Protein AF-0000000070958189 (afdb_homodimer)

Structure (mmCIF, N/CA/C/O backbone):
data_AF-0000000070958189-model_v1
#
loop_
_entity.id
_entity.type
_entity.pdbx_description
1 polymer 'Uncharacterized protein'
#
loop_
_atom_site.group_PDB
_atom_site.id
_atom_site.type_symbol
_atom_site.label_atom_id
_atom_site.label_alt_id
_atom_site.label_comp_id
_atom_site.label_asym_id
_atom_site.label_entity_id
_atom_site.label_seq_id
_atom_site.pdbx_PDB_ins_code
_atom_site.Cartn_x
_atom_site.Cartn_y
_atom_site.Cartn_z
_atom_site.occupancy
_atom_site.B_iso_or_equiv
_atom_site.auth_seq_id
_atom_site.auth_comp_id
_atom_site.auth_asym_id
_atom_site.auth_atom_id
_atom_site.pdbx_PDB_model_num
ATOM 1 N N . MET A 1 1 ? 18.172 -54.812 26.016 1 20.58 1 MET A N 1
ATOM 2 C CA . MET A 1 1 ? 17.391 -53.594 26.125 1 20.58 1 MET A CA 1
ATOM 3 C C . MET A 1 1 ? 16.109 -53.688 25.297 1 20.58 1 MET A C 1
ATOM 5 O O . MET A 1 1 ? 16.156 -54 24.109 1 20.58 1 MET A O 1
ATOM 9 N N . ASN A 1 2 ? 15.008 -53.812 25.953 1 19.02 2 ASN A N 1
ATOM 10 C CA . ASN A 1 2 ? 13.719 -54.469 26.031 1 19.02 2 ASN A CA 1
ATOM 11 C C . ASN A 1 2 ? 12.68 -53.812 25.141 1 19.02 2 ASN A C 1
ATOM 13 O O . ASN A 1 2 ? 12.641 -52.594 25.047 1 19.02 2 ASN A O 1
ATOM 17 N N . GLY A 1 3 ? 12.258 -54.469 24.109 1 19.25 3 GLY A N 1
ATOM 18 C CA . GLY A 1 3 ? 11.477 -54.625 22.891 1 19.25 3 GLY A CA 1
ATOM 19 C C . GLY A 1 3 ? 10.016 -54.25 23.062 1 19.25 3 GLY A C 1
ATOM 20 O O . GLY A 1 3 ? 9.125 -55.031 22.688 1 19.25 3 GLY A O 1
ATOM 21 N N . HIS A 1 4 ? 9.922 -53.125 23.984 1 19 4 HIS A N 1
ATOM 22 C CA . HIS A 1 4 ? 8.602 -53.031 24.609 1 19 4 HIS A CA 1
ATOM 23 C C . HIS A 1 4 ? 7.512 -52.875 23.562 1 19 4 HIS A C 1
ATOM 25 O O . HIS A 1 4 ? 7.742 -52.281 22.5 1 19 4 HIS A O 1
ATOM 31 N N . ALA A 1 5 ? 6.461 -53.531 23.625 1 18.45 5 ALA A N 1
ATOM 32 C CA . ALA A 1 5 ? 5.395 -54.219 22.891 1 18.45 5 ALA A CA 1
ATOM 33 C C . ALA A 1 5 ? 4.32 -53.219 22.453 1 18.45 5 ALA A C 1
ATOM 35 O O . ALA A 1 5 ? 3.232 -53.625 22.031 1 18.45 5 ALA A O 1
ATOM 36 N N . VAL A 1 6 ? 4.68 -51.875 22.266 1 20.36 6 VAL A N 1
ATOM 37 C CA . VAL A 1 6 ? 3.609 -50.906 22.469 1 20.36 6 VAL A CA 1
ATOM 38 C C . VAL A 1 6 ? 2.506 -51.125 21.422 1 20.36 6 VAL A C 1
ATOM 40 O O . VAL A 1 6 ? 2.766 -51.125 20.219 1 20.36 6 VAL A O 1
ATOM 43 N N . GLU A 1 7 ? 1.461 -51.781 21.812 1 19.31 7 GLU A N 1
ATOM 44 C CA . GLU A 1 7 ? 0.3 -52.375 21.156 1 19.31 7 GLU A CA 1
ATOM 45 C C . GLU A 1 7 ? -0.509 -51.312 20.406 1 19.31 7 GLU A C 1
ATOM 47 O O . GLU A 1 7 ? -0.583 -50.156 20.828 1 19.31 7 GLU A O 1
ATOM 52 N N . ASP A 1 8 ? -0.723 -51.5 19.125 1 17.95 8 ASP A N 1
ATOM 53 C CA . ASP A 1 8 ? -1.266 -51 17.875 1 17.95 8 ASP A CA 1
ATOM 54 C C . ASP A 1 8 ? -2.74 -50.625 18.016 1 17.95 8 ASP A C 1
ATOM 56 O O . ASP A 1 8 ? -3.605 -51.5 18.062 1 17.95 8 ASP A O 1
ATOM 60 N N . LYS A 1 9 ? -2.965 -49.656 19.047 1 19.81 9 LYS A N 1
ATOM 61 C CA . LYS A 1 9 ? -4.348 -49.438 19.453 1 19.81 9 LYS A CA 1
ATOM 62 C C . LYS A 1 9 ? -5.211 -49 18.266 1 19.81 9 LYS A C 1
ATOM 64 O O . LYS A 1 9 ? -4.914 -48.031 17.609 1 19.81 9 LYS A O 1
ATOM 69 N N . GLN A 1 10 ? -5.816 -50 17.609 1 18.62 10 GLN A N 1
ATOM 70 C CA . GLN A 1 10 ? -6.617 -49.969 16.391 1 18.62 10 GLN A CA 1
ATOM 71 C C . GLN A 1 10 ? -7.824 -49.062 16.531 1 18.62 10 GLN A C 1
ATOM 73 O O . GLN A 1 10 ? -8.688 -49.281 17.391 1 18.62 10 GLN A O 1
ATOM 78 N N . PRO A 1 11 ? -7.574 -47.75 16.484 1 19.56 11 PRO A N 1
ATOM 79 C CA . PRO A 1 11 ? -8.672 -46.875 16.906 1 19.56 11 PRO A CA 1
ATOM 80 C C . PRO A 1 11 ? -9.961 -47.125 16.125 1 19.56 11 PRO A C 1
ATOM 82 O O . PRO A 1 11 ? -9.922 -47.281 14.906 1 19.56 11 PRO A O 1
ATOM 85 N N . THR A 1 12 ? -10.828 -47.875 16.688 1 19.78 12 THR A N 1
ATOM 86 C CA . THR A 1 12 ? -12.109 -48.375 16.219 1 19.78 12 THR A CA 1
ATOM 87 C C . THR A 1 12 ? -12.969 -47.25 15.68 1 19.78 12 THR A C 1
ATOM 89 O O . THR A 1 12 ? -12.82 -46.094 16.109 1 19.78 12 THR A O 1
ATOM 92 N N . ALA A 1 13 ? -13.414 -47.406 14.453 1 20.55 13 ALA A N 1
ATOM 93 C CA . ALA A 1 13 ? -14.203 -46.688 13.445 1 20.55 13 ALA A CA 1
ATOM 94 C C . ALA A 1 13 ? -15.477 -46.094 14.047 1 20.55 13 ALA A C 1
ATOM 96 O O . ALA A 1 13 ? -16.172 -46.781 14.828 1 20.55 13 ALA A O 1
ATOM 97 N N . PRO A 1 14 ? -15.391 -44.812 14.227 1 18.91 14 PRO A N 1
ATOM 98 C CA . PRO A 1 14 ? -16.453 -44.125 14.961 1 18.91 14 PRO A CA 1
ATOM 99 C C . PRO A 1 14 ? -17.859 -44.562 14.516 1 18.91 14 PRO A C 1
ATOM 101 O O . PRO A 1 14 ? -18.016 -45.062 13.398 1 18.91 14 PRO A O 1
ATOM 104 N N . ALA A 1 15 ? -18.734 -44.688 15.445 1 17.7 15 ALA A N 1
ATOM 105 C CA . ALA A 1 15 ? -20.094 -45.156 15.656 1 17.7 15 ALA A CA 1
ATOM 106 C C . ALA A 1 15 ? -21.078 -44.469 14.719 1 17.7 15 ALA A C 1
ATOM 108 O O . ALA A 1 15 ? -21.047 -43.25 14.586 1 17.7 15 ALA A O 1
ATOM 109 N N . GLU A 1 16 ? -21.547 -45.188 13.68 1 19.58 16 GLU A N 1
ATOM 110 C CA . GLU A 1 16 ? -22.531 -44.938 12.633 1 19.58 16 GLU A CA 1
ATOM 111 C C . GLU A 1 16 ? -23.828 -44.406 13.227 1 19.58 16 GLU A C 1
ATOM 113 O O . GLU A 1 16 ? -24.562 -45.125 13.883 1 19.58 16 GLU A O 1
ATOM 118 N N . GLU A 1 17 ? -23.672 -43.344 14.062 1 18.34 17 GLU A N 1
ATOM 119 C CA . GLU A 1 17 ? -24.875 -43.031 14.812 1 18.34 17 GLU A CA 1
ATOM 120 C C . GLU A 1 17 ? -26.109 -43.031 13.906 1 18.34 17 GLU A C 1
ATOM 122 O O . GLU A 1 17 ? -26 -42.688 12.719 1 18.34 17 GLU A O 1
ATOM 127 N N . LYS A 1 18 ? -27.172 -43.5 14.477 1 18.2 18 LYS A N 1
ATOM 128 C CA . LYS A 1 18 ? -28.516 -43.969 14.211 1 18.2 18 LYS A CA 1
ATOM 129 C C . LYS A 1 18 ? -29.375 -42.844 13.586 1 18.2 18 LYS A C 1
ATOM 131 O O . LYS A 1 18 ? -29.562 -41.781 14.188 1 18.2 18 LYS A O 1
ATOM 136 N N . LEU A 1 19 ? -29.141 -42.531 12.352 1 18.72 19 LEU A N 1
ATOM 137 C CA . LEU A 1 19 ? -29.938 -41.5 11.727 1 18.72 19 LEU A CA 1
ATOM 138 C C . LEU A 1 19 ? -31.422 -41.688 12.031 1 18.72 19 LEU A C 1
ATOM 140 O O . LEU A 1 19 ? -32 -42.719 11.711 1 18.72 19 LEU A O 1
ATOM 144 N N . PRO A 1 20 ? -31.781 -41.344 13.258 1 18.11 20 PRO A N 1
ATOM 145 C CA . PRO A 1 20 ? -33.125 -41.812 13.633 1 18.11 20 PRO A CA 1
ATOM 146 C C . PRO A 1 20 ? -34.156 -41.531 12.539 1 18.11 20 PRO A C 1
ATOM 148 O O . PRO A 1 20 ? -33.938 -40.688 11.672 1 18.11 20 PRO A O 1
ATOM 151 N N . LYS A 1 21 ? -35.125 -42.469 12.477 1 19.47 21 LYS A N 1
ATOM 152 C CA . LYS A 1 21 ? -36.281 -42.938 11.703 1 19.47 21 LYS A CA 1
ATOM 153 C C . LYS A 1 21 ? -37.312 -41.844 11.508 1 19.47 21 LYS A C 1
ATOM 155 O O . LYS A 1 21 ? -38.344 -42.062 10.883 1 19.47 21 LYS A O 1
ATOM 160 N N . TYR A 1 22 ? -37.094 -40.688 12.219 1 19.48 22 TYR A N 1
ATOM 161 C CA . TYR A 1 22 ? -38.406 -40.25 12.727 1 19.48 22 TYR A CA 1
ATOM 162 C C . TYR A 1 22 ? -39.281 -39.781 11.602 1 19.48 22 TYR A C 1
ATOM 164 O O . TYR A 1 22 ? -39.688 -38.594 11.562 1 19.48 22 TYR A O 1
ATOM 172 N N . VAL A 1 23 ? -38.719 -39.906 10.328 1 18.73 23 VAL A N 1
ATOM 173 C CA . VAL A 1 23 ? -39.312 -38.812 9.562 1 18.73 23 VAL A CA 1
ATOM 174 C C . VAL A 1 23 ? -40.812 -38.844 9.719 1 18.73 23 VAL A C 1
ATOM 176 O O . VAL A 1 23 ? -41.438 -37.812 10.023 1 18.73 23 VAL A O 1
ATOM 179 N N . GLU A 1 24 ? -41.375 -39.781 9.086 1 18.39 24 GLU A N 1
ATOM 180 C CA . GLU A 1 24 ? -42.25 -39.656 7.938 1 18.39 24 GLU A CA 1
ATOM 181 C C . GLU A 1 24 ? -43.719 -39.688 8.359 1 18.39 24 GLU A C 1
ATOM 183 O O . GLU A 1 24 ? -44.625 -39.469 7.539 1 18.39 24 GLU A O 1
ATOM 188 N N . GLU A 1 25 ? -43.875 -40.281 9.586 1 18.64 25 GLU A N 1
ATOM 189 C CA . GLU A 1 25 ? -45.125 -41.031 9.422 1 18.64 25 GLU A CA 1
ATOM 190 C C . GLU A 1 25 ? -46.25 -40.094 8.992 1 18.64 25 GLU A C 1
ATOM 192 O O . GLU A 1 25 ? -47.062 -40.469 8.141 1 18.64 25 GLU A O 1
ATOM 197 N N . ARG A 1 26 ? -46.375 -39.062 9.742 1 18.94 26 ARG A N 1
ATOM 198 C CA . ARG A 1 26 ? -47.719 -39 10.289 1 18.94 26 ARG A CA 1
ATOM 199 C C . ARG A 1 26 ? -48.688 -38.406 9.273 1 18.94 26 ARG A C 1
ATOM 201 O O . ARG A 1 26 ? -49.438 -37.469 9.586 1 18.94 26 ARG A O 1
ATOM 208 N N . ALA A 1 27 ? -48.25 -38.156 8.094 1 19.08 27 ALA A N 1
ATOM 209 C CA . ALA A 1 27 ? -49.062 -37.125 7.422 1 19.08 27 ALA A CA 1
ATOM 210 C C . ALA A 1 27 ? -50.5 -37.562 7.215 1 19.08 27 ALA A C 1
ATOM 212 O O . ALA A 1 27 ? -51.25 -36.969 6.465 1 19.08 27 ALA A O 1
ATOM 213 N N . SER A 1 28 ? -50.75 -38.812 7.691 1 18.88 28 SER A N 1
ATOM 214 C CA . SER A 1 28 ? -51.906 -39.312 6.965 1 18.88 28 SER A CA 1
ATOM 215 C C . SER A 1 28 ? -53.125 -38.375 7.105 1 18.88 28 SER A C 1
ATOM 217 O O . SER A 1 28 ? -54.25 -38.781 7.016 1 18.88 28 SER A O 1
ATOM 219 N N . ARG A 1 29 ? -52.75 -37.125 7.602 1 20.12 29 ARG A N 1
ATOM 220 C CA . ARG A 1 29 ? -53.969 -36.562 8.125 1 20.12 29 ARG A CA 1
ATOM 221 C C . ARG A 1 29 ? -55.094 -36.656 7.102 1 20.12 29 ARG A C 1
ATOM 223 O O . ARG A 1 29 ? -54.875 -36.5 5.902 1 20.12 29 ARG A O 1
ATOM 230 N N . GLY A 1 30 ? -56.125 -37.469 7.434 1 19.25 30 GLY A N 1
ATOM 231 C CA . GLY A 1 30 ? -57.375 -37.844 6.824 1 19.25 30 GLY A CA 1
ATOM 232 C C . GLY A 1 30 ? -58.094 -36.656 6.172 1 19.25 30 GLY A C 1
ATOM 233 O O . GLY A 1 30 ? -58.031 -35.531 6.676 1 19.25 30 GLY A O 1
ATOM 234 N N . SER A 1 31 ? -57.875 -36.531 4.895 1 21.53 31 SER A N 1
ATOM 235 C CA . SER A 1 31 ? -58.531 -35.625 3.984 1 21.53 31 SER A CA 1
ATOM 236 C C . SER A 1 31 ? -60.031 -35.531 4.305 1 21.53 31 SER A C 1
ATOM 238 O O . SER A 1 31 ? -60.781 -36.5 4.168 1 21.53 31 SER A O 1
ATOM 240 N N . PHE A 1 32 ? -60.344 -35.125 5.578 1 21.75 32 PHE A N 1
ATOM 241 C CA . PHE A 1 32 ? -61.781 -35.062 5.832 1 21.75 32 PHE A CA 1
ATOM 242 C C . PHE A 1 32 ? -62.5 -34.281 4.734 1 21.75 32 PHE A C 1
ATOM 244 O O . PHE A 1 32 ? -62.312 -33.094 4.59 1 21.75 32 PHE A O 1
ATOM 251 N N . VAL A 1 33 ? -62.438 -34.906 3.572 1 22.31 33 VAL A N 1
ATOM 252 C CA . VAL A 1 33 ? -63.281 -34.406 2.48 1 22.31 33 VAL A CA 1
ATOM 253 C C . VAL A 1 33 ? -64.688 -34.188 2.965 1 22.31 33 VAL A C 1
ATOM 255 O O . VAL A 1 33 ? -65.375 -35.156 3.326 1 22.31 33 VAL A O 1
ATOM 258 N N . MET A 1 34 ? -64.875 -33.312 3.949 1 22.8 34 MET A N 1
ATOM 259 C CA . MET A 1 34 ? -66.312 -33.125 4.344 1 22.8 34 MET A CA 1
ATOM 260 C C . MET A 1 34 ? -67.188 -33 3.119 1 22.8 34 MET A C 1
ATOM 262 O O . MET A 1 34 ? -66.938 -32.188 2.23 1 22.8 34 MET A O 1
ATOM 266 N N . ASP A 1 35 ? -67.625 -34.156 2.645 1 23.59 35 ASP A N 1
ATOM 267 C CA . ASP A 1 35 ? -68.625 -34.344 1.603 1 23.59 35 ASP A CA 1
ATOM 268 C C . ASP A 1 35 ? -69.812 -33.375 1.818 1 23.59 35 ASP A C 1
ATOM 270 O O . ASP A 1 35 ? -70.625 -33.625 2.695 1 23.59 35 ASP A O 1
ATOM 274 N N . MET A 1 36 ? -69.5 -32.188 2.064 1 23.81 36 MET A N 1
ATOM 275 C CA . MET A 1 36 ? -70.625 -31.281 2.33 1 23.81 36 MET A CA 1
ATOM 276 C C . MET A 1 36 ? -71.625 -31.359 1.227 1 23.81 36 MET A C 1
ATOM 278 O O . MET A 1 36 ? -71.812 -30.438 0.416 1 23.81 36 MET A O 1
ATOM 282 N N . LYS A 1 37 ? -71.625 -32.656 0.555 1 26.92 37 LYS A N 1
ATOM 283 C CA . LYS A 1 37 ? -72.562 -32.719 -0.589 1 26.92 37 LYS A CA 1
ATOM 284 C C . LYS A 1 37 ? -74 -32.375 -0.173 1 26.92 37 LYS A C 1
ATOM 286 O O . LYS A 1 37 ? -74.938 -32.656 -0.915 1 26.92 37 LYS A O 1
ATOM 291 N N . GLY A 1 38 ? -74.125 -32.219 1.171 1 27.98 38 GLY A N 1
ATOM 292 C CA . GLY A 1 38 ? -75.562 -32.188 1.258 1 27.98 38 GLY A CA 1
ATOM 293 C C . GLY A 1 38 ? -76.188 -31.078 0.431 1 27.98 38 GLY A C 1
ATOM 294 O O . GLY A 1 38 ? -75.5 -30.062 0.163 1 27.98 38 GLY A O 1
ATOM 295 N N . PRO A 1 39 ? -76.938 -31.516 -0.537 1 28.02 39 PRO A N 1
ATOM 296 C CA . PRO A 1 39 ? -77.438 -30.516 -1.471 1 28.02 39 PRO A CA 1
ATOM 297 C C . PRO A 1 39 ? -77.938 -29.25 -0.774 1 28.02 39 PRO A C 1
ATOM 299 O O . PRO A 1 39 ? -78.5 -29.297 0.292 1 28.02 39 PRO A O 1
ATOM 302 N N . ILE A 1 40 ? -77 -28.359 -0.482 1 28.42 40 ILE A N 1
ATOM 303 C CA . ILE A 1 40 ? -77.5 -27.109 0.03 1 28.42 40 ILE A CA 1
ATOM 304 C C . ILE A 1 40 ? -78.812 -26.781 -0.687 1 28.42 40 ILE A C 1
ATOM 306 O O . ILE A 1 40 ? -78.875 -26.641 -1.912 1 28.42 40 ILE A O 1
ATOM 310 N N . ARG A 1 41 ? -79.875 -27.453 -0.182 1 29.17 41 ARG A N 1
ATOM 311 C CA . ARG A 1 41 ? -81.188 -27.141 -0.699 1 29.17 41 ARG A CA 1
ATOM 312 C C . ARG A 1 41 ? -81.375 -25.641 -0.88 1 29.17 41 ARG A C 1
ATOM 314 O O . ARG A 1 41 ? -81.062 -24.859 0.02 1 29.17 41 ARG A O 1
ATOM 321 N N . PRO A 1 42 ? -81.188 -25.219 -2.135 1 29.56 42 PRO A N 1
ATOM 322 C CA . PRO A 1 42 ? -81.438 -23.781 -2.301 1 29.56 42 PRO A CA 1
ATOM 323 C C . PRO A 1 42 ? -82.5 -23.25 -1.388 1 29.56 42 PRO A C 1
ATOM 325 O O . PRO A 1 42 ? -83.438 -23.984 -1.02 1 29.56 42 PRO A O 1
ATOM 328 N N . LEU A 1 43 ? -82.125 -22.453 -0.335 1 29.75 43 LEU A N 1
ATOM 329 C CA . LEU A 1 43 ? -83.188 -21.719 0.334 1 29.75 43 LEU A CA 1
ATOM 330 C C . LEU A 1 43 ? -84.312 -21.422 -0.636 1 29.75 43 LEU A C 1
ATOM 332 O O . LEU A 1 43 ? -84.125 -20.75 -1.646 1 29.75 43 LEU A O 1
ATOM 336 N N . ASP A 1 44 ? -85 -22.547 -0.888 1 30.62 44 ASP A N 1
ATOM 337 C CA . ASP A 1 44 ? -86.25 -22.406 -1.627 1 30.62 44 ASP A CA 1
ATOM 338 C C . ASP A 1 44 ? -87 -21.125 -1.224 1 30.62 44 ASP A C 1
ATOM 340 O O . ASP A 1 44 ? -87.562 -21.047 -0.129 1 30.62 44 ASP A O 1
ATOM 344 N N . LEU A 1 45 ? -86.375 -20.047 -1.509 1 32.5 45 LEU A N 1
ATOM 345 C CA . LEU A 1 45 ? -87.25 -18.875 -1.439 1 32.5 45 LEU A CA 1
ATOM 346 C C . LEU A 1 45 ? -88.562 -19.141 -2.113 1 32.5 45 LEU A C 1
ATOM 348 O O . LEU A 1 45 ? -88.625 -19.344 -3.328 1 32.5 45 LEU A O 1
ATOM 352 N N . GLY A 1 46 ? -89.312 -20.125 -1.527 1 33.59 46 GLY A N 1
ATOM 353 C CA . GLY A 1 46 ? -90.688 -20.391 -1.93 1 33.59 46 GLY A CA 1
ATOM 354 C C . GLY A 1 46 ? -91.375 -19.203 -2.541 1 33.59 46 GLY A C 1
ATOM 355 O O . GLY A 1 46 ? -91.25 -18.078 -2.051 1 33.59 46 GLY A O 1
ATOM 356 N N . GLU A 1 47 ? -91.562 -19.312 -3.924 1 34.38 47 GLU A N 1
ATOM 357 C CA . GLU A 1 47 ? -92.375 -18.391 -4.707 1 34.38 47 GLU A CA 1
ATOM 358 C C . GLU A 1 47 ? -93.75 -18.156 -4.035 1 34.38 47 GLU A C 1
ATOM 360 O O . GLU A 1 47 ? -94.688 -18.906 -4.258 1 34.38 47 GLU A O 1
ATOM 365 N N . ASP A 1 48 ? -93.938 -18.219 -2.691 1 36.06 48 ASP A N 1
ATOM 366 C CA . ASP A 1 48 ? -95.312 -17.734 -2.516 1 36.06 48 ASP A CA 1
ATOM 367 C C . ASP A 1 48 ? -95.5 -16.391 -3.215 1 36.06 48 ASP A C 1
ATOM 369 O O . ASP A 1 48 ? -94.625 -15.539 -3.199 1 36.06 48 ASP A O 1
ATOM 373 N N . GLY A 1 49 ? -96.25 -16.312 -4.324 1 38.97 49 GLY A N 1
ATOM 374 C CA . GLY A 1 49 ? -96.688 -15.18 -5.133 1 38.97 49 GLY A CA 1
ATOM 375 C C . GLY A 1 49 ? -96.812 -13.898 -4.336 1 38.97 49 GLY A C 1
ATOM 376 O O . GLY A 1 49 ? -97.438 -12.953 -4.777 1 38.97 49 GLY A O 1
ATOM 377 N N . ASP A 1 50 ? -96.75 -14 -2.98 1 40.44 50 ASP A N 1
ATOM 378 C CA . ASP A 1 50 ? -96.938 -12.688 -2.391 1 40.44 50 ASP A CA 1
ATOM 379 C C . ASP A 1 50 ? -95.938 -11.68 -2.848 1 40.44 50 ASP A C 1
ATOM 381 O O . ASP A 1 50 ? -94.75 -11.992 -2.873 1 40.44 50 ASP A O 1
ATOM 385 N N . SER A 1 51 ? -96.312 -10.734 -3.678 1 48.28 51 SER A N 1
ATOM 386 C CA . SER A 1 51 ? -95.688 -9.508 -4.18 1 48.28 51 SER A CA 1
ATOM 387 C C . SER A 1 51 ? -94.812 -8.867 -3.135 1 48.28 51 SER A C 1
ATOM 389 O O . SER A 1 51 ? -95.25 -8.555 -2.029 1 48.28 51 SER A O 1
ATOM 391 N N . LYS A 1 52 ? -93.625 -9.234 -3.072 1 56.5 52 LYS A N 1
ATOM 392 C CA . LYS A 1 52 ? -92.688 -8.539 -2.225 1 56.5 52 LYS A CA 1
ATOM 393 C C . LYS A 1 52 ? -92.875 -7.027 -2.279 1 56.5 52 LYS A C 1
ATOM 395 O O . LYS A 1 52 ? -93.125 -6.469 -3.35 1 56.5 52 LYS A O 1
ATOM 400 N N . THR A 1 53 ? -93.312 -6.551 -1.217 1 62.59 53 THR A N 1
ATOM 401 C CA . THR A 1 53 ? -93.562 -5.109 -1.163 1 62.59 53 THR A CA 1
ATOM 402 C C . THR A 1 53 ? -92.312 -4.363 -1.651 1 62.59 53 THR A C 1
ATOM 404 O O . THR A 1 53 ? -91.188 -4.906 -1.622 1 62.59 53 THR A O 1
ATOM 407 N N . PRO A 1 54 ? -92.5 -3.27 -2.393 1 65.81 54 PRO A N 1
ATOM 408 C CA . PRO A 1 54 ? -91.438 -2.459 -2.932 1 65.81 54 PRO A CA 1
ATOM 409 C C . PRO A 1 54 ? -90.312 -2.236 -1.919 1 65.81 54 PRO A C 1
ATOM 411 O O . PRO A 1 54 ? -89.125 -2.184 -2.295 1 65.81 54 PRO A O 1
ATOM 414 N N . ARG A 1 55 ? -90.688 -2.438 -0.683 1 69.5 55 ARG A N 1
ATOM 415 C CA . ARG A 1 55 ? -89.688 -2.188 0.366 1 69.5 55 ARG A CA 1
ATOM 416 C C . ARG A 1 55 ? -88.75 -3.393 0.556 1 69.5 55 ARG A C 1
ATOM 418 O O . ARG A 1 55 ? -87.562 -3.238 0.746 1 69.5 55 ARG A O 1
ATOM 425 N N . GLN A 1 56 ? -89.25 -4.523 0.487 1 68.5 56 GLN A N 1
ATOM 426 C CA . GLN A 1 56 ? -88.5 -5.746 0.629 1 68.5 56 GLN A CA 1
ATOM 427 C C . GLN A 1 56 ? -87.562 -5.938 -0.556 1 68.5 56 GLN A C 1
ATOM 429 O O . GLN A 1 56 ? -86.375 -6.363 -0.383 1 68.5 56 GLN A O 1
ATOM 434 N N . ARG A 1 57 ? -88.062 -5.512 -1.745 1 73.25 57 ARG A N 1
ATOM 435 C CA . ARG A 1 57 ? -87.25 -5.582 -2.941 1 73.25 57 ARG A CA 1
ATOM 436 C C . ARG A 1 57 ? -86.062 -4.621 -2.846 1 73.25 57 ARG A C 1
ATOM 438 O O . ARG A 1 57 ? -84.938 -4.965 -3.236 1 73.25 57 ARG A O 1
ATOM 445 N N . ARG A 1 58 ? -86.375 -3.467 -2.232 1 75.31 58 ARG A N 1
ATOM 446 C CA . ARG A 1 58 ? -85.312 -2.479 -2.086 1 75.31 58 ARG A CA 1
ATOM 447 C C . ARG A 1 58 ? -84.25 -2.93 -1.057 1 75.31 58 ARG A C 1
ATOM 449 O O . ARG A 1 58 ? -83.062 -2.736 -1.247 1 75.31 58 ARG A O 1
ATOM 456 N N . LEU A 1 59 ? -84.688 -3.629 -0.029 1 75.06 59 LEU A N 1
ATOM 457 C CA . LEU A 1 59 ? -83.812 -4.113 1.01 1 75.06 59 LEU A CA 1
ATOM 458 C C . LEU A 1 59 ? -82.938 -5.27 0.496 1 75.06 59 LEU A C 1
ATOM 460 O O . LEU A 1 59 ? -81.75 -5.352 0.799 1 75.06 59 LEU A O 1
ATOM 464 N N . LEU A 1 60 ? -83.562 -6.109 -0.321 1 76.56 60 LEU A N 1
ATOM 465 C CA . LEU A 1 60 ? -82.812 -7.211 -0.932 1 76.56 60 LEU A CA 1
ATOM 466 C C . LEU A 1 60 ? -81.812 -6.688 -1.934 1 76.56 60 LEU A C 1
ATOM 468 O O . LEU A 1 60 ? -80.688 -7.215 -2.02 1 76.56 60 LEU A O 1
ATOM 472 N N . LEU A 1 61 ? -82.188 -5.574 -2.627 1 77.06 61 LEU A N 1
ATOM 473 C CA . LEU A 1 61 ? -81.25 -4.945 -3.539 1 77.06 61 LEU A CA 1
ATOM 474 C C . LEU A 1 61 ? -80.125 -4.293 -2.77 1 77.06 61 LEU A C 1
ATOM 476 O O . LEU A 1 61 ? -78.938 -4.395 -3.174 1 77.06 61 LEU A O 1
ATOM 480 N N . ALA A 1 62 ? -80.5 -3.662 -1.643 1 77.06 62 ALA A N 1
ATOM 481 C CA . ALA A 1 62 ? -79.5 -3.041 -0.813 1 77.06 62 ALA A CA 1
ATOM 482 C C . ALA A 1 62 ? -78.562 -4.094 -0.212 1 77.06 62 ALA A C 1
ATOM 484 O O . ALA A 1 62 ? -77.312 -3.904 -0.17 1 77.06 62 ALA A O 1
ATOM 485 N N . LEU A 1 63 ? -79.062 -5.234 0.199 1 77 63 LEU A N 1
ATOM 486 C CA . LEU A 1 63 ? -78.312 -6.336 0.732 1 77 63 LEU A CA 1
ATOM 487 C C . LEU A 1 63 ? -77.375 -6.918 -0.344 1 77 63 LEU A C 1
ATOM 489 O O . LEU A 1 63 ? -76.188 -7.203 -0.086 1 77 63 LEU A O 1
ATOM 493 N N . GLY A 1 64 ? -77.938 -7.07 -1.544 1 78.56 64 GLY A N 1
ATOM 494 C CA . GLY A 1 64 ? -77.125 -7.539 -2.664 1 78.56 64 GLY A CA 1
ATOM 495 C C . GLY A 1 64 ? -76 -6.609 -3.004 1 78.56 64 GLY A C 1
ATOM 496 O O . GLY A 1 64 ? -74.875 -7.059 -3.242 1 78.56 64 GLY A O 1
ATOM 497 N N . LEU A 1 65 ? -76.312 -5.32 -2.982 1 77.5 65 LEU A N 1
ATOM 498 C CA . LEU A 1 65 ? -75.25 -4.332 -3.285 1 77.5 65 LEU A CA 1
ATOM 499 C C . LEU A 1 65 ? -74.188 -4.293 -2.186 1 77.5 65 LEU A C 1
ATOM 501 O O . LEU A 1 65 ? -73 -4.141 -2.471 1 77.5 65 LEU A O 1
ATOM 505 N N . LEU A 1 66 ? -74.625 -4.504 -0.938 1 78 66 LEU A N 1
ATOM 506 C CA . LEU A 1 66 ? -73.688 -4.512 0.172 1 78 66 LEU A CA 1
ATOM 507 C C . LEU A 1 66 ? -72.812 -5.766 0.133 1 78 66 LEU A C 1
ATOM 509 O O . LEU A 1 66 ? -71.625 -5.707 0.417 1 78 66 LEU A O 1
ATOM 513 N N . VAL A 1 67 ? -73.375 -6.895 -0.239 1 79.19 67 VAL A N 1
ATOM 514 C CA . VAL A 1 67 ? -72.562 -8.117 -0.404 1 79.19 67 VAL A CA 1
ATOM 515 C C . VAL A 1 67 ? -71.562 -7.941 -1.541 1 79.19 67 VAL A C 1
ATOM 517 O O . VAL A 1 67 ? -70.438 -8.328 -1.414 1 79.19 67 VAL A O 1
ATOM 520 N N . LEU A 1 68 ? -72 -7.293 -2.619 1 78.75 68 LEU A N 1
ATOM 521 C CA . LEU A 1 68 ? -71.062 -7.004 -3.719 1 78.75 68 LEU A CA 1
ATOM 522 C C . LEU A 1 68 ? -70 -6.051 -3.271 1 78.75 68 LEU A C 1
ATOM 524 O O . LEU A 1 68 ? -68.812 -6.211 -3.662 1 78.75 68 LEU A O 1
ATOM 528 N N . LEU A 1 69 ? -70.312 -5.113 -2.479 1 79.5 69 LEU A N 1
ATOM 529 C CA . LEU A 1 69 ? -69.312 -4.188 -1.947 1 79.5 69 LEU A CA 1
ATOM 530 C C . LEU A 1 69 ? -68.312 -4.91 -1.026 1 79.5 69 LEU A C 1
ATOM 532 O O . LEU A 1 69 ? -67.125 -4.66 -1.074 1 79.5 69 LEU A O 1
ATOM 536 N N . VAL A 1 70 ? -68.812 -5.828 -0.177 1 78.88 70 VAL A N 1
ATOM 537 C CA . VAL A 1 70 ? -67.938 -6.621 0.688 1 78.88 70 VAL A CA 1
ATOM 538 C C . VAL A 1 70 ? -67 -7.477 -0.162 1 78.88 70 VAL A C 1
ATOM 540 O O . VAL A 1 70 ? -65.812 -7.535 0.1 1 78.88 70 VAL A O 1
ATOM 543 N N . VAL A 1 71 ? -67.5 -8.086 -1.207 1 79.25 71 VAL A N 1
ATOM 544 C CA . VAL A 1 71 ? -66.688 -8.906 -2.094 1 79.25 71 VAL A CA 1
ATOM 545 C C . VAL A 1 71 ? -65.625 -8.023 -2.799 1 79.25 71 VAL A C 1
ATOM 547 O O . VAL A 1 71 ? -64.438 -8.383 -2.883 1 79.25 71 VAL A O 1
ATOM 550 N N . ALA A 1 72 ? -66 -6.867 -3.254 1 78.44 72 ALA A N 1
ATOM 551 C CA . ALA A 1 72 ? -65.062 -5.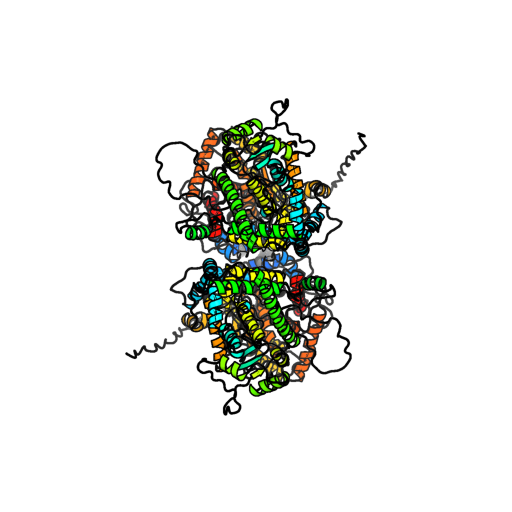941 -3.912 1 78.44 72 ALA A CA 1
ATOM 552 C C . ALA A 1 72 ? -64 -5.453 -2.945 1 78.44 72 ALA A C 1
ATOM 554 O O . ALA A 1 72 ? -62.844 -5.367 -3.307 1 78.44 72 ALA A O 1
ATOM 555 N N . LEU A 1 73 ? -64.375 -5.191 -1.749 1 79.12 73 LEU A N 1
ATOM 556 C CA . LEU A 1 73 ? -63.375 -4.727 -0.754 1 79.12 73 LEU A CA 1
ATOM 557 C C . LEU A 1 73 ? -62.438 -5.848 -0.352 1 79.12 73 LEU A C 1
ATOM 559 O O . LEU A 1 73 ? -61.25 -5.609 -0.145 1 79.12 73 LEU A O 1
ATOM 563 N N . VAL A 1 74 ? -62.875 -7.047 -0.298 1 78 74 VAL A N 1
ATOM 564 C CA . VAL A 1 74 ? -62.031 -8.188 -0.01 1 78 74 VAL A CA 1
ATOM 565 C C . VAL A 1 74 ? -61.062 -8.414 -1.172 1 78 74 VAL A C 1
ATOM 567 O O . VAL A 1 74 ? -59.844 -8.641 -0.959 1 78 74 VAL A O 1
ATOM 570 N N . ILE A 1 75 ? -61.5 -8.273 -2.354 1 75.75 75 ILE A N 1
ATOM 571 C CA . ILE A 1 75 ? -60.625 -8.398 -3.518 1 75.75 75 ILE A CA 1
ATOM 572 C C . ILE A 1 75 ? -59.594 -7.266 -3.514 1 75.75 75 ILE A C 1
ATOM 574 O O . ILE A 1 75 ? -58.406 -7.5 -3.742 1 75.75 75 ILE A O 1
ATOM 578 N N . CYS A 1 76 ? -60.031 -6.121 -3.301 1 74.81 76 CYS A N 1
ATOM 579 C CA . CYS A 1 76 ? -59.125 -4.984 -3.209 1 74.81 76 CYS A CA 1
ATOM 580 C C . CYS A 1 76 ? -58.094 -5.191 -2.098 1 74.81 76 CYS A C 1
ATOM 582 O O . CYS A 1 76 ? -56.906 -4.91 -2.279 1 74.81 76 CYS A O 1
ATOM 584 N N . LEU A 1 77 ? -58.531 -5.625 -1.034 1 73.56 77 LEU A N 1
ATOM 585 C CA . LEU A 1 77 ? -57.625 -5.934 0.065 1 73.56 77 LEU A CA 1
ATOM 586 C C . LEU A 1 77 ? -56.625 -7.004 -0.345 1 73.56 77 LEU A C 1
ATOM 588 O O . LEU A 1 77 ? -55.438 -6.875 -0.077 1 73.56 77 LEU A O 1
ATOM 592 N N . VAL A 1 78 ? -57 -7.996 -0.966 1 71.38 78 VAL A N 1
ATOM 593 C CA . VAL A 1 78 ? -56.125 -9.07 -1.419 1 71.38 78 VAL A CA 1
ATOM 594 C C . VAL A 1 78 ? -55.156 -8.531 -2.449 1 71.38 78 VAL A C 1
ATOM 596 O O . VAL A 1 78 ? -53.938 -8.812 -2.379 1 71.38 78 VAL A O 1
ATOM 599 N N . VAL A 1 79 ? -55.594 -7.75 -3.336 1 67.81 79 VAL A N 1
ATOM 600 C CA . VAL A 1 79 ? -54.719 -7.18 -4.355 1 67.81 79 VAL A CA 1
ATOM 601 C C . VAL A 1 79 ? -53.719 -6.223 -3.703 1 67.81 79 VAL A C 1
ATOM 603 O O . VAL A 1 79 ? -52.531 -6.242 -4.027 1 67.81 79 VAL A O 1
ATOM 606 N N . VAL A 1 80 ? -54.219 -5.426 -2.889 1 67.88 80 VAL A N 1
ATOM 607 C CA . VAL A 1 80 ? -53.344 -4.496 -2.182 1 67.88 80 VAL A CA 1
ATOM 608 C C . VAL A 1 80 ? -52.312 -5.277 -1.354 1 67.88 80 VAL A C 1
ATOM 610 O O . VAL A 1 80 ? -51.125 -4.949 -1.355 1 67.88 80 VAL A O 1
ATOM 613 N N . VAL A 1 81 ? -52.75 -6.242 -0.701 1 63.41 81 VAL A N 1
ATOM 614 C CA . VAL A 1 81 ? -51.844 -7.074 0.068 1 63.41 81 VAL A CA 1
ATOM 615 C C . VAL A 1 81 ? -50.844 -7.75 -0.873 1 63.41 81 VAL A C 1
ATOM 617 O O . VAL A 1 81 ? -49.656 -7.781 -0.597 1 63.41 81 VAL A O 1
ATOM 620 N N . ILE A 1 82 ? -51.312 -8.227 -1.944 1 60.66 82 ILE A N 1
ATOM 621 C CA . ILE A 1 82 ? -50.406 -8.875 -2.904 1 60.66 82 ILE A CA 1
ATOM 622 C C . ILE A 1 82 ? -49.438 -7.859 -3.471 1 60.66 82 ILE A C 1
ATOM 624 O O . ILE A 1 82 ? -48.219 -8.133 -3.562 1 60.66 82 ILE A O 1
ATOM 628 N N . ARG A 1 83 ? -49.906 -6.82 -3.914 1 56.59 83 ARG A N 1
ATOM 629 C CA . ARG A 1 83 ? -49.031 -5.793 -4.461 1 56.59 83 ARG A CA 1
ATOM 630 C C . ARG A 1 83 ? -48.062 -5.246 -3.395 1 56.59 83 ARG A C 1
ATOM 632 O O . ARG A 1 83 ? -46.906 -4.98 -3.67 1 56.59 83 ARG A O 1
ATOM 639 N N . LEU A 1 84 ? -48.656 -4.953 -2.387 1 55.75 84 LEU A N 1
ATOM 640 C CA . LEU A 1 84 ? -47.812 -4.492 -1.28 1 55.75 84 LEU A CA 1
ATOM 641 C C . LEU A 1 84 ? -46.844 -5.574 -0.855 1 55.75 84 LEU A C 1
ATOM 643 O O . LEU A 1 84 ? -45.688 -5.273 -0.518 1 55.75 84 LEU A O 1
ATOM 647 N N . GLU A 1 85 ? -47.281 -6.711 -0.826 1 51.09 85 GLU A N 1
ATOM 648 C CA . GLU A 1 85 ? -46.344 -7.809 -0.643 1 51.09 85 GLU A CA 1
ATOM 649 C C . GLU A 1 85 ? -45.281 -7.828 -1.752 1 51.09 85 GLU A C 1
ATOM 651 O O . GLU A 1 85 ? -44.094 -8.086 -1.496 1 51.09 85 GLU A O 1
ATOM 656 N N . ASP A 1 86 ? -45.719 -7.656 -2.902 1 50.66 86 ASP A N 1
ATOM 657 C CA . ASP A 1 86 ? -44.781 -7.566 -4.02 1 50.66 86 ASP A CA 1
ATOM 658 C C . ASP A 1 86 ? -43.812 -6.398 -3.838 1 50.66 86 ASP A C 1
ATOM 660 O O . ASP A 1 86 ? -42.625 -6.52 -4.129 1 50.66 86 ASP A O 1
ATOM 664 N N . LYS A 1 87 ? -44.344 -5.312 -3.639 1 51 87 LYS A N 1
ATOM 665 C CA . LYS A 1 87 ? -43.531 -4.129 -3.363 1 51 87 LYS A CA 1
ATOM 666 C C . LYS A 1 87 ? -42.75 -4.289 -2.07 1 51 87 LYS A C 1
ATOM 668 O O . LYS A 1 87 ? -41.594 -3.84 -1.978 1 51 87 LYS A O 1
ATOM 673 N N . ILE A 1 88 ? -43.469 -4.539 -1.034 1 50.34 88 ILE A N 1
ATOM 674 C CA . ILE A 1 88 ? -42.781 -4.914 0.201 1 50.34 88 ILE A CA 1
ATOM 675 C C . ILE A 1 88 ? -41.719 -5.957 -0.096 1 50.34 88 ILE A C 1
ATOM 677 O O . ILE A 1 88 ? -40.625 -5.938 0.5 1 50.34 88 ILE A O 1
ATOM 681 N N . THR A 1 89 ? -42 -6.918 -0.965 1 48.59 89 THR A N 1
ATOM 682 C CA . THR A 1 89 ? -41.156 -8.07 -1.185 1 48.59 89 THR A CA 1
ATOM 683 C C . THR A 1 89 ? -40 -7.719 -2.135 1 48.59 89 THR A C 1
ATOM 685 O O . THR A 1 89 ? -39.312 -8.609 -2.646 1 48.59 89 THR A O 1
ATOM 688 N N . GLU A 1 90 ? -40.031 -6.609 -2.73 1 56.12 90 GLU A N 1
ATOM 689 C CA . GLU A 1 90 ? -38.75 -6.547 -3.441 1 56.12 90 GLU A CA 1
ATOM 690 C C . GLU A 1 90 ? -37.594 -6.969 -2.539 1 56.12 90 GLU A C 1
ATOM 692 O O . GLU A 1 90 ? -37.312 -6.316 -1.532 1 56.12 90 GLU A O 1
ATOM 697 N N . ASN A 1 91 ? -37.469 -8.281 -2.455 1 78.19 91 ASN A N 1
ATOM 698 C CA . ASN A 1 91 ? -36.5 -9.055 -1.677 1 78.19 91 ASN A CA 1
ATOM 699 C C . ASN A 1 91 ? -35.062 -8.602 -1.951 1 78.19 91 ASN A C 1
ATOM 701 O O . ASN A 1 91 ? -34.469 -8.992 -2.957 1 78.19 91 ASN A O 1
ATOM 705 N N . ILE A 1 92 ? -34.812 -7.402 -1.338 1 88.19 92 ILE A N 1
ATOM 706 C CA . ILE A 1 92 ? -33.438 -6.914 -1.431 1 88.19 92 ILE A CA 1
ATOM 707 C C . ILE A 1 92 ? -32.562 -7.652 -0.423 1 88.19 92 ILE A C 1
ATOM 709 O O . ILE A 1 92 ? -32.938 -7.797 0.744 1 88.19 92 ILE A O 1
ATOM 713 N N . CYS A 1 93 ? -31.469 -8.18 -0.948 1 92.25 93 CYS A N 1
ATOM 714 C CA . CYS A 1 93 ? -30.516 -8.906 -0.115 1 92.25 93 CYS A CA 1
ATOM 715 C C . CYS A 1 93 ? -29.797 -7.961 0.844 1 92.25 93 CYS A C 1
ATOM 717 O O . CYS A 1 93 ? -29.109 -7.031 0.412 1 92.25 93 CYS A O 1
ATOM 719 N N . GLU A 1 94 ? -29.875 -8.164 2.176 1 87.88 94 GLU A N 1
ATOM 720 C CA . GLU A 1 94 ? -29.312 -7.242 3.152 1 87.88 94 GLU A CA 1
ATOM 721 C C . GLU A 1 94 ? -28.203 -7.906 3.965 1 87.88 94 GLU A C 1
ATOM 723 O O . GLU A 1 94 ? -27.797 -7.383 5 1 87.88 94 GLU A O 1
ATOM 728 N N . THR A 1 95 ? -27.781 -9.07 3.445 1 93.38 95 THR A N 1
ATOM 729 C CA . THR A 1 95 ? -26.688 -9.711 4.156 1 93.38 95 THR A CA 1
ATOM 730 C C . THR A 1 95 ? -25.406 -8.891 4.023 1 93.38 95 THR A C 1
ATOM 732 O O . THR A 1 95 ? -25.297 -8.039 3.137 1 93.38 95 THR A O 1
ATOM 735 N N . GLU A 1 96 ? -24.484 -9.117 4.965 1 94.5 96 GLU A N 1
ATOM 736 C CA . GLU A 1 96 ? -23.203 -8.438 4.926 1 94.5 96 GLU A CA 1
ATOM 737 C C . GLU A 1 96 ? -22.516 -8.641 3.576 1 94.5 96 GLU A C 1
ATOM 739 O O . GLU A 1 96 ? -21.922 -7.707 3.023 1 94.5 96 GLU A O 1
ATOM 744 N N . GLU A 1 97 ? -22.594 -9.836 3.051 1 96.44 97 GLU A N 1
ATOM 745 C CA . GLU A 1 97 ? -21.938 -10.164 1.782 1 96.44 97 GLU A CA 1
ATOM 746 C C . GLU A 1 97 ? -22.578 -9.398 0.626 1 96.44 97 GLU A C 1
ATOM 748 O O . GLU A 1 97 ? -21.891 -8.898 -0.258 1 96.44 97 GLU A O 1
ATOM 753 N N . CYS A 1 98 ? -23.953 -9.273 0.67 1 97.19 98 CYS A N 1
ATOM 754 C CA . CYS A 1 98 ? -24.672 -8.594 -0.405 1 97.19 98 CYS A CA 1
ATOM 755 C C . CYS A 1 98 ? -24.359 -7.102 -0.403 1 97.19 98 CYS A C 1
ATOM 757 O O . CYS A 1 98 ? -24.156 -6.504 -1.462 1 97.19 98 CYS A O 1
ATOM 759 N N . ILE A 1 99 ? -24.281 -6.5 0.771 1 97.06 99 ILE A N 1
ATOM 760 C CA . ILE A 1 99 ? -24 -5.074 0.889 1 97.06 99 ILE A CA 1
ATOM 761 C C . ILE A 1 99 ? -22.578 -4.793 0.421 1 97.06 99 ILE A C 1
ATOM 763 O O . ILE A 1 99 ? -22.328 -3.818 -0.295 1 97.06 99 ILE A O 1
ATOM 767 N N . ARG A 1 100 ? -21.641 -5.645 0.808 1 97.69 100 ARG A N 1
ATOM 768 C CA . ARG A 1 100 ? -20.25 -5.5 0.389 1 97.69 100 ARG A CA 1
ATOM 769 C C . ARG A 1 100 ? -20.109 -5.609 -1.126 1 97.69 100 ARG A C 1
ATOM 771 O O . ARG A 1 100 ? -19.406 -4.816 -1.754 1 97.69 100 ARG A O 1
ATOM 778 N N . SER A 1 101 ? -20.781 -6.609 -1.694 1 98.44 101 SER A N 1
ATOM 779 C CA . SER A 1 101 ? -20.734 -6.812 -3.139 1 98.44 101 SER A CA 1
ATOM 780 C C . SER A 1 101 ? -21.391 -5.648 -3.879 1 98.44 101 SER A C 1
ATOM 782 O O . SER A 1 101 ? -20.906 -5.234 -4.938 1 98.44 101 SER A O 1
ATOM 784 N N . ALA A 1 102 ? -22.5 -5.18 -3.322 1 98.19 102 ALA A N 1
ATOM 785 C CA . ALA A 1 102 ? -23.172 -4.031 -3.924 1 98.19 102 ALA A CA 1
ATOM 786 C C . ALA A 1 102 ? -22.266 -2.811 -3.951 1 98.19 102 ALA A C 1
ATOM 788 O O . ALA A 1 102 ? -22.125 -2.148 -4.984 1 98.19 102 ALA A O 1
ATOM 789 N N . ASP A 1 103 ? -21.641 -2.514 -2.822 1 97.69 103 ASP A N 1
ATOM 790 C CA . ASP A 1 103 ? -20.719 -1.391 -2.752 1 97.69 103 ASP A CA 1
ATOM 791 C C . ASP A 1 103 ? -19.578 -1.546 -3.771 1 97.69 103 ASP A C 1
ATOM 793 O O . ASP A 1 103 ? -19.266 -0.603 -4.496 1 97.69 103 ASP A O 1
ATOM 797 N N . ASN A 1 104 ? -18.984 -2.729 -3.85 1 98.06 104 ASN A N 1
ATOM 798 C CA . ASN A 1 104 ? -17.875 -3.008 -4.766 1 98.06 104 ASN A CA 1
ATOM 799 C C . ASN A 1 104 ? -18.281 -2.76 -6.219 1 98.06 104 ASN A C 1
ATOM 801 O O . ASN A 1 104 ? -17.562 -2.084 -6.957 1 98.06 104 ASN A O 1
ATOM 805 N N . LEU A 1 105 ? -19.422 -3.27 -6.625 1 98.62 105 LEU A N 1
ATOM 806 C CA . LEU A 1 105 ? -19.875 -3.115 -8 1 98.62 105 LEU A CA 1
ATOM 807 C C . LEU A 1 105 ? -20.203 -1.657 -8.305 1 98.62 105 LEU A C 1
ATOM 809 O O . LEU A 1 105 ? -19.797 -1.126 -9.336 1 98.62 105 LEU A O 1
ATOM 813 N N . ILE A 1 106 ? -20.906 -1.033 -7.355 1 98.19 106 ILE A N 1
ATOM 814 C CA . ILE A 1 106 ? -21.344 0.343 -7.566 1 98.19 106 ILE A CA 1
ATOM 815 C C . ILE A 1 106 ? -20.125 1.256 -7.695 1 98.19 106 ILE A C 1
ATOM 817 O O . ILE A 1 106 ? -20.078 2.115 -8.578 1 98.19 106 ILE A O 1
ATOM 821 N N . GLN A 1 107 ? -19.109 1.051 -6.852 1 97.12 107 GLN A N 1
ATOM 822 C CA . GLN A 1 107 ? -17.938 1.908 -6.852 1 97.12 107 GLN A CA 1
ATOM 823 C C . GLN A 1 107 ? -17.062 1.633 -8.07 1 97.12 107 GLN A C 1
ATOM 825 O O . GLN A 1 107 ? -16.25 2.477 -8.461 1 97.12 107 GLN A O 1
ATOM 830 N N . SER A 1 108 ? -17.219 0.474 -8.719 1 98.31 108 SER A N 1
ATOM 831 C CA . SER A 1 108 ? -16.391 0.088 -9.859 1 98.31 108 SER A CA 1
ATOM 832 C C . SER A 1 108 ? -17.016 0.54 -11.172 1 98.31 108 SER A C 1
ATOM 834 O O . SER A 1 108 ? -16.297 0.826 -12.141 1 98.31 108 SER A O 1
ATOM 836 N N . MET A 1 109 ? -18.312 0.653 -11.281 1 98.31 109 MET A N 1
ATOM 837 C CA . MET A 1 109 ? -19.047 0.848 -12.523 1 98.31 109 MET A CA 1
ATOM 838 C C . MET A 1 109 ? -18.984 2.305 -12.977 1 98.31 109 MET A C 1
ATOM 840 O O . MET A 1 109 ? -19.031 3.215 -12.148 1 98.31 109 MET A O 1
ATOM 844 N N . ASP A 1 110 ? -18.812 2.494 -14.281 1 97.81 110 ASP A N 1
ATOM 845 C CA . ASP A 1 110 ? -19.031 3.773 -14.953 1 97.81 110 ASP A CA 1
ATOM 846 C C . ASP A 1 110 ? -20.344 3.764 -15.734 1 97.81 110 ASP A C 1
ATOM 848 O O . ASP A 1 110 ? -20.375 3.408 -16.906 1 97.81 110 ASP A O 1
ATOM 852 N N . THR A 1 111 ? -21.391 4.266 -15.172 1 96.12 111 THR A N 1
ATOM 853 C CA . THR A 1 111 ? -22.734 4.133 -15.719 1 96.12 111 THR A CA 1
ATOM 854 C C . THR A 1 111 ? -22.953 5.121 -16.859 1 96.12 111 THR A C 1
ATOM 856 O O . THR A 1 111 ? -23.984 5.094 -17.516 1 96.12 111 THR A O 1
ATOM 859 N N . SER A 1 112 ? -21.969 5.953 -17.094 1 95.75 112 SER A N 1
ATOM 860 C CA . SER A 1 112 ? -22.062 6.867 -18.219 1 95.75 112 SER A CA 1
ATOM 861 C C . SER A 1 112 ? -21.734 6.16 -19.531 1 95.75 112 SER A C 1
ATOM 863 O O . SER A 1 112 ? -22.016 6.684 -20.609 1 95.75 112 SER A O 1
ATOM 865 N N . VAL A 1 113 ? -21.203 4.98 -19.422 1 97.31 113 VAL A N 1
ATOM 866 C CA . VAL A 1 113 ? -20.812 4.207 -20.594 1 97.31 113 VAL A CA 1
ATOM 867 C C . VAL A 1 113 ? -21.906 3.195 -20.922 1 97.31 113 VAL A C 1
ATOM 869 O O . VAL A 1 113 ? -22.438 2.535 -20.031 1 97.31 113 VAL A O 1
ATOM 872 N N . GLU A 1 114 ? -22.234 3.102 -22.172 1 96.62 114 GLU A N 1
ATOM 873 C CA . GLU A 1 114 ? -23.203 2.107 -22.625 1 96.62 114 GLU A CA 1
ATOM 874 C C . GLU A 1 114 ? -22.594 0.71 -22.656 1 96.62 114 GLU A C 1
ATOM 876 O O . GLU A 1 114 ? -21.594 0.473 -23.328 1 96.62 114 GLU A O 1
ATOM 881 N N . PRO A 1 115 ? -23.203 -0.286 -21.938 1 97.94 115 PRO A N 1
ATOM 882 C CA . PRO A 1 115 ? -22.609 -1.619 -21.797 1 97.94 115 PRO A CA 1
ATOM 883 C C . PRO A 1 115 ? -22.406 -2.312 -23.141 1 97.94 115 PRO A C 1
ATOM 885 O O . PRO A 1 115 ? -21.469 -3.104 -23.297 1 97.94 115 PRO A O 1
ATOM 888 N N . CYS A 1 116 ? -23.188 -2.053 -24.188 1 98.19 116 CYS A N 1
ATOM 889 C CA . CYS A 1 116 ? -23.062 -2.711 -25.484 1 98.19 116 CYS A CA 1
ATOM 890 C C . CYS A 1 116 ? -21.984 -2.053 -26.312 1 98.19 116 CYS A C 1
ATOM 892 O O . CYS A 1 116 ? -21.578 -2.592 -27.359 1 98.19 116 CYS A O 1
ATOM 894 N N . ASN A 1 117 ? -21.469 -0.926 -25.859 1 96.88 117 ASN A N 1
ATOM 895 C CA . ASN A 1 117 ? -20.344 -0.272 -26.531 1 96.88 117 ASN A CA 1
ATOM 896 C C . ASN A 1 117 ? -19.016 -0.669 -25.922 1 96.88 117 ASN A C 1
ATOM 898 O O . ASN A 1 117 ? -18.031 -0.881 -26.625 1 96.88 117 ASN A O 1
ATOM 902 N N . ASP A 1 118 ? -18.953 -0.626 -24.609 1 97.38 118 ASP A N 1
ATOM 903 C CA . ASP A 1 118 ? -17.75 -0.98 -23.859 1 97.38 118 ASP A CA 1
ATOM 904 C C . ASP A 1 118 ? -18.109 -1.526 -22.484 1 97.38 118 ASP A C 1
ATOM 906 O O . ASP A 1 118 ? -18.156 -0.776 -21.5 1 97.38 118 ASP A O 1
ATOM 910 N N . PHE A 1 119 ? -18.172 -2.83 -22.406 1 98.44 119 PHE A N 1
ATOM 911 C CA . PHE A 1 119 ? -18.656 -3.428 -21.156 1 98.44 119 PHE A CA 1
ATOM 912 C C . PHE A 1 119 ? -17.578 -3.354 -20.078 1 98.44 119 PHE A C 1
ATOM 914 O O . PHE A 1 119 ? -17.906 -3.254 -18.891 1 98.44 119 PHE A O 1
ATOM 921 N N . TYR A 1 120 ? -16.297 -3.457 -20.438 1 98.12 120 TYR A N 1
ATOM 922 C CA . TYR A 1 120 ? -15.242 -3.348 -19.422 1 98.12 120 TYR A CA 1
ATOM 923 C C . TYR A 1 120 ? -15.297 -1.995 -18.734 1 98.12 120 TYR A C 1
ATOM 925 O O . TYR A 1 120 ? -15.227 -1.923 -17.5 1 98.12 120 TYR A O 1
ATOM 933 N N . LYS A 1 121 ? -15.375 -0.955 -19.516 1 97.56 121 LYS A N 1
ATOM 934 C CA . LYS A 1 121 ? -15.453 0.381 -18.938 1 97.56 121 LYS A CA 1
ATOM 935 C C . LYS A 1 121 ? -16.734 0.554 -18.125 1 97.56 121 LYS A C 1
ATOM 937 O O . LYS A 1 121 ? -16.734 1.227 -17.094 1 97.56 121 LYS A O 1
ATOM 942 N N . PHE A 1 122 ? -17.828 0.007 -18.609 1 98.44 122 PHE A N 1
ATOM 943 C CA . PHE A 1 122 ? -19.078 0.054 -17.859 1 98.44 122 PHE A CA 1
ATOM 944 C C . PHE A 1 122 ? -18.922 -0.61 -16.5 1 98.44 122 PHE A C 1
ATOM 946 O O . PHE A 1 122 ? -19.312 -0.046 -15.484 1 98.44 122 PHE A O 1
ATOM 953 N N . ALA A 1 123 ? -18.281 -1.74 -16.406 1 98.69 123 ALA A N 1
ATOM 954 C CA . ALA A 1 123 ? -18.203 -2.564 -15.203 1 98.69 123 ALA A CA 1
ATOM 955 C C . ALA A 1 123 ? -17.031 -2.145 -14.328 1 98.69 123 ALA A C 1
ATOM 957 O O . ALA A 1 123 ? -17.062 -2.309 -13.109 1 98.69 123 ALA A O 1
ATOM 958 N N . CYS A 1 124 ? -15.922 -1.621 -14.914 1 98.31 124 CYS A N 1
ATOM 959 C CA . CYS A 1 124 ? -14.672 -1.437 -14.188 1 98.31 124 CYS A CA 1
ATOM 960 C C . CYS A 1 124 ? -14.18 0.003 -14.297 1 98.31 124 CYS A C 1
ATOM 962 O O . CYS A 1 124 ? -13.141 0.355 -13.742 1 98.31 124 CYS A O 1
ATOM 964 N N . GLY A 1 125 ? -14.906 0.871 -14.922 1 97.44 125 GLY A N 1
ATOM 965 C CA . GLY A 1 125 ? -14.375 2.162 -15.328 1 97.44 125 GLY A CA 1
ATOM 966 C C . GLY A 1 125 ? -13.977 3.043 -14.164 1 97.44 125 GLY A C 1
ATOM 967 O O . GLY A 1 125 ? -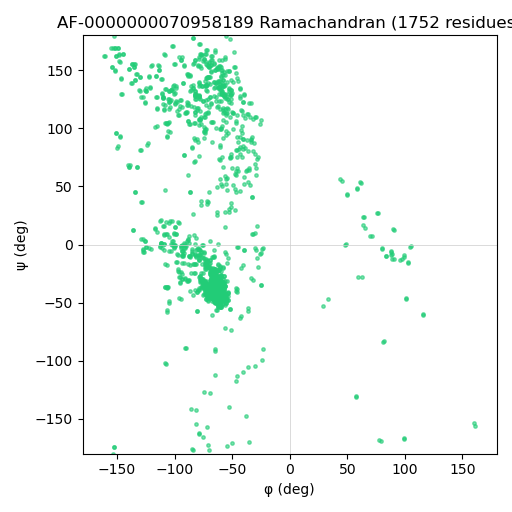13.133 3.928 -14.305 1 97.44 125 GLY A O 1
ATOM 968 N N . ARG A 1 126 ? -14.531 2.84 -12.961 1 96.38 126 ARG A N 1
ATOM 969 C CA . ARG A 1 126 ? -14.234 3.689 -11.812 1 96.38 126 ARG A CA 1
ATOM 970 C C . ARG A 1 126 ? -13.438 2.926 -10.758 1 96.38 126 ARG A C 1
ATOM 972 O O . ARG A 1 126 ? -13.109 3.477 -9.703 1 96.38 126 ARG A O 1
ATOM 979 N N . TRP A 1 127 ? -13.125 1.704 -11.031 1 97.44 127 TRP A N 1
ATOM 980 C CA . TRP A 1 127 ? -12.469 0.857 -10.047 1 97.44 127 TRP A CA 1
ATOM 981 C C . TRP A 1 127 ? -11.133 1.461 -9.609 1 97.44 127 TRP A C 1
ATOM 983 O O . TRP A 1 127 ? -10.828 1.511 -8.422 1 97.44 127 TRP A O 1
ATOM 993 N N . ALA A 1 128 ? -10.359 1.961 -10.539 1 94.38 128 ALA A N 1
ATOM 994 C CA . ALA A 1 128 ? -9.016 2.465 -10.289 1 94.38 128 ALA A CA 1
ATOM 995 C C . ALA A 1 128 ? -9.039 3.68 -9.367 1 94.38 128 ALA A C 1
ATOM 997 O O . ALA A 1 128 ? -8.062 3.971 -8.68 1 94.38 128 ALA A O 1
ATOM 998 N N . GLU A 1 129 ? -10.172 4.375 -9.289 1 90.81 129 GLU A N 1
ATOM 999 C CA . GLU A 1 129 ? -10.297 5.598 -8.5 1 90.81 129 GLU A CA 1
ATOM 1000 C C . GLU A 1 129 ? -10.195 5.305 -7.008 1 90.81 129 GLU A C 1
ATOM 1002 O O . GLU A 1 129 ? -9.734 6.145 -6.23 1 90.81 129 GLU A O 1
ATOM 1007 N N . ASP A 1 130 ? -10.531 4.117 -6.668 1 93.12 130 ASP A N 1
ATOM 1008 C CA . ASP A 1 130 ? -10.555 3.766 -5.254 1 93.12 130 ASP A CA 1
ATOM 1009 C C . ASP A 1 130 ? -9.453 2.77 -4.914 1 93.12 130 ASP A C 1
ATOM 1011 O O . ASP A 1 130 ? -9.359 2.295 -3.779 1 93.12 130 ASP A O 1
ATOM 1015 N N . HIS A 1 131 ? -8.68 2.432 -5.883 1 94.62 131 HIS A N 1
ATOM 1016 C CA . HIS A 1 131 ? -7.66 1.404 -5.711 1 94.62 131 HIS A CA 1
ATOM 1017 C C . HIS A 1 131 ? -6.305 1.885 -6.215 1 94.62 131 HIS A C 1
ATOM 1019 O O . HIS A 1 131 ? -5.887 1.527 -7.32 1 94.62 131 HIS A O 1
ATOM 1025 N N . PRO A 1 132 ? -5.633 2.652 -5.355 1 90.5 132 PRO A N 1
ATOM 1026 C CA . PRO A 1 132 ? -4.355 3.232 -5.785 1 90.5 132 PRO A CA 1
ATOM 1027 C C . PRO A 1 132 ? -3.264 2.184 -5.977 1 90.5 132 PRO A C 1
ATOM 1029 O O . PRO A 1 132 ? -3.391 1.059 -5.484 1 90.5 132 PRO A O 1
ATOM 1032 N N . LEU A 1 133 ? -2.23 2.576 -6.691 1 86 133 LEU A N 1
ATOM 1033 C CA . LEU A 1 133 ? -1.07 1.708 -6.855 1 86 133 LEU A CA 1
ATOM 1034 C C . LEU A 1 133 ? -0.305 1.569 -5.543 1 86 133 LEU A C 1
ATOM 1036 O O . LEU A 1 133 ? -0.007 2.568 -4.887 1 86 133 LEU A O 1
ATOM 1040 N N . PRO A 1 134 ? -0.076 0.316 -5.152 1 81.25 134 PRO A N 1
ATOM 1041 C CA . PRO A 1 134 ? 0.858 0.166 -4.035 1 81.25 134 PRO A CA 1
ATOM 1042 C C . PRO A 1 134 ? 2.258 0.685 -4.359 1 81.25 134 PRO A C 1
ATOM 1044 O O . PRO A 1 134 ? 2.66 0.693 -5.523 1 81.25 134 PRO A O 1
ATOM 1047 N N . ASP A 1 135 ? 3 1.111 -3.375 1 70.94 135 ASP A N 1
ATOM 1048 C CA . ASP A 1 135 ? 4.32 1.7 -3.561 1 70.94 135 ASP A CA 1
ATOM 1049 C C . ASP A 1 135 ? 5.254 0.735 -4.289 1 70.94 135 ASP A C 1
ATOM 1051 O O . ASP A 1 135 ? 6.074 1.154 -5.109 1 70.94 135 ASP A O 1
ATOM 1055 N N . ALA A 1 136 ? 5.062 -0.511 -4.043 1 65.56 136 ALA A N 1
ATOM 1056 C CA . ALA A 1 136 ? 6.004 -1.496 -4.57 1 65.56 136 ALA A CA 1
ATOM 1057 C C . ALA A 1 136 ? 5.461 -2.158 -5.832 1 65.56 136 ALA A C 1
ATOM 1059 O O . ALA A 1 136 ? 5.965 -3.199 -6.262 1 65.56 136 ALA A O 1
ATOM 1060 N N . ALA A 1 137 ? 4.359 -1.507 -6.457 1 72.62 137 ALA A N 1
ATOM 1061 C CA . ALA A 1 137 ? 3.756 -2.199 -7.594 1 72.62 137 ALA A CA 1
ATOM 1062 C C . ALA A 1 137 ? 3.486 -1.232 -8.742 1 72.62 137 ALA A C 1
ATOM 1064 O O . ALA A 1 137 ? 3.35 -0.026 -8.531 1 72.62 137 ALA A O 1
ATOM 1065 N N . TYR A 1 138 ? 3.482 -1.738 -9.992 1 76 138 TYR A N 1
ATOM 1066 C CA . TYR A 1 138 ? 3.201 -0.941 -11.18 1 76 138 TYR A CA 1
ATOM 1067 C C . TYR A 1 138 ? 1.766 -1.147 -11.648 1 76 138 TYR A C 1
ATOM 1069 O O . TYR A 1 138 ? 1.338 -0.556 -12.641 1 76 138 TYR A O 1
ATOM 1077 N N . SER A 1 139 ? 1.114 -1.951 -11.016 1 88.06 139 SER A N 1
ATOM 1078 C CA . SER A 1 139 ? -0.308 -2.166 -11.258 1 88.06 139 SER A CA 1
ATOM 1079 C C . SER A 1 139 ? -1.026 -2.609 -9.992 1 88.06 139 SER A C 1
ATOM 1081 O O . SER A 1 139 ? -0.386 -2.902 -8.977 1 88.06 139 SER A O 1
ATOM 1083 N N . ASN A 1 140 ? -2.234 -2.492 -9.992 1 91.62 140 ASN A N 1
ATOM 1084 C CA . ASN A 1 140 ? -3.074 -2.994 -8.914 1 91.62 140 ASN A CA 1
ATOM 1085 C C . ASN A 1 140 ? -4.324 -3.684 -9.453 1 91.62 140 ASN A C 1
ATOM 1087 O O . ASN A 1 140 ? -4.848 -3.303 -10.5 1 91.62 140 ASN A O 1
ATOM 1091 N N . ASP A 1 141 ? -4.711 -4.758 -8.891 1 95.56 141 ASP A N 1
ATOM 1092 C CA . ASP A 1 141 ? -5.938 -5.484 -9.203 1 95.56 141 ASP A CA 1
ATOM 1093 C C . ASP A 1 141 ? -6.426 -6.285 -8 1 95.56 141 ASP A C 1
ATOM 1095 O O . ASP A 1 141 ? -5.855 -6.191 -6.91 1 95.56 141 ASP A O 1
ATOM 1099 N N . TRP A 1 142 ? -7.512 -6.992 -8.117 1 96.31 142 TRP A N 1
ATOM 1100 C CA . TRP A 1 142 ? -8.109 -7.711 -7 1 96.31 142 TRP A CA 1
ATOM 1101 C C . TRP A 1 142 ? -7.18 -8.82 -6.512 1 96.31 142 TRP A C 1
ATOM 1103 O O . TRP A 1 142 ? -7.141 -9.133 -5.32 1 96.31 142 TRP A O 1
ATOM 1113 N N . PHE A 1 143 ? -6.434 -9.461 -7.387 1 94.56 143 PHE A N 1
ATOM 1114 C CA . PHE A 1 143 ? -5.523 -10.531 -6.984 1 94.56 143 PHE A CA 1
ATOM 1115 C C . PHE A 1 143 ? -4.406 -9.984 -6.105 1 94.56 143 PHE A C 1
ATOM 1117 O O . PHE A 1 143 ? -4.055 -10.594 -5.09 1 94.56 143 PHE A O 1
ATOM 1124 N N . ILE A 1 144 ? -3.891 -8.82 -6.504 1 91.25 144 ILE A N 1
ATOM 1125 C CA . ILE A 1 144 ? -2.84 -8.18 -5.723 1 91.25 144 ILE A CA 1
ATOM 1126 C C . ILE A 1 144 ? -3.391 -7.766 -4.359 1 91.25 144 ILE A C 1
ATOM 1128 O O . ILE A 1 144 ? -2.768 -8.031 -3.326 1 91.25 144 ILE A O 1
ATOM 1132 N N . GLU A 1 145 ? -4.531 -7.156 -4.34 1 93.56 145 GLU A N 1
ATOM 1133 C CA . GLU A 1 145 ? -5.105 -6.68 -3.088 1 93.56 145 GLU A CA 1
ATOM 1134 C C . GLU A 1 145 ? -5.445 -7.844 -2.16 1 93.56 145 GLU A C 1
ATOM 1136 O O . GLU A 1 145 ? -5.203 -7.773 -0.953 1 93.56 145 GLU A O 1
ATOM 1141 N N . THR A 1 146 ? -6.016 -8.914 -2.711 1 94.5 146 THR A N 1
ATOM 1142 C CA . THR A 1 146 ? -6.367 -10.07 -1.896 1 94.5 146 THR A CA 1
ATOM 1143 C C . THR A 1 146 ? -5.113 -10.773 -1.381 1 94.5 146 THR A C 1
ATOM 1145 O O . THR A 1 146 ? -5.062 -11.195 -0.224 1 94.5 146 THR A O 1
ATOM 1148 N N . SER A 1 147 ? -4.121 -10.891 -2.205 1 92.38 147 SER A N 1
ATOM 1149 C CA . SER A 1 147 ? -2.861 -11.492 -1.771 1 92.38 147 SER A CA 1
ATOM 1150 C C . SER A 1 147 ? -2.219 -10.68 -0.65 1 92.38 147 SER A C 1
ATOM 1152 O O . SER A 1 147 ? -1.63 -11.25 0.273 1 92.38 147 SER A O 1
ATOM 1154 N N . THR A 1 148 ? -2.279 -9.359 -0.766 1 90.06 148 THR A N 1
ATOM 1155 C CA . THR A 1 148 ? -1.745 -8.484 0.272 1 90.06 148 THR A CA 1
ATOM 1156 C C . THR A 1 148 ? -2.482 -8.695 1.591 1 90.06 148 THR A C 1
ATOM 1158 O O . THR A 1 148 ? -1.861 -8.758 2.654 1 90.06 148 THR A O 1
ATOM 1161 N N . LEU A 1 149 ? -3.746 -8.828 1.505 1 92.19 149 LEU A N 1
ATOM 1162 C CA . LEU A 1 149 ? -4.562 -9.055 2.691 1 92.19 149 LEU A CA 1
ATOM 1163 C C . LEU A 1 149 ? -4.242 -10.406 3.324 1 92.19 149 LEU A C 1
ATOM 1165 O O . LEU A 1 149 ? -4.094 -10.5 4.547 1 92.19 149 LEU A O 1
ATOM 1169 N N . VAL A 1 150 ? -4.125 -11.43 2.488 1 92.69 150 VAL A N 1
ATOM 1170 C CA . VAL A 1 150 ? -3.836 -12.773 2.979 1 92.69 150 VAL A CA 1
ATOM 1171 C C . VAL A 1 150 ? -2.451 -12.805 3.623 1 92.69 150 VAL A C 1
ATOM 1173 O O . VAL A 1 150 ? -2.271 -13.375 4.699 1 92.69 150 VAL A O 1
ATOM 1176 N N . ASN A 1 151 ? -1.517 -12.195 3.006 1 92.31 151 ASN A N 1
ATOM 1177 C CA . ASN A 1 151 ? -0.166 -12.148 3.557 1 92.31 151 ASN A CA 1
ATOM 1178 C C . ASN A 1 151 ? -0.136 -11.445 4.91 1 92.31 151 ASN A C 1
ATOM 1180 O O . ASN A 1 151 ? 0.634 -11.82 5.793 1 92.31 151 ASN A O 1
ATOM 1184 N N . GLN A 1 152 ? -0.895 -10.352 5.02 1 90.75 152 GLN A N 1
ATOM 1185 C CA . GLN A 1 152 ? -0.993 -9.672 6.305 1 90.75 152 GLN A CA 1
ATOM 1186 C C . GLN A 1 152 ? -1.556 -10.594 7.379 1 90.75 152 GLN A C 1
ATOM 1188 O O . GLN A 1 152 ? -1.091 -10.586 8.523 1 90.75 152 GLN A O 1
ATOM 1193 N N . GLN A 1 153 ? -2.531 -11.352 7.02 1 90.12 153 GLN A N 1
ATOM 1194 C CA . GLN A 1 153 ? -3.105 -12.305 7.961 1 90.12 153 GLN A CA 1
ATOM 1195 C C . GLN A 1 153 ? -2.07 -13.344 8.391 1 90.12 153 GLN A C 1
ATOM 1197 O O . GLN A 1 153 ? -2.004 -13.711 9.57 1 90.12 153 GLN A O 1
ATOM 1202 N N . ILE A 1 154 ? -1.331 -13.805 7.41 1 93.38 154 ILE A N 1
ATOM 1203 C CA . ILE A 1 154 ? -0.267 -14.758 7.699 1 93.38 154 ILE A CA 1
ATOM 1204 C C . ILE A 1 154 ? 0.746 -14.125 8.656 1 93.38 154 ILE A C 1
ATOM 1206 O O . ILE A 1 154 ? 1.155 -14.75 9.633 1 93.38 154 ILE A O 1
ATOM 1210 N N . GLN A 1 155 ? 1.168 -12.859 8.383 1 91.25 155 GLN A N 1
ATOM 1211 C CA . GLN A 1 155 ? 2.098 -12.117 9.234 1 91.25 155 GLN A CA 1
ATOM 1212 C C . GLN A 1 155 ? 1.576 -12.031 10.664 1 91.25 155 GLN A C 1
ATOM 1214 O O . GLN A 1 155 ? 2.309 -12.312 11.617 1 91.25 155 GLN A O 1
ATOM 1219 N N . ASP A 1 156 ? 0.291 -11.641 10.82 1 87 156 ASP A N 1
ATOM 1220 C CA . ASP A 1 156 ? -0.323 -11.484 12.133 1 87 156 ASP A CA 1
ATOM 1221 C C . ASP A 1 156 ? -0.303 -12.805 12.906 1 87 156 ASP A C 1
ATOM 1223 O O . ASP A 1 156 ? -0.06 -12.82 14.109 1 87 156 ASP A O 1
ATOM 1227 N N . TYR A 1 157 ? -0.573 -13.805 12.172 1 86.88 157 TYR A N 1
ATOM 1228 C CA . TYR A 1 157 ? -0.576 -15.125 12.781 1 86.88 157 TYR A CA 1
ATOM 1229 C C . TYR A 1 157 ? 0.828 -15.531 13.219 1 86.88 157 TYR A C 1
ATOM 1231 O O . TYR A 1 157 ? 1.017 -16.047 14.328 1 86.88 157 TYR A O 1
ATOM 1239 N N . LEU A 1 158 ? 1.793 -15.344 12.383 1 92.56 158 LEU A N 1
ATOM 1240 C CA . LEU A 1 158 ? 3.164 -15.758 12.664 1 92.56 158 LEU A CA 1
ATOM 1241 C C . LEU A 1 158 ? 3.75 -14.953 13.82 1 92.56 158 LEU A C 1
ATOM 1243 O O . LEU A 1 158 ? 4.68 -15.414 14.484 1 92.56 158 LEU A O 1
ATOM 1247 N N . GLU A 1 159 ? 3.215 -13.766 14.062 1 88.56 159 GLU A N 1
ATOM 1248 C CA . GLU A 1 159 ? 3.738 -12.891 15.109 1 88.56 159 GLU A CA 1
ATOM 1249 C C . GLU A 1 159 ? 3.141 -13.242 16.469 1 88.56 159 GLU A C 1
ATOM 1251 O O . GLU A 1 159 ? 3.59 -12.734 17.5 1 88.56 159 GLU A O 1
ATOM 1256 N N . THR A 1 160 ? 2.178 -14.117 16.484 1 82.38 160 THR A N 1
ATOM 1257 C CA . THR A 1 160 ? 1.644 -14.57 17.766 1 82.38 160 THR A CA 1
ATOM 1258 C C . THR A 1 160 ? 2.619 -15.523 18.453 1 82.38 160 THR A C 1
ATOM 1260 O O . THR A 1 160 ? 3.506 -16.078 17.812 1 82.38 160 THR A O 1
ATOM 1263 N N . ASN A 1 161 ? 2.426 -15.664 19.828 1 72.88 161 ASN A N 1
ATOM 1264 C CA . ASN A 1 161 ? 3.32 -16.516 20.609 1 72.88 161 ASN A CA 1
ATOM 1265 C C . ASN A 1 161 ? 3.105 -17.984 20.297 1 72.88 161 ASN A C 1
ATOM 1267 O O . ASN A 1 161 ? 2.021 -18.391 19.875 1 72.88 161 ASN A O 1
ATOM 1271 N N . ASP A 1 162 ? 4.191 -18.656 20.5 1 75.62 162 ASP A N 1
ATOM 1272 C CA . ASP A 1 162 ? 4.121 -20.109 20.391 1 75.62 162 ASP A CA 1
ATOM 1273 C C . ASP A 1 162 ? 3.125 -20.703 21.375 1 75.62 162 ASP A C 1
ATOM 1275 O O . ASP A 1 162 ? 2.84 -20.078 22.422 1 75.62 162 ASP A O 1
ATOM 1279 N N . SER A 1 163 ? 2.504 -21.719 20.875 1 76.38 163 SER A N 1
ATOM 1280 C CA . SER A 1 163 ? 1.611 -22.453 21.766 1 76.38 163 SER A CA 1
ATOM 1281 C C . SER A 1 163 ? 1.979 -23.938 21.812 1 76.38 163 SER A C 1
ATOM 1283 O O . SER A 1 163 ? 2.297 -24.547 20.781 1 76.38 163 SER A O 1
ATOM 1285 N N . GLU A 1 164 ? 2.07 -24.469 23 1 78.12 164 GLU A N 1
ATOM 1286 C CA . GLU A 1 164 ? 2.359 -25.875 23.188 1 78.12 164 GLU A CA 1
ATOM 1287 C C . GLU A 1 164 ? 1.278 -26.75 22.547 1 78.12 164 GLU A C 1
ATOM 1289 O O . GLU A 1 164 ? 1.533 -27.906 22.172 1 78.12 164 GLU A O 1
ATOM 1294 N N . SER A 1 165 ? 0.186 -26.219 22.297 1 83.44 165 SER A N 1
ATOM 1295 C CA . SER A 1 165 ? -0.929 -26.969 21.734 1 83.44 165 SER A CA 1
ATOM 1296 C C . SER A 1 165 ? -0.862 -27 20.219 1 83.44 165 SER A C 1
ATOM 1298 O O . SER A 1 165 ? -1.517 -27.828 19.578 1 83.44 165 SER A O 1
ATOM 1300 N N . ASP A 1 166 ? 0 -26.234 19.672 1 88.44 166 ASP A N 1
ATOM 1301 C CA . ASP A 1 166 ? 0.119 -26.219 18.219 1 88.44 166 ASP A CA 1
ATOM 1302 C C . ASP A 1 166 ? 1.062 -27.312 17.719 1 88.44 166 ASP A C 1
ATOM 1304 O O . ASP A 1 166 ? 2.002 -27.688 18.422 1 88.44 166 ASP A O 1
ATOM 1308 N N . PRO A 1 167 ? 0.772 -27.891 16.531 1 92.56 167 PRO A N 1
ATOM 1309 C CA . PRO A 1 167 ? 1.732 -28.828 15.938 1 92.56 167 PRO A CA 1
ATOM 1310 C C . PRO A 1 167 ? 3.139 -28.25 15.836 1 92.56 167 PRO A C 1
ATOM 1312 O O . PRO A 1 167 ? 3.297 -27.047 15.633 1 92.56 167 PRO A O 1
ATOM 1315 N N . GLU A 1 168 ? 4.117 -29.125 15.938 1 93.25 168 GLU A N 1
ATOM 1316 C CA . GLU A 1 168 ? 5.504 -28.688 15.883 1 93.25 168 GLU A CA 1
ATOM 1317 C C . GLU A 1 168 ? 5.812 -27.969 14.57 1 93.25 168 GLU A C 1
ATOM 1319 O O . GLU A 1 168 ? 6.605 -27.031 14.539 1 93.25 168 GLU A O 1
ATOM 1324 N N . SER A 1 169 ? 5.199 -28.422 13.531 1 94.31 169 SER A N 1
ATOM 1325 C CA . SER A 1 169 ? 5.414 -27.797 12.227 1 94.31 169 SER A CA 1
ATOM 1326 C C . SER A 1 169 ? 4.973 -26.328 12.234 1 94.31 169 SER A C 1
ATOM 1328 O O . SER A 1 169 ? 5.59 -25.484 11.578 1 94.31 169 SER A O 1
ATOM 1330 N N . VAL A 1 170 ? 3.91 -26 12.953 1 94 170 VAL A N 1
ATOM 1331 C CA . VAL A 1 170 ? 3.42 -24.641 13.062 1 94 170 VAL A CA 1
ATOM 1332 C C . VAL A 1 170 ? 4.41 -23.797 13.875 1 94 170 VAL A C 1
ATOM 1334 O O . VAL A 1 170 ? 4.719 -22.656 13.5 1 94 170 VAL A O 1
ATOM 1337 N N . ASN A 1 171 ? 4.934 -24.406 14.898 1 94.25 171 ASN A N 1
ATOM 1338 C CA . ASN A 1 171 ? 5.941 -23.703 15.695 1 94.25 171 ASN A CA 1
ATOM 1339 C C . ASN A 1 171 ? 7.215 -23.469 14.891 1 94.25 171 ASN A C 1
ATOM 1341 O O . ASN A 1 171 ? 7.863 -22.422 15.047 1 94.25 171 ASN A O 1
ATOM 1345 N N . GLN A 1 172 ? 7.586 -24.438 14.07 1 95.31 172 GLN A N 1
ATOM 1346 C CA . GLN A 1 172 ? 8.758 -24.281 13.211 1 95.31 172 GLN A CA 1
ATOM 1347 C C . GLN A 1 172 ? 8.555 -23.141 12.203 1 95.31 172 GLN A C 1
ATOM 1349 O O . GLN A 1 172 ? 9.492 -22.391 11.914 1 95.31 172 GLN A O 1
ATOM 1354 N N . ALA A 1 173 ? 7.336 -23.016 11.68 1 95.56 173 ALA A N 1
ATOM 1355 C CA . ALA A 1 173 ? 7.023 -21.906 10.781 1 95.56 173 ALA A CA 1
ATOM 1356 C C . ALA A 1 173 ? 7.195 -20.562 11.484 1 95.56 173 ALA A C 1
ATOM 1358 O O . ALA A 1 173 ? 7.734 -19.609 10.914 1 95.56 173 ALA A O 1
ATOM 1359 N N . ARG A 1 174 ? 6.742 -20.453 12.758 1 95.38 174 ARG A N 1
ATOM 1360 C CA . ARG A 1 174 ? 6.895 -19.234 13.547 1 95.38 174 ARG A CA 1
ATOM 1361 C C . ARG A 1 174 ? 8.367 -18.922 13.805 1 95.38 174 ARG A C 1
ATOM 1363 O O . ARG A 1 174 ? 8.781 -17.766 13.719 1 95.38 174 ARG A O 1
ATOM 1370 N N . ARG A 1 175 ? 9.125 -19.984 14.086 1 96 175 ARG A N 1
ATOM 1371 C CA . ARG A 1 175 ? 10.555 -19.812 14.312 1 96 175 ARG A CA 1
ATOM 1372 C C . ARG A 1 175 ? 11.258 -19.328 13.047 1 96 175 ARG A C 1
ATOM 1374 O O . ARG A 1 175 ? 12.172 -18.5 13.117 1 96 175 ARG A O 1
ATOM 1381 N N . LEU A 1 176 ? 10.859 -19.875 11.898 1 97.06 176 LEU A N 1
ATOM 1382 C CA . LEU A 1 176 ? 11.438 -19.438 10.641 1 97.06 176 LEU A CA 1
ATOM 1383 C C . LEU A 1 176 ? 11.164 -17.953 10.406 1 97.06 176 LEU A C 1
ATOM 1385 O O . LEU A 1 176 ? 12.039 -17.219 9.945 1 97.06 176 LEU A O 1
ATOM 1389 N N . TYR A 1 177 ? 9.93 -17.5 10.734 1 96.38 177 TYR A N 1
ATOM 1390 C CA . TYR A 1 177 ? 9.57 -16.094 10.617 1 96.38 177 TYR A CA 1
ATOM 1391 C C . TYR A 1 177 ? 10.445 -15.227 11.516 1 96.38 177 TYR A C 1
ATOM 1393 O O . TYR A 1 177 ? 10.977 -14.203 11.078 1 96.38 177 TYR A O 1
ATOM 1401 N N . ARG A 1 178 ? 10.617 -15.633 12.742 1 95.75 178 ARG A N 1
ATOM 1402 C CA . ARG A 1 178 ? 11.43 -14.867 13.695 1 95.75 178 ARG A CA 1
ATOM 1403 C C . ARG A 1 178 ? 12.883 -14.805 13.242 1 95.75 178 ARG A C 1
ATOM 1405 O O . ARG A 1 178 ? 13.547 -13.781 13.406 1 95.75 178 ARG A O 1
ATOM 1412 N N . SER A 1 179 ? 13.352 -15.945 12.672 1 96.75 179 SER A N 1
ATOM 1413 C CA . SER A 1 179 ? 14.727 -15.969 12.18 1 96.75 179 SER A CA 1
ATOM 1414 C C . SER A 1 179 ? 14.914 -14.984 11.031 1 96.75 179 SER A C 1
ATOM 1416 O O . SER A 1 179 ? 15.969 -14.352 10.906 1 96.75 179 SER A O 1
ATOM 1418 N N . CYS A 1 180 ? 13.922 -14.891 10.219 1 95.62 180 CYS A N 1
ATOM 1419 C CA . CYS A 1 180 ? 13.938 -13.953 9.094 1 95.62 180 CYS A CA 1
ATOM 1420 C C . CYS A 1 180 ? 13.852 -12.516 9.586 1 95.62 180 CYS A C 1
ATOM 1422 O O . CYS A 1 180 ? 14.5 -11.625 9.031 1 95.62 180 CYS A O 1
ATOM 1424 N N . MET A 1 181 ? 13.125 -12.195 10.664 1 91.94 181 MET A N 1
ATOM 1425 C CA . MET A 1 181 ? 12.828 -10.859 11.164 1 91.94 181 MET A CA 1
ATOM 1426 C C . MET A 1 181 ? 13.992 -10.312 11.992 1 91.94 181 MET A C 1
ATOM 1428 O O . MET A 1 181 ? 14.086 -9.109 12.219 1 91.94 181 MET A O 1
ATOM 1432 N N . ASP A 1 182 ? 14.898 -11.258 12.414 1 92.06 182 ASP A N 1
ATOM 1433 C CA . ASP A 1 182 ? 15.977 -10.844 13.305 1 92.06 182 ASP A CA 1
ATOM 1434 C C . ASP A 1 182 ? 17.141 -10.242 12.516 1 92.06 182 ASP A C 1
ATOM 1436 O O . ASP A 1 182 ? 18.234 -10.805 12.484 1 92.06 182 ASP A O 1
ATOM 1440 N N . THR A 1 183 ? 16.922 -9.062 11.992 1 86.31 183 THR A N 1
ATOM 1441 C CA . THR A 1 183 ? 17.922 -8.438 11.125 1 86.31 183 THR A CA 1
ATOM 1442 C C . THR A 1 183 ? 19.156 -8.039 11.922 1 86.31 183 THR A C 1
ATOM 1444 O O . THR A 1 183 ? 20.266 -7.961 11.367 1 86.31 183 THR A O 1
ATOM 1447 N N . GLU A 1 184 ? 19.031 -7.84 13.188 1 80.44 184 GLU A N 1
ATOM 1448 C CA . GLU A 1 184 ? 20.188 -7.535 14.031 1 80.44 184 GLU A CA 1
ATOM 1449 C C . GLU A 1 184 ? 21.156 -8.711 14.086 1 80.44 184 GLU A C 1
ATOM 1451 O O . GLU A 1 184 ? 22.359 -8.539 13.914 1 80.44 184 GLU A O 1
ATOM 1456 N N . LEU A 1 185 ? 20.578 -9.82 14.352 1 90.31 185 LEU A N 1
ATOM 1457 C CA . LEU A 1 185 ? 21.422 -11.008 14.391 1 90.31 185 LEU A CA 1
ATOM 1458 C C . LEU A 1 185 ? 22.016 -11.289 13.016 1 90.31 185 LEU A C 1
ATOM 1460 O O . LEU A 1 185 ? 23.188 -11.695 12.914 1 90.31 185 LEU A O 1
ATOM 1464 N N . LEU A 1 186 ? 21.266 -11.094 11.961 1 92.81 186 LEU A N 1
ATOM 1465 C CA . LEU A 1 186 ? 21.75 -11.32 10.602 1 92.81 186 LEU A CA 1
ATOM 1466 C C . LEU A 1 186 ? 22.938 -10.406 10.289 1 92.81 186 LEU A C 1
ATOM 1468 O O . LEU A 1 186 ? 23.906 -10.836 9.672 1 92.81 186 LEU A O 1
ATOM 1472 N N . ASP A 1 187 ? 22.828 -9.18 10.703 1 84.31 187 ASP A N 1
ATOM 1473 C CA . ASP A 1 187 ? 23.906 -8.234 10.469 1 84.31 187 ASP A CA 1
ATOM 1474 C C . ASP A 1 187 ? 25.141 -8.594 11.297 1 84.31 187 ASP A C 1
ATOM 1476 O O . ASP A 1 187 ? 26.281 -8.414 10.844 1 84.31 187 ASP A O 1
ATOM 1480 N N . GLU A 1 188 ? 24.906 -9.125 12.531 1 84.94 188 GLU A N 1
ATOM 1481 C CA . GLU A 1 188 ? 26 -9.578 13.383 1 84.94 188 GLU A CA 1
ATOM 1482 C C . GLU A 1 188 ? 26.75 -10.742 12.742 1 84.94 188 GLU A C 1
ATOM 1484 O O . GLU A 1 188 ? 27.969 -10.789 12.766 1 84.94 188 GLU A O 1
ATOM 1489 N N . LEU A 1 189 ? 26 -11.594 12.141 1 91.69 189 LEU A N 1
ATOM 1490 C CA . LEU A 1 189 ? 26.594 -12.781 11.523 1 91.69 189 LEU A CA 1
ATOM 1491 C C . LEU A 1 189 ? 27.234 -12.43 10.188 1 91.69 189 LEU A C 1
ATOM 1493 O O . LEU A 1 189 ? 28.141 -13.133 9.727 1 91.69 189 LEU A O 1
ATOM 1497 N N . GLY A 1 190 ? 26.719 -11.383 9.562 1 90.19 190 GLY A N 1
ATOM 1498 C CA . GLY A 1 190 ? 27.266 -10.961 8.281 1 90.19 190 GLY A CA 1
ATOM 1499 C C . GLY A 1 190 ? 27.234 -12.047 7.227 1 90.19 190 GLY A C 1
ATOM 1500 O O . GLY A 1 190 ? 26.203 -12.695 7.031 1 90.19 190 GLY A O 1
ATOM 1501 N N . LEU A 1 191 ? 28.406 -12.281 6.535 1 93.19 191 LEU A N 1
ATOM 1502 C CA . LEU A 1 191 ? 28.469 -13.273 5.461 1 93.19 191 LEU A CA 1
ATOM 1503 C C . LEU A 1 191 ? 29.062 -14.586 5.965 1 93.19 191 LEU A C 1
ATOM 1505 O O . LEU A 1 191 ? 29.297 -15.508 5.18 1 93.19 191 LEU A O 1
ATOM 1509 N N . GLY A 1 192 ? 29.219 -14.648 7.285 1 91.75 192 GLY A N 1
ATOM 1510 C CA . GLY A 1 192 ? 29.734 -15.867 7.875 1 91.75 192 GLY A CA 1
ATOM 1511 C C . GLY A 1 192 ? 28.984 -17.109 7.449 1 91.75 192 GLY A C 1
ATOM 1512 O O . GLY A 1 192 ? 29.562 -18.047 6.91 1 91.75 192 GLY A O 1
ATOM 1513 N N . PRO A 1 193 ? 27.672 -17.125 7.648 1 95.06 193 PRO A N 1
ATOM 1514 C CA . PRO A 1 193 ? 26.859 -18.281 7.25 1 95.06 193 PRO A CA 1
ATOM 1515 C C . PRO A 1 193 ? 27 -18.594 5.762 1 95.06 193 PRO A C 1
ATOM 1517 O O . PRO A 1 193 ? 26.984 -19.766 5.375 1 95.06 193 PRO A O 1
ATOM 1520 N N . LEU A 1 194 ? 27.062 -17.578 4.898 1 95.62 194 LEU A N 1
ATOM 1521 C CA . LEU A 1 194 ? 27.203 -17.781 3.459 1 95.62 194 LEU A CA 1
ATOM 1522 C C . LEU A 1 194 ? 28.531 -18.484 3.139 1 95.62 194 LEU A C 1
ATOM 1524 O O . LEU A 1 194 ? 28.547 -19.469 2.398 1 95.62 194 LEU A O 1
ATOM 1528 N N . LEU A 1 195 ? 29.609 -17.969 3.686 1 92 195 LEU A N 1
ATOM 1529 C CA . LEU A 1 195 ? 30.922 -18.547 3.4 1 92 195 LEU A CA 1
ATOM 1530 C C . LEU A 1 195 ? 31.047 -19.953 3.971 1 92 195 LEU A C 1
ATOM 1532 O O . LEU A 1 195 ? 31.672 -20.812 3.359 1 92 195 LEU A O 1
ATOM 1536 N N . ALA A 1 196 ? 30.453 -20.172 5.141 1 92.81 196 ALA A N 1
ATOM 1537 C CA . ALA A 1 196 ? 30.406 -21.516 5.707 1 92.81 196 ALA A CA 1
ATOM 1538 C C . ALA A 1 196 ? 29.656 -22.469 4.793 1 92.81 196 ALA A C 1
ATOM 1540 O O . ALA A 1 196 ? 30.062 -23.625 4.609 1 92.81 196 ALA A O 1
ATOM 1541 N N . ALA A 1 197 ? 28.562 -22.047 4.215 1 94.25 197 ALA A N 1
ATOM 1542 C CA . ALA A 1 197 ? 27.766 -22.859 3.303 1 94.25 197 ALA A CA 1
ATOM 1543 C C . ALA A 1 197 ? 28.547 -23.172 2.027 1 94.25 197 ALA A C 1
ATOM 1545 O O . ALA A 1 197 ? 28.531 -24.312 1.55 1 94.25 197 ALA A O 1
ATOM 1546 N N . VAL A 1 198 ? 29.188 -22.188 1.499 1 93.88 198 VAL A N 1
ATOM 1547 C CA . VAL A 1 198 ? 29.969 -22.344 0.276 1 93.88 198 VAL A CA 1
ATOM 1548 C C . VAL A 1 198 ? 31.094 -23.359 0.508 1 93.88 198 VAL A C 1
ATOM 1550 O O . VAL A 1 198 ? 31.375 -24.188 -0.356 1 93.88 198 VAL A O 1
ATOM 1553 N N . GLU A 1 199 ? 31.641 -23.266 1.633 1 89.81 199 GLU A N 1
ATOM 1554 C CA . GLU A 1 199 ? 32.688 -24.219 2.004 1 89.81 199 GLU A CA 1
ATOM 1555 C C . GLU A 1 199 ? 32.125 -25.625 2.15 1 89.81 199 GLU A C 1
ATOM 1557 O O . GLU A 1 199 ? 32.75 -26.594 1.673 1 89.81 199 GLU A O 1
ATOM 1562 N N . ARG A 1 200 ? 31.062 -25.734 2.768 1 90.88 200 ARG A N 1
ATOM 1563 C CA . ARG A 1 200 ? 30.422 -27.031 2.955 1 90.88 200 ARG A CA 1
ATOM 1564 C C . ARG A 1 200 ? 30.062 -27.656 1.614 1 90.88 200 ARG A C 1
ATOM 1566 O O . ARG A 1 200 ? 30.094 -28.891 1.473 1 90.88 200 ARG A O 1
ATOM 1573 N N . LEU A 1 201 ? 29.797 -26.828 0.687 1 91.06 201 LEU A N 1
ATOM 1574 C CA . LEU A 1 201 ? 29.406 -27.312 -0.636 1 91.06 201 LEU A CA 1
ATOM 1575 C C . LEU A 1 201 ? 30.641 -27.625 -1.482 1 91.06 201 LEU A C 1
ATOM 1577 O O . LEU A 1 201 ? 30.516 -28.109 -2.607 1 91.06 201 LEU A O 1
ATOM 1581 N N . GLY A 1 202 ? 31.781 -27.312 -0.94 1 88.31 202 GLY A N 1
ATOM 1582 C CA . GLY A 1 202 ? 33.031 -27.625 -1.628 1 88.31 202 GLY A CA 1
ATOM 1583 C C . GLY A 1 202 ? 33.344 -26.672 -2.766 1 88.31 202 GLY A C 1
ATOM 1584 O O . GLY A 1 202 ? 34 -27.047 -3.734 1 88.31 202 GLY A O 1
ATOM 1585 N N . LEU A 1 203 ? 32.875 -25.438 -2.732 1 89.88 203 LEU A N 1
ATOM 1586 C CA . LEU A 1 203 ? 33.031 -24.516 -3.848 1 89.88 203 LEU A CA 1
ATOM 1587 C C . LEU A 1 203 ? 34.219 -23.594 -3.629 1 89.88 203 LEU A C 1
ATOM 1589 O O . LEU A 1 203 ? 34.656 -22.906 -4.555 1 89.88 203 LEU A O 1
ATOM 1593 N N . GLY A 1 204 ? 34.75 -23.656 -2.459 1 80.75 204 GLY A N 1
ATOM 1594 C CA . GLY A 1 204 ? 36 -22.922 -2.207 1 80.75 204 GLY A CA 1
ATOM 1595 C C . GLY A 1 204 ? 35.781 -21.438 -1.962 1 80.75 204 GLY A C 1
ATOM 1596 O O . GLY A 1 204 ? 34.656 -21.016 -1.734 1 80.75 204 GLY A O 1
ATOM 1597 N N . PRO A 1 205 ? 36.812 -20.641 -1.94 1 81.81 205 PRO A N 1
ATOM 1598 C CA . PRO A 1 205 ? 36.75 -19.203 -1.672 1 81.81 205 PRO A CA 1
ATOM 1599 C C . PRO A 1 205 ? 36.281 -18.391 -2.885 1 81.81 205 PRO A C 1
ATOM 1601 O O . PRO A 1 205 ? 36.125 -18.953 -3.979 1 81.81 205 PRO A O 1
ATOM 1604 N N . PRO A 1 206 ? 36.062 -17.141 -2.693 1 81.69 206 PRO A N 1
ATOM 1605 C CA . PRO A 1 206 ? 35.656 -16.312 -3.822 1 81.69 206 PRO A CA 1
ATOM 1606 C C . PRO A 1 206 ? 36.625 -16.344 -4.984 1 81.69 206 PRO A C 1
ATOM 1608 O O . PRO A 1 206 ? 37.844 -16.5 -4.773 1 81.69 206 PRO A O 1
ATOM 1611 N N . PRO A 1 207 ? 36.094 -16.25 -6.148 1 76.5 207 PRO A N 1
ATOM 1612 C CA . PRO A 1 207 ? 36.906 -16.328 -7.375 1 76.5 207 PRO A CA 1
ATOM 1613 C C . PRO A 1 207 ? 38.156 -15.461 -7.316 1 76.5 207 PRO A C 1
ATOM 1615 O O . PRO A 1 207 ? 39.188 -15.82 -7.883 1 76.5 207 PRO A O 1
ATOM 1618 N N . THR A 1 208 ? 38 -14.297 -6.707 1 67.94 208 THR A N 1
ATOM 1619 C CA . THR A 1 208 ? 39.125 -13.359 -6.707 1 67.94 208 THR A CA 1
ATOM 1620 C C . THR A 1 208 ? 40.25 -13.844 -5.781 1 67.94 208 THR A C 1
ATOM 1622 O O . THR A 1 208 ? 41.375 -13.352 -5.844 1 67.94 208 THR A O 1
ATOM 1625 N N . SER A 1 209 ? 39.844 -14.789 -5.008 1 63.66 209 SER A N 1
ATOM 1626 C CA . SER A 1 209 ? 40.812 -15.312 -4.051 1 63.66 209 SER A CA 1
ATOM 1627 C C . SER A 1 209 ? 41.562 -16.531 -4.609 1 63.66 209 SER A C 1
ATOM 1629 O O . SER A 1 209 ? 42.5 -17.031 -3.998 1 63.66 209 SER A O 1
ATOM 1631 N N . TRP A 1 210 ? 41.031 -16.969 -5.734 1 55.12 210 TRP A N 1
ATOM 1632 C CA . TRP A 1 210 ? 41.625 -18.172 -6.293 1 55.12 210 TRP A CA 1
ATOM 1633 C C . TRP A 1 210 ? 42.969 -17.891 -6.914 1 55.12 210 TRP A C 1
ATOM 1635 O O . TRP A 1 210 ? 43.156 -16.922 -7.641 1 55.12 210 TRP A O 1
ATOM 1645 N N . ALA A 1 211 ? 44.094 -18.359 -6.305 1 52 211 ALA A N 1
ATOM 1646 C CA . ALA A 1 211 ? 45.375 -18.344 -6.984 1 52 211 ALA A CA 1
ATOM 1647 C C . ALA A 1 211 ? 45.438 -19.375 -8.102 1 52 211 ALA A C 1
ATOM 1649 O O . ALA A 1 211 ? 44.938 -20.484 -7.945 1 52 211 ALA A O 1
ATOM 1650 N N . SER A 1 212 ? 45.531 -18.844 -9.453 1 50.59 212 SER A N 1
ATOM 1651 C CA . SER A 1 212 ? 45.75 -19.859 -10.477 1 50.59 212 SER A CA 1
ATOM 1652 C C . SER A 1 212 ? 46.906 -20.75 -10.125 1 50.59 212 SER A C 1
ATOM 1654 O O . SER A 1 212 ? 47.969 -20.266 -9.664 1 50.59 212 SER A O 1
ATOM 1656 N N . PRO A 1 213 ? 46.594 -22.156 -10.039 1 43.09 213 PRO A N 1
ATOM 1657 C CA . PRO A 1 213 ? 47.781 -22.984 -9.852 1 43.09 213 PRO A CA 1
ATOM 1658 C C . PRO A 1 213 ? 48.938 -22.547 -10.75 1 43.09 213 PRO A C 1
ATOM 1660 O O . PRO A 1 213 ? 48.719 -22.016 -11.844 1 43.09 213 PRO A O 1
ATOM 1663 N N . GLU A 1 214 ? 50.188 -22.422 -10.219 1 44.38 214 GLU A N 1
ATOM 1664 C CA . GLU A 1 214 ? 51.375 -22.047 -10.961 1 44.38 214 GLU A CA 1
ATOM 1665 C C . GLU A 1 214 ? 51.406 -22.688 -12.344 1 44.38 214 GLU A C 1
ATOM 1667 O O . GLU A 1 214 ? 51.281 -23.906 -12.469 1 44.38 214 GLU A O 1
ATOM 1672 N N . GLY A 1 215 ? 51.625 -22 -13.5 1 44.41 215 GLY A N 1
ATOM 1673 C CA . GLY A 1 215 ? 51.875 -22.438 -14.867 1 44.41 215 GLY A CA 1
ATOM 1674 C C . GLY A 1 215 ? 50.594 -22.844 -15.594 1 44.41 215 GLY A C 1
ATOM 1675 O O . GLY A 1 215 ? 50.656 -23.281 -16.75 1 44.41 215 GLY A O 1
ATOM 1676 N N . ARG A 1 216 ? 49.344 -22.859 -14.953 1 51.66 216 ARG A N 1
ATOM 1677 C CA . ARG A 1 216 ? 48.188 -23.328 -15.688 1 51.66 216 ARG A CA 1
ATOM 1678 C C . ARG A 1 216 ? 47.094 -22.266 -15.711 1 51.66 216 ARG A C 1
ATOM 1680 O O . ARG A 1 216 ? 46.125 -22.328 -14.922 1 51.66 216 ARG A O 1
ATOM 1687 N N . GLU A 1 217 ? 47.094 -21.312 -16.641 1 58.03 217 GLU A N 1
ATOM 1688 C CA . GLU A 1 217 ? 46.094 -20.266 -16.859 1 58.03 217 GLU A CA 1
ATOM 1689 C C . GLU A 1 217 ? 44.75 -20.859 -17.203 1 58.03 217 GLU A C 1
ATOM 1691 O O . GLU A 1 217 ? 44.656 -21.797 -18.016 1 58.03 217 GLU A O 1
ATOM 1696 N N . GLY A 1 218 ? 43.719 -20.594 -16.375 1 66.25 218 GLY A N 1
ATOM 1697 C CA . GLY A 1 218 ? 42.406 -21.094 -16.672 1 66.25 218 GLY A CA 1
ATOM 1698 C C . GLY A 1 218 ? 42.031 -22.344 -15.914 1 66.25 218 GLY A C 1
ATOM 1699 O O . GLY A 1 218 ? 40.875 -22.812 -15.977 1 66.25 218 GLY A O 1
ATOM 1700 N N . ALA A 1 219 ? 43.125 -22.953 -15.219 1 65.38 219 ALA A N 1
ATOM 1701 C CA . ALA A 1 219 ? 42.844 -24.172 -14.469 1 65.38 219 ALA A CA 1
ATOM 1702 C C . ALA A 1 219 ? 42.031 -23.859 -13.195 1 65.38 219 ALA A C 1
ATOM 1704 O O . ALA A 1 219 ? 42.25 -22.828 -12.57 1 65.38 219 ALA A O 1
ATOM 1705 N N . ALA A 1 220 ? 41.125 -24.766 -12.891 1 74.81 220 ALA A N 1
ATOM 1706 C CA . ALA A 1 220 ? 40.375 -24.672 -11.641 1 74.81 220 ALA A CA 1
ATOM 1707 C C . ALA A 1 220 ? 41.25 -25.031 -10.445 1 74.81 220 ALA A C 1
ATOM 1709 O O . ALA A 1 220 ? 42.406 -25.453 -10.609 1 74.81 220 ALA A O 1
ATOM 1710 N N . SER A 1 221 ? 40.812 -24.766 -9.25 1 74.94 221 SER A N 1
ATOM 1711 C CA . SER A 1 221 ? 41.531 -25.141 -8.023 1 74.94 221 SER A CA 1
ATOM 1712 C C . SER A 1 221 ? 41.719 -26.641 -7.934 1 74.94 221 SER A C 1
ATOM 1714 O O . SER A 1 221 ? 40.969 -27.422 -8.516 1 74.94 221 SER A O 1
ATOM 1716 N N . ASP A 1 222 ? 42.75 -27.078 -7.246 1 71 222 ASP A N 1
ATOM 1717 C CA . ASP A 1 222 ? 43.062 -28.5 -7.105 1 71 222 ASP A CA 1
ATOM 1718 C C . ASP A 1 222 ? 41.875 -29.266 -6.512 1 71 222 ASP A C 1
ATOM 1720 O O . ASP A 1 222 ? 41.281 -28.844 -5.52 1 71 222 ASP A O 1
ATOM 1724 N N . GLY A 1 223 ? 41.562 -30.312 -7.18 1 77.81 223 GLY A N 1
ATOM 1725 C CA . GLY A 1 223 ? 40.5 -31.188 -6.656 1 77.81 223 GLY A CA 1
ATOM 1726 C C . GLY A 1 223 ? 39.125 -30.781 -7.094 1 77.81 223 GLY A C 1
ATOM 1727 O O . GLY A 1 223 ? 38.156 -31.5 -6.852 1 77.81 223 GLY A O 1
ATOM 1728 N N . TRP A 1 224 ? 39.062 -29.641 -7.777 1 85.75 224 TRP A N 1
ATOM 1729 C CA . TRP A 1 224 ? 37.719 -29.203 -8.219 1 85.75 224 TRP A CA 1
ATOM 1730 C C . TRP A 1 224 ? 37.219 -30.062 -9.367 1 85.75 224 TRP A C 1
ATOM 1732 O O . TRP A 1 224 ? 37.969 -30.406 -10.281 1 85.75 224 TRP A O 1
ATOM 1742 N N . ARG A 1 225 ? 36 -30.5 -9.273 1 90.56 225 ARG A N 1
ATOM 1743 C CA . ARG A 1 225 ? 35.312 -31.25 -10.32 1 90.56 225 ARG A CA 1
ATOM 1744 C C . ARG A 1 225 ? 34 -30.594 -10.688 1 90.56 225 ARG A C 1
ATOM 1746 O O . ARG A 1 225 ? 33.219 -30.219 -9.805 1 90.56 225 ARG A O 1
ATOM 1753 N N . LEU A 1 226 ? 33.781 -30.453 -11.953 1 94.12 226 LEU A N 1
ATOM 1754 C CA . LEU A 1 226 ? 32.594 -29.781 -12.453 1 94.12 226 LEU A CA 1
ATOM 1755 C C . LEU A 1 226 ? 31.328 -30.484 -11.969 1 94.12 226 LEU A C 1
ATOM 1757 O O . LEU A 1 226 ? 30.406 -29.844 -11.453 1 94.12 226 LEU A O 1
ATOM 1761 N N . GLU A 1 227 ? 31.281 -31.844 -12.094 1 95.44 227 GLU A N 1
ATOM 1762 C CA . GLU A 1 227 ? 30.094 -32.594 -11.719 1 95.44 227 GLU A CA 1
ATOM 1763 C C . GLU A 1 227 ? 29.781 -32.438 -10.234 1 95.44 227 GLU A C 1
ATOM 1765 O O . GLU A 1 227 ? 28.625 -32.25 -9.859 1 95.44 227 GLU A O 1
ATOM 1770 N N . ALA A 1 228 ? 30.766 -32.5 -9.414 1 94.75 228 ALA A N 1
ATOM 1771 C CA . ALA A 1 228 ? 30.578 -32.375 -7.973 1 94.75 228 ALA A CA 1
ATOM 1772 C C . ALA A 1 228 ? 30.047 -31 -7.602 1 94.75 228 ALA A C 1
ATOM 1774 O O . ALA A 1 228 ? 29.188 -30.875 -6.723 1 94.75 228 ALA A O 1
ATOM 1775 N N . ALA A 1 229 ? 30.578 -29.984 -8.258 1 94.94 229 ALA A N 1
ATOM 1776 C CA . ALA A 1 229 ? 30.141 -28.609 -7.98 1 94.94 229 ALA A CA 1
ATOM 1777 C C . ALA A 1 229 ? 28.688 -28.406 -8.383 1 94.94 229 ALA A C 1
ATOM 1779 O O . ALA A 1 229 ? 27.906 -27.797 -7.648 1 94.94 229 ALA A O 1
ATOM 1780 N N . LEU A 1 230 ? 28.328 -28.891 -9.562 1 96.06 230 LEU A N 1
ATOM 1781 C CA . LEU A 1 230 ? 26.969 -28.766 -10.047 1 96.06 230 LEU A CA 1
ATOM 1782 C C . LEU A 1 230 ? 26 -29.531 -9.148 1 96.06 230 LEU A C 1
ATOM 1784 O O . LEU A 1 230 ? 24.906 -29.047 -8.859 1 96.06 230 LEU A O 1
ATOM 1788 N N . VAL A 1 231 ? 26.391 -30.672 -8.703 1 95.81 231 VAL A N 1
ATOM 1789 C CA . VAL A 1 231 ? 25.547 -31.516 -7.863 1 95.81 231 VAL A CA 1
ATOM 1790 C C . VAL A 1 231 ? 25.359 -30.859 -6.496 1 95.81 231 VAL A C 1
ATOM 1792 O O . VAL A 1 231 ? 24.281 -30.906 -5.914 1 95.81 231 VAL A O 1
ATOM 1795 N N . ALA A 1 232 ? 26.406 -30.281 -6.027 1 94.5 232 ALA A N 1
ATOM 1796 C CA . ALA A 1 232 ? 26.312 -29.594 -4.75 1 94.5 232 ALA A CA 1
ATOM 1797 C C . ALA A 1 232 ? 25.266 -28.469 -4.816 1 94.5 232 ALA A C 1
ATOM 1799 O O . ALA A 1 232 ? 24.453 -28.312 -3.902 1 94.5 232 ALA A O 1
ATOM 1800 N N . ALA A 1 233 ? 25.281 -27.719 -5.883 1 94.31 233 ALA A N 1
ATOM 1801 C CA . ALA A 1 233 ? 24.312 -26.641 -6.078 1 94.31 233 ALA A CA 1
ATOM 1802 C C . ALA A 1 233 ? 22.891 -27.203 -6.195 1 94.31 233 ALA A C 1
ATOM 1804 O O . ALA A 1 233 ? 21.953 -26.656 -5.605 1 94.31 233 ALA A O 1
ATOM 1805 N N . GLN A 1 234 ? 22.75 -28.234 -6.898 1 94 234 GLN A N 1
ATOM 1806 C CA . GLN A 1 234 ? 21.453 -28.828 -7.141 1 94 234 GLN A CA 1
ATOM 1807 C C . GLN A 1 234 ? 20.906 -29.5 -5.883 1 94 234 GLN A C 1
ATOM 1809 O O . GLN A 1 234 ? 19.75 -29.281 -5.5 1 94 234 GLN A O 1
ATOM 1814 N N . ARG A 1 235 ? 21.656 -30.266 -5.242 1 92.88 235 ARG A N 1
ATOM 1815 C CA . ARG A 1 235 ? 21.203 -31.047 -4.09 1 92.88 235 ARG A CA 1
ATOM 1816 C C . ARG A 1 235 ? 20.859 -30.125 -2.912 1 92.88 235 ARG A C 1
ATOM 1818 O O . ARG A 1 235 ? 19.922 -30.391 -2.172 1 92.88 235 ARG A O 1
ATOM 1825 N N . SER A 1 236 ? 21.625 -29.094 -2.793 1 91.94 236 SER A N 1
ATOM 1826 C CA . SER A 1 236 ? 21.453 -28.25 -1.619 1 91.94 236 SER A CA 1
ATOM 1827 C C . SER A 1 236 ? 20.406 -27.156 -1.871 1 91.94 236 SER A C 1
ATOM 1829 O O . SER A 1 236 ? 19.734 -26.719 -0.945 1 91.94 236 SER A O 1
ATOM 1831 N N . LEU A 1 237 ? 20.297 -26.688 -3.152 1 92.25 237 LEU A N 1
ATOM 1832 C CA . LEU A 1 237 ? 19.469 -25.5 -3.396 1 92.25 237 LEU A CA 1
ATOM 1833 C C . LEU A 1 237 ? 18.453 -25.781 -4.496 1 92.25 237 LEU A C 1
ATOM 1835 O O . LEU A 1 237 ? 17.578 -24.938 -4.766 1 92.25 237 LEU A O 1
ATOM 1839 N N . GLY A 1 238 ? 18.5 -26.938 -5.105 1 90.5 238 GLY A N 1
ATOM 1840 C CA . GLY A 1 238 ? 17.688 -27.141 -6.289 1 90.5 238 GLY A CA 1
ATOM 1841 C C . GLY A 1 238 ? 18.062 -26.234 -7.445 1 90.5 238 GLY A C 1
ATOM 1842 O O . GLY A 1 238 ? 17.25 -25.969 -8.328 1 90.5 238 GLY A O 1
ATOM 1843 N N . LEU A 1 239 ? 19.281 -25.766 -7.445 1 92.19 239 LEU A N 1
ATOM 1844 C CA . LEU A 1 239 ? 19.75 -24.781 -8.414 1 92.19 239 LEU A CA 1
ATOM 1845 C C . LEU A 1 239 ? 20.328 -25.453 -9.648 1 92.19 239 LEU A C 1
ATOM 1847 O O . LEU A 1 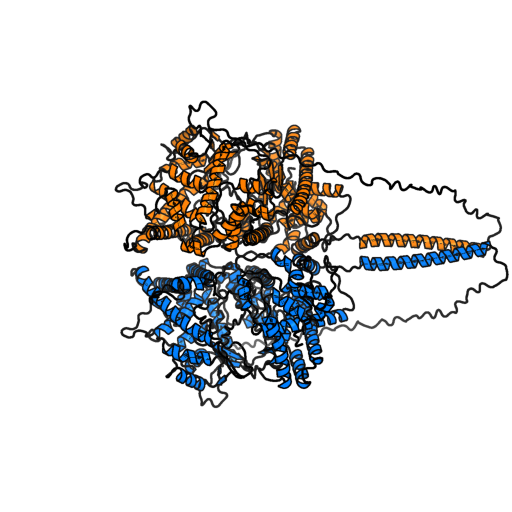239 ? 21.328 -26.172 -9.555 1 92.19 239 LEU A O 1
ATOM 1851 N N . ASP A 1 240 ? 19.641 -25.266 -10.781 1 90.62 240 ASP A N 1
ATOM 1852 C CA . ASP A 1 240 ? 20.188 -25.656 -12.078 1 90.62 240 ASP A CA 1
ATOM 1853 C C . ASP A 1 240 ? 21.141 -24.594 -12.617 1 90.62 240 ASP A C 1
ATOM 1855 O O . ASP A 1 240 ? 20.781 -23.406 -12.688 1 90.62 240 ASP A O 1
ATOM 1859 N N . VAL A 1 241 ? 22.297 -25.016 -12.922 1 93.06 241 VAL A N 1
ATOM 1860 C CA . VAL A 1 241 ? 23.266 -24.016 -13.359 1 93.06 241 VAL A CA 1
ATOM 1861 C C . VAL A 1 241 ? 23.484 -24.125 -14.867 1 93.06 241 VAL A C 1
ATOM 1863 O O . VAL A 1 241 ? 23.219 -23.172 -15.609 1 93.06 241 VAL A O 1
ATOM 1866 N N . LEU A 1 242 ? 23.906 -25.312 -15.359 1 94.94 242 LEU A N 1
ATOM 1867 C CA . LEU A 1 242 ? 24.234 -25.5 -16.766 1 94.94 242 LEU A CA 1
ATOM 1868 C C . LEU A 1 242 ? 23.172 -26.344 -17.453 1 94.94 242 LEU A C 1
ATOM 1870 O O . LEU A 1 242 ? 22.844 -26.109 -18.625 1 94.94 242 LEU A O 1
ATOM 1874 N N . VAL A 1 243 ? 22.641 -27.312 -16.75 1 93.06 243 VAL A N 1
ATOM 1875 C CA . VAL A 1 243 ? 21.609 -28.219 -17.234 1 93.06 243 VAL A CA 1
ATOM 1876 C C . VAL A 1 243 ? 20.516 -28.375 -16.188 1 93.06 243 VAL A C 1
ATOM 1878 O O . VAL A 1 243 ? 20.797 -28.344 -14.984 1 93.06 243 VAL A O 1
ATOM 1881 N N . GLY A 1 244 ? 19.312 -28.438 -16.688 1 91.38 244 GLY A N 1
ATOM 1882 C CA . GLY A 1 244 ? 18.203 -28.766 -15.797 1 91.38 244 GLY A CA 1
ATOM 1883 C C . GLY A 1 244 ? 17.953 -30.25 -15.68 1 91.38 244 GLY A C 1
ATOM 1884 O O . GLY A 1 244 ? 17.844 -30.953 -16.688 1 91.38 244 GLY A O 1
ATOM 1885 N N . VAL A 1 245 ? 18.062 -30.781 -14.461 1 90.88 245 VAL A N 1
ATOM 1886 C CA . VAL A 1 245 ? 17.766 -32.188 -14.203 1 90.88 245 VAL A CA 1
ATOM 1887 C C . VAL A 1 245 ? 16.656 -32.281 -13.156 1 90.88 245 VAL A C 1
ATOM 1889 O O . VAL A 1 245 ? 16.625 -31.516 -12.188 1 90.88 245 VAL A O 1
ATOM 1892 N N . GLY A 1 246 ? 15.703 -33.188 -13.469 1 90.38 246 GLY A N 1
ATOM 1893 C CA . GLY A 1 246 ? 14.602 -33.344 -12.539 1 90.38 246 GLY A CA 1
ATOM 1894 C C . GLY A 1 246 ? 13.938 -34.688 -12.609 1 90.38 246 GLY A C 1
ATOM 1895 O O . GLY A 1 246 ? 14.414 -35.562 -13.336 1 90.38 246 GLY A O 1
ATOM 1896 N N . VAL A 1 247 ? 13.141 -34.969 -11.711 1 90.25 247 VAL A N 1
ATOM 1897 C CA . VAL A 1 247 ? 12.258 -36.125 -11.688 1 90.25 247 VAL A CA 1
ATOM 1898 C C . VAL A 1 247 ? 10.812 -35.688 -11.914 1 90.25 247 VAL A C 1
ATOM 1900 O O . VAL A 1 247 ? 10.297 -34.844 -11.18 1 90.25 247 VAL A O 1
ATOM 1903 N N . TRP A 1 248 ? 10.25 -36.188 -12.938 1 86.94 248 TRP A N 1
ATOM 1904 C CA . TRP A 1 248 ? 8.883 -35.812 -13.289 1 86.94 248 TRP A CA 1
ATOM 1905 C C . TRP A 1 248 ? 8.07 -37.031 -13.695 1 86.94 248 TRP A C 1
ATOM 1907 O O . TRP A 1 248 ? 8.617 -38.031 -14.156 1 86.94 248 TRP A O 1
ATOM 1917 N N . PRO A 1 249 ? 6.746 -36.938 -13.539 1 83.88 249 PRO A N 1
ATOM 1918 C CA . PRO A 1 249 ? 5.93 -38.031 -14.062 1 83.88 249 PRO A CA 1
ATOM 1919 C C . PRO A 1 249 ? 6.16 -38.281 -15.547 1 83.88 249 PRO A C 1
ATOM 1921 O O . PRO A 1 249 ? 6.27 -37.344 -16.328 1 83.88 249 PRO A O 1
ATOM 1924 N N . ALA A 1 250 ? 6.25 -39.562 -15.891 1 86 250 ALA A N 1
ATOM 1925 C CA . ALA A 1 250 ? 6.434 -39.906 -17.297 1 86 250 ALA A CA 1
ATOM 1926 C C . ALA A 1 250 ? 5.238 -39.469 -18.141 1 86 250 ALA A C 1
ATOM 1928 O O . ALA A 1 250 ? 4.09 -39.594 -17.703 1 86 250 ALA A O 1
ATOM 1929 N N . PRO A 1 251 ? 5.477 -38.969 -19.281 1 84.19 251 PRO A N 1
ATOM 1930 C CA . PRO A 1 251 ? 4.387 -38.406 -20.078 1 84.19 251 PRO A CA 1
ATOM 1931 C C . PRO A 1 251 ? 3.33 -39.438 -20.469 1 84.19 251 PRO A C 1
ATOM 1933 O O . PRO A 1 251 ? 2.137 -39.125 -20.484 1 84.19 251 PRO A O 1
ATOM 1936 N N . THR A 1 252 ? 3.717 -40.656 -20.719 1 84.81 252 THR A N 1
ATOM 1937 C CA . THR A 1 252 ? 2.77 -41.625 -21.25 1 84.81 252 THR A CA 1
ATOM 1938 C C . THR A 1 252 ? 2.334 -42.625 -20.172 1 84.81 252 THR A C 1
ATOM 1940 O O . THR A 1 252 ? 1.509 -43.5 -20.422 1 84.81 252 THR A O 1
ATOM 1943 N N . ASP A 1 253 ? 2.9 -42.562 -19.047 1 85.56 253 ASP A N 1
ATOM 1944 C CA . ASP A 1 253 ? 2.5 -43.312 -17.859 1 85.56 253 ASP A CA 1
ATOM 1945 C C . ASP A 1 253 ? 2.768 -42.5 -16.578 1 85.56 253 ASP A C 1
ATOM 1947 O O . ASP A 1 253 ? 3.787 -42.719 -15.922 1 85.56 253 ASP A O 1
ATOM 1951 N N . ARG A 1 254 ? 1.831 -41.875 -16.234 1 85 254 ARG A N 1
ATOM 1952 C CA . ARG A 1 254 ? 2.031 -40.875 -15.18 1 85 254 ARG A CA 1
ATOM 1953 C C . ARG A 1 254 ? 2.166 -41.531 -13.812 1 85 254 ARG A C 1
ATOM 1955 O O . ARG A 1 254 ? 2.594 -40.875 -12.852 1 85 254 ARG A O 1
ATOM 1962 N N . ARG A 1 255 ? 1.899 -42.719 -13.633 1 85 255 ARG A N 1
ATOM 1963 C CA . ARG A 1 255 ? 2.061 -43.438 -12.367 1 85 255 ARG A CA 1
ATOM 1964 C C . ARG A 1 255 ? 3.535 -43.625 -12.039 1 85 255 ARG A C 1
ATOM 1966 O O . ARG A 1 255 ? 3.891 -43.875 -10.883 1 85 255 ARG A O 1
ATOM 1973 N N . ARG A 1 256 ? 4.285 -43.5 -13.102 1 86.38 256 ARG A N 1
ATOM 1974 C CA . ARG A 1 256 ? 5.723 -43.625 -12.906 1 86.38 256 ARG A CA 1
ATOM 1975 C C . ARG A 1 256 ? 6.449 -42.312 -13.164 1 86.38 256 ARG A C 1
ATOM 1977 O O . ARG A 1 256 ? 5.973 -41.5 -13.945 1 86.38 256 ARG A O 1
ATOM 1984 N N . SER A 1 257 ? 7.574 -42.188 -12.43 1 89.56 257 SER A N 1
ATOM 1985 C CA . SER A 1 257 ? 8.406 -41.031 -12.641 1 89.56 257 SER A CA 1
ATOM 1986 C C . SER A 1 257 ? 9.609 -41.344 -13.531 1 89.56 257 SER A C 1
ATOM 1988 O O . SER A 1 257 ? 9.969 -42.5 -13.688 1 89.56 257 SER A O 1
ATOM 1990 N N . ARG A 1 258 ? 10.07 -40.312 -14.141 1 89.5 258 ARG A N 1
ATOM 1991 C CA . ARG A 1 258 ? 11.25 -40.438 -14.992 1 89.5 258 ARG A CA 1
ATOM 1992 C C . ARG A 1 258 ? 12.234 -39.281 -14.734 1 89.5 258 ARG A C 1
ATOM 1994 O O . ARG A 1 258 ? 11.836 -38.219 -14.242 1 89.5 258 ARG A O 1
ATOM 2001 N N . LEU A 1 259 ? 13.484 -39.625 -15.062 1 92.75 259 LEU A N 1
ATOM 2002 C CA . LEU A 1 259 ? 14.5 -38.594 -15.062 1 92.75 259 LEU A CA 1
ATOM 2003 C C . LEU A 1 259 ? 14.312 -37.656 -16.266 1 92.75 259 LEU A C 1
ATOM 2005 O O . LEU A 1 259 ? 14.008 -38.125 -17.359 1 92.75 259 LEU A O 1
ATOM 2009 N N . THR A 1 260 ? 14.453 -36.438 -15.969 1 91.31 260 THR A N 1
ATOM 2010 C CA . THR A 1 260 ? 14.312 -35.438 -17.047 1 91.31 260 THR A CA 1
ATOM 2011 C C . THR A 1 260 ? 15.578 -34.594 -17.172 1 91.31 260 THR A C 1
ATOM 2013 O O . THR A 1 260 ? 16.266 -34.344 -16.172 1 91.31 260 THR A O 1
ATOM 2016 N N . VAL A 1 261 ? 15.953 -34.219 -18.391 1 90.62 261 VAL A N 1
ATOM 2017 C CA . VAL A 1 261 ? 17.047 -33.312 -18.688 1 90.62 261 VAL A CA 1
ATOM 2018 C C . VAL A 1 261 ? 16.562 -32.219 -19.625 1 90.62 261 VAL A C 1
ATOM 2020 O O . VAL A 1 261 ? 15.891 -32.469 -20.625 1 90.62 261 VAL A O 1
ATOM 2023 N N . ALA A 1 262 ? 16.797 -30.984 -19.219 1 88.31 262 ALA A N 1
ATOM 2024 C CA . ALA A 1 262 ? 16.312 -29.828 -19.969 1 88.31 262 ALA A CA 1
ATOM 2025 C C . ALA A 1 262 ? 17.203 -28.609 -19.734 1 88.31 262 ALA A C 1
ATOM 2027 O O . ALA A 1 262 ? 18.312 -28.75 -19.219 1 88.31 262 ALA A O 1
ATOM 2028 N N . THR A 1 263 ? 16.797 -27.453 -20.266 1 86.75 263 THR A N 1
ATOM 2029 C CA . THR A 1 263 ? 17.406 -26.188 -19.906 1 86.75 263 THR A CA 1
ATOM 2030 C C . THR A 1 263 ? 17.281 -25.938 -18.406 1 86.75 263 THR A C 1
ATOM 2032 O O . THR A 1 263 ? 16.312 -26.375 -17.781 1 86.75 263 THR A O 1
ATOM 2035 N N . PRO A 1 264 ? 18.266 -25.266 -17.844 1 86.88 264 PRO A N 1
ATOM 2036 C CA . PRO A 1 264 ? 18.125 -24.938 -16.438 1 86.88 264 PRO A CA 1
ATOM 2037 C C . PRO A 1 264 ? 16.859 -24.109 -16.141 1 86.88 264 PRO A C 1
ATOM 2039 O O . PRO A 1 264 ? 16.484 -23.25 -16.938 1 86.88 264 PRO A O 1
ATOM 2042 N N . SER A 1 265 ? 16.281 -24.453 -15 1 75.31 265 SER A N 1
ATOM 2043 C CA . SER A 1 265 ? 15.117 -23.688 -14.57 1 75.31 265 SER A CA 1
ATOM 2044 C C . SER A 1 265 ? 15.484 -22.25 -14.242 1 75.31 265 SER A C 1
ATOM 2046 O O . SER A 1 265 ? 16.547 -21.984 -13.664 1 75.31 265 SER A O 1
ATOM 2048 N N . SER A 1 266 ? 14.664 -21.312 -14.609 1 63.88 266 SER A N 1
ATOM 2049 C CA . SER A 1 266 ? 14.867 -19.906 -14.289 1 63.88 266 SER A CA 1
ATOM 2050 C C . SER A 1 266 ? 14.125 -19.516 -13.016 1 63.88 266 SER A C 1
ATOM 2052 O O . SER A 1 266 ? 14.273 -18.406 -12.516 1 63.88 266 SER A O 1
ATOM 2054 N N . ALA A 1 267 ? 13.43 -20.453 -12.453 1 65.25 267 ALA A N 1
ATOM 2055 C CA . ALA A 1 267 ? 12.672 -20.156 -11.242 1 65.25 267 ALA A CA 1
ATOM 2056 C C . ALA A 1 267 ? 13.602 -19.969 -10.047 1 65.25 267 ALA A C 1
ATOM 2058 O O . ALA A 1 267 ? 14.57 -20.719 -9.883 1 65.25 267 ALA A O 1
ATOM 2059 N N . PRO A 1 268 ? 13.25 -18.922 -9.281 1 69.62 268 PRO A N 1
ATOM 2060 C CA . PRO A 1 268 ? 14.062 -18.797 -8.07 1 69.62 268 PRO A CA 1
ATOM 2061 C C . PRO A 1 268 ? 13.938 -20.016 -7.148 1 69.62 268 PRO A C 1
ATOM 2063 O O . PRO A 1 268 ? 12.852 -20.562 -6.988 1 69.62 268 PRO A O 1
ATOM 2066 N N . VAL A 1 269 ? 15.016 -20.438 -6.68 1 76.5 269 VAL A N 1
ATOM 2067 C CA . VAL A 1 269 ? 15.023 -21.641 -5.84 1 76.5 269 VAL A CA 1
ATOM 2068 C C . VAL A 1 269 ? 14.664 -21.25 -4.406 1 76.5 269 VAL A C 1
ATOM 2070 O O . VAL A 1 269 ? 14.234 -22.109 -3.621 1 76.5 269 VAL A O 1
ATOM 2073 N N . LEU A 1 270 ? 14.922 -20 -4.109 1 85.25 270 LEU A N 1
ATOM 2074 C CA . LEU A 1 270 ? 14.492 -19.453 -2.83 1 85.25 270 LEU A CA 1
ATOM 2075 C C . LEU A 1 270 ? 13.461 -18.344 -3.031 1 85.25 270 LEU A C 1
ATOM 2077 O O . LEU A 1 270 ? 13.531 -17.609 -4.016 1 85.25 270 LEU A O 1
ATOM 2081 N N . PRO A 1 271 ? 12.523 -18.281 -2.117 1 82.94 271 PRO A N 1
ATOM 2082 C CA . PRO A 1 271 ? 11.484 -17.25 -2.289 1 82.94 271 PRO A CA 1
ATOM 2083 C C . PRO A 1 271 ? 12.016 -15.836 -2.062 1 82.94 271 PRO A C 1
ATOM 2085 O O . PRO A 1 271 ? 13.016 -15.656 -1.366 1 82.94 271 PRO A O 1
ATOM 2088 N N . GLY A 1 272 ? 11.281 -14.883 -2.678 1 77.75 272 GLY A N 1
ATOM 2089 C CA . GLY A 1 272 ? 11.523 -13.492 -2.332 1 77.75 272 GLY A CA 1
ATOM 2090 C C . GLY A 1 272 ? 12.062 -12.68 -3.49 1 77.75 272 GLY A C 1
ATOM 2091 O O . GLY A 1 272 ? 11.453 -11.688 -3.898 1 77.75 272 GLY A O 1
ATOM 2092 N N . TYR A 1 273 ? 13.219 -13.07 -4.027 1 75.75 273 TYR A N 1
ATOM 2093 C CA . TYR A 1 273 ? 13.867 -12.234 -5.031 1 75.75 273 TYR A CA 1
ATOM 2094 C C . TYR A 1 273 ? 13.812 -12.898 -6.406 1 75.75 273 TYR A C 1
ATOM 2096 O O . TYR A 1 273 ? 14.219 -14.047 -6.562 1 75.75 273 TYR A O 1
ATOM 2104 N N . PRO A 1 274 ? 13.273 -12.078 -7.332 1 66.69 274 PRO A N 1
ATOM 2105 C CA . PRO A 1 274 ? 13.219 -12.633 -8.688 1 66.69 274 PRO A CA 1
ATOM 2106 C C . PRO A 1 274 ? 14.594 -12.711 -9.344 1 66.69 274 PRO A C 1
ATOM 2108 O O . PRO A 1 274 ? 15.523 -12.023 -8.922 1 66.69 274 PRO A O 1
ATOM 2111 N N . GLU A 1 275 ? 14.672 -13.68 -10.32 1 61.38 275 GLU A N 1
ATOM 2112 C CA . GLU A 1 275 ? 15.883 -13.75 -11.125 1 61.38 275 GLU A CA 1
ATOM 2113 C C . GLU A 1 275 ? 15.859 -12.734 -12.266 1 61.38 275 GLU A C 1
ATOM 2115 O O . GLU A 1 275 ? 14.805 -12.5 -12.859 1 61.38 275 GLU A O 1
ATOM 2120 N N . VAL A 1 276 ? 16.938 -11.883 -12.445 1 55.38 276 VAL A N 1
ATOM 2121 C CA . VAL A 1 276 ? 17.062 -10.93 -13.539 1 55.38 276 VAL A CA 1
ATOM 2122 C C . VAL A 1 276 ? 17.766 -11.586 -14.727 1 55.38 276 VAL A C 1
ATOM 2124 O O . VAL A 1 276 ? 18.781 -12.258 -14.562 1 55.38 276 VAL A O 1
ATOM 2127 N N . VAL A 1 277 ? 17.094 -11.797 -15.891 1 48.66 277 VAL A N 1
ATOM 2128 C CA . VAL A 1 277 ? 17.734 -12.289 -17.109 1 48.66 277 VAL A CA 1
ATOM 2129 C C . VAL A 1 277 ? 18.406 -11.133 -17.844 1 48.66 277 VAL A C 1
ATOM 2131 O O . VAL A 1 277 ? 17.844 -10.039 -17.938 1 48.66 277 VAL A O 1
ATOM 2134 N N . SER A 1 278 ? 19.859 -11.336 -18.219 1 44.81 278 SER A N 1
ATOM 2135 C CA . SER A 1 278 ? 20.625 -10.289 -18.891 1 44.81 278 SER A CA 1
ATOM 2136 C C . SER A 1 278 ? 20.016 -9.93 -20.25 1 44.81 278 SER A C 1
ATOM 2138 O O . SER A 1 278 ? 19.547 -10.805 -20.984 1 44.81 278 SER A O 1
ATOM 2140 N N . ARG A 1 279 ? 19.797 -8.812 -20.688 1 37.84 279 ARG A N 1
ATOM 2141 C CA . ARG A 1 279 ? 19.094 -8.195 -21.812 1 37.84 279 ARG A CA 1
ATOM 2142 C C . ARG A 1 279 ? 19.891 -8.352 -23.109 1 37.84 279 ARG A C 1
ATOM 2144 O O . ARG A 1 279 ? 19.438 -7.93 -24.172 1 37.84 279 ARG A O 1
ATOM 2151 N N . SER A 1 280 ? 21.094 -8.648 -23.312 1 33.09 280 SER A N 1
ATOM 2152 C CA . SER A 1 280 ? 21.781 -8.562 -24.594 1 33.09 280 SER A CA 1
ATOM 2153 C C . SER A 1 280 ? 21.141 -9.469 -25.641 1 33.09 280 SER A C 1
ATOM 2155 O O . SER A 1 280 ? 21.5 -9.43 -26.812 1 33.09 280 SER A O 1
ATOM 2157 N N . SER A 1 281 ? 20.438 -10.461 -25.422 1 29.56 281 SER A N 1
ATOM 2158 C CA . SER A 1 281 ? 20.109 -11.391 -26.5 1 29.56 281 SER A CA 1
ATOM 2159 C C . SER A 1 281 ? 18.938 -10.875 -27.328 1 29.56 281 SER A C 1
ATOM 2161 O O . SER A 1 281 ? 18.406 -11.602 -28.172 1 29.56 281 SER A O 1
ATOM 2163 N N . SER A 1 282 ? 18.344 -9.906 -27.203 1 26.39 282 SER A N 1
ATOM 2164 C CA . SER A 1 282 ? 17.297 -9.609 -28.172 1 26.39 282 SER A CA 1
ATOM 2165 C C . SER A 1 282 ? 17.875 -9.055 -29.469 1 26.39 282 SER A C 1
ATOM 2167 O O . SER A 1 282 ? 18.344 -7.91 -29.5 1 26.39 282 SER A O 1
ATOM 2169 N N . ALA A 1 283 ? 18.516 -9.906 -30.422 1 23.45 283 ALA A N 1
ATOM 2170 C CA . ALA A 1 283 ? 18.938 -9.594 -31.781 1 23.45 283 ALA A CA 1
ATOM 2171 C C . ALA A 1 283 ? 17.938 -8.68 -32.469 1 23.45 283 ALA A C 1
ATOM 2173 O O . ALA A 1 283 ? 16.812 -8.5 -31.984 1 23.45 283 ALA A O 1
ATOM 2174 N N . ASP A 1 284 ? 17.828 -8.945 -34.125 1 22.38 284 ASP A N 1
ATOM 2175 C CA . ASP A 1 284 ? 17.562 -8.414 -35.469 1 22.38 284 ASP A CA 1
ATOM 2176 C C . ASP A 1 284 ? 16.078 -8.141 -35.656 1 22.38 284 ASP A C 1
ATOM 2178 O O . ASP A 1 284 ? 15.234 -9.008 -35.375 1 22.38 284 ASP A O 1
ATOM 2182 N N . GLU A 1 285 ? 15.664 -6.996 -36 1 24.23 285 GLU A N 1
ATOM 2183 C CA . GLU A 1 285 ? 14.508 -6.414 -36.656 1 24.23 285 GLU A CA 1
ATOM 2184 C C . GLU A 1 285 ? 14.078 -7.258 -37.875 1 24.23 285 GLU A C 1
ATOM 2186 O O . GLU A 1 285 ? 12.883 -7.406 -38.125 1 24.23 285 GLU A O 1
ATOM 2191 N N . SER A 1 286 ? 15.062 -7.406 -39 1 22.58 286 SER A N 1
ATOM 2192 C CA . SER A 1 286 ? 14.711 -7.477 -40.438 1 22.58 286 SER A CA 1
ATOM 2193 C C . SER A 1 286 ? 14.219 -8.867 -40.812 1 22.58 286 SER A C 1
ATOM 2195 O O . SER A 1 286 ? 13.945 -9.141 -41.969 1 22.58 286 SER A O 1
ATOM 2197 N N . SER A 1 287 ? 14.609 -10.031 -40.406 1 22.95 287 SER A N 1
ATOM 2198 C CA . SER A 1 287 ? 14.539 -11.133 -41.344 1 22.95 287 SER A CA 1
ATOM 2199 C C . SER A 1 287 ? 13.094 -11.531 -41.625 1 22.95 287 SER A C 1
ATOM 2201 O O . SER A 1 287 ? 12.594 -12.508 -41.062 1 22.95 287 SER A O 1
ATOM 2203 N N . ALA A 1 288 ? 12.07 -10.859 -41.875 1 23.19 288 ALA A N 1
ATOM 2204 C CA . ALA A 1 288 ? 11.086 -11.648 -42.625 1 23.19 288 ALA A CA 1
ATOM 2205 C C . ALA A 1 288 ? 11.469 -11.766 -44.094 1 23.19 288 ALA A C 1
ATOM 2207 O O . ALA A 1 288 ? 10.633 -12.102 -44.938 1 23.19 288 ALA A O 1
ATOM 2208 N N . PRO A 1 289 ? 12.477 -11.859 -44.906 1 22.19 289 PRO A N 1
ATOM 2209 C CA . PRO A 1 289 ? 11.898 -12.016 -46.219 1 22.19 289 PRO A CA 1
ATOM 2210 C C . PRO A 1 289 ? 11.055 -13.289 -46.344 1 22.19 289 PRO A C 1
ATOM 2212 O O . PRO A 1 289 ? 10.367 -13.477 -47.375 1 22.19 289 PRO A O 1
ATOM 2215 N N . ALA A 1 290 ? 11.375 -14.477 -45.656 1 21.02 290 ALA A N 1
ATOM 2216 C CA . ALA A 1 290 ? 11.203 -15.648 -46.531 1 21.02 290 ALA A CA 1
ATOM 2217 C C . ALA A 1 290 ? 9.758 -15.758 -47 1 21.02 290 ALA A C 1
ATOM 2219 O O . ALA A 1 290 ? 8.82 -15.461 -46.25 1 21.02 290 ALA A O 1
ATOM 2220 N N . HIS A 1 291 ? 9.383 -16.094 -48.312 1 20.77 291 HIS A N 1
ATOM 2221 C CA . HIS A 1 291 ? 8.383 -16.547 -49.281 1 20.77 291 HIS A CA 1
ATOM 2222 C C . HIS A 1 291 ? 7.531 -17.672 -48.688 1 20.77 291 HIS A C 1
ATOM 2224 O O . HIS A 1 291 ? 6.301 -17.594 -48.688 1 20.77 291 HIS A O 1
ATOM 2230 N N . GLY A 1 292 ? 7.754 -19.031 -49.281 1 20.36 292 GLY A N 1
ATOM 2231 C CA . GLY A 1 292 ? 6.863 -20.062 -49.781 1 20.36 292 GLY A CA 1
ATOM 2232 C C . GLY A 1 292 ? 6.145 -20.828 -48.719 1 20.36 292 GLY A C 1
ATOM 2233 O O . GLY A 1 292 ? 5.156 -20.359 -48.156 1 20.36 292 GLY A O 1
ATOM 2234 N N . HIS A 1 293 ? 6.234 -22.422 -48.719 1 19.56 293 HIS A N 1
ATOM 2235 C CA . HIS A 1 293 ? 5.449 -23.641 -48.562 1 19.56 293 HIS A CA 1
ATOM 2236 C C . HIS A 1 293 ? 5.117 -23.875 -47.094 1 19.56 293 HIS A C 1
ATOM 2238 O O . HIS A 1 293 ? 5.742 -23.281 -46.188 1 19.56 293 HIS A O 1
ATOM 2244 N N . HIS A 1 294 ? 4.547 -25.359 -46.531 1 20.41 294 HIS A N 1
ATOM 2245 C CA . HIS A 1 294 ? 3.869 -26.266 -45.594 1 20.41 294 HIS A CA 1
ATOM 2246 C C . HIS A 1 294 ? 4.633 -26.391 -44.281 1 20.41 294 HIS A C 1
ATOM 2248 O O . HIS A 1 294 ? 4.078 -26.828 -43.281 1 20.41 294 HIS A O 1
ATOM 2254 N N . GLY A 1 295 ? 5.977 -26.906 -44.312 1 19.78 295 GLY A N 1
ATOM 2255 C CA . GLY A 1 295 ? 6.469 -27.719 -43.219 1 19.78 295 GLY A CA 1
ATOM 2256 C C . GLY A 1 295 ? 6.57 -26.953 -41.906 1 19.78 295 GLY A C 1
ATOM 2257 O O . GLY A 1 295 ? 5.824 -27.234 -40.969 1 19.78 295 GLY A O 1
ATOM 2258 N N . THR A 1 296 ? 7.906 -26.75 -41.438 1 18.7 296 THR A N 1
ATOM 2259 C CA . THR A 1 296 ? 8.719 -26.953 -40.219 1 18.7 296 THR A CA 1
ATOM 2260 C C . THR A 1 296 ? 8.57 -25.766 -39.281 1 18.7 296 THR A C 1
ATOM 2262 O O . THR A 1 296 ? 8.016 -24.734 -39.656 1 18.7 296 THR A O 1
ATOM 2265 N N . GLY A 1 297 ? 9.805 -25.312 -38.531 1 21.11 297 GLY A N 1
ATOM 2266 C CA . GLY A 1 297 ? 10.445 -25.172 -37.25 1 21.11 297 GLY A CA 1
ATOM 2267 C C . GLY A 1 297 ? 10.477 -23.75 -36.719 1 21.11 297 GLY A C 1
ATOM 2268 O O . GLY A 1 297 ? 11.25 -23.422 -35.812 1 21.11 297 GLY A O 1
ATOM 2269 N N . GLY A 1 298 ? 9.883 -22.797 -37.281 1 20.98 298 GLY A N 1
ATOM 2270 C CA . GLY A 1 298 ? 10.289 -21.453 -36.875 1 20.98 298 GLY A CA 1
ATOM 2271 C C . GLY A 1 298 ? 10.227 -21.203 -35.406 1 20.98 298 GLY A C 1
ATOM 2272 O O . GLY A 1 298 ? 9.352 -21.719 -34.719 1 20.98 298 GLY A O 1
ATOM 2273 N N . SER A 1 299 ? 11.562 -20.891 -34.844 1 22.78 299 SER A N 1
ATOM 2274 C CA . SER A 1 299 ? 12.156 -20.688 -33.531 1 22.78 299 SER A CA 1
ATOM 2275 C C . SER A 1 299 ? 11.422 -19.609 -32.75 1 22.78 299 SER A C 1
ATOM 2277 O O . SER A 1 299 ? 11.516 -18.422 -33.094 1 22.78 299 SER A O 1
ATOM 2279 N N . HIS A 1 300 ? 10.18 -19.641 -32.719 1 22.5 300 HIS A N 1
ATOM 2280 C CA . HIS A 1 300 ? 9.57 -18.688 -31.797 1 22.5 300 HIS A CA 1
ATOM 2281 C C . HIS A 1 300 ? 10.195 -18.781 -30.406 1 22.5 300 HIS A C 1
ATOM 2283 O O . HIS A 1 300 ? 10.203 -19.844 -29.797 1 22.5 300 HIS A O 1
ATOM 2289 N N . GLN A 1 301 ? 11.406 -18.172 -30.312 1 23.41 301 GLN A N 1
ATOM 2290 C CA . GLN A 1 301 ? 12.094 -17.953 -29.047 1 23.41 301 GLN A CA 1
ATOM 2291 C C . GLN A 1 301 ? 11.109 -17.641 -27.922 1 23.41 301 GLN A C 1
ATOM 2293 O O . GLN A 1 301 ? 10.5 -16.578 -27.891 1 23.41 301 GLN A O 1
ATOM 2298 N N . ARG A 1 302 ? 10.281 -18.609 -27.625 1 24.5 302 ARG A N 1
ATOM 2299 C CA . ARG A 1 302 ? 9.352 -18.625 -26.5 1 24.5 302 ARG A CA 1
ATOM 2300 C C . ARG A 1 302 ? 10.086 -18.391 -25.188 1 24.5 302 ARG A C 1
ATOM 2302 O O . ARG A 1 302 ? 10.828 -19.266 -24.719 1 24.5 302 ARG A O 1
ATOM 2309 N N . ARG A 1 303 ? 10.844 -17.406 -25.062 1 24.98 303 ARG A N 1
ATOM 2310 C CA . ARG A 1 303 ? 11.117 -17.062 -23.672 1 24.98 303 ARG A CA 1
ATOM 2311 C C . ARG A 1 303 ? 9.945 -17.438 -22.781 1 24.98 303 ARG A C 1
ATOM 2313 O O . ARG A 1 303 ? 8.828 -16.938 -22.953 1 24.98 303 ARG A O 1
ATOM 2320 N N . VAL A 1 304 ? 9.664 -18.656 -22.797 1 22.75 304 VAL A N 1
ATOM 2321 C CA . VAL A 1 304 ? 8.852 -19.359 -21.797 1 22.75 304 VAL A CA 1
ATOM 2322 C C . VAL A 1 304 ? 8.953 -18.656 -20.453 1 22.75 304 VAL A C 1
ATOM 2324 O O . VAL A 1 304 ? 10.023 -18.641 -19.828 1 22.75 304 VAL A O 1
ATOM 2327 N N . TYR A 1 305 ? 8.352 -17.656 -20.328 1 23.94 305 TYR A N 1
ATOM 2328 C CA . TYR A 1 305 ? 7.613 -17.016 -19.25 1 23.94 305 TYR A CA 1
ATOM 2329 C C . TYR A 1 305 ? 6.969 -18.062 -18.344 1 23.94 305 TYR A C 1
ATOM 2331 O O . TYR A 1 305 ? 5.789 -18.391 -18.5 1 23.94 305 TYR A O 1
ATOM 2339 N N . GLY A 1 306 ? 7.281 -19.328 -18.516 1 21.22 306 GLY A N 1
ATOM 2340 C CA . GLY A 1 306 ? 6.555 -20.031 -17.469 1 21.22 306 GLY A CA 1
ATOM 2341 C C . GLY A 1 306 ? 6.574 -19.297 -16.141 1 21.22 306 GLY A C 1
ATOM 2342 O O . GLY A 1 306 ? 7.645 -19.031 -15.586 1 21.22 306 GLY A O 1
ATOM 2343 N N . ARG A 1 307 ? 5.707 -18.438 -16.031 1 25.36 307 ARG A N 1
ATOM 2344 C CA . ARG A 1 307 ? 5.078 -17.75 -14.898 1 25.36 307 ARG A CA 1
ATOM 2345 C C . ARG A 1 307 ? 4.984 -18.656 -13.68 1 25.36 307 ARG A C 1
ATOM 2347 O O . ARG A 1 307 ? 3.938 -19.266 -13.43 1 25.36 307 ARG A O 1
ATOM 2354 N N . GLU A 1 308 ? 5.629 -19.812 -13.758 1 22.34 308 GLU A N 1
ATOM 2355 C CA . GLU A 1 308 ? 5.383 -20.328 -12.422 1 22.34 308 GLU A CA 1
ATOM 2356 C C . GLU A 1 308 ? 5.547 -19.25 -11.359 1 22.34 308 GLU A C 1
ATOM 2358 O O . GLU A 1 308 ? 6.34 -18.312 -11.531 1 22.34 308 GLU A O 1
ATOM 2363 N N . ARG A 1 309 ? 4.469 -19.141 -10.57 1 25.72 309 ARG A N 1
ATOM 2364 C CA . ARG A 1 309 ? 4.215 -18.375 -9.352 1 25.72 309 ARG A CA 1
ATOM 2365 C C . ARG A 1 309 ? 5.469 -18.281 -8.492 1 25.72 309 ARG A C 1
ATOM 2367 O O . ARG A 1 309 ? 5.918 -19.281 -7.93 1 25.72 309 ARG A O 1
ATOM 2374 N N . LEU A 1 310 ? 6.406 -17.938 -9 1 22.92 310 LEU A N 1
ATOM 2375 C CA . LEU A 1 310 ? 7.367 -17.766 -7.914 1 22.92 310 LEU A CA 1
ATOM 2376 C C . LEU A 1 310 ? 6.672 -17.312 -6.633 1 22.92 310 LEU A C 1
ATOM 2378 O O . LEU A 1 310 ? 5.977 -16.297 -6.633 1 22.92 310 LEU A O 1
ATOM 2382 N N . LEU A 1 311 ? 6.316 -18.141 -5.859 1 24.42 311 LEU A N 1
ATOM 2383 C CA . LEU A 1 311 ? 5.816 -18.188 -4.488 1 24.42 311 LEU A CA 1
ATOM 2384 C C . LEU A 1 311 ? 6.441 -17.094 -3.643 1 24.42 311 LEU A C 1
ATOM 2386 O O . LEU A 1 311 ? 6.242 -17.047 -2.428 1 24.42 311 LEU A O 1
ATOM 2390 N N . GLY A 1 312 ? 7.598 -16.672 -3.922 1 23.58 312 GLY A N 1
ATOM 2391 C CA . GLY A 1 312 ? 8.164 -16.234 -2.656 1 23.58 312 GLY A CA 1
ATOM 2392 C C . GLY A 1 312 ? 7.43 -15.047 -2.055 1 23.58 312 GLY A C 1
ATOM 2393 O O . GLY A 1 312 ? 6.996 -15.102 -0.903 1 23.58 312 GLY A O 1
ATOM 2394 N N . GLY A 1 313 ? 7.852 -13.812 -2.338 1 24.31 313 GLY A N 1
ATOM 2395 C CA . GLY A 1 313 ? 7.582 -12.844 -1.289 1 24.31 313 GLY A CA 1
ATOM 2396 C C . GLY A 1 313 ? 6.109 -12.492 -1.165 1 24.31 313 GLY A C 1
ATOM 2397 O O . GLY A 1 313 ? 5.289 -12.945 -1.968 1 24.31 313 GLY A O 1
ATOM 2398 N N . ALA A 1 314 ? 5.594 -11.562 -0.41 1 26.05 314 ALA A N 1
ATOM 2399 C CA . ALA A 1 314 ? 4.223 -11.406 0.068 1 26.05 314 ALA A CA 1
ATOM 2400 C C . ALA A 1 314 ? 3.221 -11.602 -1.066 1 26.05 314 ALA A C 1
ATOM 2402 O O . ALA A 1 314 ? 2.363 -12.484 -1.005 1 26.05 314 ALA A O 1
ATOM 2403 N N . GLY A 1 315 ? 2.355 -10.641 -1.525 1 25.7 315 GLY A N 1
ATOM 2404 C CA . GLY A 1 315 ? 1.08 -10.844 -2.195 1 25.7 315 GLY A CA 1
ATOM 2405 C C . GLY A 1 315 ? 1.221 -11.469 -3.57 1 25.7 315 GLY A C 1
ATOM 2406 O O . GLY A 1 315 ? 2.162 -11.164 -4.305 1 25.7 315 GLY A O 1
ATOM 2407 N N . GLY A 1 316 ? 0.876 -12.852 -3.77 1 27.3 316 GLY A N 1
ATOM 2408 C CA . GLY A 1 316 ? 0.664 -13.688 -4.938 1 27.3 316 GLY A CA 1
ATOM 2409 C C . GLY A 1 316 ? 0.129 -12.922 -6.133 1 27.3 316 GLY A C 1
ATOM 2410 O O . GLY A 1 316 ? -0.611 -13.477 -6.949 1 27.3 316 GLY A O 1
ATOM 2411 N N . ALA A 1 317 ? -0.13 -11.672 -5.973 1 23.95 317 ALA A N 1
ATOM 2412 C CA . ALA A 1 317 ? -0.569 -11.141 -7.262 1 23.95 317 ALA A CA 1
ATOM 2413 C C . ALA A 1 317 ? 0.458 -11.43 -8.352 1 23.95 317 ALA A C 1
ATOM 2415 O O . ALA A 1 317 ? 1.656 -11.523 -8.078 1 23.95 317 ALA A O 1
ATOM 2416 N N . GLU A 1 318 ? 0.041 -12.047 -9.406 1 27.33 318 GLU A N 1
ATOM 2417 C CA . GLU A 1 318 ? 0.699 -12.109 -10.703 1 27.33 318 GLU A CA 1
ATOM 2418 C C . GLU A 1 318 ? 1.466 -10.82 -10.992 1 27.33 318 GLU A C 1
ATOM 2420 O O . GLU A 1 318 ? 0.883 -9.828 -11.438 1 27.33 318 GLU A O 1
ATOM 2425 N N . GLY A 1 319 ? 2.127 -10.25 -10.07 1 24.48 319 GLY A N 1
ATOM 2426 C CA . GLY A 1 319 ? 2.803 -9.039 -10.523 1 24.48 319 GLY A CA 1
ATOM 2427 C C . GLY A 1 319 ? 3.779 -9.289 -11.656 1 24.48 319 GLY A C 1
ATOM 2428 O O . GLY A 1 319 ? 4.539 -10.258 -11.625 1 24.48 319 GLY A O 1
ATOM 2429 N N . ALA A 1 320 ? 3.309 -8.945 -12.875 1 24.88 320 ALA A N 1
ATOM 2430 C CA . ALA A 1 320 ? 4.094 -8.812 -14.094 1 24.88 320 ALA A CA 1
ATOM 2431 C C . ALA A 1 320 ? 5.5 -8.305 -13.797 1 24.88 320 ALA A C 1
ATOM 2433 O O . ALA A 1 320 ? 5.668 -7.238 -13.203 1 24.88 320 ALA A O 1
ATOM 2434 N N . TRP A 1 321 ? 6.301 -9.164 -13.586 1 26.34 321 TRP A N 1
ATOM 2435 C CA . TRP A 1 321 ? 7.66 -8.633 -13.602 1 26.34 321 TRP A CA 1
ATOM 2436 C C . TRP A 1 321 ? 7.945 -7.914 -14.914 1 26.34 321 TRP A C 1
ATOM 2438 O O . TRP A 1 321 ? 7.543 -8.383 -15.984 1 26.34 321 TRP A O 1
ATOM 2448 N N . PRO A 1 322 ? 8.109 -6.621 -14.961 1 26.02 322 PRO A N 1
ATOM 2449 C CA . PRO A 1 322 ? 8.5 -5.992 -16.234 1 26.02 322 PRO A CA 1
ATOM 2450 C C . PRO A 1 322 ? 9.688 -6.691 -16.891 1 26.02 322 PRO A C 1
ATOM 2452 O O . PRO A 1 322 ? 10.531 -7.266 -16.203 1 26.02 322 PRO A O 1
ATOM 2455 N N . GLU A 1 323 ? 9.422 -7.281 -17.984 1 25.72 323 GLU A N 1
ATOM 2456 C CA . GLU A 1 323 ? 10.586 -7.539 -18.828 1 25.72 323 GLU A CA 1
ATOM 2457 C C . GLU A 1 323 ? 11.586 -6.383 -18.75 1 25.72 323 GLU A C 1
ATOM 2459 O O . GLU A 1 323 ? 11.188 -5.215 -18.75 1 25.72 323 GLU A O 1
ATOM 2464 N N . ALA A 1 324 ? 12.656 -6.602 -18.219 1 26.86 324 ALA A N 1
ATOM 2465 C CA . ALA A 1 324 ? 13.805 -5.73 -18 1 26.86 324 ALA A CA 1
ATOM 2466 C C . ALA A 1 324 ? 14.062 -4.84 -19.203 1 26.86 324 ALA A C 1
ATOM 2468 O O . ALA A 1 324 ? 1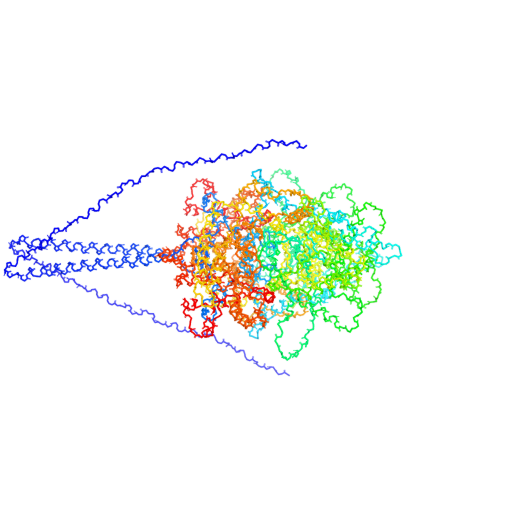5.117 -4.215 -19.312 1 26.86 324 ALA A O 1
ATOM 2469 N N . GLY A 1 325 ? 13.266 -5.051 -20.312 1 27.33 325 GLY A N 1
ATOM 2470 C CA . GLY A 1 325 ? 13.789 -4.203 -21.375 1 27.33 325 GLY A CA 1
ATOM 2471 C C . GLY A 1 325 ? 13.531 -2.727 -21.141 1 27.33 325 GLY A C 1
ATOM 2472 O O . GLY A 1 325 ? 12.555 -2.172 -21.656 1 27.33 325 GLY A O 1
ATOM 2473 N N . GLY A 1 326 ? 13.578 -2.279 -20.062 1 28.47 326 GLY A N 1
ATOM 2474 C CA . GLY A 1 326 ? 13.336 -0.856 -19.906 1 28.47 326 GLY A CA 1
ATOM 2475 C C . GLY A 1 326 ? 14.258 0.014 -20.734 1 28.47 326 GLY A C 1
ATOM 2476 O O . GLY A 1 326 ? 15.227 -0.478 -21.312 1 28.47 326 GLY A O 1
ATOM 2477 N N . PRO A 1 327 ? 13.945 1.179 -20.953 1 26.12 327 PRO A N 1
ATOM 2478 C CA . PRO A 1 327 ? 14.672 2.16 -21.766 1 26.12 327 PRO A CA 1
ATOM 2479 C C . PRO A 1 327 ? 16.172 2.174 -21.469 1 26.12 327 PRO A C 1
ATOM 2481 O O . PRO A 1 327 ? 16.922 2.943 -22.078 1 26.12 327 PRO A O 1
ATOM 2484 N N . TRP A 1 328 ? 16.562 1.44 -20.609 1 27.09 328 TRP A N 1
ATOM 2485 C CA . TRP A 1 328 ? 18.016 1.45 -20.5 1 27.09 328 TRP A CA 1
ATOM 2486 C C . TRP A 1 328 ? 18.656 0.735 -21.672 1 27.09 328 TRP A C 1
ATOM 2488 O O . TRP A 1 328 ? 19.875 0.65 -21.766 1 27.09 328 TRP A O 1
ATOM 2498 N N . ARG A 1 329 ? 17.922 0.004 -22.438 1 30.36 329 ARG A N 1
ATOM 2499 C CA . ARG A 1 329 ? 18.547 -0.367 -23.703 1 30.36 329 ARG A CA 1
ATOM 2500 C C . ARG A 1 329 ? 19.047 0.866 -24.453 1 30.36 329 ARG A C 1
ATOM 2502 O O . ARG A 1 329 ? 20.109 0.838 -25.078 1 30.36 329 ARG A O 1
ATOM 2509 N N . ARG A 1 330 ? 18.203 1.843 -24.453 1 27.88 330 ARG A N 1
ATOM 2510 C CA . ARG A 1 330 ? 18.656 2.994 -25.234 1 27.88 330 ARG A CA 1
ATOM 2511 C C . ARG A 1 330 ? 19.844 3.682 -24.562 1 27.88 330 ARG A C 1
ATOM 2513 O O . ARG A 1 330 ? 20.688 4.25 -25.25 1 27.88 330 ARG A O 1
ATOM 2520 N N . ARG A 1 331 ? 19.844 3.611 -23.266 1 28.64 331 ARG A N 1
ATOM 2521 C CA . ARG A 1 331 ? 20.953 4.328 -22.656 1 28.64 331 ARG A CA 1
ATOM 2522 C C . ARG A 1 331 ? 22.25 3.545 -22.828 1 28.64 331 ARG A C 1
ATOM 2524 O O . ARG A 1 331 ? 23.312 4.129 -23.094 1 28.64 331 ARG A O 1
ATOM 2531 N N . ALA A 1 332 ? 22.125 2.207 -22.75 1 29.75 332 ALA A N 1
ATOM 2532 C CA . ALA A 1 332 ? 23.344 1.469 -23.062 1 29.75 332 ALA A CA 1
ATOM 2533 C C . ALA A 1 332 ? 23.656 1.553 -24.562 1 29.75 332 ALA A C 1
ATOM 2535 O O . ALA A 1 332 ? 24.828 1.626 -24.938 1 29.75 332 ALA A O 1
ATOM 2536 N N . ARG A 1 333 ? 22.672 1.562 -25.484 1 29.05 333 ARG A N 1
ATOM 2537 C CA . ARG A 1 333 ? 23.031 1.747 -26.875 1 29.05 333 ARG A CA 1
ATOM 2538 C C . ARG A 1 333 ? 23.625 3.133 -27.109 1 29.05 333 ARG A C 1
ATOM 2540 O O . ARG A 1 333 ? 24.516 3.299 -27.953 1 29.05 333 ARG A O 1
ATOM 2547 N N . ARG A 1 334 ? 22.953 4.16 -26.625 1 28.22 334 ARG A N 1
ATOM 2548 C CA . ARG A 1 334 ? 23.516 5.445 -27.016 1 28.22 334 ARG A CA 1
ATOM 2549 C C . ARG A 1 334 ? 24.953 5.582 -26.516 1 28.22 334 ARG A C 1
ATOM 2551 O O . ARG A 1 334 ? 25.781 6.238 -27.156 1 28.22 334 ARG A O 1
ATOM 2558 N N . HIS A 1 335 ? 25.156 5.129 -25.297 1 28.42 335 HIS A N 1
ATOM 2559 C CA . HIS A 1 335 ? 26.578 5.191 -25.031 1 28.42 335 HIS A CA 1
ATOM 2560 C C . HIS A 1 335 ? 27.344 4.113 -25.797 1 28.42 335 HIS A C 1
ATOM 2562 O O . HIS A 1 335 ? 28.562 4.188 -25.938 1 28.42 335 HIS A O 1
ATOM 2568 N N . ALA A 1 336 ? 26.672 3.068 -26.219 1 28.78 336 ALA A N 1
ATOM 2569 C CA . ALA A 1 336 ? 27.406 2.117 -27.047 1 28.78 336 ALA A CA 1
ATOM 2570 C C . ALA A 1 336 ? 27.547 2.633 -28.484 1 28.78 336 ALA A C 1
ATOM 2572 O O . ALA A 1 336 ? 28.266 2.045 -29.297 1 28.78 336 ALA A O 1
ATOM 2573 N N . GLY A 1 337 ? 26.703 3.369 -29.047 1 27.88 337 GLY A N 1
ATOM 2574 C CA . GLY A 1 337 ? 27 3.75 -30.422 1 27.88 337 GLY A CA 1
ATOM 2575 C C . GLY A 1 337 ? 28.297 4.527 -30.547 1 27.88 337 GLY A C 1
ATOM 2576 O O . GLY A 1 337 ? 28.578 5.09 -31.609 1 27.88 337 GLY A O 1
ATOM 2577 N N . ALA A 1 338 ? 28.719 5.211 -29.562 1 25.61 338 ALA A N 1
ATOM 2578 C CA . ALA A 1 338 ? 30 5.723 -30.078 1 25.61 338 ALA A CA 1
ATOM 2579 C C . ALA A 1 338 ? 30.875 4.582 -30.578 1 25.61 338 ALA A C 1
ATOM 2581 O O . ALA A 1 338 ? 30.844 3.477 -30.031 1 25.61 338 ALA A O 1
ATOM 2582 N N . ALA A 1 339 ? 31.391 4.559 -31.875 1 27.72 339 ALA A N 1
ATOM 2583 C CA . ALA A 1 339 ? 32.156 3.652 -32.719 1 27.72 339 ALA A CA 1
ATOM 2584 C C . ALA A 1 339 ? 32.969 2.666 -31.891 1 27.72 339 ALA A C 1
ATOM 2586 O O . ALA A 1 339 ? 32.906 1.457 -32.125 1 27.72 339 ALA A O 1
ATOM 2587 N N . GLY A 1 340 ? 34.25 3.066 -31.547 1 26.7 340 GLY A N 1
ATOM 2588 C CA . GLY A 1 340 ? 35.375 2.24 -31.109 1 26.7 340 GLY A CA 1
ATOM 2589 C C . GLY A 1 340 ? 35.125 1.523 -29.797 1 26.7 340 GLY A C 1
ATOM 2590 O O . GLY A 1 340 ? 35.438 2.037 -28.734 1 26.7 340 GLY A O 1
ATOM 2591 N N . VAL A 1 341 ? 34.094 0.913 -29.703 1 29.59 341 VAL A N 1
ATOM 2592 C CA . VAL A 1 341 ? 33.75 0.11 -28.531 1 29.59 341 VAL A CA 1
ATOM 2593 C C . VAL A 1 341 ? 34.969 -0.703 -28.094 1 29.59 341 VAL A C 1
ATOM 2595 O O . VAL A 1 341 ? 35.375 -1.648 -28.781 1 29.59 341 VAL A O 1
ATOM 2598 N N . ASP A 1 342 ? 35.906 -0.155 -27.453 1 28.91 342 ASP A N 1
ATOM 2599 C CA . ASP A 1 342 ? 37.062 -0.796 -26.797 1 28.91 342 ASP A CA 1
ATOM 2600 C C . ASP A 1 342 ? 36.594 -1.954 -25.906 1 28.91 342 ASP A C 1
ATOM 2602 O O . ASP A 1 342 ? 35.438 -1.958 -25.422 1 28.91 342 ASP A O 1
ATOM 2606 N N . GLU A 1 343 ? 37.031 -3.156 -25.859 1 35.03 343 GLU A N 1
ATOM 2607 C CA . GLU A 1 343 ? 36.969 -4.34 -25 1 35.03 343 GLU A CA 1
ATOM 2608 C C . GLU A 1 343 ? 36.688 -3.963 -23.547 1 35.03 343 GLU A C 1
ATOM 2610 O O . GLU A 1 343 ? 36.469 -4.836 -22.703 1 35.03 343 GLU A O 1
ATOM 2615 N N . ARG A 1 344 ? 36.656 -2.645 -23.094 1 38.88 344 ARG A N 1
ATOM 2616 C CA . ARG A 1 344 ? 36.531 -2.1 -21.75 1 38.88 344 ARG A CA 1
ATOM 2617 C C . ARG A 1 344 ? 35.062 -1.791 -21.406 1 38.88 344 ARG A C 1
ATOM 2619 O O . ARG A 1 344 ? 34.75 -1.377 -20.297 1 38.88 344 ARG A O 1
ATOM 2626 N N . VAL A 1 345 ? 34.031 -1.797 -22.219 1 39.94 345 VAL A N 1
ATOM 2627 C CA . VAL A 1 345 ? 32.75 -1.324 -21.766 1 39.94 345 VAL A CA 1
ATOM 2628 C C . VAL A 1 345 ? 31.781 -2.508 -21.609 1 39.94 345 VAL A C 1
ATOM 2630 O O . VAL A 1 345 ? 31.594 -3.293 -22.531 1 39.94 345 VAL A O 1
ATOM 2633 N N . SER A 1 346 ? 31.328 -2.789 -20.375 1 51.75 346 SER A N 1
ATOM 2634 C CA . SER A 1 346 ? 30.406 -3.846 -19.969 1 51.75 346 SER A CA 1
ATOM 2635 C C . SER A 1 346 ? 29.078 -3.738 -20.719 1 51.75 346 SER A C 1
ATOM 2637 O O . SER A 1 346 ? 28.594 -2.635 -20.953 1 51.75 346 SER A O 1
ATOM 2639 N N . SER A 1 347 ? 28.562 -4.883 -21.391 1 54.81 347 SER A N 1
ATOM 2640 C CA . SER A 1 347 ? 27.25 -5.031 -22.047 1 54.81 347 SER A CA 1
ATOM 2641 C C . SER A 1 347 ? 26.125 -4.766 -21.062 1 54.81 347 SER A C 1
ATOM 2643 O O . SER A 1 347 ? 25 -4.426 -21.469 1 54.81 347 SER A O 1
ATOM 2645 N N . ASP A 1 348 ? 26.344 -4.828 -19.797 1 71 348 ASP A N 1
ATOM 2646 C CA . ASP A 1 348 ? 25.375 -4.629 -18.719 1 71 348 ASP A CA 1
ATOM 2647 C C . ASP A 1 348 ? 26.047 -4.062 -17.469 1 71 348 ASP A C 1
ATOM 2649 O O . ASP A 1 348 ? 26.375 -4.805 -16.547 1 71 348 ASP A O 1
ATOM 2653 N N . PRO A 1 349 ? 26.188 -2.803 -17.5 1 65.69 349 PRO A N 1
ATOM 2654 C CA . PRO A 1 349 ? 26.953 -2.191 -16.422 1 65.69 349 PRO A CA 1
ATOM 2655 C C . PRO A 1 349 ? 26.297 -2.381 -15.047 1 65.69 349 PRO A C 1
ATOM 2657 O O . PRO A 1 349 ? 26.984 -2.463 -14.031 1 65.69 349 PRO A O 1
ATOM 2660 N N . VAL A 1 350 ? 24.953 -2.477 -15 1 70.62 350 VAL A N 1
ATOM 2661 C CA . VAL A 1 350 ? 24.234 -2.635 -13.742 1 70.62 350 VAL A CA 1
ATOM 2662 C C . VAL A 1 350 ? 24.547 -4 -13.133 1 70.62 350 VAL A C 1
ATOM 2664 O O . VAL A 1 350 ? 24.891 -4.098 -11.945 1 70.62 350 VAL A O 1
ATOM 2667 N N . THR A 1 351 ? 24.484 -4.969 -13.969 1 82.69 351 THR A N 1
ATOM 2668 C CA . THR A 1 351 ? 24.766 -6.32 -13.5 1 82.69 351 THR A CA 1
ATOM 2669 C C . THR A 1 351 ? 26.25 -6.473 -13.141 1 82.69 351 THR A C 1
ATOM 2671 O O . THR A 1 351 ? 26.578 -7.141 -12.164 1 82.69 351 THR A O 1
ATOM 2674 N N . GLU A 1 352 ? 27.078 -5.855 -13.945 1 79.81 352 GLU A N 1
ATOM 2675 C CA . GLU A 1 352 ? 28.516 -5.91 -13.664 1 79.81 352 GLU A CA 1
ATOM 2676 C C . GLU A 1 352 ? 28.828 -5.289 -12.305 1 79.81 352 GLU A C 1
ATOM 2678 O O . GLU A 1 352 ? 29.625 -5.84 -11.539 1 79.81 352 GLU A O 1
ATOM 2683 N N . ALA A 1 353 ? 28.172 -4.164 -12.094 1 74.94 353 ALA A N 1
ATOM 2684 C CA . ALA A 1 353 ? 28.406 -3.469 -10.836 1 74.94 353 ALA A CA 1
ATOM 2685 C C . ALA A 1 353 ? 27.922 -4.297 -9.648 1 74.94 353 ALA A C 1
ATOM 2687 O O . ALA A 1 353 ? 28.578 -4.348 -8.609 1 74.94 353 ALA A O 1
ATOM 2688 N N . TYR A 1 354 ? 26.812 -4.871 -9.758 1 84.38 354 TYR A N 1
ATOM 2689 C CA . TYR A 1 354 ? 26.266 -5.73 -8.711 1 84.38 354 TYR A CA 1
ATOM 2690 C C . TYR A 1 354 ? 27.188 -6.914 -8.438 1 84.38 354 TYR A C 1
ATOM 2692 O O . TYR A 1 354 ? 27.531 -7.188 -7.289 1 84.38 354 TYR A O 1
ATOM 2700 N N . MET A 1 355 ? 27.625 -7.551 -9.562 1 87.19 355 MET A N 1
ATOM 2701 C CA . MET A 1 355 ? 28.531 -8.688 -9.445 1 87.19 355 MET A CA 1
ATOM 2702 C C . MET A 1 355 ? 29.828 -8.273 -8.758 1 87.19 355 MET A C 1
ATOM 2704 O O . MET A 1 355 ? 30.312 -8.984 -7.871 1 87.19 355 MET A O 1
ATOM 2708 N N . GLY A 1 356 ? 30.281 -7.121 -9.172 1 83.12 356 GLY A N 1
ATOM 2709 C CA . GLY A 1 356 ? 31.5 -6.625 -8.578 1 83.12 356 GLY A CA 1
ATOM 2710 C C . GLY A 1 356 ? 31.391 -6.371 -7.086 1 83.12 356 GLY A C 1
ATOM 2711 O O . GLY A 1 356 ? 32.312 -6.715 -6.324 1 83.12 356 GLY A O 1
ATOM 2712 N N . ARG A 1 357 ? 30.297 -5.887 -6.695 1 81.19 357 ARG A N 1
ATOM 2713 C CA . ARG A 1 357 ? 30.094 -5.559 -5.285 1 81.19 357 ARG A CA 1
ATOM 2714 C C . ARG A 1 357 ? 29.922 -6.82 -4.449 1 81.19 357 ARG A C 1
ATOM 2716 O O . ARG A 1 357 ? 30.391 -6.898 -3.316 1 81.19 357 ARG A O 1
ATOM 2723 N N . VAL A 1 358 ? 29.188 -7.746 -4.922 1 87.56 358 VAL A N 1
ATOM 2724 C CA . VAL A 1 358 ? 29 -9.008 -4.215 1 87.56 358 VAL A CA 1
ATOM 2725 C C . VAL A 1 358 ? 30.359 -9.703 -4.031 1 87.56 358 VAL A C 1
ATOM 2727 O O . VAL A 1 358 ? 30.656 -10.219 -2.951 1 87.56 358 VAL A O 1
ATOM 2730 N N . LEU A 1 359 ? 31.172 -9.695 -5.117 1 87.25 359 LEU A N 1
ATOM 2731 C CA . LEU A 1 359 ? 32.5 -10.281 -5.051 1 87.25 359 LEU A CA 1
ATOM 2732 C C . LEU A 1 359 ? 33.344 -9.57 -4.004 1 87.25 359 LEU A C 1
ATOM 2734 O O . LEU A 1 359 ? 34.031 -10.219 -3.209 1 87.25 359 LEU A O 1
ATOM 2738 N N . GLU A 1 360 ? 33.219 -8.305 -4.031 1 81.5 360 GLU A N 1
ATOM 2739 C CA . GLU A 1 360 ? 34 -7.492 -3.107 1 81.5 360 GLU A CA 1
ATOM 2740 C C . GLU A 1 360 ? 33.656 -7.797 -1.656 1 81.5 360 GLU A C 1
ATOM 2742 O O . GLU A 1 360 ? 34.531 -8.016 -0.823 1 81.5 360 GLU A O 1
ATOM 2747 N N . LEU A 1 361 ? 32.375 -7.777 -1.4 1 81.25 361 LEU A N 1
ATOM 2748 C CA . LEU A 1 361 ? 31.922 -8.008 -0.037 1 81.25 361 LEU A CA 1
ATOM 2749 C C . LEU A 1 361 ? 32.25 -9.422 0.418 1 81.25 361 LEU A C 1
ATOM 2751 O O . LEU A 1 361 ? 32.625 -9.641 1.573 1 81.25 361 LEU A O 1
ATOM 2755 N N . SER A 1 362 ? 32.094 -10.359 -0.445 1 85.62 362 SER A N 1
ATOM 2756 C CA . SER A 1 362 ? 32.438 -11.75 -0.124 1 85.62 362 SER A CA 1
ATOM 2757 C C . SER A 1 362 ? 33.906 -11.922 0.184 1 85.62 362 SER A C 1
ATOM 2759 O O . SER A 1 362 ? 34.281 -12.641 1.117 1 85.62 362 SER A O 1
ATOM 2761 N N . GLU A 1 363 ? 34.688 -11.25 -0.567 1 81.94 363 GLU A N 1
ATOM 2762 C CA . GLU A 1 363 ? 36.125 -11.32 -0.352 1 81.94 363 GLU A CA 1
ATOM 2763 C C . GLU A 1 363 ? 36.531 -10.664 0.969 1 81.94 363 GLU A C 1
ATOM 2765 O O . GLU A 1 363 ? 37.375 -11.172 1.69 1 81.94 363 GLU A O 1
ATOM 2770 N N . ARG A 1 364 ? 35.938 -9.562 1.14 1 75.5 364 ARG A N 1
ATOM 2771 C CA . ARG A 1 364 ? 36.219 -8.836 2.371 1 75.5 364 ARG A CA 1
ATOM 2772 C C . ARG A 1 364 ? 35.906 -9.688 3.598 1 75.5 364 ARG A C 1
ATOM 2774 O O . ARG A 1 364 ? 36.688 -9.734 4.551 1 75.5 364 ARG A O 1
ATOM 2781 N N . TRP A 1 365 ? 34.875 -10.297 3.561 1 78.5 365 TRP A N 1
ATOM 2782 C CA . TRP A 1 365 ? 34.438 -11.109 4.695 1 78.5 365 TRP A CA 1
ATOM 2783 C C . TRP A 1 365 ? 35.312 -12.367 4.816 1 78.5 365 TRP A C 1
ATOM 2785 O O . TRP A 1 365 ? 35.625 -12.805 5.926 1 78.5 365 TRP A O 1
ATOM 2795 N N . ALA A 1 366 ? 35.594 -13.023 3.729 1 77.56 366 ALA A N 1
ATOM 2796 C CA . ALA A 1 366 ? 36.438 -14.219 3.734 1 77.56 366 ALA A CA 1
ATOM 2797 C C . ALA A 1 366 ? 37.781 -13.93 4.348 1 77.56 366 ALA A C 1
ATOM 2799 O O . ALA A 1 366 ? 38.375 -14.781 5.035 1 77.56 366 ALA A O 1
ATOM 2800 N N . ARG A 1 367 ? 38.188 -12.836 4.105 1 71.12 367 ARG A N 1
ATOM 2801 C CA . ARG A 1 367 ? 39.5 -12.438 4.625 1 71.12 367 ARG A CA 1
ATOM 2802 C C . ARG A 1 367 ? 39.438 -12.156 6.121 1 71.12 367 ARG A C 1
ATOM 2804 O O . ARG A 1 367 ? 40.375 -12.469 6.859 1 71.12 367 ARG A O 1
ATOM 2811 N N . THR A 1 368 ? 38.375 -11.469 6.496 1 61.28 368 THR A N 1
ATOM 2812 C CA . THR A 1 368 ? 38.25 -11.125 7.906 1 61.28 368 THR A CA 1
ATOM 2813 C C . THR A 1 368 ? 37.906 -12.359 8.742 1 61.28 368 THR A C 1
ATOM 2815 O O . THR A 1 368 ? 38.344 -12.469 9.891 1 61.28 368 THR A O 1
ATOM 2818 N N . GLY A 1 369 ? 37.062 -13.297 8.352 1 52.81 369 GLY A N 1
ATOM 2819 C CA . GLY A 1 369 ? 36.688 -14.492 9.102 1 52.81 369 GLY A CA 1
ATOM 2820 C C . GLY A 1 369 ? 37.844 -15.477 9.266 1 52.81 369 GLY A C 1
ATOM 2821 O O . GLY A 1 369 ? 37.75 -16.375 10.094 1 52.81 369 GLY A O 1
ATOM 2822 N N . GLU A 1 370 ? 38.594 -15.844 8.188 1 41.69 370 GLU A N 1
ATOM 2823 C CA . GLU A 1 370 ? 39.688 -16.781 8.375 1 41.69 370 GLU A CA 1
ATOM 2824 C C . GLU A 1 370 ? 40.688 -16.281 9.438 1 41.69 370 GLU A C 1
ATOM 2826 O O . GLU A 1 370 ? 41.406 -15.328 9.211 1 41.69 370 GLU A O 1
ATOM 2831 N N . GLY A 1 371 ? 40.406 -16.016 10.648 1 35.16 371 GLY A N 1
ATOM 2832 C CA . GLY A 1 371 ? 41.312 -15.766 11.742 1 35.16 371 GLY A CA 1
ATOM 2833 C C . GLY A 1 371 ? 42.594 -15.07 11.297 1 35.16 371 GLY A C 1
ATOM 2834 O O . GLY A 1 371 ? 43.562 -14.961 12.062 1 35.16 371 GLY A O 1
ATOM 2835 N N . GLY A 1 372 ? 43.25 -15.586 10.172 1 33.47 372 GLY A N 1
ATOM 2836 C CA . GLY A 1 372 ? 44.656 -15.25 9.969 1 33.47 372 GLY A CA 1
ATOM 2837 C C . GLY A 1 372 ? 44.938 -13.758 9.953 1 33.47 372 GLY A C 1
ATOM 2838 O O . GLY A 1 372 ? 44 -12.961 9.898 1 33.47 372 GLY A O 1
ATOM 2839 N N . GLY A 1 373 ? 46.406 -13.461 9.75 1 30.98 373 GLY A N 1
ATOM 2840 C CA . GLY A 1 373 ? 47.312 -12.352 10 1 30.98 373 GLY A CA 1
ATOM 2841 C C . GLY A 1 373 ? 46.844 -11.047 9.383 1 30.98 373 GLY A C 1
ATOM 2842 O O . GLY A 1 373 ? 46.031 -11.047 8.453 1 30.98 373 GLY A O 1
ATOM 2843 N N . ALA A 1 374 ? 47.031 -10.047 10.102 1 33.72 374 ALA A N 1
ATOM 2844 C CA . ALA A 1 374 ? 47.156 -8.594 10.055 1 33.72 374 ALA A CA 1
ATOM 2845 C C . ALA A 1 374 ? 47.594 -8.125 8.672 1 33.72 374 ALA A C 1
ATOM 2847 O O . ALA A 1 374 ? 48.312 -7.125 8.539 1 33.72 374 ALA A O 1
ATOM 2848 N N . GLY A 1 375 ? 47.875 -9.047 7.742 1 34.44 375 GLY A N 1
ATOM 2849 C CA . GLY A 1 375 ? 48.469 -8.266 6.66 1 34.44 375 GLY A CA 1
ATOM 2850 C C . GLY A 1 375 ? 47.5 -7.238 6.082 1 34.44 375 GLY A C 1
ATOM 2851 O O . GLY A 1 375 ? 46.281 -7.355 6.234 1 34.44 375 GLY A O 1
ATOM 2852 N N . GLU A 1 376 ? 47.969 -6.082 5.875 1 34.31 376 GLU A N 1
ATOM 2853 C CA . GLU A 1 376 ? 47.344 -4.883 5.352 1 34.31 376 GLU A CA 1
ATOM 2854 C C . GLU A 1 376 ? 46.406 -5.219 4.176 1 34.31 376 GLU A C 1
ATOM 2856 O O . GLU A 1 376 ? 46.844 -5.82 3.193 1 34.31 376 GLU A O 1
ATOM 2861 N N . PRO A 1 377 ? 45.156 -5.473 4.402 1 40.94 377 PRO A N 1
ATOM 2862 C CA . PRO A 1 377 ? 44.312 -5.699 3.223 1 40.94 377 PRO A CA 1
ATOM 2863 C C . PRO A 1 377 ? 44.812 -4.926 1.998 1 40.94 377 PRO A C 1
ATOM 2865 O O . PRO A 1 377 ? 45.25 -3.783 2.121 1 40.94 377 PRO A O 1
ATOM 2868 N N . GLU A 1 378 ? 45.344 -5.617 0.989 1 44.09 378 GLU A N 1
ATOM 2869 C CA . GLU A 1 378 ? 45.594 -4.859 -0.231 1 44.09 378 GLU A CA 1
ATOM 2870 C C . GLU A 1 378 ? 44.562 -3.785 -0.461 1 44.09 378 GLU A C 1
ATOM 2872 O O . GLU A 1 378 ? 43.375 -4.02 -0.241 1 44.09 378 GLU A O 1
ATOM 2877 N N . PRO A 1 379 ? 44.969 -2.555 -0.551 1 40.28 379 PRO A N 1
ATOM 2878 C CA . PRO A 1 379 ? 44.062 -1.416 -0.727 1 40.28 379 PRO A CA 1
ATOM 2879 C C . PRO A 1 379 ? 42.938 -1.698 -1.728 1 40.28 379 PRO A C 1
ATOM 2881 O O . PRO A 1 379 ? 43.188 -2.342 -2.754 1 40.28 379 PRO A O 1
ATOM 2884 N N . ALA A 1 380 ? 41.719 -1.733 -1.322 1 44.47 380 ALA A N 1
ATOM 2885 C CA . ALA A 1 380 ? 40.531 -1.929 -2.117 1 44.47 380 ALA A CA 1
ATOM 2886 C C . ALA A 1 380 ? 40.75 -1.512 -3.566 1 44.47 380 ALA A C 1
ATOM 2888 O O . ALA A 1 380 ? 40.281 -2.188 -4.492 1 44.47 380 ALA A O 1
ATOM 2889 N N . ALA A 1 381 ? 41.594 -0.42 -3.764 1 42.78 381 ALA A N 1
ATOM 2890 C CA . ALA A 1 381 ? 41.844 0.145 -5.082 1 42.78 381 ALA A CA 1
ATOM 2891 C C . ALA A 1 381 ? 42.656 -0.833 -5.945 1 42.78 381 ALA A C 1
ATOM 2893 O O . ALA A 1 381 ? 42.469 -0.875 -7.168 1 42.78 381 ALA A O 1
ATOM 2894 N N . ALA A 1 382 ? 43.5 -1.5 -5.32 1 47.78 382 ALA A N 1
ATOM 2895 C CA . ALA A 1 382 ? 44.344 -2.424 -6.082 1 47.78 382 ALA A CA 1
ATOM 2896 C C . ALA A 1 382 ? 43.562 -3.646 -6.527 1 47.78 382 ALA A C 1
ATOM 2898 O O . ALA A 1 382 ? 43.875 -4.27 -7.543 1 47.78 382 ALA A O 1
ATOM 2899 N N . ARG A 1 383 ? 42.469 -3.787 -5.863 1 59.91 383 ARG A N 1
ATOM 2900 C CA . ARG A 1 383 ? 41.688 -4.996 -6.152 1 59.91 383 ARG A CA 1
ATOM 2901 C C . ARG A 1 383 ? 40.562 -4.703 -7.121 1 59.91 383 ARG A C 1
ATOM 2903 O O . ARG A 1 383 ? 40 -5.617 -7.746 1 59.91 383 ARG A O 1
ATOM 2910 N N . GLU A 1 384 ? 40.281 -3.406 -7.289 1 63.38 384 GLU A N 1
ATOM 2911 C CA . GLU A 1 384 ? 39.094 -3.01 -8.047 1 63.38 384 GLU A CA 1
ATOM 2912 C C . GLU A 1 384 ? 39.188 -3.475 -9.492 1 63.38 384 GLU A C 1
ATOM 2914 O O . GLU A 1 384 ? 38.219 -4.023 -10.039 1 63.38 384 GLU A O 1
ATOM 2919 N N . PRO A 1 385 ? 40.406 -3.318 -10.086 1 65.62 385 PRO A N 1
ATOM 2920 C CA . PRO A 1 385 ? 40.469 -3.795 -11.477 1 65.62 385 PRO A CA 1
ATOM 2921 C C . PRO A 1 385 ? 40.281 -5.305 -11.586 1 65.62 385 PRO A C 1
ATOM 2923 O O . PRO A 1 385 ? 39.625 -5.77 -12.539 1 65.62 385 PRO A O 1
ATOM 2926 N N . HIS A 1 386 ? 40.812 -5.953 -10.609 1 74.69 386 HIS A N 1
ATOM 2927 C CA . HIS A 1 386 ? 40.656 -7.406 -10.625 1 74.69 386 HIS A CA 1
ATOM 2928 C C . HIS A 1 386 ? 39.188 -7.812 -10.375 1 74.69 386 HIS A C 1
ATOM 2930 O O . HIS A 1 386 ? 38.719 -8.766 -10.992 1 74.69 386 HIS A O 1
ATOM 2936 N N . LEU A 1 387 ? 38.562 -7.156 -9.508 1 77.44 387 LEU A N 1
ATOM 2937 C CA . LEU A 1 387 ? 37.156 -7.418 -9.211 1 77.44 387 LEU A CA 1
ATOM 2938 C C . LEU A 1 387 ? 36.281 -7.137 -10.43 1 77.44 387 LEU A C 1
ATOM 2940 O O . LEU A 1 387 ? 35.406 -7.922 -10.742 1 77.44 387 LEU A O 1
ATOM 2944 N N . ARG A 1 388 ? 36.594 -6.102 -11.062 1 75.94 388 ARG A N 1
ATOM 2945 C CA . ARG A 1 388 ? 35.812 -5.738 -12.25 1 75.94 388 ARG A CA 1
ATOM 2946 C C . ARG A 1 388 ? 36.062 -6.73 -13.383 1 75.94 388 ARG A C 1
ATOM 2948 O O . ARG A 1 388 ? 35.125 -7.082 -14.109 1 75.94 388 ARG A O 1
ATOM 2955 N N . ALA A 1 389 ? 37.281 -7.102 -13.508 1 79.88 389 ALA A N 1
ATOM 2956 C CA . ALA A 1 389 ? 37.625 -8.07 -14.555 1 79.88 389 ALA A CA 1
ATOM 2957 C C . ALA A 1 389 ? 36.938 -9.406 -14.297 1 79.88 389 ALA A C 1
ATOM 2959 O O . ALA A 1 389 ? 36.438 -10.055 -15.227 1 79.88 389 ALA A O 1
ATOM 2960 N N . THR A 1 390 ? 36.938 -9.805 -13.07 1 86.38 390 THR A N 1
ATOM 2961 C CA . THR A 1 390 ? 36.281 -11.047 -12.703 1 86.38 390 THR A CA 1
ATOM 2962 C C . THR A 1 390 ? 34.781 -10.938 -12.938 1 86.38 390 THR A C 1
ATOM 2964 O O . THR A 1 390 ? 34.156 -11.867 -13.453 1 86.38 390 THR A O 1
ATOM 2967 N N . ALA A 1 391 ? 34.188 -9.836 -12.539 1 87.12 391 ALA A N 1
ATOM 2968 C CA . ALA A 1 391 ? 32.781 -9.602 -12.758 1 87.12 391 ALA A CA 1
ATOM 2969 C C . ALA A 1 391 ? 32.438 -9.633 -14.25 1 87.12 391 ALA A C 1
ATOM 2971 O O . ALA A 1 391 ? 31.422 -10.219 -14.648 1 87.12 391 ALA A O 1
ATOM 2972 N N . ARG A 1 392 ? 33.281 -9.07 -15.031 1 84.69 392 ARG A N 1
ATOM 2973 C CA . ARG A 1 392 ? 33.062 -9.039 -16.469 1 84.69 392 ARG A CA 1
ATOM 2974 C C . ARG A 1 392 ? 33.156 -10.445 -17.062 1 84.69 392 ARG A C 1
ATOM 2976 O O . ARG A 1 392 ? 32.406 -10.781 -17.984 1 84.69 392 ARG A O 1
ATOM 2983 N N . ALA A 1 393 ? 34.125 -11.141 -16.609 1 86.5 393 ALA A N 1
ATOM 2984 C CA . ALA A 1 393 ? 34.281 -12.516 -17.078 1 86.5 393 ALA A CA 1
ATOM 2985 C C . ALA A 1 393 ? 33.031 -13.344 -16.734 1 86.5 393 ALA A C 1
ATOM 2987 O O . ALA A 1 393 ? 32.562 -14.141 -17.547 1 86.5 393 ALA A O 1
ATOM 2988 N N . LEU A 1 394 ? 32.594 -13.219 -15.531 1 90.81 394 LEU A N 1
ATOM 2989 C CA . LEU A 1 394 ? 31.375 -13.906 -15.109 1 90.81 394 LEU A CA 1
ATOM 2990 C C . LEU A 1 394 ? 30.188 -13.5 -15.969 1 90.81 394 LEU A C 1
ATOM 2992 O O . LEU A 1 394 ? 29.391 -14.352 -16.375 1 90.81 394 LEU A O 1
ATOM 2996 N N . LEU A 1 395 ? 30.047 -12.211 -16.203 1 88.44 395 LEU A N 1
ATOM 2997 C CA . LEU A 1 395 ? 28.953 -11.688 -17 1 88.44 395 LEU A CA 1
ATOM 2998 C C . LEU A 1 395 ? 29 -12.242 -18.422 1 88.44 395 LEU A C 1
ATOM 3000 O O . LEU A 1 395 ? 27.969 -12.555 -19.016 1 88.44 395 LEU A O 1
ATOM 3004 N N . ARG A 1 396 ? 30.188 -12.359 -18.938 1 87.62 396 ARG A N 1
ATOM 3005 C CA . ARG A 1 396 ? 30.359 -12.914 -20.266 1 87.62 396 ARG A CA 1
ATOM 3006 C C . ARG A 1 396 ? 29.844 -14.352 -20.344 1 87.62 396 ARG A C 1
ATOM 3008 O O . ARG A 1 396 ? 29.203 -14.742 -21.312 1 87.62 396 ARG A O 1
ATOM 3015 N N . VAL A 1 397 ? 30.203 -15.148 -19.359 1 91 397 VAL A N 1
ATOM 3016 C CA . VAL A 1 397 ? 29.734 -16.531 -19.312 1 91 397 VAL A CA 1
ATOM 3017 C C . VAL A 1 397 ? 28.203 -16.547 -19.203 1 91 397 VAL A C 1
ATOM 3019 O O . VAL A 1 397 ? 27.547 -17.312 -19.922 1 91 397 VAL A O 1
ATOM 3022 N N . GLU A 1 398 ? 27.688 -15.766 -18.312 1 89.69 398 GLU A N 1
ATOM 3023 C CA . GLU A 1 398 ? 26.234 -15.695 -18.125 1 89.69 398 GLU A CA 1
ATOM 3024 C C . GLU A 1 398 ? 25.516 -15.32 -19.422 1 89.69 398 GLU A C 1
ATOM 3026 O O . GLU A 1 398 ? 24.516 -15.93 -19.766 1 89.69 398 GLU A O 1
ATOM 3031 N N . GLU A 1 399 ? 26.047 -14.344 -20.094 1 85.56 399 GLU A N 1
ATOM 3032 C CA . GLU A 1 399 ? 25.438 -13.883 -21.344 1 85.56 399 GLU A CA 1
ATOM 3033 C C . GLU A 1 399 ? 25.5 -14.961 -22.422 1 85.56 399 GLU A C 1
ATOM 3035 O O . GLU A 1 399 ? 24.562 -15.117 -23.203 1 85.56 399 GLU A O 1
ATOM 3040 N N . ALA A 1 400 ? 26.625 -15.625 -22.453 1 87.88 400 ALA A N 1
ATOM 3041 C CA . ALA A 1 400 ? 26.766 -16.703 -23.438 1 87.88 400 ALA A CA 1
ATOM 3042 C C . ALA A 1 400 ? 25.734 -17.812 -23.172 1 87.88 400 ALA A C 1
ATOM 3044 O O . ALA A 1 400 ? 25.125 -18.328 -24.109 1 87.88 400 ALA A O 1
ATOM 3045 N N . LEU A 1 401 ? 25.578 -18.203 -21.953 1 89.69 401 LEU A N 1
ATOM 3046 C CA . LEU A 1 401 ? 24.609 -19.219 -21.594 1 89.69 401 LEU A CA 1
ATOM 3047 C C . LEU A 1 401 ? 23.188 -18.75 -21.859 1 89.69 401 LEU A C 1
ATOM 3049 O O . LEU A 1 401 ? 22.344 -19.531 -22.344 1 89.69 401 LEU A O 1
ATOM 3053 N N . GLU A 1 402 ? 22.859 -17.5 -21.531 1 83.38 402 GLU A N 1
ATOM 3054 C CA . GLU A 1 402 ? 21.531 -16.953 -21.766 1 83.38 402 GLU A CA 1
ATOM 3055 C C . GLU A 1 402 ? 21.203 -16.922 -23.266 1 83.38 402 GLU A C 1
ATOM 3057 O O . GLU A 1 402 ? 20.047 -17.156 -23.641 1 83.38 402 GLU A O 1
ATOM 3062 N N . ARG A 1 403 ? 22.156 -16.641 -24.078 1 82.62 403 ARG A N 1
ATOM 3063 C CA . ARG A 1 403 ? 21.953 -16.578 -25.516 1 82.62 403 ARG A CA 1
ATOM 3064 C C . ARG A 1 403 ? 21.516 -17.922 -26.078 1 82.62 403 ARG A C 1
ATOM 3066 O O . ARG A 1 403 ? 20.609 -18 -26.906 1 82.62 403 ARG A O 1
ATOM 3073 N N . ILE A 1 404 ? 22.156 -18.938 -25.594 1 86.31 404 ILE A N 1
ATOM 3074 C CA . ILE A 1 404 ? 21.797 -20.25 -26.141 1 86.31 404 ILE A CA 1
ATOM 3075 C C . ILE A 1 404 ? 20.469 -20.719 -25.516 1 86.31 404 ILE A C 1
ATOM 3077 O O . ILE A 1 404 ? 19.734 -21.484 -26.125 1 86.31 404 ILE A O 1
ATOM 3081 N N . GLN A 1 405 ? 20.188 -20.328 -24.328 1 81.75 405 GLN A N 1
ATOM 3082 C CA . GLN A 1 405 ? 18.891 -20.656 -23.719 1 81.75 405 GLN A CA 1
ATOM 3083 C C . GLN A 1 405 ? 17.75 -19.984 -24.453 1 81.75 405 GLN A C 1
ATOM 3085 O O . GLN A 1 405 ? 16.734 -20.625 -24.75 1 81.75 405 GLN A O 1
ATOM 3090 N N . ASP A 1 406 ? 17.875 -18.734 -24.75 1 68.56 406 ASP A N 1
ATOM 3091 C CA . ASP A 1 406 ? 16.844 -17.953 -25.438 1 68.56 406 ASP A CA 1
ATOM 3092 C C . ASP A 1 406 ? 16.594 -18.484 -26.844 1 68.56 406 ASP A C 1
ATOM 3094 O O . ASP A 1 406 ? 15.461 -18.516 -27.312 1 68.56 406 ASP A O 1
ATOM 3098 N N . GLY A 1 407 ? 17.609 -18.859 -27.469 1 61.28 407 GLY A N 1
ATOM 3099 C CA . GLY A 1 407 ? 17.516 -19.312 -28.844 1 61.28 407 GLY A CA 1
ATOM 3100 C C . GLY A 1 407 ? 16.906 -20.688 -28.984 1 61.28 407 GLY A C 1
ATOM 3101 O O . GLY A 1 407 ? 16.516 -21.094 -30.078 1 61.28 407 GLY A O 1
ATOM 3102 N N . ASN A 1 408 ? 16.766 -21.375 -27.891 1 59.53 408 ASN A N 1
ATOM 3103 C CA . ASN A 1 408 ? 16.391 -22.766 -28.047 1 59.53 408 ASN A CA 1
ATOM 3104 C C . ASN A 1 408 ? 15.188 -23.125 -27.172 1 59.53 408 ASN A C 1
ATOM 3106 O O . ASN A 1 408 ? 14.906 -24.297 -26.938 1 59.53 408 ASN A O 1
ATOM 3110 N N . GLN A 1 409 ? 14.609 -22.234 -26.516 1 54.28 409 GLN A N 1
ATOM 3111 C CA . GLN A 1 409 ? 13.492 -22.578 -25.656 1 54.28 409 GLN A CA 1
ATOM 3112 C C . GLN A 1 409 ? 12.234 -22.891 -26.469 1 54.28 409 GLN A C 1
ATOM 3114 O O . GLN A 1 409 ? 11.859 -22.125 -27.359 1 54.28 409 GLN A O 1
ATOM 3119 N N . SER A 1 410 ? 12.008 -24.156 -26.688 1 51.16 410 SER A N 1
ATOM 3120 C CA . SER A 1 410 ? 10.75 -24.547 -27.312 1 51.16 410 SER A CA 1
ATOM 3121 C C . SER A 1 410 ? 9.602 -24.547 -26.312 1 51.16 410 SER A C 1
ATOM 3123 O O . SER A 1 410 ? 9.695 -25.156 -25.25 1 51.16 410 SER A O 1
ATOM 3125 N N . SER A 1 411 ? 8.695 -23.562 -26.266 1 50.62 411 SER A N 1
ATOM 3126 C CA . SER A 1 411 ? 7.688 -23.375 -25.234 1 50.62 411 SER A CA 1
ATOM 3127 C C . SER A 1 411 ? 6.566 -24.406 -25.375 1 50.62 411 SER A C 1
ATOM 3129 O O . SER A 1 411 ? 5.805 -24.625 -24.422 1 50.62 411 SER A O 1
ATOM 3131 N N . LYS A 1 412 ? 6.156 -24.922 -26.625 1 51.94 412 LYS A N 1
ATOM 3132 C CA . LYS A 1 412 ? 4.906 -25.672 -26.734 1 51.94 412 LYS A CA 1
ATOM 3133 C C . LYS A 1 412 ? 5.172 -27.156 -26.953 1 51.94 412 LYS A C 1
ATOM 3135 O O . LYS A 1 412 ? 6.125 -27.516 -27.641 1 51.94 412 LYS A O 1
ATOM 3140 N N . LEU A 1 413 ? 4.453 -27.969 -26.188 1 49.38 413 LEU A N 1
ATOM 3141 C CA . LEU A 1 413 ? 4.492 -29.422 -26.266 1 49.38 413 LEU A CA 1
ATOM 3142 C C . LEU A 1 413 ? 4.055 -29.906 -27.656 1 49.38 413 LEU A C 1
ATOM 3144 O O . LEU A 1 413 ? 3.027 -29.453 -28.172 1 49.38 413 LEU A O 1
ATOM 3148 N N . THR A 1 414 ? 4.855 -30.266 -28.641 1 47.56 414 THR A N 1
ATOM 3149 C CA . THR A 1 414 ? 4.492 -30.734 -29.984 1 47.56 414 THR A CA 1
ATOM 3150 C C . THR A 1 414 ? 3.719 -32.031 -29.906 1 47.56 414 THR A C 1
ATOM 3152 O O . THR A 1 414 ? 3.299 -32.562 -30.938 1 47.56 414 THR A O 1
ATOM 3155 N N . GLY A 1 415 ? 3.029 -32.312 -28.766 1 47.59 415 GLY A N 1
ATOM 3156 C CA . GLY A 1 415 ? 2.281 -33.531 -28.656 1 47.59 415 GLY A CA 1
ATOM 3157 C C . GLY A 1 415 ? 3.16 -34.781 -28.734 1 47.59 415 GLY A C 1
ATOM 3158 O O . GLY A 1 415 ? 2.688 -35.906 -28.516 1 47.59 415 GLY A O 1
ATOM 3159 N N . VAL A 1 416 ? 4.32 -34.719 -29.438 1 51.88 416 VAL A N 1
ATOM 3160 C CA . VAL A 1 416 ? 5.156 -35.906 -29.578 1 51.88 416 VAL A CA 1
ATOM 3161 C C . VAL A 1 416 ? 6.035 -36.094 -28.344 1 51.88 416 VAL A C 1
ATOM 3163 O O . VAL A 1 416 ? 6.438 -35.094 -27.719 1 51.88 416 VAL A O 1
ATOM 3166 N N . GLU A 1 417 ? 6 -37.344 -27.875 1 58.5 417 GLU A N 1
ATOM 3167 C CA . GLU A 1 417 ? 6.82 -37.719 -26.734 1 58.5 417 GLU A CA 1
ATOM 3168 C C . GLU A 1 417 ? 8.211 -37.094 -26.812 1 58.5 417 GLU A C 1
ATOM 3170 O O . GLU A 1 417 ? 8.859 -37.156 -27.859 1 58.5 417 GLU A O 1
ATOM 3175 N N . PRO A 1 418 ? 8.516 -36.344 -25.766 1 64.88 418 PRO A N 1
ATOM 3176 C CA . PRO A 1 418 ? 9.922 -35.938 -25.703 1 64.88 418 PRO A CA 1
ATOM 3177 C C . PRO A 1 418 ? 10.891 -37.094 -25.938 1 64.88 418 PRO A C 1
ATOM 3179 O O . PRO A 1 418 ? 10.516 -38.25 -25.781 1 64.88 418 PRO A O 1
ATOM 3182 N N . ASP A 1 419 ? 11.984 -36.781 -26.406 1 78.94 419 ASP A N 1
ATOM 3183 C CA . ASP A 1 419 ? 12.992 -37.781 -26.734 1 78.94 419 ASP A CA 1
ATOM 3184 C C . ASP A 1 419 ? 13.336 -38.625 -25.516 1 78.94 419 ASP A C 1
ATOM 3186 O O . ASP A 1 419 ? 13.633 -38.094 -24.438 1 78.94 419 ASP A O 1
ATOM 3190 N N . LEU A 1 420 ? 12.984 -39.875 -25.625 1 87.69 420 LEU A N 1
ATOM 3191 C CA . LEU A 1 420 ? 13.406 -40.844 -24.625 1 87.69 420 LEU A CA 1
ATOM 3192 C C . LEU A 1 420 ? 14.68 -41.562 -25.062 1 87.69 420 LEU A C 1
ATOM 3194 O O . LEU A 1 420 ? 14.742 -42.125 -26.172 1 87.69 420 LEU A O 1
ATOM 3198 N N . MET A 1 421 ? 15.711 -41.375 -24.234 1 91.06 421 MET A N 1
ATOM 3199 C CA . MET A 1 421 ? 16.969 -42 -24.625 1 91.06 421 MET A CA 1
ATOM 3200 C C . MET A 1 421 ? 17.781 -42.406 -23.391 1 91.06 421 MET A C 1
ATOM 3202 O O . MET A 1 421 ? 17.453 -42 -22.266 1 91.06 421 MET A O 1
ATOM 3206 N N . SER A 1 422 ? 18.75 -43.25 -23.625 1 92 422 SER A N 1
ATOM 3207 C CA . SER A 1 422 ? 19.656 -43.625 -22.531 1 92 422 SER A CA 1
ATOM 3208 C C . SER A 1 422 ? 20.672 -42.531 -22.266 1 92 422 SER A C 1
ATOM 3210 O O . SER A 1 422 ? 20.875 -41.656 -23.094 1 92 422 SER A O 1
ATOM 3212 N N . VAL A 1 423 ? 21.297 -42.625 -21.078 1 94.62 423 VAL A N 1
ATOM 3213 C CA . VAL A 1 423 ? 22.312 -41.656 -20.703 1 94.62 423 VAL A CA 1
ATOM 3214 C C . VAL A 1 423 ? 23.484 -41.719 -21.688 1 94.62 423 VAL A C 1
ATOM 3216 O O . VAL A 1 423 ? 24.047 -40.688 -22.078 1 94.62 423 VAL A O 1
ATOM 3219 N N . ASP A 1 424 ? 23.781 -42.938 -22.203 1 93.25 424 ASP A N 1
ATOM 3220 C CA . ASP A 1 424 ? 24.875 -43.125 -23.141 1 93.25 424 ASP A CA 1
ATOM 3221 C C . ASP A 1 424 ? 24.547 -42.5 -24.5 1 93.25 424 ASP A C 1
ATOM 3223 O O . ASP A 1 424 ? 25.422 -41.938 -25.156 1 93.25 424 ASP A O 1
ATOM 3227 N N . GLU A 1 425 ? 23.391 -42.719 -24.859 1 93.69 425 GLU A N 1
ATOM 3228 C CA . GLU A 1 425 ? 22.953 -42.125 -26.141 1 93.69 425 GLU A CA 1
ATOM 3229 C C . GLU A 1 425 ? 23.047 -40.625 -26.109 1 93.69 425 GLU A C 1
ATOM 3231 O O . GLU A 1 425 ? 23.547 -40 -27.047 1 93.69 425 GLU A O 1
ATOM 3236 N N . LEU A 1 426 ? 22.516 -40.031 -25 1 94.94 426 LEU A N 1
ATOM 3237 C CA . LEU A 1 426 ? 22.594 -38.594 -24.891 1 94.94 426 LEU A CA 1
ATOM 3238 C C . LEU A 1 426 ? 24.031 -38.094 -24.844 1 94.94 426 LEU A C 1
ATOM 3240 O O . LEU A 1 426 ? 24.391 -37.125 -25.469 1 94.94 426 LEU A O 1
ATOM 3244 N N . GLN A 1 427 ? 24.891 -38.812 -24.109 1 95.62 427 GLN A N 1
ATOM 3245 C CA . GLN A 1 427 ? 26.297 -38.469 -24.031 1 95.62 427 GLN A CA 1
ATOM 3246 C C . GLN A 1 427 ? 26.953 -38.469 -25.406 1 95.62 427 GLN A C 1
ATOM 3248 O O . GLN A 1 427 ? 27.734 -37.594 -25.734 1 95.62 427 GLN A O 1
ATOM 3253 N N . ALA A 1 428 ? 26.594 -39.469 -26.219 1 95.56 428 ALA A N 1
ATOM 3254 C CA . ALA A 1 428 ? 27.172 -39.594 -27.547 1 95.56 428 ALA A CA 1
ATOM 3255 C C . ALA A 1 428 ? 26.734 -38.438 -28.453 1 95.56 428 ALA A C 1
ATOM 3257 O O . ALA A 1 428 ? 27.547 -37.906 -29.234 1 95.56 428 ALA A O 1
ATOM 3258 N N . ILE A 1 429 ? 25.531 -38.125 -28.312 1 96.25 429 ILE A N 1
ATOM 3259 C CA . ILE A 1 429 ? 25 -37 -29.094 1 96.25 429 ILE A CA 1
ATOM 3260 C C . ILE A 1 429 ? 25.734 -35.719 -28.719 1 96.25 429 ILE A C 1
ATOM 3262 O O . ILE A 1 429 ? 26.109 -34.938 -29.594 1 96.25 429 ILE A O 1
ATOM 3266 N N . LEU A 1 430 ? 25.969 -35.562 -27.453 1 96.94 430 LEU A N 1
ATOM 3267 C CA . LEU A 1 430 ? 26.594 -34.344 -26.984 1 96.94 430 LEU A CA 1
ATOM 3268 C C . LEU A 1 430 ? 28.094 -34.312 -27.281 1 96.94 430 LEU A C 1
ATOM 3270 O O . LEU A 1 430 ? 28.672 -33.281 -27.531 1 96.94 430 LEU A O 1
ATOM 3274 N N . ASP A 1 431 ? 28.719 -35.438 -27.281 1 96.88 431 ASP A N 1
ATOM 3275 C CA . ASP A 1 431 ? 30.109 -35.531 -27.703 1 96.88 431 ASP A CA 1
ATOM 3276 C C . ASP A 1 431 ? 30.266 -35.125 -29.172 1 96.88 431 ASP A C 1
ATOM 3278 O O . ASP A 1 431 ? 31.203 -34.375 -29.5 1 96.88 431 ASP A O 1
ATOM 3282 N N . LYS A 1 432 ? 29.375 -35.594 -29.906 1 96.75 432 LYS A N 1
ATOM 3283 C CA . LYS A 1 432 ? 29.406 -35.219 -31.328 1 96.75 432 LYS A CA 1
ATOM 3284 C C . LYS A 1 432 ? 29.219 -33.719 -31.5 1 96.75 432 LYS A C 1
ATOM 3286 O O . LYS A 1 432 ? 29.922 -33.094 -32.281 1 96.75 432 LYS A O 1
ATOM 3291 N N . ALA A 1 433 ? 28.266 -33.25 -30.781 1 95.94 433 ALA A N 1
ATOM 3292 C CA . ALA A 1 433 ? 28 -31.812 -30.859 1 95.94 433 ALA A CA 1
ATOM 3293 C C . ALA A 1 433 ? 29.188 -30.984 -30.391 1 95.94 433 ALA A C 1
ATOM 3295 O O . ALA A 1 433 ? 29.453 -29.906 -30.906 1 95.94 433 ALA A O 1
ATOM 3296 N N . ALA A 1 434 ? 29.875 -31.484 -29.422 1 95.25 434 ALA A N 1
ATOM 3297 C CA . ALA A 1 434 ? 31.031 -30.797 -28.828 1 95.25 434 ALA A CA 1
ATOM 3298 C C . ALA A 1 434 ? 32.281 -30.953 -29.719 1 95.25 434 ALA A C 1
ATOM 3300 O O . ALA A 1 434 ? 33.281 -30.297 -29.5 1 95.25 434 ALA A O 1
ATOM 3301 N N . ASN A 1 435 ? 32.25 -31.719 -30.828 1 93.56 435 ASN A N 1
ATOM 3302 C CA . ASN A 1 435 ? 33.375 -32.094 -31.641 1 93.56 435 ASN A CA 1
ATOM 3303 C C . ASN A 1 435 ? 34.531 -32.656 -30.766 1 93.56 435 ASN A C 1
ATOM 3305 O O . ASN A 1 435 ? 35.656 -32.188 -30.859 1 93.56 435 ASN A O 1
ATOM 3309 N N . GLY A 1 436 ? 34.156 -33.438 -29.859 1 93.31 436 GLY A N 1
ATOM 3310 C CA . GLY A 1 436 ? 35 -34.062 -28.844 1 93.31 436 GLY A CA 1
ATOM 3311 C C . GLY A 1 436 ? 34.188 -34.562 -27.656 1 93.31 436 GLY A C 1
ATOM 3312 O O . GLY A 1 436 ? 33.031 -34.938 -27.797 1 93.31 436 GLY A O 1
ATOM 3313 N N . THR A 1 437 ? 34.875 -34.656 -26.562 1 93.94 437 THR A N 1
ATOM 3314 C CA . THR A 1 437 ? 34.188 -35.125 -25.359 1 93.94 437 THR A CA 1
ATOM 3315 C C . THR A 1 437 ? 33.438 -33.969 -24.672 1 93.94 437 THR A C 1
ATOM 3317 O O . THR A 1 437 ? 34.031 -32.938 -24.359 1 93.94 437 THR A O 1
ATOM 3320 N N . PHE A 1 438 ? 32.188 -34.156 -24.625 1 95.25 438 PHE A N 1
ATOM 3321 C CA . PHE A 1 438 ? 31.391 -33.219 -23.844 1 95.25 438 PHE A CA 1
ATOM 3322 C C . PHE A 1 438 ? 31.938 -33.094 -22.422 1 95.25 438 PHE A C 1
ATOM 3324 O O . PHE A 1 438 ? 32.219 -34.094 -21.766 1 95.25 438 PHE A O 1
ATOM 3331 N N . ARG A 1 439 ? 32.062 -31.875 -21.953 1 93.31 439 ARG A N 1
ATOM 3332 C CA . ARG A 1 439 ? 32.75 -31.578 -20.703 1 93.31 439 ARG A CA 1
ATOM 3333 C C . ARG A 1 439 ? 32.031 -32.188 -19.516 1 93.31 439 ARG A C 1
ATOM 3335 O O . ARG A 1 439 ? 32.625 -32.5 -18.484 1 93.31 439 ARG A O 1
ATOM 3342 N N . LEU A 1 440 ? 30.812 -32.344 -19.594 1 95.44 440 LEU A N 1
ATOM 3343 C CA . LEU A 1 440 ? 30 -32.875 -18.5 1 95.44 440 LEU A CA 1
ATOM 3344 C C . LEU A 1 440 ? 29.734 -34.344 -18.688 1 95.44 440 LEU A C 1
ATOM 3346 O O . LEU A 1 440 ? 29.125 -34.75 -19.672 1 95.44 440 LEU A O 1
ATOM 3350 N N . ASN A 1 441 ? 30.25 -35.094 -17.812 1 95.5 441 ASN A N 1
ATOM 3351 C CA . ASN A 1 441 ? 29.922 -36.531 -17.781 1 95.5 441 ASN A CA 1
ATOM 3352 C C . ASN A 1 441 ? 28.547 -36.781 -17.156 1 95.5 441 ASN A C 1
ATOM 3354 O O . ASN A 1 441 ? 28.422 -36.75 -15.93 1 95.5 441 ASN A O 1
ATOM 3358 N N . LEU A 1 442 ? 27.578 -37.125 -17.969 1 95.94 442 LEU A N 1
ATOM 3359 C CA . LEU A 1 442 ? 26.203 -37.219 -17.516 1 95.94 442 LEU A CA 1
ATOM 3360 C C . LEU A 1 442 ? 26.016 -38.406 -16.578 1 95.94 442 LEU A C 1
ATOM 3362 O O . LEU A 1 442 ? 25.234 -38.312 -15.617 1 95.94 442 LEU A O 1
ATOM 3366 N N . THR A 1 443 ? 26.656 -39.469 -16.828 1 94.31 443 THR A N 1
ATOM 3367 C CA . THR A 1 443 ? 26.578 -40.625 -15.953 1 94.31 443 THR A CA 1
ATOM 3368 C C . THR A 1 443 ? 27.094 -40.312 -14.555 1 94.31 443 THR A C 1
ATOM 3370 O O . THR A 1 443 ? 26.438 -40.594 -13.555 1 94.31 443 THR A O 1
ATOM 3373 N N . GLN A 1 444 ? 28.234 -39.719 -14.523 1 94.56 444 GLN A N 1
ATOM 3374 C CA . GLN A 1 444 ? 28.812 -39.344 -13.242 1 94.56 444 GLN A CA 1
ATOM 3375 C C . GLN A 1 444 ? 27.953 -38.312 -12.516 1 94.56 444 GLN A C 1
ATOM 3377 O O . GLN A 1 444 ? 27.766 -38.406 -11.305 1 94.56 444 GLN A O 1
ATOM 3382 N N . TYR A 1 445 ? 27.5 -37.344 -13.305 1 95.88 445 TYR A N 1
ATOM 3383 C CA . TYR A 1 445 ? 26.625 -36.344 -12.727 1 95.88 445 TYR A CA 1
ATOM 3384 C C . TYR A 1 445 ? 25.422 -36.969 -12.055 1 95.88 445 TYR A C 1
ATOM 3386 O O . TYR A 1 445 ? 25.109 -36.656 -10.898 1 95.88 445 TYR A O 1
ATOM 3394 N N . LEU A 1 446 ? 24.719 -37.844 -12.711 1 96 446 LEU A N 1
ATOM 3395 C CA . LEU A 1 446 ? 23.5 -38.469 -12.211 1 96 446 LEU A CA 1
ATOM 3396 C C . LEU A 1 446 ? 23.797 -39.406 -11.031 1 96 446 LEU A C 1
ATOM 3398 O O . LEU A 1 446 ? 23.031 -39.438 -10.07 1 96 446 LEU A O 1
ATOM 3402 N N . GLN A 1 447 ? 24.875 -40.094 -11.102 1 94.06 447 GLN A N 1
ATOM 3403 C CA . GLN A 1 447 ? 25.266 -40.969 -10 1 94.06 447 GLN A CA 1
ATOM 3404 C C . GLN A 1 447 ? 25.562 -40.188 -8.734 1 94.06 447 GLN A C 1
ATOM 3406 O O . GLN A 1 447 ? 25.125 -40.562 -7.645 1 94.06 447 GLN A O 1
ATOM 3411 N N . LEU A 1 448 ? 26.234 -39.094 -8.945 1 94.75 448 LEU A N 1
ATOM 3412 C CA . LEU A 1 448 ? 26.547 -38.219 -7.805 1 94.75 448 LEU A CA 1
ATOM 3413 C C . LEU A 1 448 ? 25.281 -37.594 -7.238 1 94.75 448 LEU A C 1
ATOM 3415 O O . LEU A 1 448 ? 25.141 -37.438 -6.023 1 94.75 448 LEU A O 1
ATOM 3419 N N . LEU A 1 449 ? 24.422 -37.188 -8.125 1 95.5 449 LEU A N 1
ATOM 3420 C CA . LEU A 1 449 ? 23.188 -36.531 -7.719 1 95.5 449 LEU A CA 1
ATOM 3421 C C . LEU A 1 449 ? 22.344 -37.469 -6.84 1 95.5 449 LEU A C 1
ATOM 3423 O O . LEU A 1 449 ? 21.703 -37 -5.891 1 95.5 449 LEU A O 1
ATOM 3427 N N . PHE A 1 450 ? 22.359 -38.75 -7.098 1 95.19 450 PHE A N 1
ATOM 3428 C CA . PHE A 1 450 ? 21.484 -39.688 -6.391 1 95.19 450 PHE A CA 1
ATOM 3429 C C . PHE A 1 450 ? 22.266 -40.438 -5.312 1 95.19 450 PHE A C 1
ATOM 3431 O O . PHE A 1 450 ? 21.719 -41.312 -4.617 1 95.19 450 PHE A O 1
ATOM 3438 N N . ASP A 1 451 ? 23.484 -40.062 -5.195 1 92.12 451 ASP A N 1
ATOM 3439 C CA . ASP A 1 451 ? 24.312 -40.688 -4.176 1 92.12 451 ASP A CA 1
ATOM 3440 C C . ASP A 1 451 ? 23.734 -40.469 -2.781 1 92.12 451 ASP A C 1
ATOM 3442 O O . ASP A 1 451 ? 23.391 -39.344 -2.428 1 92.12 451 ASP A O 1
ATOM 3446 N N . GLY A 1 452 ? 23.594 -41.5 -2.039 1 87.44 452 GLY A N 1
ATOM 3447 C CA . GLY A 1 452 ? 23.141 -41.406 -0.664 1 87.44 452 GLY A CA 1
ATOM 3448 C C . GLY A 1 452 ? 21.625 -41.469 -0.532 1 87.44 452 GLY A C 1
ATOM 3449 O O . GLY A 1 452 ? 21.094 -41.531 0.581 1 87.44 452 GLY A O 1
ATOM 3450 N N . GLU A 1 453 ? 20.891 -41.344 -1.653 1 88.81 453 GLU A N 1
ATOM 3451 C CA . GLU A 1 453 ? 19.453 -41.5 -1.57 1 88.81 453 GLU A CA 1
ATOM 3452 C C . GLU A 1 453 ? 19.031 -42.938 -1.301 1 88.81 453 GLU A C 1
ATOM 3454 O O . GLU A 1 453 ? 19.359 -43.844 -2.084 1 88.81 453 GLU A O 1
ATOM 3459 N N . PRO A 1 454 ? 18.391 -43.031 -0.182 1 83.31 454 PRO A N 1
ATOM 3460 C CA . PRO A 1 454 ? 18.016 -44.438 0.138 1 83.31 454 PRO A CA 1
ATOM 3461 C C . PRO A 1 454 ? 17.047 -45.031 -0.876 1 83.31 454 PRO A C 1
ATOM 3463 O O . PRO A 1 454 ? 16.172 -44.312 -1.393 1 83.31 454 PRO A O 1
ATOM 3466 N N . ASP A 1 455 ? 17.188 -46.219 -1.264 1 80.75 455 ASP A N 1
ATOM 3467 C CA . ASP A 1 455 ? 16.266 -47.062 -2.025 1 80.75 455 ASP A CA 1
ATOM 3468 C C . ASP A 1 455 ? 16.172 -46.594 -3.477 1 80.75 455 ASP A C 1
ATOM 3470 O O . ASP A 1 455 ? 15.203 -46.906 -4.172 1 80.75 455 ASP A O 1
ATOM 3474 N N . VAL A 1 456 ? 17.047 -45.594 -3.869 1 89.12 456 VAL A N 1
ATOM 3475 C CA . VAL A 1 456 ? 17.062 -45.188 -5.273 1 89.12 456 VAL A CA 1
ATOM 3476 C C . VAL A 1 456 ? 18.438 -45.531 -5.883 1 89.12 456 VAL A C 1
ATOM 3478 O O . VAL A 1 456 ? 19.438 -44.875 -5.539 1 89.12 456 VAL A O 1
ATOM 3481 N N . THR A 1 457 ? 18.531 -46.531 -6.586 1 85.19 457 THR A N 1
ATOM 3482 C CA . THR A 1 457 ? 19.734 -46.875 -7.344 1 85.19 457 THR A CA 1
ATOM 3483 C C . THR A 1 457 ? 19.484 -46.719 -8.844 1 85.19 457 THR A C 1
ATOM 3485 O O . THR A 1 457 ? 18.578 -47.375 -9.391 1 85.19 457 THR A O 1
ATOM 3488 N N . LEU A 1 458 ? 20.359 -45.938 -9.43 1 91.19 458 LEU A N 1
ATOM 3489 C CA . LEU A 1 458 ? 20.188 -45.688 -10.859 1 91.19 458 LEU A CA 1
ATOM 3490 C C . LEU A 1 458 ? 20.812 -46.812 -11.688 1 91.19 458 LEU A C 1
ATOM 3492 O O . LEU A 1 458 ? 21.891 -47.312 -11.352 1 91.19 458 LEU A O 1
ATOM 3496 N N . GLN A 1 459 ? 20.062 -47.188 -12.609 1 88.31 459 GLN A N 1
ATOM 3497 C CA . GLN A 1 459 ? 20.547 -48.156 -13.602 1 88.31 459 GLN A CA 1
ATOM 3498 C C . GLN A 1 459 ? 20.812 -47.469 -14.938 1 88.31 459 GLN A C 1
ATOM 3500 O O . GLN A 1 459 ? 19.938 -47.438 -15.805 1 88.31 459 GLN A O 1
ATOM 3505 N N . LEU A 1 460 ? 22.062 -47.031 -15.125 1 86.69 460 LEU A N 1
ATOM 3506 C CA . LEU A 1 460 ? 22.359 -46.188 -16.281 1 86.69 460 LEU A CA 1
ATOM 3507 C C . LEU A 1 460 ? 23.141 -46.969 -17.328 1 86.69 460 LEU A C 1
ATOM 3509 O O . LEU A 1 460 ? 23.25 -46.531 -18.484 1 86.69 460 LEU A O 1
ATOM 3513 N N . GLY A 1 461 ? 23.797 -48.156 -17 1 75.81 461 GLY A N 1
ATOM 3514 C CA . GLY A 1 461 ? 24.672 -48.906 -17.891 1 75.81 461 GLY A CA 1
ATOM 3515 C C . GLY A 1 461 ? 23.922 -49.75 -18.875 1 75.81 461 GLY A C 1
ATOM 3516 O O . GLY A 1 461 ? 22.734 -50.031 -18.703 1 75.81 461 GLY A O 1
ATOM 3517 N N . PRO A 1 462 ? 24.625 -50.031 -20.062 1 68.38 462 PRO A N 1
ATOM 3518 C CA . PRO A 1 462 ? 24 -50.875 -21.078 1 68.38 462 PRO A CA 1
ATOM 3519 C C . PRO A 1 462 ? 23.609 -52.25 -20.547 1 68.38 462 PRO A C 1
ATOM 3521 O O . PRO A 1 462 ? 22.719 -52.906 -21.094 1 68.38 462 PRO A O 1
ATOM 3524 N N . ASP A 1 463 ? 24.453 -52.812 -19.625 1 59.5 463 ASP A N 1
ATOM 3525 C CA . ASP A 1 463 ? 24.266 -54.188 -19.141 1 59.5 463 ASP A CA 1
ATOM 3526 C C . ASP A 1 463 ? 23.109 -54.25 -18.141 1 59.5 463 ASP A C 1
ATOM 3528 O O . ASP A 1 463 ? 22.844 -55.312 -17.562 1 59.5 463 ASP A O 1
ATOM 3532 N N . ALA A 1 464 ? 22.578 -53.031 -17.953 1 54.06 464 ALA A N 1
ATOM 3533 C CA . ALA A 1 464 ? 21.5 -53.062 -16.969 1 54.06 464 ALA A CA 1
ATOM 3534 C C . ALA A 1 464 ? 20.375 -53.969 -17.422 1 54.06 464 ALA A C 1
ATOM 3536 O O . ALA A 1 464 ? 19.828 -53.812 -18.516 1 54.06 464 ALA A O 1
ATOM 3537 N N . SER A 1 465 ? 20.531 -55.344 -17.141 1 50.09 465 SER A N 1
ATOM 3538 C CA . SER A 1 465 ? 19.609 -56.406 -17.469 1 50.09 465 SER A CA 1
ATOM 3539 C C . SER A 1 465 ? 18.156 -55.938 -17.328 1 50.09 465 SER A C 1
ATOM 3541 O O . SER A 1 465 ? 17.281 -56.438 -18.031 1 50.09 465 SER A O 1
ATOM 3543 N N . HIS A 1 466 ? 17.781 -55.406 -16.125 1 56.19 466 HIS A N 1
ATOM 3544 C CA . HIS A 1 466 ? 16.391 -55.031 -15.859 1 56.19 466 HIS A CA 1
ATOM 3545 C C . HIS A 1 466 ? 16.062 -53.656 -16.453 1 56.19 466 HIS A C 1
ATOM 3547 O O . HIS A 1 466 ? 16.844 -53.125 -17.234 1 56.19 466 HIS A O 1
ATOM 3553 N N . GLU A 1 467 ? 15.07 -52.875 -15.945 1 69.94 467 GLU A N 1
ATOM 3554 C CA . GLU A 1 467 ? 14.461 -51.688 -16.516 1 69.94 467 GLU A CA 1
ATOM 3555 C C . GLU A 1 467 ? 15.398 -50.5 -16.406 1 69.94 467 GLU A C 1
ATOM 3557 O O . GLU A 1 467 ? 15.562 -49.906 -15.336 1 69.94 467 GLU A O 1
ATOM 3562 N N . ARG A 1 468 ? 16.266 -50.25 -17.469 1 84.25 468 ARG A N 1
ATOM 3563 C CA . ARG A 1 468 ? 17.188 -49.125 -17.594 1 84.25 468 ARG A CA 1
ATOM 3564 C C . ARG A 1 468 ? 16.469 -47.812 -17.359 1 84.25 468 ARG A C 1
ATOM 3566 O O . ARG A 1 468 ? 15.336 -47.625 -17.797 1 84.25 468 ARG A O 1
ATOM 3573 N N . ASP A 1 469 ? 17.219 -47.062 -16.5 1 90.56 469 ASP A N 1
ATOM 3574 C CA . ASP A 1 469 ? 16.719 -45.688 -16.328 1 90.56 469 ASP A CA 1
ATOM 3575 C C . ASP A 1 469 ? 16.984 -44.844 -17.562 1 90.56 469 ASP A C 1
ATOM 3577 O O . ASP A 1 469 ? 18.141 -44.594 -17.922 1 90.56 469 ASP A O 1
ATOM 3581 N N . LEU A 1 470 ? 15.898 -44.469 -18.234 1 90.81 470 LEU A N 1
ATOM 3582 C CA . LEU A 1 470 ? 16 -43.594 -19.406 1 90.81 470 LEU A CA 1
ATOM 3583 C C . LEU A 1 470 ? 15.797 -42.125 -19.047 1 90.81 470 LEU A C 1
ATOM 3585 O O . LEU A 1 470 ? 15.242 -41.844 -17.984 1 90.81 470 LEU A O 1
ATOM 3589 N N . LEU A 1 471 ? 16.281 -41.281 -19.906 1 91.94 471 LEU A N 1
ATOM 3590 C CA . LEU A 1 471 ? 16.156 -39.844 -19.766 1 91.94 471 LEU A CA 1
ATOM 3591 C C . LEU A 1 471 ? 15.094 -39.312 -20.719 1 91.94 471 LEU A C 1
ATOM 3593 O O . LEU A 1 471 ? 15.117 -39.594 -21.906 1 91.94 471 LEU A O 1
ATOM 3597 N N . GLN A 1 472 ? 14.164 -38.656 -20.125 1 89.69 472 GLN A N 1
ATOM 3598 C CA . GLN A 1 472 ? 13.289 -37.812 -20.938 1 89.69 472 GLN A CA 1
ATOM 3599 C C . GLN A 1 472 ? 13.938 -36.469 -21.219 1 89.69 472 GLN A C 1
ATOM 3601 O O . GLN A 1 472 ? 14.055 -35.625 -20.328 1 89.69 472 GLN A O 1
ATOM 3606 N N . VAL A 1 473 ? 14.273 -36.156 -22.5 1 89.12 473 VAL A N 1
ATOM 3607 C CA . VAL A 1 473 ? 15.023 -34.938 -22.844 1 89.12 473 VAL A CA 1
ATOM 3608 C C . VAL A 1 473 ? 14.086 -33.906 -23.453 1 89.12 473 VAL A C 1
ATOM 3610 O O . VAL A 1 473 ? 13.469 -34.156 -24.5 1 89.12 473 VAL A O 1
ATOM 3613 N N . TYR A 1 474 ? 13.797 -32.75 -22.984 1 79.5 474 TYR A N 1
ATOM 3614 C CA . TYR A 1 474 ? 12.875 -31.719 -23.453 1 79.5 474 TYR A CA 1
ATOM 3615 C C . TYR A 1 474 ? 13.594 -30.672 -24.281 1 79.5 474 TYR A C 1
ATOM 3617 O O . TYR A 1 474 ? 13 -30.031 -25.156 1 79.5 474 TYR A O 1
ATOM 3625 N N . ASP A 1 475 ? 14.836 -30.391 -24.234 1 83.44 475 ASP A N 1
ATOM 3626 C CA . ASP A 1 475 ? 15.555 -29.328 -24.922 1 83.44 475 ASP A CA 1
ATOM 3627 C C . ASP A 1 475 ? 16.891 -29.828 -25.453 1 83.44 475 ASP A C 1
ATOM 3629 O O . ASP A 1 475 ? 17.938 -29.266 -25.125 1 83.44 475 ASP A O 1
ATOM 3633 N N . LEU A 1 476 ? 16.719 -30.688 -26.438 1 87.62 476 LEU A N 1
ATOM 3634 C CA . LEU A 1 476 ? 17.938 -31.266 -27 1 87.62 476 LEU A CA 1
ATOM 3635 C C . LEU A 1 476 ? 18.75 -30.219 -27.75 1 87.62 476 LEU A C 1
ATOM 3637 O O . LEU A 1 476 ? 19.984 -30.266 -27.75 1 87.62 476 LEU A O 1
ATOM 3641 N N . LYS A 1 477 ? 18.062 -29.25 -28.312 1 87 477 LYS A N 1
ATOM 3642 C CA . LYS A 1 477 ? 18.75 -28.188 -29.047 1 87 477 LYS A CA 1
ATOM 3643 C C . LYS A 1 477 ? 19.625 -27.359 -28.109 1 87 477 LYS A C 1
ATOM 3645 O O . LYS A 1 477 ? 20.734 -26.953 -28.484 1 87 477 LYS A O 1
ATOM 3650 N N . TYR A 1 478 ? 19.094 -27.078 -27 1 89.38 478 TYR A N 1
ATOM 3651 C CA . TYR A 1 478 ? 19.891 -26.344 -26.016 1 89.38 478 TYR A CA 1
ATOM 3652 C C . TYR A 1 478 ? 21.125 -27.125 -25.625 1 89.38 478 TYR A C 1
ATOM 3654 O O . TYR A 1 478 ? 22.234 -26.578 -25.562 1 89.38 478 TYR A O 1
ATOM 3662 N N . LEU A 1 479 ? 20.984 -28.406 -25.359 1 91.88 479 LEU A N 1
ATOM 3663 C CA . LEU A 1 479 ? 22.094 -29.234 -24.922 1 91.88 479 LEU A CA 1
ATOM 3664 C C . LEU A 1 479 ? 23.156 -29.344 -26.016 1 91.88 479 LEU A C 1
ATOM 3666 O O . LEU A 1 479 ? 24.359 -29.344 -25.719 1 91.88 479 LEU A O 1
ATOM 3670 N N . LYS A 1 480 ? 22.719 -29.406 -27.203 1 93.38 480 LYS A N 1
ATOM 3671 C CA . LYS A 1 480 ? 23.641 -29.469 -28.328 1 93.38 480 LYS A CA 1
ATOM 3672 C C . LYS A 1 480 ? 24.438 -28.156 -28.469 1 93.38 480 LYS A C 1
ATOM 3674 O O . LYS A 1 480 ? 25.594 -28.172 -28.859 1 93.38 480 LYS A O 1
ATOM 3679 N N . SER A 1 481 ? 23.719 -27.094 -28.141 1 93.56 481 SER A N 1
ATOM 3680 C CA . SER A 1 481 ? 24.406 -25.812 -28.188 1 93.56 481 SER A CA 1
ATOM 3681 C C . SER A 1 481 ? 25.328 -25.641 -26.984 1 93.56 481 SER A C 1
ATOM 3683 O O . SER A 1 481 ? 26.359 -24.969 -27.078 1 93.56 481 SER A O 1
ATOM 3685 N N . LEU A 1 482 ? 24.953 -26.203 -25.906 1 95.25 482 LEU A N 1
ATOM 3686 C CA . LEU A 1 482 ? 25.719 -26.109 -24.672 1 95.25 482 LEU A CA 1
ATOM 3687 C C . LEU A 1 482 ? 27.062 -26.844 -24.812 1 95.25 482 LEU A C 1
ATOM 3689 O O . LEU A 1 482 ? 28.078 -26.391 -24.266 1 95.25 482 LEU A O 1
ATOM 3693 N N . ALA A 1 483 ? 27.078 -27.875 -25.547 1 95.94 483 ALA A N 1
ATOM 3694 C CA . ALA A 1 483 ? 28.234 -28.766 -25.641 1 95.94 483 ALA A CA 1
ATOM 3695 C C . ALA A 1 483 ? 29.453 -28.016 -26.172 1 95.94 483 ALA A C 1
ATOM 3697 O O . ALA A 1 483 ? 30.5 -27.969 -25.516 1 95.94 483 ALA A O 1
ATOM 3698 N N . PRO A 1 484 ? 29.359 -27.375 -27.281 1 95.19 484 PRO A N 1
ATOM 3699 C CA . PRO A 1 484 ? 30.531 -26.641 -27.75 1 95.19 484 PRO A CA 1
ATOM 3700 C C . PRO A 1 484 ? 30.859 -25.438 -26.859 1 95.19 484 PRO A C 1
ATOM 3702 O O . PRO A 1 484 ? 32.031 -25.078 -26.719 1 95.19 484 PRO A O 1
ATOM 3705 N N . LEU A 1 485 ? 29.891 -24.797 -26.312 1 94.94 485 LEU A N 1
ATOM 3706 C CA . LEU A 1 485 ? 30.141 -23.656 -25.453 1 94.94 485 LEU A CA 1
ATOM 3707 C C . LEU A 1 485 ? 30.953 -24.047 -24.219 1 94.94 485 LEU A C 1
ATOM 3709 O O . LEU A 1 485 ? 31.891 -23.359 -23.844 1 94.94 485 LEU A O 1
ATOM 3713 N N . LEU A 1 486 ? 30.578 -25.156 -23.609 1 95 486 LEU A N 1
ATOM 3714 C CA . LEU A 1 486 ? 31.266 -25.609 -22.422 1 95 486 LEU A CA 1
ATOM 3715 C C . LEU A 1 486 ? 32.719 -25.969 -22.734 1 95 486 LEU A C 1
ATOM 3717 O O . LEU A 1 486 ? 33.594 -25.781 -21.891 1 95 486 LEU A O 1
ATOM 3721 N N . ASN A 1 487 ? 32.875 -26.469 -23.875 1 91 487 ASN A N 1
ATOM 3722 C CA . ASN A 1 487 ? 34.219 -26.859 -24.266 1 91 487 ASN A CA 1
ATOM 3723 C C . ASN A 1 487 ? 35.125 -25.641 -24.516 1 91 487 ASN A C 1
ATOM 3725 O O . ASN A 1 487 ? 36.344 -25.734 -24.5 1 91 487 ASN A O 1
ATOM 3729 N N . GLN A 1 488 ? 34.469 -24.516 -24.734 1 92.12 488 GLN A N 1
ATOM 3730 C CA . GLN A 1 488 ? 35.219 -23.281 -24.969 1 92.12 488 GLN A CA 1
ATOM 3731 C C . GLN A 1 488 ? 35.562 -22.594 -23.656 1 92.12 488 GLN A C 1
ATOM 3733 O O . GLN A 1 488 ? 36.469 -21.75 -23.609 1 92.12 488 GLN A O 1
ATOM 3738 N N . LEU A 1 489 ? 34.906 -22.938 -22.625 1 92.56 489 LEU A N 1
ATOM 3739 C CA . LEU A 1 489 ? 35.156 -22.312 -21.328 1 92.56 489 LEU A CA 1
ATOM 3740 C C . LEU A 1 489 ? 36.25 -23.047 -20.562 1 92.56 489 LEU A C 1
ATOM 3742 O O . LEU A 1 489 ? 36.344 -24.281 -20.641 1 92.56 489 LEU A O 1
ATOM 3746 N N . SER A 1 490 ? 37.031 -22.297 -19.812 1 90.06 490 SER A N 1
ATOM 3747 C CA . SER A 1 490 ? 38.062 -22.906 -18.969 1 90.06 490 SER A CA 1
ATOM 3748 C C . SER A 1 490 ? 37.438 -23.469 -17.703 1 90.06 490 SER A C 1
ATOM 3750 O O . SER A 1 490 ? 36.344 -23.109 -17.312 1 90.06 490 SER A O 1
ATOM 3752 N N . ASP A 1 491 ? 38.188 -24.391 -17.047 1 88.25 491 ASP A N 1
ATOM 3753 C CA . ASP A 1 491 ? 37.719 -24.922 -15.773 1 88.25 491 ASP A CA 1
ATOM 3754 C C . ASP A 1 491 ? 37.562 -23.797 -14.734 1 88.25 491 ASP A C 1
ATOM 3756 O O . ASP A 1 491 ? 36.656 -23.844 -13.898 1 88.25 491 ASP A O 1
ATOM 3760 N N . ARG A 1 492 ? 38.375 -22.844 -14.875 1 88.88 492 ARG A N 1
ATOM 3761 C CA . ARG A 1 492 ? 38.344 -21.719 -13.945 1 88.88 492 ARG A CA 1
ATOM 3762 C C . ARG A 1 492 ? 37.062 -20.891 -14.156 1 88.88 492 ARG A C 1
ATOM 3764 O O . ARG A 1 492 ? 36.406 -20.484 -13.188 1 88.88 492 ARG A O 1
ATOM 3771 N N . GLU A 1 493 ? 36.781 -20.641 -15.383 1 90.5 493 GLU A N 1
ATOM 3772 C CA . GLU A 1 493 ? 35.562 -19.906 -15.688 1 90.5 493 GLU A CA 1
ATOM 3773 C C . GLU A 1 493 ? 34.344 -20.656 -15.188 1 90.5 493 GLU A C 1
ATOM 3775 O O . GLU A 1 493 ? 33.406 -20.047 -14.625 1 90.5 493 GLU A O 1
ATOM 3780 N N . LEU A 1 494 ? 34.344 -21.953 -15.32 1 93.06 494 LEU A N 1
ATOM 3781 C CA . LEU A 1 494 ? 33.219 -22.75 -14.875 1 93.06 494 LEU A CA 1
ATOM 3782 C C . LEU A 1 494 ? 33.156 -22.781 -13.352 1 93.06 494 LEU A C 1
ATOM 3784 O O . LEU A 1 494 ? 32.062 -22.688 -12.773 1 93.06 494 LEU A O 1
ATOM 3788 N N . GLN A 1 495 ? 34.344 -22.953 -12.75 1 91.75 495 GLN A N 1
ATOM 3789 C CA . GLN A 1 495 ? 34.406 -22.938 -11.289 1 91.75 495 GLN A CA 1
ATOM 3790 C C . GLN A 1 495 ? 33.875 -21.625 -10.727 1 91.75 495 GLN A C 1
ATOM 3792 O O . GLN A 1 495 ? 33.062 -21.641 -9.805 1 91.75 495 GLN A O 1
ATOM 3797 N N . ASN A 1 496 ? 34.25 -20.531 -11.32 1 92.62 496 ASN A N 1
ATOM 3798 C CA . ASN A 1 496 ? 33.812 -19.203 -10.883 1 92.62 496 ASN A CA 1
ATOM 3799 C C . ASN A 1 496 ? 32.312 -19.016 -11.109 1 92.62 496 ASN A C 1
ATOM 3801 O O . ASN A 1 496 ? 31.641 -18.391 -10.297 1 92.62 496 ASN A O 1
ATOM 3805 N N . TYR A 1 497 ? 31.844 -19.547 -12.156 1 93.69 497 TYR A N 1
ATOM 3806 C CA . TYR A 1 497 ? 30.438 -19.344 -12.492 1 93.69 497 TYR A CA 1
ATOM 3807 C C . TYR A 1 497 ? 29.531 -20.109 -11.547 1 93.69 497 TYR A C 1
ATOM 3809 O O . TYR A 1 497 ? 28.5 -19.609 -11.109 1 93.69 497 TYR A O 1
ATOM 3817 N N . VAL A 1 498 ? 29.875 -21.344 -11.234 1 94.44 498 VAL A N 1
ATOM 3818 C CA . VAL A 1 498 ? 29.094 -22.125 -10.289 1 94.44 498 VAL A CA 1
ATOM 3819 C C . VAL A 1 498 ? 29.094 -21.438 -8.922 1 94.44 498 VAL A C 1
ATOM 3821 O O . VAL A 1 498 ? 28.062 -21.344 -8.266 1 94.44 498 VAL A O 1
ATOM 3824 N N . TRP A 1 499 ? 30.266 -20.984 -8.562 1 93.62 499 TRP A N 1
ATOM 3825 C CA . TRP A 1 499 ? 30.391 -20.25 -7.312 1 93.62 499 TRP A CA 1
ATOM 3826 C C . TRP A 1 499 ? 29.453 -19.031 -7.305 1 93.62 499 TRP A C 1
ATOM 3828 O O . TRP A 1 499 ? 28.719 -18.812 -6.336 1 93.62 499 TRP A O 1
ATOM 3838 N N . TRP A 1 500 ? 29.469 -18.328 -8.391 1 93.5 500 TRP A N 1
ATOM 3839 C CA . TRP A 1 500 ? 28.656 -17.125 -8.508 1 93.5 500 TRP A CA 1
ATOM 3840 C C . TRP A 1 500 ? 27.172 -17.453 -8.391 1 93.5 500 TRP A C 1
ATOM 3842 O O . TRP A 1 500 ? 26.422 -16.75 -7.691 1 93.5 500 TRP A O 1
ATOM 3852 N N . LYS A 1 501 ? 26.703 -18.469 -9.047 1 93.12 501 LYS A N 1
ATOM 3853 C CA . LYS A 1 501 ? 25.297 -18.812 -9.047 1 93.12 501 LYS A CA 1
ATOM 3854 C C . LYS A 1 501 ? 24.812 -19.156 -7.645 1 93.12 501 LYS A C 1
ATOM 3856 O O . LYS A 1 501 ? 23.719 -18.766 -7.242 1 93.12 501 LYS A O 1
ATOM 3861 N N . VAL A 1 502 ? 25.641 -19.844 -6.918 1 94.56 502 VAL A N 1
ATOM 3862 C CA . VAL A 1 502 ? 25.281 -20.234 -5.555 1 94.56 502 VAL A CA 1
ATOM 3863 C C . VAL A 1 502 ? 25.281 -19 -4.656 1 94.56 502 VAL A C 1
ATOM 3865 O O . VAL A 1 502 ? 24.328 -18.766 -3.908 1 94.56 502 VAL A O 1
ATOM 3868 N N . VAL A 1 503 ? 26.312 -18.188 -4.762 1 94.44 503 VAL A N 1
ATOM 3869 C CA . VAL A 1 503 ? 26.469 -17.031 -3.893 1 94.44 503 VAL A CA 1
ATOM 3870 C C . VAL A 1 503 ? 25.391 -15.992 -4.223 1 94.44 503 VAL A C 1
ATOM 3872 O O . VAL A 1 503 ? 24.812 -15.383 -3.32 1 94.44 503 VAL A O 1
ATOM 3875 N N . SER A 1 504 ? 25.172 -15.781 -5.477 1 91.62 504 SER A N 1
ATOM 3876 C CA . SER A 1 504 ? 24.156 -14.805 -5.879 1 91.62 504 SER A CA 1
ATOM 3877 C C . SER A 1 504 ? 22.766 -15.203 -5.371 1 91.62 504 SER A C 1
ATOM 3879 O O . SER A 1 504 ? 21.938 -14.344 -5.105 1 91.62 504 SER A O 1
ATOM 3881 N N . THR A 1 505 ? 22.531 -16.5 -5.223 1 92.31 505 THR A N 1
ATOM 3882 C CA . THR A 1 505 ? 21.25 -17.016 -4.738 1 92.31 505 THR A CA 1
ATOM 3883 C C . THR A 1 505 ? 21.141 -16.844 -3.229 1 92.31 505 THR A C 1
ATOM 3885 O O . THR A 1 505 ? 20.078 -16.453 -2.723 1 92.31 505 THR A O 1
ATOM 3888 N N . LEU A 1 506 ? 22.219 -17 -2.5 1 95.06 506 LEU A N 1
ATOM 3889 C CA . LEU A 1 506 ? 22.172 -17.078 -1.045 1 95.06 506 LEU A CA 1
ATOM 3890 C C . LEU A 1 506 ? 22.453 -15.719 -0.413 1 95.06 506 LEU A C 1
ATOM 3892 O O . LEU A 1 506 ? 21.953 -15.422 0.673 1 95.06 506 LEU A O 1
ATOM 3896 N N . ALA A 1 507 ? 23.188 -14.875 -1.038 1 94.69 507 ALA A N 1
ATOM 3897 C CA . ALA A 1 507 ? 23.75 -13.664 -0.439 1 94.69 507 ALA A CA 1
ATOM 3898 C C . ALA A 1 507 ? 22.641 -12.734 0.053 1 94.69 507 ALA A C 1
ATOM 3900 O O . ALA A 1 507 ? 22.734 -12.172 1.146 1 94.69 507 ALA A O 1
ATOM 3901 N N . PRO A 1 508 ? 21.578 -12.617 -0.714 1 92.69 508 PRO A N 1
ATOM 3902 C CA . PRO A 1 508 ? 20.531 -11.68 -0.278 1 92.69 508 PRO A CA 1
ATOM 3903 C C . PRO A 1 508 ? 19.844 -12.125 1.013 1 92.69 508 PRO A C 1
ATOM 3905 O O . PRO A 1 508 ? 19.109 -11.344 1.616 1 92.69 508 PRO A O 1
ATOM 3908 N N . TYR A 1 509 ? 20.078 -13.336 1.497 1 95.38 509 TYR A N 1
ATOM 3909 C CA . TYR A 1 509 ? 19.406 -13.859 2.688 1 95.38 509 TYR A CA 1
ATOM 3910 C C . TYR A 1 509 ? 20.344 -13.828 3.891 1 95.38 509 TYR A C 1
ATOM 3912 O O . TYR A 1 509 ? 20.094 -14.508 4.891 1 95.38 509 TYR A O 1
ATOM 3920 N N . THR A 1 510 ? 21.359 -13.031 3.838 1 95.19 510 THR A N 1
ATOM 3921 C CA . THR A 1 510 ? 22.312 -12.898 4.93 1 95.19 510 THR A CA 1
ATOM 3922 C C . THR A 1 510 ? 22.141 -11.562 5.645 1 95.19 510 THR A C 1
ATOM 3924 O O . THR A 1 510 ? 21.172 -11.367 6.383 1 95.19 510 THR A O 1
ATOM 3927 N N . ASP A 1 511 ? 23.016 -10.578 5.395 1 88 511 ASP A N 1
ATOM 3928 C CA . ASP A 1 511 ? 22.953 -9.336 6.148 1 88 511 ASP A CA 1
ATOM 3929 C C . ASP A 1 511 ? 22.266 -8.234 5.332 1 88 511 ASP A C 1
ATOM 3931 O O . ASP A 1 511 ? 21.922 -8.438 4.164 1 88 511 ASP A O 1
ATOM 3935 N N . SER A 1 512 ? 21.984 -7.117 6.008 1 81.31 512 SER A N 1
ATOM 3936 C CA . SER A 1 512 ? 21.25 -6.016 5.398 1 81.31 512 SER A CA 1
ATOM 3937 C C . SER A 1 512 ? 22 -5.43 4.207 1 81.31 512 SER A C 1
ATOM 3939 O O . SER A 1 512 ? 21.375 -4.973 3.242 1 81.31 512 SER A O 1
ATOM 3941 N N . GLU A 1 513 ? 23.297 -5.465 4.215 1 77.19 513 GLU A N 1
ATOM 3942 C CA . GLU A 1 513 ? 24.078 -4.91 3.115 1 77.19 513 GLU A CA 1
ATOM 3943 C C . GLU A 1 513 ? 23.828 -5.664 1.815 1 77.19 513 GLU A C 1
ATOM 3945 O O . GLU A 1 513 ? 23.594 -5.051 0.771 1 77.19 513 GLU A O 1
ATOM 3950 N N . MET A 1 514 ? 23.875 -6.992 1.904 1 87.19 514 MET A N 1
ATOM 3951 C CA . MET A 1 514 ? 23.641 -7.816 0.723 1 87.19 514 MET A CA 1
ATOM 3952 C C . MET A 1 514 ? 22.188 -7.699 0.262 1 87.19 514 MET A C 1
ATOM 3954 O O . MET A 1 514 ? 21.906 -7.695 -0.939 1 87.19 514 MET A O 1
ATOM 3958 N N . ARG A 1 515 ? 21.281 -7.676 1.193 1 86.62 515 ARG A N 1
ATOM 3959 C CA . ARG A 1 515 ? 19.859 -7.539 0.865 1 86.62 515 ARG A CA 1
ATOM 3960 C C . ARG A 1 515 ? 19.594 -6.23 0.125 1 86.62 515 ARG A C 1
ATOM 3962 O O . ARG A 1 515 ? 18.938 -6.227 -0.918 1 86.62 515 ARG A O 1
ATOM 3969 N N . ILE A 1 516 ? 20.078 -5.168 0.634 1 74.31 516 ILE A N 1
ATOM 3970 C CA . ILE A 1 516 ? 19.875 -3.85 0.047 1 74.31 516 ILE A CA 1
ATOM 3971 C C . ILE A 1 516 ? 20.516 -3.793 -1.334 1 74.31 516 ILE A C 1
ATOM 3973 O O . ILE A 1 516 ? 19.969 -3.215 -2.268 1 74.31 516 ILE A O 1
ATOM 3977 N N . LEU A 1 517 ? 21.719 -4.359 -1.404 1 78.56 517 LEU A N 1
ATOM 3978 C CA . LEU A 1 517 ? 22.406 -4.418 -2.686 1 78.56 517 LEU A CA 1
ATOM 3979 C C . LEU A 1 517 ? 21.562 -5.137 -3.73 1 78.56 517 LEU A C 1
ATOM 3981 O O . LEU A 1 517 ? 21.469 -4.68 -4.871 1 78.56 517 LEU A O 1
ATOM 3985 N N . LYS A 1 518 ? 20.984 -6.258 -3.352 1 85.94 518 LYS A N 1
ATOM 3986 C CA . LYS A 1 518 ? 20.141 -7.02 -4.262 1 85.94 518 LYS A CA 1
ATOM 3987 C C . LYS A 1 518 ? 18.891 -6.227 -4.641 1 85.94 518 LYS A C 1
ATOM 3989 O O . LYS A 1 518 ? 18.5 -6.203 -5.809 1 85.94 518 LYS A O 1
ATOM 3994 N N . GLU A 1 519 ? 18.234 -5.652 -3.67 1 77.06 519 GLU A N 1
ATOM 3995 C CA . GLU A 1 519 ? 17.031 -4.867 -3.924 1 77.06 519 GLU A CA 1
ATOM 3996 C C . GLU A 1 519 ? 17.312 -3.707 -4.871 1 77.06 519 GLU A C 1
ATOM 3998 O O . GLU A 1 519 ? 16.531 -3.428 -5.773 1 77.06 519 GLU A O 1
ATOM 4003 N N . ARG A 1 520 ? 18.406 -3.113 -4.727 1 70 520 ARG A N 1
ATOM 4004 C CA . ARG A 1 520 ? 18.812 -2.02 -5.605 1 70 520 ARG A CA 1
ATOM 4005 C C . ARG A 1 520 ? 19.078 -2.525 -7.02 1 70 520 ARG A C 1
ATOM 4007 O O . ARG A 1 520 ? 18.75 -1.857 -8 1 70 520 ARG A O 1
ATOM 4014 N N . TYR A 1 521 ? 19.734 -3.594 -7.043 1 76.44 521 TYR A N 1
ATOM 4015 C CA . TYR A 1 521 ? 20 -4.211 -8.336 1 76.44 521 TYR A CA 1
ATOM 4016 C C . TYR A 1 521 ? 18.703 -4.488 -9.086 1 76.44 521 TYR A C 1
ATOM 4018 O O . TYR A 1 521 ? 18.594 -4.184 -10.273 1 76.44 521 TYR A O 1
ATOM 4026 N N . LEU A 1 522 ? 17.797 -5.023 -8.352 1 76.44 522 LEU A N 1
ATOM 4027 C CA . LEU A 1 522 ? 16.516 -5.359 -8.969 1 76.44 522 LEU A CA 1
ATOM 4028 C C . LEU A 1 522 ? 15.773 -4.098 -9.391 1 76.44 522 LEU A C 1
ATOM 4030 O O . LEU A 1 522 ? 15.156 -4.07 -10.461 1 76.44 522 LEU A O 1
ATOM 4034 N N . GLU A 1 523 ? 15.773 -3.074 -8.523 1 68 523 GLU A N 1
ATOM 4035 C CA . GLU A 1 523 ? 15.148 -1.804 -8.867 1 68 523 GLU A CA 1
ATOM 4036 C C . GLU A 1 523 ? 15.742 -1.226 -10.148 1 68 523 GLU A C 1
ATOM 4038 O O . GLU A 1 523 ? 15.008 -0.755 -11.023 1 68 523 GLU A O 1
ATOM 4043 N N . ASP A 1 524 ? 17.062 -1.324 -10.219 1 64.38 524 ASP A N 1
ATOM 4044 C CA . ASP A 1 524 ? 17.766 -0.743 -11.352 1 64.38 524 ASP A CA 1
ATOM 4045 C C . ASP A 1 524 ? 17.562 -1.578 -12.617 1 64.38 524 ASP A C 1
ATOM 4047 O O . ASP A 1 524 ? 17.453 -1.034 -13.719 1 64.38 524 ASP A O 1
ATOM 4051 N N . ALA A 1 525 ? 17.594 -2.912 -12.352 1 68.06 525 ALA A N 1
ATOM 4052 C CA . ALA A 1 525 ? 17.531 -3.83 -13.484 1 68.06 525 ALA A CA 1
ATOM 4053 C C . ALA A 1 525 ? 16.109 -3.926 -14.039 1 68.06 525 ALA A C 1
ATOM 4055 O O . ALA A 1 525 ? 15.922 -4.219 -15.227 1 68.06 525 ALA A O 1
ATOM 4056 N N . THR A 1 526 ? 15.039 -3.727 -13.164 1 63.47 526 THR A N 1
ATOM 4057 C CA . THR A 1 526 ? 13.672 -3.924 -13.617 1 63.47 526 THR A CA 1
ATOM 4058 C C . THR A 1 526 ? 12.914 -2.598 -13.641 1 63.47 526 THR A C 1
ATOM 4060 O O . THR A 1 526 ? 11.828 -2.508 -14.227 1 63.47 526 THR A O 1
ATOM 4063 N N . GLU A 1 527 ? 13.438 -1.415 -13.266 1 52.53 527 GLU A N 1
ATOM 4064 C CA . GLU A 1 527 ? 12.852 -0.085 -13.133 1 52.53 527 GLU A CA 1
ATOM 4065 C C . GLU A 1 527 ? 11.539 -0.136 -12.344 1 52.53 527 GLU A C 1
ATOM 4067 O O . GLU A 1 527 ? 10.844 0.874 -12.219 1 52.53 527 GLU A O 1
ATOM 4072 N N . SER A 1 528 ? 11.172 -1.355 -11.938 1 53.31 528 SER A N 1
ATOM 4073 C CA . SER A 1 528 ? 9.844 -1.454 -11.336 1 53.31 528 SER A CA 1
ATOM 4074 C C . SER A 1 528 ? 9.906 -2.115 -9.961 1 53.31 528 SER A C 1
ATOM 4076 O O . SER A 1 528 ? 8.914 -2.121 -9.227 1 53.31 528 SER A O 1
ATOM 4078 N N . PHE A 1 529 ? 11.078 -2.555 -9.688 1 58.5 529 PHE A N 1
ATOM 4079 C CA . PHE A 1 529 ? 11.133 -3.279 -8.422 1 58.5 529 PHE A CA 1
ATOM 4080 C C . PHE A 1 529 ? 11.203 -2.312 -7.246 1 58.5 529 PHE A C 1
ATOM 4082 O O . PHE A 1 529 ? 11.969 -1.349 -7.273 1 58.5 529 PHE A O 1
ATOM 4089 N N . SER A 1 530 ? 10.141 -2.348 -6.328 1 63.53 530 SER A N 1
ATOM 4090 C CA . SER A 1 530 ? 10.234 -1.681 -5.035 1 63.53 530 SER A CA 1
ATOM 4091 C C . SER A 1 530 ? 10.289 -2.693 -3.895 1 63.53 530 SER A C 1
ATOM 4093 O O . SER A 1 530 ? 9.562 -3.689 -3.906 1 63.53 530 SER A O 1
ATOM 4095 N N . PRO A 1 531 ? 11.273 -2.467 -3.047 1 71.25 531 PRO A N 1
ATOM 4096 C CA . PRO A 1 531 ? 11.414 -3.434 -1.955 1 71.25 531 PRO A CA 1
ATOM 4097 C C . PRO A 1 531 ? 10.164 -3.504 -1.071 1 71.25 531 PRO A C 1
ATOM 4099 O O . PRO A 1 531 ? 9.516 -2.482 -0.829 1 71.25 531 PRO A O 1
ATOM 4102 N N . GLU A 1 532 ? 9.789 -4.812 -0.728 1 74.81 532 GLU A N 1
ATOM 4103 C CA . GLU A 1 532 ? 8.742 -5.051 0.256 1 74.81 532 GLU A CA 1
ATOM 4104 C C . GLU A 1 532 ? 9.242 -4.785 1.674 1 74.81 532 GLU A C 1
ATOM 4106 O O . GLU A 1 532 ? 10.445 -4.824 1.931 1 74.81 532 GLU A O 1
ATOM 4111 N N . SER A 1 533 ? 8.305 -4.508 2.619 1 76.44 533 SER A N 1
ATOM 4112 C CA . SER A 1 533 ? 8.688 -4.422 4.023 1 76.44 533 SER A CA 1
ATOM 4113 C C . SER A 1 533 ? 9.219 -5.762 4.535 1 76.44 533 SER A C 1
ATOM 4115 O O . SER A 1 533 ? 8.836 -6.816 4.023 1 76.44 533 SER A O 1
ATOM 4117 N N . ARG A 1 534 ? 10.055 -5.719 5.492 1 84.19 534 ARG A N 1
ATOM 4118 C CA . ARG A 1 534 ? 10.695 -6.922 6.012 1 84.19 534 ARG A CA 1
ATOM 4119 C C . ARG A 1 534 ? 9.656 -7.918 6.52 1 84.19 534 ARG A C 1
ATOM 4121 O O . ARG A 1 534 ? 9.727 -9.109 6.207 1 84.19 534 ARG A O 1
ATOM 4128 N N . PRO A 1 535 ? 8.641 -7.445 7.297 1 86.19 535 PRO A N 1
ATOM 4129 C CA . PRO A 1 535 ? 7.641 -8.406 7.754 1 86.19 535 PRO A CA 1
ATOM 4130 C C . PRO A 1 535 ? 6.871 -9.047 6.602 1 86.19 535 PRO A C 1
ATOM 4132 O O . PRO A 1 535 ? 6.57 -10.242 6.645 1 86.19 535 PRO A O 1
ATOM 4135 N N . HIS A 1 536 ? 6.523 -8.25 5.605 1 86.25 536 HIS A N 1
ATOM 4136 C CA . HIS A 1 536 ? 5.82 -8.773 4.438 1 86.25 536 HIS A CA 1
ATOM 4137 C C . HIS A 1 536 ? 6.668 -9.805 3.707 1 86.25 536 HIS A C 1
ATOM 4139 O O . HIS A 1 536 ? 6.168 -10.867 3.322 1 86.25 536 HIS A O 1
ATOM 4145 N N . PHE A 1 537 ? 7.926 -9.5 3.535 1 89.56 537 PHE A N 1
ATOM 4146 C CA . PHE A 1 537 ? 8.867 -10.406 2.889 1 89.56 537 PHE A CA 1
ATOM 4147 C C . PHE A 1 537 ? 8.953 -11.727 3.648 1 89.56 537 PHE A C 1
ATOM 4149 O O . PHE A 1 537 ? 8.875 -12.805 3.049 1 89.56 537 PHE A O 1
ATOM 4156 N N . CYS A 1 538 ? 9.133 -11.664 4.961 1 93.94 538 CYS A N 1
ATOM 4157 C CA . CYS A 1 538 ? 9.336 -12.852 5.781 1 93.94 538 CYS A CA 1
ATOM 4158 C C . CYS A 1 538 ? 8.078 -13.711 5.828 1 93.94 538 CYS A C 1
ATOM 4160 O O . CYS A 1 538 ? 8.156 -14.938 5.809 1 93.94 538 CYS A O 1
ATOM 4162 N N . ALA A 1 539 ? 6.926 -13.07 5.898 1 93.5 539 ALA A N 1
ATOM 4163 C CA . ALA A 1 539 ? 5.672 -13.82 5.902 1 93.5 539 ALA A CA 1
ATOM 4164 C C . ALA A 1 539 ? 5.492 -14.602 4.602 1 93.5 539 ALA A C 1
ATOM 4166 O O . ALA A 1 539 ? 5.105 -15.773 4.617 1 93.5 539 ALA A O 1
ATOM 4167 N N . ASN A 1 540 ? 5.738 -13.953 3.504 1 92.19 540 ASN A N 1
ATOM 4168 C CA . ASN A 1 540 ? 5.637 -14.617 2.207 1 92.19 540 ASN A CA 1
ATOM 4169 C C . ASN A 1 540 ? 6.641 -15.766 2.084 1 92.19 540 ASN A C 1
ATOM 4171 O O . ASN A 1 540 ? 6.32 -16.812 1.53 1 92.19 540 ASN A O 1
ATOM 4175 N N . LEU A 1 541 ? 7.848 -15.547 2.57 1 94.25 541 LEU A N 1
ATOM 4176 C CA . LEU A 1 541 ? 8.883 -16.578 2.547 1 94.25 541 LEU A CA 1
ATOM 4177 C C . LEU A 1 541 ? 8.43 -17.828 3.303 1 94.25 541 LEU A C 1
ATOM 4179 O O . LEU A 1 541 ? 8.562 -18.938 2.803 1 94.25 541 LEU A O 1
ATOM 4183 N N . VAL A 1 542 ? 7.879 -17.609 4.445 1 95.62 542 VAL A N 1
ATOM 4184 C CA . VAL A 1 542 ? 7.426 -18.719 5.262 1 95.62 542 VAL A CA 1
ATOM 4185 C C . VAL A 1 542 ? 6.273 -19.438 4.562 1 95.62 542 VAL A C 1
ATOM 4187 O O . VAL A 1 542 ? 6.219 -20.672 4.551 1 95.62 542 VAL A O 1
ATOM 4190 N N . ASN A 1 543 ? 5.363 -18.672 4 1 94.38 543 ASN A N 1
ATOM 4191 C CA . ASN A 1 543 ? 4.242 -19.281 3.285 1 94.38 543 ASN A CA 1
ATOM 4192 C C . ASN A 1 543 ? 4.723 -20.156 2.129 1 94.38 543 ASN A C 1
ATOM 4194 O O . ASN A 1 543 ? 4.168 -21.219 1.885 1 94.38 543 ASN A O 1
ATOM 4198 N N . GLN A 1 544 ? 5.746 -19.766 1.44 1 92.31 544 GLN A N 1
ATOM 4199 C CA . GLN A 1 544 ? 6.262 -20.5 0.289 1 92.31 544 GLN A CA 1
ATOM 4200 C C . GLN A 1 544 ? 6.988 -21.766 0.726 1 92.31 544 GLN A C 1
ATOM 4202 O O . GLN A 1 544 ? 6.914 -22.797 0.051 1 92.31 544 GLN A O 1
ATOM 4207 N N . LEU A 1 545 ? 7.617 -21.703 1.873 1 93.5 545 LEU A N 1
ATOM 4208 C CA . LEU A 1 545 ? 8.469 -22.812 2.283 1 93.5 545 LEU A CA 1
ATOM 4209 C C . LEU A 1 545 ? 7.703 -23.781 3.188 1 93.5 545 LEU A C 1
ATOM 4211 O O . LEU A 1 545 ? 7.965 -24.984 3.18 1 93.5 545 LEU A O 1
ATOM 4215 N N . MET A 1 546 ? 6.801 -23.25 3.957 1 94.06 546 MET A N 1
ATOM 4216 C CA . MET A 1 546 ? 6.055 -24.047 4.926 1 94.06 546 MET A CA 1
ATOM 4217 C C . MET A 1 546 ? 4.566 -23.719 4.875 1 94.06 546 MET A C 1
ATOM 4219 O O . MET A 1 546 ? 3.93 -23.547 5.914 1 94.06 546 MET A O 1
ATOM 4223 N N . GLY A 1 547 ? 4.09 -23.656 3.662 1 93.25 547 GLY A N 1
ATOM 4224 C CA . GLY A 1 547 ? 2.734 -23.188 3.418 1 93.25 547 GLY A CA 1
ATOM 4225 C C . GLY A 1 547 ? 1.676 -24.062 4.051 1 93.25 547 GLY A C 1
ATOM 4226 O O . GLY A 1 547 ? 0.623 -23.578 4.469 1 93.25 547 GLY A O 1
ATOM 4227 N N . MET A 1 548 ? 1.886 -25.422 4.176 1 92.44 548 MET A N 1
ATOM 4228 C CA . MET A 1 548 ? 0.917 -26.312 4.793 1 92.44 548 MET A CA 1
ATOM 4229 C C . MET A 1 548 ? 0.787 -26.031 6.285 1 92.44 548 MET A C 1
ATOM 4231 O O . MET A 1 548 ? -0.307 -26.109 6.848 1 92.44 548 MET A O 1
ATOM 4235 N N . ALA A 1 549 ? 1.89 -25.719 6.91 1 93.19 549 ALA A N 1
ATOM 4236 C CA . ALA A 1 549 ? 1.864 -25.359 8.328 1 93.19 549 ALA A CA 1
ATOM 4237 C C . ALA A 1 549 ? 1.125 -24.031 8.547 1 93.19 549 ALA A C 1
ATOM 4239 O O . ALA A 1 549 ? 0.368 -23.906 9.516 1 93.19 549 ALA A O 1
ATOM 4240 N N . VAL A 1 550 ? 1.349 -23.078 7.613 1 92.88 550 VAL A N 1
ATOM 4241 C CA . VAL A 1 550 ? 0.681 -21.781 7.668 1 92.88 550 VAL A CA 1
ATOM 4242 C C . VAL A 1 550 ? -0.825 -21.969 7.496 1 92.88 550 VAL A C 1
ATOM 4244 O O . VAL A 1 550 ? -1.619 -21.375 8.234 1 92.88 550 VAL A O 1
ATOM 4247 N N . ALA A 1 551 ? -1.184 -22.812 6.559 1 91.31 551 ALA A N 1
ATOM 4248 C CA . ALA A 1 551 ? -2.592 -23.031 6.234 1 91.31 551 ALA A CA 1
ATOM 4249 C C . ALA A 1 551 ? -3.328 -23.688 7.398 1 91.31 551 ALA A C 1
ATOM 4251 O O . ALA A 1 551 ? -4.527 -23.469 7.586 1 91.31 551 ALA A O 1
ATOM 4252 N N . TYR A 1 552 ? -2.695 -24.406 8.242 1 88.94 552 TYR A N 1
ATOM 4253 C CA . TYR A 1 552 ? -3.293 -25.094 9.375 1 88.94 552 TYR A CA 1
ATOM 4254 C C . TYR A 1 552 ? -3.963 -24.125 10.328 1 88.94 552 TYR A C 1
ATOM 4256 O O . TYR A 1 552 ? -5.02 -24.406 10.891 1 88.94 552 TYR A O 1
ATOM 4264 N N . PHE A 1 553 ? -3.463 -22.984 10.422 1 77.88 553 PHE A N 1
ATOM 4265 C CA . PHE A 1 553 ? -3.982 -22 11.383 1 77.88 553 PHE A CA 1
ATOM 4266 C C . PHE A 1 553 ? -5.27 -21.375 10.867 1 77.88 553 PHE A C 1
ATOM 4268 O O . PHE A 1 553 ? -6.109 -20.938 11.648 1 77.88 553 PHE A O 1
ATOM 4275 N N . PHE A 1 554 ? -5.344 -21.266 9.625 1 76.88 554 PHE A N 1
ATOM 4276 C CA . PHE A 1 554 ? -6.492 -20.594 9.031 1 76.88 554 PHE A CA 1
ATOM 4277 C C . PHE A 1 554 ? -7.637 -21.578 8.805 1 76.88 554 PHE A C 1
ATOM 4279 O O . PHE A 1 554 ? -8.688 -21.188 8.281 1 76.88 554 PHE A O 1
ATOM 4286 N N . TYR A 1 555 ? -7.227 -22.719 9.242 1 68.31 555 TYR A N 1
ATOM 4287 C CA . TYR A 1 555 ? -8.195 -23.797 9.023 1 68.31 555 TYR A CA 1
ATOM 4288 C C . TYR A 1 555 ? -9.273 -23.781 10.094 1 68.31 555 TYR A C 1
ATOM 4290 O O . TYR A 1 555 ? -8.992 -23.984 11.273 1 68.31 555 TYR A O 1
ATOM 4298 N N . ASP A 1 556 ? -10.336 -23.031 9.773 1 71 556 ASP A N 1
ATOM 4299 C CA . ASP A 1 556 ? -11.57 -23.281 10.516 1 71 556 ASP A CA 1
ATOM 4300 C C . ASP A 1 556 ? -12.398 -24.375 9.852 1 71 556 ASP A C 1
ATOM 4302 O O . ASP A 1 556 ? -13.055 -24.141 8.836 1 71 556 ASP A O 1
ATOM 4306 N N . ALA A 1 557 ? -12.344 -25.469 10.523 1 65.38 557 ALA A N 1
ATOM 4307 C CA . ALA A 1 557 ? -12.867 -26.688 9.891 1 65.38 557 ALA A CA 1
ATOM 4308 C C . ALA A 1 557 ? -14.328 -26.516 9.492 1 65.38 557 ALA A C 1
ATOM 4310 O O . ALA A 1 557 ? -14.734 -26.891 8.398 1 65.38 557 ALA A O 1
ATOM 4311 N N . ALA A 1 558 ? -15.039 -25.922 10.352 1 66.69 558 ALA A N 1
ATOM 4312 C CA . ALA A 1 558 ? -16.469 -25.828 10.086 1 66.69 558 ALA A CA 1
ATOM 4313 C C . ALA A 1 558 ? -16.75 -24.844 8.953 1 66.69 558 ALA A C 1
ATOM 4315 O O . ALA A 1 558 ? -17.516 -25.156 8.031 1 66.69 558 ALA A O 1
ATOM 4316 N N . GLN A 1 559 ? -16.141 -23.75 9 1 74 559 GLN A N 1
ATOM 4317 C CA . GLN A 1 559 ? -16.375 -22.734 7.98 1 74 559 GLN A CA 1
ATOM 4318 C C . GLN A 1 559 ? -15.805 -23.172 6.633 1 74 559 GLN A C 1
ATOM 4320 O O . GLN A 1 559 ? -16.453 -22.984 5.594 1 74 559 GLN A O 1
ATOM 4325 N N . LEU A 1 560 ? -14.773 -23.734 6.73 1 75.88 560 LEU A N 1
ATOM 4326 C CA . LEU A 1 560 ? -14.141 -24.188 5.496 1 75.88 560 LEU A CA 1
ATOM 4327 C C . LEU A 1 560 ? -14.922 -25.328 4.867 1 75.88 560 LEU A C 1
ATOM 4329 O O . LEU A 1 560 ? -15.094 -25.375 3.645 1 75.88 560 LEU A O 1
ATOM 4333 N N . ASN A 1 561 ? -15.422 -26.188 5.734 1 76.44 561 ASN A N 1
ATOM 4334 C CA . ASN A 1 561 ? -16.188 -27.312 5.195 1 76.44 561 ASN A CA 1
ATOM 4335 C C . ASN A 1 561 ? -17.469 -26.828 4.516 1 76.44 561 ASN A C 1
ATOM 4337 O O . ASN A 1 561 ? -17.859 -27.359 3.473 1 76.44 561 ASN A O 1
ATOM 4341 N N . ALA A 1 562 ? -17.969 -25.891 5.129 1 81.19 562 ALA A N 1
ATOM 4342 C CA . ALA A 1 562 ? -19.188 -25.344 4.512 1 81.19 562 ALA A CA 1
ATOM 4343 C C . ALA A 1 562 ? -18.859 -24.672 3.182 1 81.19 562 ALA A C 1
ATOM 4345 O O . ALA A 1 562 ? -19.594 -24.828 2.203 1 81.19 562 ALA A O 1
ATOM 4346 N N . THR A 1 563 ? -17.828 -23.938 3.191 1 87.81 563 THR A N 1
ATOM 4347 C CA . THR A 1 563 ? -17.422 -23.234 1.98 1 87.81 563 THR A CA 1
ATOM 4348 C C . THR A 1 563 ? -16.984 -24.234 0.905 1 87.81 563 THR A C 1
ATOM 4350 O O . THR A 1 563 ? -17.297 -24.047 -0.273 1 87.81 563 THR A O 1
ATOM 4353 N N . ARG A 1 564 ? -16.328 -25.266 1.325 1 88.44 564 ARG A N 1
ATOM 4354 C CA . ARG A 1 564 ? -15.883 -26.297 0.407 1 88.44 564 ARG A CA 1
ATOM 4355 C C . ARG A 1 564 ? -17.062 -27.016 -0.238 1 88.44 564 ARG A C 1
ATOM 4357 O O . ARG A 1 564 ? -17.047 -27.312 -1.434 1 88.44 564 ARG A O 1
ATOM 4364 N N . ALA A 1 565 ? -18.062 -27.266 0.534 1 89.56 565 ALA A N 1
ATOM 4365 C CA . ALA A 1 565 ? -19.25 -27.953 0.015 1 89.56 565 ALA A CA 1
ATOM 4366 C C . ALA A 1 565 ? -19.938 -27.125 -1.062 1 89.56 565 ALA A C 1
ATOM 4368 O O . ALA A 1 565 ? -20.375 -27.656 -2.08 1 89.56 565 ALA A O 1
ATOM 4369 N N . LYS A 1 566 ? -19.969 -25.859 -0.795 1 92.69 566 LYS A N 1
ATOM 4370 C CA . LYS A 1 566 ? -20.578 -24.969 -1.775 1 92.69 566 LYS A CA 1
ATOM 4371 C C . LYS A 1 566 ? -19.781 -24.938 -3.072 1 92.69 566 LYS A C 1
ATOM 4373 O O . LYS A 1 566 ? -20.344 -24.922 -4.164 1 92.69 566 LYS A O 1
ATOM 4378 N N . MET A 1 567 ? -18.531 -24.969 -2.979 1 94.94 567 MET A N 1
ATOM 4379 C CA . MET A 1 567 ? -17.656 -24.953 -4.152 1 94.94 567 MET A CA 1
ATOM 4380 C C . MET A 1 567 ? -17.75 -26.266 -4.918 1 94.94 567 MET A C 1
ATOM 4382 O O . MET A 1 567 ? -17.688 -26.266 -6.148 1 94.94 567 MET A O 1
ATOM 4386 N N . GLN A 1 568 ? -17.891 -27.328 -4.18 1 94.31 568 GLN A N 1
ATOM 4387 C CA . GLN A 1 568 ? -18.047 -28.641 -4.812 1 94.31 568 GLN A CA 1
ATOM 4388 C C . GLN A 1 568 ? -19.344 -28.719 -5.617 1 94.31 568 GLN A C 1
ATOM 4390 O O . GLN A 1 568 ? -19.359 -29.281 -6.715 1 94.31 568 GLN A O 1
ATOM 4395 N N . GLU A 1 569 ? -20.328 -28.156 -5.035 1 95.81 569 GLU A N 1
ATOM 4396 C CA . GLU A 1 569 ? -21.594 -28.109 -5.758 1 95.81 569 GLU A CA 1
ATOM 4397 C C . GLU A 1 569 ? -21.469 -27.25 -7.023 1 95.81 569 GLU A C 1
ATOM 4399 O O . GLU A 1 569 ? -21.984 -27.625 -8.078 1 95.81 569 GLU A O 1
ATOM 4404 N N . MET A 1 570 ? -20.859 -26.156 -6.883 1 97.94 570 MET A N 1
ATOM 4405 C CA . MET A 1 570 ? -20.641 -25.281 -8.031 1 97.94 570 MET A CA 1
ATOM 4406 C C . MET A 1 570 ? -19.828 -26 -9.109 1 97.94 570 MET A C 1
ATOM 4408 O O . MET A 1 570 ? -20.172 -25.922 -10.297 1 97.94 570 MET A O 1
ATOM 4412 N N . PHE A 1 571 ? -18.797 -26.703 -8.688 1 98.06 571 PHE A N 1
ATOM 4413 C CA . PHE A 1 571 ? -17.984 -27.438 -9.641 1 98.06 571 PHE A CA 1
ATOM 4414 C C . PHE A 1 571 ? -18.797 -28.516 -10.344 1 98.06 571 PHE A C 1
ATOM 4416 O O . PHE A 1 571 ? -18.641 -28.734 -11.547 1 98.06 571 PHE A O 1
ATOM 4423 N N . ALA A 1 572 ? -19.578 -29.203 -9.617 1 97.81 572 ALA A N 1
ATOM 4424 C CA . ALA A 1 572 ? -20.438 -30.234 -10.211 1 97.81 572 ALA A CA 1
ATOM 4425 C C . ALA A 1 572 ? -21.344 -29.625 -11.289 1 97.81 572 ALA A C 1
ATOM 4427 O O . ALA A 1 572 ? -21.547 -30.219 -12.344 1 97.81 572 ALA A O 1
ATOM 4428 N N . ASP A 1 573 ? -21.891 -28.469 -10.984 1 98.38 573 ASP A N 1
ATOM 4429 C CA . ASP A 1 573 ? -22.734 -27.766 -11.961 1 98.38 573 ASP A CA 1
ATOM 4430 C C . ASP A 1 573 ? -21.938 -27.375 -13.195 1 98.38 573 ASP A C 1
ATOM 4432 O O . ASP A 1 573 ? -22.422 -27.5 -14.32 1 98.38 573 ASP A O 1
ATOM 4436 N N . ILE A 1 574 ? -20.781 -26.891 -13.016 1 98.75 574 ILE A N 1
ATOM 4437 C CA . ILE A 1 574 ? -19.938 -26.422 -14.109 1 98.75 574 ILE A CA 1
ATOM 4438 C C . ILE A 1 574 ? -19.5 -27.609 -14.961 1 98.75 574 ILE A C 1
ATOM 4440 O O . ILE A 1 574 ? -19.516 -27.547 -16.203 1 98.75 574 ILE A O 1
ATOM 4444 N N . ARG A 1 575 ? -19.094 -28.703 -14.32 1 98.44 575 ARG A N 1
ATOM 4445 C CA . ARG A 1 575 ? -18.734 -29.922 -15.039 1 98.44 575 ARG A CA 1
ATOM 4446 C C . ARG A 1 575 ? -19.922 -30.438 -15.859 1 98.44 575 ARG A C 1
ATOM 4448 O O . ARG A 1 575 ? -19.75 -30.844 -17.016 1 98.44 575 ARG A O 1
ATOM 4455 N N . TRP A 1 576 ? -21.094 -30.453 -15.242 1 97.94 576 TRP A N 1
ATOM 4456 C CA . TRP A 1 576 ? -22.312 -30.828 -15.953 1 97.94 576 TRP A CA 1
ATOM 4457 C C . TRP A 1 576 ? -22.516 -29.969 -17.188 1 97.94 576 TRP A C 1
ATOM 4459 O O . TRP A 1 576 ? -22.828 -30.484 -18.266 1 97.94 576 TRP A O 1
ATOM 4469 N N . ALA A 1 577 ? -22.375 -28.672 -16.984 1 98.31 577 ALA A N 1
ATOM 4470 C CA . ALA A 1 577 ? -22.531 -27.75 -18.094 1 98.31 577 ALA A CA 1
ATOM 4471 C C . ALA A 1 577 ? -21.578 -28.078 -19.234 1 98.31 577 ALA A C 1
ATOM 4473 O O . ALA A 1 577 ? -21.969 -28.062 -20.406 1 98.31 577 ALA A O 1
ATOM 4474 N N . PHE A 1 578 ? -20.344 -28.344 -18.922 1 98.25 578 PHE A N 1
ATOM 4475 C CA . PHE A 1 578 ? -19.344 -28.719 -19.922 1 98.25 578 PHE A CA 1
ATOM 4476 C C . PHE A 1 578 ? -19.766 -29.984 -20.656 1 98.25 578 PHE A C 1
ATOM 4478 O O . PHE A 1 578 ? -19.719 -30.047 -21.891 1 98.25 578 PHE A O 1
ATOM 4485 N N . GLU A 1 579 ? -20.156 -30.984 -19.938 1 97.38 579 GLU A N 1
ATOM 4486 C CA . GLU A 1 579 ? -20.562 -32.25 -20.516 1 97.38 579 GLU A CA 1
ATOM 4487 C C . GLU A 1 579 ? -21.75 -32.094 -21.453 1 97.38 579 GLU A C 1
ATOM 4489 O O . GLU A 1 579 ? -21.812 -32.719 -22.516 1 97.38 579 GLU A O 1
ATOM 4494 N N . GLU A 1 580 ? -22.672 -31.312 -21.016 1 96.44 580 GLU A N 1
ATOM 4495 C CA . GLU A 1 580 ? -23.828 -31.047 -21.844 1 96.44 580 GLU A CA 1
ATOM 4496 C C . GLU A 1 580 ? -23.438 -30.375 -23.156 1 96.44 580 GLU A C 1
ATOM 4498 O O . GLU A 1 580 ? -23.984 -30.688 -24.219 1 96.44 580 GLU A O 1
ATOM 4503 N N . ARG A 1 581 ? -22.594 -29.5 -23.094 1 95.88 581 ARG A N 1
ATOM 4504 C CA . ARG A 1 581 ? -22.156 -28.797 -24.297 1 95.88 581 ARG A CA 1
ATOM 4505 C C . ARG A 1 581 ? -21.375 -29.719 -25.234 1 95.88 581 ARG A C 1
ATOM 4507 O O . ARG A 1 581 ? -21.562 -29.656 -26.453 1 95.88 581 ARG A O 1
ATOM 4514 N N . VAL A 1 582 ? -20.531 -30.547 -24.688 1 97.38 582 VAL A N 1
ATOM 4515 C CA . VAL A 1 582 ? -19.797 -31.531 -25.5 1 97.38 582 VAL A CA 1
ATOM 4516 C C . VAL A 1 582 ? -20.797 -32.406 -26.25 1 97.38 582 VAL A C 1
ATOM 4518 O O . VAL A 1 582 ? -20.594 -32.719 -27.422 1 97.38 582 VAL A O 1
ATOM 4521 N N . GLY A 1 583 ? -21.812 -32.781 -25.562 1 95.31 583 GLY A N 1
ATOM 4522 C CA . GLY A 1 583 ? -22.828 -33.625 -26.172 1 95.31 583 GLY A CA 1
ATOM 4523 C C . GLY A 1 583 ? -23.531 -32.969 -27.344 1 95.31 583 GLY A C 1
ATOM 4524 O O . GLY A 1 583 ? -23.969 -33.688 -28.266 1 95.31 583 GLY A O 1
ATOM 4525 N N . GLN A 1 584 ? -23.516 -31.703 -27.406 1 93.75 584 GLN A N 1
ATOM 4526 C CA . GLN A 1 584 ? -24.281 -30.984 -28.422 1 93.75 584 GLN A CA 1
ATOM 4527 C C . GLN A 1 584 ? -23.406 -30.562 -29.594 1 93.75 584 GLN A C 1
ATOM 4529 O O . GLN A 1 584 ? -23.891 -30.031 -30.594 1 93.75 584 GLN A O 1
ATOM 4534 N N . LEU A 1 585 ? -22.156 -30.891 -29.5 1 95.75 585 LEU A N 1
ATOM 4535 C CA . LEU A 1 585 ? -21.234 -30.438 -30.531 1 95.75 585 LEU A CA 1
ATOM 4536 C C . LEU A 1 585 ? -21.453 -31.234 -31.828 1 95.75 585 LEU A C 1
ATOM 4538 O O . LEU A 1 585 ? -21.531 -32.469 -31.797 1 95.75 585 LEU A O 1
ATOM 4542 N N . GLU A 1 586 ? -21.469 -30.562 -32.938 1 94.06 586 GLU A N 1
ATOM 4543 C CA . GLU A 1 586 ? -21.672 -31.219 -34.219 1 94.06 586 GLU A CA 1
ATOM 4544 C C . GLU A 1 586 ? -20.344 -31.562 -34.875 1 94.06 586 GLU A C 1
ATOM 4546 O O . GLU A 1 586 ? -20.25 -32.5 -35.688 1 94.06 586 GLU A O 1
ATOM 4551 N N . TRP A 1 587 ? -19.312 -30.859 -34.562 1 95.31 587 TRP A N 1
ATOM 4552 C CA . TRP A 1 587 ? -18.047 -31 -35.281 1 95.31 587 TRP A CA 1
ATOM 4553 C C . TRP A 1 587 ? -17.203 -32.125 -34.688 1 95.31 587 TRP A C 1
ATOM 4555 O O . TRP A 1 587 ? -16.203 -32.531 -35.25 1 95.31 587 TRP A O 1
ATOM 4565 N N . MET A 1 588 ? -17.547 -32.688 -33.531 1 97 588 MET A N 1
ATOM 4566 C CA . MET A 1 588 ? -16.828 -33.75 -32.812 1 97 588 MET A CA 1
ATOM 4567 C C . MET A 1 588 ? -17.5 -35.094 -33.031 1 97 588 MET A C 1
ATOM 4569 O O . MET A 1 588 ? -18.719 -35.219 -32.906 1 97 588 MET A O 1
ATOM 4573 N N . ASP A 1 589 ? -16.734 -36.125 -33.375 1 96.69 589 ASP A N 1
ATOM 4574 C CA . ASP A 1 589 ? -17.297 -37.469 -33.625 1 96.69 589 ASP A CA 1
ATOM 4575 C C . ASP A 1 589 ? -17.734 -38.125 -32.312 1 96.69 589 ASP A C 1
ATOM 4577 O O . ASP A 1 589 ? -17.344 -37.688 -31.234 1 96.69 589 ASP A O 1
ATOM 4581 N N . ALA A 1 590 ? -18.531 -39.156 -32.344 1 96.31 590 ALA A N 1
ATOM 4582 C CA . ALA A 1 590 ? -19.203 -39.75 -31.219 1 96.31 590 ALA A CA 1
ATOM 4583 C C . ALA A 1 590 ? -18.188 -40.375 -30.234 1 96.31 590 ALA A C 1
ATOM 4585 O O . ALA A 1 590 ? -18.359 -40.25 -29.031 1 96.31 590 ALA A O 1
ATOM 4586 N N . ASP A 1 591 ? -17.188 -40.969 -30.75 1 95.94 591 ASP A N 1
ATOM 4587 C CA . ASP A 1 591 ? -16.188 -41.625 -29.891 1 95.94 591 ASP A CA 1
ATOM 4588 C C . ASP A 1 591 ? -15.406 -40.594 -29.109 1 95.94 591 ASP A C 1
ATOM 4590 O O . ASP A 1 591 ? -15.164 -40.75 -27.906 1 95.94 591 ASP A O 1
ATOM 4594 N N . THR A 1 592 ? -15.008 -39.562 -29.797 1 97.19 592 THR A N 1
ATOM 4595 C CA . THR A 1 592 ? -14.266 -38.5 -29.141 1 97.19 592 THR A CA 1
ATOM 4596 C C . THR A 1 592 ? -15.133 -37.781 -28.109 1 97.19 592 THR A C 1
ATOM 4598 O O . THR A 1 592 ? -14.656 -37.406 -27.031 1 97.19 592 THR A O 1
ATOM 4601 N N . LYS A 1 593 ? -16.391 -37.625 -28.359 1 97.5 593 LYS A N 1
ATOM 4602 C CA . LYS A 1 593 ? -17.312 -37.031 -27.391 1 97.5 593 LYS A CA 1
ATOM 4603 C C . LYS A 1 593 ? -17.359 -37.875 -26.109 1 97.5 593 LYS A C 1
ATOM 4605 O O . LYS A 1 593 ? -17.266 -37.312 -25.016 1 97.5 593 LYS A O 1
ATOM 4610 N N . ALA A 1 594 ? -17.516 -39.125 -26.328 1 97 594 ALA A N 1
ATOM 4611 C CA . ALA A 1 594 ? -17.594 -40.031 -25.172 1 97 594 ALA A CA 1
ATOM 4612 C C . ALA A 1 594 ? -16.312 -39.969 -24.344 1 97 594 ALA A C 1
ATOM 4614 O O . ALA A 1 594 ? -16.375 -39.875 -23.109 1 97 594 ALA A O 1
ATOM 4615 N N . ALA A 1 595 ? -15.195 -39.969 -25 1 96.88 595 ALA A N 1
ATOM 4616 C CA . ALA A 1 595 ? -13.906 -39.906 -24.328 1 96.88 595 ALA A CA 1
ATOM 4617 C C . ALA A 1 595 ? -13.727 -38.594 -23.594 1 96.88 595 ALA A C 1
ATOM 4619 O O . ALA A 1 595 ? -13.164 -38.531 -22.5 1 96.88 595 ALA A O 1
ATOM 4620 N N . THR A 1 596 ? -14.172 -37.531 -24.25 1 97.75 596 THR A N 1
ATOM 4621 C CA . THR A 1 596 ? -14.078 -36.219 -23.672 1 97.75 596 THR A CA 1
ATOM 4622 C C . THR A 1 596 ? -14.938 -36.094 -22.422 1 97.75 596 THR A C 1
ATOM 4624 O O . THR A 1 596 ? -14.508 -35.531 -21.406 1 97.75 596 THR A O 1
ATOM 4627 N N . ARG A 1 597 ? -16.094 -36.594 -22.453 1 97.5 597 ARG A N 1
ATOM 4628 C CA . ARG A 1 597 ? -16.984 -36.625 -21.281 1 97.5 597 ARG A CA 1
ATOM 4629 C C . ARG A 1 597 ? -16.391 -37.469 -20.156 1 97.5 597 ARG A C 1
ATOM 4631 O O . ARG A 1 597 ? -16.5 -37.125 -18.984 1 97.5 597 ARG A O 1
ATOM 4638 N N . ASP A 1 598 ? -15.805 -38.562 -20.547 1 97 598 ASP A N 1
ATOM 4639 C CA . ASP A 1 598 ? -15.164 -39.438 -19.562 1 97 598 ASP A CA 1
ATOM 4640 C C . ASP A 1 598 ? -14.039 -38.688 -18.828 1 97 598 ASP A C 1
ATOM 4642 O O . ASP A 1 598 ? -13.898 -38.812 -17.609 1 97 598 ASP A O 1
ATOM 4646 N N . LYS A 1 599 ? -13.227 -37.969 -19.547 1 97.06 599 LYS A N 1
ATOM 4647 C CA . LYS A 1 599 ? -12.148 -37.188 -18.922 1 97.06 599 LYS A CA 1
ATOM 4648 C C . LYS A 1 599 ? -12.703 -36.125 -18 1 97.06 599 LYS A C 1
ATOM 4650 O O . LYS A 1 599 ? -12.188 -35.906 -16.906 1 97.06 599 LYS A O 1
ATOM 4655 N N . ALA A 1 600 ? -13.688 -35.438 -18.469 1 97.75 600 ALA A N 1
ATOM 4656 C CA . ALA A 1 600 ? -14.305 -34.406 -17.625 1 97.75 600 ALA A CA 1
ATOM 4657 C C . ALA A 1 600 ? -14.844 -35 -16.328 1 97.75 600 ALA A C 1
ATOM 4659 O O . ALA A 1 600 ? -14.672 -34.438 -15.25 1 97.75 600 ALA A O 1
ATOM 4660 N N . ALA A 1 601 ? -15.461 -36.156 -16.422 1 96.31 601 ALA A N 1
ATOM 4661 C CA . ALA A 1 601 ? -16.047 -36.844 -15.266 1 96.31 601 ALA A CA 1
ATOM 4662 C C . ALA A 1 601 ? -14.977 -37.312 -14.289 1 96.31 601 ALA A C 1
ATOM 4664 O O . ALA A 1 601 ? -15.219 -37.375 -13.086 1 96.31 601 ALA A O 1
ATOM 4665 N N . ALA A 1 602 ? -13.836 -37.531 -14.812 1 94.69 602 ALA A N 1
ATOM 4666 C CA . ALA A 1 602 ? -12.742 -38.062 -14.008 1 94.69 602 ALA A CA 1
ATOM 4667 C C . ALA A 1 602 ? -11.914 -36.938 -13.391 1 94.69 602 ALA A C 1
ATOM 4669 O O . ALA A 1 602 ? -10.992 -37.219 -12.609 1 94.69 602 ALA A O 1
ATOM 4670 N N . THR A 1 603 ? -12.234 -35.688 -13.648 1 95.38 603 THR A N 1
ATOM 4671 C CA . THR A 1 603 ? -11.453 -34.562 -13.148 1 95.38 603 THR A CA 1
ATOM 4672 C C . THR A 1 603 ? -11.531 -34.5 -11.625 1 95.38 603 THR A C 1
ATOM 4674 O O . THR A 1 603 ? -12.617 -34.5 -11.047 1 95.38 603 THR A O 1
ATOM 4677 N N . HIS A 1 604 ? -10.336 -34.438 -10.992 1 92.56 604 HIS A N 1
ATOM 4678 C CA . HIS A 1 604 ? -10.273 -34.25 -9.547 1 92.56 604 HIS A CA 1
ATOM 4679 C C . HIS A 1 604 ? -10.406 -32.781 -9.18 1 92.56 604 HIS A C 1
ATOM 4681 O O . HIS A 1 604 ? -9.758 -31.922 -9.781 1 92.56 604 HIS A O 1
ATOM 4687 N N . PHE A 1 605 ? -11.312 -32.469 -8.258 1 94.31 605 PHE A N 1
ATOM 4688 C CA . PHE A 1 605 ? -11.492 -31.109 -7.785 1 94.31 605 PHE A CA 1
ATOM 4689 C C . PHE A 1 605 ? -10.945 -30.953 -6.371 1 94.31 605 PHE A C 1
ATOM 4691 O O . PHE A 1 605 ? -11.531 -31.453 -5.41 1 94.31 605 PHE A O 1
ATOM 4698 N N . LEU A 1 606 ? -9.797 -30.328 -6.258 1 91.75 606 LEU A N 1
ATOM 4699 C CA . LEU A 1 606 ? -9.141 -30.062 -4.98 1 91.75 606 LEU A CA 1
ATOM 4700 C C . LEU A 1 606 ? -9.391 -28.625 -4.527 1 91.75 606 LEU A C 1
ATOM 4702 O O . LEU A 1 606 ? -9.008 -27.672 -5.211 1 91.75 606 LEU A O 1
ATOM 4706 N N . VAL A 1 607 ? -9.984 -28.453 -3.363 1 91.69 607 VAL A N 1
ATOM 4707 C CA . VAL A 1 607 ? -10.43 -27.125 -2.959 1 91.69 607 VAL A CA 1
ATOM 4708 C C . VAL A 1 607 ? -9.938 -26.812 -1.547 1 91.69 607 VAL A C 1
ATOM 4710 O O . VAL A 1 607 ? -10.141 -27.609 -0.627 1 91.69 607 VAL A O 1
ATOM 4713 N N . GLY A 1 608 ? -9.375 -25.656 -1.39 1 89.31 608 GLY A N 1
ATOM 4714 C CA . GLY A 1 608 ? -8.969 -25.156 -0.086 1 89.31 608 GLY A CA 1
ATOM 4715 C C . GLY A 1 608 ? -7.629 -25.703 0.372 1 89.31 608 GLY A C 1
ATOM 4716 O O . GLY A 1 608 ? -6.594 -25.062 0.173 1 89.31 608 GLY A O 1
ATOM 4717 N N . PHE A 1 609 ? -7.762 -27.031 0.993 1 86.31 609 PHE A N 1
ATOM 4718 C CA . PHE A 1 609 ? -6.621 -27.734 1.574 1 86.31 609 PHE A CA 1
ATOM 4719 C C . PHE A 1 609 ? -6.77 -29.234 1.409 1 86.31 609 PHE A C 1
ATOM 4721 O O . PHE A 1 609 ? -7.875 -29.734 1.191 1 86.31 609 PHE A O 1
ATOM 4728 N N . PRO A 1 610 ? -5.555 -29.844 1.474 1 85.81 610 PRO A N 1
ATOM 4729 C CA . PRO A 1 610 ? -5.711 -31.297 1.522 1 85.81 610 PRO A CA 1
ATOM 4730 C C . PRO A 1 610 ? -6.449 -31.766 2.773 1 85.81 610 PRO A C 1
ATOM 4732 O O . PRO A 1 610 ? -6.316 -31.156 3.838 1 85.81 610 PRO A O 1
ATOM 4735 N N . ASP A 1 611 ? -7.141 -32.844 2.713 1 81.06 611 ASP A N 1
ATOM 4736 C CA . ASP A 1 611 ? -7.988 -33.344 3.791 1 81.06 611 ASP A CA 1
ATOM 4737 C C . ASP A 1 611 ? -7.16 -33.688 5.031 1 81.06 611 ASP A C 1
ATOM 4739 O O . ASP A 1 611 ? -7.641 -33.562 6.156 1 81.06 611 ASP A O 1
ATOM 4743 N N . TRP A 1 612 ? -5.949 -34.062 4.855 1 85.25 612 TRP A N 1
ATOM 4744 C CA . TRP A 1 612 ? -5.117 -34.5 5.965 1 85.25 612 TRP A CA 1
ATOM 4745 C C . TRP A 1 612 ? -4.586 -33.312 6.77 1 85.25 612 TRP A C 1
ATOM 4747 O O . TRP A 1 612 ? -4.051 -33.5 7.863 1 85.25 612 TRP A O 1
ATOM 4757 N N . LEU A 1 613 ? -4.762 -32.125 6.316 1 87.44 613 LEU A N 1
ATOM 4758 C CA . LEU A 1 613 ? -4.137 -30.938 6.918 1 87.44 613 LEU A CA 1
ATOM 4759 C C . LEU A 1 613 ? -4.652 -30.719 8.336 1 87.44 613 LEU A C 1
ATOM 4761 O O . LEU A 1 613 ? -3.941 -30.156 9.18 1 87.44 613 LEU A O 1
ATOM 4765 N N . ASP A 1 614 ? -5.867 -31.141 8.625 1 82.38 614 ASP A N 1
ATOM 4766 C CA . ASP A 1 614 ? -6.469 -30.875 9.93 1 82.38 614 ASP A CA 1
ATOM 4767 C C . ASP A 1 614 ? -5.961 -31.859 10.977 1 82.38 614 ASP A C 1
ATOM 4769 O O . ASP A 1 614 ? -6.254 -31.703 12.164 1 82.38 614 ASP A O 1
ATOM 4773 N N . ASP A 1 615 ? -5.176 -32.781 10.539 1 88.62 615 ASP A N 1
ATOM 4774 C CA . ASP A 1 615 ? -4.559 -33.75 11.461 1 88.62 615 ASP A CA 1
ATOM 4775 C C . ASP A 1 615 ? -3.141 -33.312 11.828 1 88.62 615 ASP A C 1
ATOM 4777 O O . ASP A 1 615 ? -2.232 -33.375 10.992 1 88.62 615 ASP A O 1
ATOM 4781 N N . PRO A 1 616 ? -2.998 -32.938 13.094 1 90.25 616 PRO A N 1
ATOM 4782 C CA . PRO A 1 616 ? -1.686 -32.438 13.492 1 90.25 616 PRO A CA 1
ATOM 4783 C C . PRO A 1 616 ? -0.564 -33.438 13.266 1 90.25 616 PRO A C 1
ATOM 4785 O O . PRO A 1 616 ? 0.561 -33.062 12.938 1 90.25 616 PRO A O 1
ATOM 4788 N N . ALA A 1 617 ? -0.913 -34.719 13.453 1 93.38 617 ALA A N 1
ATOM 4789 C CA . ALA A 1 617 ? 0.109 -35.75 13.266 1 93.38 617 ALA A CA 1
ATOM 4790 C C . ALA A 1 617 ? 0.499 -35.875 11.797 1 93.38 617 ALA A C 1
ATOM 4792 O O . ALA A 1 617 ? 1.676 -36.031 11.477 1 93.38 617 ALA A O 1
ATOM 4793 N N . GLU A 1 618 ? -0.45 -35.781 10.93 1 91.88 618 GLU A N 1
ATOM 4794 C CA . GLU A 1 618 ? -0.18 -35.844 9.5 1 91.88 618 GLU A CA 1
ATOM 4795 C C . GLU A 1 618 ? 0.61 -34.625 9.039 1 91.88 618 GLU A C 1
ATOM 4797 O O . GLU A 1 618 ? 1.502 -34.75 8.195 1 91.88 618 GLU A O 1
ATOM 4802 N N . LEU A 1 619 ? 0.284 -33.469 9.602 1 92.44 619 LEU A N 1
ATOM 4803 C CA . LEU A 1 619 ? 1.01 -32.25 9.266 1 92.44 619 LEU A CA 1
ATOM 4804 C C . LEU A 1 619 ? 2.475 -32.375 9.672 1 92.44 619 LEU A C 1
ATOM 4806 O O . LEU A 1 619 ? 3.369 -32.062 8.883 1 92.44 619 LEU A O 1
ATOM 4810 N N . ASP A 1 620 ? 2.725 -32.875 10.867 1 94.5 620 ASP A N 1
ATOM 4811 C CA . ASP A 1 620 ? 4.094 -33 11.352 1 94.5 620 ASP A CA 1
ATOM 4812 C C . ASP A 1 620 ? 4.859 -34.031 10.539 1 94.5 620 ASP A C 1
ATOM 4814 O O . ASP A 1 620 ? 6.059 -33.906 10.297 1 94.5 620 ASP A O 1
ATOM 4818 N N . ASN A 1 621 ? 4.133 -35.062 10.133 1 93.06 621 ASN A N 1
ATOM 4819 C CA . ASN A 1 621 ? 4.762 -36.062 9.289 1 93.06 621 ASN A CA 1
ATOM 4820 C C . ASN A 1 621 ? 5.141 -35.5 7.922 1 93.06 621 ASN A C 1
ATOM 4822 O O . ASN A 1 621 ? 6.176 -35.844 7.359 1 93.06 621 ASN A O 1
ATOM 4826 N N . TYR A 1 622 ? 4.289 -34.625 7.43 1 89.75 622 TYR A N 1
ATOM 4827 C CA . TYR A 1 622 ? 4.543 -34 6.148 1 89.75 622 TYR A CA 1
ATOM 4828 C C . TYR A 1 622 ? 5.852 -33.188 6.188 1 89.75 622 TYR A C 1
ATOM 4830 O O . TYR A 1 622 ? 6.574 -33.156 5.191 1 89.75 622 TYR A O 1
ATOM 4838 N N . PHE A 1 623 ? 6.184 -32.688 7.34 1 92.12 623 PHE A N 1
ATOM 4839 C CA . PHE A 1 623 ? 7.383 -31.859 7.473 1 92.12 623 PHE A CA 1
ATOM 4840 C C . PHE A 1 623 ? 8.484 -32.625 8.203 1 92.12 623 PHE A C 1
ATOM 4842 O O . PHE A 1 623 ? 9.43 -32.031 8.711 1 92.12 623 PHE A O 1
ATOM 4849 N N . GLN A 1 624 ? 8.32 -33.875 8.203 1 92.69 624 GLN A N 1
ATOM 4850 C CA . GLN A 1 624 ? 9.359 -34.656 8.852 1 92.69 624 GLN A CA 1
ATOM 4851 C C . GLN A 1 624 ? 10.719 -34.406 8.219 1 92.69 624 GLN A C 1
ATOM 4853 O O . GLN A 1 624 ? 10.836 -34.312 6.992 1 92.69 624 GLN A O 1
ATOM 4858 N N . GLY A 1 625 ? 11.82 -34.25 9.031 1 89.88 625 GLY A N 1
ATOM 4859 C CA . GLY A 1 625 ? 13.172 -34 8.547 1 89.88 625 GLY A CA 1
ATOM 4860 C C . GLY A 1 625 ? 13.547 -32.531 8.539 1 89.88 625 GLY A C 1
ATOM 4861 O O . GLY A 1 625 ? 14.727 -32.188 8.391 1 89.88 625 GLY A O 1
ATOM 4862 N N . ILE A 1 626 ? 12.562 -31.672 8.695 1 91.94 626 ILE A N 1
ATOM 4863 C CA . ILE A 1 626 ? 12.836 -30.234 8.75 1 91.94 626 ILE A CA 1
ATOM 4864 C C . ILE A 1 626 ? 12.977 -29.797 10.211 1 91.94 626 ILE A C 1
ATOM 4866 O O . ILE A 1 626 ? 12.125 -30.109 11.039 1 91.94 626 ILE A O 1
ATOM 4870 N N . THR A 1 627 ? 14.055 -29.203 10.516 1 94.44 627 THR A N 1
ATOM 4871 C CA . THR A 1 627 ? 14.281 -28.562 11.812 1 94.44 627 THR A CA 1
ATOM 4872 C C . THR A 1 627 ? 14.695 -27.094 11.625 1 94.44 627 THR A C 1
ATOM 4874 O O . THR A 1 627 ? 15.688 -26.812 10.945 1 94.44 627 THR A O 1
ATOM 4877 N N . VAL A 1 628 ? 13.898 -26.234 12.211 1 96.5 628 VAL A N 1
ATOM 4878 C CA . VAL A 1 628 ? 14.172 -24.812 12.07 1 96.5 628 VAL A CA 1
ATOM 4879 C C . VAL A 1 628 ? 14.766 -24.266 13.367 1 96.5 628 VAL A C 1
ATOM 4881 O O . VAL A 1 628 ? 14.219 -24.484 14.445 1 96.5 628 VAL A O 1
ATOM 4884 N N . GLU A 1 629 ? 15.883 -23.656 13.242 1 95.81 629 GLU A N 1
ATOM 4885 C CA . GLU A 1 629 ? 16.531 -22.969 14.359 1 95.81 629 GLU A CA 1
ATOM 4886 C C . GLU A 1 629 ? 16.391 -21.453 14.234 1 95.81 629 GLU A C 1
ATOM 4888 O O . GLU A 1 629 ? 16.688 -20.891 13.188 1 95.81 629 GLU A O 1
ATOM 4893 N N . GLU A 1 630 ? 15.992 -20.766 15.289 1 93.31 630 GLU A N 1
ATOM 4894 C CA . GLU A 1 630 ? 15.641 -19.359 15.258 1 93.31 630 GLU A CA 1
ATOM 4895 C C . GLU A 1 630 ? 16.859 -18.484 14.945 1 93.31 630 GLU A C 1
ATOM 4897 O O . GLU A 1 630 ? 16.734 -17.422 14.352 1 93.31 630 GLU A O 1
ATOM 4902 N N . ASP A 1 631 ? 18.078 -18.984 15.172 1 95.19 631 ASP A N 1
ATOM 4903 C CA . ASP A 1 631 ? 19.266 -18.156 15.055 1 95.19 631 ASP A CA 1
ATOM 4904 C C . ASP A 1 631 ? 20.062 -18.5 13.797 1 95.19 631 ASP A C 1
ATOM 4906 O O . ASP A 1 631 ? 21.203 -18.047 13.633 1 95.19 631 ASP A O 1
ATOM 4910 N N . SER A 1 632 ? 19.516 -19.297 12.945 1 95.75 632 SER A N 1
ATOM 4911 C CA . SER A 1 632 ? 20.25 -19.766 11.773 1 95.75 632 SER A CA 1
ATOM 4912 C C . SER A 1 632 ? 19.406 -19.641 10.508 1 95.75 632 SER A C 1
ATOM 4914 O O . SER A 1 632 ? 19.172 -20.625 9.812 1 95.75 632 SER A O 1
ATOM 4916 N N . PHE A 1 633 ? 19.125 -18.438 10.133 1 97 633 PHE A N 1
ATOM 4917 C CA . PHE A 1 633 ? 18.156 -18.172 9.062 1 97 633 PHE A CA 1
ATOM 4918 C C . PHE A 1 633 ? 18.625 -18.781 7.75 1 97 633 PHE A C 1
ATOM 4920 O O . PHE A 1 633 ? 17.891 -19.562 7.129 1 97 633 PHE A O 1
ATOM 4927 N N . LEU A 1 634 ? 19.859 -18.5 7.281 1 97.19 634 LEU A N 1
ATOM 4928 C CA . LEU A 1 634 ? 20.344 -19.016 6 1 97.19 634 LEU A CA 1
ATOM 4929 C C . LEU A 1 634 ? 20.406 -20.531 6.004 1 97.19 634 LEU A C 1
ATOM 4931 O O . LEU A 1 634 ? 20.016 -21.172 5.02 1 97.19 634 LEU A O 1
ATOM 4935 N N . ASP A 1 635 ? 20.859 -21.125 7.102 1 96 635 ASP A N 1
ATOM 4936 C CA . ASP A 1 635 ? 20.953 -22.578 7.203 1 96 635 ASP A CA 1
ATOM 4937 C C . ASP A 1 635 ? 19.578 -23.219 7.168 1 96 635 ASP A C 1
ATOM 4939 O O . ASP A 1 635 ? 19.422 -24.328 6.641 1 96 635 ASP A O 1
ATOM 4943 N N . ASN A 1 636 ? 18.609 -22.594 7.809 1 97.56 636 ASN A N 1
ATOM 4944 C CA . ASN A 1 636 ? 17.25 -23.078 7.719 1 97.56 636 ASN A CA 1
ATOM 4945 C C . ASN A 1 636 ? 16.781 -23.188 6.27 1 97.56 636 ASN A C 1
ATOM 4947 O O . ASN A 1 636 ? 16.188 -24.188 5.875 1 97.56 636 ASN A O 1
ATOM 4951 N N . LEU A 1 637 ? 17.062 -22.109 5.477 1 96.75 637 LEU A N 1
ATOM 4952 C CA . LEU A 1 637 ? 16.641 -22.062 4.082 1 96.75 637 LEU A CA 1
ATOM 4953 C C . LEU A 1 637 ? 17.297 -23.188 3.283 1 96.75 637 LEU A C 1
ATOM 4955 O O . LEU A 1 637 ? 16.641 -23.891 2.512 1 96.75 637 LEU A O 1
ATOM 4959 N N . ILE A 1 638 ? 18.578 -23.375 3.484 1 95.19 638 ILE A N 1
ATOM 4960 C CA . ILE A 1 638 ? 19.328 -24.406 2.77 1 95.19 638 ILE A CA 1
ATOM 4961 C C . ILE A 1 638 ? 18.812 -25.781 3.166 1 95.19 638 ILE A C 1
ATOM 4963 O O . ILE A 1 638 ? 18.594 -26.641 2.309 1 95.19 638 ILE A O 1
ATOM 4967 N N . SER A 1 639 ? 18.562 -25.953 4.457 1 94.38 639 SER A N 1
ATOM 4968 C CA . SER A 1 639 ? 18.109 -27.234 4.961 1 94.38 639 SER A CA 1
ATOM 4969 C C . SER A 1 639 ? 16.734 -27.594 4.406 1 94.38 639 SER A C 1
ATOM 4971 O O . SER A 1 639 ? 16.469 -28.734 4.047 1 94.38 639 SER A O 1
ATOM 4973 N N . ILE A 1 640 ? 15.852 -26.656 4.379 1 94.75 640 ILE A N 1
ATOM 4974 C CA . ILE A 1 640 ? 14.516 -26.875 3.852 1 94.75 640 ILE A CA 1
ATOM 4975 C C . ILE A 1 640 ? 14.586 -27.188 2.359 1 94.75 640 ILE A C 1
ATOM 4977 O O . ILE A 1 640 ? 13.898 -28.094 1.875 1 94.75 640 ILE A O 1
ATOM 4981 N N . SER A 1 641 ? 15.422 -26.469 1.622 1 92.69 641 SER A N 1
ATOM 4982 C CA . SER A 1 641 ? 15.617 -26.719 0.198 1 92.69 641 SER A CA 1
ATOM 4983 C C . SER A 1 641 ? 16.172 -28.125 -0.043 1 92.69 641 SER A C 1
ATOM 4985 O O . SER A 1 641 ? 15.727 -28.828 -0.946 1 92.69 641 SER A O 1
ATOM 4987 N N . GLU A 1 642 ? 17.156 -28.469 0.77 1 92.06 642 GLU A N 1
ATOM 4988 C CA . GLU A 1 642 ? 17.766 -29.797 0.656 1 92.06 642 GLU A CA 1
ATOM 4989 C C . GLU A 1 642 ? 16.75 -30.906 0.894 1 92.06 642 GLU A C 1
ATOM 4991 O O . GLU A 1 642 ? 16.75 -31.906 0.179 1 92.06 642 GLU A O 1
ATOM 4996 N N . ARG A 1 643 ? 15.969 -30.719 1.834 1 91.12 643 ARG A N 1
ATOM 4997 C CA . ARG A 1 643 ? 14.938 -31.703 2.111 1 91.12 643 ARG A CA 1
ATOM 4998 C C . ARG A 1 643 ? 13.977 -31.844 0.937 1 91.12 643 ARG A C 1
ATOM 5000 O O . ARG A 1 643 ? 13.555 -32.938 0.591 1 91.12 643 ARG A O 1
ATOM 5007 N N . GLY A 1 644 ? 13.586 -30.703 0.379 1 88.88 644 GLY A N 1
ATOM 5008 C CA . GLY A 1 644 ? 12.734 -30.734 -0.799 1 88.88 644 GLY A CA 1
ATOM 5009 C C . GLY A 1 644 ? 13.359 -31.469 -1.972 1 88.88 644 GLY A C 1
ATOM 5010 O O . GLY A 1 644 ? 12.695 -32.25 -2.641 1 88.88 644 GLY A O 1
ATOM 5011 N N . MET A 1 645 ? 14.602 -31.25 -2.184 1 89.62 645 MET A N 1
ATOM 5012 C CA . MET A 1 645 ? 15.312 -31.891 -3.275 1 89.62 645 MET A CA 1
ATOM 5013 C C . MET A 1 645 ? 15.422 -33.406 -3.035 1 89.62 645 MET A C 1
ATOM 5015 O O . MET A 1 645 ? 15.234 -34.188 -3.957 1 89.62 645 MET A O 1
ATOM 5019 N N . ASN A 1 646 ? 15.742 -33.781 -1.803 1 90.5 646 ASN A N 1
ATOM 5020 C CA . ASN A 1 646 ? 15.82 -35.188 -1.474 1 90.5 646 ASN A CA 1
ATOM 5021 C C . ASN A 1 646 ? 14.492 -35.906 -1.728 1 90.5 646 ASN A C 1
ATOM 5023 O O . ASN A 1 646 ? 14.469 -37.031 -2.246 1 90.5 646 ASN A O 1
ATOM 5027 N N . SER A 1 647 ? 13.477 -35.219 -1.371 1 87.38 647 SER A N 1
ATOM 5028 C CA . SER A 1 647 ? 12.156 -35.781 -1.623 1 87.38 647 SER A CA 1
ATOM 5029 C C . SER A 1 647 ? 11.906 -35.969 -3.117 1 87.38 647 SER A C 1
ATOM 5031 O O . SER A 1 647 ? 11.328 -36.969 -3.541 1 87.38 647 SER A O 1
ATOM 5033 N N . THR A 1 648 ? 12.273 -35.031 -3.914 1 88.69 648 THR A N 1
ATOM 5034 C CA . THR A 1 648 ? 12.117 -35.094 -5.363 1 88.69 648 THR A CA 1
ATOM 5035 C C . THR A 1 648 ? 12.914 -36.281 -5.938 1 88.69 648 THR A C 1
ATOM 5037 O O . THR A 1 648 ? 12.406 -37.031 -6.77 1 88.69 648 THR A O 1
ATOM 5040 N N . LEU A 1 649 ? 14.125 -36.5 -5.461 1 92.56 649 LEU A N 1
ATOM 5041 C CA . LEU A 1 649 ? 14.961 -37.562 -5.957 1 92.56 649 LEU A CA 1
ATOM 5042 C C . LEU A 1 649 ? 14.375 -38.938 -5.566 1 92.56 649 LEU A C 1
ATOM 5044 O O . LEU A 1 649 ? 14.352 -39.844 -6.379 1 92.56 649 LEU A O 1
ATOM 5048 N N . ARG A 1 650 ? 13.82 -39.031 -4.387 1 90.06 650 ARG A N 1
ATOM 5049 C CA . ARG A 1 650 ? 13.234 -40.281 -3.914 1 90.06 650 ARG A CA 1
ATOM 5050 C C . ARG A 1 650 ? 11.977 -40.625 -4.699 1 90.06 650 ARG A C 1
ATOM 5052 O O . ARG A 1 650 ? 11.664 -41.781 -4.898 1 90.06 650 ARG A O 1
ATOM 5059 N N . SER A 1 651 ? 11.352 -39.625 -5.23 1 88 651 SER A N 1
ATOM 5060 C CA . SER A 1 651 ? 10.094 -39.844 -5.938 1 88 651 SER A CA 1
ATOM 5061 C C . SER A 1 651 ? 10.305 -40.594 -7.246 1 88 651 SER A C 1
ATOM 5063 O O . SER A 1 651 ? 9.344 -41.094 -7.844 1 88 651 SER A O 1
ATOM 5065 N N . LEU A 1 652 ? 11.547 -40.688 -7.684 1 91.69 652 LEU A N 1
ATOM 5066 C CA . LEU A 1 652 ? 11.852 -41.438 -8.906 1 91.69 652 LEU A CA 1
ATOM 5067 C C . LEU A 1 652 ? 11.32 -42.875 -8.828 1 91.69 652 LEU A C 1
ATOM 5069 O O . LEU A 1 652 ? 10.898 -43.438 -9.844 1 91.69 652 LEU A O 1
ATOM 5073 N N . ARG A 1 653 ? 11.305 -43.406 -7.621 1 91.5 653 ARG A N 1
ATOM 5074 C CA . ARG A 1 653 ? 10.914 -44.812 -7.473 1 91.5 653 ARG A CA 1
ATOM 5075 C C . ARG A 1 653 ? 9.547 -44.938 -6.801 1 91.5 653 ARG A C 1
ATOM 5077 O O . ARG A 1 653 ? 9.055 -46.031 -6.59 1 91.5 653 ARG A O 1
ATOM 5084 N N . GLU A 1 654 ? 8.992 -43.875 -6.496 1 85.44 654 GLU A N 1
ATOM 5085 C CA . GLU A 1 654 ? 7.684 -43.875 -5.859 1 85.44 654 GLU A CA 1
ATOM 5086 C C . GLU A 1 654 ? 6.566 -43.875 -6.898 1 85.44 654 GLU A C 1
ATOM 5088 O O . GLU A 1 654 ? 6.738 -43.312 -7.996 1 85.44 654 GLU A O 1
ATOM 5093 N N . ILE A 1 655 ? 5.465 -44.531 -6.535 1 84.94 655 ILE A N 1
ATOM 5094 C CA . ILE A 1 655 ? 4.285 -44.5 -7.395 1 84.94 655 ILE A CA 1
ATOM 5095 C C . ILE A 1 655 ? 3.547 -43.156 -7.191 1 84.94 655 ILE A C 1
ATOM 5097 O O . ILE A 1 655 ? 3.311 -42.75 -6.055 1 84.94 655 ILE A O 1
ATOM 5101 N N . ASN A 1 656 ? 3.402 -42.625 -8.32 1 78.5 656 ASN A N 1
ATOM 5102 C CA . ASN A 1 656 ? 2.691 -41.344 -8.242 1 78.5 656 ASN A CA 1
ATOM 5103 C C . ASN A 1 656 ? 1.202 -41.562 -7.977 1 78.5 656 ASN A C 1
ATOM 5105 O O . ASN A 1 656 ? 0.511 -42.188 -8.766 1 78.5 656 ASN A O 1
ATOM 5109 N N . ASP A 1 657 ? 0.787 -41.406 -6.688 1 69.25 657 ASP A N 1
ATOM 5110 C CA . ASP A 1 657 ? -0.646 -41.375 -6.41 1 69.25 657 ASP A CA 1
ATOM 5111 C C . ASP A 1 657 ? -1.234 -40 -6.746 1 69.25 657 ASP A C 1
ATOM 5113 O O . ASP A 1 657 ? -0.87 -39 -6.133 1 69.25 657 ASP A O 1
ATOM 5117 N N . GLN A 1 658 ? -1.915 -40.062 -7.734 1 61.16 658 GLN A N 1
ATOM 5118 C CA . GLN A 1 658 ? -2.307 -38.812 -8.391 1 61.16 658 GLN A CA 1
ATOM 5119 C C . GLN A 1 658 ? -3.545 -38.219 -7.734 1 61.16 658 GLN A C 1
ATOM 5121 O O . GLN A 1 658 ? -3.738 -37 -7.762 1 61.16 658 GLN A O 1
ATOM 5126 N N . SER A 1 659 ? -4.148 -39.156 -6.996 1 62.88 659 SER A N 1
ATOM 5127 C CA . SER A 1 659 ? -5.441 -38.656 -6.547 1 62.88 659 SER A CA 1
ATOM 5128 C C . SER A 1 659 ? -5.289 -37.781 -5.309 1 62.88 659 SER A C 1
ATOM 5130 O O . SER A 1 659 ? -4.621 -38.156 -4.348 1 62.88 659 SER A O 1
ATOM 5132 N N . GLY A 1 660 ? -5.387 -36.5 -5.453 1 64.19 660 GLY A N 1
ATOM 5133 C CA . GLY A 1 660 ? -5.406 -35.625 -4.289 1 64.19 660 GLY A CA 1
ATOM 5134 C C . GLY A 1 660 ? -4.098 -34.875 -4.086 1 64.19 660 GLY A C 1
ATOM 5135 O O . GLY A 1 660 ? -3.924 -34.188 -3.078 1 64.19 660 GLY A O 1
ATOM 5136 N N . SER A 1 661 ? -3.201 -35.094 -4.883 1 65.75 661 SER A N 1
ATOM 5137 C CA . SER A 1 661 ? -1.92 -34.406 -4.738 1 65.75 661 SER A CA 1
ATOM 5138 C C . SER A 1 661 ? -2.07 -32.906 -4.91 1 65.75 661 SER A C 1
ATOM 5140 O O . SER A 1 661 ? -2.77 -32.438 -5.816 1 65.75 661 SER A O 1
ATOM 5142 N N . TRP A 1 662 ? -1.59 -32.219 -3.785 1 67.75 662 TRP A N 1
ATOM 5143 C CA . TRP A 1 662 ? -1.609 -30.75 -3.793 1 67.75 662 TRP A CA 1
ATOM 5144 C C . TRP A 1 662 ? -0.295 -30.188 -4.328 1 67.75 662 TRP A C 1
ATOM 5146 O O . TRP A 1 662 ? 0.557 -29.75 -3.557 1 67.75 662 TRP A O 1
ATOM 5156 N N . GLU A 1 663 ? -0.077 -30.203 -5.59 1 63.38 663 GLU A N 1
ATOM 5157 C CA . GLU A 1 663 ? 1.191 -29.844 -6.223 1 63.38 663 GLU A CA 1
ATOM 5158 C C . GLU A 1 663 ? 1.182 -28.391 -6.695 1 63.38 663 GLU A C 1
ATOM 5160 O O . GLU A 1 663 ? 1.861 -28.047 -7.664 1 63.38 663 GLU A O 1
ATOM 5165 N N . ILE A 1 664 ? 0.342 -27.516 -6.254 1 64.19 664 ILE A N 1
ATOM 5166 C CA . ILE A 1 664 ? 0.233 -26.172 -6.832 1 64.19 664 ILE A CA 1
ATOM 5167 C C . ILE A 1 664 ? 0.717 -25.141 -5.82 1 64.19 664 ILE A C 1
ATOM 5169 O O . ILE A 1 664 ? 0.37 -23.953 -5.922 1 64.19 664 ILE A O 1
ATOM 5173 N N . GLY A 1 665 ? 1.43 -25.438 -4.926 1 77.94 665 GLY A N 1
ATOM 5174 C CA . GLY A 1 665 ? 1.912 -24.438 -4 1 77.94 665 GLY A CA 1
ATOM 5175 C C . GLY A 1 665 ? 1.126 -24.391 -2.703 1 77.94 665 GLY A C 1
ATOM 5176 O O . GLY A 1 665 ? 0.275 -25.25 -2.459 1 77.94 665 GLY A O 1
ATOM 5177 N N . PRO A 1 666 ? 1.395 -23.25 -1.94 1 89.31 666 PRO A N 1
ATOM 5178 C CA . PRO A 1 666 ? 0.742 -23.172 -0.631 1 89.31 666 PRO A CA 1
ATOM 5179 C C . PRO A 1 666 ? -0.758 -22.906 -0.733 1 89.31 666 PRO A C 1
ATOM 5181 O O . PRO A 1 666 ? -1.196 -22.141 -1.601 1 89.31 666 PRO A O 1
ATOM 5184 N N . PRO A 1 667 ? -1.528 -23.484 0.142 1 90.94 667 PRO A N 1
ATOM 5185 C CA . PRO A 1 667 ? -2.986 -23.328 0.112 1 90.94 667 PRO A CA 1
ATOM 5186 C C . PRO A 1 667 ? -3.438 -21.875 0.249 1 90.94 667 PRO A C 1
ATOM 5188 O O . PRO A 1 667 ? -4.48 -21.5 -0.29 1 90.94 667 PRO A O 1
ATOM 5191 N N . MET A 1 668 ? -2.678 -21.047 0.854 1 92.56 668 MET A N 1
ATOM 5192 C CA . MET A 1 668 ? -3.148 -19.703 1.156 1 92.56 668 MET A CA 1
ATOM 5193 C C . MET A 1 668 ? -2.869 -18.75 -0.005 1 92.56 668 MET A C 1
ATOM 5195 O O . MET A 1 668 ? -3.199 -17.562 0.061 1 92.56 668 MET A O 1
ATOM 5199 N N . GLU A 1 669 ? -2.357 -19.234 -1.092 1 92.44 669 GLU A N 1
ATOM 5200 C CA . GLU A 1 669 ? -2.18 -18.391 -2.275 1 92.44 669 GLU A CA 1
ATOM 5201 C C . GLU A 1 669 ? -3.521 -18.031 -2.902 1 92.44 669 GLU A C 1
ATOM 5203 O O . GLU A 1 669 ? -4.469 -18.812 -2.852 1 92.44 669 GLU A O 1
ATOM 5208 N N . THR A 1 670 ? -3.631 -16.844 -3.418 1 92.31 670 THR A N 1
ATOM 5209 C CA . THR A 1 670 ? -4.809 -16.406 -4.16 1 92.31 670 THR A CA 1
ATOM 5210 C C . THR A 1 670 ? -4.715 -16.828 -5.621 1 92.31 670 THR A C 1
ATOM 5212 O O . THR A 1 670 ? -4.316 -16.031 -6.477 1 92.31 670 THR A O 1
ATOM 5215 N N . ASN A 1 671 ? -5.113 -18.094 -5.785 1 91.31 671 ASN A N 1
ATOM 5216 C CA . ASN A 1 671 ? -4.922 -18.656 -7.117 1 91.31 671 ASN A CA 1
ATOM 5217 C C . ASN A 1 671 ? -5.809 -19.875 -7.344 1 91.31 671 ASN A C 1
ATOM 5219 O O . ASN A 1 671 ? -6.414 -20.391 -6.406 1 91.31 671 ASN A O 1
ATOM 5223 N N . ALA A 1 672 ? -5.977 -20.219 -8.547 1 94.19 672 ALA A N 1
ATOM 5224 C CA . ALA A 1 672 ? -6.543 -21.469 -9.031 1 94.19 672 ALA A CA 1
ATOM 5225 C C . ALA A 1 672 ? -5.781 -21.984 -10.25 1 94.19 672 ALA A C 1
ATOM 5227 O O . ALA A 1 672 ? -5.148 -21.203 -10.969 1 94.19 672 ALA A O 1
ATOM 5228 N N . ALA A 1 673 ? -5.785 -23.344 -10.406 1 92.75 673 ALA A N 1
ATOM 5229 C CA . ALA A 1 673 ? -5 -23.891 -11.516 1 92.75 673 ALA A CA 1
ATOM 5230 C C . ALA A 1 673 ? -5.543 -25.234 -11.969 1 92.75 673 ALA A C 1
ATOM 5232 O O . ALA A 1 673 ? -6.25 -25.922 -11.211 1 92.75 673 ALA A O 1
ATOM 5233 N N . HIS A 1 674 ? -5.32 -25.516 -13.203 1 93.38 674 HIS A N 1
ATOM 5234 C CA . HIS A 1 674 ? -5.461 -26.875 -13.727 1 93.38 674 HIS A CA 1
ATOM 5235 C C . HIS A 1 674 ? -4.105 -27.562 -13.844 1 93.38 674 HIS A C 1
ATOM 5237 O O . HIS A 1 674 ? -3.148 -26.984 -14.359 1 93.38 674 HIS A O 1
ATOM 5243 N N . VAL A 1 675 ? -4.035 -28.75 -13.328 1 89.75 675 VAL A N 1
ATOM 5244 C CA . VAL A 1 675 ? -2.824 -29.547 -13.461 1 89.75 675 VAL A CA 1
ATOM 5245 C C . VAL A 1 675 ? -3.062 -30.672 -14.461 1 89.75 675 VAL A C 1
ATOM 5247 O O . VAL A 1 675 ? -3.584 -31.734 -14.102 1 89.75 675 VAL A O 1
ATOM 5250 N N . PRO A 1 676 ? -2.574 -30.547 -15.602 1 88.31 676 PRO A N 1
ATOM 5251 C CA . PRO A 1 676 ? -2.938 -31.469 -16.688 1 88.31 676 PRO A CA 1
ATOM 5252 C C . PRO A 1 676 ? -2.559 -32.906 -16.406 1 88.31 676 PRO A C 1
ATOM 5254 O O . PRO A 1 676 ? -3.354 -33.812 -16.641 1 88.31 676 PRO A O 1
ATOM 5257 N N . TYR A 1 677 ? -1.364 -33.188 -15.875 1 83.5 677 TYR A N 1
ATOM 5258 C CA . TYR A 1 677 ? -0.897 -34.562 -15.719 1 83.5 677 TYR A CA 1
ATOM 5259 C C . TYR A 1 677 ? -1.571 -35.219 -14.531 1 83.5 677 TYR A C 1
ATOM 5261 O O . TYR A 1 677 ? -1.441 -36.438 -14.336 1 83.5 677 TYR A O 1
ATOM 5269 N N . LEU A 1 678 ? -2.346 -34.469 -13.758 1 87.81 678 LEU A N 1
ATOM 5270 C CA . LEU A 1 678 ? -3.152 -35.031 -12.688 1 87.81 678 LEU A CA 1
ATOM 5271 C C . LEU A 1 678 ? -4.637 -34.938 -13.023 1 87.81 678 LEU A C 1
ATOM 5273 O O . LEU A 1 678 ? -5.477 -35.438 -12.258 1 87.81 678 LEU A O 1
ATOM 5277 N N . ASN A 1 679 ? -4.961 -34.344 -14.141 1 91.44 679 ASN A N 1
ATOM 5278 C CA . ASN A 1 679 ? -6.344 -34.094 -14.508 1 91.44 679 ASN A CA 1
ATOM 5279 C C . ASN A 1 679 ? -7.145 -33.531 -13.336 1 91.44 679 ASN A C 1
ATOM 5281 O O . ASN A 1 679 ? -8.18 -34.094 -12.969 1 91.44 679 ASN A O 1
ATOM 5285 N N . SER A 1 680 ? -6.598 -32.438 -12.797 1 92.44 680 SER A N 1
ATOM 5286 C CA . SER A 1 680 ? -7.211 -31.875 -11.594 1 92.44 680 SER A CA 1
ATOM 5287 C C . SER A 1 680 ? -7.391 -30.359 -11.711 1 92.44 680 SER A C 1
ATOM 5289 O O . SER A 1 680 ? -6.617 -29.688 -12.398 1 92.44 680 SER A O 1
ATOM 5291 N N . VAL A 1 681 ? -8.461 -29.891 -11.102 1 95 681 VAL A N 1
ATOM 5292 C CA . VAL A 1 681 ? -8.695 -28.469 -10.852 1 95 681 VAL A CA 1
ATOM 5293 C C . VAL A 1 681 ? -8.453 -28.156 -9.375 1 95 681 VAL A C 1
ATOM 5295 O O . VAL A 1 681 ? -9.055 -28.781 -8.492 1 95 681 VAL A O 1
ATOM 5298 N N . VAL A 1 682 ? -7.551 -27.234 -9.156 1 93.12 682 VAL A N 1
ATOM 5299 C CA . VAL A 1 682 ? -7.207 -26.891 -7.781 1 93.12 682 VAL A CA 1
ATOM 5300 C C . VAL A 1 682 ? -7.598 -25.453 -7.496 1 93.12 682 VAL A C 1
ATOM 5302 O O . VAL A 1 682 ? -7.273 -24.547 -8.273 1 93.12 682 VAL A O 1
ATOM 5305 N N . VAL A 1 683 ? -8.352 -25.203 -6.449 1 94.5 683 VAL A N 1
ATOM 5306 C CA . VAL A 1 683 ? -8.68 -23.875 -5.945 1 94.5 683 VAL A CA 1
ATOM 5307 C C . VAL A 1 683 ? -8.078 -23.688 -4.555 1 94.5 683 VAL A C 1
ATOM 5309 O O . VAL A 1 683 ? -8.469 -24.375 -3.604 1 94.5 683 VAL A O 1
ATOM 5312 N N . GLN A 1 684 ? -7.211 -22.781 -4.406 1 92.06 684 GLN A N 1
ATOM 5313 C CA . GLN A 1 684 ? -6.516 -22.578 -3.141 1 92.06 684 GLN A CA 1
ATOM 5314 C C . GLN A 1 684 ? -7.363 -21.75 -2.178 1 92.06 684 GLN A C 1
ATOM 5316 O O . GLN A 1 684 ? -8.25 -21 -2.605 1 92.06 684 GLN A O 1
ATOM 5321 N N . ALA A 1 685 ? -7.078 -21.844 -0.965 1 91.25 685 ALA A N 1
ATOM 5322 C CA . ALA A 1 685 ? -7.898 -21.234 0.083 1 91.25 685 ALA A CA 1
ATOM 5323 C C . ALA A 1 685 ? -7.871 -19.719 -0.006 1 91.25 685 ALA A C 1
ATOM 5325 O O . ALA A 1 685 ? -8.859 -19.047 0.299 1 91.25 685 ALA A O 1
ATOM 5326 N N . GLY A 1 686 ? -6.77 -19.156 -0.453 1 91.81 686 GLY A N 1
ATOM 5327 C CA . GLY A 1 686 ? -6.613 -17.719 -0.484 1 91.81 686 GLY A CA 1
ATOM 5328 C C . GLY A 1 686 ? -7.613 -17.031 -1.392 1 91.81 686 GLY A C 1
ATOM 5329 O O . GLY A 1 686 ? -7.98 -15.875 -1.158 1 91.81 686 GLY A O 1
ATOM 5330 N N . ILE A 1 687 ? -8.117 -17.703 -2.434 1 94.31 687 ILE A N 1
ATOM 5331 C CA . ILE A 1 687 ? -9 -17.062 -3.41 1 94.31 687 ILE A CA 1
ATOM 5332 C C . ILE A 1 687 ? -10.453 -17.281 -3.004 1 94.31 687 ILE A C 1
ATOM 5334 O O . ILE A 1 687 ? -11.359 -16.672 -3.578 1 94.31 687 ILE A O 1
ATOM 5338 N N . MET A 1 688 ? -10.758 -18.078 -1.946 1 93.56 688 MET A N 1
ATOM 5339 C CA . MET A 1 688 ? -12.117 -18.453 -1.548 1 93.56 688 MET A CA 1
ATOM 5340 C C . MET A 1 688 ? -12.719 -17.406 -0.623 1 93.56 688 MET A C 1
ATOM 5342 O O . MET A 1 688 ? -13.234 -17.734 0.444 1 93.56 688 MET A O 1
ATOM 5346 N N . GLN A 1 689 ? -12.586 -16.234 -0.933 1 92.88 689 GLN A N 1
ATOM 5347 C CA . GLN A 1 689 ? -13.07 -15.102 -0.162 1 92.88 689 GLN A CA 1
ATOM 5348 C C . GLN A 1 689 ? -13.367 -13.906 -1.068 1 92.88 689 GLN A C 1
ATOM 5350 O O . GLN A 1 689 ? -13.125 -13.969 -2.275 1 92.88 689 GLN A O 1
ATOM 5355 N N . PHE A 1 690 ? -14.062 -12.844 -0.474 1 94.81 690 PHE A N 1
ATOM 5356 C CA . PHE A 1 690 ? -14.273 -11.594 -1.201 1 94.81 690 PHE A CA 1
ATOM 5357 C C . PHE A 1 690 ? -12.961 -11.07 -1.769 1 94.81 690 PHE A C 1
ATOM 5359 O O . PHE A 1 690 ? -11.922 -11.148 -1.112 1 94.81 690 PHE A O 1
ATOM 5366 N N . PRO A 1 691 ? -12.969 -10.781 -3.033 1 96.94 691 PRO A N 1
ATOM 5367 C CA . PRO A 1 691 ? -14.133 -10.516 -3.881 1 96.94 691 PRO A CA 1
ATOM 5368 C C . PRO A 1 691 ? -14.398 -11.625 -4.891 1 96.94 691 PRO A C 1
ATOM 5370 O O . PRO A 1 691 ? -15.109 -11.414 -5.875 1 96.94 691 PRO A O 1
ATOM 5373 N N . PHE A 1 692 ? -13.797 -12.773 -4.668 1 97.88 692 PHE A N 1
ATOM 5374 C CA . PHE A 1 692 ? -13.914 -13.852 -5.645 1 97.88 692 PHE A CA 1
ATOM 5375 C C . PHE A 1 692 ? -15.07 -14.773 -5.293 1 97.88 692 PHE A C 1
ATOM 5377 O O . PHE A 1 692 ? -15.656 -15.406 -6.172 1 97.88 692 PHE A O 1
ATOM 5384 N N . PHE A 1 693 ? -15.328 -14.867 -4.051 1 96.56 693 PHE A N 1
ATOM 5385 C CA . PHE A 1 693 ? -16.344 -15.773 -3.531 1 96.56 693 PHE A CA 1
ATOM 5386 C C . PHE A 1 693 ? -16.984 -15.203 -2.264 1 96.56 693 PHE A C 1
ATOM 5388 O O . PHE A 1 693 ? -16.531 -14.18 -1.752 1 96.56 693 PHE A O 1
ATOM 5395 N N . LEU A 1 694 ? -18.109 -15.859 -1.837 1 95.06 694 LEU A N 1
ATOM 5396 C CA . LEU A 1 694 ? -18.875 -15.391 -0.685 1 95.06 694 LEU A CA 1
ATOM 5397 C C . LEU A 1 694 ? -19.422 -13.992 -0.931 1 95.06 694 LEU A C 1
ATOM 5399 O O . LEU A 1 694 ? -19.219 -13.086 -0.12 1 95.06 694 LEU A O 1
ATOM 5403 N N . LEU A 1 695 ? -20.125 -13.859 -2.039 1 97.75 695 LEU A N 1
ATOM 5404 C CA . LEU A 1 695 ? -20.531 -12.547 -2.521 1 97.75 695 LEU A CA 1
ATOM 5405 C C . LEU A 1 695 ? -22.016 -12.297 -2.211 1 97.75 695 LEU A C 1
ATOM 5407 O O . LEU A 1 695 ? -22.562 -11.25 -2.57 1 97.75 695 LEU A O 1
ATOM 5411 N N . GLY A 1 696 ? -22.688 -13.234 -1.587 1 96.31 696 GLY A N 1
ATOM 5412 C CA . GLY A 1 696 ? -24.062 -13.055 -1.137 1 96.31 696 GLY A CA 1
ATOM 5413 C C . GLY A 1 696 ? -25.078 -13.695 -2.055 1 96.31 696 GLY A C 1
ATOM 5414 O O . GLY A 1 696 ? -25.953 -14.438 -1.598 1 96.31 696 GLY A O 1
ATOM 5415 N N . LEU A 1 697 ? -24.922 -13.453 -3.375 1 97.5 697 LEU A N 1
ATOM 5416 C CA . LEU A 1 697 ? -25.781 -14.055 -4.383 1 97.5 697 LEU A CA 1
ATOM 5417 C C . LEU A 1 697 ? -25.016 -15.07 -5.219 1 97.5 697 LEU A C 1
ATOM 5419 O O . LEU A 1 697 ? -23.844 -14.859 -5.551 1 97.5 697 LEU A O 1
ATOM 5423 N N . GLU A 1 698 ? -25.688 -16.156 -5.566 1 97.81 698 GLU A N 1
ATOM 5424 C CA . GLU A 1 698 ? -25.031 -17.172 -6.391 1 97.81 698 GLU A CA 1
ATOM 5425 C C . GLU A 1 698 ? -24.75 -16.656 -7.797 1 97.81 698 GLU A C 1
ATOM 5427 O O . GLU A 1 698 ? -23.766 -17.031 -8.422 1 97.81 698 GLU A O 1
ATOM 5432 N N . ALA A 1 699 ? -25.594 -15.672 -8.258 1 98.5 699 ALA A N 1
ATOM 5433 C CA . ALA A 1 699 ? -25.297 -15.023 -9.531 1 98.5 699 ALA A CA 1
ATOM 5434 C C . ALA A 1 699 ? -23.891 -14.438 -9.539 1 98.5 699 ALA A C 1
ATOM 5436 O O . ALA A 1 699 ? -23.156 -14.594 -10.516 1 98.5 699 ALA A O 1
ATOM 5437 N N . LEU A 1 700 ? -23.562 -13.797 -8.438 1 98.75 700 LEU A N 1
ATOM 5438 C CA . LEU A 1 700 ? -22.25 -13.172 -8.312 1 98.75 700 LEU A CA 1
ATOM 5439 C C . LEU A 1 700 ? -21.156 -14.219 -8.148 1 98.75 700 LEU A C 1
ATOM 5441 O O . LEU A 1 700 ? -20.094 -14.109 -8.758 1 98.75 700 LEU A O 1
ATOM 5445 N N . ASN A 1 701 ? -21.391 -15.258 -7.359 1 98.56 701 ASN A N 1
ATOM 5446 C CA . ASN A 1 701 ? -20.406 -16.312 -7.129 1 98.56 701 ASN A CA 1
ATOM 5447 C C . ASN A 1 701 ? -20.078 -17.062 -8.422 1 98.56 701 ASN A C 1
ATOM 5449 O O . ASN A 1 701 ? -18.906 -17.297 -8.711 1 98.56 701 ASN A O 1
ATOM 5453 N N . TYR A 1 702 ? -21.094 -17.422 -9.172 1 98.81 702 TYR A N 1
ATOM 5454 C CA . TYR A 1 702 ? -20.859 -18.141 -10.43 1 98.81 702 TYR A CA 1
ATOM 5455 C C . TYR A 1 702 ? -20.141 -17.234 -11.43 1 98.81 702 TYR A C 1
ATOM 5457 O O . TYR A 1 702 ? -19.328 -17.719 -12.219 1 98.81 702 TYR A O 1
ATOM 5465 N N . GLY A 1 703 ? -20.484 -15.945 -11.43 1 98.81 703 GLY A N 1
ATOM 5466 C CA . GLY A 1 703 ? -19.828 -15.008 -12.328 1 98.81 703 GLY A CA 1
ATOM 5467 C C . GLY A 1 703 ? -18.359 -14.797 -11.984 1 98.81 703 GLY A C 1
ATOM 5468 O O . GLY A 1 703 ? -17.531 -14.609 -12.875 1 98.81 703 GLY A O 1
ATOM 5469 N N . ALA A 1 704 ? -18.078 -14.852 -10.703 1 98.62 704 ALA A N 1
ATOM 5470 C CA . ALA A 1 704 ? -16.703 -14.617 -10.234 1 98.62 704 ALA A CA 1
ATOM 5471 C C . ALA A 1 704 ? -15.922 -15.922 -10.164 1 98.62 704 ALA A C 1
ATOM 5473 O O . ALA A 1 704 ? -15.438 -16.422 -11.188 1 98.62 704 ALA A O 1
ATOM 5474 N N . ILE A 1 705 ? -15.961 -16.625 -9.039 1 98.56 705 ILE A N 1
ATOM 5475 C CA . ILE A 1 705 ? -15.148 -17.812 -8.844 1 98.56 705 ILE A CA 1
ATOM 5476 C C . ILE A 1 705 ? -15.641 -18.922 -9.781 1 98.56 705 ILE A C 1
ATOM 5478 O O . ILE A 1 705 ? -14.852 -19.766 -10.227 1 98.56 705 ILE A O 1
ATOM 5482 N N . GLY A 1 706 ? -16.938 -18.906 -10.117 1 98.75 706 GLY A N 1
ATOM 5483 C CA . GLY A 1 706 ? -17.453 -19.906 -11.039 1 98.75 706 GLY A CA 1
ATOM 5484 C C . GLY A 1 706 ? -16.812 -19.844 -12.406 1 98.75 706 GLY A C 1
ATOM 5485 O O . GLY A 1 706 ? -16.484 -20.891 -12.992 1 98.75 706 GLY A O 1
ATOM 5486 N N . SER A 1 707 ? -16.672 -18.641 -12.938 1 98.69 707 SER A N 1
ATOM 5487 C CA . SER A 1 707 ? -16.016 -18.5 -14.234 1 98.69 707 SER A CA 1
ATOM 5488 C C . SER A 1 707 ? -14.555 -18.922 -14.164 1 98.69 707 SER A C 1
ATOM 5490 O O . SER A 1 707 ? -14.008 -19.453 -15.133 1 98.69 707 SER A O 1
ATOM 5492 N N . ILE A 1 708 ? -13.891 -18.688 -13.016 1 98.44 708 ILE A N 1
ATOM 5493 C CA . ILE A 1 708 ? -12.5 -19.094 -12.82 1 98.44 708 ILE A CA 1
ATOM 5494 C C . ILE A 1 708 ? -12.414 -20.625 -12.758 1 98.44 708 ILE A C 1
ATOM 5496 O O . ILE A 1 708 ? -11.508 -21.219 -13.352 1 98.44 708 ILE A O 1
ATOM 5500 N N . ILE A 1 709 ? -13.344 -21.234 -12.055 1 98.44 709 ILE A N 1
ATOM 5501 C CA . ILE A 1 709 ? -13.383 -22.688 -11.984 1 98.44 709 ILE A CA 1
ATOM 5502 C C . ILE A 1 709 ? -13.648 -23.266 -13.375 1 98.44 709 ILE A C 1
ATOM 5504 O O . ILE A 1 709 ? -13.008 -24.234 -13.773 1 98.44 709 ILE A O 1
ATOM 5508 N N . GLY A 1 710 ? -14.617 -22.688 -14.07 1 98.62 710 GLY A N 1
ATOM 5509 C CA . GLY A 1 710 ? -14.844 -23.094 -15.445 1 98.62 710 GLY A CA 1
ATOM 5510 C C . GLY A 1 710 ? -13.609 -22.938 -16.328 1 98.62 710 GLY A C 1
ATOM 5511 O O . GLY A 1 710 ? -13.328 -23.812 -17.156 1 98.62 710 GLY A O 1
ATOM 5512 N N . HIS A 1 711 ? -12.906 -21.828 -16.172 1 98.31 711 HIS A N 1
ATOM 5513 C CA . HIS A 1 711 ? -11.641 -21.562 -16.844 1 98.31 711 HIS A CA 1
ATOM 5514 C C . HIS A 1 711 ? -10.641 -22.688 -16.609 1 98.31 711 HIS A C 1
ATOM 5516 O O . HIS A 1 711 ? -10.055 -23.219 -17.562 1 98.31 711 HIS A O 1
ATOM 5522 N N . GLU A 1 712 ? -10.516 -23.094 -15.336 1 97.62 712 GLU A N 1
ATOM 5523 C CA . GLU A 1 712 ? -9.562 -24.141 -14.984 1 97.62 712 GLU A CA 1
ATOM 5524 C C . GLU A 1 712 ? -9.992 -25.484 -15.539 1 97.62 712 GLU A C 1
ATOM 5526 O O . GLU A 1 712 ? -9.156 -26.297 -15.953 1 97.62 712 GLU A O 1
ATOM 5531 N N . LEU A 1 713 ? -11.273 -25.75 -15.508 1 98.44 713 LEU A N 1
ATOM 5532 C CA . LEU A 1 713 ? -11.758 -27 -16.094 1 98.44 713 LEU A CA 1
ATOM 5533 C C . LEU A 1 713 ? -11.461 -27.031 -17.594 1 98.44 713 LEU A C 1
ATOM 5535 O O . LEU A 1 713 ? -11.008 -28.062 -18.109 1 98.44 713 LEU A O 1
ATOM 5539 N N . THR A 1 714 ? -11.711 -25.938 -18.25 1 98.25 714 THR A N 1
ATOM 5540 C CA . THR A 1 714 ? -11.539 -25.859 -19.703 1 98.25 714 THR A CA 1
ATOM 5541 C C . THR A 1 714 ? -10.078 -26.047 -20.078 1 98.25 714 THR A C 1
ATOM 5543 O O . THR A 1 714 ? -9.766 -26.562 -21.156 1 98.25 714 THR A O 1
ATOM 5546 N N . HIS A 1 715 ? -9.18 -25.688 -19.234 1 97.06 715 HIS A N 1
ATOM 5547 C CA . HIS A 1 715 ? -7.758 -25.922 -19.484 1 97.06 715 HIS A CA 1
ATOM 5548 C C . HIS A 1 715 ? -7.484 -27.406 -19.719 1 97.06 715 HIS A C 1
ATOM 5550 O O . HIS A 1 715 ? -6.516 -27.75 -20.391 1 97.06 715 HIS A O 1
ATOM 5556 N N . GLY A 1 716 ? -8.281 -28.281 -19.188 1 96.69 716 GLY A N 1
ATOM 5557 C CA . GLY A 1 716 ? -8.141 -29.703 -19.453 1 96.69 716 GLY A CA 1
ATOM 5558 C C . GLY A 1 716 ? -8.461 -30.062 -20.891 1 96.69 716 GLY A C 1
ATOM 5559 O O . GLY A 1 716 ? -8.125 -31.156 -21.344 1 96.69 716 GLY A O 1
ATOM 5560 N N . PHE A 1 717 ? -9.023 -29.125 -21.672 1 97.38 717 PHE A N 1
ATOM 5561 C CA . PHE A 1 717 ? -9.508 -29.422 -23.016 1 97.38 717 PHE A CA 1
ATOM 5562 C C . PHE A 1 717 ? -9.102 -28.328 -23.984 1 97.38 717 PHE A C 1
ATOM 5564 O O . PHE A 1 717 ? -9.68 -28.203 -25.062 1 97.38 717 PHE A O 1
ATOM 5571 N N . ASP A 1 718 ? -8.211 -27.453 -23.578 1 95.19 718 ASP A N 1
ATOM 5572 C CA . ASP A 1 718 ? -7.715 -26.406 -24.469 1 95.19 718 ASP A CA 1
ATOM 5573 C C . ASP A 1 718 ? -6.664 -26.969 -25.438 1 95.19 718 ASP A C 1
ATOM 5575 O O . ASP A 1 718 ? -6.633 -28.172 -25.703 1 95.19 718 ASP A O 1
ATOM 5579 N N . ASP A 1 719 ? -5.879 -26.047 -26.062 1 92.12 719 ASP A N 1
ATOM 5580 C CA . ASP A 1 719 ? -4.969 -26.469 -27.125 1 92.12 719 ASP A CA 1
ATOM 5581 C C . ASP A 1 719 ? -3.891 -27.406 -26.594 1 92.12 719 ASP A C 1
ATOM 5583 O O . ASP A 1 719 ? -3.369 -28.234 -27.328 1 92.12 719 ASP A O 1
ATOM 5587 N N . GLN A 1 720 ? -3.613 -27.297 -25.25 1 90 720 GLN A N 1
ATOM 5588 C CA . GLN A 1 720 ? -2.596 -28.156 -24.656 1 90 720 GLN A CA 1
ATOM 5589 C C . GLN A 1 720 ? -3.229 -29.25 -23.781 1 90 720 GLN A C 1
ATOM 5591 O O . GLN A 1 720 ? -2.844 -30.406 -23.859 1 90 720 GLN A O 1
ATOM 5596 N N . GLY A 1 721 ? -4.285 -28.953 -23.078 1 93.19 721 GLY A N 1
ATOM 5597 C CA . GLY A 1 721 ? -4.898 -29.875 -22.125 1 93.19 721 GLY A CA 1
ATOM 5598 C C . GLY A 1 721 ? -5.555 -31.062 -22.797 1 93.19 721 GLY A C 1
ATOM 5599 O O . GLY A 1 721 ? -5.609 -32.156 -22.219 1 93.19 721 GLY A O 1
ATOM 5600 N N . ARG A 1 722 ? -5.973 -30.891 -23.969 1 93.94 722 ARG A N 1
ATOM 5601 C CA . ARG A 1 722 ? -6.66 -31.953 -24.672 1 93.94 722 ARG A CA 1
ATOM 5602 C C . ARG A 1 722 ? -5.699 -33.094 -25.031 1 93.94 722 ARG A C 1
ATOM 5604 O O . ARG A 1 722 ? -6.129 -34.188 -25.391 1 93.94 722 ARG A O 1
ATOM 5611 N N . LYS A 1 723 ? -4.438 -32.781 -24.969 1 91.06 723 LYS A N 1
ATOM 5612 C CA . LYS A 1 723 ? -3.43 -33.781 -25.344 1 91.06 723 LYS A CA 1
ATOM 5613 C C . LYS A 1 723 ? -3.205 -34.781 -24.219 1 91.06 723 LYS A C 1
ATOM 5615 O O . LYS A 1 723 ? -2.543 -35.812 -24.406 1 91.06 723 LYS A O 1
ATOM 5620 N N . TYR A 1 724 ? -3.752 -34.531 -23.078 1 91.94 724 TYR A N 1
ATOM 5621 C CA . TYR A 1 724 ? -3.693 -35.438 -21.938 1 91.94 724 TYR A CA 1
ATOM 5622 C C . TYR A 1 724 ? -4.996 -36.219 -21.797 1 91.94 724 TYR A C 1
ATOM 5624 O O . TYR A 1 724 ? -6.082 -35.625 -21.922 1 91.94 724 TYR A O 1
ATOM 5632 N N . ASP A 1 725 ? -4.93 -37.5 -21.531 1 93.06 725 ASP A N 1
ATOM 5633 C CA . ASP A 1 725 ? -6.133 -38.312 -21.375 1 93.06 725 ASP A CA 1
ATOM 5634 C C . ASP A 1 725 ? -6.66 -38.219 -19.938 1 93.06 725 ASP A C 1
ATOM 5636 O O . ASP A 1 725 ? -6.188 -37.406 -19.156 1 93.06 725 ASP A O 1
ATOM 5640 N N . LYS A 1 726 ? -7.707 -38.969 -19.625 1 93.5 726 LYS A N 1
ATOM 5641 C CA . LYS A 1 726 ? -8.406 -38.844 -18.344 1 93.5 726 LYS A CA 1
ATOM 5642 C C . LYS A 1 726 ? -7.5 -39.25 -17.188 1 93.5 726 LYS A C 1
ATOM 5644 O O . LYS A 1 726 ? -7.738 -38.844 -16.031 1 93.5 726 LYS A O 1
ATOM 5649 N N . GLU A 1 727 ? -6.441 -40.031 -17.484 1 90.56 727 GLU A N 1
ATOM 5650 C CA . GLU A 1 727 ? -5.508 -40.438 -16.438 1 90.56 727 GLU A CA 1
ATOM 5651 C C . GLU A 1 727 ? -4.324 -39.5 -16.344 1 90.56 727 GLU A C 1
ATOM 5653 O O . GLU A 1 727 ? -3.447 -39.656 -15.492 1 90.56 727 GLU A O 1
ATOM 5658 N N . GLY A 1 728 ? -4.254 -38.469 -17.188 1 88.94 728 GLY A N 1
ATOM 5659 C CA . GLY A 1 728 ? -3.182 -37.5 -17.188 1 88.94 728 GLY A CA 1
ATOM 5660 C C . GLY A 1 728 ? -2.016 -37.875 -18.078 1 88.94 728 GLY A C 1
ATOM 5661 O O . GLY A 1 728 ? -0.938 -37.281 -17.984 1 88.94 728 GLY A O 1
ATOM 5662 N N . ASN A 1 729 ? -2.219 -38.875 -18.953 1 88.38 729 ASN A N 1
ATOM 5663 C CA . ASN A 1 729 ? -1.164 -39.281 -19.875 1 88.38 729 ASN A CA 1
ATOM 5664 C C . ASN A 1 729 ? -1.165 -38.438 -21.141 1 88.38 729 ASN A C 1
ATOM 5666 O O . ASN A 1 729 ? -2.229 -38.094 -21.656 1 88.38 729 ASN A O 1
ATOM 5670 N N . LEU A 1 730 ? -0.018 -38.062 -21.547 1 88.75 730 LEU A N 1
ATOM 5671 C CA . LEU A 1 730 ? 0.125 -37.406 -22.828 1 88.75 730 LEU A CA 1
ATOM 5672 C C . LEU A 1 730 ? -0.026 -38.375 -23.984 1 88.75 730 LEU A C 1
ATOM 5674 O O . LEU A 1 730 ? 0.93 -39.094 -24.344 1 88.75 730 LEU A O 1
ATOM 5678 N N . LEU A 1 731 ? -1.214 -38.438 -24.516 1 87.12 731 LEU A N 1
ATOM 5679 C CA . LEU A 1 731 ? -1.601 -39.406 -25.547 1 87.12 731 LEU A CA 1
ATOM 5680 C C . LEU A 1 731 ? -2.613 -38.781 -26.5 1 87.12 731 LEU A C 1
ATOM 5682 O O . LEU A 1 731 ? -3.439 -37.969 -26.094 1 87.12 731 LEU A O 1
ATOM 5686 N N . GLN A 1 732 ? -2.432 -39.156 -27.797 1 88.56 732 GLN A N 1
ATOM 5687 C CA . GLN A 1 732 ? -3.494 -38.75 -28.719 1 88.56 732 GLN A CA 1
ATOM 5688 C C . GLN A 1 732 ? -4.719 -39.656 -28.562 1 88.56 732 GLN A C 1
ATOM 5690 O O . GLN A 1 732 ? -4.691 -40.812 -28.953 1 88.56 732 GLN A O 1
ATOM 5695 N N . TRP A 1 733 ? -5.734 -39.188 -28.047 1 92.44 733 TRP A N 1
ATOM 5696 C CA . TRP A 1 733 ? -6.918 -40 -27.75 1 92.44 733 TRP A CA 1
ATOM 5697 C C . TRP A 1 733 ? -8.148 -39.438 -28.453 1 92.44 733 TRP A C 1
ATOM 5699 O O . TRP A 1 733 ? -9.242 -40 -28.344 1 92.44 733 TRP A O 1
ATOM 5709 N N . TRP A 1 734 ? -7.984 -38.344 -29.125 1 95.38 734 TRP A N 1
ATOM 5710 C CA . TRP A 1 734 ? -9 -37.812 -30.047 1 95.38 734 TRP A CA 1
ATOM 5711 C C . TRP A 1 734 ? -8.773 -38.312 -31.453 1 95.38 734 TRP A C 1
ATOM 5713 O O . TRP A 1 734 ? -7.633 -38.594 -31.859 1 95.38 734 TRP A O 1
ATOM 5723 N N . SER A 1 735 ? -9.867 -38.375 -32.25 1 95.88 735 SER A N 1
ATOM 5724 C CA . SER A 1 735 ? -9.711 -38.75 -33.656 1 95.88 735 SER A CA 1
ATOM 5725 C C . SER A 1 735 ? -9.023 -37.625 -34.438 1 95.88 735 SER A C 1
ATOM 5727 O O . SER A 1 735 ? -9.117 -36.469 -34.062 1 95.88 735 SER A O 1
ATOM 5729 N N . ASN A 1 736 ? -8.336 -38 -35.531 1 94.88 736 ASN A N 1
ATOM 5730 C CA . ASN A 1 736 ? -7.656 -37.031 -36.375 1 94.88 736 ASN A CA 1
ATOM 5731 C C . ASN A 1 736 ? -8.633 -36.031 -36.969 1 94.88 736 ASN A C 1
ATOM 5733 O O . ASN A 1 736 ? -8.305 -34.844 -37.125 1 94.88 736 ASN A O 1
ATOM 5737 N N . LYS A 1 737 ? -9.766 -36.5 -37.312 1 95.62 737 LYS A N 1
ATOM 5738 C CA . LYS A 1 737 ? -10.781 -35.625 -37.875 1 95.62 737 LYS A CA 1
ATOM 5739 C C . LYS A 1 737 ? -11.227 -34.562 -36.844 1 95.62 737 LYS A C 1
ATOM 5741 O O . LYS A 1 737 ? -11.359 -33.406 -37.188 1 95.62 737 LYS A O 1
ATOM 5746 N N . THR A 1 738 ? -11.484 -35.062 -35.688 1 96.81 738 THR A N 1
ATOM 5747 C CA . THR A 1 738 ? -11.883 -34.156 -34.625 1 96.81 738 THR A CA 1
ATOM 5748 C C . THR A 1 738 ? -10.773 -33.156 -34.312 1 96.81 738 THR A C 1
ATOM 5750 O O . THR A 1 738 ? -11.039 -31.984 -34.094 1 96.81 738 THR A O 1
ATOM 5753 N N . VAL A 1 739 ? -9.516 -33.531 -34.281 1 95.75 739 VAL A N 1
ATOM 5754 C CA . VAL A 1 739 ? -8.375 -32.656 -34.031 1 95.75 739 VAL A CA 1
ATOM 5755 C C . VAL A 1 739 ? -8.305 -31.578 -35.094 1 95.75 739 VAL A C 1
ATOM 5757 O O . VAL A 1 739 ? -8.055 -30.406 -34.75 1 95.75 739 VAL A O 1
ATOM 5760 N N . ALA A 1 740 ? -8.508 -31.938 -36.312 1 96 740 ALA A N 1
ATOM 5761 C CA . ALA A 1 740 ? -8.461 -30.969 -37.406 1 96 740 ALA A CA 1
ATOM 5762 C C . ALA A 1 740 ? -9.555 -29.906 -37.219 1 96 740 ALA A C 1
ATOM 5764 O O . ALA A 1 740 ? -9.32 -28.719 -37.469 1 96 740 ALA A O 1
ATOM 5765 N N . GLU A 1 741 ? -10.766 -30.359 -36.875 1 96.62 741 GLU A N 1
ATOM 5766 C CA . GLU A 1 741 ? -11.867 -29.438 -36.656 1 96.62 741 GLU A CA 1
ATOM 5767 C C . GLU A 1 741 ? -11.578 -28.516 -35.469 1 96.62 741 GLU A C 1
ATOM 5769 O O . GLU A 1 741 ? -11.914 -27.328 -35.531 1 96.62 741 GLU A O 1
ATOM 5774 N N . TYR A 1 742 ? -11.023 -29.109 -34.438 1 96.94 742 TYR A N 1
ATOM 5775 C CA . TYR A 1 742 ? -10.641 -28.328 -33.281 1 96.94 742 TYR A CA 1
ATOM 5776 C C . TYR A 1 742 ? -9.641 -27.234 -33.656 1 96.94 742 TYR A C 1
ATOM 5778 O O . TYR A 1 742 ? -9.781 -26.078 -33.25 1 96.94 742 TYR A O 1
ATOM 5786 N N . GLU A 1 743 ? -8.602 -27.562 -34.375 1 96.12 743 GLU A N 1
ATOM 5787 C CA . GLU A 1 743 ? -7.543 -26.625 -34.75 1 96.12 743 GLU A CA 1
ATOM 5788 C C . GLU A 1 743 ? -8.086 -25.5 -35.625 1 96.12 743 GLU A C 1
ATOM 5790 O O . GLU A 1 743 ? -7.637 -24.344 -35.5 1 96.12 743 GLU A O 1
ATOM 5795 N N . LYS A 1 744 ? -9.023 -25.844 -36.438 1 96.06 744 LYS A N 1
ATOM 5796 C CA . LYS A 1 744 ? -9.68 -24.812 -37.219 1 96.06 744 LYS A CA 1
ATOM 5797 C C . LYS A 1 744 ? -10.398 -23.797 -36.344 1 96.06 744 LYS A C 1
ATOM 5799 O O . LYS A 1 744 ? -10.289 -22.594 -36.594 1 96.06 744 LYS A O 1
ATOM 5804 N N . ARG A 1 745 ? -11.078 -24.281 -35.406 1 96.62 745 ARG A N 1
ATOM 5805 C CA . ARG A 1 745 ? -11.812 -23.406 -34.5 1 96.62 745 ARG A CA 1
ATOM 5806 C C . ARG A 1 745 ? -10.852 -22.625 -33.594 1 96.62 745 ARG A C 1
ATOM 5808 O O . ARG A 1 745 ? -11.117 -21.469 -33.25 1 96.62 745 ARG A O 1
ATOM 5815 N N . ALA A 1 746 ? -9.75 -23.297 -33.156 1 97.06 746 ALA A N 1
ATOM 5816 C CA . ALA A 1 746 ? -8.719 -22.609 -32.375 1 97.06 746 ALA A CA 1
ATOM 5817 C C . ALA A 1 746 ? -8.109 -21.453 -33.156 1 97.06 746 ALA A C 1
ATOM 5819 O O . ALA A 1 746 ? -7.758 -20.422 -32.562 1 97.06 746 ALA A O 1
ATOM 5820 N N . GLN A 1 747 ? -7.992 -21.609 -34.469 1 96.44 747 GLN A N 1
ATOM 5821 C CA . GLN A 1 747 ? -7.418 -20.578 -35.312 1 96.44 747 GLN A CA 1
ATOM 5822 C C . GLN A 1 747 ? -8.273 -19.312 -35.312 1 96.44 747 GLN A C 1
ATOM 5824 O O . GLN A 1 747 ? -7.758 -18.203 -35.438 1 96.44 747 GLN A O 1
ATOM 5829 N N . CYS A 1 748 ? -9.531 -19.516 -35.156 1 96.62 748 CYS A N 1
ATOM 5830 C CA . CYS A 1 748 ? -10.43 -18.375 -35.031 1 96.62 748 CYS A CA 1
ATOM 5831 C C . CYS A 1 748 ? -10.023 -17.469 -33.875 1 96.62 748 CYS A C 1
ATOM 5833 O O . CYS A 1 748 ? -10.008 -16.25 -34.031 1 96.62 748 CYS A O 1
ATOM 5835 N N . PHE A 1 749 ? -9.68 -18.031 -32.719 1 97.25 749 PHE A N 1
ATOM 5836 C CA . PHE A 1 749 ? -9.242 -17.281 -31.547 1 97.25 749 PHE A CA 1
ATOM 5837 C C . PHE A 1 749 ? -7.934 -16.562 -31.828 1 97.25 749 PHE A C 1
ATOM 5839 O O . PHE A 1 749 ? -7.758 -15.398 -31.453 1 97.25 749 PHE A O 1
ATOM 5846 N N . VAL A 1 750 ? -6.973 -17.25 -32.469 1 96.69 750 VAL A N 1
ATOM 5847 C CA . VAL A 1 750 ? -5.68 -16.656 -32.781 1 96.69 750 VAL A CA 1
ATOM 5848 C C . VAL A 1 750 ? -5.891 -15.398 -33.625 1 96.69 750 VAL A C 1
ATOM 5850 O O . VAL A 1 750 ? -5.324 -14.344 -33.344 1 96.69 750 VAL A O 1
ATOM 5853 N N . GLU A 1 751 ? -6.75 -15.477 -34.625 1 95.5 751 GLU A N 1
ATOM 5854 C CA . GLU A 1 751 ? -7 -14.352 -35.531 1 95.5 751 GLU A CA 1
ATOM 5855 C C . GLU A 1 751 ? -7.723 -13.219 -34.812 1 95.5 751 GLU A C 1
ATOM 5857 O O . GLU A 1 751 ? -7.375 -12.047 -34.969 1 95.5 751 GLU A O 1
ATOM 5862 N N . GLN A 1 752 ? -8.688 -13.57 -34.062 1 96 752 GLN A N 1
ATOM 5863 C CA . GLN A 1 752 ? -9.453 -12.555 -33.344 1 96 752 GLN A CA 1
ATOM 5864 C C . GLN A 1 752 ? -8.57 -11.766 -32.375 1 96 752 GLN A C 1
ATOM 5866 O O . GLN A 1 752 ? -8.609 -10.531 -32.375 1 96 752 GLN A O 1
ATOM 5871 N N . TYR A 1 753 ? -7.801 -12.438 -31.609 1 96.25 753 TYR A N 1
ATOM 5872 C CA . TYR A 1 753 ? -7.039 -11.773 -30.562 1 96.25 753 TYR A CA 1
ATOM 5873 C C . TYR A 1 753 ? -5.832 -11.047 -31.141 1 96.25 753 TYR A C 1
ATOM 5875 O O . TYR A 1 753 ? -5.332 -10.086 -30.547 1 96.25 753 TYR A O 1
ATOM 5883 N N . ASN A 1 754 ? -5.34 -11.477 -32.312 1 94.38 754 ASN A N 1
ATOM 5884 C CA . ASN A 1 754 ? -4.312 -10.727 -33.031 1 94.38 754 ASN A CA 1
ATOM 5885 C C . ASN A 1 754 ? -4.809 -9.344 -33.438 1 94.38 754 ASN A C 1
ATOM 5887 O O . ASN A 1 754 ? -4.008 -8.453 -33.719 1 94.38 754 ASN A O 1
ATOM 5891 N N . HIS A 1 755 ? -6.082 -9.18 -33.406 1 92.44 755 HIS A N 1
ATOM 5892 C CA . HIS A 1 755 ? -6.652 -7.918 -33.875 1 92.44 755 HIS A CA 1
ATOM 5893 C C . HIS A 1 755 ? -6.844 -6.949 -32.688 1 92.44 755 HIS A C 1
ATOM 5895 O O . HIS A 1 755 ? -7.098 -5.758 -32.906 1 92.44 755 HIS A O 1
ATOM 5901 N N . TYR A 1 756 ? -6.793 -7.449 -31.531 1 94.25 756 TYR A N 1
ATOM 5902 C CA . TYR A 1 756 ? -6.969 -6.57 -30.375 1 94.25 756 TYR A CA 1
ATOM 5903 C C . TYR A 1 756 ? -5.707 -5.758 -30.125 1 94.25 756 TYR A C 1
ATOM 5905 O O . TYR A 1 756 ? -4.598 -6.289 -30.156 1 94.25 756 TYR A O 1
ATOM 5913 N N . ARG A 1 757 ? -5.922 -4.461 -29.844 1 92 757 ARG A N 1
ATOM 5914 C CA . ARG A 1 757 ? -4.848 -3.521 -29.547 1 92 757 ARG A CA 1
ATOM 5915 C C . ARG A 1 757 ? -5.141 -2.75 -28.266 1 92 757 ARG A C 1
ATOM 5917 O O . ARG A 1 757 ? -6.305 -2.496 -27.938 1 92 757 ARG A O 1
ATOM 5924 N N . LEU A 1 758 ? -4.086 -2.514 -27.578 1 91.38 758 LEU A N 1
ATOM 5925 C CA . LEU A 1 758 ? -4.195 -1.613 -26.438 1 91.38 758 LEU A CA 1
ATOM 5926 C C . LEU A 1 758 ? -3.973 -0.167 -26.859 1 91.38 758 LEU A C 1
ATOM 5928 O O . LEU A 1 758 ? -2.887 0.186 -27.328 1 91.38 758 LEU A O 1
ATOM 5932 N N . LYS A 1 759 ? -4.906 0.644 -26.625 1 85.75 759 LYS A N 1
ATOM 5933 C CA . LYS A 1 759 ? -4.883 2.018 -27.109 1 85.75 759 LYS A CA 1
ATOM 5934 C C . LYS A 1 759 ? -3.787 2.83 -26.422 1 85.75 759 LYS A C 1
ATOM 5936 O O . LYS A 1 759 ? -3.213 3.74 -27.031 1 85.75 759 LYS A O 1
ATOM 5941 N N . GLU A 1 760 ? -3.484 2.484 -25.234 1 84.75 760 GLU A N 1
ATOM 5942 C CA . GLU A 1 760 ? -2.555 3.26 -24.406 1 84.75 760 GLU A CA 1
ATOM 5943 C C . GLU A 1 760 ? -1.117 3.078 -24.891 1 84.75 760 GLU A C 1
ATOM 5945 O O . GLU A 1 760 ? -0.282 3.969 -24.719 1 84.75 760 GLU A O 1
ATOM 5950 N N . ILE A 1 761 ? -0.714 1.918 -25.453 1 86.38 761 ILE A N 1
ATOM 5951 C CA . ILE A 1 761 ? 0.661 1.645 -25.859 1 86.38 761 ILE A CA 1
ATOM 5952 C C . ILE A 1 761 ? 0.698 1.25 -27.328 1 86.38 761 ILE A C 1
ATOM 5954 O O . ILE A 1 761 ? 1.771 1.008 -27.891 1 86.38 761 ILE A O 1
ATOM 5958 N N . THR A 1 762 ? -0.328 1.149 -28.016 1 82.94 762 THR A N 1
ATOM 5959 C CA . THR A 1 762 ? -0.509 0.912 -29.438 1 82.94 762 THR A CA 1
ATOM 5960 C C . THR A 1 762 ? 0.001 -0.474 -29.828 1 82.94 762 THR A C 1
ATOM 5962 O O . THR A 1 762 ? 0.177 -0.768 -31.016 1 82.94 762 THR A O 1
ATOM 5965 N N . ASP A 1 763 ? 0.261 -1.365 -28.906 1 86.31 763 ASP A N 1
ATOM 5966 C CA . ASP A 1 763 ? 0.703 -2.73 -29.172 1 86.31 763 ASP A CA 1
ATOM 5967 C C . ASP A 1 763 ? -0.483 -3.691 -29.219 1 86.31 763 ASP A C 1
ATOM 5969 O O . ASP A 1 763 ? -1.586 -3.348 -28.781 1 86.31 763 ASP A O 1
ATOM 5973 N N . GLN A 1 764 ? -0.163 -4.848 -29.859 1 89.94 764 GLN A N 1
ATOM 5974 C CA . GLN A 1 764 ? -1.247 -5.801 -30.078 1 89.94 764 GLN A CA 1
ATOM 5975 C C . GLN A 1 764 ? -1.026 -7.078 -29.281 1 89.94 764 GLN A C 1
ATOM 5977 O O . GLN A 1 764 ? 0.11 -7.414 -28.938 1 89.94 764 GLN A O 1
ATOM 5982 N N . VAL A 1 765 ? -2.137 -7.754 -28.969 1 94 765 VAL A N 1
ATOM 5983 C CA . VAL A 1 765 ? -2.107 -9.062 -28.328 1 94 765 VAL A CA 1
ATOM 5984 C C . VAL A 1 765 ? -1.581 -10.109 -29.297 1 94 765 VAL A C 1
ATOM 5986 O O . VAL A 1 765 ? -1.83 -10.023 -30.516 1 94 765 VAL A O 1
ATOM 5989 N N . ASP A 1 766 ? -0.738 -11.008 -28.844 1 92.62 766 ASP A N 1
ATOM 5990 C CA . ASP A 1 766 ? -0.328 -12.18 -29.609 1 92.62 766 ASP A CA 1
ATOM 5991 C C . ASP A 1 766 ? -1.305 -13.336 -29.406 1 92.62 766 ASP A C 1
ATOM 5993 O O . ASP A 1 766 ? -1.236 -14.047 -28.406 1 92.62 766 ASP A O 1
ATOM 5997 N N . GLY A 1 767 ? -2.127 -13.531 -30.438 1 94.06 767 GLY A N 1
ATOM 5998 C CA . GLY A 1 767 ? -3.197 -14.508 -30.328 1 94.06 767 GLY A CA 1
ATOM 5999 C C . GLY A 1 767 ? -2.691 -15.922 -30.141 1 94.06 767 GLY A C 1
ATOM 6000 O O . GLY A 1 767 ? -3.393 -16.766 -29.578 1 94.06 767 GLY A O 1
ATOM 6001 N N . GLU A 1 768 ? -1.503 -16.219 -30.625 1 91.62 768 GLU A N 1
ATOM 6002 C CA . GLU A 1 768 ? -0.921 -17.547 -30.438 1 91.62 768 GLU A CA 1
ATOM 6003 C C . GLU A 1 768 ? -0.425 -17.734 -29 1 91.62 768 GLU A C 1
ATOM 6005 O O . GLU A 1 768 ? -0.586 -18.797 -28.422 1 91.62 768 GLU A O 1
ATOM 6010 N N . GLN A 1 769 ? 0.116 -16.688 -28.469 1 88.88 769 GLN A N 1
ATOM 6011 C CA . GLN A 1 769 ? 0.627 -16.719 -27.094 1 88.88 769 GLN A CA 1
ATOM 6012 C C . GLN A 1 769 ? -0.507 -16.875 -26.078 1 88.88 769 GLN A C 1
ATOM 6014 O O . GLN A 1 769 ? -0.366 -17.578 -25.078 1 88.88 769 GLN A O 1
ATOM 6019 N N . THR A 1 770 ? -1.601 -16.25 -26.422 1 94.69 770 THR A N 1
ATOM 6020 C CA . THR A 1 770 ? -2.684 -16.203 -25.438 1 94.69 770 THR A CA 1
ATOM 6021 C C . THR A 1 770 ? -3.75 -17.25 -25.766 1 94.69 770 THR A C 1
ATOM 6023 O O . THR A 1 770 ? -4.816 -17.266 -25.141 1 94.69 770 THR A O 1
ATOM 6026 N N . LEU A 1 771 ? -3.521 -18.172 -26.703 1 95.69 771 LEU A N 1
ATOM 6027 C CA . LEU A 1 771 ? -4.543 -19.047 -27.266 1 95.69 771 LEU A CA 1
ATOM 6028 C C . LEU A 1 771 ? -5.176 -19.906 -26.172 1 95.69 771 LEU A C 1
ATOM 6030 O O . LEU A 1 771 ? -6.398 -19.906 -26.016 1 95.69 771 LEU A O 1
ATOM 6034 N N . GLY A 1 772 ? -4.293 -20.656 -25.359 1 95.31 772 GLY A N 1
ATOM 6035 C CA . GLY A 1 772 ? -4.82 -21.516 -24.328 1 95.31 772 GLY A CA 1
ATOM 6036 C C . GLY A 1 772 ? -5.699 -20.781 -23.328 1 95.31 772 GLY A C 1
ATOM 6037 O O . GLY A 1 772 ? -6.781 -21.266 -22.969 1 95.31 772 GLY A O 1
ATOM 6038 N N . GLU A 1 773 ? -5.289 -19.578 -22.922 1 96.19 773 GLU A N 1
ATOM 6039 C CA . GLU A 1 773 ? -6.012 -18.781 -21.953 1 96.19 773 GLU A CA 1
ATOM 6040 C C . GLU A 1 773 ? -7.32 -18.25 -22.531 1 96.19 773 GLU A C 1
ATOM 6042 O O . GLU A 1 773 ? -8.336 -18.203 -21.828 1 96.19 773 GLU A O 1
ATOM 6047 N N . ASN A 1 774 ? -7.266 -17.891 -23.812 1 97.62 774 ASN A N 1
ATOM 6048 C CA . ASN A 1 774 ? -8.469 -17.391 -24.453 1 97.62 774 ASN A CA 1
ATOM 6049 C C . ASN A 1 774 ? -9.531 -18.469 -24.609 1 97.62 774 ASN A C 1
ATOM 6051 O O . ASN A 1 774 ? -10.719 -18.203 -24.422 1 97.62 774 ASN A O 1
ATOM 6055 N N . ILE A 1 775 ? -9.062 -19.656 -24.969 1 98 775 ILE A N 1
ATOM 6056 C CA . ILE A 1 775 ? -9.977 -20.781 -25.062 1 98 775 ILE A CA 1
ATOM 6057 C C . ILE A 1 775 ? -10.594 -21.078 -23.703 1 98 775 ILE A C 1
ATOM 6059 O O . ILE A 1 775 ? -11.805 -21.25 -23.578 1 98 775 ILE A O 1
ATOM 6063 N N . ALA A 1 776 ? -9.75 -21.047 -22.672 1 98.19 776 ALA A N 1
ATOM 6064 C CA . ALA A 1 776 ? -10.188 -21.344 -21.312 1 98.19 776 ALA A CA 1
ATOM 6065 C C . ALA A 1 776 ? -11.148 -20.281 -20.797 1 98.19 776 ALA A C 1
ATOM 6067 O O . ALA A 1 776 ? -12.148 -20.609 -20.156 1 98.19 776 ALA A O 1
ATOM 6068 N N . ASP A 1 777 ? -10.875 -19.047 -21.078 1 98 777 ASP A N 1
ATOM 6069 C CA . ASP A 1 777 ? -11.742 -17.953 -20.625 1 98 777 ASP A CA 1
ATOM 6070 C C . ASP A 1 777 ? -13.133 -18.062 -21.266 1 98 777 ASP A C 1
ATOM 6072 O O . ASP A 1 777 ? -14.148 -17.922 -20.578 1 98 777 ASP A O 1
ATOM 6076 N N . ASN A 1 778 ? -13.148 -18.266 -22.578 1 98.19 778 ASN A N 1
ATOM 6077 C CA . ASN A 1 778 ? -14.406 -18.328 -23.312 1 98.19 778 ASN A CA 1
ATOM 6078 C C . ASN A 1 778 ? -15.234 -19.547 -22.906 1 98.19 778 ASN A C 1
ATOM 6080 O O . ASN A 1 778 ? -16.438 -19.438 -22.656 1 98.19 778 ASN A O 1
ATOM 6084 N N . GLY A 1 779 ? -14.578 -20.703 -22.859 1 97.88 779 GLY A N 1
ATOM 6085 C CA . GLY A 1 779 ? -15.266 -21.891 -22.375 1 97.88 779 GLY A CA 1
ATOM 6086 C C . GLY A 1 779 ? -15.727 -21.781 -20.938 1 97.88 779 GLY A C 1
ATOM 6087 O O . GLY A 1 779 ? -16.859 -22.141 -20.609 1 97.88 779 GLY A O 1
ATOM 6088 N N . GLY A 1 780 ? -14.844 -21.266 -20.047 1 98.31 780 GLY A N 1
ATOM 6089 C CA . GLY A 1 780 ? -15.133 -21.141 -18.625 1 98.31 780 GLY A CA 1
ATOM 6090 C C . GLY A 1 780 ? -16.344 -20.266 -18.344 1 98.31 780 GLY A C 1
ATOM 6091 O O . GLY A 1 780 ? -17.188 -20.625 -17.5 1 98.31 780 GLY A O 1
ATOM 6092 N N . LEU A 1 781 ? -16.453 -19.109 -19.047 1 98.44 781 LEU A N 1
ATOM 6093 C CA . LEU A 1 781 ? -17.578 -18.219 -18.859 1 98.44 781 LEU A CA 1
ATOM 6094 C C . LEU A 1 781 ? -18.891 -18.906 -19.281 1 98.44 781 LEU A C 1
ATOM 6096 O O . LEU A 1 781 ? -19.906 -18.797 -18.594 1 98.44 781 LEU A O 1
ATOM 6100 N N . ARG A 1 782 ? -18.875 -19.531 -20.391 1 97.44 782 ARG A N 1
ATOM 6101 C CA . ARG A 1 782 ? -20.078 -20.188 -20.922 1 97.44 782 ARG A CA 1
ATOM 6102 C C . ARG A 1 782 ? -20.547 -21.297 -20 1 97.44 782 ARG A C 1
ATOM 6104 O O . ARG A 1 782 ? -21.734 -21.422 -19.719 1 97.44 782 ARG A O 1
ATOM 6111 N N . GLU A 1 783 ? -19.594 -22.109 -19.547 1 98.19 783 GLU A N 1
ATOM 6112 C CA . GLU A 1 783 ? -19.922 -23.203 -18.625 1 98.19 783 GLU A CA 1
ATOM 6113 C C . GLU A 1 783 ? -20.469 -22.656 -17.297 1 98.19 783 GLU A C 1
ATOM 6115 O O . GLU A 1 783 ? -21.453 -23.188 -16.766 1 98.19 783 GLU A O 1
ATOM 6120 N N . ALA A 1 784 ? -19.828 -21.625 -16.797 1 98.75 784 ALA A N 1
ATOM 6121 C CA . ALA A 1 784 ? -20.266 -21.031 -15.531 1 98.75 784 ALA A CA 1
ATOM 6122 C C . ALA A 1 784 ? -21.672 -20.453 -15.656 1 98.75 784 ALA A C 1
ATOM 6124 O O . ALA A 1 784 ? -22.469 -20.562 -14.727 1 98.75 784 ALA A O 1
ATOM 6125 N N . PHE A 1 785 ? -21.953 -19.812 -16.797 1 98.81 785 PHE A N 1
ATOM 6126 C CA . PHE A 1 785 ? -23.266 -19.219 -17 1 98.81 785 PHE A CA 1
ATOM 6127 C C . PHE A 1 785 ? -24.344 -20.312 -17.078 1 98.81 785 PHE A C 1
ATOM 6129 O O . PHE A 1 785 ? -25.406 -20.172 -16.469 1 98.81 785 PHE A O 1
ATOM 6136 N N . GLN A 1 786 ? -24.094 -21.344 -17.844 1 98.31 786 GLN A N 1
ATOM 6137 C CA . GLN A 1 786 ? -25.031 -22.453 -17.938 1 98.31 786 GLN A CA 1
ATOM 6138 C C . GLN A 1 786 ? -25.219 -23.125 -16.578 1 98.31 786 GLN A C 1
ATOM 6140 O O . GLN A 1 786 ? -26.328 -23.547 -16.234 1 98.31 786 GLN A O 1
ATOM 6145 N N . ALA A 1 787 ? -24.109 -23.281 -15.859 1 98.75 787 ALA A N 1
ATOM 6146 C CA . ALA A 1 787 ? -24.172 -23.812 -14.508 1 98.75 787 ALA A CA 1
ATOM 6147 C C . ALA A 1 787 ? -25.062 -22.953 -13.617 1 98.75 787 ALA A C 1
ATOM 6149 O O . ALA A 1 787 ? -25.844 -23.469 -12.82 1 98.75 787 ALA A O 1
ATOM 6150 N N . TYR A 1 788 ? -24.969 -21.656 -13.719 1 98.62 788 TYR A N 1
ATOM 6151 C CA . TYR A 1 788 ? -25.797 -20.75 -12.945 1 98.62 788 TYR A CA 1
ATOM 6152 C C . TYR A 1 788 ? -27.266 -20.906 -13.305 1 98.62 788 TYR A C 1
ATOM 6154 O O . TYR A 1 788 ? -28.141 -20.891 -12.422 1 98.62 788 TYR A O 1
ATOM 6162 N N . LYS A 1 789 ? -27.547 -21.031 -14.562 1 97.81 789 LYS A N 1
ATOM 6163 C CA . LYS A 1 789 ? -28.922 -21.266 -14.992 1 97.81 789 LYS A CA 1
ATOM 6164 C C . LYS A 1 789 ? -29.484 -22.547 -14.375 1 97.81 789 LYS A C 1
ATOM 6166 O O . LYS A 1 789 ? -30.641 -22.609 -13.992 1 97.81 789 LYS A O 1
ATOM 6171 N N . ARG A 1 790 ? -28.641 -23.562 -14.344 1 97.44 790 ARG A N 1
ATOM 6172 C CA . ARG A 1 790 ? -29.047 -24.812 -13.703 1 97.44 790 ARG A CA 1
ATOM 6173 C C . ARG A 1 790 ? -29.344 -24.578 -12.227 1 97.44 790 ARG A C 1
ATOM 6175 O O . ARG A 1 790 ? -30.344 -25.094 -11.711 1 97.44 790 ARG A O 1
ATOM 6182 N N . TYR A 1 791 ? -28.484 -23.891 -11.562 1 97.31 791 TYR A N 1
ATOM 6183 C CA . TYR A 1 791 ? -28.703 -23.547 -10.164 1 97.31 791 TYR A CA 1
ATOM 6184 C C . TYR A 1 791 ? -30.031 -22.812 -9.992 1 97.31 791 TYR A C 1
ATOM 6186 O O . TYR A 1 791 ? -30.797 -23.109 -9.078 1 97.31 791 TYR A O 1
ATOM 6194 N N . LYS A 1 792 ? -30.234 -21.844 -10.859 1 95.88 792 LYS A N 1
ATOM 6195 C CA . LYS A 1 792 ? -31.469 -21.047 -10.805 1 95.88 792 LYS A CA 1
ATOM 6196 C C . LYS A 1 792 ? -32.688 -21.938 -10.938 1 95.88 792 LYS A C 1
ATOM 6198 O O . LYS A 1 792 ? -33.688 -21.75 -10.234 1 95.88 792 LYS A O 1
ATOM 6203 N N . THR A 1 793 ? -32.656 -22.875 -11.836 1 95.38 793 THR A N 1
ATOM 6204 C CA . THR A 1 793 ? -33.75 -23.828 -12.039 1 95.38 793 THR A CA 1
ATOM 6205 C C . THR A 1 793 ? -33.969 -24.672 -10.789 1 95.38 793 THR A C 1
ATOM 6207 O O . THR A 1 793 ? -35.094 -24.906 -10.375 1 95.38 793 THR A O 1
ATOM 6210 N N . ARG A 1 794 ? -32.875 -25.094 -10.172 1 95.38 794 ARG A N 1
ATOM 6211 C CA . ARG A 1 794 ? -32.969 -25.875 -8.945 1 95.38 794 ARG A CA 1
ATOM 6212 C C . ARG A 1 794 ? -33.531 -25.047 -7.801 1 95.38 794 ARG A C 1
ATOM 6214 O O . ARG A 1 794 ? -34.281 -25.562 -6.977 1 95.38 794 ARG A O 1
ATOM 6221 N N . LEU A 1 795 ? -33.094 -23.828 -7.793 1 91.62 795 LEU A N 1
ATOM 6222 C CA . LEU A 1 795 ? -33.594 -22.922 -6.766 1 91.62 795 LEU A CA 1
ATOM 6223 C C . LEU A 1 795 ? -35.094 -22.734 -6.895 1 91.62 795 LEU A C 1
ATOM 6225 O O . LEU A 1 795 ? -35.812 -22.703 -5.891 1 91.62 795 LEU A O 1
ATOM 6229 N N . GLY A 1 796 ? -35.656 -22.578 -8.008 1 91.94 796 GLY A N 1
ATOM 6230 C CA . GLY A 1 796 ? -37.094 -22.516 -8.266 1 91.94 796 GLY A CA 1
ATOM 6231 C C . GLY A 1 796 ? -37.656 -21.125 -8.148 1 91.94 796 GLY A C 1
ATOM 6232 O O . GLY A 1 796 ? -38.844 -20.922 -8.406 1 91.94 796 GLY A O 1
ATOM 6233 N N . HIS A 1 797 ? -36.875 -20.188 -7.664 1 89 797 HIS A N 1
ATOM 6234 C CA . HIS A 1 797 ? -37.281 -18.781 -7.594 1 89 797 HIS A CA 1
ATOM 6235 C C . HIS A 1 797 ? -36.125 -17.859 -7.844 1 89 797 HIS A C 1
ATOM 6237 O O . HIS A 1 797 ? -34.969 -18.297 -7.895 1 89 797 HIS A O 1
ATOM 6243 N N . ASN A 1 798 ? -36.406 -16.625 -8.133 1 90.25 798 ASN A N 1
ATOM 6244 C CA . ASN A 1 798 ? -35.344 -15.656 -8.352 1 90.25 798 ASN A CA 1
ATOM 6245 C C . ASN A 1 798 ? -34.625 -15.305 -7.051 1 90.25 798 ASN A C 1
ATOM 6247 O O . ASN A 1 798 ? -35.281 -15.227 -5.992 1 90.25 798 ASN A O 1
ATOM 6251 N N . GLU A 1 799 ? -33.312 -15.086 -7.148 1 93.94 799 GLU A N 1
ATOM 6252 C CA . GLU A 1 799 ? -32.562 -14.539 -6.027 1 93.94 799 GLU A CA 1
ATOM 6253 C C . GLU A 1 799 ? -33 -13.109 -5.719 1 93.94 799 GLU A C 1
ATOM 6255 O O . GLU A 1 799 ? -33.594 -12.43 -6.566 1 93.94 799 GLU A O 1
ATOM 6260 N N . PRO A 1 800 ? -32.75 -12.711 -4.453 1 93.19 800 PRO A N 1
ATOM 6261 C CA . PRO A 1 800 ? -33.062 -11.32 -4.117 1 93.19 800 PRO A CA 1
ATOM 6262 C C . PRO A 1 800 ? -32.25 -10.328 -4.961 1 93.19 800 PRO A C 1
ATOM 6264 O O . PRO A 1 800 ? -31.266 -10.695 -5.574 1 93.19 800 PRO A O 1
ATOM 6267 N N . LYS A 1 801 ? -32.781 -9.148 -5.012 1 93.19 801 LYS A N 1
ATOM 6268 C CA . LYS A 1 801 ? -32.094 -8.078 -5.699 1 93.19 801 LYS A CA 1
ATOM 6269 C C . LYS A 1 801 ? -30.938 -7.539 -4.84 1 93.19 801 LYS A C 1
ATOM 6271 O O . LYS A 1 801 ? -30.953 -7.684 -3.615 1 93.19 801 LYS A O 1
ATOM 6276 N N . LEU A 1 802 ? -29.938 -7.035 -5.504 1 94.19 802 LEU A N 1
ATOM 6277 C CA . LEU A 1 802 ? -28.812 -6.418 -4.805 1 94.19 802 LEU A CA 1
ATOM 6278 C C . LEU A 1 802 ? -29.109 -4.953 -4.492 1 94.19 802 LEU A C 1
ATOM 6280 O O . LEU A 1 802 ? -29.578 -4.215 -5.355 1 94.19 802 LEU A O 1
ATOM 6284 N N . PRO A 1 803 ? -28.859 -4.48 -3.248 1 92.88 803 PRO A N 1
ATOM 6285 C CA . PRO A 1 803 ? -29.156 -3.092 -2.906 1 92.88 803 PRO A CA 1
ATOM 6286 C C . PRO A 1 803 ? -28.422 -2.09 -3.793 1 92.88 803 PRO A C 1
ATOM 6288 O O . PRO A 1 803 ? -27.203 -2.184 -3.955 1 92.88 803 PRO A O 1
ATOM 6291 N N . GLY A 1 804 ? -29.109 -1.108 -4.34 1 93.19 804 GLY A N 1
ATOM 6292 C CA . GLY A 1 804 ? -28.516 -0.084 -5.195 1 93.19 804 GLY A CA 1
ATOM 6293 C C . GLY A 1 804 ? -28.375 -0.52 -6.641 1 93.19 804 GLY A C 1
ATOM 6294 O O . GLY A 1 804 ? -28.062 0.294 -7.512 1 93.19 804 GLY A O 1
ATOM 6295 N N . LEU A 1 805 ? -28.609 -1.8 -6.871 1 96.31 805 LEU A N 1
ATOM 6296 C CA . LEU A 1 805 ? -28.484 -2.359 -8.211 1 96.31 805 LEU A CA 1
ATOM 6297 C C . LEU A 1 805 ? -29.734 -3.148 -8.586 1 96.31 805 LEU A C 1
ATOM 6299 O O . LEU A 1 805 ? -29.656 -4.168 -9.273 1 96.31 805 LEU A O 1
ATOM 6303 N N . GLU A 1 806 ? -30.859 -2.678 -8.164 1 92.31 806 GLU A N 1
ATOM 6304 C CA . GLU A 1 806 ? -32.125 -3.381 -8.32 1 92.31 806 GLU A CA 1
ATOM 6305 C C . GLU A 1 806 ? -32.531 -3.482 -9.789 1 92.31 806 GLU A C 1
ATOM 6307 O O . GLU A 1 806 ? -33.281 -4.371 -10.164 1 92.31 806 GLU A O 1
ATOM 6312 N N . ARG A 1 807 ? -31.984 -2.592 -10.555 1 94 807 ARG A N 1
ATOM 6313 C CA . ARG A 1 807 ? -32.375 -2.559 -11.961 1 94 807 ARG A CA 1
ATOM 6314 C C . ARG A 1 807 ? -31.766 -3.742 -12.719 1 94 807 ARG A C 1
ATOM 6316 O O . ARG A 1 807 ? -32.188 -4.062 -13.828 1 94 807 ARG A O 1
ATOM 6323 N N . TYR A 1 808 ? -30.812 -4.449 -12.188 1 97 808 TYR A N 1
ATOM 6324 C CA . TYR A 1 808 ? -30.141 -5.566 -12.852 1 97 808 TYR A CA 1
ATOM 6325 C C . TYR A 1 808 ? -30.656 -6.898 -12.312 1 97 808 TYR A C 1
ATOM 6327 O O . TYR A 1 808 ? -30.781 -7.074 -11.102 1 97 808 TYR A O 1
ATOM 6335 N N . ASN A 1 809 ? -30.969 -7.793 -13.188 1 95.88 809 ASN A N 1
ATOM 6336 C CA . ASN A 1 809 ? -31.375 -9.125 -12.773 1 95.88 809 ASN A CA 1
ATOM 6337 C C . ASN A 1 809 ? -30.172 -10.031 -12.523 1 95.88 809 ASN A C 1
ATOM 6339 O O . ASN A 1 809 ? -29.031 -9.625 -12.711 1 95.88 809 ASN A O 1
ATOM 6343 N N . GLY A 1 810 ? -30.438 -11.258 -12.094 1 97.31 810 GLY A N 1
ATOM 6344 C CA . GLY A 1 810 ? -29.375 -12.188 -11.727 1 97.31 810 GLY A CA 1
ATOM 6345 C C . GLY A 1 810 ? -28.422 -12.477 -12.867 1 97.31 810 GLY A C 1
ATOM 6346 O O . GLY A 1 810 ? -27.203 -12.555 -12.648 1 97.31 810 GLY A O 1
ATOM 6347 N N . GLU A 1 811 ? -28.891 -12.656 -14.055 1 98.44 811 GLU A N 1
ATOM 6348 C CA . GLU A 1 811 ? -28.047 -12.953 -15.203 1 98.44 811 GLU A CA 1
ATOM 6349 C C . GLU A 1 811 ? -27.141 -11.766 -15.547 1 98.44 811 GLU A C 1
ATOM 6351 O O . GLU A 1 811 ? -25.984 -11.945 -15.922 1 98.44 811 GLU A O 1
ATOM 6356 N N . GLN A 1 812 ? -27.719 -10.539 -15.461 1 98.56 812 GLN A N 1
ATOM 6357 C CA . GLN A 1 812 ? -26.906 -9.344 -15.664 1 98.56 812 GLN A CA 1
ATOM 6358 C C . GLN A 1 812 ? -25.828 -9.219 -14.586 1 98.56 812 GLN A C 1
ATOM 6360 O O . GLN A 1 812 ? -24.688 -8.867 -14.875 1 98.56 812 GLN A O 1
ATOM 6365 N N . LEU A 1 813 ? -26.219 -9.523 -13.312 1 98.75 813 LEU A N 1
ATOM 6366 C CA . LEU A 1 813 ? -25.281 -9.469 -12.203 1 98.75 813 LEU A CA 1
ATOM 6367 C C . LEU A 1 813 ? -24.156 -10.484 -12.391 1 98.75 813 LEU A C 1
ATOM 6369 O O . LEU A 1 813 ? -23.016 -10.234 -12 1 98.75 813 LEU A O 1
ATOM 6373 N N . PHE A 1 814 ? -24.469 -11.641 -13.016 1 98.81 814 PHE A N 1
ATOM 6374 C CA . PHE A 1 814 ? -23.469 -12.648 -13.344 1 98.81 814 PHE A CA 1
ATOM 6375 C C . PHE A 1 814 ? -22.359 -12.047 -14.195 1 98.81 814 PHE A C 1
ATOM 6377 O O . PHE A 1 814 ? -21.172 -12.188 -13.883 1 98.81 814 PHE A O 1
ATOM 6384 N N . PHE A 1 815 ? -22.719 -11.32 -15.219 1 98.94 815 PHE A N 1
ATOM 6385 C CA . PHE A 1 815 ? -21.75 -10.766 -16.156 1 98.94 815 PHE A CA 1
ATOM 6386 C C . PHE A 1 815 ? -20.984 -9.602 -15.531 1 98.94 815 PHE A C 1
ATOM 6388 O O . PHE A 1 815 ? -19.812 -9.398 -15.812 1 98.94 815 PHE A O 1
ATOM 6395 N N . LEU A 1 816 ? -21.672 -8.812 -14.656 1 98.81 816 LEU A N 1
ATOM 6396 C CA . LEU A 1 816 ? -21 -7.754 -13.922 1 98.81 816 LEU A CA 1
ATOM 6397 C C . LEU A 1 816 ? -19.938 -8.328 -12.992 1 98.81 816 LEU A C 1
ATOM 6399 O O . LEU A 1 816 ? -18.844 -7.773 -12.875 1 98.81 816 LEU A O 1
ATOM 6403 N N . SER A 1 817 ? -20.297 -9.414 -12.344 1 98.75 817 SER A N 1
ATOM 6404 C CA . SER A 1 817 ? -19.375 -10.062 -11.422 1 98.75 817 SER A CA 1
ATOM 6405 C C . SER A 1 817 ? -18.172 -10.641 -12.164 1 98.75 817 SER A C 1
ATOM 6407 O O . SER A 1 817 ? -17.031 -10.539 -11.695 1 98.75 817 SER A O 1
ATOM 6409 N N . PHE A 1 818 ? -18.438 -11.211 -13.375 1 98.62 818 PHE A N 1
ATOM 6410 C CA . PHE A 1 818 ? -17.359 -11.727 -14.211 1 98.62 818 PHE A CA 1
ATOM 6411 C C . PHE A 1 818 ? -16.375 -10.625 -14.555 1 98.62 818 PHE A C 1
ATOM 6413 O O . PHE A 1 818 ? -15.156 -10.805 -14.422 1 98.62 818 PHE A O 1
ATOM 6420 N N . ALA A 1 819 ? -16.859 -9.523 -14.969 1 98.81 819 ALA A N 1
ATOM 6421 C CA . ALA A 1 819 ? -16 -8.414 -15.375 1 98.81 819 ALA A CA 1
ATOM 6422 C C . ALA A 1 819 ? -15.25 -7.836 -14.188 1 98.81 819 ALA A C 1
ATOM 6424 O O . ALA A 1 819 ? -14.062 -7.527 -14.281 1 98.81 819 ALA A O 1
ATOM 6425 N N . ASN A 1 820 ? -15.938 -7.707 -13.047 1 98.56 820 ASN A N 1
ATOM 6426 C CA . ASN A 1 820 ? -15.383 -7.031 -11.883 1 98.56 820 ASN A CA 1
ATOM 6427 C C . ASN A 1 820 ? -14.125 -7.73 -11.367 1 98.56 820 ASN A C 1
ATOM 6429 O O . ASN A 1 820 ? -13.195 -7.078 -10.891 1 98.56 820 ASN A O 1
ATOM 6433 N N . VAL A 1 821 ? -14.055 -9.055 -11.492 1 97.31 821 VAL A N 1
ATOM 6434 C CA . VAL A 1 821 ? -12.922 -9.836 -10.992 1 97.31 821 VAL A CA 1
ATOM 6435 C C . VAL A 1 821 ? -11.648 -9.406 -11.703 1 97.31 821 VAL A C 1
ATOM 6437 O O . VAL A 1 821 ? -10.547 -9.539 -11.164 1 97.31 821 VAL A O 1
ATOM 6440 N N . TRP A 1 822 ? -11.797 -8.812 -12.859 1 97.88 822 TRP A N 1
ATOM 6441 C CA . TRP A 1 822 ? -10.633 -8.508 -13.68 1 97.88 822 TRP A CA 1
ATOM 6442 C C . TRP A 1 822 ? -10.367 -7.004 -13.703 1 97.88 822 TRP A C 1
ATOM 6444 O O . TRP A 1 822 ? -9.586 -6.52 -14.523 1 97.88 822 TRP A O 1
ATOM 6454 N N . CYS A 1 823 ? -11.102 -6.215 -12.836 1 98.06 823 CYS A N 1
ATOM 6455 C CA . CYS A 1 823 ? -10.828 -4.785 -12.75 1 98.06 823 CYS A CA 1
ATOM 6456 C C . CYS A 1 823 ? -9.398 -4.531 -12.289 1 98.06 823 CYS A C 1
ATOM 6458 O O . CYS A 1 823 ? -8.883 -5.246 -11.43 1 98.06 823 CYS A O 1
ATOM 6460 N N . GLU A 1 824 ? -8.773 -3.51 -12.898 1 95.94 824 GLU A N 1
ATOM 6461 C CA . GLU A 1 824 ? -7.367 -3.27 -12.602 1 95.94 824 GLU A CA 1
ATOM 6462 C C . GLU A 1 824 ? -7.012 -1.797 -12.781 1 95.94 824 GLU A C 1
ATOM 6464 O O . GLU A 1 824 ? -7.707 -1.063 -13.484 1 95.94 824 GLU A O 1
ATOM 6469 N N . LYS A 1 825 ? -6.082 -1.373 -12.023 1 94 825 LYS A N 1
ATOM 6470 C CA . LYS A 1 825 ? -5.328 -0.154 -12.312 1 94 825 LYS A CA 1
ATOM 6471 C C . LYS A 1 825 ? -3.998 -0.474 -12.984 1 94 825 LYS A C 1
ATOM 6473 O O . LYS A 1 825 ? -3.217 -1.281 -12.477 1 94 825 LYS A O 1
ATOM 6478 N N . TRP A 1 826 ? -3.762 0.088 -14.195 1 90.75 826 TRP A N 1
ATOM 6479 C CA . TRP A 1 826 ? -2.574 -0.247 -14.977 1 90.75 826 TRP A CA 1
ATOM 6480 C C . TRP A 1 826 ? -1.72 0.992 -15.219 1 90.75 826 TRP A C 1
ATOM 6482 O O . TRP A 1 826 ? -2.197 2.121 -15.086 1 90.75 826 TRP A O 1
ATOM 6492 N N . THR A 1 827 ? -0.432 0.813 -15.43 1 82.62 827 THR A N 1
ATOM 6493 C CA . THR A 1 827 ? 0.506 1.771 -16 1 82.62 827 THR A CA 1
ATOM 6494 C C . THR A 1 827 ? 0.923 1.341 -17.406 1 82.62 827 THR A C 1
ATOM 6496 O O . THR A 1 827 ? 0.654 0.212 -17.828 1 82.62 827 THR A O 1
ATOM 6499 N N . LYS A 1 828 ? 1.479 2.229 -18.156 1 82.5 828 LYS A N 1
ATOM 6500 C CA . LYS A 1 828 ? 1.967 1.85 -19.469 1 82.5 828 LYS A CA 1
ATOM 6501 C C . LYS A 1 828 ? 2.959 0.694 -19.391 1 82.5 828 LYS A C 1
ATOM 6503 O O . LYS A 1 828 ? 2.943 -0.212 -20.219 1 82.5 828 LYS A O 1
ATOM 6508 N N . GLN A 1 829 ? 3.715 0.715 -18.359 1 77.06 829 GLN A N 1
ATOM 6509 C CA . GLN A 1 829 ? 4.691 -0.348 -18.141 1 77.06 829 GLN A CA 1
ATOM 6510 C C . GLN A 1 829 ? 4.004 -1.678 -17.844 1 77.06 829 GLN A C 1
ATOM 6512 O O . GLN A 1 829 ? 4.398 -2.719 -18.375 1 77.06 829 GLN A O 1
ATOM 6517 N N . SER A 1 830 ? 3.029 -1.592 -17 1 84.31 830 SER A N 1
ATOM 6518 C CA . SER A 1 830 ? 2.338 -2.832 -16.656 1 84.31 830 SER A CA 1
ATOM 6519 C C . SER A 1 830 ? 1.616 -3.41 -17.875 1 84.31 830 SER A C 1
ATOM 6521 O O . SER A 1 830 ? 1.527 -4.629 -18.031 1 84.31 830 SER A O 1
ATOM 6523 N N . LEU A 1 831 ? 1.096 -2.594 -18.766 1 88.25 831 LEU A N 1
ATOM 6524 C CA . LEU A 1 831 ? 0.418 -3.059 -19.984 1 88.25 831 LEU A CA 1
ATOM 6525 C C . LEU A 1 831 ? 1.397 -3.748 -20.922 1 88.25 831 LEU A C 1
ATOM 6527 O O . LEU A 1 831 ? 1.062 -4.758 -21.547 1 88.25 831 LEU A O 1
ATOM 6531 N N . ARG A 1 832 ? 2.551 -3.211 -21.031 1 84.25 832 ARG A N 1
ATOM 6532 C CA . ARG A 1 832 ? 3.578 -3.846 -21.844 1 84.25 832 ARG A CA 1
ATOM 6533 C C . ARG A 1 832 ? 3.943 -5.223 -21.297 1 84.25 832 ARG A C 1
ATOM 6535 O O . ARG A 1 832 ? 4.113 -6.176 -22.062 1 84.25 832 ARG A O 1
ATOM 6542 N N . ASN A 1 833 ? 3.977 -5.223 -20 1 80 833 ASN A N 1
ATOM 6543 C CA . ASN A 1 833 ? 4.25 -6.508 -19.359 1 80 833 ASN A CA 1
ATOM 6544 C C . ASN A 1 833 ? 3.113 -7.496 -19.578 1 80 833 ASN A C 1
ATOM 6546 O O . ASN A 1 833 ? 3.352 -8.695 -19.766 1 80 833 ASN A O 1
ATOM 6550 N N . ASP A 1 834 ? 1.95 -7.008 -19.547 1 86.31 834 ASP A N 1
ATOM 6551 C CA . ASP A 1 834 ? 0.772 -7.852 -19.734 1 86.31 834 ASP A CA 1
ATOM 6552 C C . ASP A 1 834 ? 0.76 -8.492 -21.109 1 86.31 834 ASP A C 1
ATOM 6554 O O . ASP A 1 834 ? 0.276 -9.617 -21.281 1 86.31 834 ASP A O 1
ATOM 6558 N N . LEU A 1 835 ? 1.326 -7.809 -22.078 1 87.44 835 LEU A N 1
ATOM 6559 C CA . LEU A 1 835 ? 1.319 -8.312 -23.438 1 87.44 835 LEU A CA 1
ATOM 6560 C C . LEU A 1 835 ? 2.285 -9.484 -23.594 1 87.44 835 LEU A C 1
ATOM 6562 O O . LEU A 1 835 ? 2.188 -10.25 -24.562 1 87.44 835 LEU A O 1
ATOM 6566 N N . LEU A 1 836 ? 3.197 -9.633 -22.594 1 78.25 836 LEU A N 1
ATOM 6567 C CA . LEU A 1 836 ? 4.148 -10.734 -22.609 1 78.25 836 LEU A CA 1
ATOM 6568 C C . LEU A 1 836 ? 3.605 -11.938 -21.859 1 78.25 836 LEU A C 1
ATOM 6570 O O . LEU A 1 836 ? 4.152 -13.039 -21.953 1 78.25 836 LEU A O 1
ATOM 6574 N N . ASP A 1 837 ? 2.492 -11.727 -21.234 1 83.5 837 ASP A N 1
ATOM 6575 C CA . ASP A 1 837 ? 1.842 -12.773 -20.453 1 83.5 837 ASP A CA 1
ATOM 6576 C C . ASP A 1 837 ? 0.996 -13.68 -21.344 1 83.5 837 ASP A C 1
ATOM 6578 O O . ASP A 1 837 ? 0.595 -13.281 -22.438 1 83.5 837 ASP A O 1
ATOM 6582 N N . GLU A 1 838 ? 0.77 -14.93 -20.859 1 89.12 838 GLU A N 1
ATOM 6583 C CA . GLU A 1 838 ? -0.111 -15.844 -21.578 1 89.12 838 GLU A CA 1
ATOM 6584 C C . GLU A 1 838 ? -1.566 -15.391 -21.484 1 89.12 838 GLU A C 1
ATOM 6586 O O . GLU A 1 838 ? -2.398 -15.797 -22.312 1 89.12 838 GLU A O 1
ATOM 6591 N N . HIS A 1 839 ? -1.839 -14.586 -20.547 1 92.06 839 HIS A N 1
ATOM 6592 C CA . HIS A 1 839 ? -3.189 -14.047 -20.422 1 92.06 839 HIS A CA 1
ATOM 6593 C C . HIS A 1 839 ? -3.318 -12.719 -21.156 1 92.06 839 HIS A C 1
ATOM 6595 O O . HIS A 1 839 ? -2.396 -11.898 -21.125 1 92.06 839 HIS A O 1
ATOM 6601 N N . SER A 1 840 ? -4.359 -12.562 -21.781 1 94.88 840 SER A N 1
ATOM 6602 C CA . SER A 1 840 ? -4.648 -11.25 -22.375 1 94.88 840 SER A CA 1
ATOM 6603 C C . SER A 1 840 ? -4.84 -10.195 -21.297 1 94.88 840 SER A C 1
ATOM 6605 O O . SER A 1 840 ? -5.34 -10.492 -20.203 1 94.88 840 SER A O 1
ATOM 6607 N N . PRO A 1 841 ? -4.484 -8.906 -21.641 1 94.56 841 PRO A N 1
ATOM 6608 C CA . PRO A 1 841 ? -4.75 -7.836 -20.672 1 94.56 841 PRO A CA 1
ATOM 6609 C C . PRO A 1 841 ? -6.23 -7.719 -20.312 1 94.56 841 PRO A C 1
ATOM 6611 O O . PRO A 1 841 ? -7.094 -7.934 -21.172 1 94.56 841 PRO A O 1
ATOM 6614 N N . SER A 1 842 ? -6.555 -7.273 -19.109 1 94.62 842 SER A N 1
ATOM 6615 C CA . SER A 1 842 ? -7.91 -7.277 -18.562 1 94.62 842 SER A CA 1
ATOM 6616 C C . SER A 1 842 ? -8.859 -6.488 -19.469 1 94.62 842 SER A C 1
ATOM 6618 O O . SER A 1 842 ? -10.016 -6.875 -19.641 1 94.62 842 SER A O 1
ATOM 6620 N N . GLN A 1 843 ? -8.391 -5.445 -20.062 1 94.19 843 GLN A N 1
ATOM 6621 C CA . GLN A 1 843 ? -9.203 -4.594 -20.922 1 94.19 843 GLN A CA 1
ATOM 6622 C C . GLN A 1 843 ? -9.641 -5.34 -22.188 1 94.19 843 GLN A C 1
ATOM 6624 O O . GLN A 1 843 ? -10.594 -4.934 -22.859 1 94.19 843 GLN A O 1
ATOM 6629 N N . ILE A 1 844 ? -8.898 -6.379 -22.469 1 96 844 ILE A N 1
ATOM 6630 C CA . ILE A 1 844 ? -9.211 -7.207 -23.625 1 96 844 ILE A CA 1
ATOM 6631 C C . ILE A 1 844 ? -9.82 -8.531 -23.172 1 96 844 ILE A C 1
ATOM 6633 O O . ILE A 1 844 ? -10.734 -9.055 -23.797 1 96 844 ILE A O 1
ATOM 6637 N N . ARG A 1 845 ? -9.305 -9.031 -22.031 1 96.94 845 ARG A N 1
ATOM 6638 C CA . ARG A 1 845 ? -9.688 -10.328 -21.5 1 96.94 845 ARG A CA 1
ATOM 6639 C C . ARG A 1 845 ? -11.195 -10.398 -21.266 1 96.94 845 ARG A C 1
ATOM 6641 O O . ARG A 1 845 ? -11.82 -11.422 -21.547 1 96.94 845 ARG A O 1
ATOM 6648 N N . VAL A 1 846 ? -11.844 -9.289 -20.828 1 97.94 846 VAL A N 1
ATOM 6649 C CA . VAL A 1 846 ? -13.273 -9.273 -20.516 1 97.94 846 VAL A CA 1
ATOM 6650 C C . VAL A 1 846 ? -14.086 -9.125 -21.797 1 97.94 846 VAL A C 1
ATOM 6652 O O . VAL A 1 846 ? -14.867 -10.016 -22.141 1 97.94 846 VAL A O 1
ATOM 6655 N N . PRO A 1 847 ? -13.867 -8.078 -22.594 1 97.12 847 PRO A N 1
ATOM 6656 C CA . PRO A 1 847 ? -14.68 -7.953 -23.797 1 97.12 847 PRO A CA 1
ATOM 6657 C C . PRO A 1 847 ? -14.398 -9.055 -24.828 1 97.12 847 PRO A C 1
ATOM 6659 O O . PRO A 1 847 ? -15.297 -9.469 -25.562 1 97.12 847 PRO A O 1
ATOM 6662 N N . GLY A 1 848 ? -13.148 -9.508 -24.906 1 96.75 848 GLY A N 1
ATOM 6663 C CA . GLY A 1 848 ? -12.82 -10.578 -25.844 1 96.75 848 GLY A CA 1
ATOM 6664 C C . GLY A 1 848 ? -13.641 -11.836 -25.609 1 96.75 848 GLY A C 1
ATOM 6665 O O . GLY A 1 848 ? -13.953 -12.555 -26.562 1 96.75 848 GLY A O 1
ATOM 6666 N N . VAL A 1 849 ? -14.008 -12.125 -24.406 1 98 849 VAL A N 1
ATOM 6667 C CA . VAL A 1 849 ? -14.82 -13.281 -24.047 1 98 849 VAL A CA 1
ATOM 6668 C C . VAL A 1 849 ? -16.297 -12.977 -24.312 1 98 849 VAL A C 1
ATOM 6670 O O . VAL A 1 849 ? -17.016 -13.797 -24.875 1 98 849 VAL A O 1
ATOM 6673 N N . LEU A 1 850 ? -16.719 -11.766 -23.984 1 98.25 850 LEU A N 1
ATOM 6674 C CA . LEU A 1 850 ? -18.141 -11.422 -24 1 98.25 850 LEU A CA 1
ATOM 6675 C C . LEU A 1 850 ? -18.641 -11.266 -25.422 1 98.25 850 LEU A C 1
ATOM 6677 O O . LEU A 1 850 ? -19.797 -11.578 -25.719 1 98.25 850 LEU A O 1
ATOM 6681 N N . VAL A 1 851 ? -17.812 -10.82 -26.344 1 97.25 851 VAL A N 1
ATOM 6682 C CA . VAL A 1 851 ? -18.219 -10.641 -27.734 1 97.25 851 VAL A CA 1
ATOM 6683 C C . VAL A 1 851 ? -18.5 -12 -28.375 1 97.25 851 VAL A C 1
ATOM 6685 O O . VAL A 1 851 ? -19.266 -12.094 -29.344 1 97.25 851 VAL A O 1
ATOM 6688 N N . ASN A 1 852 ? -17.891 -13.039 -27.797 1 97.31 852 ASN A N 1
ATOM 6689 C CA . ASN A 1 852 ? -18.062 -14.391 -28.312 1 97.31 852 ASN A CA 1
ATOM 6690 C C . ASN A 1 852 ? -19.234 -15.102 -27.641 1 97.31 852 ASN A C 1
ATOM 6692 O O . ASN A 1 852 ? -19.531 -16.266 -27.953 1 97.31 852 ASN A O 1
ATOM 6696 N N . SER A 1 853 ? -19.953 -14.477 -26.719 1 96.56 853 SER A N 1
ATOM 6697 C CA . SER A 1 853 ? -21.031 -15.094 -25.953 1 96.56 853 SER A CA 1
ATOM 6698 C C . SER A 1 853 ? -22.406 -14.617 -26.453 1 96.56 853 SER A C 1
ATOM 6700 O O . SER A 1 853 ? -22.812 -13.492 -26.156 1 96.56 853 SER A O 1
ATOM 6702 N N . PRO A 1 854 ? -23.125 -15.438 -27.172 1 95.69 854 PRO A N 1
ATOM 6703 C CA . PRO A 1 854 ? -24.484 -15.062 -27.547 1 95.69 854 PRO A CA 1
ATOM 6704 C C . PRO A 1 854 ? -25.391 -14.812 -26.328 1 95.69 854 PRO A C 1
ATOM 6706 O O . PRO A 1 854 ? -26.281 -13.969 -26.391 1 95.69 854 PRO A O 1
ATOM 6709 N N . GLU A 1 855 ? -25.094 -15.531 -25.281 1 96.81 855 GLU A N 1
ATOM 6710 C CA . GLU A 1 855 ? -25.859 -15.359 -24.047 1 96.81 855 GLU A CA 1
ATOM 6711 C C . GLU A 1 855 ? -25.703 -13.945 -23.5 1 96.81 855 GLU A C 1
ATOM 6713 O O . GLU A 1 855 ? -26.672 -13.336 -23.047 1 96.81 855 GLU A O 1
ATOM 6718 N N . PHE A 1 856 ? -24.5 -13.406 -23.562 1 98.31 856 PHE A N 1
ATOM 6719 C CA . PHE A 1 856 ? -24.25 -12.047 -23.109 1 98.31 856 PHE A CA 1
ATOM 6720 C C . PHE A 1 856 ? -25.078 -11.047 -23.922 1 98.31 856 PHE A C 1
ATOM 6722 O O . PHE A 1 856 ? -25.734 -10.18 -23.344 1 98.31 856 PHE A O 1
ATOM 6729 N N . SER A 1 857 ? -24.984 -11.18 -25.234 1 97.44 857 SER A N 1
ATOM 6730 C CA . SER A 1 857 ? -25.703 -10.25 -26.109 1 97.44 857 SER A CA 1
ATOM 6731 C C . SER A 1 857 ? -27.203 -10.297 -25.844 1 97.44 857 SER A C 1
ATOM 6733 O O . SER A 1 857 ? -27.891 -9.266 -25.906 1 97.44 857 SER A O 1
ATOM 6735 N N . GLN A 1 858 ? -27.703 -11.438 -25.5 1 97.44 858 GLN A N 1
ATOM 6736 C CA . GLN A 1 858 ? -29.125 -11.602 -25.203 1 97.44 858 GLN A CA 1
ATOM 6737 C C . GLN A 1 858 ? -29.484 -10.969 -23.859 1 97.44 858 GLN A C 1
ATOM 6739 O O . GLN A 1 858 ? -30.453 -10.227 -23.766 1 97.44 858 GLN A O 1
ATOM 6744 N N . VAL A 1 859 ? -28.656 -11.266 -22.859 1 98.25 859 VAL A N 1
ATOM 6745 C CA . VAL A 1 859 ? -28.938 -10.82 -21.5 1 98.25 859 VAL A CA 1
ATOM 6746 C C . VAL A 1 859 ? -28.875 -9.289 -21.422 1 98.25 859 VAL A C 1
ATOM 6748 O O . VAL A 1 859 ? -29.703 -8.656 -20.766 1 98.25 859 VAL A O 1
ATOM 6751 N N . TRP A 1 860 ? -27.969 -8.648 -22.141 1 98.38 860 TRP A N 1
ATOM 6752 C CA . TRP A 1 860 ? -27.766 -7.207 -22.078 1 98.38 860 TRP A CA 1
ATOM 6753 C C . TRP A 1 860 ? -28.438 -6.516 -23.266 1 98.38 860 TRP A C 1
ATOM 6755 O O . TRP A 1 860 ? -28.344 -5.297 -23.406 1 98.38 860 TRP A O 1
ATOM 6765 N N . LYS A 1 861 ? -29.047 -7.293 -24.109 1 97.56 861 LYS A N 1
ATOM 6766 C CA . LYS A 1 861 ? -29.828 -6.797 -25.234 1 97.56 861 LYS A CA 1
ATOM 6767 C C . LYS A 1 861 ? -28.984 -5.926 -26.156 1 97.56 861 LYS A C 1
ATOM 6769 O O . LYS A 1 861 ? -29.391 -4.816 -26.516 1 97.56 861 LYS A O 1
ATOM 6774 N N . CYS A 1 862 ? -27.875 -6.422 -26.469 1 98 862 CYS A N 1
ATOM 6775 C CA . CYS A 1 862 ? -26.984 -5.691 -27.359 1 98 862 CYS A CA 1
ATOM 6776 C C . CYS A 1 862 ? -27.422 -5.836 -28.812 1 98 862 CYS A C 1
ATOM 6778 O O . CYS A 1 862 ? -27.531 -6.953 -29.312 1 98 862 CYS A O 1
ATOM 6780 N N . PRO A 1 863 ? -27.578 -4.715 -29.516 1 96.38 863 PRO A N 1
ATOM 6781 C CA . PRO A 1 863 ? -27.984 -4.816 -30.922 1 96.38 863 PRO A CA 1
ATOM 6782 C C . PRO A 1 863 ? -26.906 -5.43 -31.797 1 96.38 863 PRO A C 1
ATOM 6784 O O . PRO A 1 863 ? -25.703 -5.23 -31.547 1 96.38 863 PRO A O 1
ATOM 6787 N N . ALA A 1 864 ? -27.375 -6.125 -32.844 1 94.81 864 ALA A N 1
ATOM 6788 C CA . ALA A 1 864 ? -26.422 -6.668 -33.812 1 94.81 864 ALA A CA 1
ATOM 6789 C C . ALA A 1 864 ? -25.594 -5.562 -34.438 1 94.81 864 ALA A C 1
ATOM 6791 O O . ALA A 1 864 ? -26.141 -4.52 -34.844 1 94.81 864 ALA A O 1
ATOM 6792 N N . GLY A 1 865 ? -24.359 -5.699 -34.438 1 94 865 GLY A N 1
ATOM 6793 C CA . GLY A 1 865 ? -23.469 -4.707 -35.031 1 94 865 GLY A CA 1
ATOM 6794 C C . GLY A 1 865 ? -22.797 -3.814 -34 1 94 865 GLY A C 1
ATOM 6795 O O . GLY A 1 865 ? -21.844 -3.107 -34.344 1 94 865 GLY A O 1
ATOM 6796 N N . SER A 1 866 ? -23.359 -3.861 -32.781 1 95.25 866 SER A N 1
ATOM 6797 C CA . SER A 1 866 ? -22.672 -3.117 -31.734 1 95.25 866 SER A CA 1
ATOM 6798 C C . SER A 1 866 ? -21.297 -3.701 -31.453 1 95.25 866 SER A C 1
ATOM 6800 O O . SER A 1 866 ? -20.984 -4.816 -31.891 1 95.25 866 SER A O 1
ATOM 6802 N N . HIS A 1 867 ? -20.531 -2.932 -30.75 1 94.62 867 HIS A N 1
ATOM 6803 C CA . HIS A 1 867 ? -19.156 -3.357 -30.469 1 94.62 867 HIS A CA 1
ATOM 6804 C C . HIS A 1 867 ? -19.141 -4.668 -29.688 1 94.62 867 HIS A C 1
ATOM 6806 O O . HIS A 1 867 ? -18.281 -5.52 -29.922 1 94.62 867 HIS A O 1
ATOM 6812 N N . MET A 1 868 ? -20.109 -4.875 -28.781 1 97.12 868 MET A N 1
ATOM 6813 C CA . MET A 1 868 ? -20.141 -6.062 -27.938 1 97.12 868 MET A CA 1
ATOM 6814 C C . MET A 1 868 ? -20.953 -7.176 -28.578 1 97.12 868 MET A C 1
ATOM 6816 O O . MET A 1 868 ? -21.094 -8.258 -28.016 1 97.12 868 MET A O 1
ATOM 6820 N N . ASN A 1 869 ? -21.531 -6.938 -29.703 1 96.88 869 ASN A N 1
ATOM 6821 C CA . ASN A 1 869 ? -22.266 -7.922 -30.484 1 96.88 869 ASN A CA 1
ATOM 6822 C C . ASN A 1 869 ? -21.984 -7.77 -31.984 1 96.88 869 ASN A C 1
ATOM 6824 O O . ASN A 1 869 ? -22.891 -7.504 -32.75 1 96.88 869 ASN A O 1
ATOM 6828 N N . PRO A 1 870 ? -20.797 -8.047 -32.344 1 92.25 870 PRO A N 1
ATOM 6829 C CA . PRO A 1 870 ? -20.438 -7.859 -33.75 1 92.25 870 PRO A CA 1
ATOM 6830 C C . PRO A 1 870 ? -21.141 -8.859 -34.688 1 92.25 870 PRO A C 1
ATOM 6832 O O . PRO A 1 870 ? -21.484 -9.961 -34.25 1 92.25 870 PRO A O 1
ATOM 6835 N N . LYS A 1 871 ? -21.312 -8.469 -35.969 1 86.19 871 LYS A N 1
ATOM 6836 C CA . LYS A 1 871 ? -21.984 -9.312 -36.969 1 86.19 871 LYS A CA 1
ATOM 6837 C C . LYS A 1 871 ? -21.078 -10.453 -37.406 1 86.19 871 LYS A C 1
ATOM 6839 O O . LYS A 1 871 ? -21.547 -11.461 -37.938 1 86.19 871 LYS A O 1
ATOM 6844 N N . ARG A 1 872 ? -19.922 -10.477 -37.031 1 78.94 872 ARG A N 1
ATOM 6845 C CA . ARG A 1 872 ? -19 -11.523 -37.438 1 78.94 872 ARG A CA 1
ATOM 6846 C C . ARG A 1 872 ? -19.25 -12.812 -36.656 1 78.94 872 ARG A C 1
ATOM 6848 O O . ARG A 1 872 ? -19.938 -12.805 -35.656 1 78.94 872 ARG A O 1
ATOM 6855 N N . ASP A 1 873 ? -18.672 -13.812 -37.25 1 81.62 873 ASP A N 1
ATOM 6856 C CA . ASP A 1 873 ? -18.781 -15.117 -36.594 1 81.62 873 ASP A CA 1
ATOM 6857 C C . ASP A 1 873 ? -18.047 -15.117 -35.25 1 81.62 873 ASP A C 1
ATOM 6859 O O . ASP A 1 873 ? -16.953 -14.547 -35.125 1 81.62 873 ASP A O 1
ATOM 6863 N N . ARG A 1 874 ? -18.672 -15.641 -34.312 1 93.5 874 ARG A N 1
ATOM 6864 C CA . ARG A 1 874 ? -18.109 -15.797 -32.969 1 93.5 874 ARG A CA 1
ATOM 6865 C C . ARG A 1 874 ? -17.141 -16.969 -32.906 1 93.5 874 ARG A C 1
ATOM 6867 O O . ARG A 1 874 ? -17.375 -18 -33.562 1 93.5 874 ARG A O 1
ATOM 6874 N N . CYS A 1 875 ? -16.062 -16.734 -32.25 1 95.69 875 CYS A N 1
ATOM 6875 C CA . CYS A 1 875 ? -15.141 -17.828 -32.031 1 95.69 875 CYS A CA 1
ATOM 6876 C C . CYS A 1 875 ? -15.609 -18.703 -30.859 1 95.69 875 CYS A C 1
ATOM 6878 O O . CYS A 1 875 ? -15.727 -18.234 -29.734 1 95.69 875 CYS A O 1
ATOM 6880 N N . MET A 1 876 ? -15.93 -19.922 -31.172 1 93.69 876 MET A N 1
ATOM 6881 C CA . MET A 1 876 ? -16.484 -20.828 -30.156 1 93.69 876 MET A CA 1
ATOM 6882 C C . MET A 1 876 ? -16.016 -22.25 -30.406 1 93.69 876 MET A C 1
ATOM 6884 O O . MET A 1 876 ? -16.141 -22.766 -31.531 1 93.69 876 MET A O 1
ATOM 6888 N N . ILE A 1 877 ? -15.516 -22.797 -29.359 1 94.31 877 ILE A N 1
ATOM 6889 C CA . ILE A 1 877 ? -15.156 -24.219 -29.438 1 94.31 877 ILE A CA 1
ATOM 6890 C C . ILE A 1 877 ? -16.203 -25.047 -28.688 1 94.31 877 ILE A C 1
ATOM 6892 O O . ILE A 1 877 ? -16.75 -26.016 -29.234 1 94.31 877 ILE A O 1
ATOM 6896 N N . TRP A 1 878 ? -16.469 -24.641 -27.516 1 88.5 878 TRP A N 1
ATOM 6897 C CA . TRP A 1 878 ? -17.391 -25.391 -26.672 1 88.5 878 TRP A CA 1
ATOM 6898 C C . TRP A 1 878 ? -18.766 -24.734 -26.641 1 88.5 878 TRP A C 1
ATOM 6900 O O . TRP A 1 878 ? -18.875 -23.547 -26.328 1 88.5 878 TRP A O 1
ATOM 6910 N N . MET B 1 1 ? 9.992 59.312 -14.703 1 18.89 1 MET B N 1
ATOM 6911 C CA . MET B 1 1 ? 9.031 59.219 -13.617 1 18.89 1 MET B CA 1
ATOM 6912 C C . MET B 1 1 ? 7.613 59.062 -14.156 1 18.89 1 MET B C 1
ATOM 6914 O O . MET B 1 1 ? 6.641 59.156 -13.414 1 18.89 1 MET B O 1
ATOM 6918 N N . ASN B 1 2 ? 7.551 59.062 -15.32 1 19.89 2 ASN B N 1
ATOM 6919 C CA . ASN B 1 2 ? 6.445 59.406 -16.203 1 19.89 2 ASN B CA 1
ATOM 6920 C C . ASN B 1 2 ? 5.289 58.406 -16.094 1 19.89 2 ASN B C 1
ATOM 6922 O O . ASN B 1 2 ? 5.496 57.219 -16.203 1 19.89 2 ASN B O 1
ATOM 6926 N N . GLY B 1 3 ? 4.273 58.781 -15.469 1 19.06 3 GLY B N 1
ATOM 6927 C CA . GLY B 1 3 ? 3.129 58.375 -14.672 1 19.06 3 GLY B CA 1
ATOM 6928 C C . GLY B 1 3 ? 2 57.781 -15.5 1 19.06 3 GLY B C 1
ATOM 6929 O O . GLY B 1 3 ? 0.952 58.406 -15.656 1 19.06 3 GLY B O 1
ATOM 6930 N N . HIS B 1 4 ? 2.518 57.062 -16.469 1 18.52 4 HIS B N 1
ATOM 6931 C CA . HIS B 1 4 ? 1.602 56.656 -17.531 1 18.52 4 HIS B CA 1
ATOM 6932 C C . HIS B 1 4 ? 0.341 56.031 -16.938 1 18.52 4 HIS B C 1
ATOM 6934 O O . HIS B 1 4 ? 0.332 55.594 -15.789 1 18.52 4 HIS B O 1
ATOM 6940 N N . ALA B 1 5 ? -0.515 55.438 -17.703 1 18.45 5 ALA B N 1
ATOM 6941 C CA . ALA B 1 5 ? -1.852 55.75 -18.203 1 18.45 5 ALA B CA 1
ATOM 6942 C C . ALA B 1 5 ? -2.879 54.75 -17.656 1 18.45 5 ALA B C 1
ATOM 6944 O O . ALA B 1 5 ? -4.066 54.844 -17.969 1 18.45 5 ALA B O 1
ATOM 6945 N N . VAL B 1 6 ? -2.535 53.875 -16.656 1 20.7 6 VAL B N 1
ATOM 6946 C CA . VAL B 1 6 ? -3.148 52.531 -16.672 1 20.7 6 VAL B CA 1
ATOM 6947 C C . VAL B 1 6 ? -4.645 52.656 -16.391 1 20.7 6 VAL B C 1
ATOM 6949 O O . VAL B 1 6 ? -5.043 53.125 -15.336 1 20.7 6 VAL B O 1
ATOM 6952 N N . GLU B 1 7 ? -5.398 52.844 -17.359 1 19.55 7 GLU B N 1
ATOM 6953 C CA . GLU B 1 7 ? -6.816 53.188 -17.359 1 19.55 7 GLU B CA 1
ATOM 6954 C C . GLU B 1 7 ? -7.652 52.125 -16.672 1 19.55 7 GLU B C 1
ATOM 6956 O O . GLU B 1 7 ? -7.371 50.938 -16.797 1 19.55 7 GLU B O 1
ATOM 6961 N N . ASP B 1 8 ? -8.258 52.406 -15.664 1 17.66 8 ASP B N 1
ATOM 6962 C CA . ASP B 1 8 ? -9.109 51.906 -14.586 1 17.66 8 ASP B CA 1
ATOM 6963 C C . ASP B 1 8 ? -10.359 51.219 -15.148 1 17.66 8 ASP B C 1
ATOM 6965 O O . ASP B 1 8 ? -11.312 51.906 -15.547 1 17.66 8 ASP B O 1
ATOM 6969 N N . LYS B 1 9 ? -10.07 50.25 -15.969 1 19.55 9 LYS B N 1
ATOM 6970 C CA . LYS B 1 9 ? -11.219 49.75 -16.703 1 19.55 9 LYS B CA 1
ATOM 6971 C C . LYS B 1 9 ? -12.273 49.188 -15.758 1 19.55 9 LYS B C 1
ATOM 6973 O O . LYS B 1 9 ? -12.016 48.219 -15.039 1 19.55 9 LYS B O 1
ATOM 6978 N N . GLN B 1 10 ? -12.953 49.969 -15.062 1 18.19 10 GLN B N 1
ATOM 6979 C CA . GLN B 1 10 ? -13.922 49.531 -14.062 1 18.19 10 GLN B CA 1
ATOM 6980 C C . GLN B 1 10 ? -14.961 48.594 -14.68 1 18.19 10 GLN B C 1
ATOM 6982 O O . GLN B 1 10 ? -15.602 48.938 -15.672 1 18.19 10 GLN B O 1
ATOM 6987 N N . PRO B 1 11 ? -14.688 47.344 -14.57 1 19.81 11 PRO B N 1
ATOM 6988 C CA . PRO B 1 11 ? -15.539 46.344 -15.227 1 19.81 11 PRO B CA 1
ATOM 6989 C C . PRO B 1 11 ? -17.016 46.5 -14.859 1 19.81 11 PRO B C 1
ATOM 6991 O O . PRO B 1 11 ? -17.328 46.969 -13.758 1 19.81 11 PRO B O 1
ATOM 6994 N N . THR B 1 12 ? -17.812 46.781 -15.805 1 19.02 12 THR B N 1
ATOM 6995 C CA . THR B 1 12 ? -19.234 47.062 -15.945 1 19.02 12 THR B CA 1
ATOM 6996 C C . THR B 1 12 ? -20.078 45.938 -15.359 1 19.02 12 THR B C 1
ATOM 6998 O O . THR B 1 12 ? -19.688 44.75 -15.461 1 19.02 12 THR B O 1
ATOM 7001 N N . ALA B 1 13 ? -20.766 46.188 -14.344 1 21 13 ALA B N 1
ATOM 7002 C CA . ALA B 1 13 ? -21.688 45.5 -13.445 1 21 13 ALA B CA 1
ATOM 7003 C C . ALA B 1 13 ? -22.703 44.688 -14.227 1 21 13 ALA B C 1
ATOM 7005 O O . ALA B 1 13 ? -23.391 45.188 -15.109 1 21 13 ALA B O 1
ATOM 7006 N N . PRO B 1 14 ? -22.281 43.469 -14.391 1 18.06 14 PRO B N 1
ATOM 7007 C CA . PRO B 1 14 ? -23.172 42.75 -15.305 1 18.06 14 PRO B CA 1
ATOM 7008 C C . PRO B 1 14 ? -24.641 42.906 -14.945 1 18.06 14 PRO B C 1
ATOM 7010 O O . PRO B 1 14 ? -24.969 43.25 -13.812 1 18.06 14 PRO B O 1
ATOM 7013 N N . ALA B 1 15 ? -25.5 42.531 -15.891 1 17.11 15 ALA B N 1
ATOM 7014 C CA . ALA B 1 15 ? -26.891 42.688 -16.297 1 17.11 15 ALA B CA 1
ATOM 7015 C C . ALA B 1 15 ? -27.812 41.875 -15.391 1 17.11 15 ALA B C 1
ATOM 7017 O O . ALA B 1 15 ? -27.578 40.688 -15.133 1 17.11 15 ALA B O 1
ATOM 7018 N N . GLU B 1 16 ? -28.469 42.469 -14.453 1 19.11 16 GLU B N 1
ATOM 7019 C CA . GLU B 1 16 ? -29.5 42.031 -13.523 1 19.11 16 GLU B CA 1
ATOM 7020 C C . GLU B 1 16 ? -30.609 41.25 -14.242 1 19.11 16 GLU B C 1
ATOM 7022 O O . GLU B 1 16 ? -31.453 41.875 -14.906 1 19.11 16 GLU B O 1
ATOM 7027 N N . GLU B 1 17 ? -30.203 40.344 -15.047 1 17.12 17 GLU B N 1
ATOM 7028 C CA . GLU B 1 17 ? -31.344 39.969 -15.883 1 17.12 17 GLU B CA 1
ATOM 7029 C C . GLU B 1 17 ? -32.562 39.625 -15.023 1 17.12 17 GLU B C 1
ATOM 7031 O O . GLU B 1 17 ? -32.406 39.25 -13.859 1 17.12 17 GLU B O 1
ATOM 7036 N N . LYS B 1 18 ? -33.656 39.344 -15.734 1 17.53 18 LYS B N 1
ATOM 7037 C CA . LYS B 1 18 ? -35.125 39.469 -15.852 1 17.53 18 LYS B CA 1
ATOM 7038 C C . LYS B 1 18 ? -35.812 38.312 -15.133 1 17.53 18 LYS B C 1
ATOM 7040 O O . LYS B 1 18 ? -35.75 37.156 -15.555 1 17.53 18 LYS B O 1
ATOM 7045 N N . LEU B 1 19 ? -35.625 38.125 -13.867 1 18.56 19 LEU B N 1
ATOM 7046 C CA . LEU B 1 19 ? -36.281 36.938 -13.344 1 18.56 19 LEU B CA 1
ATOM 7047 C C . LEU B 1 19 ? -37.75 36.906 -13.781 1 18.56 19 LEU B C 1
ATOM 7049 O O . LEU B 1 19 ? -38.469 37.875 -13.602 1 18.56 19 LEU B O 1
ATOM 7053 N N . PRO B 1 20 ? -38.062 36.156 -14.797 1 17.06 20 PRO B N 1
ATOM 7054 C CA . PRO B 1 20 ? -39.406 36.219 -15.352 1 17.06 20 PRO B CA 1
ATOM 7055 C C . PRO B 1 20 ? -40.5 35.969 -14.289 1 17.06 20 PRO B C 1
ATOM 7057 O O . PRO B 1 20 ? -40.219 35.406 -13.242 1 17.06 20 PRO B O 1
ATOM 7060 N N . LYS B 1 21 ? -41.688 36.562 -14.43 1 19.05 21 LYS B N 1
ATOM 7061 C CA . LYS B 1 21 ? -42.938 36.906 -13.805 1 19.05 21 LYS B CA 1
ATOM 7062 C C . LYS B 1 21 ? -43.75 35.656 -13.477 1 19.05 21 LYS B C 1
ATOM 7064 O O . LYS B 1 21 ? -44.875 35.75 -12.945 1 19.05 21 LYS B O 1
ATOM 7069 N N . TYR B 1 22 ? -43.25 34.438 -13.891 1 17.36 22 TYR B N 1
ATOM 7070 C CA . TYR B 1 22 ? -44.406 33.625 -14.305 1 17.36 22 TYR B CA 1
ATOM 7071 C C . TYR B 1 22 ? -45.438 33.594 -13.203 1 17.36 22 TYR B C 1
ATOM 7073 O O . TYR B 1 22 ? -45.156 33.906 -12.047 1 17.36 22 TYR B O 1
ATOM 7081 N N . VAL B 1 23 ? -46.062 32.406 -12.969 1 18.41 23 VAL B N 1
ATOM 7082 C CA . VAL B 1 23 ? -47.406 31.859 -13.156 1 18.41 23 VAL B CA 1
ATOM 7083 C C . VAL B 1 23 ? -48.094 31.703 -11.805 1 18.41 23 VAL B C 1
ATOM 7085 O O . VAL B 1 23 ? -47.75 30.812 -11.031 1 18.41 23 VAL B O 1
ATOM 7088 N N . GLU B 1 24 ? -48.062 32.688 -10.93 1 18.86 24 GLU B N 1
ATOM 7089 C CA . GLU B 1 24 ? -48.594 32.469 -9.586 1 18.86 24 GLU B CA 1
ATOM 7090 C C . GLU B 1 24 ? -50.031 31.953 -9.641 1 18.86 24 GLU B C 1
ATOM 7092 O O . GLU B 1 24 ? -50.625 31.641 -8.602 1 18.86 24 GLU B O 1
ATOM 7097 N N . GLU B 1 25 ? -50.594 32.156 -10.883 1 18.06 25 GLU B N 1
ATOM 7098 C CA . GLU B 1 25 ? -51.969 32.562 -10.617 1 18.06 25 GLU B CA 1
ATOM 7099 C C . GLU B 1 25 ? -52.688 31.516 -9.758 1 18.06 25 GLU B C 1
ATOM 7101 O O . GLU B 1 25 ? -53.375 31.875 -8.797 1 18.06 25 GLU B O 1
ATOM 7106 N N . ARG B 1 26 ? -52.969 30.391 -10.383 1 17.78 26 ARG B N 1
ATOM 7107 C CA . ARG B 1 26 ? -54.406 30.078 -10.539 1 17.78 26 ARG B CA 1
ATOM 7108 C C . ARG B 1 26 ? -54.938 29.359 -9.312 1 17.78 26 ARG B C 1
ATOM 7110 O O . ARG B 1 26 ? -56.125 29.141 -9.195 1 17.78 26 ARG B O 1
ATOM 7117 N N . ALA B 1 27 ? -54.094 28.688 -8.562 1 18.61 27 ALA B N 1
ATOM 7118 C CA . ALA B 1 27 ? -54.719 27.453 -8.141 1 18.61 27 ALA B CA 1
ATOM 7119 C C . ALA B 1 27 ? -55.812 27.734 -7.105 1 18.61 27 ALA B C 1
ATOM 7121 O O . ALA B 1 27 ? -55.531 27.828 -5.91 1 18.61 27 ALA B O 1
ATOM 7122 N N . SER B 1 28 ? -56.5 28.844 -7.246 1 18.64 28 SER B N 1
ATOM 7123 C CA . SER B 1 28 ? -57.406 29.125 -6.16 1 18.64 28 SER B CA 1
ATOM 7124 C C . SER B 1 28 ? -58.375 27.969 -5.949 1 18.64 28 SER B C 1
ATOM 7126 O O . SER B 1 28 ? -59.562 28.047 -6.328 1 18.64 28 SER B O 1
ATOM 7128 N N . ARG B 1 29 ? -57.844 26.719 -6.352 1 20.44 29 ARG B N 1
ATOM 7129 C CA . ARG B 1 29 ? -58.938 25.75 -6.418 1 20.44 29 ARG B CA 1
ATOM 7130 C C . ARG B 1 29 ? -59.812 25.828 -5.176 1 20.44 29 ARG B C 1
ATOM 7132 O O . ARG B 1 29 ? -59.312 25.984 -4.059 1 20.44 29 ARG B O 1
ATOM 7139 N N . GLY B 1 30 ? -61 26.406 -5.398 1 19.25 30 GLY B N 1
ATOM 7140 C CA . GLY B 1 30 ? -62.219 26.609 -4.621 1 19.25 30 GLY B CA 1
ATOM 7141 C C . GLY B 1 30 ? -62.562 25.438 -3.723 1 19.25 30 GLY B C 1
ATOM 7142 O O . GLY B 1 30 ? -62.406 24.281 -4.125 1 19.25 30 GLY B O 1
ATOM 7143 N N . SER B 1 31 ? -62.031 25.5 -2.496 1 21.22 31 SER B N 1
ATOM 7144 C CA . SER B 1 31 ? -62.344 24.578 -1.408 1 21.22 31 SER B CA 1
ATOM 7145 C C . SER B 1 31 ? -63.812 24.234 -1.387 1 21.22 31 SER B C 1
ATOM 7147 O O . SER B 1 31 ? -64.688 25.094 -1.108 1 21.22 31 SER B O 1
ATOM 7149 N N . PHE B 1 32 ? -64.312 23.797 -2.59 1 22.31 32 PHE B N 1
ATOM 7150 C CA . PHE B 1 32 ? -65.75 23.516 -2.518 1 22.31 32 PHE B CA 1
ATOM 7151 C C . PHE B 1 32 ? -66.125 22.688 -1.289 1 22.31 32 PHE B C 1
ATOM 7153 O O . PHE B 1 32 ? -65.688 21.516 -1.199 1 22.31 32 PHE B O 1
ATOM 7160 N N . VAL B 1 33 ? -65.812 23.281 -0.161 1 22.48 33 VAL B N 1
ATOM 7161 C CA . VAL B 1 33 ? -66.312 22.641 1.056 1 22.48 33 VAL B CA 1
ATOM 7162 C C . VAL B 1 33 ? -67.812 22.266 0.887 1 22.48 33 VAL B C 1
ATOM 7164 O O . VAL B 1 33 ? -68.625 23.141 0.712 1 22.48 33 VAL B O 1
ATOM 7167 N N . MET B 1 34 ? -68.062 21.375 -0.056 1 22.94 34 MET B N 1
ATOM 7168 C CA . MET B 1 34 ? -69.5 20.969 -0.195 1 22.94 34 MET B CA 1
ATOM 7169 C C . MET B 1 34 ? -70.125 20.812 1.171 1 22.94 34 MET B C 1
ATOM 7171 O O . MET B 1 34 ? -69.625 20.109 2.041 1 22.94 34 MET B O 1
ATOM 7175 N N . ASP B 1 35 ? -70.688 21.922 1.639 1 23.59 35 ASP B N 1
ATOM 7176 C CA . ASP B 1 35 ? -71.5 22.062 2.811 1 23.59 35 ASP B CA 1
ATOM 7177 C C . ASP B 1 35 ? -72.562 20.938 2.859 1 23.59 35 ASP B C 1
ATOM 7179 O O . ASP B 1 35 ? -73.562 20.969 2.137 1 23.59 35 ASP B O 1
ATOM 7183 N N . MET B 1 36 ? -72.125 19.781 2.598 1 24.19 36 MET B N 1
ATOM 7184 C CA . MET B 1 36 ? -73.125 18.719 2.541 1 24.19 36 MET B CA 1
ATOM 7185 C C . MET B 1 36 ? -74 18.719 3.797 1 24.19 36 MET B C 1
ATOM 7187 O O . MET B 1 36 ? -73.75 17.938 4.719 1 24.19 36 MET B O 1
ATOM 7191 N N . LYS B 1 37 ? -74.188 20.047 4.34 1 26.94 37 LYS B N 1
ATOM 7192 C CA . LYS B 1 37 ? -74.938 20.062 5.598 1 26.94 37 LYS B CA 1
ATOM 7193 C C . LYS B 1 37 ? -76.312 19.312 5.457 1 26.94 37 LYS B C 1
ATOM 7195 O O . LYS B 1 37 ? -77.125 19.422 6.328 1 26.94 37 LYS B O 1
ATOM 7200 N N . GLY B 1 38 ? -76.625 19.031 4.16 1 28.36 38 GLY B N 1
ATOM 7201 C CA . GLY B 1 38 ? -78.062 18.75 4.203 1 28.36 38 GLY B CA 1
ATOM 7202 C C . GLY B 1 38 ? -78.375 17.609 5.141 1 28.36 38 GLY B C 1
ATOM 7203 O O . GLY B 1 38 ? -77.625 16.688 5.332 1 28.36 38 GLY B O 1
ATOM 7204 N N . PRO B 1 39 ? -79.188 18.047 6.18 1 28.06 39 PRO B N 1
ATOM 7205 C CA . PRO B 1 39 ? -79.5 17.062 7.211 1 28.06 39 PRO B CA 1
ATOM 7206 C C . PRO B 1 39 ? -79.875 15.695 6.629 1 28.06 39 PRO B C 1
ATOM 7208 O O . PRO B 1 39 ? -80.625 15.633 5.656 1 28.06 39 PRO B O 1
ATOM 7211 N N . ILE B 1 40 ? -78.875 14.883 6.277 1 29.59 40 ILE B N 1
ATOM 7212 C CA . ILE B 1 40 ? -79.375 13.555 5.898 1 29.59 40 ILE B CA 1
ATOM 7213 C C . ILE B 1 40 ? -80.5 13.133 6.789 1 29.59 40 ILE B C 1
ATOM 7215 O O . ILE B 1 40 ? -80.375 13.086 8.016 1 29.59 40 ILE B O 1
ATOM 7219 N N . ARG B 1 41 ? -81.75 13.656 6.402 1 29.31 41 ARG B N 1
ATOM 7220 C CA . ARG B 1 41 ? -82.938 13.234 7.094 1 29.31 41 ARG B CA 1
ATOM 7221 C C . ARG B 1 41 ? -82.938 11.742 7.395 1 29.31 41 ARG B C 1
ATOM 7223 O O . ARG B 1 41 ? -82.625 10.938 6.512 1 29.31 41 ARG B O 1
ATOM 7230 N N . PRO B 1 42 ? -82.625 11.461 8.641 1 30.06 42 PRO B N 1
ATOM 7231 C CA . PRO B 1 42 ? -82.625 10.023 8.906 1 30.06 42 PRO B CA 1
ATOM 7232 C C . PRO B 1 42 ? -83.75 9.297 8.195 1 30.06 42 PRO B C 1
ATOM 7234 O O . PRO B 1 42 ? -84.812 9.891 7.941 1 30.06 42 PRO B O 1
ATOM 7237 N N . LEU B 1 43 ? -83.438 8.469 7.117 1 30.91 43 LEU B N 1
ATOM 7238 C CA . LEU B 1 43 ? -84.5 7.586 6.633 1 30.91 43 LEU B CA 1
ATOM 7239 C C . LEU B 1 43 ? -85.438 7.199 7.766 1 30.91 43 LEU B C 1
ATOM 7241 O O . LEU B 1 43 ? -85 6.617 8.766 1 30.91 43 LEU B O 1
ATOM 7245 N N . ASP B 1 44 ? -86.312 8.211 8.055 1 31.02 44 ASP B N 1
ATOM 7246 C CA . ASP B 1 44 ? -87.438 7.93 8.977 1 31.02 44 ASP B CA 1
ATOM 7247 C C . ASP B 1 44 ? -88 6.531 8.742 1 31.02 44 ASP B C 1
ATOM 7249 O O . ASP B 1 44 ? -88.688 6.293 7.746 1 31.02 44 ASP B O 1
ATOM 7253 N N . LEU B 1 45 ? -87.188 5.559 8.977 1 33.09 45 LEU B N 1
ATOM 7254 C CA .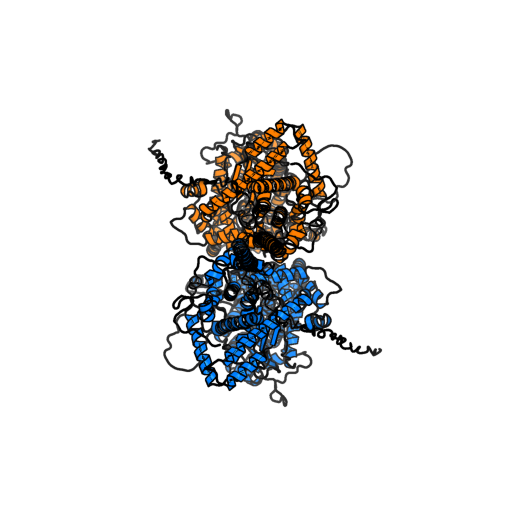 LEU B 1 45 ? -87.875 4.266 9.086 1 33.09 45 LEU B CA 1
ATOM 7255 C C . LEU B 1 45 ? -89.125 4.367 9.961 1 33.09 45 LEU B C 1
ATOM 7257 O O . LEU B 1 45 ? -89 4.656 11.156 1 33.09 45 LEU B O 1
ATOM 7261 N N . GLY B 1 46 ? -90.125 5.156 9.438 1 33.5 46 GLY B N 1
ATOM 7262 C CA . GLY B 1 46 ? -91.438 5.219 10.07 1 33.5 46 GLY B CA 1
ATOM 7263 C C . GLY B 1 46 ? -91.75 3.973 10.859 1 33.5 46 GLY B C 1
ATOM 7264 O O . GLY B 1 46 ? -91.562 2.854 10.383 1 33.5 46 GLY B O 1
ATOM 7265 N N . GLU B 1 47 ? -91.625 4.148 12.172 1 34.12 47 GLU B N 1
ATOM 7266 C CA . GLU B 1 47 ? -92.188 3.217 13.141 1 34.12 47 GLU B CA 1
ATOM 7267 C C . GLU B 1 47 ? -93.688 2.988 12.875 1 34.12 47 GLU B C 1
ATOM 7269 O O . GLU B 1 47 ? -94.5 3.742 13.367 1 34.12 47 GLU B O 1
ATOM 7274 N N . ASP B 1 48 ? -94.312 3.035 11.609 1 35.94 48 ASP B N 1
ATOM 7275 C CA . ASP B 1 48 ? -95.562 2.395 11.727 1 35.94 48 ASP B CA 1
ATOM 7276 C C . ASP B 1 48 ? -95.5 1.066 12.477 1 35.94 48 ASP B C 1
ATOM 7278 O O . ASP B 1 48 ? -94.5 0.337 12.32 1 35.94 48 ASP B O 1
ATOM 7282 N N . GLY B 1 49 ? -96.062 0.953 13.68 1 38.97 49 GLY B N 1
ATOM 7283 C CA . GLY B 1 49 ? -96.188 -0.155 14.617 1 38.97 49 GLY B CA 1
ATOM 7284 C C . GLY B 1 49 ? -96.188 -1.51 13.93 1 38.97 49 GLY B C 1
ATOM 7285 O O . GLY B 1 49 ? -96.625 -2.5 14.539 1 38.97 49 GLY B O 1
ATOM 7286 N N . ASP B 1 50 ? -96.5 -1.465 12.531 1 40.19 50 ASP B N 1
ATOM 7287 C CA . ASP B 1 50 ? -96.688 -2.846 12.094 1 40.19 50 ASP B CA 1
ATOM 7288 C C . ASP B 1 50 ? -95.438 -3.686 12.406 1 40.19 50 ASP B C 1
ATOM 7290 O O . ASP B 1 50 ? -94.312 -3.213 12.258 1 40.19 50 ASP B O 1
ATOM 7294 N N . SER B 1 51 ? -95.625 -4.66 13.258 1 47.59 51 SER B N 1
ATOM 7295 C CA . SER B 1 51 ? -94.75 -5.746 13.672 1 47.59 51 SER B CA 1
ATOM 7296 C C . SER B 1 51 ? -93.812 -6.211 12.523 1 47.59 51 SER B C 1
ATOM 7298 O O . SER B 1 51 ? -94.312 -6.668 11.492 1 47.59 51 SER B O 1
ATOM 7300 N N . LYS B 1 52 ? -92.812 -5.555 12.297 1 55.19 52 LYS B N 1
ATOM 7301 C CA . LYS B 1 52 ? -91.875 -6.066 11.312 1 55.19 52 LYS B CA 1
ATOM 7302 C C . LYS B 1 52 ? -91.812 -7.594 11.352 1 55.19 52 LYS B C 1
ATOM 7304 O O . LYS B 1 52 ? -91.812 -8.195 12.422 1 55.19 52 LYS B O 1
ATOM 7309 N N . THR B 1 53 ? -92.375 -8.172 10.273 1 62.12 53 THR B N 1
ATOM 7310 C CA . THR B 1 53 ? -92.375 -9.625 10.242 1 62.12 53 THR B CA 1
ATOM 7311 C C . THR B 1 53 ? -90.938 -10.156 10.555 1 62.12 53 THR B C 1
ATOM 7313 O O . THR B 1 53 ? -89.938 -9.445 10.391 1 62.12 53 THR B O 1
ATOM 7316 N N . PRO B 1 54 ? -90.938 -11.234 11.336 1 66.25 54 PRO B N 1
ATOM 7317 C CA . PRO B 1 54 ? -89.625 -11.844 11.719 1 66.25 54 PRO B CA 1
ATOM 7318 C C . PRO B 1 54 ? -88.625 -11.883 10.562 1 66.25 54 PRO B C 1
ATOM 7320 O O . PRO B 1 54 ? -87.438 -11.75 10.781 1 66.25 54 PRO B O 1
ATOM 7323 N N . ARG B 1 55 ? -89.188 -11.727 9.406 1 69.88 55 ARG B N 1
ATOM 7324 C CA . ARG B 1 55 ? -88.312 -11.805 8.234 1 69.88 55 ARG B CA 1
ATOM 7325 C C . ARG B 1 55 ? -87.625 -10.461 7.945 1 69.88 55 ARG B C 1
ATOM 7327 O O . ARG B 1 55 ? -86.5 -10.414 7.594 1 69.88 55 ARG B O 1
ATOM 7334 N N . GLN B 1 56 ? -88.375 -9.414 8.039 1 66.69 56 GLN B N 1
ATOM 7335 C CA . GLN B 1 56 ? -87.875 -8.078 7.809 1 66.69 56 GLN B CA 1
ATOM 7336 C C . GLN B 1 56 ? -86.812 -7.711 8.867 1 66.69 56 GLN B C 1
ATOM 7338 O O . GLN B 1 56 ? -85.812 -7.102 8.555 1 66.69 56 GLN B O 1
ATOM 7343 N N . ARG B 1 57 ? -87.125 -8.172 10.117 1 72.75 57 ARG B N 1
ATOM 7344 C CA . ARG B 1 57 ? -86.188 -7.949 11.203 1 72.75 57 ARG B CA 1
ATOM 7345 C C . ARG B 1 57 ? -84.875 -8.703 10.953 1 72.75 57 ARG B C 1
ATOM 7347 O O . ARG B 1 57 ? -83.75 -8.18 11.203 1 72.75 57 ARG B O 1
ATOM 7354 N N . ARG B 1 58 ? -85.062 -9.891 10.328 1 75.62 58 ARG B N 1
ATOM 7355 C CA . ARG B 1 58 ? -83.875 -10.695 10.039 1 75.62 58 ARG B CA 1
ATOM 7356 C C . ARG B 1 58 ? -83.062 -10.086 8.898 1 75.62 58 ARG B C 1
ATOM 7358 O O . ARG B 1 58 ? -81.812 -10.078 8.938 1 75.62 58 ARG B O 1
ATOM 7365 N N . LEU B 1 59 ? -83.75 -9.484 7.957 1 74.69 59 LEU B N 1
ATOM 7366 C CA . LEU B 1 59 ? -83.062 -8.867 6.82 1 74.69 59 LEU B CA 1
ATOM 7367 C C . LEU B 1 59 ? -82.375 -7.578 7.238 1 74.69 59 LEU B C 1
ATOM 7369 O O . LEU B 1 59 ? -81.25 -7.305 6.797 1 74.69 59 LEU B O 1
ATOM 7373 N N . LEU B 1 60 ? -83 -6.828 8.117 1 76.12 60 LEU B N 1
ATOM 7374 C CA . LEU B 1 60 ? -82.438 -5.609 8.641 1 76.12 60 LEU B CA 1
ATOM 7375 C C . LEU B 1 60 ? -81.188 -5.941 9.508 1 76.12 60 LEU B C 1
ATOM 7377 O O . LEU B 1 60 ? -80.188 -5.238 9.469 1 76.12 60 LEU B O 1
ATOM 7381 N N . LEU B 1 61 ? -81.312 -7.086 10.234 1 77.19 61 LEU B N 1
ATOM 7382 C CA . LEU B 1 61 ? -80.188 -7.543 11.023 1 77.19 61 LEU B CA 1
ATOM 7383 C C . LEU B 1 61 ? -79.062 -8 10.125 1 77.19 61 LEU B C 1
ATOM 7385 O O . LEU B 1 61 ? -77.875 -7.703 10.391 1 77.19 61 LEU B O 1
ATOM 7389 N N . ALA B 1 62 ? -79.438 -8.695 9.031 1 77.19 62 ALA B N 1
ATOM 7390 C CA . ALA B 1 62 ? -78.438 -9.148 8.086 1 77.19 62 ALA B CA 1
ATOM 7391 C C . ALA B 1 62 ? -77.812 -7.961 7.387 1 77.19 62 ALA B C 1
ATOM 7393 O O . ALA B 1 62 ? -76.562 -7.945 7.203 1 77.19 62 ALA B O 1
ATOM 7394 N N . LEU B 1 63 ? -78.562 -6.93 7.059 1 76.94 63 LEU B N 1
ATOM 7395 C CA . LEU B 1 63 ? -78 -5.719 6.445 1 76.94 63 LEU B CA 1
ATOM 7396 C C . LEU B 1 63 ? -77.125 -4.98 7.41 1 76.94 63 LEU B C 1
ATOM 7398 O O . LEU B 1 63 ? -76.062 -4.508 7.02 1 76.94 63 LEU B O 1
ATOM 7402 N N . GLY B 1 64 ? -77.562 -4.891 8.664 1 78.25 64 GLY B N 1
ATOM 7403 C CA . GLY B 1 64 ? -76.75 -4.281 9.68 1 78.25 64 GLY B CA 1
ATOM 7404 C C . GLY B 1 64 ? -75.438 -5.004 9.883 1 78.25 64 GLY B C 1
ATOM 7405 O O . GLY B 1 64 ? -74.375 -4.371 9.992 1 78.25 64 GLY B O 1
ATOM 7406 N N . LEU B 1 65 ? -75.5 -6.34 9.875 1 77.56 65 LEU B N 1
ATOM 7407 C CA . LEU B 1 65 ? -74.25 -7.148 10.047 1 77.56 65 LEU B CA 1
ATOM 7408 C C . LEU B 1 65 ? -73.375 -7.023 8.836 1 77.56 65 LEU B C 1
ATOM 7410 O O . LEU B 1 65 ? -72.125 -6.973 8.984 1 77.56 65 LEU B O 1
ATOM 7414 N N . LEU B 1 66 ? -73.938 -6.895 7.648 1 78.12 66 LEU B N 1
ATOM 7415 C CA . LEU B 1 66 ? -73.125 -6.746 6.438 1 78.12 66 LEU B CA 1
ATOM 7416 C C . LEU B 1 66 ? -72.5 -5.367 6.383 1 78.12 66 LEU B C 1
ATOM 7418 O O . LEU B 1 66 ? -71.375 -5.234 5.961 1 78.12 66 LEU B O 1
ATOM 7422 N N . VAL B 1 67 ? -73.188 -4.324 6.801 1 79 67 VAL B N 1
ATOM 7423 C CA . VAL B 1 67 ? -72.625 -2.99 6.883 1 79 67 VAL B CA 1
ATOM 7424 C C . VAL B 1 67 ? -71.438 -2.984 7.895 1 79 67 VAL B C 1
ATOM 7426 O O . VAL B 1 67 ? -70.375 -2.418 7.637 1 79 67 VAL B O 1
ATOM 7429 N N . LEU B 1 68 ? -71.625 -3.686 9.023 1 78.56 68 LEU B N 1
ATOM 7430 C CA . LEU B 1 68 ? -70.562 -3.809 10.008 1 78.56 68 LEU B CA 1
ATOM 7431 C C . LEU B 1 68 ? -69.375 -4.57 9.43 1 78.56 68 LEU B C 1
ATOM 7433 O O . LEU B 1 68 ? -68.188 -4.223 9.688 1 78.56 68 LEU B O 1
ATOM 7437 N N . LEU B 1 69 ? -69.625 -5.547 8.664 1 79.62 69 LEU B N 1
ATOM 7438 C CA . LEU B 1 69 ? -68.562 -6.305 8.016 1 79.62 69 LEU B CA 1
ATOM 7439 C C . LEU B 1 69 ? -67.812 -5.445 6.992 1 79.62 69 LEU B C 1
ATOM 7441 O O . LEU B 1 69 ? -66.625 -5.492 6.902 1 79.62 69 LEU B O 1
ATOM 7445 N N . VAL B 1 70 ? -68.5 -4.637 6.215 1 78.94 70 VAL B N 1
ATOM 7446 C CA . VAL B 1 70 ? -67.938 -3.725 5.262 1 78.94 70 VAL B CA 1
ATOM 7447 C C . VAL B 1 70 ? -67.062 -2.713 6.004 1 78.94 70 VAL B C 1
ATOM 7449 O O . VAL B 1 70 ? -65.875 -2.461 5.609 1 78.94 70 VAL B O 1
ATOM 7452 N N . VAL B 1 71 ? -67.5 -2.168 7.086 1 79 71 VAL B N 1
ATOM 7453 C CA . VAL B 1 71 ? -66.75 -1.216 7.879 1 79 71 VAL B CA 1
ATOM 7454 C C . VAL B 1 71 ? -65.5 -1.903 8.461 1 79 71 VAL B C 1
ATOM 7456 O O . VAL B 1 71 ? -64.375 -1.354 8.414 1 79 71 VAL B O 1
ATOM 7459 N N . ALA B 1 72 ? -65.625 -3.102 8.938 1 78.44 72 ALA B N 1
ATOM 7460 C CA . ALA B 1 72 ? -64.5 -3.857 9.484 1 78.44 72 ALA B CA 1
ATOM 7461 C C . ALA B 1 72 ? -63.469 -4.172 8.398 1 78.44 72 ALA B C 1
ATOM 7463 O O . ALA B 1 72 ? -62.25 -4.059 8.625 1 78.44 72 ALA B O 1
ATOM 7464 N N . LEU B 1 73 ? -63.906 -4.484 7.254 1 79.25 73 LEU B N 1
ATOM 7465 C CA . LEU B 1 73 ? -63 -4.801 6.152 1 79.25 73 LEU B CA 1
ATOM 7466 C C . LEU B 1 73 ? -62.281 -3.545 5.656 1 79.25 73 LEU B C 1
ATOM 7468 O O . LEU B 1 73 ? -61.094 -3.59 5.316 1 79.25 73 LEU B O 1
ATOM 7472 N N . VAL B 1 74 ? -62.906 -2.443 5.648 1 78.12 74 VAL B N 1
ATOM 7473 C CA . VAL B 1 74 ? -62.281 -1.179 5.273 1 78.12 74 VAL B CA 1
ATOM 7474 C C . VAL B 1 74 ? -61.25 -0.78 6.324 1 78.12 74 VAL B C 1
ATOM 7476 O O . VAL B 1 74 ? -60.156 -0.365 5.984 1 78.12 74 VAL B O 1
ATOM 7479 N N . ILE B 1 75 ? -61.562 -0.968 7.551 1 75.56 75 ILE B N 1
ATOM 7480 C CA . ILE B 1 75 ? -60.594 -0.689 8.609 1 75.56 75 ILE B CA 1
ATOM 7481 C C . ILE B 1 75 ? -59.406 -1.634 8.484 1 75.56 75 ILE B C 1
ATOM 7483 O O . ILE B 1 75 ? -58.25 -1.205 8.578 1 75.56 75 ILE B O 1
ATOM 7487 N N . CYS B 1 76 ? -59.656 -2.836 8.305 1 74.69 76 CYS B N 1
ATOM 7488 C CA . CYS B 1 76 ? -58.594 -3.809 8.102 1 74.69 76 CYS B CA 1
ATOM 7489 C C . CYS B 1 76 ? -57.719 -3.447 6.891 1 74.69 76 CYS B C 1
ATOM 7491 O O . CYS B 1 76 ? -56.5 -3.525 6.938 1 74.69 76 CYS B O 1
ATOM 7493 N N . LEU B 1 77 ? -58.344 -3.1 5.891 1 73.56 77 LEU B N 1
ATOM 7494 C CA . LEU B 1 77 ? -57.625 -2.662 4.699 1 73.56 77 LEU B CA 1
ATOM 7495 C C . LEU B 1 77 ? -56.781 -1.434 5 1 73.56 77 LEU B C 1
ATOM 7497 O O . LEU B 1 77 ? -55.625 -1.369 4.602 1 73.56 77 LEU B O 1
ATOM 7501 N N . VAL B 1 78 ? -57.25 -0.513 5.652 1 71.25 78 VAL B N 1
ATOM 7502 C CA . VAL B 1 78 ? -56.531 0.698 6.008 1 71.25 78 VAL B CA 1
ATOM 7503 C C . VAL B 1 78 ? -55.344 0.342 6.922 1 71.25 78 VAL B C 1
ATOM 7505 O O . VAL B 1 78 ? -54.219 0.819 6.723 1 71.25 78 VAL B O 1
ATOM 7508 N N . VAL B 1 79 ? -55.562 -0.478 7.852 1 67.81 79 VAL B N 1
ATOM 7509 C CA . VAL B 1 79 ? -54.5 -0.887 8.766 1 67.81 79 VAL B CA 1
ATOM 7510 C C . VAL B 1 79 ? -53.438 -1.67 8 1 67.81 79 VAL B C 1
ATOM 7512 O O . VAL B 1 79 ? -52.219 -1.449 8.188 1 67.81 79 VAL B O 1
ATOM 7515 N N . VAL B 1 80 ? -53.875 -2.539 7.227 1 67.62 80 VAL B N 1
ATOM 7516 C CA . VAL B 1 80 ? -52.938 -3.318 6.426 1 67.62 80 VAL B CA 1
ATOM 7517 C C . VAL B 1 80 ? -52.156 -2.391 5.496 1 67.62 80 VAL B C 1
ATOM 7519 O O . VAL B 1 80 ? -50.938 -2.518 5.363 1 67.62 80 VAL B O 1
ATOM 7522 N N . VAL B 1 81 ? -52.844 -1.533 4.91 1 63.25 81 VAL B N 1
ATOM 7523 C CA . VAL B 1 81 ? -52.156 -0.573 4.047 1 63.25 81 VAL B CA 1
ATOM 7524 C C . VAL B 1 81 ? -51.188 0.273 4.875 1 63.25 81 VAL B C 1
ATOM 7526 O O . VAL B 1 81 ? -50.062 0.498 4.469 1 63.25 81 VAL B O 1
ATOM 7529 N N . ILE B 1 82 ? -51.594 0.696 5.984 1 60.56 82 ILE B N 1
ATOM 7530 C CA . ILE B 1 82 ? -50.719 1.496 6.844 1 60.56 82 ILE B CA 1
ATOM 7531 C C . ILE B 1 82 ? -49.531 0.661 7.289 1 60.56 82 ILE B C 1
ATOM 7533 O O . ILE B 1 82 ? -48.375 1.126 7.242 1 60.56 82 ILE B O 1
ATOM 7537 N N . ARG B 1 83 ? -49.75 -0.43 7.77 1 56.5 83 ARG B N 1
ATOM 7538 C CA . ARG B 1 83 ? -48.656 -1.297 8.203 1 56.5 83 ARG B CA 1
ATOM 7539 C C . ARG B 1 83 ? -47.781 -1.682 7.031 1 56.5 83 ARG B C 1
ATOM 7541 O O . ARG B 1 83 ? -46.562 -1.747 7.176 1 56.5 83 ARG B O 1
ATOM 7548 N N . LEU B 1 84 ? -48.406 -2.068 6.094 1 55.84 84 LEU B N 1
ATOM 7549 C CA . LEU B 1 84 ? -47.656 -2.396 4.898 1 55.84 84 LEU B CA 1
ATOM 7550 C C . LEU B 1 84 ? -46.906 -1.171 4.379 1 55.84 84 LEU B C 1
ATOM 7552 O O . LEU B 1 84 ? -45.781 -1.28 3.914 1 55.84 84 LEU B O 1
ATOM 7556 N N . GLU B 1 85 ? -47.531 -0.123 4.395 1 51.19 85 GLU B N 1
ATOM 7557 C CA . GLU B 1 85 ? -46.812 1.113 4.117 1 51.19 85 GLU B CA 1
ATOM 7558 C C . GLU B 1 85 ? -45.656 1.315 5.105 1 51.19 85 GLU B C 1
ATOM 7560 O O . GLU B 1 85 ? -44.562 1.756 4.727 1 51.19 85 GLU B O 1
ATOM 7565 N N . ASP B 1 86 ? -45.938 1.087 6.301 1 50.94 86 ASP B N 1
ATOM 7566 C CA . ASP B 1 86 ? -44.875 1.161 7.312 1 50.94 86 ASP B CA 1
ATOM 7567 C C . ASP B 1 86 ? -43.75 0.165 7.016 1 50.94 86 ASP B C 1
ATOM 7569 O O . ASP B 1 86 ? -42.562 0.482 7.176 1 50.94 86 ASP B O 1
ATOM 7573 N N . LYS B 1 87 ? -44.125 -0.991 6.859 1 51.06 87 LYS B N 1
ATOM 7574 C CA . LYS B 1 87 ? -43.156 -2.031 6.484 1 51.06 87 LYS B CA 1
ATOM 7575 C C . LYS B 1 87 ? -42.562 -1.746 5.117 1 51.06 87 LYS B C 1
ATOM 7577 O O . LYS B 1 87 ? -41.375 -2 4.898 1 51.06 87 LYS B O 1
ATOM 7582 N N . ILE B 1 88 ? -43.406 -1.629 4.184 1 50.5 88 ILE B N 1
ATOM 7583 C CA . ILE B 1 88 ? -42.938 -1.163 2.885 1 50.5 88 ILE B CA 1
ATOM 7584 C C . ILE B 1 88 ? -42.031 0.044 3.07 1 50.5 88 ILE B C 1
ATOM 7586 O O . ILE B 1 88 ? -41.031 0.19 2.361 1 50.5 88 ILE B O 1
ATOM 7590 N N . THR B 1 89 ? -42.375 0.956 3.971 1 48.78 89 THR B N 1
ATOM 7591 C CA . THR B 1 89 ? -41.688 2.232 4.121 1 48.78 89 THR B CA 1
ATOM 7592 C C . THR B 1 89 ? -40.406 2.066 4.945 1 48.78 89 THR B C 1
ATOM 7594 O O . THR B 1 89 ? -39.812 3.053 5.375 1 48.78 89 THR B O 1
ATOM 7597 N N . GLU B 1 90 ? -40.219 0.963 5.543 1 56.31 90 GLU B N 1
ATOM 7598 C CA . GLU B 1 90 ? -38.906 1.078 6.141 1 56.31 90 GLU B CA 1
ATOM 7599 C C . GLU B 1 90 ? -37.875 1.641 5.141 1 56.31 90 GLU B C 1
ATOM 7601 O O . GLU B 1 90 ? -37.594 1.017 4.113 1 56.31 90 GLU B O 1
ATOM 7606 N N . ASN B 1 91 ? -37.938 2.965 5.055 1 78.25 91 ASN B N 1
ATOM 7607 C CA . ASN B 1 91 ? -37.125 3.846 4.203 1 78.25 91 ASN B CA 1
ATOM 7608 C C . ASN B 1 91 ? -35.656 3.588 4.363 1 78.25 91 ASN B C 1
ATOM 7610 O O . ASN B 1 91 ? -35.031 4.055 5.324 1 78.25 91 ASN B O 1
ATOM 7614 N N . ILE B 1 92 ? -35.25 2.422 3.721 1 88.25 92 ILE B N 1
ATOM 7615 C CA . ILE B 1 92 ? -33.844 2.121 3.705 1 88.25 92 ILE B CA 1
ATOM 7616 C C . ILE B 1 92 ? -33.156 2.965 2.639 1 88.25 92 ILE B C 1
ATOM 7618 O O . ILE B 1 92 ? -33.625 3.059 1.505 1 88.25 92 ILE B O 1
ATOM 7622 N N . CYS B 1 93 ? -32.094 3.646 3.086 1 92.31 93 CYS B N 1
ATOM 7623 C CA . CYS B 1 93 ? -31.312 4.484 2.188 1 92.31 93 CYS B CA 1
ATOM 7624 C C . CYS B 1 93 ? -30.562 3.637 1.172 1 92.31 93 CYS B C 1
ATOM 7626 O O . CYS B 1 93 ? -29.719 2.809 1.546 1 92.31 93 CYS B O 1
ATOM 7628 N N . GLU B 1 94 ? -30.766 3.816 -0.15 1 87.94 94 GLU B N 1
ATOM 7629 C CA . GLU B 1 94 ? -30.156 2.969 -1.173 1 87.94 94 GLU B CA 1
ATOM 7630 C C . GLU B 1 94 ? -29.219 3.77 -2.066 1 87.94 94 GLU B C 1
ATOM 7632 O O . GLU B 1 94 ? -28.828 3.303 -3.137 1 87.94 94 GLU B O 1
ATOM 7637 N N . THR B 1 95 ? -28.906 4.992 -1.567 1 93.38 95 THR B N 1
ATOM 7638 C CA . THR B 1 95 ? -27.969 5.77 -2.357 1 93.38 95 THR B CA 1
ATOM 7639 C C . THR B 1 95 ? -26.578 5.125 -2.33 1 93.38 95 THR B C 1
ATOM 7641 O O . THR B 1 95 ? -26.297 4.297 -1.463 1 93.38 95 THR B O 1
ATOM 7644 N N . GLU B 1 96 ? -25.781 5.465 -3.334 1 94.5 96 GLU B N 1
ATOM 7645 C CA . GLU B 1 96 ? -24.406 4.965 -3.396 1 94.5 96 GLU B CA 1
ATOM 7646 C C . GLU B 1 96 ? -23.656 5.262 -2.102 1 94.5 96 GLU B C 1
ATOM 7648 O O . GLU B 1 96 ? -22.906 4.414 -1.601 1 94.5 96 GLU B O 1
ATOM 7653 N N . GLU B 1 97 ? -23.844 6.434 -1.571 1 96.5 97 GLU B N 1
ATOM 7654 C CA . GLU B 1 97 ? -23.156 6.848 -0.352 1 96.5 97 GLU B CA 1
ATOM 7655 C C . GLU B 1 97 ? -23.609 6.012 0.844 1 96.5 97 GLU B C 1
ATOM 7657 O O . GLU B 1 97 ? -22.781 5.613 1.67 1 96.5 97 GLU B O 1
ATOM 7662 N N . CYS B 1 98 ? -24.953 5.703 0.9 1 97.19 98 CYS B N 1
ATOM 7663 C CA . CYS B 1 98 ? -25.484 4.934 2.02 1 97.19 98 CYS B CA 1
ATOM 7664 C C . CYS B 1 98 ? -24.969 3.5 1.986 1 97.19 98 CYS B C 1
ATOM 7666 O O . CYS B 1 98 ? -24.609 2.939 3.023 1 97.19 98 CYS B O 1
ATOM 7668 N N . ILE B 1 99 ? -24.906 2.916 0.804 1 97.06 99 ILE B N 1
ATOM 7669 C CA . ILE B 1 99 ? -24.438 1.541 0.657 1 97.06 99 ILE B CA 1
ATOM 7670 C C . ILE B 1 99 ? -22.969 1.453 1.01 1 97.06 99 ILE B C 1
ATOM 7672 O O . ILE B 1 99 ? -22.531 0.523 1.698 1 97.06 99 ILE B O 1
ATOM 7676 N N . ARG B 1 100 ? -22.172 2.406 0.564 1 97.69 100 ARG B N 1
ATOM 7677 C CA . ARG B 1 100 ? -20.75 2.453 0.875 1 97.69 100 ARG B CA 1
ATOM 7678 C C . ARG B 1 100 ? -20.516 2.586 2.377 1 97.69 100 ARG B C 1
ATOM 7680 O O . ARG B 1 100 ? -19.672 1.896 2.943 1 97.69 100 ARG B O 1
ATOM 7687 N N . SER B 1 101 ? -21.266 3.498 3.002 1 98.44 101 SER B N 1
ATOM 7688 C CA . SER B 1 101 ? -21.141 3.709 4.441 1 98.44 101 SER B CA 1
ATOM 7689 C C . SER B 1 101 ? -21.578 2.471 5.219 1 98.44 101 SER B C 1
ATOM 7691 O O . SER B 1 101 ? -20.969 2.127 6.234 1 98.44 101 SER B O 1
ATOM 7693 N N . ALA B 1 102 ? -22.656 1.854 4.746 1 98.19 102 ALA B N 1
ATOM 7694 C CA . ALA B 1 102 ? -23.125 0.629 5.391 1 98.19 102 ALA B CA 1
ATOM 7695 C C . ALA B 1 102 ? -22.047 -0.459 5.34 1 98.19 102 ALA B C 1
ATOM 7697 O O . ALA B 1 102 ? -21.766 -1.096 6.355 1 98.19 102 ALA B O 1
ATOM 7698 N N . ASP B 1 103 ? -21.5 -0.675 4.164 1 97.75 103 ASP B N 1
ATOM 7699 C CA . ASP B 1 103 ? -20.438 -1.667 4.02 1 97.75 103 ASP B CA 1
ATOM 7700 C C . ASP B 1 103 ? -19.266 -1.359 4.949 1 97.75 103 ASP B C 1
ATOM 7702 O O . ASP B 1 103 ? -18.766 -2.248 5.641 1 97.75 103 ASP B O 1
ATOM 7706 N N . ASN B 1 104 ? -18.812 -0.103 4.992 1 98.12 104 ASN B N 1
ATOM 7707 C CA . ASN B 1 104 ? -17.688 0.324 5.82 1 98.12 104 ASN B CA 1
ATOM 7708 C C . ASN B 1 104 ? -17.938 0.032 7.297 1 98.12 104 ASN B C 1
ATOM 7710 O O . ASN B 1 104 ? -17.094 -0.538 7.977 1 98.12 104 ASN B O 1
ATOM 7714 N N . LEU B 1 105 ? -19.109 0.385 7.793 1 98.62 105 LEU B N 1
ATOM 7715 C CA . LEU B 1 105 ? -19.438 0.179 9.203 1 98.62 105 LEU B CA 1
ATOM 7716 C C . LEU B 1 105 ? -19.547 -1.308 9.523 1 98.62 105 LEU B C 1
ATOM 7718 O O . LEU B 1 105 ? -18.984 -1.775 10.516 1 98.62 105 LEU B O 1
ATOM 7722 N N . ILE B 1 106 ? -20.234 -2.023 8.625 1 98.19 106 ILE B N 1
ATOM 7723 C CA . ILE B 1 106 ? -20.453 -3.445 8.859 1 98.19 106 ILE B CA 1
ATOM 7724 C C . ILE B 1 106 ? -19.125 -4.188 8.891 1 98.19 106 ILE B C 1
ATOM 7726 O O . ILE B 1 106 ? -18.891 -5.027 9.766 1 98.19 106 ILE B O 1
ATOM 7730 N N . GLN B 1 107 ? -18.219 -3.855 7.973 1 97.12 107 GLN B N 1
ATOM 7731 C CA . GLN B 1 107 ? -16.938 -4.551 7.879 1 97.12 107 GLN B CA 1
ATOM 7732 C C . GLN B 1 107 ? -16.016 -4.156 9.031 1 97.12 107 GLN B C 1
ATOM 7734 O O . GLN B 1 107 ? -15.07 -4.879 9.352 1 97.12 107 GLN B O 1
ATOM 7739 N N . SER B 1 108 ? -16.266 -3.033 9.695 1 98.31 108 SER B N 1
ATOM 7740 C CA . SER B 1 108 ? -15.422 -2.537 10.766 1 98.31 108 SER B CA 1
ATOM 7741 C C . SER B 1 108 ? -15.875 -3.061 12.125 1 98.31 108 SER B C 1
ATOM 7743 O O . SER B 1 108 ? -15.062 -3.242 13.031 1 98.31 108 SER B O 1
ATOM 7745 N N . MET B 1 109 ? -17.141 -3.344 12.336 1 98.31 109 MET B N 1
ATOM 7746 C CA . MET B 1 109 ? -17.75 -3.627 13.633 1 98.31 109 MET B CA 1
ATOM 7747 C C . MET B 1 109 ? -17.453 -5.059 14.07 1 98.31 109 MET B C 1
ATOM 7749 O O . MET B 1 109 ? -17.438 -5.973 13.242 1 98.31 109 MET B O 1
ATOM 7753 N N . ASP B 1 110 ? -17.172 -5.223 15.359 1 97.81 110 ASP B N 1
ATOM 7754 C CA . ASP B 1 110 ? -17.172 -6.516 16.031 1 97.81 110 ASP B CA 1
ATOM 7755 C C . ASP B 1 110 ? -18.406 -6.672 16.922 1 97.81 110 ASP B C 1
ATOM 7757 O O . ASP B 1 110 ? -18.391 -6.309 18.094 1 97.81 110 ASP B O 1
ATOM 7761 N N . THR B 1 111 ? -19.406 -7.316 16.438 1 96.12 111 THR B N 1
ATOM 7762 C CA . THR B 1 111 ? -20.719 -7.359 17.094 1 96.12 111 THR B CA 1
ATOM 7763 C C . THR B 1 111 ? -20.719 -8.367 18.234 1 96.12 111 THR B C 1
ATOM 7765 O O . THR B 1 111 ? -21.703 -8.477 18.969 1 96.12 111 THR B O 1
ATOM 7768 N N . SER B 1 112 ? -19.609 -9.039 18.391 1 95.69 112 SER B N 1
ATOM 7769 C CA . SER B 1 112 ? -19.484 -9.953 19.516 1 95.69 112 SER B CA 1
ATOM 7770 C C . SER B 1 112 ? -19.172 -9.203 20.797 1 95.69 112 SER B C 1
ATOM 7772 O O . SER B 1 112 ? -19.297 -9.75 21.906 1 95.69 112 SER B O 1
ATOM 7774 N N . VAL B 1 113 ? -18.812 -7.965 20.656 1 97.31 113 VAL B N 1
ATOM 7775 C CA . VAL B 1 113 ? -18.453 -7.145 21.812 1 97.31 113 VAL B CA 1
ATOM 7776 C C . VAL B 1 113 ? -19.641 -6.281 22.219 1 97.31 113 VAL B C 1
ATOM 7778 O O . VAL B 1 113 ? -20.312 -5.703 21.375 1 97.31 113 VAL B O 1
ATOM 7781 N N . GLU B 1 114 ? -19.875 -6.223 23.5 1 96.56 114 GLU B N 1
ATOM 7782 C CA . GLU B 1 114 ? -20.938 -5.363 24.016 1 96.56 114 GLU B CA 1
ATOM 7783 C C . GLU B 1 114 ? -20.516 -3.898 24 1 96.56 114 GLU B C 1
ATOM 7785 O O . GLU B 1 114 ? -19.5 -3.527 24.609 1 96.56 114 GLU B O 1
ATOM 7790 N N . PRO B 1 115 ? -21.281 -2.996 23.328 1 97.94 115 PRO B N 1
ATOM 7791 C CA . PRO B 1 115 ? -20.891 -1.598 23.156 1 97.94 115 PRO B CA 1
ATOM 7792 C C . PRO B 1 115 ? -20.672 -0.876 24.484 1 97.94 115 PRO B C 1
ATOM 7794 O O . PRO B 1 115 ? -19.844 0.031 24.578 1 97.94 115 PRO B O 1
ATOM 7797 N N . CYS B 1 116 ? -21.344 -1.229 25.594 1 98.19 116 CYS B N 1
ATOM 7798 C CA . CYS B 1 116 ? -21.203 -0.554 26.875 1 98.19 116 CYS B CA 1
ATOM 7799 C C . CYS B 1 116 ? -19.984 -1.059 27.625 1 98.19 116 CYS B C 1
ATOM 7801 O O . CYS B 1 116 ? -19.578 -0.467 28.625 1 98.19 116 CYS B O 1
ATOM 7803 N N . ASN B 1 117 ? -19.359 -2.113 27.109 1 96.88 117 ASN B N 1
ATOM 7804 C CA . ASN B 1 117 ? -18.125 -2.611 27.703 1 96.88 117 ASN B CA 1
ATOM 7805 C C . ASN B 1 117 ? -16.891 -2.043 26.984 1 96.88 117 ASN B C 1
ATOM 7807 O O . ASN B 1 117 ? -15.898 -1.704 27.625 1 96.88 117 ASN B O 1
ATOM 7811 N N . ASP B 1 118 ? -16.938 -2.08 25.688 1 97.38 118 ASP B N 1
ATOM 7812 C CA . ASP B 1 118 ? -15.859 -1.572 24.844 1 97.38 118 ASP B CA 1
ATOM 7813 C C . ASP B 1 118 ? -16.391 -1.085 23.5 1 97.38 118 ASP B C 1
ATOM 7815 O O . ASP B 1 118 ? -16.406 -1.843 22.531 1 97.38 118 ASP B O 1
ATOM 7819 N N . PHE B 1 119 ? -16.625 0.197 23.422 1 98.44 119 PHE B N 1
ATOM 7820 C CA . PHE B 1 119 ? -17.266 0.718 22.234 1 98.44 119 PHE B CA 1
ATOM 7821 C C . PHE B 1 119 ? -16.297 0.781 21.062 1 98.44 119 PHE B C 1
ATOM 7823 O O . PHE B 1 119 ? -16.688 0.636 19.906 1 98.44 119 PHE B O 1
ATOM 7830 N N . TYR B 1 120 ? -15 1.056 21.328 1 98.12 120 TYR B N 1
ATOM 7831 C CA . TYR B 1 120 ? -14.023 1.079 20.25 1 98.12 120 TYR B CA 1
ATOM 7832 C C . TYR B 1 120 ? -13.945 -0.273 19.547 1 98.12 120 TYR B C 1
ATOM 7834 O O . TYR B 1 120 ? -13.961 -0.345 18.328 1 98.12 120 TYR B O 1
ATOM 7842 N N . LYS B 1 121 ? -13.836 -1.31 20.344 1 97.62 121 LYS B N 1
ATOM 7843 C CA . LYS B 1 121 ? -13.773 -2.646 19.75 1 97.62 121 LYS B CA 1
ATOM 7844 C C . LYS B 1 121 ? -15.078 -2.992 19.047 1 97.62 121 LYS B C 1
ATOM 7846 O O . LYS B 1 121 ? -15.07 -3.664 18 1 97.62 121 LYS B O 1
ATOM 7851 N N . PHE B 1 122 ? -16.203 -2.596 19.625 1 98.44 122 PHE B N 1
ATOM 7852 C CA . PHE B 1 122 ? -17.484 -2.811 18.969 1 98.44 122 PHE B CA 1
ATOM 7853 C C . PHE B 1 122 ? -17.516 -2.141 17.594 1 98.44 122 PHE B C 1
ATOM 7855 O O . PHE B 1 122 ? -17.922 -2.76 16.609 1 98.44 122 PHE B O 1
ATOM 7862 N N . ALA B 1 123 ? -17.047 -0.932 17.469 1 98.69 123 ALA B N 1
ATOM 7863 C CA . ALA B 1 123 ? -17.172 -0.113 16.266 1 98.69 123 ALA B CA 1
ATOM 7864 C C . ALA B 1 123 ? -16.016 -0.379 15.297 1 98.69 123 ALA B C 1
ATOM 7866 O O . ALA B 1 123 ? -16.172 -0.23 14.086 1 98.69 123 ALA B O 1
ATOM 7867 N N . CYS B 1 124 ? -14.812 -0.745 15.781 1 98.31 124 CYS B N 1
ATOM 7868 C CA . CYS B 1 124 ? -13.602 -0.771 14.961 1 98.31 124 CYS B CA 1
ATOM 7869 C C . CYS B 1 124 ? -12.922 -2.133 15.031 1 98.31 124 CYS B C 1
ATOM 7871 O O . CYS B 1 124 ? -11.891 -2.35 14.398 1 98.31 124 CYS B O 1
ATOM 7873 N N . GLY B 1 125 ? -13.477 -3.086 15.711 1 97.44 125 GLY B N 1
ATOM 7874 C CA . GLY B 1 125 ? -12.758 -4.297 16.078 1 97.44 125 GLY B CA 1
ATOM 7875 C C . GLY B 1 125 ? -12.336 -5.125 14.875 1 97.44 125 GLY B C 1
ATOM 7876 O O . GLY B 1 125 ? -11.375 -5.891 14.945 1 97.44 125 GLY B O 1
ATOM 7877 N N . ARG B 1 126 ? -12.992 -5 13.711 1 96.38 126 ARG B N 1
ATOM 7878 C CA . ARG B 1 126 ? -12.672 -5.809 12.547 1 96.38 126 ARG B CA 1
ATOM 7879 C C . ARG B 1 126 ? -12.07 -4.953 11.438 1 96.38 126 ARG B C 1
ATOM 7881 O O . ARG B 1 126 ? -11.75 -5.457 10.359 1 96.38 126 ARG B O 1
ATOM 7888 N N . TRP B 1 127 ? -11.906 -3.697 11.688 1 97.44 127 TRP B N 1
ATOM 7889 C CA . TRP B 1 127 ? -11.438 -2.775 10.656 1 97.44 127 TRP B CA 1
ATOM 7890 C C . TRP B 1 127 ? -10.07 -3.203 10.125 1 97.44 127 TRP B C 1
ATOM 7892 O O . TRP B 1 127 ? -9.852 -3.219 8.914 1 97.44 127 TRP B O 1
ATOM 7902 N N . ALA B 1 128 ? -9.164 -3.598 10.984 1 94.38 128 ALA B N 1
ATOM 7903 C CA . ALA B 1 128 ? -7.785 -3.922 10.633 1 94.38 128 ALA B CA 1
ATOM 7904 C C . ALA B 1 128 ? -7.727 -5.137 9.711 1 94.38 128 ALA B C 1
ATOM 7906 O O . ALA B 1 128 ? -6.77 -5.301 8.953 1 94.38 128 ALA B O 1
ATOM 7907 N N . GLU B 1 129 ? -8.766 -5.961 9.711 1 90.81 129 GLU B N 1
ATOM 7908 C CA . GLU B 1 129 ? -8.789 -7.195 8.93 1 90.81 129 GLU B CA 1
ATOM 7909 C C . GLU B 1 129 ? -8.844 -6.898 7.434 1 90.81 129 GLU B C 1
ATOM 7911 O O . GLU B 1 129 ? -8.336 -7.676 6.625 1 90.81 129 GLU B O 1
ATOM 7916 N N . ASP B 1 130 ? -9.344 -5.773 7.129 1 93.25 130 ASP B N 1
ATOM 7917 C CA . ASP B 1 130 ? -9.523 -5.434 5.723 1 93.25 130 ASP B CA 1
ATOM 7918 C C . ASP B 1 130 ? -8.578 -4.309 5.301 1 93.25 130 ASP B C 1
ATOM 7920 O O . ASP B 1 130 ? -8.633 -3.834 4.164 1 93.25 130 ASP B O 1
ATOM 7924 N N . HIS B 1 131 ? -7.793 -3.859 6.219 1 94.81 131 HIS B N 1
ATOM 7925 C CA . HIS B 1 131 ? -6.934 -2.709 5.973 1 94.81 131 HIS B CA 1
ATOM 7926 C C . HIS B 1 131 ? -5.488 -3.004 6.367 1 94.81 131 HIS B C 1
ATOM 7928 O O . HIS B 1 131 ? -5.039 -2.59 7.441 1 94.81 131 HIS B O 1
ATOM 7934 N N . PRO B 1 132 ? -4.793 -3.686 5.457 1 90.56 132 PRO B N 1
ATOM 7935 C CA . PRO B 1 132 ? -3.424 -4.09 5.781 1 90.56 132 PRO B CA 1
ATOM 7936 C C . PRO B 1 132 ? -2.469 -2.902 5.895 1 90.56 132 PRO B C 1
ATOM 7938 O O . PRO B 1 132 ? -2.781 -1.808 5.422 1 90.56 132 PRO B O 1
ATOM 7941 N N . LEU B 1 133 ? -1.34 -3.148 6.527 1 86.12 133 LEU B N 1
ATOM 7942 C CA . LEU B 1 133 ? -0.297 -2.133 6.605 1 86.12 133 LEU B CA 1
ATOM 7943 C C . LEU B 1 133 ? 0.339 -1.899 5.242 1 86.12 133 LEU B C 1
ATOM 7945 O O . LEU B 1 133 ? 0.71 -2.854 4.555 1 86.12 133 LEU B O 1
ATOM 7949 N N . PRO B 1 134 ? 0.363 -0.637 4.832 1 81.31 134 PRO B N 1
ATOM 7950 C CA . PRO B 1 134 ? 1.18 -0.373 3.645 1 81.31 134 PRO B CA 1
ATOM 7951 C C . PRO B 1 134 ? 2.656 -0.703 3.859 1 81.31 134 PRO B C 1
ATOM 7953 O O . PRO B 1 134 ? 3.145 -0.654 4.988 1 81.31 134 PRO B O 1
ATOM 7956 N N . ASP B 1 135 ? 3.379 -1.019 2.824 1 71 135 ASP B N 1
ATOM 7957 C CA . ASP B 1 135 ? 4.777 -1.428 2.904 1 71 135 ASP B CA 1
ATOM 7958 C C . ASP B 1 135 ? 5.629 -0.347 3.566 1 71 135 ASP B C 1
ATOM 7960 O O . ASP B 1 135 ? 6.559 -0.654 4.316 1 71 135 ASP B O 1
ATOM 7964 N N . ALA B 1 136 ? 5.258 0.868 3.344 1 65.69 136 ALA B N 1
ATOM 7965 C CA . ALA B 1 136 ? 6.098 1.97 3.801 1 65.69 136 ALA B CA 1
ATOM 7966 C C . ALA B 1 136 ? 5.57 2.562 5.102 1 65.69 136 ALA B C 1
ATOM 7968 O O . ALA B 1 136 ? 5.965 3.662 5.496 1 65.69 136 ALA B O 1
ATOM 7969 N N . ALA B 1 137 ? 4.609 1.771 5.805 1 72.56 137 ALA B N 1
ATOM 7970 C CA . ALA B 1 137 ? 4.008 2.385 6.988 1 72.56 137 ALA B CA 1
ATOM 7971 C C . ALA B 1 137 ? 3.961 1.4 8.148 1 72.56 137 ALA B C 1
ATOM 7973 O O . ALA B 1 137 ? 3.971 0.184 7.945 1 72.56 137 ALA B O 1
ATOM 7974 N N . TYR B 1 138 ? 3.988 1.917 9.398 1 76.06 138 TYR B N 1
ATOM 7975 C CA . TYR B 1 138 ? 3.906 1.099 10.602 1 76.06 138 TYR B CA 1
ATOM 7976 C C . TYR B 1 138 ? 2.494 1.113 11.18 1 76.06 138 TYR B C 1
ATOM 7978 O O . TYR B 1 138 ? 2.229 0.477 12.203 1 76.06 138 TYR B O 1
ATOM 7986 N N . SER B 1 139 ? 1.695 1.807 10.609 1 88.06 139 SER B N 1
ATOM 7987 C CA . SER B 1 139 ? 0.28 1.831 10.961 1 88.06 139 SER B CA 1
ATOM 7988 C C . SER B 1 139 ? -0.586 2.17 9.75 1 88.06 139 SER B C 1
ATOM 7990 O O . SER B 1 139 ? -0.071 2.547 8.695 1 88.06 139 SER B O 1
ATOM 7992 N N . ASN B 1 140 ? -1.764 1.899 9.844 1 91.69 140 ASN B N 1
ATOM 7993 C CA . ASN B 1 140 ? -2.744 2.279 8.828 1 91.69 140 ASN B CA 1
ATOM 7994 C C . ASN B 1 140 ? -4.031 2.799 9.461 1 91.69 140 ASN B C 1
ATOM 7996 O O . ASN B 1 140 ? -4.414 2.359 10.547 1 91.69 140 ASN B O 1
ATOM 8000 N N . ASP B 1 141 ? -4.598 3.809 8.945 1 95.62 141 ASP B N 1
ATOM 8001 C CA . ASP B 1 141 ? -5.879 4.371 9.359 1 95.62 141 ASP B CA 1
ATOM 8002 C C . ASP B 1 141 ? -6.562 5.09 8.195 1 95.62 141 ASP B C 1
ATOM 8004 O O . ASP B 1 141 ? -6.074 5.062 7.066 1 95.62 141 ASP B O 1
ATOM 8008 N N . TRP B 1 142 ? -7.723 5.645 8.406 1 96.25 142 TRP B N 1
ATOM 8009 C CA . TRP B 1 142 ? -8.492 6.27 7.336 1 96.25 142 TRP B CA 1
ATOM 8010 C C . TRP B 1 142 ? -7.758 7.492 6.785 1 96.25 142 TRP B C 1
ATOM 8012 O O . TRP B 1 142 ? -7.852 7.793 5.594 1 96.25 142 TRP B O 1
ATOM 8022 N N . PHE B 1 143 ? -7.035 8.242 7.602 1 94.5 143 PHE B N 1
ATOM 8023 C CA . PHE B 1 143 ? -6.312 9.414 7.137 1 94.5 143 PHE B CA 1
ATOM 8024 C C . PHE B 1 143 ? -5.203 9.016 6.172 1 94.5 143 PHE B C 1
ATOM 8026 O O . PHE B 1 143 ? -5.012 9.664 5.137 1 94.5 143 PHE B O 1
ATOM 8033 N N . ILE B 1 144 ? -4.508 7.93 6.523 1 91.31 144 ILE B N 1
ATOM 8034 C CA . ILE B 1 144 ? -3.441 7.43 5.66 1 91.31 144 ILE B CA 1
ATOM 8035 C C . ILE B 1 144 ? -4.035 6.941 4.34 1 91.31 144 ILE B C 1
ATOM 8037 O O . ILE B 1 144 ? -3.533 7.273 3.264 1 91.31 144 ILE B O 1
ATOM 8041 N N . GLU B 1 145 ? -5.082 6.184 4.41 1 93.56 145 GLU B N 1
ATOM 8042 C CA . GLU B 1 145 ? -5.684 5.629 3.199 1 93.56 145 GLU B CA 1
ATOM 8043 C C . GLU B 1 145 ? -6.242 6.734 2.307 1 93.56 145 GLU B C 1
ATOM 8045 O O . GLU B 1 145 ? -6.086 6.691 1.084 1 93.56 145 GLU B O 1
ATOM 8050 N N . THR B 1 146 ? -6.91 7.73 2.902 1 94.56 146 THR B N 1
ATOM 8051 C CA . THR B 1 146 ? -7.473 8.828 2.123 1 94.56 146 THR B CA 1
ATOM 8052 C C . THR B 1 146 ? -6.363 9.688 1.519 1 94.56 146 THR B C 1
ATOM 8054 O O . THR B 1 146 ? -6.457 10.109 0.365 1 94.56 146 THR B O 1
ATOM 8057 N N . SER B 1 147 ? -5.336 9.938 2.266 1 92.38 147 SER B N 1
ATOM 8058 C CA . SER B 1 147 ? -4.203 10.695 1.741 1 92.38 147 SER B CA 1
ATOM 8059 C C . SER B 1 147 ? -3.551 9.969 0.569 1 92.38 147 SER B C 1
ATOM 8061 O O . SER B 1 147 ? -3.113 10.602 -0.394 1 92.38 147 SER B O 1
ATOM 8063 N N . THR B 1 148 ? -3.424 8.648 0.681 1 90.06 148 THR B N 1
ATOM 8064 C CA . THR B 1 148 ? -2.861 7.844 -0.4 1 90.06 148 THR B CA 1
ATOM 8065 C C . THR B 1 148 ? -3.721 7.949 -1.656 1 90.06 148 THR B C 1
ATOM 8067 O O . THR B 1 148 ? -3.195 8.086 -2.764 1 90.06 148 THR B O 1
ATOM 8070 N N . LEU B 1 149 ? -4.98 7.914 -1.472 1 92.19 149 LEU B N 1
ATOM 8071 C CA . LEU B 1 149 ? -5.91 8.023 -2.59 1 92.19 149 LEU B CA 1
ATOM 8072 C C . LEU B 1 149 ? -5.82 9.398 -3.24 1 92.19 149 LEU B C 1
ATOM 8074 O O . LEU B 1 149 ? -5.781 9.516 -4.469 1 92.19 149 LEU B O 1
ATOM 8078 N N . VAL B 1 150 ? -5.777 10.438 -2.408 1 92.75 150 VAL B N 1
ATOM 8079 C CA . VAL B 1 150 ? -5.707 11.805 -2.912 1 92.75 150 VAL B CA 1
ATOM 8080 C C . VAL B 1 150 ? -4.391 12.008 -3.662 1 92.75 150 VAL B C 1
ATOM 8082 O O . VAL B 1 150 ? -4.371 12.602 -4.746 1 92.75 150 VAL B O 1
ATOM 8085 N N . ASN B 1 151 ? -3.334 11.531 -3.127 1 92.38 151 ASN B N 1
ATOM 8086 C CA . ASN B 1 151 ? -2.037 11.664 -3.783 1 92.38 151 ASN B CA 1
ATOM 8087 C C . ASN B 1 151 ? -2.018 10.961 -5.137 1 92.38 151 ASN B C 1
ATOM 8089 O O . ASN B 1 151 ? -1.376 11.438 -6.078 1 92.38 151 ASN B O 1
ATOM 8093 N N . GLN B 1 152 ? -2.623 9.781 -5.184 1 90.75 152 GLN B N 1
ATOM 8094 C CA . GLN B 1 152 ? -2.729 9.086 -6.461 1 90.75 152 GLN B CA 1
ATOM 8095 C C . GLN B 1 152 ? -3.492 9.914 -7.484 1 90.75 152 GLN B C 1
ATOM 8097 O O . GLN B 1 152 ? -3.121 9.961 -8.656 1 90.75 152 GLN B O 1
ATOM 8102 N N . GLN B 1 153 ? -4.531 10.539 -7.051 1 90.19 153 GLN B N 1
ATOM 8103 C CA . GLN B 1 153 ? -5.301 11.406 -7.938 1 90.19 153 GLN B CA 1
ATOM 8104 C C . GLN B 1 153 ? -4.453 12.57 -8.438 1 90.19 153 GLN B C 1
ATOM 8106 O O . GLN B 1 153 ? -4.527 12.938 -9.617 1 90.19 153 GLN B O 1
ATOM 8111 N N . ILE B 1 154 ? -3.715 13.133 -7.516 1 93.38 154 ILE B N 1
ATOM 8112 C CA . ILE B 1 154 ? -2.812 14.219 -7.883 1 93.38 154 ILE B CA 1
ATOM 8113 C C . ILE B 1 154 ? -1.803 13.727 -8.914 1 93.38 154 ILE B C 1
ATOM 8115 O O . ILE B 1 154 ? -1.559 14.398 -9.922 1 93.38 154 ILE B O 1
ATOM 8119 N N . GLN B 1 155 ? -1.197 12.523 -8.695 1 91.25 155 GLN B N 1
ATOM 8120 C CA . GLN B 1 155 ? -0.25 11.914 -9.617 1 91.25 155 GLN B CA 1
ATOM 8121 C C . GLN B 1 155 ? -0.865 11.75 -11.008 1 91.25 155 GLN B C 1
ATOM 8123 O O . GLN B 1 155 ? -0.256 12.125 -12.008 1 91.25 155 GLN B O 1
ATOM 8128 N N . ASP B 1 156 ? -2.092 11.195 -11.055 1 87.06 156 ASP B N 1
ATOM 8129 C CA . ASP B 1 156 ? -2.783 10.953 -12.32 1 87.06 156 ASP B CA 1
ATOM 8130 C C . ASP B 1 156 ? -3.004 12.258 -13.078 1 87.06 156 ASP B C 1
ATOM 8132 O O . ASP B 1 156 ? -2.867 12.305 -14.305 1 87.06 156 ASP B O 1
ATOM 8136 N N . TYR B 1 157 ? -3.342 13.195 -12.32 1 87.06 157 TYR B N 1
ATOM 8137 C CA . TYR B 1 157 ? -3.576 14.508 -12.914 1 87.06 157 TYR B CA 1
ATOM 8138 C C . TYR B 1 157 ? -2.283 15.102 -13.461 1 87.06 157 TYR B C 1
ATOM 8140 O O . TYR B 1 157 ? -2.256 15.633 -14.57 1 87.06 157 TYR B O 1
ATOM 8148 N N . LEU B 1 158 ? -1.235 15.055 -12.711 1 92.62 158 LEU B N 1
ATOM 8149 C CA . LEU B 1 158 ? 0.041 15.648 -13.094 1 92.62 158 LEU B CA 1
ATOM 8150 C C . LEU B 1 158 ? 0.635 14.922 -14.297 1 92.62 158 LEU B C 1
ATOM 8152 O O . LEU B 1 158 ? 1.439 15.492 -15.039 1 92.62 158 LEU B O 1
ATOM 8156 N N . GLU B 1 159 ? 0.248 13.672 -14.508 1 88.69 159 GLU B N 1
ATOM 8157 C CA . GLU B 1 159 ? 0.8 12.867 -15.602 1 88.69 159 GLU B CA 1
ATOM 8158 C C . GLU B 1 159 ? 0.054 13.125 -16.906 1 88.69 159 GLU B C 1
ATOM 8160 O O . GLU B 1 159 ? 0.485 12.68 -17.969 1 88.69 159 GLU B O 1
ATOM 8165 N N . THR B 1 160 ? -1.009 13.875 -16.844 1 82.56 160 THR B N 1
ATOM 8166 C CA . THR B 1 160 ? -1.699 14.242 -18.062 1 82.56 160 THR B CA 1
ATOM 8167 C C . THR B 1 160 ? -0.916 15.312 -18.828 1 82.56 160 THR B C 1
ATOM 8169 O O . THR B 1 160 ? -0.059 15.984 -18.25 1 82.56 160 THR B O 1
ATOM 8172 N N . ASN B 1 161 ? -1.237 15.422 -20.188 1 72.88 161 ASN B N 1
ATOM 8173 C CA . ASN B 1 161 ? -0.531 16.375 -21.031 1 72.88 161 ASN B CA 1
ATOM 8174 C C . ASN B 1 161 ? -0.911 17.812 -20.688 1 72.88 161 ASN B C 1
ATOM 8176 O O . ASN B 1 161 ? -2 18.062 -20.172 1 72.88 161 ASN B O 1
ATOM 8180 N N . ASP B 1 162 ? 0.053 18.609 -20.984 1 75.69 162 ASP B N 1
ATOM 8181 C CA . ASP B 1 162 ? -0.198 20.047 -20.859 1 75.69 162 ASP B CA 1
ATOM 8182 C C . ASP B 1 162 ? -1.338 20.484 -21.766 1 75.69 162 ASP B C 1
ATOM 8184 O O . ASP B 1 162 ? -1.623 19.844 -22.781 1 75.69 162 ASP B O 1
ATOM 8188 N N . SER B 1 163 ? -2.045 21.438 -21.203 1 76.56 163 SER B N 1
ATOM 8189 C CA . SER B 1 163 ? -3.094 22.047 -22.016 1 76.56 163 SER B CA 1
ATOM 8190 C C . SER B 1 163 ? -2.928 23.562 -22.094 1 76.56 163 SER B C 1
ATOM 8192 O O . SER B 1 163 ? -2.607 24.203 -21.078 1 76.56 163 SER B O 1
ATOM 8194 N N . GLU B 1 164 ? -3.012 24.078 -23.266 1 78.44 164 GLU B N 1
ATOM 8195 C CA . GLU B 1 164 ? -2.93 25.531 -23.469 1 78.44 164 GLU B CA 1
ATOM 8196 C C . GLU B 1 164 ? -4.059 26.25 -22.734 1 78.44 164 GLU B C 1
ATOM 8198 O O . GLU B 1 164 ? -3.934 27.422 -22.391 1 78.44 164 GLU B O 1
ATOM 8203 N N . SER B 1 165 ? -5.039 25.578 -22.406 1 83.69 165 SER B N 1
ATOM 8204 C CA . SER B 1 165 ? -6.195 26.172 -21.75 1 83.69 165 SER B CA 1
ATOM 8205 C C . SER B 1 165 ? -6.012 26.219 -20.234 1 83.69 165 SER B C 1
ATOM 8207 O O . SER B 1 165 ? -6.719 26.953 -19.547 1 83.69 165 SER B O 1
ATOM 8209 N N . ASP B 1 166 ? -5.016 25.578 -19.781 1 88.5 166 ASP B N 1
ATOM 8210 C CA . ASP B 1 166 ? -4.777 25.578 -18.344 1 88.5 166 ASP B CA 1
ATOM 8211 C C . ASP B 1 166 ? -3.949 26.797 -17.922 1 88.5 166 ASP B C 1
ATOM 8213 O O . ASP B 1 166 ? -3.127 27.297 -18.688 1 88.5 166 ASP B O 1
ATOM 8217 N N . PRO B 1 167 ? -4.223 27.359 -16.703 1 92.69 167 PRO B N 1
ATOM 8218 C CA . PRO B 1 167 ? -3.354 28.422 -16.188 1 92.69 167 PRO B CA 1
ATOM 8219 C C . PRO B 1 167 ? -1.877 28.031 -16.188 1 92.69 167 PRO B C 1
ATOM 8221 O O . PRO B 1 167 ? -1.546 26.859 -16.016 1 92.69 167 PRO B O 1
ATOM 8224 N N . GLU B 1 168 ? -1.035 29.016 -16.359 1 93.31 168 GLU B N 1
ATOM 8225 C CA . GLU B 1 168 ? 0.401 28.766 -16.422 1 93.31 168 GLU B CA 1
ATOM 8226 C C . GLU B 1 168 ? 0.901 28.109 -15.148 1 93.31 168 GLU B C 1
ATOM 8228 O O . GLU B 1 168 ? 1.81 27.266 -15.188 1 93.31 168 GLU B O 1
ATOM 8233 N N . SER B 1 169 ? 0.322 28.469 -14.055 1 94.38 169 SER B N 1
ATOM 8234 C CA . SER B 1 169 ? 0.721 27.891 -12.773 1 94.38 169 SER B CA 1
ATOM 8235 C C . SER B 1 169 ? 0.479 26.391 -12.758 1 94.38 169 SER B C 1
ATOM 8237 O O . SER B 1 169 ? 1.251 25.625 -12.156 1 94.38 169 SER B O 1
ATOM 8239 N N . VAL B 1 170 ? -0.587 25.906 -13.391 1 94.06 170 VAL B N 1
ATOM 8240 C CA . VAL B 1 170 ? -0.902 24.484 -13.477 1 94.06 170 VAL B CA 1
ATOM 8241 C C . VAL B 1 170 ? 0.121 23.781 -14.359 1 94.06 170 VAL B C 1
ATOM 8243 O O . VAL B 1 170 ? 0.603 22.703 -14.023 1 94.06 170 VAL B O 1
ATOM 8246 N N . ASN B 1 171 ? 0.471 24.438 -15.422 1 94.31 171 ASN B N 1
ATOM 8247 C CA . ASN B 1 171 ? 1.497 23.891 -16.297 1 94.31 171 ASN B CA 1
ATOM 8248 C C . ASN B 1 171 ? 2.852 23.812 -15.602 1 94.31 171 ASN B C 1
ATOM 8250 O O . ASN B 1 171 ? 3.615 22.875 -15.82 1 94.31 171 ASN B O 1
ATOM 8254 N N . GLN B 1 172 ? 3.16 24.828 -14.805 1 95.25 172 GLN B N 1
ATOM 8255 C CA . GLN B 1 172 ? 4.406 24.828 -14.055 1 95.25 172 GLN B CA 1
ATOM 8256 C C . GLN B 1 172 ? 4.438 23.688 -13.039 1 95.25 172 GLN B C 1
ATOM 8258 O O . GLN B 1 172 ? 5.48 23.062 -12.828 1 95.25 172 GLN B O 1
ATOM 8263 N N . ALA B 1 173 ? 3.295 23.391 -12.414 1 95.62 173 ALA B N 1
ATOM 8264 C CA . ALA B 1 173 ? 3.207 22.266 -11.5 1 95.62 173 ALA B CA 1
ATOM 8265 C C . ALA B 1 173 ? 3.494 20.953 -12.219 1 95.62 173 ALA B C 1
ATOM 8267 O O . ALA B 1 173 ? 4.199 20.094 -11.695 1 95.62 173 ALA B O 1
ATOM 8268 N N . ARG B 1 174 ? 2.951 20.781 -13.445 1 95.44 174 ARG B N 1
ATOM 8269 C CA . ARG B 1 174 ? 3.197 19.594 -14.258 1 95.44 174 ARG B CA 1
ATOM 8270 C C . ARG B 1 174 ? 4.672 19.469 -14.625 1 95.44 174 ARG B C 1
ATOM 8272 O O . ARG B 1 174 ? 5.246 18.391 -14.586 1 95.44 174 ARG B O 1
ATOM 8279 N N . ARG B 1 175 ? 5.266 20.625 -14.969 1 96 175 ARG B N 1
ATOM 8280 C CA . ARG B 1 175 ? 6.684 20.641 -15.312 1 96 175 ARG B CA 1
ATOM 8281 C C . ARG B 1 175 ? 7.539 20.25 -14.109 1 96 175 ARG B C 1
ATOM 8283 O O . ARG B 1 175 ? 8.547 19.547 -14.258 1 96 175 ARG B O 1
ATOM 8290 N N . LEU B 1 176 ? 7.16 20.766 -12.93 1 97.12 176 LEU B N 1
ATOM 8291 C CA . LEU B 1 176 ? 7.895 20.406 -11.727 1 97.12 176 LEU B CA 1
ATOM 8292 C C . LEU B 1 176 ? 7.836 18.891 -11.477 1 97.12 176 LEU B C 1
ATOM 8294 O O . LEU B 1 176 ? 8.836 18.281 -11.094 1 97.12 176 LEU B O 1
ATOM 8298 N N . TYR B 1 177 ? 6.656 18.281 -11.703 1 96.38 177 TYR B N 1
ATOM 8299 C CA . TYR B 1 177 ? 6.492 16.844 -11.562 1 96.38 177 TYR B CA 1
ATOM 8300 C C . TYR B 1 177 ? 7.398 16.094 -12.531 1 96.38 177 TYR B C 1
ATOM 8302 O O . TYR B 1 177 ? 8.094 15.148 -12.148 1 96.38 177 TYR B O 1
ATOM 8310 N N . ARG B 1 178 ? 7.418 16.516 -13.773 1 95.75 178 ARG B N 1
ATOM 8311 C CA . ARG B 1 178 ? 8.242 15.859 -14.789 1 95.75 178 ARG B CA 1
ATOM 8312 C C . ARG B 1 178 ? 9.727 15.992 -14.453 1 95.75 178 ARG B C 1
ATOM 8314 O O . ARG B 1 178 ? 10.5 15.062 -14.672 1 95.75 178 ARG B O 1
ATOM 8321 N N . SER B 1 179 ? 10.086 17.172 -13.922 1 96.69 179 SER B N 1
ATOM 8322 C CA . SER B 1 179 ? 11.477 17.375 -13.539 1 96.69 179 SER B CA 1
ATOM 8323 C C . SER B 1 179 ? 11.883 16.438 -12.414 1 96.69 179 SER B C 1
ATOM 8325 O O . SER B 1 179 ? 13.016 15.953 -12.383 1 96.69 179 SER B O 1
ATOM 8327 N N . CYS B 1 180 ? 10.984 16.219 -11.523 1 95.62 180 CYS B N 1
ATOM 8328 C CA . CYS B 1 180 ? 11.211 15.297 -10.414 1 95.62 180 CYS B CA 1
ATOM 8329 C C . CYS B 1 180 ? 11.273 13.859 -10.898 1 95.62 180 CYS B C 1
ATOM 8331 O O . CYS B 1 180 ? 12.078 13.062 -10.406 1 95.62 180 CYS B O 1
ATOM 8333 N N . MET B 1 181 ? 10.516 13.445 -11.922 1 91.81 181 MET B N 1
ATOM 8334 C CA . MET B 1 181 ? 10.359 12.078 -12.406 1 91.81 181 MET B CA 1
ATOM 8335 C C . MET B 1 181 ? 11.516 11.688 -13.328 1 91.81 181 MET B C 1
ATOM 8337 O O . MET B 1 181 ? 11.742 10.5 -13.57 1 91.81 181 MET B O 1
ATOM 8341 N N . ASP B 1 182 ? 12.25 12.75 -13.82 1 92.12 182 ASP B N 1
ATOM 8342 C CA . ASP B 1 182 ? 13.305 12.469 -14.797 1 92.12 182 ASP B CA 1
ATOM 8343 C C . ASP B 1 182 ? 14.586 12.031 -14.102 1 92.12 182 ASP B C 1
ATOM 8345 O O . ASP B 1 182 ? 15.602 12.734 -14.156 1 92.12 182 ASP B O 1
ATOM 8349 N N . THR B 1 183 ? 14.586 10.836 -13.57 1 86.31 183 THR B N 1
ATOM 8350 C CA . THR B 1 183 ? 15.711 10.344 -12.789 1 86.31 183 THR B CA 1
ATOM 8351 C C . THR B 1 183 ? 16.922 10.109 -13.68 1 86.31 183 THR B C 1
ATOM 8353 O O . THR B 1 183 ? 18.062 10.18 -13.219 1 86.31 183 THR B O 1
ATOM 8356 N N . GLU B 1 184 ? 16.734 9.898 -14.938 1 80.5 184 GLU B N 1
ATOM 8357 C CA . GLU B 1 184 ? 17.844 9.742 -15.875 1 80.5 184 GLU B CA 1
ATOM 8358 C C . GLU B 1 184 ? 18.641 11.039 -16 1 80.5 184 GLU B C 1
ATOM 8360 O O . GLU B 1 184 ? 19.875 11.023 -15.93 1 80.5 184 GLU B O 1
ATOM 8365 N N . LEU B 1 185 ? 17.906 12.062 -16.203 1 90.38 185 LEU B N 1
ATOM 8366 C CA . LEU B 1 185 ? 18.562 13.352 -16.297 1 90.38 185 LEU B CA 1
ATOM 8367 C C . LEU B 1 185 ? 19.234 13.711 -14.977 1 90.38 185 LEU B C 1
ATOM 8369 O O . LEU B 1 185 ? 20.344 14.266 -14.961 1 90.38 185 LEU B O 1
ATOM 8373 N N . LEU B 1 186 ? 18.594 13.422 -13.867 1 92.81 186 LEU B N 1
ATOM 8374 C CA . LEU B 1 186 ? 19.156 13.719 -12.555 1 92.81 186 LEU B CA 1
ATOM 8375 C C . LEU B 1 186 ? 20.469 12.969 -12.344 1 92.81 186 LEU B C 1
ATOM 8377 O O . LEU B 1 186 ? 21.438 13.523 -11.805 1 92.81 186 LEU B O 1
ATOM 8381 N N . ASP B 1 187 ? 20.5 11.734 -12.742 1 84.31 187 ASP B N 1
ATOM 8382 C CA . ASP B 1 187 ? 21.719 10.945 -12.602 1 84.31 187 ASP B CA 1
ATOM 8383 C C . ASP B 1 187 ? 22.828 11.461 -13.523 1 84.31 187 ASP B C 1
ATOM 8385 O O . ASP B 1 187 ? 24 11.43 -13.164 1 84.31 187 ASP B O 1
ATOM 8389 N N . GLU B 1 188 ? 22.406 11.945 -14.734 1 85.12 188 GLU B N 1
ATOM 8390 C CA . GLU B 1 188 ? 23.359 12.539 -15.672 1 85.12 188 GLU B CA 1
ATOM 8391 C C . GLU B 1 188 ? 24 13.797 -15.086 1 85.12 188 GLU B C 1
ATOM 8393 O O . GLU B 1 188 ? 25.203 14.008 -15.203 1 85.12 188 GLU B O 1
ATOM 8398 N N . LEU B 1 189 ? 23.203 14.547 -14.422 1 91.69 189 LEU B N 1
ATOM 8399 C CA . LEU B 1 189 ? 23.672 15.805 -13.844 1 91.69 189 LEU B CA 1
ATOM 8400 C C . LEU B 1 189 ? 24.469 15.547 -12.57 1 91.69 189 LEU B C 1
ATOM 8402 O O . LEU B 1 189 ? 25.312 16.359 -12.188 1 91.69 189 LEU B O 1
ATOM 8406 N N . GLY B 1 190 ? 24.156 14.438 -11.914 1 90.12 190 GLY B N 1
ATOM 8407 C CA . GLY B 1 190 ? 24.859 14.102 -10.68 1 90.12 190 GLY B CA 1
ATOM 8408 C C . GLY B 1 190 ? 24.75 15.18 -9.625 1 90.12 190 GLY B C 1
ATOM 8409 O O . GLY B 1 190 ? 23.672 15.688 -9.344 1 90.12 190 GLY B O 1
ATOM 8410 N N . LEU B 1 191 ? 25.938 15.562 -9.016 1 93.19 191 LEU B N 1
ATOM 8411 C CA . LEU B 1 191 ? 25.953 16.547 -7.945 1 93.19 191 LEU B CA 1
ATOM 8412 C C . LEU B 1 191 ? 26.328 17.938 -8.484 1 93.19 191 LEU B C 1
ATOM 8414 O O . LEU B 1 191 ? 26.5 18.875 -7.711 1 93.19 191 LEU B O 1
ATOM 8418 N N . GLY B 1 192 ? 26.375 18.031 -9.805 1 91.69 192 GLY B N 1
ATOM 8419 C CA . GLY B 1 192 ? 26.672 19.297 -10.43 1 91.69 192 GLY B CA 1
ATOM 8420 C C . GLY B 1 192 ? 25.781 20.438 -9.93 1 91.69 192 GLY B C 1
ATOM 8421 O O . GLY B 1 192 ? 26.281 21.438 -9.438 1 91.69 192 GLY B O 1
ATOM 8422 N N . PRO B 1 193 ? 24.469 20.266 -10.031 1 95.06 193 PRO B N 1
ATOM 8423 C CA . PRO B 1 193 ? 23.562 21.297 -9.555 1 95.06 193 PRO B CA 1
ATOM 8424 C C . PRO B 1 193 ? 23.766 21.641 -8.086 1 95.06 193 PRO B C 1
ATOM 8426 O O . PRO B 1 193 ? 23.641 22.797 -7.688 1 95.06 193 PRO B O 1
ATOM 8429 N N . LEU B 1 194 ? 24.047 20.641 -7.23 1 95.56 194 LEU B N 1
ATOM 8430 C CA . LEU B 1 194 ? 24.281 20.859 -5.809 1 95.56 194 LEU B CA 1
ATOM 8431 C C . LEU B 1 194 ? 25.5 21.734 -5.59 1 95.56 194 LEU B C 1
ATOM 8433 O O . LEU B 1 194 ? 25.453 22.719 -4.844 1 95.56 194 LEU B O 1
ATOM 8437 N N . LEU B 1 195 ? 26.578 21.391 -6.227 1 91.81 195 LEU B N 1
ATOM 8438 C CA . LEU B 1 195 ? 27.828 22.125 -6.043 1 91.81 195 LEU B CA 1
ATOM 8439 C C . LEU B 1 195 ? 27.719 23.531 -6.609 1 91.81 195 LEU B C 1
ATOM 8441 O O . LEU B 1 195 ? 28.266 24.484 -6.043 1 91.81 195 LEU B O 1
ATOM 8445 N N . ALA B 1 196 ? 27.016 23.656 -7.727 1 92.75 196 ALA B N 1
ATOM 8446 C CA . ALA B 1 196 ? 26.75 24.984 -8.281 1 92.75 196 ALA B CA 1
ATOM 8447 C C . ALA B 1 196 ? 25.938 25.844 -7.305 1 92.75 196 ALA B C 1
ATOM 8449 O O . ALA B 1 196 ? 26.203 27.031 -7.145 1 92.75 196 ALA B O 1
ATOM 8450 N N . ALA B 1 197 ? 24.969 25.266 -6.637 1 94.12 197 ALA B N 1
ATOM 8451 C CA . ALA B 1 197 ? 24.141 25.984 -5.664 1 94.12 197 ALA B CA 1
ATOM 8452 C C . ALA B 1 197 ? 24.969 26.391 -4.449 1 94.12 197 ALA B C 1
ATOM 8454 O O . ALA B 1 197 ? 24.844 27.531 -3.965 1 94.12 197 ALA B O 1
ATOM 8455 N N . VAL B 1 198 ? 25.781 25.5 -3.98 1 93.88 198 VAL B N 1
ATOM 8456 C CA . VAL B 1 198 ? 26.625 25.766 -2.822 1 93.88 198 VAL B CA 1
ATOM 8457 C C . VAL B 1 198 ? 27.594 26.922 -3.137 1 93.88 198 VAL B C 1
ATOM 8459 O O . VAL B 1 198 ? 27.828 27.781 -2.293 1 93.88 198 VAL B O 1
ATOM 8462 N N . GLU B 1 199 ? 28.062 26.906 -4.297 1 89.81 199 GLU B N 1
ATOM 8463 C CA . GLU B 1 199 ? 28.938 27.984 -4.742 1 89.81 199 GLU B CA 1
ATOM 8464 C C . GLU B 1 199 ? 28.188 29.312 -4.836 1 89.81 199 GLU B C 1
ATOM 8466 O O . GLU B 1 199 ? 28.703 30.344 -4.406 1 89.81 199 GLU B O 1
ATOM 8471 N N . ARG B 1 200 ? 27.062 29.266 -5.379 1 90.69 200 ARG B N 1
ATOM 8472 C CA . ARG B 1 200 ? 26.25 30.453 -5.508 1 90.69 200 ARG B CA 1
ATOM 8473 C C . ARG B 1 200 ? 25.922 31.047 -4.137 1 90.69 200 ARG B C 1
ATOM 8475 O O . ARG B 1 200 ? 25.797 32.25 -3.992 1 90.69 200 ARG B O 1
ATOM 8482 N N . LEU B 1 201 ? 25.844 30.188 -3.193 1 90.88 201 LEU B N 1
ATOM 8483 C CA . LEU B 1 201 ? 25.5 30.625 -1.842 1 90.88 201 LEU B CA 1
ATOM 8484 C C . LEU B 1 201 ? 26.734 31.094 -1.093 1 90.88 201 LEU B C 1
ATOM 8486 O O . LEU B 1 201 ? 26.641 31.578 0.04 1 90.88 201 LEU B O 1
ATOM 8490 N N . GLY B 1 202 ? 27.859 30.953 -1.729 1 88.12 202 GLY B N 1
ATOM 8491 C CA . GLY B 1 202 ? 29.109 31.422 -1.14 1 88.12 202 GLY B CA 1
ATOM 8492 C C . GLY B 1 202 ? 29.625 30.516 -0.038 1 88.12 202 GLY B C 1
ATOM 8493 O O . GLY B 1 202 ? 30.312 30.969 0.876 1 88.12 202 GLY B O 1
ATOM 8494 N N . LEU B 1 203 ? 29.328 29.234 -0.042 1 89.75 203 LEU B N 1
ATOM 8495 C CA . LEU B 1 203 ? 29.688 28.344 1.05 1 89.75 203 LEU B CA 1
ATOM 8496 C C . LEU B 1 203 ? 30.969 27.578 0.727 1 89.75 203 LEU B C 1
ATOM 8498 O O . LEU B 1 203 ? 31.578 26.969 1.611 1 89.75 203 LEU B O 1
ATOM 8502 N N . GLY B 1 204 ? 31.406 27.719 -0.483 1 80.5 204 GLY B N 1
ATOM 8503 C CA . GLY B 1 204 ? 32.688 27.156 -0.84 1 80.5 204 GLY B CA 1
ATOM 8504 C C . GLY B 1 204 ? 32.656 25.656 -1.07 1 80.5 204 GLY B C 1
ATOM 8505 O O . GLY B 1 204 ? 31.578 25.078 -1.22 1 80.5 204 GLY B O 1
ATOM 8506 N N . PRO B 1 205 ? 33.781 25 -1.175 1 81.56 205 PRO B N 1
ATOM 8507 C CA . PRO B 1 205 ? 33.906 23.562 -1.443 1 81.56 205 PRO B CA 1
ATOM 8508 C C . PRO B 1 205 ? 33.656 22.703 -0.202 1 81.56 205 PRO B C 1
ATOM 8510 O O . PRO B 1 205 ? 33.5 23.234 0.903 1 81.56 205 PRO B O 1
ATOM 8513 N N . PRO B 1 206 ? 33.594 21.422 -0.377 1 81.25 206 PRO B N 1
ATOM 8514 C CA . PRO B 1 206 ? 33.375 20.562 0.778 1 81.25 206 PRO B CA 1
ATOM 8515 C C . PRO B 1 206 ? 34.438 20.719 1.858 1 81.25 206 PRO B C 1
ATOM 8517 O O . PRO B 1 206 ? 35.594 21.031 1.552 1 81.25 206 PRO B O 1
ATOM 8520 N N . PRO B 1 207 ? 34 20.578 3.059 1 76.25 207 PRO B N 1
ATOM 8521 C CA . PRO B 1 207 ? 34.875 20.766 4.215 1 76.25 207 PRO B CA 1
ATOM 8522 C C . PRO B 1 207 ? 36.25 20.062 4.055 1 76.25 207 PRO B C 1
ATOM 8524 O O . PRO B 1 207 ? 37.25 20.578 4.535 1 76.25 207 PRO B O 1
ATOM 8527 N N . THR B 1 208 ? 36.219 18.891 3.461 1 68 208 THR B N 1
ATOM 8528 C CA . THR B 1 208 ? 37.438 18.109 3.367 1 68 208 THR B CA 1
ATOM 8529 C C . THR B 1 208 ? 38.406 18.734 2.357 1 68 208 THR B C 1
ATOM 8531 O O . THR B 1 208 ? 39.594 18.391 2.328 1 68 208 THR B O 1
ATOM 8534 N N . SER B 1 209 ? 37.844 19.609 1.611 1 63.72 209 SER B N 1
ATOM 8535 C CA . SER B 1 209 ? 38.656 20.25 0.578 1 63.72 209 SER B CA 1
ATOM 8536 C C . SER B 1 209 ? 39.25 21.547 1.08 1 63.72 209 SER B C 1
ATOM 8538 O O . SER B 1 209 ? 40.094 22.156 0.398 1 63.72 209 SER B O 1
ATOM 8540 N N . TRP B 1 210 ? 38.781 21.922 2.242 1 54.41 210 TRP B N 1
ATOM 8541 C CA . TRP B 1 210 ? 39.219 23.203 2.752 1 54.41 210 TRP B CA 1
ATOM 8542 C C . TRP B 1 210 ? 40.656 23.109 3.264 1 54.41 210 TRP B C 1
ATOM 8544 O O . TRP B 1 210 ? 41.031 22.156 3.973 1 54.41 210 TRP B O 1
ATOM 8554 N N . ALA B 1 211 ? 41.625 23.719 2.57 1 51.75 211 ALA B N 1
ATOM 8555 C CA . ALA B 1 211 ? 42.969 23.875 3.146 1 51.75 211 ALA B CA 1
ATOM 8556 C C . ALA B 1 211 ? 42.969 24.906 4.27 1 51.75 211 ALA B C 1
ATOM 8558 O O . ALA B 1 211 ? 42.312 25.938 4.172 1 51.75 211 ALA B O 1
ATOM 8559 N N . SER B 1 212 ? 43.25 24.391 5.598 1 50.16 212 SER B N 1
ATOM 8560 C CA . SER B 1 212 ? 43.406 25.438 6.609 1 50.16 212 SER B CA 1
ATOM 8561 C C . SER B 1 212 ? 44.438 26.469 6.168 1 50.16 212 SER B C 1
ATOM 8563 O O . SER B 1 212 ? 45.469 26.141 5.617 1 50.16 212 SER B O 1
ATOM 8565 N N . PRO B 1 213 ? 43.906 27.828 6.121 1 42.5 213 PRO B N 1
ATOM 8566 C CA . PRO B 1 213 ? 44.969 28.797 5.848 1 42.5 213 PRO B CA 1
ATOM 8567 C C . PRO B 1 213 ? 46.25 28.516 6.645 1 42.5 213 PRO B C 1
ATOM 8569 O O . PRO B 1 213 ? 46.188 27.969 7.746 1 42.5 213 PRO B O 1
ATOM 8572 N N . GLU B 1 214 ? 47.469 28.562 6.023 1 43.91 214 GLU B N 1
ATOM 8573 C CA . GLU B 1 214 ? 48.75 28.344 6.664 1 43.91 214 GLU B CA 1
ATOM 8574 C C . GLU B 1 214 ? 48.812 28.984 8.047 1 43.91 214 GLU B C 1
ATOM 8576 O O . GLU B 1 214 ? 48.5 30.188 8.188 1 43.91 214 GLU B O 1
ATOM 8581 N N . GLY B 1 215 ? 49.188 28.344 9.156 1 44.38 215 GLY B N 1
ATOM 8582 C CA . GLY B 1 215 ? 49.469 28.812 10.508 1 44.38 215 GLY B CA 1
ATOM 8583 C C . GLY B 1 215 ? 48.219 29.047 11.336 1 44.38 215 GLY B C 1
ATOM 8584 O O . GLY B 1 215 ? 48.312 29.484 12.484 1 44.38 215 GLY B O 1
ATOM 8585 N N . ARG B 1 216 ? 46.938 28.891 10.797 1 51.91 216 ARG B N 1
ATOM 8586 C CA . ARG B 1 216 ? 45.781 29.188 11.633 1 51.91 216 ARG B CA 1
ATOM 8587 C C . ARG B 1 216 ? 44.844 28 11.734 1 51.91 216 ARG B C 1
ATOM 8589 O O . ARG B 1 216 ? 43.844 27.922 11.008 1 51.91 216 ARG B O 1
ATOM 8596 N N . GLU B 1 217 ? 45.031 27.078 12.664 1 57.28 217 GLU B N 1
ATOM 8597 C CA . GLU B 1 217 ? 44.219 25.906 12.953 1 57.28 217 GLU B CA 1
ATOM 8598 C C . GLU B 1 217 ? 42.812 26.328 13.414 1 57.28 217 GLU B C 1
ATOM 8600 O O . GLU B 1 217 ? 42.688 27.234 14.227 1 57.28 217 GLU B O 1
ATOM 8605 N N . GLY B 1 218 ? 41.812 25.922 12.648 1 65.94 218 GLY B N 1
ATOM 8606 C CA . GLY B 1 218 ? 40.438 26.219 13.055 1 65.94 218 GLY B CA 1
ATOM 8607 C C . GLY B 1 218 ? 39.844 27.422 12.336 1 65.94 218 GLY B C 1
ATOM 8608 O O . GLY B 1 218 ? 38.656 27.719 12.484 1 65.94 218 GLY B O 1
ATOM 8609 N N . ALA B 1 219 ? 40.781 28.156 11.555 1 64.88 219 ALA B N 1
ATOM 8610 C CA . ALA B 1 219 ? 40.312 29.344 10.844 1 64.88 219 ALA B CA 1
ATOM 8611 C C . ALA B 1 219 ? 39.469 28.938 9.641 1 64.88 219 ALA B C 1
ATOM 8613 O O . ALA B 1 219 ? 39.75 27.922 8.984 1 64.88 219 ALA B O 1
ATOM 8614 N N . ALA B 1 220 ? 38.406 29.688 9.422 1 74.88 220 ALA B N 1
ATOM 8615 C CA . ALA B 1 220 ? 37.594 29.5 8.234 1 74.88 220 ALA B CA 1
ATOM 8616 C C . ALA B 1 220 ? 38.312 29.984 6.977 1 74.88 220 ALA B C 1
ATOM 8618 O O . ALA B 1 220 ? 39.406 30.547 7.055 1 74.88 220 ALA B O 1
ATOM 8619 N N . SER B 1 221 ? 37.812 29.656 5.828 1 74.94 221 SER B N 1
ATOM 8620 C CA . SER B 1 221 ? 38.375 30.109 4.551 1 74.94 221 SER B CA 1
ATOM 8621 C C . SER B 1 221 ? 38.344 31.641 4.457 1 74.94 221 SER B C 1
ATOM 8623 O O . SER B 1 221 ? 37.531 32.312 5.098 1 74.94 221 SER B O 1
ATOM 8625 N N . ASP B 1 222 ? 39.219 32.188 3.707 1 70.69 222 ASP B N 1
ATOM 8626 C CA . ASP B 1 222 ? 39.344 33.625 3.551 1 70.69 222 ASP B CA 1
ATOM 8627 C C . ASP B 1 222 ? 38.031 34.25 3.053 1 70.69 222 ASP B C 1
ATOM 8629 O O . ASP B 1 222 ? 37.438 33.719 2.105 1 70.69 222 ASP B O 1
ATOM 8633 N N . GLY B 1 223 ? 37.625 35.25 3.744 1 77.88 223 GLY B N 1
ATOM 8634 C CA . GLY B 1 223 ? 36.438 35.969 3.307 1 77.88 223 GLY B CA 1
ATOM 8635 C C . GLY B 1 223 ? 35.125 35.375 3.852 1 77.88 223 GLY B C 1
ATOM 8636 O O . GLY B 1 223 ? 34.062 35.969 3.688 1 77.88 223 GLY B O 1
ATOM 8637 N N . TRP B 1 224 ? 35.281 34.219 4.52 1 85.81 224 TRP B N 1
ATOM 8638 C CA . TRP B 1 224 ? 34.062 33.625 5.066 1 85.81 224 TRP B CA 1
ATOM 8639 C C . TRP B 1 224 ? 33.531 34.406 6.258 1 85.81 224 TRP B C 1
ATOM 8641 O O . TRP B 1 224 ? 34.312 34.875 7.105 1 85.81 224 TRP B O 1
ATOM 8651 N N . ARG B 1 225 ? 32.281 34.688 6.266 1 90.5 225 ARG B N 1
ATOM 8652 C CA . ARG B 1 225 ? 31.594 35.344 7.375 1 90.5 225 ARG B CA 1
ATOM 8653 C C . ARG B 1 225 ? 30.391 34.5 7.836 1 90.5 225 ARG B C 1
ATOM 8655 O O . ARG B 1 225 ? 29.609 34.031 7.016 1 90.5 225 ARG B O 1
ATOM 8662 N N . LEU B 1 226 ? 30.297 34.375 9.117 1 94.12 226 LEU B N 1
ATOM 8663 C CA . LEU B 1 226 ? 29.25 33.531 9.695 1 94.12 226 LEU B CA 1
ATOM 8664 C C . LEU B 1 226 ? 27.875 34.062 9.328 1 94.12 226 LEU B C 1
ATOM 8666 O O . LEU B 1 226 ? 27.016 33.281 8.875 1 94.12 226 LEU B O 1
ATOM 8670 N N . GLU B 1 227 ? 27.656 35.406 9.461 1 95.44 227 GLU B N 1
ATOM 8671 C CA . GLU B 1 227 ? 26.359 36 9.188 1 95.44 227 GLU B CA 1
ATOM 8672 C C . GLU B 1 227 ? 25.953 35.781 7.727 1 95.44 227 GLU B C 1
ATOM 8674 O O . GLU B 1 227 ? 24.812 35.438 7.438 1 95.44 227 GLU B O 1
ATOM 8679 N N . ALA B 1 228 ? 26.859 35.969 6.84 1 94.69 228 ALA B N 1
ATOM 8680 C CA . ALA B 1 228 ? 26.578 35.844 5.414 1 94.69 228 ALA B CA 1
ATOM 8681 C C . ALA B 1 228 ? 26.203 34.375 5.074 1 94.69 228 ALA B C 1
ATOM 8683 O O . ALA B 1 228 ? 25.297 34.156 4.266 1 94.69 228 ALA B O 1
ATOM 8684 N N . ALA B 1 229 ? 26.906 33.438 5.68 1 94.88 229 ALA B N 1
ATOM 8685 C CA . ALA B 1 229 ? 26.625 32.031 5.43 1 94.88 229 ALA B CA 1
ATOM 8686 C C . ALA B 1 229 ? 25.25 31.641 5.945 1 94.88 229 ALA B C 1
ATOM 8688 O O . ALA B 1 229 ? 24.5 30.922 5.27 1 94.88 229 ALA B O 1
ATOM 8689 N N . LEU B 1 230 ? 24.938 32.094 7.145 1 96 230 LEU B N 1
ATOM 8690 C CA . LEU B 1 230 ? 23.641 31.781 7.742 1 96 230 LEU B CA 1
ATOM 8691 C C . LEU B 1 230 ? 22.516 32.406 6.926 1 96 230 LEU B C 1
ATOM 8693 O O . LEU B 1 230 ? 21.469 31.781 6.719 1 96 230 LEU B O 1
ATOM 8697 N N . VAL B 1 231 ? 22.719 33.594 6.457 1 95.75 231 VAL B N 1
ATOM 8698 C CA . VAL B 1 231 ? 21.703 34.312 5.691 1 95.75 231 VAL B CA 1
ATOM 8699 C C . VAL B 1 231 ? 21.5 33.625 4.34 1 95.75 231 VAL B C 1
ATOM 8701 O O . VAL B 1 231 ? 20.375 33.531 3.844 1 95.75 231 VAL B O 1
ATOM 8704 N N . ALA B 1 232 ? 22.578 33.188 3.791 1 94.44 232 ALA B N 1
ATOM 8705 C CA . ALA B 1 232 ? 22.469 32.469 2.521 1 94.44 232 ALA B CA 1
ATOM 8706 C C . ALA B 1 232 ? 21.594 31.234 2.664 1 94.44 232 ALA B C 1
ATOM 8708 O O . ALA B 1 232 ? 20.734 30.969 1.812 1 94.44 232 ALA B O 1
ATOM 8709 N N . ALA B 1 233 ? 21.781 30.5 3.719 1 94.19 233 ALA B N 1
ATOM 8710 C CA . ALA B 1 233 ? 20.984 29.297 3.982 1 94.19 233 ALA B CA 1
ATOM 8711 C C . ALA B 1 233 ? 19.516 29.672 4.211 1 94.19 233 ALA B C 1
ATOM 8713 O O . ALA B 1 233 ? 18.625 29 3.697 1 94.19 233 ALA B O 1
ATOM 8714 N N . GLN B 1 234 ? 19.312 30.672 4.93 1 93.88 234 GLN B N 1
ATOM 8715 C CA . GLN B 1 234 ? 17.953 31.094 5.277 1 93.88 234 GLN B CA 1
ATOM 8716 C C . GLN B 1 234 ? 17.234 31.688 4.07 1 93.88 234 GLN B C 1
ATOM 8718 O O . GLN B 1 234 ? 16.094 31.312 3.773 1 93.88 234 GLN B O 1
ATOM 8723 N N . ARG B 1 235 ? 17.812 32.531 3.371 1 92.75 235 ARG B N 1
ATOM 8724 C CA . ARG B 1 235 ? 17.188 33.25 2.264 1 92.75 235 ARG B CA 1
ATOM 8725 C C . ARG B 1 235 ? 16.875 32.312 1.11 1 92.75 235 ARG B C 1
ATOM 8727 O O . ARG B 1 235 ? 15.852 32.438 0.445 1 92.75 235 ARG B O 1
ATOM 8734 N N . SER B 1 236 ? 17.75 31.375 0.929 1 91.69 236 SER B N 1
ATOM 8735 C CA . SER B 1 236 ? 17.609 30.5 -0.235 1 91.69 236 SER B CA 1
ATOM 8736 C C . SER B 1 236 ? 16.734 29.281 0.09 1 91.69 236 SER B C 1
ATOM 8738 O O . SER B 1 236 ? 16.047 28.766 -0.784 1 91.69 236 SER B O 1
ATOM 8740 N N . LEU B 1 237 ? 16.781 28.812 1.377 1 92.12 237 LEU B N 1
ATOM 8741 C CA . LEU B 1 237 ? 16.141 27.531 1.676 1 92.12 237 LEU B CA 1
ATOM 8742 C C . LEU B 1 237 ? 15.172 27.672 2.854 1 92.12 237 LEU B C 1
ATOM 8744 O O . LEU B 1 237 ? 14.445 26.734 3.182 1 92.12 237 LEU B O 1
ATOM 8748 N N . GLY B 1 238 ? 15.125 28.812 3.465 1 90.44 238 GLY B N 1
ATOM 8749 C CA . GLY B 1 238 ? 14.383 28.922 4.711 1 90.44 238 GLY B CA 1
ATOM 8750 C C . GLY B 1 238 ? 14.969 28.078 5.828 1 90.44 238 GLY B C 1
ATOM 8751 O O . GLY B 1 238 ? 14.266 27.703 6.77 1 90.44 238 GLY B O 1
ATOM 8752 N N . LEU B 1 239 ? 16.234 27.766 5.734 1 92.06 239 LEU B N 1
ATOM 8753 C CA . LEU B 1 239 ? 16.906 26.859 6.66 1 92.06 239 LEU B CA 1
ATOM 8754 C C . LEU B 1 239 ? 17.484 27.625 7.848 1 92.06 239 LEU B C 1
ATOM 8756 O O . LEU B 1 239 ? 18.375 28.453 7.684 1 92.06 239 LEU B O 1
ATOM 8760 N N . ASP B 1 240 ? 16.922 27.359 9.031 1 90.56 240 ASP B N 1
ATOM 8761 C CA . ASP B 1 240 ? 17.5 27.828 10.281 1 90.56 240 ASP B CA 1
ATOM 8762 C C . ASP B 1 240 ? 18.625 26.891 10.742 1 90.56 240 ASP B C 1
ATOM 8764 O O . ASP B 1 240 ? 18.438 25.672 10.82 1 90.56 240 ASP B O 1
ATOM 8768 N N . VAL B 1 241 ? 19.75 27.469 10.953 1 93.12 241 VAL B N 1
ATOM 8769 C CA . VAL B 1 241 ? 20.859 26.594 11.312 1 93.12 241 VAL B CA 1
ATOM 8770 C C . VAL B 1 241 ? 21.188 26.75 12.797 1 93.12 241 VAL B C 1
ATOM 8772 O O . VAL B 1 241 ? 21.109 25.781 13.555 1 93.12 241 VAL B O 1
ATOM 8775 N N . LEU B 1 242 ? 21.484 27.984 13.258 1 94.88 242 LEU B N 1
ATOM 8776 C CA . LEU B 1 242 ? 21.891 28.219 14.641 1 94.88 242 LEU B CA 1
ATOM 8777 C C . LEU B 1 242 ? 20.781 28.922 15.414 1 94.88 242 LEU B C 1
ATOM 8779 O O . LEU B 1 242 ? 20.578 28.656 16.594 1 94.88 242 LEU B O 1
ATOM 8783 N N . VAL B 1 243 ? 20.078 29.812 14.758 1 93.06 243 VAL B N 1
ATOM 8784 C CA . VAL B 1 243 ? 18.984 30.562 15.328 1 93.06 243 VAL B CA 1
ATOM 8785 C C . VAL B 1 243 ? 17.797 30.578 14.359 1 93.06 243 VAL B C 1
ATOM 8787 O O . VAL B 1 243 ? 17.984 30.562 13.141 1 93.06 243 VAL B O 1
ATOM 8790 N N . GLY B 1 244 ? 16.641 30.484 14.961 1 91.38 244 GLY B N 1
ATOM 8791 C CA . GLY B 1 244 ? 15.438 30.656 14.156 1 91.38 244 GLY B CA 1
ATOM 8792 C C . GLY B 1 244 ? 14.984 32.094 14.07 1 91.38 244 GLY B C 1
ATOM 8793 O O . GLY B 1 244 ? 14.883 32.781 15.094 1 91.38 244 GLY B O 1
ATOM 8794 N N . VAL B 1 245 ? 14.922 32.625 12.859 1 90.75 245 VAL B N 1
ATOM 8795 C CA . VAL B 1 245 ? 14.422 34 12.625 1 90.75 245 VAL B CA 1
ATOM 8796 C C . VAL B 1 245 ? 13.234 33.938 11.672 1 90.75 245 VAL B C 1
ATOM 8798 O O . VAL B 1 245 ? 13.234 33.188 10.711 1 90.75 245 VAL B O 1
ATOM 8801 N N . GLY B 1 246 ? 12.203 34.688 12.07 1 90.31 246 GLY B N 1
ATOM 8802 C CA . GLY B 1 246 ? 11.016 34.688 11.227 1 90.31 246 GLY B CA 1
ATOM 8803 C C . GLY B 1 246 ? 10.195 35.969 11.359 1 90.31 246 GLY B C 1
ATOM 8804 O O . GLY B 1 246 ? 10.594 36.906 12.055 1 90.31 246 GLY B O 1
ATOM 8805 N N . VAL B 1 247 ? 9.281 36.125 10.516 1 90.31 247 VAL B N 1
ATOM 8806 C CA . VAL B 1 247 ? 8.258 37.188 10.57 1 90.31 247 VAL B CA 1
ATOM 8807 C C . VAL B 1 247 ? 6.906 36.531 10.906 1 90.31 247 VAL B C 1
ATOM 8809 O O . VAL B 1 247 ? 6.445 35.625 10.211 1 90.31 247 VAL B O 1
ATOM 8812 N N . TRP B 1 248 ? 6.355 36.969 11.977 1 86.94 248 TRP B N 1
ATOM 8813 C CA . TRP B 1 248 ? 5.086 36.406 12.43 1 86.94 248 TRP B CA 1
ATOM 8814 C C . TRP B 1 248 ? 4.148 37.531 12.898 1 86.94 248 TRP B C 1
ATOM 8816 O O . TRP B 1 248 ? 4.598 38.594 13.328 1 86.94 248 TRP B O 1
ATOM 8826 N N . PRO B 1 249 ? 2.846 37.25 12.852 1 83.94 249 PRO B N 1
ATOM 8827 C CA . PRO B 1 249 ? 1.931 38.219 13.438 1 83.94 249 PRO B CA 1
ATOM 8828 C C . PRO B 1 249 ? 2.234 38.5 14.906 1 83.94 249 PRO B C 1
ATOM 8830 O O . PRO B 1 249 ? 2.527 37.594 15.672 1 83.94 249 PRO B O 1
ATOM 8833 N N . ALA B 1 250 ? 2.182 39.812 15.258 1 86.12 250 ALA B N 1
ATOM 8834 C CA . ALA B 1 250 ? 2.43 40.188 16.641 1 86.12 250 ALA B CA 1
ATOM 8835 C C . ALA B 1 250 ? 1.377 39.562 17.578 1 86.12 250 ALA B C 1
ATOM 8837 O O . ALA B 1 250 ? 0.19 39.562 17.234 1 86.12 250 ALA B O 1
ATOM 8838 N N . PRO B 1 251 ? 1.76 39.125 18.703 1 84.38 251 PRO B N 1
ATOM 8839 C CA . PRO B 1 251 ? 0.825 38.406 19.578 1 84.38 251 PRO B CA 1
ATOM 8840 C C . PRO B 1 251 ? -0.328 39.281 20.047 1 84.38 251 PRO B C 1
ATOM 8842 O O . PRO B 1 251 ? -1.464 38.812 20.156 1 84.38 251 PRO B O 1
ATOM 8845 N N . THR B 1 252 ? -0.092 40.562 20.297 1 84.88 252 THR B N 1
ATOM 8846 C CA . THR B 1 252 ? -1.119 41.406 20.891 1 84.88 252 THR B CA 1
ATOM 8847 C C . THR B 1 252 ? -1.761 42.312 19.859 1 84.88 252 THR B C 1
ATOM 8849 O O . THR B 1 252 ? -2.668 43.094 20.172 1 84.88 252 THR B O 1
ATOM 8852 N N . ASP B 1 253 ? -1.279 42.312 18.672 1 85.5 253 ASP B N 1
ATOM 8853 C CA . ASP B 1 253 ? -1.863 43.031 17.531 1 85.5 253 ASP B CA 1
ATOM 8854 C C . ASP B 1 253 ? -1.597 42.25 16.234 1 85.5 253 ASP B C 1
ATOM 8856 O O . ASP B 1 253 ? -0.664 42.594 15.492 1 85.5 253 ASP B O 1
ATOM 8860 N N . ARG B 1 254 ? -2.469 41.5 15.938 1 85.25 254 ARG B N 1
ATOM 8861 C CA . ARG B 1 254 ? -2.223 40.531 14.883 1 85.25 254 ARG B CA 1
ATOM 8862 C C . ARG B 1 254 ? -2.281 41.188 13.508 1 85.25 254 ARG B C 1
ATOM 8864 O O . ARG B 1 254 ? -1.84 40.594 12.516 1 85.25 254 ARG B O 1
ATOM 8871 N N . ARG B 1 255 ? -2.707 42.344 13.352 1 85.06 255 ARG B N 1
ATOM 8872 C CA . ARG B 1 255 ? -2.736 43.031 12.078 1 85.06 255 ARG B CA 1
ATOM 8873 C C . ARG B 1 255 ? -1.329 43.438 11.641 1 85.06 255 ARG B C 1
ATOM 8875 O O . ARG B 1 255 ? -1.099 43.719 10.461 1 85.06 255 ARG B O 1
ATOM 8882 N N . ARG B 1 256 ? -0.49 43.406 12.641 1 86.44 256 ARG B N 1
ATOM 8883 C CA . ARG B 1 256 ? 0.898 43.75 12.344 1 86.44 256 ARG B CA 1
ATOM 8884 C C . ARG B 1 256 ? 1.807 42.531 12.531 1 86.44 256 ARG B C 1
ATOM 8886 O O . ARG B 1 256 ? 1.513 41.656 13.344 1 86.44 256 ARG B O 1
ATOM 8893 N N . SER B 1 257 ? 2.883 42.562 11.711 1 89.5 257 SER B N 1
ATOM 8894 C CA . SER B 1 257 ? 3.881 41.5 11.844 1 89.5 257 SER B CA 1
ATOM 8895 C C . SER B 1 257 ? 5.09 42 12.641 1 89.5 257 SER B C 1
ATOM 8897 O O . SER B 1 257 ? 5.309 43.188 12.781 1 89.5 257 SER B O 1
ATOM 8899 N N . ARG B 1 258 ? 5.73 41.031 13.211 1 89.5 258 ARG B N 1
ATOM 8900 C CA . ARG B 1 258 ? 6.949 41.312 13.969 1 89.5 258 ARG B CA 1
ATOM 8901 C C . ARG B 1 258 ? 8.047 40.312 13.625 1 89.5 258 ARG B C 1
ATOM 8903 O O . ARG B 1 258 ? 7.762 39.219 13.156 1 89.5 258 ARG B O 1
ATOM 8910 N N . LEU B 1 259 ? 9.266 40.812 13.859 1 92.62 259 LEU B N 1
ATOM 8911 C CA . LEU B 1 259 ? 10.406 39.906 13.781 1 92.62 259 LEU B CA 1
ATOM 8912 C C . LEU B 1 259 ? 10.445 38.969 14.977 1 92.62 259 LEU B C 1
ATOM 8914 O O . LEU B 1 259 ? 10.172 39.375 16.109 1 92.62 259 LEU B O 1
ATOM 8918 N N . THR B 1 260 ? 10.727 37.75 14.664 1 91.31 260 THR B N 1
ATOM 8919 C CA . THR B 1 260 ? 10.805 36.781 15.742 1 91.31 260 THR B CA 1
ATOM 8920 C C . THR B 1 260 ? 12.172 36.125 15.766 1 91.31 260 THR B C 1
ATOM 8922 O O . THR B 1 260 ? 12.805 35.938 14.719 1 91.31 260 THR B O 1
ATOM 8925 N N . VAL B 1 261 ? 12.688 35.812 16.953 1 90.38 261 VAL B N 1
ATOM 8926 C CA . VAL B 1 261 ? 13.914 35.031 17.172 1 90.38 261 VAL B CA 1
ATOM 8927 C C . VAL B 1 261 ? 13.648 33.875 18.125 1 90.38 261 VAL B C 1
ATOM 8929 O O . VAL B 1 261 ? 13.031 34.062 19.172 1 90.38 261 VAL B O 1
ATOM 8932 N N . ALA B 1 262 ? 14.008 32.688 17.688 1 88.19 262 ALA B N 1
ATOM 8933 C CA . ALA B 1 262 ? 13.742 31.5 18.469 1 88.19 262 ALA B CA 1
ATOM 8934 C C . ALA B 1 262 ? 14.758 30.406 18.156 1 88.19 262 ALA B C 1
ATOM 8936 O O . ALA B 1 262 ? 15.805 30.672 17.562 1 88.19 262 ALA B O 1
ATOM 8937 N N . THR B 1 263 ? 14.555 29.203 18.734 1 86.62 263 THR B N 1
ATOM 8938 C CA . THR B 1 263 ? 15.297 28.016 18.297 1 86.62 263 THR B CA 1
ATOM 8939 C C . THR B 1 263 ? 15.086 27.75 16.812 1 86.62 263 THR B C 1
ATOM 8941 O O . THR B 1 263 ? 14.023 28.062 16.266 1 86.62 263 THR B O 1
ATOM 8944 N N . PRO B 1 264 ? 16.109 27.203 16.188 1 86.81 264 PRO B N 1
ATOM 8945 C CA . PRO B 1 264 ? 15.898 26.844 14.773 1 86.81 264 PRO B CA 1
ATOM 8946 C C . PRO B 1 264 ? 14.742 25.875 14.578 1 86.81 264 PRO B C 1
ATOM 8948 O O . PRO B 1 264 ? 14.547 24.969 15.398 1 86.81 264 PRO B O 1
ATOM 8951 N N . SER B 1 265 ? 14.031 26.125 13.492 1 75.19 265 SER B N 1
ATOM 8952 C CA . SER B 1 265 ? 12.945 25.219 13.148 1 75.19 265 SER B CA 1
ATOM 8953 C C . SER B 1 265 ? 13.469 23.828 12.781 1 75.19 265 SER B C 1
ATOM 8955 O O . SER B 1 265 ? 14.5 23.703 12.125 1 75.19 265 SER B O 1
ATOM 8957 N N . SER B 1 266 ? 12.812 22.797 13.203 1 63.41 266 SER B N 1
ATOM 8958 C CA . SER B 1 266 ? 13.172 21.422 12.859 1 63.41 266 SER B CA 1
ATOM 8959 C C . SER B 1 266 ? 12.391 20.938 11.641 1 63.41 266 SER B C 1
ATOM 8961 O O . SER B 1 266 ? 12.641 19.844 11.133 1 63.41 266 SER B O 1
ATOM 8963 N N . ALA B 1 267 ? 11.547 21.781 11.141 1 64.94 267 ALA B N 1
ATOM 8964 C CA . ALA B 1 267 ? 10.742 21.375 9.992 1 64.94 267 ALA B CA 1
ATOM 8965 C C . ALA B 1 267 ? 11.594 21.312 8.727 1 64.94 267 ALA B C 1
ATOM 8967 O O . ALA B 1 267 ? 12.438 22.172 8.492 1 64.94 267 ALA B O 1
ATOM 8968 N N . PRO B 1 268 ? 11.32 20.219 7.984 1 69.31 268 PRO B N 1
ATOM 8969 C CA . PRO B 1 268 ? 12.047 20.203 6.711 1 69.31 268 PRO B CA 1
ATOM 8970 C C . PRO B 1 268 ? 11.695 21.375 5.809 1 69.31 268 PRO B C 1
ATOM 8972 O O . PRO B 1 268 ? 10.539 21.781 5.734 1 69.31 268 PRO B O 1
ATOM 8975 N N . VAL B 1 269 ? 12.672 21.938 5.273 1 76.56 269 VAL B N 1
ATOM 8976 C CA . VAL B 1 269 ? 12.461 23.125 4.438 1 76.56 269 VAL B CA 1
ATOM 8977 C C . VAL B 1 269 ? 12.047 22.688 3.031 1 76.56 269 VAL B C 1
ATOM 8979 O O . VAL B 1 269 ? 11.445 23.469 2.289 1 76.56 269 VAL B O 1
ATOM 8982 N N . LEU B 1 270 ? 12.438 21.484 2.707 1 85.06 270 LEU B N 1
ATOM 8983 C CA . LEU B 1 270 ? 11.977 20.891 1.461 1 85.06 270 LEU B CA 1
ATOM 8984 C C . LEU B 1 270 ? 11.125 19.656 1.737 1 85.06 270 LEU B C 1
ATOM 8986 O O . LEU B 1 270 ? 11.375 18.922 2.705 1 85.06 270 LEU B O 1
ATOM 8990 N N . PRO B 1 271 ? 10.125 19.453 0.9 1 82.62 271 PRO B N 1
ATOM 8991 C CA . PRO B 1 271 ? 9.258 18.297 1.146 1 82.62 271 PRO B CA 1
ATOM 8992 C C . PRO B 1 271 ? 9.945 16.969 0.869 1 82.62 271 PRO B C 1
ATOM 8994 O O . PRO B 1 271 ? 10.914 16.922 0.099 1 82.62 271 PRO B O 1
ATOM 8997 N N . GLY B 1 272 ? 9.391 15.922 1.533 1 77.5 272 GLY B N 1
ATOM 8998 C CA . GLY B 1 272 ? 9.789 14.578 1.16 1 77.5 272 GLY B CA 1
ATOM 8999 C C . GLY B 1 272 ? 10.523 13.844 2.27 1 77.5 272 GLY B C 1
ATOM 9000 O O . GLY B 1 272 ? 10.086 12.781 2.715 1 77.5 272 GLY B O 1
ATOM 9001 N N . TYR B 1 273 ? 11.656 14.383 2.709 1 75.56 273 TYR B N 1
ATOM 9002 C CA . TYR B 1 273 ? 12.484 13.648 3.658 1 75.56 273 TYR B CA 1
ATOM 9003 C C . TYR B 1 273 ? 12.453 14.305 5.035 1 75.56 273 TYR B C 1
ATOM 9005 O O . TYR B 1 273 ? 12.703 15.5 5.164 1 75.56 273 TYR B O 1
ATOM 9013 N N . PRO B 1 274 ? 12.117 13.422 6.004 1 66.62 274 PRO B N 1
ATOM 9014 C CA . PRO B 1 274 ? 12.102 13.977 7.363 1 66.62 274 PRO B CA 1
ATOM 9015 C C . PRO B 1 274 ? 13.508 14.234 7.906 1 66.62 274 PRO B C 1
ATOM 9017 O O . PRO B 1 274 ? 14.484 13.672 7.406 1 66.62 274 PRO B O 1
ATOM 9020 N N . GLU B 1 275 ? 13.531 15.219 8.883 1 61.22 275 GLU B N 1
ATOM 9021 C CA . GLU B 1 275 ? 14.781 15.445 9.586 1 61.22 275 GLU B CA 1
ATOM 9022 C C . GLU B 1 275 ? 14.977 14.438 10.711 1 61.22 275 GLU B C 1
ATOM 9024 O O . GLU B 1 275 ? 14.023 14.062 11.391 1 61.22 275 GLU B O 1
ATOM 9029 N N . VAL B 1 276 ? 16.188 13.734 10.805 1 55.12 276 VAL B N 1
ATOM 9030 C CA . VAL B 1 276 ? 16.516 12.805 11.883 1 55.12 276 VAL B CA 1
ATOM 9031 C C . VAL B 1 276 ? 17.219 13.547 13.016 1 55.12 276 VAL B C 1
ATOM 9033 O O . VAL B 1 276 ? 18.141 14.336 12.766 1 55.12 276 VAL B O 1
ATOM 9036 N N . VAL B 1 277 ? 16.625 13.688 14.234 1 48.25 277 VAL B N 1
ATOM 9037 C CA . VAL B 1 277 ? 17.281 14.258 15.398 1 48.25 277 VAL B CA 1
ATOM 9038 C C . VAL B 1 277 ? 18.141 13.195 16.078 1 48.25 277 VAL B C 1
ATOM 9040 O O . VAL B 1 277 ? 17.734 12.047 16.219 1 48.25 277 VAL B O 1
ATOM 9043 N N . SER B 1 278 ? 19.609 13.578 16.344 1 44.16 278 SER B N 1
ATOM 9044 C CA . SER B 1 278 ? 20.547 12.648 16.969 1 44.16 278 SER B CA 1
ATOM 9045 C C . SER B 1 278 ? 20.078 12.234 18.359 1 44.16 278 SER B C 1
ATOM 9047 O O . SER B 1 278 ? 19.594 13.07 19.125 1 44.16 278 SER B O 1
ATOM 9049 N N . ARG B 1 279 ? 20.016 11.102 18.844 1 37.22 279 ARG B N 1
ATOM 9050 C CA . ARG B 1 279 ? 19.469 10.445 20.031 1 37.22 279 ARG B CA 1
ATOM 9051 C C . ARG B 1 279 ? 20.375 10.672 21.234 1 37.22 279 ARG B C 1
ATOM 9053 O O . ARG B 1 279 ? 20.094 10.188 22.344 1 37.22 279 ARG B O 1
ATOM 9060 N N . SER B 1 280 ? 21.562 11.109 21.344 1 32.47 280 SER B N 1
ATOM 9061 C CA . SER B 1 280 ? 22.359 11.062 22.562 1 32.47 280 SER B CA 1
ATOM 9062 C C . SER B 1 280 ? 21.688 11.828 23.703 1 32.47 280 SER B C 1
ATOM 9064 O O . SER B 1 280 ? 22.156 11.789 24.844 1 32.47 280 SER B O 1
ATOM 9066 N N . SER B 1 281 ? 20.844 12.734 23.609 1 29.2 281 SER B N 1
ATOM 9067 C CA . SER B 1 281 ? 20.531 13.555 24.766 1 29.2 281 SER B CA 1
ATOM 9068 C C . SER B 1 281 ? 19.5 12.867 25.656 1 29.2 281 SER B C 1
ATOM 9070 O O . SER B 1 281 ? 18.938 13.492 26.562 1 29.2 281 SER B O 1
ATOM 9072 N N . SER B 1 282 ? 19.078 11.766 25.562 1 26.16 282 SER B N 1
ATOM 9073 C CA . SER B 1 282 ? 18.172 11.344 26.625 1 26.16 282 SER B CA 1
ATOM 9074 C C . SER B 1 282 ? 18.938 10.93 27.875 1 26.16 282 SER B C 1
ATOM 9076 O O . SER B 1 282 ? 19.688 9.961 27.859 1 26.16 282 SER B O 1
ATOM 9078 N N . ALA B 1 283 ? 19.297 11.906 28.891 1 23.36 283 ALA B N 1
ATOM 9079 C CA . ALA B 1 283 ? 19.828 11.734 30.234 1 23.36 283 ALA B CA 1
ATOM 9080 C C . ALA B 1 283 ? 19.25 10.484 30.891 1 23.36 283 ALA B C 1
ATOM 9082 O O . ALA B 1 283 ? 18.234 9.945 30.438 1 23.36 283 ALA B O 1
ATOM 9083 N N . ASP B 1 284 ? 19.609 10.367 32.5 1 22.44 284 ASP B N 1
ATOM 9084 C CA . ASP B 1 284 ? 19.625 9.617 33.75 1 22.44 284 ASP B CA 1
ATOM 9085 C C . ASP B 1 284 ? 18.234 9.156 34.156 1 22.44 284 ASP B C 1
ATOM 9087 O O . ASP B 1 284 ? 17.281 9.938 34.125 1 22.44 284 ASP B O 1
ATOM 9091 N N . GLU B 1 285 ? 18.062 7.922 34.438 1 23.25 285 GLU B N 1
ATOM 9092 C CA . GLU B 1 285 ? 17.078 7.137 35.188 1 23.25 285 GLU B CA 1
ATOM 9093 C C . GLU B 1 285 ? 16.719 7.812 36.5 1 23.25 285 GLU B C 1
ATOM 9095 O O . GLU B 1 285 ? 15.562 7.766 36.938 1 23.25 285 GLU B O 1
ATOM 9100 N N . SER B 1 286 ? 17.844 8.008 37.594 1 22.05 286 SER B N 1
ATOM 9101 C CA . SER B 1 286 ? 17.672 7.879 39.031 1 22.05 286 SER B CA 1
ATOM 9102 C C . SER B 1 286 ? 17.016 9.117 39.625 1 22.05 286 SER B C 1
ATOM 9104 O O . SER B 1 286 ? 16.969 9.281 40.844 1 22.05 286 SER B O 1
ATOM 9106 N N . SER B 1 287 ? 17.188 10.367 39.344 1 21.75 287 SER B N 1
ATOM 9107 C CA . SER B 1 287 ? 16.844 11.32 40.406 1 21.75 287 SER B CA 1
ATOM 9108 C C . SER B 1 287 ? 15.422 11.094 40.906 1 21.75 287 SER B C 1
ATOM 9110 O O . SER B 1 287 ? 14.461 11.266 40.156 1 21.75 287 SER B O 1
ATOM 9112 N N . ALA B 1 288 ? 15.367 10.266 42.094 1 21.22 288 ALA B N 1
ATOM 9113 C CA . ALA B 1 288 ? 14.391 9.914 43.125 1 21.22 288 ALA B CA 1
ATOM 9114 C C . ALA B 1 288 ? 13.516 11.109 43.469 1 21.22 288 ALA B C 1
ATOM 9116 O O . ALA B 1 288 ? 12.281 11.023 43.438 1 21.22 288 ALA B O 1
ATOM 9117 N N . PRO B 1 289 ? 13.938 11.766 44.938 1 21.25 289 PRO B N 1
ATOM 9118 C CA . PRO B 1 289 ? 13.227 11.875 46.219 1 21.25 289 PRO B CA 1
ATOM 9119 C C . PRO B 1 289 ? 12.344 13.117 46.281 1 21.25 289 PRO B C 1
ATOM 9121 O O . PRO B 1 289 ? 11.57 13.273 47.25 1 21.25 289 PRO B O 1
ATOM 9124 N N . ALA B 1 290 ? 12.742 14.43 45.75 1 20.69 290 ALA B N 1
ATOM 9125 C CA . ALA B 1 290 ? 12.438 15.531 46.656 1 20.69 290 ALA B CA 1
ATOM 9126 C C . ALA B 1 290 ? 10.969 15.508 47.062 1 20.69 290 ALA B C 1
ATOM 9128 O O . ALA B 1 290 ? 10.094 15.203 46.25 1 20.69 290 ALA B O 1
ATOM 9129 N N . HIS B 1 291 ? 10.492 15.57 48.438 1 20.39 291 HIS B N 1
ATOM 9130 C CA . HIS B 1 291 ? 9.461 15.859 49.438 1 20.39 291 HIS B CA 1
ATOM 9131 C C . HIS B 1 291 ? 8.547 16.984 48.969 1 20.39 291 HIS B C 1
ATOM 9133 O O . HIS B 1 291 ? 7.324 16.844 48.969 1 20.39 291 HIS B O 1
ATOM 9139 N N . GLY B 1 292 ? 8.805 18.281 49.625 1 20.53 292 GLY B N 1
ATOM 9140 C CA . GLY B 1 292 ? 7.848 19.219 50.188 1 20.53 292 GLY B CA 1
ATOM 9141 C C . GLY B 1 292 ? 7.008 19.906 49.125 1 20.53 292 GLY B C 1
ATOM 9142 O O . GLY B 1 292 ? 6.602 19.297 48.125 1 20.53 292 GLY B O 1
ATOM 9143 N N . HIS B 1 293 ? 6.984 21.422 49.188 1 19.23 293 HIS B N 1
ATOM 9144 C CA . HIS B 1 293 ? 5.988 22.484 49.062 1 19.23 293 HIS B CA 1
ATOM 9145 C C . HIS B 1 293 ? 5.531 22.641 47.594 1 19.23 293 HIS B C 1
ATOM 9147 O O . HIS B 1 293 ? 6.18 22.141 46.688 1 19.23 293 HIS B O 1
ATOM 9153 N N . HIS B 1 294 ? 4.898 24.016 47.062 1 19.97 294 HIS B N 1
ATOM 9154 C CA . HIS B 1 294 ? 4.051 24.859 46.25 1 19.97 294 HIS B CA 1
ATOM 9155 C C . HIS B 1 294 ? 4.648 25.062 44.875 1 19.97 294 HIS B C 1
ATOM 9157 O O . HIS B 1 294 ? 4.039 25.703 44 1 19.97 294 HIS B O 1
ATOM 9163 N N . GLY B 1 295 ? 6.035 25.234 44.656 1 18.78 295 GLY B N 1
ATOM 9164 C CA . GLY B 1 295 ? 6.496 25.922 43.469 1 18.78 295 GLY B CA 1
ATOM 9165 C C . GLY B 1 295 ? 6.297 25.109 42.188 1 18.78 295 GLY B C 1
ATOM 9166 O O . GLY B 1 295 ? 6.543 23.906 42.188 1 18.78 295 GLY B O 1
ATOM 9167 N N . THR B 1 296 ? 5.574 25.562 41 1 20.47 296 THR B N 1
ATOM 9168 C CA . THR B 1 296 ? 4.812 25.328 39.781 1 20.47 296 THR B CA 1
ATOM 9169 C C . THR B 1 296 ? 5.719 24.781 38.688 1 20.47 296 THR B C 1
ATOM 9171 O O . THR B 1 296 ? 5.234 24.266 37.688 1 20.47 296 THR B O 1
ATOM 9174 N N . GLY B 1 297 ? 7.055 25.094 38.406 1 21.2 297 GLY B N 1
ATOM 9175 C CA . GLY B 1 297 ? 7.648 25.297 37.094 1 21.2 297 GLY B CA 1
ATOM 9176 C C . GLY B 1 297 ? 8.141 24.016 36.469 1 21.2 297 GLY B C 1
ATOM 9177 O O . GLY B 1 297 ? 8.938 24.062 35.531 1 21.2 297 GLY B O 1
ATOM 9178 N N . GLY B 1 298 ? 7.984 22.844 36.875 1 21.69 298 GLY B N 1
ATOM 9179 C CA . GLY B 1 298 ? 8.805 21.734 36.406 1 21.69 298 GLY B CA 1
ATOM 9180 C C . GLY B 1 298 ? 8.781 21.578 34.906 1 21.69 298 GLY B C 1
ATOM 9181 O O . GLY B 1 298 ? 7.793 21.906 34.25 1 21.69 298 GLY B O 1
ATOM 9182 N N . SER B 1 299 ? 10.117 21.562 34.281 1 22.94 299 SER B N 1
ATOM 9183 C CA . SER B 1 299 ? 10.711 21.609 32.938 1 22.94 299 SER B CA 1
ATOM 9184 C C . SER B 1 299 ? 10.242 20.438 32.094 1 22.94 299 SER B C 1
ATOM 9186 O O . SER B 1 299 ? 10.602 19.281 32.344 1 22.94 299 SER B O 1
ATOM 9188 N N . HIS B 1 300 ? 8.969 20.234 32 1 23.02 300 HIS B N 1
ATOM 9189 C CA . HIS B 1 300 ? 8.547 19.234 31.016 1 23.02 300 HIS B CA 1
ATOM 9190 C C . HIS B 1 300 ? 9.18 19.5 29.656 1 23.02 300 HIS B C 1
ATOM 9192 O O . HIS B 1 300 ? 9 20.578 29.078 1 23.02 300 HIS B O 1
ATOM 9198 N N . GLN B 1 301 ? 10.469 19.188 29.516 1 23.5 301 GLN B N 1
ATOM 9199 C CA . GLN B 1 301 ? 11.211 19.172 28.266 1 23.5 301 GLN B CA 1
ATOM 9200 C C . GLN B 1 301 ? 10.328 18.703 27.109 1 23.5 301 GLN B C 1
ATOM 9202 O O . GLN B 1 301 ? 9.977 17.531 27.016 1 23.5 301 GLN B O 1
ATOM 9207 N N . ARG B 1 302 ? 9.32 19.531 26.797 1 24.73 302 ARG B N 1
ATOM 9208 C CA . ARG B 1 302 ? 8.398 19.375 25.672 1 24.73 302 ARG B CA 1
ATOM 9209 C C . ARG B 1 302 ? 9.148 19.344 24.344 1 24.73 302 ARG B C 1
ATOM 9211 O O . ARG B 1 302 ? 9.68 20.359 23.891 1 24.73 302 ARG B O 1
ATOM 9218 N N . ARG B 1 303 ? 10.141 18.562 24.172 1 25.34 303 ARG B N 1
ATOM 9219 C CA . ARG B 1 303 ? 10.477 18.328 22.766 1 25.34 303 ARG B CA 1
ATOM 9220 C C . ARG B 1 303 ? 9.242 18.438 21.875 1 25.34 303 ARG B C 1
ATOM 9222 O O . ARG B 1 303 ? 8.266 17.703 22.062 1 25.34 303 ARG B O 1
ATOM 9229 N N . VAL B 1 304 ? 8.773 19.562 21.844 1 22.61 304 VAL B N 1
ATOM 9230 C CA . VAL B 1 304 ? 7.824 20.109 20.875 1 22.61 304 VAL B CA 1
ATOM 9231 C C . VAL B 1 304 ? 8 19.438 19.516 1 22.61 304 VAL B C 1
ATOM 9233 O O . VAL B 1 304 ? 9.023 19.625 18.859 1 22.61 304 VAL B O 1
ATOM 9236 N N . TYR B 1 305 ? 7.672 18.297 19.422 1 24.2 305 TYR B N 1
ATOM 9237 C CA . TYR B 1 305 ? 7.023 17.531 18.375 1 24.2 305 TYR B CA 1
ATOM 9238 C C . TYR B 1 305 ? 6.125 18.406 17.516 1 24.2 305 TYR B C 1
ATOM 9240 O O . TYR B 1 305 ? 4.945 18.594 17.828 1 24.2 305 TYR B O 1
ATOM 9248 N N . GLY B 1 306 ? 6.293 19.688 17.594 1 21.45 306 GLY B N 1
ATOM 9249 C CA . GLY B 1 306 ? 5.414 20.281 16.594 1 21.45 306 GLY B CA 1
ATOM 9250 C C . GLY B 1 306 ? 5.391 19.5 15.289 1 21.45 306 GLY B C 1
ATOM 9251 O O . GLY B 1 306 ? 6.43 19.312 14.648 1 21.45 306 GLY B O 1
ATOM 9252 N N . ARG B 1 307 ? 4.652 18.531 15.273 1 25.67 307 ARG B N 1
ATOM 9253 C CA . ARG B 1 307 ? 4.008 17.734 14.234 1 25.67 307 ARG B CA 1
ATOM 9254 C C . ARG B 1 307 ? 3.703 18.594 13 1 25.67 307 ARG B C 1
ATOM 9256 O O . ARG B 1 307 ? 2.576 19.062 12.828 1 25.67 307 ARG B O 1
ATOM 9263 N N . GLU B 1 308 ? 4.23 19.797 12.992 1 22.69 308 GLU B N 1
ATOM 9264 C CA . GLU B 1 308 ? 3.818 20.266 11.672 1 22.69 308 GLU B CA 1
ATOM 9265 C C . GLU B 1 308 ? 4 19.188 10.617 1 22.69 308 GLU B C 1
ATOM 9267 O O . GLU B 1 308 ? 4.887 18.328 10.734 1 22.69 308 GLU B O 1
ATOM 9272 N N . ARG B 1 309 ? 2.904 18.969 9.906 1 25.98 309 ARG B N 1
ATOM 9273 C CA . ARG B 1 309 ? 2.625 18.141 8.734 1 25.98 309 ARG B CA 1
ATOM 9274 C C . ARG B 1 309 ? 3.811 18.125 7.777 1 25.98 309 ARG B C 1
ATOM 9276 O O . ARG B 1 309 ? 4.137 19.156 7.176 1 25.98 309 ARG B O 1
ATOM 9283 N N . LEU B 1 310 ? 4.809 17.828 8.211 1 23.08 310 LEU B N 1
ATOM 9284 C CA . LEU B 1 310 ? 5.688 17.719 7.051 1 23.08 310 LEU B CA 1
ATOM 9285 C C . LEU B 1 310 ? 4.906 17.266 5.816 1 23.08 310 LEU B C 1
ATOM 9287 O O . LEU B 1 310 ? 4.27 16.219 5.82 1 23.08 310 LEU B O 1
ATOM 9291 N N . LEU B 1 311 ? 4.391 18.109 5.152 1 24.44 311 LEU B N 1
ATOM 9292 C CA . LEU B 1 311 ? 3.783 18.156 3.828 1 24.44 311 LEU B CA 1
ATOM 9293 C C . LEU B 1 311 ? 4.449 17.172 2.887 1 24.44 311 LEU B C 1
ATOM 9295 O O . LEU B 1 311 ? 4.148 17.141 1.691 1 24.44 311 LEU B O 1
ATOM 9299 N N . GLY B 1 312 ? 5.676 16.906 3.057 1 23.84 312 GLY B N 1
ATOM 9300 C CA . GLY B 1 312 ? 6.184 16.547 1.744 1 23.84 312 GLY B CA 1
ATOM 9301 C C . GLY B 1 312 ? 5.566 15.266 1.193 1 23.84 312 GLY B C 1
ATOM 9302 O O . GLY B 1 312 ? 5.047 15.258 0.075 1 23.84 312 GLY B O 1
ATOM 9303 N N . GLY B 1 313 ? 6.156 14.102 1.467 1 24.45 313 GLY B N 1
ATOM 9304 C CA . GLY B 1 313 ? 5.922 13.094 0.449 1 24.45 313 GLY B CA 1
ATOM 9305 C C . GLY B 1 313 ? 4.492 12.586 0.426 1 24.45 313 GLY B C 1
ATOM 9306 O O . GLY B 1 313 ? 3.689 12.945 1.289 1 24.45 313 GLY B O 1
ATOM 9307 N N . ALA B 1 314 ? 4.016 11.641 -0.339 1 26.16 314 ALA B N 1
ATOM 9308 C CA . ALA B 1 314 ? 2.635 11.367 -0.725 1 26.16 314 ALA B CA 1
ATOM 9309 C C . ALA B 1 314 ? 1.706 11.43 0.485 1 26.16 314 ALA B C 1
ATOM 9311 O O . ALA B 1 314 ? 0.727 12.18 0.49 1 26.16 314 ALA B O 1
ATOM 9312 N N . GLY B 1 315 ? 1.05 10.359 1.014 1 25.77 315 GLY B N 1
ATOM 9313 C CA . GLY B 1 315 ? -0.188 10.406 1.775 1 25.77 315 GLY B CA 1
ATOM 9314 C C . GLY B 1 315 ? -0.027 11.07 3.131 1 25.77 315 GLY B C 1
ATOM 9315 O O . GLY B 1 315 ? 0.998 10.898 3.795 1 25.77 315 GLY B O 1
ATOM 9316 N N . GLY B 1 316 ? -0.53 12.398 3.348 1 27.39 316 GLY B N 1
ATOM 9317 C CA . GLY B 1 316 ? -0.771 13.242 4.508 1 27.39 316 GLY B CA 1
ATOM 9318 C C . GLY B 1 316 ? -1.105 12.453 5.762 1 27.39 316 GLY B C 1
ATOM 9319 O O . GLY B 1 316 ? -1.829 12.938 6.633 1 27.39 316 GLY B O 1
ATOM 9320 N N . ALA B 1 317 ? -1.233 11.164 5.637 1 24.08 317 ALA B N 1
ATOM 9321 C CA . ALA B 1 317 ? -1.515 10.625 6.965 1 24.08 317 ALA B CA 1
ATOM 9322 C C . ALA B 1 317 ? -0.437 11.039 7.965 1 24.08 317 ALA B C 1
ATOM 9324 O O . ALA B 1 317 ? 0.719 11.25 7.586 1 24.08 317 ALA B O 1
ATOM 9325 N N . GLU B 1 318 ? -0.839 11.609 9.055 1 27.44 318 GLU B N 1
ATOM 9326 C CA . GLU B 1 318 ? -0.091 11.758 10.297 1 27.44 318 GLU B CA 1
ATOM 9327 C C . GLU B 1 318 ? 0.836 10.562 10.523 1 27.44 318 GLU B C 1
ATOM 9329 O O . GLU B 1 318 ? 0.406 9.523 11.023 1 27.44 318 GLU B O 1
ATOM 9334 N N . GLY B 1 319 ? 1.49 10.062 9.555 1 24.61 319 GLY B N 1
ATOM 9335 C CA . GLY B 1 319 ? 2.342 8.961 9.961 1 24.61 319 GLY B CA 1
ATOM 9336 C C . GLY B 1 319 ? 3.369 9.352 11.008 1 24.61 319 GLY B C 1
ATOM 9337 O O . GLY B 1 319 ? 3.998 10.406 10.898 1 24.61 319 GLY B O 1
ATOM 9338 N N . ALA B 1 320 ? 3.033 9 12.273 1 24.77 320 ALA B N 1
ATOM 9339 C CA . ALA B 1 320 ? 3.934 9.008 13.422 1 24.77 320 ALA B CA 1
ATOM 9340 C C . ALA B 1 320 ? 5.359 8.656 13.008 1 24.77 320 ALA B C 1
ATOM 9342 O O . ALA B 1 320 ? 5.594 7.594 12.422 1 24.77 320 ALA B O 1
ATOM 9343 N N . TRP B 1 321 ? 6.031 9.586 12.711 1 26.66 321 TRP B N 1
ATOM 9344 C CA . TRP B 1 321 ? 7.438 9.203 12.625 1 26.66 321 TRP B CA 1
ATOM 9345 C C . TRP B 1 321 ? 7.902 8.539 13.914 1 26.66 321 TRP B C 1
ATOM 9347 O O . TRP B 1 321 ? 7.523 8.969 15.008 1 26.66 321 TRP B O 1
ATOM 9357 N N . PRO B 1 322 ? 8.234 7.297 13.938 1 25.89 322 PRO B N 1
ATOM 9358 C CA . PRO B 1 322 ? 8.789 6.738 15.172 1 25.89 322 PRO B CA 1
ATOM 9359 C C . PRO B 1 322 ? 9.914 7.59 15.758 1 25.89 322 PRO B C 1
ATOM 9361 O O . PRO B 1 322 ? 10.625 8.281 15.016 1 25.89 322 PRO B O 1
ATOM 9364 N N . GLU B 1 323 ? 9.664 8.148 16.859 1 25.77 323 GLU B N 1
ATOM 9365 C CA . GLU B 1 323 ? 10.844 8.578 17.609 1 25.77 323 GLU B CA 1
ATOM 9366 C C . GLU B 1 323 ? 11.992 7.586 17.453 1 25.77 323 GLU B C 1
ATOM 9368 O O . GLU B 1 323 ? 11.773 6.375 17.438 1 25.77 323 GLU B O 1
ATOM 9373 N N . ALA B 1 324 ? 12.992 7.969 16.828 1 27.11 324 ALA B N 1
ATOM 9374 C CA . ALA B 1 324 ? 14.234 7.277 16.516 1 27.11 324 ALA B CA 1
ATOM 9375 C C . ALA B 1 324 ? 14.703 6.426 17.703 1 27.11 324 ALA B C 1
ATOM 9377 O O . ALA B 1 324 ? 15.844 5.949 17.719 1 27.11 324 ALA B O 1
ATOM 9378 N N . GLY B 1 325 ? 13.969 6.535 18.859 1 27.33 325 GLY B N 1
ATOM 9379 C CA . GLY B 1 325 ? 14.664 5.77 19.891 1 27.33 325 GLY B CA 1
ATOM 9380 C C . GLY B 1 325 ? 14.57 4.27 19.688 1 27.33 325 GLY B C 1
ATOM 9381 O O . GLY B 1 325 ? 13.703 3.613 20.266 1 27.33 325 GLY B O 1
ATOM 9382 N N . GLY B 1 326 ? 14.609 3.818 18.625 1 28.7 326 GLY B N 1
ATOM 9383 C CA . GLY B 1 326 ? 14.539 2.373 18.484 1 28.7 326 GLY B CA 1
ATOM 9384 C C . GLY B 1 326 ? 15.617 1.647 19.266 1 28.7 326 GLY B C 1
ATOM 9385 O O . GLY B 1 326 ? 16.547 2.273 19.781 1 28.7 326 GLY B O 1
ATOM 9386 N N . PRO B 1 327 ? 15.477 0.456 19.547 1 26 327 PRO B N 1
ATOM 9387 C CA . PRO B 1 327 ? 16.391 -0.401 20.312 1 26 327 PRO B CA 1
ATOM 9388 C C . PRO B 1 327 ? 17.844 -0.231 19.891 1 26 327 PRO B C 1
ATOM 9390 O O . PRO B 1 327 ? 18.734 -0.895 20.422 1 26 327 PRO B O 1
ATOM 9393 N N . TRP B 1 328 ? 18.047 0.532 18.984 1 27.05 328 TRP B N 1
ATOM 9394 C CA . TRP B 1 328 ? 19.484 0.702 18.734 1 27.05 328 TRP B CA 1
ATOM 9395 C C . TRP B 1 328 ? 20.141 1.521 19.844 1 27.05 328 TRP B C 1
ATOM 9397 O O . TRP B 1 328 ? 21.344 1.765 19.797 1 27.05 328 TRP B O 1
ATOM 9407 N N . ARG B 1 329 ? 19.391 2.197 20.641 1 30.36 329 ARG B N 1
ATOM 9408 C CA . ARG B 1 329 ? 20.094 2.672 21.828 1 30.36 329 ARG B CA 1
ATOM 9409 C C . ARG B 1 329 ? 20.781 1.521 22.562 1 30.36 329 ARG B C 1
ATOM 9411 O O . ARG B 1 329 ? 21.875 1.683 23.094 1 30.36 329 ARG B O 1
ATOM 9418 N N . ARG B 1 330 ? 20.062 0.454 22.641 1 28.12 330 ARG B N 1
ATOM 9419 C CA . ARG B 1 330 ? 20.703 -0.627 23.391 1 28.12 330 ARG B CA 1
ATOM 9420 C C . ARG B 1 330 ? 21.891 -1.185 22.625 1 28.12 330 ARG B C 1
ATOM 9422 O O . ARG B 1 330 ? 22.859 -1.641 23.234 1 28.12 330 ARG B O 1
ATOM 9429 N N . ARG B 1 331 ? 21.781 -1.125 21.328 1 28.61 331 ARG B N 1
ATOM 9430 C CA . ARG B 1 331 ? 22.906 -1.72 20.625 1 28.61 331 ARG B CA 1
ATOM 9431 C C . ARG B 1 331 ? 24.125 -0.791 20.656 1 28.61 331 ARG B C 1
ATOM 9433 O O . ARG B 1 331 ? 25.25 -1.244 20.828 1 28.61 331 ARG B O 1
ATOM 9440 N N . ALA B 1 332 ? 23.828 0.517 20.578 1 29.86 332 ALA B N 1
ATOM 9441 C CA . ALA B 1 332 ? 24.984 1.396 20.781 1 29.86 332 ALA B CA 1
ATOM 9442 C C . ALA B 1 332 ? 25.438 1.383 22.234 1 29.86 332 ALA B C 1
ATOM 9444 O O . ALA B 1 332 ? 26.625 1.451 22.516 1 29.86 332 ALA B O 1
ATOM 9445 N N . ARG B 1 333 ? 24.531 1.292 23.234 1 29.16 333 ARG B N 1
ATOM 9446 C CA . ARG B 1 333 ? 25.016 1.169 24.609 1 29.16 333 ARG B CA 1
ATOM 9447 C C . ARG B 1 333 ? 25.781 -0.135 24.797 1 29.16 333 ARG B C 1
ATOM 9449 O O . ARG B 1 333 ? 26.75 -0.186 25.562 1 29.16 333 ARG B O 1
ATOM 9456 N N . ARG B 1 334 ? 25.203 -1.248 24.359 1 28.11 334 ARG B N 1
ATOM 9457 C CA . ARG B 1 334 ? 25.938 -2.457 24.703 1 28.11 334 ARG B CA 1
ATOM 9458 C C . ARG B 1 334 ? 27.344 -2.434 24.094 1 28.11 334 ARG B C 1
ATOM 9460 O O . ARG B 1 334 ? 28.281 -2.977 24.672 1 28.11 334 ARG B O 1
ATOM 9467 N N . HIS B 1 335 ? 27.375 -1.981 22.859 1 28.48 335 HIS B N 1
ATOM 9468 C CA . HIS B 1 335 ? 28.766 -1.898 22.469 1 28.48 335 HIS B CA 1
ATOM 9469 C C . HIS B 1 335 ? 29.469 -0.73 23.156 1 28.48 335 HIS B C 1
ATOM 9471 O O . HIS B 1 335 ? 30.703 -0.664 23.172 1 28.48 335 HIS B O 1
ATOM 9477 N N . ALA B 1 336 ? 28.734 0.251 23.625 1 28.73 336 ALA B N 1
ATOM 9478 C CA . ALA B 1 336 ? 29.422 1.289 24.375 1 28.73 336 ALA B CA 1
ATOM 9479 C C . ALA B 1 336 ? 29.75 0.816 25.781 1 28.73 336 ALA B C 1
ATOM 9481 O O . ALA B 1 336 ? 30.469 1.491 26.531 1 28.73 336 ALA B O 1
ATOM 9482 N N . GLY B 1 337 ? 29.016 -0.006 26.438 1 27.91 337 GLY B N 1
ATOM 9483 C CA . GLY B 1 337 ? 29.469 -0.332 27.766 1 27.91 337 GLY B CA 1
ATOM 9484 C C . GLY B 1 337 ? 30.859 -0.969 27.797 1 27.91 337 GLY B C 1
ATOM 9485 O O . GLY B 1 337 ? 31.281 -1.486 28.828 1 27.91 337 GLY B O 1
ATOM 9486 N N . ALA B 1 338 ? 31.266 -1.624 26.797 1 25.64 338 ALA B N 1
ATOM 9487 C CA . ALA B 1 338 ? 32.625 -1.994 27.219 1 25.64 338 ALA B CA 1
ATOM 9488 C C . ALA B 1 338 ? 33.406 -0.766 27.656 1 25.64 338 ALA B C 1
ATOM 9490 O O . ALA B 1 338 ? 33.188 0.337 27.156 1 25.64 338 ALA B O 1
ATOM 9491 N N . ALA B 1 339 ? 34.125 -0.719 28.844 1 27.56 339 ALA B N 1
ATOM 9492 C CA . ALA B 1 339 ? 34.875 0.265 29.656 1 27.56 339 ALA B CA 1
ATOM 9493 C C . ALA B 1 339 ? 35.375 1.411 28.781 1 27.56 339 ALA B C 1
ATOM 9495 O O . ALA B 1 339 ? 35.125 2.582 29.078 1 27.56 339 ALA B O 1
ATOM 9496 N N . GLY B 1 340 ? 36.719 1.307 28.391 1 26.75 340 GLY B N 1
ATOM 9497 C CA . GLY B 1 340 ? 37.656 2.332 27.922 1 26.75 340 GLY B CA 1
ATOM 9498 C C . GLY B 1 340 ? 37.188 3.012 26.641 1 26.75 340 GLY B C 1
ATOM 9499 O O . GLY B 1 340 ? 37.5 2.535 25.547 1 26.75 340 GLY B O 1
ATOM 9500 N N . VAL B 1 341 ? 36.125 3.527 26.625 1 29.72 341 VAL B N 1
ATOM 9501 C CA . VAL B 1 341 ? 35.594 4.328 25.531 1 29.72 341 VAL B CA 1
ATOM 9502 C C . VAL B 1 341 ? 36.719 5.234 24.984 1 29.72 341 VAL B C 1
ATOM 9504 O O . VAL B 1 341 ? 37.094 6.207 25.625 1 29.72 341 VAL B O 1
ATOM 9507 N N . ASP B 1 342 ? 37.625 4.77 24.266 1 28.77 342 ASP B N 1
ATOM 9508 C CA . ASP B 1 342 ? 38.625 5.504 23.5 1 28.77 342 ASP B CA 1
ATOM 9509 C C . ASP B 1 342 ? 37.969 6.562 22.609 1 28.77 342 ASP B C 1
ATOM 9511 O O . ASP B 1 342 ? 36.812 6.41 22.203 1 28.77 342 ASP B O 1
ATOM 9515 N N . GLU B 1 343 ? 38.25 7.828 22.5 1 35.28 343 GLU B N 1
ATOM 9516 C CA . GLU B 1 343 ? 37.969 8.977 21.641 1 35.28 343 GLU B CA 1
ATOM 9517 C C . GLU B 1 343 ? 37.625 8.531 20.234 1 35.28 343 GLU B C 1
ATOM 9519 O O . GLU B 1 343 ? 37.25 9.352 19.391 1 35.28 343 GLU B O 1
ATOM 9524 N N . ARG B 1 344 ? 37.75 7.211 19.812 1 39.5 344 ARG B N 1
ATOM 9525 C CA . ARG B 1 344 ? 37.594 6.625 18.484 1 39.5 344 ARG B CA 1
ATOM 9526 C C . ARG B 1 344 ? 36.156 6.125 18.25 1 39.5 344 ARG B C 1
ATOM 9528 O O . ARG B 1 344 ? 35.844 5.656 17.172 1 39.5 344 ARG B O 1
ATOM 9535 N N . VAL B 1 345 ? 35.188 6.031 19.141 1 40.47 345 VAL B N 1
ATOM 9536 C CA . VAL B 1 345 ? 33.938 5.379 18.797 1 40.47 345 VAL B CA 1
ATOM 9537 C C . VAL B 1 345 ? 32.844 6.422 18.703 1 40.47 345 VAL B C 1
ATOM 9539 O O . VAL B 1 345 ? 32.625 7.191 19.641 1 40.47 345 VAL B O 1
ATOM 9542 N N . SER B 1 346 ? 32.25 6.621 17.516 1 52.16 346 SER B N 1
ATOM 9543 C CA . SER B 1 346 ? 31.156 7.539 17.172 1 52.16 346 SER B CA 1
ATOM 9544 C C . SER B 1 346 ? 29.922 7.27 18.031 1 52.16 346 SER B C 1
ATOM 9546 O O . SER B 1 346 ? 29.609 6.117 18.312 1 52.16 346 SER B O 1
ATOM 9548 N N . SER B 1 347 ? 29.312 8.352 18.75 1 54.94 347 SER B N 1
ATOM 9549 C CA . SER B 1 347 ? 28.062 8.328 19.5 1 54.94 347 SER B CA 1
ATOM 9550 C C . SER B 1 347 ? 26.891 7.914 18.625 1 54.94 347 SER B C 1
ATOM 9552 O O . SER B 1 347 ? 25.875 7.434 19.125 1 54.94 347 SER B O 1
ATOM 9554 N N . ASP B 1 348 ? 26.984 8.008 17.344 1 70.75 348 ASP B N 1
ATOM 9555 C CA . ASP B 1 348 ? 25.969 7.676 16.359 1 70.75 348 ASP B CA 1
ATOM 9556 C C . ASP B 1 348 ? 26.625 7.199 15.055 1 70.75 348 ASP B C 1
ATOM 9558 O O . ASP B 1 348 ? 26.75 7.973 14.102 1 70.75 348 ASP B O 1
ATOM 9562 N N . PRO B 1 349 ? 26.906 5.977 15.062 1 66.06 349 PRO B N 1
ATOM 9563 C CA . PRO B 1 349 ? 27.656 5.465 13.906 1 66.06 349 PRO B CA 1
ATOM 9564 C C . PRO B 1 349 ? 26.875 5.562 12.602 1 66.06 349 PRO B C 1
ATOM 9566 O O . PRO B 1 349 ? 27.469 5.734 11.531 1 66.06 349 PRO B O 1
ATOM 9569 N N . VAL B 1 350 ? 25.531 5.477 12.656 1 70.88 350 VAL B N 1
ATOM 9570 C CA . VAL B 1 350 ? 24.703 5.535 11.461 1 70.88 350 VAL B CA 1
ATOM 9571 C C . VAL B 1 350 ? 24.781 6.926 10.844 1 70.88 350 VAL B C 1
ATOM 9573 O O . VAL B 1 350 ? 25 7.062 9.633 1 70.88 350 VAL B O 1
ATOM 9576 N N . THR B 1 351 ? 24.656 7.887 11.695 1 82.69 351 THR B N 1
ATOM 9577 C CA . THR B 1 351 ? 24.719 9.266 11.211 1 82.69 351 THR B CA 1
ATOM 9578 C C . THR B 1 351 ? 26.125 9.609 10.742 1 82.69 351 THR B C 1
ATOM 9580 O O . THR B 1 351 ? 26.297 10.312 9.742 1 82.69 351 THR B O 1
ATOM 9583 N N . GLU B 1 352 ? 27.094 9.109 11.469 1 79.75 352 GLU B N 1
ATOM 9584 C CA . GLU B 1 352 ? 28.484 9.352 11.07 1 79.75 352 GLU B CA 1
ATOM 9585 C C . GLU B 1 352 ? 28.781 8.773 9.695 1 79.75 352 GLU B C 1
ATOM 9587 O O . GLU B 1 352 ? 29.422 9.422 8.867 1 79.75 352 GLU B O 1
ATOM 9592 N N . ALA B 1 353 ? 28.25 7.57 9.531 1 75 353 ALA B N 1
ATOM 9593 C CA . ALA B 1 353 ? 28.484 6.906 8.25 1 75 353 ALA B CA 1
ATOM 9594 C C . ALA B 1 353 ? 27.797 7.66 7.113 1 75 353 ALA B C 1
ATOM 9596 O O . ALA B 1 353 ? 28.359 7.793 6.023 1 75 353 ALA B O 1
ATOM 9597 N N . TYR B 1 354 ? 26.641 8.086 7.309 1 84.5 354 TYR B N 1
ATOM 9598 C CA . TYR B 1 354 ? 25.891 8.859 6.316 1 84.5 354 TYR B CA 1
ATOM 9599 C C . TYR B 1 354 ? 26.625 10.156 5.98 1 84.5 354 TYR B C 1
ATOM 9601 O O . TYR B 1 354 ? 26.844 10.469 4.809 1 84.5 354 TYR B O 1
ATOM 9609 N N . MET B 1 355 ? 27.078 10.844 7.07 1 87.31 355 MET B N 1
ATOM 9610 C CA . MET B 1 355 ? 27.812 12.094 6.891 1 87.31 355 MET B CA 1
ATOM 9611 C C . MET B 1 355 ? 29.094 11.852 6.094 1 87.31 355 MET B C 1
ATOM 9613 O O . MET B 1 355 ? 29.406 12.609 5.18 1 87.31 355 MET B O 1
ATOM 9617 N N . GLY B 1 356 ? 29.719 10.758 6.457 1 83.12 356 GLY B N 1
ATOM 9618 C CA . GLY B 1 356 ? 30.953 10.43 5.77 1 83.12 356 GLY B CA 1
ATOM 9619 C C . GLY B 1 356 ? 30.75 10.164 4.289 1 83.12 356 GLY B C 1
ATOM 9620 O O . GLY B 1 356 ? 31.547 10.617 3.459 1 83.12 356 GLY B O 1
ATOM 9621 N N . ARG B 1 357 ? 29.703 9.531 3.984 1 81.19 357 ARG B N 1
ATOM 9622 C CA . ARG B 1 357 ? 29.438 9.18 2.592 1 81.19 357 ARG B CA 1
ATOM 9623 C C . ARG B 1 357 ? 29.031 10.406 1.783 1 81.19 357 ARG B C 1
ATOM 9625 O O . ARG B 1 357 ? 29.391 10.539 0.615 1 81.19 357 ARG B O 1
ATOM 9632 N N . VAL B 1 358 ? 28.219 11.227 2.312 1 87.62 358 VAL B N 1
ATOM 9633 C CA . VAL B 1 358 ? 27.812 12.453 1.634 1 87.62 358 VAL B CA 1
ATOM 9634 C C . VAL B 1 358 ? 29.047 13.32 1.349 1 87.62 358 VAL B C 1
ATOM 9636 O O . VAL B 1 358 ? 29.172 13.867 0.252 1 87.62 358 VAL B O 1
ATOM 9639 N N . LEU B 1 359 ? 29.938 13.422 2.367 1 87.19 359 LEU B N 1
ATOM 9640 C CA . LEU B 1 359 ? 31.172 14.18 2.199 1 87.19 359 LEU B CA 1
ATOM 9641 C C . LEU B 1 359 ? 32.031 13.586 1.087 1 87.19 359 LEU B C 1
ATOM 9643 O O . LEU B 1 359 ? 32.531 14.312 0.242 1 87.19 359 LEU B O 1
ATOM 9647 N N . GLU B 1 360 ? 32.062 12.305 1.115 1 81.44 360 GLU B N 1
ATOM 9648 C CA . GLU B 1 360 ? 32.875 11.602 0.129 1 81.44 360 GLU B CA 1
ATOM 9649 C C . GLU B 1 360 ? 32.344 11.852 -1.287 1 81.44 360 GLU B C 1
ATOM 9651 O O . GLU B 1 360 ? 33.125 12.18 -2.188 1 81.44 360 GLU B O 1
ATOM 9656 N N . LEU B 1 361 ? 31.094 11.664 -1.446 1 81.31 361 LEU B N 1
ATOM 9657 C CA . LEU B 1 361 ? 30.5 11.82 -2.768 1 81.31 361 LEU B CA 1
ATOM 9658 C C . LEU B 1 361 ? 30.578 13.266 -3.236 1 81.31 361 LEU B C 1
ATOM 9660 O O . LEU B 1 361 ? 30.844 13.523 -4.414 1 81.31 361 LEU B O 1
ATOM 9664 N N . SER B 1 362 ? 30.391 14.18 -2.363 1 85.62 362 SER B N 1
ATOM 9665 C CA . SER B 1 362 ? 30.5 15.602 -2.699 1 85.62 362 SER B CA 1
ATOM 9666 C C . SER B 1 362 ? 31.922 15.969 -3.121 1 85.62 362 SER B C 1
ATOM 9668 O O . SER B 1 362 ? 32.094 16.719 -4.074 1 85.62 362 SER B O 1
ATOM 9670 N N . GLU B 1 363 ? 32.844 15.414 -2.434 1 81.75 363 GLU B N 1
ATOM 9671 C CA . GLU B 1 363 ? 34.219 15.672 -2.762 1 81.75 363 GLU B CA 1
ATOM 9672 C C . GLU B 1 363 ? 34.594 15.07 -4.113 1 81.75 363 GLU B C 1
ATOM 9674 O O . GLU B 1 363 ? 35.312 15.68 -4.898 1 81.75 363 GLU B O 1
ATOM 9679 N N . ARG B 1 364 ? 34.156 13.891 -4.242 1 75.44 364 ARG B N 1
ATOM 9680 C CA . ARG B 1 364 ? 34.438 13.203 -5.496 1 75.44 364 ARG B CA 1
ATOM 9681 C C . ARG B 1 364 ? 33.906 14 -6.688 1 75.44 364 ARG B C 1
ATOM 9683 O O . ARG B 1 364 ? 34.594 14.148 -7.699 1 75.44 364 ARG B O 1
ATOM 9690 N N . TRP B 1 365 ? 32.812 14.461 -6.57 1 78.44 365 TRP B N 1
ATOM 9691 C CA . TRP B 1 365 ? 32.188 15.203 -7.664 1 78.44 365 TRP B CA 1
ATOM 9692 C C . TRP B 1 365 ? 32.875 16.562 -7.848 1 78.44 365 TRP B C 1
ATOM 9694 O O . TRP B 1 365 ? 33.031 17.031 -8.977 1 78.44 365 TRP B O 1
ATOM 9704 N N . ALA B 1 366 ? 33.156 17.266 -6.781 1 77.44 366 ALA B N 1
ATOM 9705 C CA . ALA B 1 366 ? 33.812 18.562 -6.848 1 77.44 366 ALA B CA 1
ATOM 9706 C C . ALA B 1 366 ? 35.156 18.453 -7.57 1 77.44 366 ALA B C 1
ATOM 9708 O O . ALA B 1 366 ? 35.562 19.375 -8.289 1 77.44 366 ALA B O 1
ATOM 9709 N N . ARG B 1 367 ? 35.719 17.406 -7.375 1 70.94 367 ARG B N 1
ATOM 9710 C CA . ARG B 1 367 ? 37.031 17.188 -8 1 70.94 367 ARG B CA 1
ATOM 9711 C C . ARG B 1 367 ? 36.875 16.891 -9.484 1 70.94 367 ARG B C 1
ATOM 9713 O O . ARG B 1 367 ? 37.688 17.312 -10.297 1 70.94 367 ARG B O 1
ATOM 9720 N N . THR B 1 368 ? 35.906 16.062 -9.781 1 61.06 368 THR B N 1
ATOM 9721 C CA . THR B 1 368 ? 35.688 15.688 -11.18 1 61.06 368 THR B CA 1
ATOM 9722 C C . THR B 1 368 ? 35.125 16.859 -11.977 1 61.06 368 THR B C 1
ATOM 9724 O O . THR B 1 368 ? 35.469 17.016 -13.156 1 61.06 368 THR B O 1
ATOM 9727 N N . GLY B 1 369 ? 34.188 17.672 -11.531 1 52.53 369 GLY B N 1
ATOM 9728 C CA . GLY B 1 369 ? 33.625 18.797 -12.25 1 52.53 369 GLY B CA 1
ATOM 9729 C C . GLY B 1 369 ? 34.594 19.922 -12.492 1 52.53 369 GLY B C 1
ATOM 9730 O O . GLY B 1 369 ? 34.344 20.812 -13.297 1 52.53 369 GLY B O 1
ATOM 9731 N N . GLU B 1 370 ? 35.406 20.375 -11.477 1 41.22 370 GLU B N 1
ATOM 9732 C CA . GLU B 1 370 ? 36.344 21.453 -11.766 1 41.22 370 GLU B CA 1
ATOM 9733 C C . GLU B 1 370 ? 37.281 21.047 -12.891 1 41.22 370 GLU B C 1
ATOM 9735 O O . GLU B 1 370 ? 38.062 20.094 -12.758 1 41.22 370 GLU B O 1
ATOM 9740 N N . GLY B 1 371 ? 37 20.844 -14.094 1 34.56 371 GLY B N 1
ATOM 9741 C CA . GLY B 1 371 ? 37.875 20.719 -15.258 1 34.56 371 GLY B CA 1
ATOM 9742 C C . GLY B 1 371 ? 39.25 20.172 -14.914 1 34.56 371 GLY B C 1
ATOM 9743 O O . GLY B 1 371 ? 40.125 20.141 -15.766 1 34.56 371 GLY B O 1
ATOM 9744 N N . GLY B 1 372 ? 39.938 20.828 -13.906 1 33.44 372 GLY B N 1
ATOM 9745 C CA . GLY B 1 372 ? 41.375 20.703 -13.836 1 33.44 372 GLY B CA 1
ATOM 9746 C C . GLY B 1 372 ? 41.844 19.25 -13.789 1 33.44 372 GLY B C 1
ATOM 9747 O O . GLY B 1 372 ? 41.062 18.344 -13.633 1 33.44 372 GLY B O 1
ATOM 9748 N N . GLY B 1 373 ? 43.375 19.172 -13.555 1 30.78 373 GLY B N 1
ATOM 9749 C CA . GLY B 1 373 ? 44.438 18.219 -13.852 1 30.78 373 GLY B CA 1
ATOM 9750 C C . GLY B 1 373 ? 44.188 16.844 -13.25 1 30.78 373 GLY B C 1
ATOM 9751 O O . GLY B 1 373 ? 43.438 16.719 -12.281 1 30.78 373 GLY B O 1
ATOM 9752 N N . ALA B 1 374 ? 44.469 15.891 -14 1 33.47 374 ALA B N 1
ATOM 9753 C CA . ALA B 1 374 ? 44.812 14.469 -14 1 33.47 374 ALA B CA 1
ATOM 9754 C C . ALA B 1 374 ? 45.406 14.047 -12.664 1 33.47 374 ALA B C 1
ATOM 9756 O O . ALA B 1 374 ? 46.219 13.117 -12.602 1 33.47 374 ALA B O 1
ATOM 9757 N N . GLY B 1 375 ? 45.594 14.977 -11.734 1 34.31 375 GLY B N 1
ATOM 9758 C CA . GLY B 1 375 ? 46.344 14.297 -10.695 1 34.31 375 GLY B CA 1
ATOM 9759 C C . GLY B 1 375 ? 45.594 13.141 -10.062 1 34.31 375 GLY B C 1
ATOM 9760 O O . GLY B 1 375 ? 44.375 13.086 -10.133 1 34.31 375 GLY B O 1
ATOM 9761 N N . GLU B 1 376 ? 46.25 12.07 -9.898 1 34.38 376 GLU B N 1
ATOM 9762 C CA . GLU B 1 376 ? 45.812 10.797 -9.336 1 34.38 376 GLU B CA 1
ATOM 9763 C C . GLU B 1 376 ? 44.969 11 -8.102 1 34.38 376 GLU B C 1
ATOM 9765 O O . GLU B 1 376 ? 45.375 11.664 -7.148 1 34.38 376 GLU B O 1
ATOM 9770 N N . PRO B 1 377 ? 43.656 11.07 -8.242 1 40.81 377 PRO B N 1
ATOM 9771 C CA . PRO B 1 377 ? 42.875 11.18 -7.004 1 40.81 377 PRO B CA 1
ATOM 9772 C C . PRO B 1 377 ? 43.562 10.492 -5.82 1 40.81 377 PRO B C 1
ATOM 9774 O O . PRO B 1 377 ? 44.156 9.43 -5.977 1 40.81 377 PRO B O 1
ATOM 9777 N N . GLU B 1 378 ? 44.062 11.258 -4.844 1 44.03 378 GLU B N 1
ATOM 9778 C CA . GLU B 1 378 ? 44.531 10.555 -3.652 1 44.03 378 GLU B CA 1
ATOM 9779 C C . GLU B 1 378 ? 43.656 9.344 -3.352 1 44.03 378 GLU B C 1
ATOM 9781 O O . GLU B 1 378 ? 42.438 9.406 -3.484 1 44.03 378 GLU B O 1
ATOM 9786 N N . PRO B 1 379 ? 44.25 8.18 -3.305 1 40.47 379 PRO B N 1
ATOM 9787 C CA . PRO B 1 379 ? 43.5 6.926 -3.07 1 40.47 379 PRO B CA 1
ATOM 9788 C C . PRO B 1 379 ? 42.438 7.055 -1.987 1 40.47 379 PRO B C 1
ATOM 9790 O O . PRO B 1 379 ? 42.656 7.719 -0.973 1 40.47 379 PRO B O 1
ATOM 9793 N N . ALA B 1 380 ? 41.219 6.918 -2.318 1 44.31 380 ALA B N 1
ATOM 9794 C CA . ALA B 1 380 ? 40.062 6.949 -1.439 1 44.31 380 ALA B CA 1
ATOM 9795 C C . ALA B 1 380 ? 40.438 6.566 -0.012 1 44.31 380 ALA B C 1
ATOM 9797 O O . ALA B 1 380 ? 39.938 7.176 0.949 1 44.31 380 ALA B O 1
ATOM 9798 N N . ALA B 1 381 ? 41.438 5.602 0.103 1 42.66 381 ALA B N 1
ATOM 9799 C CA . ALA B 1 381 ? 41.875 5.082 1.396 1 42.66 381 ALA B CA 1
ATOM 9800 C C . ALA B 1 381 ? 42.562 6.164 2.209 1 42.66 381 ALA B C 1
ATOM 9802 O O . ALA B 1 381 ? 42.469 6.184 3.439 1 42.66 381 ALA B O 1
ATOM 9803 N N . ALA B 1 382 ? 43.281 6.949 1.546 1 47.5 382 ALA B N 1
ATOM 9804 C CA . ALA B 1 382 ? 44.031 7.98 2.252 1 47.5 382 ALA B CA 1
ATOM 9805 C C . ALA B 1 382 ? 43.125 9.078 2.764 1 47.5 382 ALA B C 1
ATOM 9807 O O . ALA B 1 382 ? 43.438 9.742 3.758 1 47.5 382 ALA B O 1
ATOM 9808 N N . ARG B 1 383 ? 41.969 9.062 2.182 1 59.94 383 ARG B N 1
ATOM 9809 C CA . ARG B 1 383 ? 41.062 10.164 2.535 1 59.94 383 ARG B CA 1
ATOM 9810 C C . ARG B 1 383 ? 40.062 9.727 3.586 1 59.94 383 ARG B C 1
ATOM 9812 O O . ARG B 1 383 ? 39.438 10.562 4.262 1 59.94 383 ARG B O 1
ATOM 9819 N N . GLU B 1 384 ? 39.969 8.406 3.771 1 63.19 384 GLU B N 1
ATOM 9820 C CA . GLU B 1 384 ? 38.906 7.852 4.617 1 63.19 384 GLU B CA 1
ATOM 9821 C C . GLU B 1 384 ? 39.031 8.328 6.059 1 63.19 384 GLU B C 1
ATOM 9823 O O . GLU B 1 384 ? 38.062 8.75 6.676 1 63.19 384 GLU B O 1
ATOM 9828 N N . PRO B 1 385 ? 40.344 8.359 6.547 1 65.44 385 PRO B N 1
ATOM 9829 C CA . PRO B 1 385 ? 40.438 8.844 7.926 1 65.44 385 PRO B CA 1
ATOM 9830 C C . PRO B 1 385 ? 40.031 10.305 8.07 1 65.44 385 PRO B C 1
ATOM 9832 O O . PRO B 1 385 ? 39.438 10.688 9.07 1 65.44 385 PRO B O 1
ATOM 9835 N N . HIS B 1 386 ? 40.375 11.023 7.055 1 74.62 386 HIS B N 1
ATOM 9836 C CA . HIS B 1 386 ? 40.031 12.438 7.102 1 74.62 386 HIS B CA 1
ATOM 9837 C C . HIS B 1 386 ? 38.531 12.648 6.969 1 74.62 386 HIS B C 1
ATOM 9839 O O . HIS B 1 386 ? 37.969 13.523 7.629 1 74.62 386 HIS B O 1
ATOM 9845 N N . LEU B 1 387 ? 37.938 11.906 6.141 1 77.38 387 LEU B N 1
ATOM 9846 C CA . LEU B 1 387 ? 36.5 11.977 5.957 1 77.38 387 LEU B CA 1
ATOM 9847 C C . LEU B 1 387 ? 35.75 11.586 7.238 1 77.38 387 LEU B C 1
ATOM 9849 O O . LEU B 1 387 ? 34.781 12.234 7.633 1 77.38 387 LEU B O 1
ATOM 9853 N N . ARG B 1 388 ? 36.25 10.602 7.844 1 75.94 388 ARG B N 1
ATOM 9854 C CA . ARG B 1 388 ? 35.625 10.141 9.086 1 75.94 388 ARG B CA 1
ATOM 9855 C C . ARG B 1 388 ? 35.812 11.164 10.203 1 75.94 388 ARG B C 1
ATOM 9857 O O . ARG B 1 388 ? 34.906 11.383 11.008 1 75.94 388 ARG B O 1
ATOM 9864 N N . ALA B 1 389 ? 37 11.695 10.242 1 79.88 389 ALA B N 1
ATOM 9865 C CA . ALA B 1 389 ? 37.281 12.695 11.258 1 79.88 389 ALA B CA 1
ATOM 9866 C C . ALA B 1 389 ? 36.406 13.93 11.07 1 79.88 389 ALA B C 1
ATOM 9868 O O . ALA B 1 389 ? 35.906 14.516 12.047 1 79.88 389 ALA B O 1
ATOM 9869 N N . THR B 1 390 ? 36.25 14.32 9.852 1 86.25 390 THR B N 1
ATOM 9870 C CA . THR B 1 390 ? 35.406 15.461 9.547 1 86.25 390 THR B CA 1
ATOM 9871 C C . THR B 1 390 ? 33.938 15.156 9.898 1 86.25 390 THR B C 1
ATOM 9873 O O . THR B 1 390 ? 33.25 15.992 10.469 1 86.25 390 THR B O 1
ATOM 9876 N N . ALA B 1 391 ? 33.5 13.984 9.531 1 87.12 391 ALA B N 1
ATOM 9877 C CA . ALA B 1 391 ? 32.125 13.562 9.859 1 87.12 391 ALA B CA 1
ATOM 9878 C C . ALA B 1 391 ? 31.906 13.555 11.375 1 87.12 391 ALA B C 1
ATOM 9880 O O . ALA B 1 391 ? 30.859 14 11.852 1 87.12 391 ALA B O 1
ATOM 9881 N N . ARG B 1 392 ? 32.875 13.109 12.078 1 84.62 392 ARG B N 1
ATOM 9882 C CA . ARG B 1 392 ? 32.781 13.055 13.531 1 84.62 392 ARG B CA 1
ATOM 9883 C C . ARG B 1 392 ? 32.75 14.461 14.125 1 84.62 392 ARG B C 1
ATOM 9885 O O . ARG B 1 392 ? 32.031 14.695 15.109 1 84.62 392 ARG B O 1
ATOM 9892 N N . ALA B 1 393 ? 33.594 15.281 13.609 1 86.44 393 ALA B N 1
ATOM 9893 C CA . ALA B 1 393 ? 33.562 16.672 14.078 1 86.44 393 ALA B CA 1
ATOM 9894 C C . ALA B 1 393 ? 32.219 17.328 13.836 1 86.44 393 ALA B C 1
ATOM 9896 O O . ALA B 1 393 ? 31.703 18.047 14.688 1 86.44 393 ALA B O 1
ATOM 9897 N N . LEU B 1 394 ? 31.703 17.141 12.656 1 90.75 394 LEU B N 1
ATOM 9898 C CA . LEU B 1 394 ? 30.375 17.656 12.336 1 90.75 394 LEU B CA 1
ATOM 9899 C C . LEU B 1 394 ? 29.328 17.094 13.289 1 90.75 394 LEU B C 1
ATOM 9901 O O . LEU B 1 394 ? 28.453 17.828 13.766 1 90.75 394 LEU B O 1
ATOM 9905 N N . LEU B 1 395 ? 29.375 15.797 13.523 1 88.38 395 LEU B N 1
ATOM 9906 C CA . LEU B 1 395 ? 28.422 15.141 14.406 1 88.38 395 LEU B CA 1
ATOM 9907 C C . LEU B 1 395 ? 28.516 15.703 15.82 1 88.38 395 LEU B C 1
ATOM 9909 O O . LEU B 1 395 ? 27.5 15.875 16.5 1 88.38 395 LEU B O 1
ATOM 9913 N N . ARG B 1 396 ? 29.703 15.977 16.234 1 87.62 396 ARG B N 1
ATOM 9914 C CA . ARG B 1 396 ? 29.891 16.547 17.562 1 87.62 396 ARG B CA 1
ATOM 9915 C C . ARG B 1 396 ? 29.219 17.906 17.672 1 87.62 396 ARG B C 1
ATOM 9917 O O . ARG B 1 396 ? 28.594 18.219 18.703 1 87.62 396 ARG B O 1
ATOM 9924 N N . VAL B 1 397 ? 29.391 18.75 16.688 1 91 397 VAL B N 1
ATOM 9925 C CA . VAL B 1 397 ? 28.734 20.062 16.672 1 91 397 VAL B CA 1
ATOM 9926 C C . VAL B 1 397 ? 27.219 19.875 16.688 1 91 397 VAL B C 1
ATOM 9928 O O . VAL B 1 397 ? 26.516 20.547 17.453 1 91 397 VAL B O 1
ATOM 9931 N N . GLU B 1 398 ? 26.734 19.016 15.844 1 89.69 398 GLU B N 1
ATOM 9932 C CA . GLU B 1 398 ? 25.297 18.75 15.758 1 89.69 398 GLU B CA 1
ATOM 9933 C C . GLU B 1 398 ? 24.734 18.297 17.109 1 89.69 398 GLU B C 1
ATOM 9935 O O . GLU B 1 398 ? 23.688 18.766 17.547 1 89.69 398 GLU B O 1
ATOM 9940 N N . GLU B 1 399 ? 25.438 17.422 17.719 1 85.62 399 GLU B N 1
ATOM 9941 C CA . GLU B 1 399 ? 25 16.875 19.016 1 85.62 399 GLU B CA 1
ATOM 9942 C C . GLU B 1 399 ? 25 17.969 20.094 1 85.62 399 GLU B C 1
ATOM 9944 O O . GLU B 1 399 ? 24.125 18 20.938 1 85.62 399 GLU B O 1
ATOM 9949 N N . ALA B 1 400 ? 26.016 18.766 20.047 1 87.94 400 ALA B N 1
ATOM 9950 C CA . ALA B 1 400 ? 26.094 19.859 21.016 1 87.94 400 ALA B CA 1
ATOM 9951 C C . ALA B 1 400 ? 24.922 20.812 20.859 1 87.94 400 ALA B C 1
ATOM 9953 O O . ALA B 1 400 ? 24.328 21.25 21.844 1 87.94 400 ALA B O 1
ATOM 9954 N N . LEU B 1 401 ? 24.594 21.188 19.656 1 89.69 401 LEU B N 1
ATOM 9955 C CA . LEU B 1 401 ? 23.484 22.078 19.359 1 89.69 401 LEU B CA 1
ATOM 9956 C C . LEU B 1 401 ? 22.156 21.422 19.734 1 89.69 401 LEU B C 1
ATOM 9958 O O . LEU B 1 401 ? 21.266 22.078 20.281 1 89.69 401 LEU B O 1
ATOM 9962 N N . GLU B 1 402 ? 21.984 20.141 19.438 1 83.38 402 GLU B N 1
ATOM 9963 C CA . GLU B 1 402 ? 20.766 19.406 19.781 1 83.38 402 GLU B CA 1
ATOM 9964 C C . GLU B 1 402 ? 20.562 19.344 21.297 1 83.38 402 GLU B C 1
ATOM 9966 O O . GLU B 1 402 ? 19.422 19.422 21.766 1 83.38 402 GLU B O 1
ATOM 9971 N N . ARG B 1 403 ? 21.609 19.188 22.016 1 82.69 403 ARG B N 1
ATOM 9972 C CA . ARG B 1 403 ? 21.531 19.109 23.469 1 82.69 403 ARG B CA 1
ATOM 9973 C C . ARG B 1 403 ? 20.953 20.391 24.062 1 82.69 403 ARG B C 1
ATOM 9975 O O . ARG B 1 403 ? 20.125 20.344 24.969 1 82.69 403 ARG B O 1
ATOM 9982 N N . ILE B 1 404 ? 21.422 21.469 23.562 1 86.25 404 ILE B N 1
ATOM 9983 C CA . ILE B 1 404 ? 20.938 22.719 24.141 1 86.25 404 ILE B CA 1
ATOM 9984 C C . ILE B 1 404 ? 19.516 23.016 23.625 1 86.25 404 ILE B C 1
ATOM 9986 O O . ILE B 1 404 ? 18.734 23.672 24.312 1 86.25 404 ILE B O 1
ATOM 9990 N N . GLN B 1 405 ? 19.188 22.594 22.453 1 81.69 405 GLN B N 1
ATOM 9991 C CA . GLN B 1 405 ? 17.828 22.75 21.953 1 81.69 405 GLN B CA 1
ATOM 9992 C C . GLN B 1 405 ? 16.844 21.922 22.781 1 81.69 405 GLN B C 1
ATOM 9994 O O . GLN B 1 405 ? 15.766 22.422 23.141 1 81.69 405 GLN B O 1
ATOM 9999 N N . ASP B 1 406 ? 17.172 20.703 23.031 1 68.94 406 ASP B N 1
ATOM 10000 C CA . ASP B 1 406 ? 16.312 19.797 23.797 1 68.94 406 ASP B CA 1
ATOM 10001 C C . ASP B 1 406 ? 16.109 20.297 25.219 1 68.94 406 ASP B C 1
ATOM 10003 O O . ASP B 1 406 ? 15.023 20.172 25.797 1 68.94 406 ASP B O 1
ATOM 10007 N N . GLY B 1 407 ? 17.125 20.781 25.781 1 61.97 407 GLY B N 1
ATOM 10008 C CA . GLY B 1 407 ? 17.078 21.219 27.172 1 61.97 407 GLY B CA 1
ATOM 10009 C C . GLY B 1 407 ? 16.297 22.5 27.359 1 61.97 407 GLY B C 1
ATOM 10010 O O . GLY B 1 407 ? 15.953 22.859 28.5 1 61.97 407 GLY B O 1
ATOM 10011 N N . ASN B 1 408 ? 15.992 23.172 26.297 1 60.22 408 ASN B N 1
ATOM 10012 C CA . ASN B 1 408 ? 15.43 24.5 26.484 1 60.22 408 ASN B CA 1
ATOM 10013 C C . ASN B 1 408 ? 14.125 24.688 25.719 1 60.22 408 ASN B C 1
ATOM 10015 O O . ASN B 1 408 ? 13.648 25.797 25.547 1 60.22 408 ASN B O 1
ATOM 10019 N N . GLN B 1 409 ? 13.617 23.719 25.109 1 54.69 409 GLN B N 1
ATOM 10020 C CA . GLN B 1 409 ? 12.398 23.922 24.328 1 54.69 409 GLN B CA 1
ATOM 10021 C C . GLN B 1 409 ? 11.18 24.062 25.25 1 54.69 409 GLN B C 1
ATOM 10023 O O . GLN B 1 409 ? 10.992 23.25 26.172 1 54.69 409 GLN B O 1
ATOM 10028 N N . SER B 1 410 ? 10.805 25.281 25.516 1 51.28 410 SER B N 1
ATOM 10029 C CA . SER B 1 410 ? 9.57 25.516 26.25 1 51.28 410 SER B CA 1
ATOM 10030 C C . SER B 1 410 ? 8.344 25.344 25.344 1 51.28 410 SER B C 1
ATOM 10032 O O . SER B 1 410 ? 8.273 25.938 24.281 1 51.28 410 SER B O 1
ATOM 10034 N N . SER B 1 411 ? 7.57 24.25 25.406 1 50.5 411 SER B N 1
ATOM 10035 C CA . SER B 1 411 ? 6.516 23.922 24.453 1 50.5 411 SER B CA 1
ATOM 10036 C C . SER B 1 411 ? 5.297 24.812 24.656 1 50.5 411 SER B C 1
ATOM 10038 O O . SER B 1 411 ? 4.453 24.938 23.75 1 50.5 411 SER B O 1
ATOM 10040 N N . LYS B 1 412 ? 4.883 25.266 25.938 1 51.62 412 LYS B N 1
ATOM 10041 C CA . LYS B 1 412 ? 3.555 25.859 26.109 1 51.62 412 LYS B CA 1
ATOM 10042 C C . LYS B 1 412 ? 3.641 27.359 26.312 1 51.62 412 LYS B C 1
ATOM 10044 O O . LYS B 1 412 ? 4.582 27.859 26.922 1 51.62 412 LYS B O 1
ATOM 10049 N N . LEU B 1 413 ? 2.791 28.078 25.594 1 49.41 413 LEU B N 1
ATOM 10050 C CA . LEU B 1 413 ? 2.65 29.531 25.672 1 49.41 413 LEU B CA 1
ATOM 10051 C C . LEU B 1 413 ? 2.26 29.969 27.078 1 49.41 413 LEU B C 1
ATOM 10053 O O . LEU B 1 413 ? 1.34 29.391 27.672 1 49.41 413 LEU B O 1
ATOM 10057 N N . THR B 1 414 ? 3.088 30.438 28 1 47.47 414 THR B N 1
ATOM 10058 C CA . THR B 1 414 ? 2.775 30.859 29.359 1 47.47 414 THR B CA 1
ATOM 10059 C C . THR B 1 414 ? 1.837 32.062 29.359 1 47.47 414 THR B C 1
ATOM 10061 O O . THR B 1 414 ? 1.438 32.531 30.422 1 47.47 414 THR B O 1
ATOM 10064 N N . GLY B 1 415 ? 0.986 32.219 28.297 1 47.19 415 GLY B N 1
ATOM 10065 C CA . GLY B 1 415 ? 0.077 33.344 28.25 1 47.19 415 GLY B CA 1
ATOM 10066 C C . GLY B 1 415 ? 0.79 34.688 28.281 1 47.19 415 GLY B C 1
ATOM 10067 O O . GLY B 1 415 ? 0.161 35.719 28.109 1 47.19 415 GLY B O 1
ATOM 10068 N N . VAL B 1 416 ? 1.993 34.781 28.891 1 51.72 416 VAL B N 1
ATOM 10069 C CA . VAL B 1 416 ? 2.672 36.062 28.984 1 51.72 416 VAL B CA 1
ATOM 10070 C C . VAL B 1 416 ? 3.42 36.344 27.688 1 51.72 416 VAL B C 1
ATOM 10072 O O . VAL B 1 416 ? 3.9 35.438 27.016 1 51.72 416 VAL B O 1
ATOM 10075 N N . GLU B 1 417 ? 3.178 37.594 27.234 1 58.19 417 GLU B N 1
ATOM 10076 C CA . GLU B 1 417 ? 3.842 38.094 26.031 1 58.19 417 GLU B CA 1
ATOM 10077 C C . GLU B 1 417 ? 5.305 37.656 26 1 58.19 417 GLU B C 1
ATOM 10079 O O . GLU B 1 417 ? 6.023 37.781 26.984 1 58.19 417 GLU B O 1
ATOM 10084 N N . PRO B 1 418 ? 5.633 36.969 24.922 1 64.75 418 PRO B N 1
ATOM 10085 C CA . PRO B 1 418 ? 7.066 36.75 24.734 1 64.75 418 PRO B CA 1
ATOM 10086 C C . PRO B 1 418 ? 7.895 38.031 24.891 1 64.75 418 PRO B C 1
ATOM 10088 O O . PRO B 1 418 ? 7.359 39.125 24.781 1 64.75 418 PRO B O 1
ATOM 10091 N N . ASP B 1 419 ? 9.047 37.844 25.266 1 78.69 419 ASP B N 1
ATOM 10092 C CA . ASP B 1 419 ? 9.938 38.969 25.531 1 78.69 419 ASP B CA 1
ATOM 10093 C C . ASP B 1 419 ? 10.078 39.844 24.297 1 78.69 419 ASP B C 1
ATOM 10095 O O . ASP B 1 419 ? 10.359 39.375 23.203 1 78.69 419 ASP B O 1
ATOM 10099 N N . LEU B 1 420 ? 9.57 41.031 24.422 1 87.56 420 LEU B N 1
ATOM 10100 C CA . LEU B 1 420 ? 9.781 42.062 23.406 1 87.56 420 LEU B CA 1
ATOM 10101 C C . LEU B 1 420 ? 10.992 42.938 23.75 1 87.56 420 LEU B C 1
ATOM 10103 O O . LEU B 1 420 ? 11.062 43.5 24.844 1 87.56 420 LEU B O 1
ATOM 10107 N N . MET B 1 421 ? 11.961 42.875 22.844 1 90.94 421 MET B N 1
ATOM 10108 C CA . MET B 1 421 ? 13.164 43.656 23.125 1 90.94 421 MET B CA 1
ATOM 10109 C C . MET B 1 421 ? 13.805 44.156 21.828 1 90.94 421 MET B C 1
ATOM 10111 O O . MET B 1 421 ? 13.453 43.719 20.75 1 90.94 421 MET B O 1
ATOM 10115 N N . SER B 1 422 ? 14.672 45.156 22 1 92 422 SER B N 1
ATOM 10116 C CA . SER B 1 422 ? 15.43 45.625 20.844 1 92 422 SER B CA 1
ATOM 10117 C C . SER B 1 422 ? 16.562 44.656 20.484 1 92 422 SER B C 1
ATOM 10119 O O . SER B 1 422 ? 16.953 43.812 21.297 1 92 422 SER B O 1
ATOM 10121 N N . VAL B 1 423 ? 17.078 44.812 19.25 1 94.56 423 VAL B N 1
ATOM 10122 C CA . VAL B 1 423 ? 18.188 44 18.812 1 94.56 423 VAL B CA 1
ATOM 10123 C C . VAL B 1 423 ? 19.406 44.219 19.703 1 94.56 423 VAL B C 1
ATOM 10125 O O . VAL B 1 423 ? 20.125 43.281 20.047 1 94.56 423 VAL B O 1
ATOM 10128 N N . ASP B 1 424 ? 19.578 45.469 20.188 1 93.25 424 ASP B N 1
ATOM 10129 C CA . ASP B 1 424 ? 20.703 45.812 21.047 1 93.25 424 ASP B CA 1
ATOM 10130 C C . ASP B 1 424 ? 20.578 45.188 22.422 1 93.25 424 ASP B C 1
ATOM 10132 O O . ASP B 1 424 ? 21.562 44.719 23 1 93.25 424 ASP B O 1
ATOM 10136 N N . GLU B 1 425 ? 19.422 45.219 22.875 1 93.62 425 GLU B N 1
ATOM 10137 C CA . GLU B 1 425 ? 19.172 44.594 24.188 1 93.62 425 GLU B CA 1
ATOM 10138 C C . GLU B 1 425 ? 19.453 43.094 24.141 1 93.62 425 GLU B C 1
ATOM 10140 O O . GLU B 1 425 ? 20.109 42.562 25.031 1 93.62 425 GLU B O 1
ATOM 10145 N N . LEU B 1 426 ? 18.938 42.438 23.062 1 94.88 426 LEU B N 1
ATOM 10146 C CA . LEU B 1 426 ? 19.172 41.031 22.938 1 94.88 426 LEU B CA 1
ATOM 10147 C C . LEU B 1 426 ? 20.672 40.719 22.781 1 94.88 426 LEU B C 1
ATOM 10149 O O . LEU B 1 426 ? 21.188 39.781 23.375 1 94.88 426 LEU B O 1
ATOM 10153 N N . GLN B 1 427 ? 21.359 41.531 21.984 1 95.62 427 GLN B N 1
ATOM 10154 C CA . GLN B 1 427 ? 22.797 41.375 21.781 1 95.62 427 GLN B CA 1
ATOM 10155 C C . GLN B 1 427 ? 23.547 41.5 23.109 1 95.62 427 GLN B C 1
ATOM 10157 O O . GLN B 1 427 ? 24.469 40.688 23.375 1 95.62 427 GLN B O 1
ATOM 10162 N N . ALA B 1 428 ? 23.125 42.406 23.953 1 95.5 428 ALA B N 1
ATOM 10163 C CA . ALA B 1 428 ? 23.781 42.625 25.234 1 95.5 428 ALA B CA 1
ATOM 10164 C C . ALA B 1 428 ? 23.578 41.438 26.156 1 95.5 428 ALA B C 1
ATOM 10166 O O . ALA B 1 428 ? 24.5 41.031 26.875 1 95.5 428 ALA B O 1
ATOM 10167 N N . ILE B 1 429 ? 22.422 40.969 26.109 1 96.19 429 ILE B N 1
ATOM 10168 C CA . ILE B 1 429 ? 22.109 39.781 26.938 1 96.19 429 ILE B CA 1
ATOM 10169 C C . ILE B 1 429 ? 22.969 38.625 26.5 1 96.19 429 ILE B C 1
ATOM 10171 O O . ILE B 1 429 ? 23.516 37.875 27.344 1 96.19 429 ILE B O 1
ATOM 10175 N N . LEU B 1 430 ? 23.125 38.469 25.219 1 96.94 430 LEU B N 1
ATOM 10176 C CA . LEU B 1 430 ? 23.859 37.344 24.688 1 96.94 430 LEU B CA 1
ATOM 10177 C C . LEU B 1 430 ? 25.359 37.531 24.859 1 96.94 430 LEU B C 1
ATOM 10179 O O . LEU B 1 430 ? 26.094 36.562 25.078 1 96.94 430 LEU B O 1
ATOM 10183 N N . ASP B 1 431 ? 25.844 38.719 24.828 1 96.88 431 ASP B N 1
ATOM 10184 C CA . ASP B 1 431 ? 27.25 39 25.141 1 96.88 431 ASP B CA 1
ATOM 10185 C C . ASP B 1 431 ? 27.578 38.594 26.578 1 96.88 431 ASP B C 1
ATOM 10187 O O . ASP B 1 431 ? 28.609 38 26.844 1 96.88 431 ASP B O 1
ATOM 10191 N N . LYS B 1 432 ? 26.672 38.969 27.406 1 96.75 432 LYS B N 1
ATOM 10192 C CA . LYS B 1 432 ? 26.859 38.625 28.812 1 96.75 432 LYS B CA 1
ATOM 10193 C C . LYS B 1 432 ? 26.891 37.094 28.984 1 96.75 432 LYS B C 1
ATOM 10195 O O . LYS B 1 432 ? 27.734 36.594 29.719 1 96.75 432 LYS B O 1
ATOM 10200 N N . ALA B 1 433 ? 25.953 36.5 28.344 1 95.88 433 ALA B N 1
ATOM 10201 C CA . ALA B 1 433 ? 25.891 35.031 28.438 1 95.88 433 ALA B CA 1
ATOM 10202 C C . ALA B 1 433 ? 27.141 34.375 27.875 1 95.88 433 ALA B C 1
ATOM 10204 O O . ALA B 1 433 ? 27.578 33.344 28.359 1 95.88 433 ALA B O 1
ATOM 10205 N N . ALA B 1 434 ? 27.688 34.969 26.844 1 95.25 434 ALA B N 1
ATOM 10206 C CA . ALA B 1 434 ? 28.875 34.438 26.172 1 95.25 434 ALA B CA 1
ATOM 10207 C C . ALA B 1 434 ? 30.141 34.75 26.969 1 95.25 434 ALA B C 1
ATOM 10209 O O . ALA B 1 434 ? 31.219 34.219 26.656 1 95.25 434 ALA B O 1
ATOM 10210 N N . ASN B 1 435 ? 30.094 35.5 28.062 1 93.5 435 ASN B N 1
ATOM 10211 C CA . ASN B 1 435 ? 31.25 36.031 28.781 1 93.5 435 ASN B CA 1
ATOM 10212 C C . ASN B 1 435 ? 32.219 36.719 27.844 1 93.5 435 ASN B C 1
ATOM 10214 O O . ASN B 1 435 ? 33.406 36.406 27.828 1 93.5 435 ASN B O 1
ATOM 10218 N N . GLY B 1 436 ? 31.688 37.469 26.969 1 93.31 436 GLY B N 1
ATOM 10219 C CA . GLY B 1 436 ? 32.344 38.188 25.891 1 93.31 436 GLY B CA 1
ATOM 10220 C C . GLY B 1 436 ? 31.406 38.594 24.766 1 93.31 436 GLY B C 1
ATOM 10221 O O . GLY B 1 436 ? 30.203 38.781 25 1 93.31 436 GLY B O 1
ATOM 10222 N N . THR B 1 437 ? 31.984 38.719 23.625 1 93.94 437 THR B N 1
ATOM 10223 C CA . THR B 1 437 ? 31.141 39.094 22.484 1 93.94 437 THR B CA 1
ATOM 10224 C C . THR B 1 437 ? 30.516 37.844 21.859 1 93.94 437 THR B C 1
ATOM 10226 O O . THR B 1 437 ? 31.219 36.906 21.484 1 93.94 437 THR B O 1
ATOM 10229 N N . PHE B 1 438 ? 29.234 37.875 21.906 1 95.12 438 PHE B N 1
ATOM 10230 C CA . PHE B 1 438 ? 28.516 36.844 21.172 1 95.12 438 PHE B CA 1
ATOM 10231 C C . PHE B 1 438 ? 28.969 36.781 19.719 1 95.12 438 PHE B C 1
ATOM 10233 O O . PHE B 1 438 ? 29.031 37.812 19.047 1 95.12 438 PHE B O 1
ATOM 10240 N N . ARG B 1 439 ? 29.203 35.594 19.234 1 93.31 439 ARG B N 1
ATOM 10241 C CA . ARG B 1 439 ? 29.828 35.375 17.938 1 93.31 439 ARG B CA 1
ATOM 10242 C C . ARG B 1 439 ? 28.922 35.875 16.812 1 93.31 439 ARG B C 1
ATOM 10244 O O . ARG B 1 439 ? 29.406 36.25 15.742 1 93.31 439 ARG B O 1
ATOM 10251 N N . LEU B 1 440 ? 27.719 35.844 16.984 1 95.44 440 LEU B N 1
ATOM 10252 C CA . LEU B 1 440 ? 26.766 36.281 15.953 1 95.44 440 LEU B CA 1
ATOM 10253 C C . LEU B 1 440 ? 26.328 37.719 16.172 1 95.44 440 LEU B C 1
ATOM 10255 O O . LEU B 1 440 ? 25.75 38.031 17.203 1 95.44 440 LEU B O 1
ATOM 10259 N N . ASN B 1 441 ? 26.656 38.531 15.258 1 95.5 441 ASN B N 1
ATOM 10260 C CA . ASN B 1 441 ? 26.141 39.875 15.266 1 95.5 441 ASN B CA 1
ATOM 10261 C C . ASN B 1 441 ? 24.703 39.969 14.75 1 95.5 441 ASN B C 1
ATOM 10263 O O . ASN B 1 441 ? 24.484 39.938 13.539 1 95.5 441 ASN B O 1
ATOM 10267 N N . LEU B 1 442 ? 23.766 40.188 15.641 1 95.94 442 LEU B N 1
ATOM 10268 C CA . LEU B 1 442 ? 22.359 40.094 15.297 1 95.94 442 LEU B CA 1
ATOM 10269 C C . LEU B 1 442 ? 21.938 41.219 14.375 1 95.94 442 LEU B C 1
ATOM 10271 O O . LEU B 1 442 ? 21.109 41.031 13.484 1 95.94 442 LEU B O 1
ATOM 10275 N N . THR B 1 443 ? 22.469 42.375 14.586 1 94.31 443 THR B N 1
ATOM 10276 C CA . THR B 1 443 ? 22.156 43.531 13.727 1 94.31 443 THR B CA 1
ATOM 10277 C C . THR B 1 443 ? 22.609 43.281 12.297 1 94.31 443 THR B C 1
ATOM 10279 O O . THR B 1 443 ? 21.844 43.469 11.352 1 94.31 443 THR B O 1
ATOM 10282 N N . GLN B 1 444 ? 23.812 42.812 12.172 1 94.56 444 GLN B N 1
ATOM 10283 C CA . GLN B 1 444 ? 24.344 42.531 10.844 1 94.56 444 GLN B CA 1
ATOM 10284 C C . GLN B 1 444 ? 23.547 41.406 10.188 1 94.56 444 GLN B C 1
ATOM 10286 O O . GLN B 1 444 ? 23.266 41.438 8.984 1 94.56 444 GLN B O 1
ATOM 10291 N N . TYR B 1 445 ? 23.281 40.375 10.992 1 95.88 445 TYR B N 1
ATOM 10292 C CA . TYR B 1 445 ? 22.516 39.25 10.477 1 95.88 445 TYR B CA 1
ATOM 10293 C C . TYR B 1 445 ? 21.188 39.719 9.906 1 95.88 445 TYR B C 1
ATOM 10295 O O . TYR B 1 445 ? 20.828 39.375 8.781 1 95.88 445 TYR B O 1
ATOM 10303 N N . LEU B 1 446 ? 20.438 40.5 10.633 1 95.94 446 LEU B N 1
ATOM 10304 C CA . LEU B 1 446 ? 19.109 40.969 10.227 1 95.94 446 LEU B CA 1
ATOM 10305 C C . LEU B 1 446 ? 19.188 41.906 9.039 1 95.94 446 LEU B C 1
ATOM 10307 O O . LEU B 1 446 ? 18.344 41.844 8.133 1 95.94 446 LEU B O 1
ATOM 10311 N N . GLN B 1 447 ? 20.172 42.75 9.023 1 94 447 GLN B N 1
ATOM 10312 C CA . GLN B 1 447 ? 20.344 43.656 7.902 1 94 447 GLN B CA 1
ATOM 10313 C C . GLN B 1 447 ? 20.641 42.906 6.613 1 94 447 GLN B C 1
ATOM 10315 O O . GLN B 1 447 ? 20.094 43.219 5.559 1 94 447 GLN B O 1
ATOM 10320 N N . LEU B 1 448 ? 21.469 41.906 6.758 1 94.69 448 LEU B N 1
ATOM 10321 C CA . LEU B 1 448 ? 21.797 41.094 5.594 1 94.69 448 LEU B CA 1
ATOM 10322 C C . LEU B 1 448 ? 20.578 40.281 5.129 1 94.69 448 LEU B C 1
ATOM 10324 O O . LEU B 1 448 ? 20.375 40.125 3.926 1 94.69 448 LEU B O 1
ATOM 10328 N N . LEU B 1 449 ? 19.859 39.812 6.078 1 95.5 449 LEU B N 1
ATOM 10329 C CA . LEU B 1 449 ? 18.688 38.969 5.766 1 95.5 449 LEU B CA 1
ATOM 10330 C C . LEU B 1 449 ? 17.672 39.781 4.961 1 95.5 449 LEU B C 1
ATOM 10332 O O . LEU B 1 449 ? 17.016 39.25 4.062 1 95.5 449 LEU B O 1
ATOM 10336 N N . PHE B 1 450 ? 17.531 41.062 5.223 1 95.19 450 PHE B N 1
ATOM 10337 C CA . PHE B 1 450 ? 16.5 41.875 4.59 1 95.19 450 PHE B CA 1
ATOM 10338 C C . PHE B 1 450 ? 17.078 42.719 3.455 1 95.19 450 PHE B C 1
ATOM 10340 O O . PHE B 1 450 ? 16.375 43.5 2.812 1 95.19 450 PHE B O 1
ATOM 10347 N N . ASP B 1 451 ? 18.328 42.5 3.236 1 92.06 451 ASP B N 1
ATOM 10348 C CA . ASP B 1 451 ? 18.984 43.25 2.162 1 92.06 451 ASP B CA 1
ATOM 10349 C C . ASP B 1 451 ? 18.344 42.938 0.813 1 92.06 451 ASP B C 1
ATOM 10351 O O . ASP B 1 451 ? 18.109 41.75 0.48 1 92.06 451 ASP B O 1
ATOM 10355 N N . GLY B 1 452 ? 18 43.938 0.094 1 87.5 452 GLY B N 1
ATOM 10356 C CA . GLY B 1 452 ? 17.453 43.75 -1.243 1 87.5 452 GLY B CA 1
ATOM 10357 C C . GLY B 1 452 ? 15.945 43.625 -1.259 1 87.5 452 GLY B C 1
ATOM 10358 O O . GLY B 1 452 ? 15.336 43.594 -2.326 1 87.5 452 GLY B O 1
ATOM 10359 N N . GLU B 1 453 ? 15.336 43.438 -0.075 1 89.06 453 GLU B N 1
ATOM 10360 C CA . GLU B 1 453 ? 13.875 43.375 -0.044 1 89.06 453 GLU B CA 1
ATOM 10361 C C . GLU B 1 453 ? 13.258 44.75 -0.273 1 89.06 453 GLU B C 1
ATOM 10363 O O . GLU B 1 453 ? 13.523 45.688 0.479 1 89.06 453 GLU B O 1
ATOM 10368 N N . PRO B 1 454 ? 12.508 44.75 -1.327 1 83.5 454 PRO B N 1
ATOM 10369 C CA . PRO B 1 454 ? 11.93 46.062 -1.611 1 83.5 454 PRO B CA 1
ATOM 10370 C C . PRO B 1 454 ? 10.977 46.531 -0.52 1 83.5 454 PRO B C 1
ATOM 10372 O O . PRO B 1 454 ? 10.242 45.75 0.056 1 83.5 454 PRO B O 1
ATOM 10375 N N . ASP B 1 455 ? 10.984 47.75 -0.146 1 80.62 455 ASP B N 1
ATOM 10376 C CA . ASP B 1 455 ? 10.031 48.469 0.691 1 80.62 455 ASP B CA 1
ATOM 10377 C C . ASP B 1 455 ? 10.102 48 2.141 1 80.62 455 ASP B C 1
ATOM 10379 O O . ASP B 1 455 ? 9.156 48.188 2.908 1 80.62 455 ASP B O 1
ATOM 10383 N N . VAL B 1 456 ? 11.133 47.125 2.457 1 89.06 456 VAL B N 1
ATOM 10384 C CA . VAL B 1 456 ? 11.312 46.75 3.854 1 89.06 456 VAL B CA 1
ATOM 10385 C C . VAL B 1 456 ? 12.664 47.219 4.359 1 89.06 456 VAL B C 1
ATOM 10387 O O . VAL B 1 456 ? 13.711 46.719 3.943 1 89.06 456 VAL B O 1
ATOM 10390 N N . THR B 1 457 ? 12.688 48.281 5.059 1 85 457 THR B N 1
ATOM 10391 C CA . THR B 1 457 ? 13.891 48.75 5.719 1 85 457 THR B CA 1
ATOM 10392 C C . THR B 1 457 ? 13.781 48.594 7.23 1 85 457 THR B C 1
ATOM 10394 O O . THR B 1 457 ? 12.844 49.125 7.852 1 85 457 THR B O 1
ATOM 10397 N N . LEU B 1 458 ? 14.797 47.938 7.746 1 91.12 458 LEU B N 1
ATOM 10398 C CA . LEU B 1 458 ? 14.773 47.656 9.18 1 91.12 458 LEU B CA 1
ATOM 10399 C C . LEU B 1 458 ? 15.297 48.875 9.961 1 91.12 458 LEU B C 1
ATOM 10401 O O . LEU B 1 458 ? 16.281 49.5 9.555 1 91.12 458 LEU B O 1
ATOM 10405 N N . GLN B 1 459 ? 14.578 49.156 10.945 1 88.19 459 GLN B N 1
ATOM 10406 C CA . GLN B 1 459 ? 15.008 50.188 11.898 1 88.19 459 GLN B CA 1
ATOM 10407 C C . GLN B 1 459 ? 15.469 49.531 13.203 1 88.19 459 GLN B C 1
ATOM 10409 O O . GLN B 1 459 ? 14.68 49.406 14.141 1 88.19 459 GLN B O 1
ATOM 10414 N N . LEU B 1 460 ? 16.766 49.281 13.297 1 86.5 460 LEU B N 1
ATOM 10415 C CA . LEU B 1 460 ? 17.266 48.5 14.422 1 86.5 460 LEU B CA 1
ATOM 10416 C C . LEU B 1 460 ? 18.031 49.375 15.406 1 86.5 460 LEU B C 1
ATOM 10418 O O . LEU B 1 460 ? 18.281 48.969 16.547 1 86.5 460 LEU B O 1
ATOM 10422 N N . GLY B 1 461 ? 18.484 50.625 15.047 1 75.69 461 GLY B N 1
ATOM 10423 C CA . GLY B 1 461 ? 19.312 51.5 15.867 1 75.69 461 GLY B CA 1
ATOM 10424 C C . GLY B 1 461 ? 18.547 52.25 16.906 1 75.69 461 GLY B C 1
ATOM 10425 O O . GLY B 1 461 ? 17.312 52.375 16.812 1 75.69 461 GLY B O 1
ATOM 10426 N N . PRO B 1 462 ? 19.281 52.625 18.031 1 68.25 462 PRO B N 1
ATOM 10427 C CA . PRO B 1 462 ? 18.641 53.375 19.094 1 68.25 462 PRO B CA 1
ATOM 10428 C C . PRO B 1 462 ? 18.031 54.688 18.594 1 68.25 462 PRO B C 1
ATOM 10430 O O . PRO B 1 462 ? 17.109 55.219 19.203 1 68.25 462 PRO B O 1
ATOM 10433 N N . ASP B 1 463 ? 18.734 55.344 17.625 1 59.38 463 ASP B N 1
ATOM 10434 C CA . ASP B 1 463 ? 18.328 56.656 17.156 1 59.38 463 ASP B CA 1
ATOM 10435 C C . ASP B 1 463 ? 17.109 56.562 16.25 1 59.38 463 ASP B C 1
ATOM 10437 O O . ASP B 1 463 ? 16.656 57.562 15.703 1 59.38 463 ASP B O 1
ATOM 10441 N N . ALA B 1 464 ? 16.734 55.281 16.109 1 53.97 464 ALA B N 1
ATOM 10442 C CA . ALA B 1 464 ? 15.594 55.188 15.211 1 53.97 464 ALA B CA 1
ATOM 10443 C C . ALA B 1 464 ? 14.398 55.969 15.75 1 53.97 464 ALA B C 1
ATOM 10445 O O . ALA B 1 464 ? 13.961 55.75 16.875 1 53.97 464 ALA B O 1
ATOM 10446 N N . SER B 1 465 ? 14.352 57.312 15.438 1 50.09 465 SER B N 1
ATOM 10447 C CA . SER B 1 465 ? 13.328 58.281 15.836 1 50.09 465 SER B CA 1
ATOM 10448 C C . SER B 1 465 ? 11.945 57.656 15.859 1 50.09 465 SER B C 1
ATOM 10450 O O . SER B 1 465 ? 11.086 58.031 16.656 1 50.09 465 SER B O 1
ATOM 10452 N N . HIS B 1 466 ? 11.469 57.062 14.695 1 56.41 466 HIS B N 1
ATOM 10453 C CA . HIS B 1 466 ? 10.102 56.562 14.594 1 56.41 466 HIS B CA 1
ATOM 10454 C C . HIS B 1 466 ? 9.977 55.188 15.219 1 56.41 466 HIS B C 1
ATOM 10456 O O . HIS B 1 466 ? 10.867 54.75 15.953 1 56.41 466 HIS B O 1
ATOM 10462 N N . GLU B 1 467 ? 9.188 54.219 14.68 1 69.5 467 GLU B N 1
ATOM 10463 C CA . GLU B 1 467 ? 8.781 52.938 15.281 1 69.5 467 GLU B CA 1
ATOM 10464 C C . GLU B 1 467 ? 9.852 51.875 15.102 1 69.5 467 GLU B C 1
ATOM 10466 O O . GLU B 1 467 ? 10.023 51.344 14.008 1 69.5 467 GLU B O 1
ATOM 10471 N N . ARG B 1 468 ? 10.812 51.719 16.094 1 84.06 468 ARG B N 1
ATOM 10472 C CA . ARG B 1 468 ? 11.875 50.719 16.156 1 84.06 468 ARG B CA 1
ATOM 10473 C C . ARG B 1 468 ? 11.32 49.312 15.953 1 84.06 468 ARG B C 1
ATOM 10475 O O . ARG B 1 468 ? 10.258 49 16.469 1 84.06 468 ARG B O 1
ATOM 10482 N N . ASP B 1 469 ? 12.094 48.656 15.047 1 90.5 469 ASP B N 1
ATOM 10483 C CA . ASP B 1 469 ? 11.758 47.25 14.898 1 90.5 469 ASP B CA 1
ATOM 10484 C C . ASP B 1 469 ? 12.234 46.438 16.109 1 90.5 469 ASP B C 1
ATOM 10486 O O . ASP B 1 469 ? 13.438 46.344 16.359 1 90.5 469 ASP B O 1
ATOM 10490 N N . LEU B 1 470 ? 11.273 45.938 16.859 1 90.75 470 LEU B N 1
ATOM 10491 C CA . LEU B 1 470 ? 11.578 45.094 18.016 1 90.75 470 LEU B CA 1
ATOM 10492 C C . LEU B 1 470 ? 11.539 43.625 17.672 1 90.75 470 LEU B C 1
ATOM 10494 O O . LEU B 1 470 ? 10.945 43.25 16.656 1 90.75 470 LEU B O 1
ATOM 10498 N N . LEU B 1 471 ? 12.203 42.844 18.484 1 91.88 471 LEU B N 1
ATOM 10499 C CA . LEU B 1 471 ? 12.242 41.406 18.344 1 91.88 471 LEU B CA 1
ATOM 10500 C C . LEU B 1 471 ? 11.344 40.719 19.359 1 91.88 471 LEU B C 1
ATOM 10502 O O . LEU B 1 471 ? 11.422 41.031 20.562 1 91.88 471 LEU B O 1
ATOM 10506 N N . GLN B 1 472 ? 10.469 39.938 18.844 1 89.69 472 GLN B N 1
ATOM 10507 C CA . GLN B 1 472 ? 9.773 39 19.719 1 89.69 472 GLN B CA 1
ATOM 10508 C C . GLN B 1 472 ? 10.617 37.75 19.953 1 89.69 472 GLN B C 1
ATOM 10510 O O . GLN B 1 472 ? 10.766 36.938 19.047 1 89.69 472 GLN B O 1
ATOM 10515 N N . VAL B 1 473 ? 11.086 37.5 21.203 1 89.06 473 VAL B N 1
ATOM 10516 C CA . VAL B 1 473 ? 12.008 36.406 21.469 1 89.06 473 VAL B CA 1
ATOM 10517 C C . VAL B 1 473 ? 11.266 35.25 22.141 1 89.06 473 VAL B C 1
ATOM 10519 O O . VAL B 1 473 ? 10.695 35.438 23.234 1 89.06 473 VAL B O 1
ATOM 10522 N N . TYR B 1 474 ? 11.109 34.062 21.703 1 79.25 474 TYR B N 1
ATOM 10523 C CA . TYR B 1 474 ? 10.367 32.906 22.219 1 79.25 474 TYR B CA 1
ATOM 10524 C C . TYR B 1 474 ? 11.281 31.969 22.984 1 79.25 474 TYR B C 1
ATOM 10526 O O . TYR B 1 474 ? 10.844 31.266 23.906 1 79.25 474 TYR B O 1
ATOM 10534 N N . ASP B 1 475 ? 12.539 31.875 22.859 1 83.31 475 ASP B N 1
ATOM 10535 C CA . ASP B 1 475 ? 13.445 30.922 23.469 1 83.31 475 ASP B CA 1
ATOM 10536 C C . ASP B 1 475 ? 14.75 31.578 23.906 1 83.31 475 ASP B C 1
ATOM 10538 O O . ASP B 1 475 ? 15.836 31.172 23.484 1 83.31 475 ASP B O 1
ATOM 10542 N N . LEU B 1 476 ? 14.555 32.406 24.906 1 87.5 476 LEU B N 1
ATOM 10543 C CA . LEU B 1 476 ? 15.727 33.156 25.375 1 87.5 476 LEU B CA 1
ATOM 10544 C C . LEU B 1 476 ? 16.719 32.219 26.047 1 87.5 476 LEU B C 1
ATOM 10546 O O . LEU B 1 476 ? 17.938 32.438 25.953 1 87.5 476 LEU B O 1
ATOM 10550 N N . LYS B 1 477 ? 16.219 31.172 26.656 1 87 477 LYS B N 1
ATOM 10551 C CA . LYS B 1 477 ? 17.094 30.219 27.328 1 87 477 LYS B CA 1
ATOM 10552 C C . LYS B 1 477 ? 18 29.5 26.312 1 87 477 LYS B C 1
ATOM 10554 O O . LYS B 1 477 ? 19.172 29.266 26.594 1 87 477 LYS B O 1
ATOM 10559 N N . TYR B 1 478 ? 17.422 29.141 25.25 1 89.25 478 TYR B N 1
ATOM 10560 C CA . TYR B 1 478 ? 18.203 28.531 24.188 1 89.25 478 TYR B CA 1
ATOM 10561 C C . TYR B 1 478 ? 19.312 29.469 23.719 1 89.25 478 TYR B C 1
ATOM 10563 O O . TYR B 1 478 ? 20.469 29.062 23.562 1 89.25 478 TYR B O 1
ATOM 10571 N N . LEU B 1 479 ? 18.969 30.703 23.484 1 91.81 479 LEU B N 1
ATOM 10572 C CA . LEU B 1 479 ? 19.922 31.672 22.969 1 91.81 479 LEU B CA 1
ATOM 10573 C C . LEU B 1 479 ? 21.047 31.922 23.969 1 91.81 479 LEU B C 1
ATOM 10575 O O . LEU B 1 479 ? 22.203 32.062 23.578 1 91.81 479 LEU B O 1
ATOM 10579 N N . LYS B 1 480 ? 20.703 31.938 25.188 1 93.25 480 LYS B N 1
ATOM 10580 C CA . LYS B 1 480 ? 21.703 32.125 26.234 1 93.25 480 LYS B CA 1
ATOM 10581 C C . LYS B 1 480 ? 22.656 30.938 26.297 1 93.25 480 LYS B C 1
ATOM 10583 O O . LYS B 1 480 ? 23.844 31.109 26.609 1 93.25 480 LYS B O 1
ATOM 10588 N N . SER B 1 481 ? 22.078 29.781 26.031 1 93.5 481 SER B N 1
ATOM 10589 C CA . SER B 1 481 ? 22.922 28.594 26 1 93.5 481 SER B CA 1
ATOM 10590 C C . SER B 1 481 ? 23.75 28.547 24.734 1 93.5 481 SER B C 1
ATOM 10592 O O . SER B 1 481 ? 24.875 28.016 24.734 1 93.5 481 SER B O 1
ATOM 10594 N N . LEU B 1 482 ? 23.234 29.047 23.703 1 95.25 482 LEU B N 1
ATOM 10595 C CA . LEU B 1 482 ? 23.906 29.047 22.406 1 95.25 482 LEU B CA 1
ATOM 10596 C C . LEU B 1 482 ? 25.141 29.953 22.438 1 95.25 482 LEU B C 1
ATOM 10598 O O . LEU B 1 482 ? 26.156 29.641 21.812 1 95.25 482 LEU B O 1
ATOM 10602 N N . ALA B 1 483 ? 25.078 30.984 23.188 1 95.94 483 ALA B N 1
ATOM 10603 C CA . ALA B 1 483 ? 26.125 32.031 23.188 1 95.94 483 ALA B CA 1
ATOM 10604 C C . ALA B 1 483 ? 27.469 31.453 23.625 1 95.94 483 ALA B C 1
ATOM 10606 O O . ALA B 1 483 ? 28.453 31.531 22.891 1 95.94 483 ALA B O 1
ATOM 10607 N N . PRO B 1 484 ? 27.547 30.812 24.719 1 95.19 484 PRO B N 1
ATOM 10608 C CA . PRO B 1 484 ? 28.844 30.234 25.094 1 95.19 484 PRO B CA 1
ATOM 10609 C C . PRO B 1 484 ? 29.266 29.094 24.172 1 95.19 484 PRO B C 1
ATOM 10611 O O . PRO B 1 484 ? 30.453 28.891 23.938 1 95.19 484 PRO B O 1
ATOM 10614 N N . LEU B 1 485 ? 28.344 28.312 23.703 1 95 485 LEU B N 1
ATOM 10615 C CA . LEU B 1 485 ? 28.672 27.203 22.812 1 95 485 LEU B CA 1
ATOM 10616 C C . LEU B 1 485 ? 29.312 27.703 21.531 1 95 485 LEU B C 1
ATOM 10618 O O . LEU B 1 485 ? 30.312 27.141 21.062 1 95 485 LEU B O 1
ATOM 10622 N N . LEU B 1 486 ? 28.75 28.75 20.969 1 95 486 LEU B N 1
ATOM 10623 C CA . LEU B 1 486 ? 29.297 29.281 19.719 1 95 486 LEU B CA 1
ATOM 10624 C C . LEU B 1 486 ? 30.703 29.828 19.922 1 95 486 LEU B C 1
ATOM 10626 O O . LEU B 1 486 ? 31.531 29.75 19.016 1 95 486 LEU B O 1
ATOM 10630 N N . ASN B 1 487 ? 30.891 30.359 21.047 1 90.94 487 ASN B N 1
ATOM 10631 C CA . ASN B 1 487 ? 32.188 30.922 21.328 1 90.94 487 ASN B CA 1
ATOM 10632 C C . ASN B 1 487 ? 33.25 29.844 21.516 1 90.94 487 ASN B C 1
ATOM 10634 O O . ASN B 1 487 ? 34.438 30.094 21.391 1 90.94 487 ASN B O 1
ATOM 10638 N N . GLN B 1 488 ? 32.781 28.641 21.766 1 92.06 488 GLN B N 1
ATOM 10639 C CA . GLN B 1 488 ? 33.719 27.516 21.938 1 92.06 488 GLN B CA 1
ATOM 10640 C C . GLN B 1 488 ? 34.031 26.859 20.594 1 92.06 488 GLN B C 1
ATOM 10642 O O . GLN B 1 488 ? 35.031 26.141 20.469 1 92.06 488 GLN B O 1
ATOM 10647 N N . LEU B 1 489 ? 33.25 27.109 19.625 1 92.44 489 LEU B N 1
ATOM 10648 C CA . LEU B 1 489 ? 33.469 26.516 18.312 1 92.44 489 LEU B CA 1
ATOM 10649 C C . LEU B 1 489 ? 34.406 27.391 17.469 1 92.44 489 LEU B C 1
ATOM 10651 O O . LEU B 1 489 ? 34.344 28.625 17.531 1 92.44 489 LEU B O 1
ATOM 10655 N N . SER B 1 490 ? 35.219 26.75 16.656 1 90.06 490 SER B N 1
ATOM 10656 C CA . SER B 1 490 ? 36.062 27.484 15.734 1 90.06 490 SER B CA 1
ATOM 10657 C C . SER B 1 490 ? 35.312 27.953 14.508 1 90.06 490 SER B C 1
ATOM 10659 O O . SER B 1 490 ? 34.219 27.438 14.219 1 90.06 490 SER B O 1
ATOM 10661 N N . ASP B 1 491 ? 35.844 28.953 13.812 1 88.19 491 ASP B N 1
ATOM 10662 C CA . ASP B 1 491 ? 35.219 29.422 12.57 1 88.19 491 ASP B CA 1
ATOM 10663 C C . ASP B 1 491 ? 35.156 28.297 11.547 1 88.19 491 ASP B C 1
ATOM 10665 O O . ASP B 1 491 ? 34.188 28.203 10.781 1 88.19 491 ASP B O 1
ATOM 10669 N N . ARG B 1 492 ? 36.094 27.438 11.609 1 88.81 492 ARG B N 1
ATOM 10670 C CA . ARG B 1 492 ? 36.125 26.312 10.68 1 88.81 492 ARG B CA 1
ATOM 10671 C C . ARG B 1 492 ? 34.969 25.328 10.984 1 88.81 492 ARG B C 1
ATOM 10673 O O . ARG B 1 492 ? 34.312 24.828 10.07 1 88.81 492 ARG B O 1
ATOM 10680 N N . GLU B 1 493 ? 34.844 25.062 12.227 1 90.56 493 GLU B N 1
ATOM 10681 C CA . GLU B 1 493 ? 33.75 24.172 12.625 1 90.56 493 GLU B CA 1
ATOM 10682 C C . GLU B 1 493 ? 32.406 24.734 12.234 1 90.56 493 GLU B C 1
ATOM 10684 O O . GLU B 1 493 ? 31.531 24.016 11.742 1 90.56 493 GLU B O 1
ATOM 10689 N N . LEU B 1 494 ? 32.25 26.031 12.375 1 93.06 494 LEU B N 1
ATOM 10690 C CA . LEU B 1 494 ? 31 26.672 12.023 1 93.06 494 LEU B CA 1
ATOM 10691 C C . LEU B 1 494 ? 30.812 26.688 10.508 1 93.06 494 LEU B C 1
ATOM 10693 O O . LEU B 1 494 ? 29.703 26.453 10.016 1 93.06 494 LEU B O 1
ATOM 10697 N N . GLN B 1 495 ? 31.891 27.016 9.812 1 91.69 495 GLN B N 1
ATOM 10698 C CA . GLN B 1 495 ? 31.859 27 8.352 1 91.69 495 GLN B CA 1
ATOM 10699 C C . GLN B 1 495 ? 31.453 25.625 7.828 1 91.69 495 GLN B C 1
ATOM 10701 O O . GLN B 1 495 ? 30.578 25.516 6.969 1 91.69 495 GLN B O 1
ATOM 10706 N N . ASN B 1 496 ? 32.031 24.594 8.391 1 92.56 496 ASN B N 1
ATOM 10707 C CA . ASN B 1 496 ? 31.734 23.219 7.977 1 92.56 496 ASN B CA 1
ATOM 10708 C C . ASN B 1 496 ? 30.297 22.844 8.32 1 92.56 496 ASN B C 1
ATOM 10710 O O . ASN B 1 496 ? 29.656 22.125 7.562 1 92.56 496 ASN B O 1
ATOM 10714 N N . TYR B 1 497 ? 29.844 23.297 9.406 1 93.69 497 TYR B N 1
ATOM 10715 C CA . TYR B 1 497 ? 28.516 22.922 9.852 1 93.69 497 TYR B CA 1
ATOM 10716 C C . TYR B 1 497 ? 27.438 23.562 8.984 1 93.69 497 TYR B C 1
ATOM 10718 O O . TYR B 1 497 ? 26.453 22.906 8.633 1 93.69 497 TYR B O 1
ATOM 10726 N N . VAL B 1 498 ? 27.594 24.828 8.656 1 94.5 498 VAL B N 1
ATOM 10727 C CA . VAL B 1 498 ? 26.641 25.484 7.781 1 94.5 498 VAL B CA 1
ATOM 10728 C C . VAL B 1 498 ? 26.625 24.797 6.414 1 94.5 498 VAL B C 1
ATOM 10730 O O . VAL B 1 498 ? 25.562 24.562 5.836 1 94.5 498 VAL B O 1
ATOM 10733 N N . TRP B 1 499 ? 27.812 24.5 5.957 1 93.56 499 TRP B N 1
ATOM 10734 C CA . TRP B 1 499 ? 27.938 23.781 4.699 1 93.56 499 TRP B CA 1
ATOM 10735 C C . TRP B 1 499 ? 27.172 22.453 4.758 1 93.56 499 TRP B C 1
ATOM 10737 O O . TRP B 1 499 ? 26.406 22.141 3.848 1 93.56 499 TRP B O 1
ATOM 10747 N N . TRP B 1 500 ? 27.359 21.75 5.832 1 93.38 500 TRP B N 1
ATOM 10748 C CA . TRP B 1 500 ? 26.719 20.453 6.012 1 93.38 500 TRP B CA 1
ATOM 10749 C C . TRP B 1 500 ? 25.203 20.578 6.016 1 93.38 500 TRP B C 1
ATOM 10751 O O . TRP B 1 500 ? 24.5 19.797 5.371 1 93.38 500 TRP B O 1
ATOM 10761 N N . LYS B 1 501 ? 24.672 21.531 6.703 1 93.06 501 LYS B N 1
ATOM 10762 C CA . LYS B 1 501 ? 23.219 21.688 6.82 1 93.06 501 LYS B CA 1
ATOM 10763 C C . LYS B 1 501 ? 22.594 21.969 5.461 1 93.06 501 LYS B C 1
ATOM 10765 O O . LYS B 1 501 ? 21.531 21.422 5.145 1 93.06 501 LYS B O 1
ATOM 10770 N N . VAL B 1 502 ? 23.266 22.75 4.68 1 94.5 502 VAL B N 1
ATOM 10771 C CA . VAL B 1 502 ? 22.75 23.078 3.354 1 94.5 502 VAL B CA 1
ATOM 10772 C C . VAL B 1 502 ? 22.844 21.859 2.447 1 94.5 502 VAL B C 1
ATOM 10774 O O . VAL B 1 502 ? 21.875 21.5 1.778 1 94.5 502 VAL B O 1
ATOM 10777 N N . VAL B 1 503 ? 23.969 21.188 2.465 1 94.44 503 VAL B N 1
ATOM 10778 C CA . VAL B 1 503 ? 24.203 20.062 1.576 1 94.44 503 VAL B CA 1
ATOM 10779 C C . VAL B 1 503 ? 23.312 18.891 1.982 1 94.44 503 VAL B C 1
ATOM 10781 O O . VAL B 1 503 ? 22.75 18.203 1.125 1 94.44 503 VAL B O 1
ATOM 10784 N N . SER B 1 504 ? 23.219 18.656 3.248 1 91.56 504 SER B N 1
ATOM 10785 C CA . SER B 1 504 ? 22.391 17.547 3.719 1 91.56 504 SER B CA 1
ATOM 10786 C C . SER B 1 504 ? 20.922 17.766 3.324 1 91.56 504 SER B C 1
ATOM 10788 O O . SER B 1 504 ? 20.188 16.797 3.119 1 91.56 504 SER B O 1
ATOM 10790 N N . THR B 1 505 ? 20.5 19.016 3.203 1 92.19 505 THR B N 1
ATOM 10791 C CA . THR B 1 505 ? 19.141 19.359 2.824 1 92.19 505 THR B CA 1
ATOM 10792 C C . THR B 1 505 ? 18.922 19.156 1.326 1 92.19 505 THR B C 1
ATOM 10794 O O . THR B 1 505 ? 17.891 18.641 0.902 1 92.19 505 THR B O 1
ATOM 10797 N N . LEU B 1 506 ? 19.922 19.469 0.516 1 95 506 LEU B N 1
ATOM 10798 C CA . LEU B 1 506 ? 19.75 19.531 -0.932 1 95 506 LEU B CA 1
ATOM 10799 C C . LEU B 1 506 ? 20.156 18.219 -1.592 1 95 506 LEU B C 1
ATOM 10801 O O . LEU B 1 506 ? 19.609 17.859 -2.637 1 95 506 LEU B O 1
ATOM 10805 N N . ALA B 1 507 ? 21.031 17.484 -1.03 1 94.69 507 ALA B N 1
ATOM 10806 C CA . ALA B 1 507 ? 21.703 16.359 -1.679 1 94.69 507 ALA B CA 1
ATOM 10807 C C . ALA B 1 507 ? 20.703 15.289 -2.088 1 94.69 507 ALA B C 1
ATOM 10809 O O . ALA B 1 507 ? 20.781 14.734 -3.188 1 94.69 507 ALA B O 1
ATOM 10810 N N . PRO B 1 508 ? 19.719 15.023 -1.243 1 92.69 508 PRO B N 1
ATOM 10811 C CA . PRO B 1 508 ? 18.781 13.961 -1.603 1 92.69 508 PRO B CA 1
ATOM 10812 C C . PRO B 1 508 ? 17.953 14.297 -2.834 1 92.69 508 PRO B C 1
ATOM 10814 O O . PRO B 1 508 ? 17.266 13.43 -3.385 1 92.69 508 PRO B O 1
ATOM 10817 N N . TYR B 1 509 ? 17.969 15.531 -3.326 1 95.44 509 TYR B N 1
ATOM 10818 C CA . TYR B 1 509 ? 17.156 15.961 -4.457 1 95.44 509 TYR B CA 1
ATOM 10819 C C . TYR B 1 509 ? 17.984 16.047 -5.73 1 95.44 509 TYR B C 1
ATOM 10821 O O . TYR B 1 509 ? 17.578 16.672 -6.707 1 95.44 509 TYR B O 1
ATOM 10829 N N . THR B 1 510 ? 19.094 15.391 -5.762 1 95.19 510 THR B N 1
ATOM 10830 C CA . THR B 1 510 ? 19.969 15.391 -6.93 1 95.19 510 THR B CA 1
ATOM 10831 C C . THR B 1 510 ? 19.922 14.039 -7.641 1 95.19 510 THR B C 1
ATOM 10833 O O . THR B 1 510 ? 18.938 13.719 -8.305 1 95.19 510 THR B O 1
ATOM 10836 N N . ASP B 1 511 ? 20.938 13.172 -7.461 1 87.88 511 ASP B N 1
ATOM 10837 C CA . ASP B 1 511 ? 20.969 11.93 -8.219 1 87.88 511 ASP B CA 1
ATOM 10838 C C . ASP B 1 511 ? 20.516 10.75 -7.359 1 87.88 511 ASP B C 1
ATOM 10840 O O . ASP B 1 511 ? 20.234 10.914 -6.168 1 87.88 511 ASP B O 1
ATOM 10844 N N . SER B 1 512 ? 20.328 9.602 -8.016 1 81.31 512 SER B N 1
ATOM 10845 C CA . SER B 1 512 ? 19.781 8.414 -7.359 1 81.31 512 SER B CA 1
ATOM 10846 C C . SER B 1 512 ? 20.703 7.941 -6.234 1 81.31 512 SER B C 1
ATOM 10848 O O . SER B 1 512 ? 20.234 7.41 -5.227 1 81.31 512 SER B O 1
ATOM 10850 N N . GLU B 1 513 ? 21.984 8.148 -6.34 1 77.12 513 GLU B N 1
ATOM 10851 C CA . GLU B 1 513 ? 22.922 7.707 -5.309 1 77.12 513 GLU B CA 1
ATOM 10852 C C . GLU B 1 513 ? 22.672 8.43 -3.99 1 77.12 513 GLU B C 1
ATOM 10854 O O . GLU B 1 513 ? 22.609 7.793 -2.934 1 77.12 513 GLU B O 1
ATOM 10859 N N . MET B 1 514 ? 22.531 9.758 -4.066 1 87.12 514 MET B N 1
ATOM 10860 C CA . MET B 1 514 ? 22.281 10.547 -2.863 1 87.12 514 MET B CA 1
ATOM 10861 C C . MET B 1 514 ? 20.891 10.234 -2.291 1 87.12 514 MET B C 1
ATOM 10863 O O . MET B 1 514 ? 20.719 10.203 -1.073 1 87.12 514 MET B O 1
ATOM 10867 N N . ARG B 1 515 ? 19.922 10.078 -3.164 1 86.69 515 ARG B N 1
ATOM 10868 C CA . ARG B 1 515 ? 18.562 9.75 -2.727 1 86.69 515 ARG B CA 1
ATOM 10869 C C . ARG B 1 515 ? 18.547 8.422 -1.977 1 86.69 515 ARG B C 1
ATOM 10871 O O . ARG B 1 515 ? 17.969 8.336 -0.884 1 86.69 515 ARG B O 1
ATOM 10878 N N . ILE B 1 516 ? 19.125 7.453 -2.52 1 74.31 516 ILE B N 1
ATOM 10879 C CA . ILE B 1 516 ? 19.141 6.117 -1.927 1 74.31 516 ILE B CA 1
ATOM 10880 C C . ILE B 1 516 ? 19.906 6.152 -0.602 1 74.31 516 ILE B C 1
ATOM 10882 O O . ILE B 1 516 ? 19.5 5.508 0.368 1 74.31 516 ILE B O 1
ATOM 10886 N N . LEU B 1 517 ? 21.016 6.867 -0.629 1 78.75 517 LEU B N 1
ATOM 10887 C CA . LEU B 1 517 ? 21.797 7.023 0.592 1 78.75 517 LEU B CA 1
ATOM 10888 C C . LEU B 1 517 ? 20.938 7.625 1.707 1 78.75 517 LEU B C 1
ATOM 10890 O O . LEU B 1 517 ? 21 7.168 2.85 1 78.75 517 LEU B O 1
ATOM 10894 N N . LYS B 1 518 ? 20.188 8.656 1.394 1 85.88 518 LYS B N 1
ATOM 10895 C CA . LYS B 1 518 ? 19.312 9.305 2.371 1 85.88 518 LYS B CA 1
ATOM 10896 C C . LYS B 1 518 ? 18.219 8.352 2.844 1 85.88 518 LYS B C 1
ATOM 10898 O O . LYS B 1 518 ? 17.922 8.281 4.039 1 85.88 518 LYS B O 1
ATOM 10903 N N . GLU B 1 519 ? 17.578 7.691 1.922 1 77 519 GLU B N 1
ATOM 10904 C CA . GLU B 1 519 ? 16.516 6.758 2.264 1 77 519 GLU B CA 1
ATOM 10905 C C . GLU B 1 519 ? 17.016 5.645 3.176 1 77 519 GLU B C 1
ATOM 10907 O O . GLU B 1 519 ? 16.359 5.266 4.141 1 77 519 GLU B O 1
ATOM 10912 N N . ARG B 1 520 ? 18.172 5.207 2.939 1 70.12 520 ARG B N 1
ATOM 10913 C CA . ARG B 1 520 ? 18.797 4.18 3.777 1 70.12 520 ARG B CA 1
ATOM 10914 C C . ARG B 1 520 ? 19.094 4.719 5.168 1 70.12 520 ARG B C 1
ATOM 10916 O O . ARG B 1 520 ? 18.938 4.016 6.164 1 70.12 520 ARG B O 1
ATOM 10923 N N . TYR B 1 521 ? 19.609 5.859 5.148 1 76.19 521 TYR B N 1
ATOM 10924 C CA . TYR B 1 521 ? 19.891 6.512 6.422 1 76.19 521 TYR B CA 1
ATOM 10925 C C . TYR B 1 521 ? 18.625 6.617 7.273 1 76.19 521 TYR B C 1
ATOM 10927 O O . TYR B 1 521 ? 18.641 6.305 8.469 1 76.19 521 TYR B O 1
ATOM 10935 N N . LEU B 1 522 ? 17.609 7.027 6.609 1 76.5 522 LEU B N 1
ATOM 10936 C CA . LEU B 1 522 ? 16.344 7.191 7.328 1 76.5 522 LEU B CA 1
ATOM 10937 C C . LEU B 1 522 ? 15.812 5.848 7.801 1 76.5 522 LEU B C 1
ATOM 10939 O O . LEU B 1 522 ? 15.289 5.738 8.914 1 76.5 522 LEU B O 1
ATOM 10943 N N . GLU B 1 523 ? 15.883 4.832 6.926 1 68 523 GLU B N 1
ATOM 10944 C CA . GLU B 1 523 ? 15.453 3.492 7.312 1 68 523 GLU B CA 1
ATOM 10945 C C . GLU B 1 523 ? 16.219 3.002 8.539 1 68 523 GLU B C 1
ATOM 10947 O O . GLU B 1 523 ? 15.625 2.436 9.461 1 68 523 GLU B O 1
ATOM 10952 N N . ASP B 1 524 ? 17.516 3.27 8.5 1 64.19 524 ASP B N 1
ATOM 10953 C CA . ASP B 1 524 ? 18.375 2.793 9.578 1 64.19 524 ASP B CA 1
ATOM 10954 C C . ASP B 1 524 ? 18.156 3.598 10.852 1 64.19 524 ASP B C 1
ATOM 10956 O O . ASP B 1 524 ? 18.219 3.049 11.961 1 64.19 524 ASP B O 1
ATOM 10960 N N . ALA B 1 525 ? 18 4.922 10.594 1 68.12 525 ALA B N 1
ATOM 10961 C CA . ALA B 1 525 ? 17.906 5.828 11.734 1 68.12 525 ALA B CA 1
ATOM 10962 C C . ALA B 1 525 ? 16.531 5.738 12.406 1 68.12 525 ALA B C 1
ATOM 10964 O O . ALA B 1 525 ? 16.406 6.004 13.602 1 68.12 525 ALA B O 1
ATOM 10965 N N . THR B 1 526 ? 15.43 5.391 11.602 1 63.38 526 THR B N 1
ATOM 10966 C CA . THR B 1 526 ? 14.078 5.406 12.164 1 63.38 526 THR B CA 1
ATOM 10967 C C . THR B 1 526 ? 13.508 3.994 12.242 1 63.38 526 THR B C 1
ATOM 10969 O O . THR B 1 526 ? 12.492 3.766 12.906 1 63.38 526 THR B O 1
ATOM 10972 N N . GLU B 1 527 ? 14.148 2.885 11.805 1 52.38 527 GLU B N 1
ATOM 10973 C CA . GLU B 1 527 ? 13.734 1.488 11.711 1 52.38 527 GLU B CA 1
ATOM 10974 C C . GLU B 1 527 ? 12.367 1.361 11.039 1 52.38 527 GLU B C 1
ATOM 10976 O O . GLU B 1 527 ? 11.797 0.273 10.992 1 52.38 527 GLU B O 1
ATOM 10981 N N . SER B 1 528 ? 11.812 2.512 10.664 1 53.31 528 SER B N 1
ATOM 10982 C CA . SER B 1 528 ? 10.445 2.432 10.18 1 53.31 528 SER B CA 1
ATOM 10983 C C . SER B 1 528 ? 10.297 3.094 8.812 1 53.31 528 SER B C 1
ATOM 10985 O O . SER B 1 528 ? 9.258 2.967 8.164 1 53.31 528 SER B O 1
ATOM 10987 N N . PHE B 1 529 ? 11.391 3.688 8.445 1 58.56 529 PHE B N 1
ATOM 10988 C CA . PHE B 1 529 ? 11.242 4.41 7.188 1 58.56 529 PHE B CA 1
ATOM 10989 C C . PHE B 1 529 ? 11.352 3.457 6.004 1 58.56 529 PHE B C 1
ATOM 10991 O O . PHE B 1 529 ? 12.242 2.611 5.957 1 58.56 529 PHE B O 1
ATOM 10998 N N . SER B 1 530 ? 10.227 3.338 5.176 1 63.53 530 SER B N 1
ATOM 10999 C CA . SER B 1 530 ? 10.305 2.688 3.873 1 63.53 530 SER B CA 1
ATOM 11000 C C . SER B 1 530 ? 10.133 3.697 2.742 1 63.53 530 SER B C 1
ATOM 11002 O O . SER B 1 530 ? 9.281 4.586 2.82 1 63.53 530 SER B O 1
ATOM 11004 N N . PRO B 1 531 ? 11.078 3.607 1.819 1 71.31 531 PRO B N 1
ATOM 11005 C CA . PRO B 1 531 ? 11 4.586 0.73 1 71.31 531 PRO B CA 1
ATOM 11006 C C . PRO B 1 531 ? 9.688 4.488 -0.052 1 71.31 531 PRO B C 1
ATOM 11008 O O . PRO B 1 531 ? 9.164 3.393 -0.256 1 71.31 531 PRO B O 1
ATOM 11011 N N . GLU B 1 532 ? 9.109 5.734 -0.341 1 74.69 532 GLU B N 1
ATOM 11012 C CA . GLU B 1 532 ? 7.965 5.828 -1.237 1 74.69 532 GLU B CA 1
ATOM 11013 C C . GLU B 1 532 ? 8.383 5.621 -2.691 1 74.69 532 GLU B C 1
ATOM 11015 O O . GLU B 1 532 ? 9.547 5.816 -3.043 1 74.69 532 GLU B O 1
ATOM 11020 N N . SER B 1 533 ? 7.414 5.219 -3.561 1 76.44 533 SER B N 1
ATOM 11021 C CA . SER B 1 533 ? 7.695 5.18 -4.992 1 76.44 533 SER B CA 1
ATOM 11022 C C . SER B 1 533 ? 7.996 6.574 -5.535 1 76.44 533 SER B C 1
ATOM 11024 O O . SER B 1 533 ? 7.523 7.574 -4.988 1 76.44 533 SER B O 1
ATOM 11026 N N . ARG B 1 534 ? 8.758 6.641 -6.555 1 84.06 534 ARG B N 1
ATOM 11027 C CA . ARG B 1 534 ? 9.188 7.918 -7.117 1 84.06 534 ARG B CA 1
ATOM 11028 C C . ARG B 1 534 ? 7.988 8.766 -7.535 1 84.06 534 ARG B C 1
ATOM 11030 O O . ARG B 1 534 ? 7.926 9.953 -7.223 1 84.06 534 ARG B O 1
ATOM 11037 N N . PRO B 1 535 ? 6.988 8.156 -8.234 1 86.25 535 PRO B N 1
ATOM 11038 C CA . PRO B 1 535 ? 5.832 8.984 -8.609 1 86.25 535 PRO B CA 1
ATOM 11039 C C . PRO B 1 535 ? 5.078 9.516 -7.395 1 86.25 535 PRO B C 1
ATOM 11041 O O . PRO B 1 535 ? 4.621 10.664 -7.406 1 86.25 535 PRO B O 1
ATOM 11044 N N . HIS B 1 536 ? 4.918 8.688 -6.371 1 86.31 536 HIS B N 1
ATOM 11045 C CA . HIS B 1 536 ? 4.25 9.117 -5.152 1 86.31 536 HIS B CA 1
ATOM 11046 C C . HIS B 1 536 ? 5.012 10.258 -4.48 1 86.31 536 HIS B C 1
ATOM 11048 O O . HIS B 1 536 ? 4.41 11.242 -4.051 1 86.31 536 HIS B O 1
ATOM 11054 N N . PHE B 1 537 ? 6.305 10.125 -4.414 1 89.5 537 PHE B N 1
ATOM 11055 C CA . PHE B 1 537 ? 7.164 11.156 -3.838 1 89.5 537 PHE B CA 1
ATOM 11056 C C . PHE B 1 537 ? 7.02 12.469 -4.594 1 89.5 537 PHE B C 1
ATOM 11058 O O . PHE B 1 537 ? 6.852 13.523 -3.98 1 89.5 537 PHE B O 1
ATOM 11065 N N . CYS B 1 538 ? 7.102 12.422 -5.918 1 93.94 538 CYS B N 1
ATOM 11066 C CA . CYS B 1 538 ? 7.082 13.625 -6.746 1 93.94 538 CYS B CA 1
ATOM 11067 C C . CYS B 1 538 ? 5.723 14.305 -6.684 1 93.94 538 CYS B C 1
ATOM 11069 O O . CYS B 1 538 ? 5.641 15.539 -6.668 1 93.94 538 CYS B O 1
ATOM 11071 N N . ALA B 1 539 ? 4.66 13.516 -6.668 1 93.5 539 ALA B N 1
ATOM 11072 C CA . ALA B 1 539 ? 3.32 14.094 -6.566 1 93.5 539 ALA B CA 1
ATOM 11073 C C . ALA B 1 539 ? 3.146 14.844 -5.25 1 93.5 539 ALA B C 1
ATOM 11075 O O . ALA B 1 539 ? 2.604 15.953 -5.227 1 93.5 539 ALA B O 1
ATOM 11076 N N . ASN B 1 540 ? 3.568 14.25 -4.184 1 92.12 540 ASN B N 1
ATOM 11077 C CA . ASN B 1 540 ? 3.486 14.898 -2.879 1 92.12 540 ASN B CA 1
ATOM 11078 C C . ASN B 1 540 ? 4.336 16.172 -2.83 1 92.12 540 ASN B C 1
ATOM 11080 O O . ASN B 1 540 ? 3.926 17.172 -2.244 1 92.12 540 ASN B O 1
ATOM 11084 N N . LEU B 1 541 ? 5.512 16.109 -3.41 1 94.25 541 LEU B N 1
ATOM 11085 C CA . LEU B 1 541 ? 6.402 17.266 -3.465 1 94.25 541 LEU B CA 1
ATOM 11086 C C . LEU B 1 541 ? 5.727 18.438 -4.176 1 94.25 541 LEU B C 1
ATOM 11088 O O . LEU B 1 541 ? 5.75 19.562 -3.68 1 94.25 541 LEU B O 1
ATOM 11092 N N . VAL B 1 542 ? 5.125 18.156 -5.273 1 95.69 542 VAL B N 1
ATOM 11093 C CA . VAL B 1 542 ? 4.461 19.188 -6.047 1 95.69 542 VAL B CA 1
ATOM 11094 C C . VAL B 1 542 ? 3.285 19.766 -5.258 1 95.69 542 VAL B C 1
ATOM 11096 O O . VAL B 1 542 ? 3.068 20.969 -5.234 1 95.69 542 VAL B O 1
ATOM 11099 N N . ASN B 1 543 ? 2.531 18.875 -4.629 1 94.38 543 ASN B N 1
ATOM 11100 C CA . ASN B 1 543 ? 1.401 19.328 -3.824 1 94.38 543 ASN B CA 1
ATOM 11101 C C . ASN B 1 543 ? 1.851 20.266 -2.707 1 94.38 543 ASN B C 1
ATOM 11103 O O . ASN B 1 543 ? 1.181 21.25 -2.414 1 94.38 543 ASN B O 1
ATOM 11107 N N . GLN B 1 544 ? 2.967 20.016 -2.094 1 92.31 544 GLN B N 1
ATOM 11108 C CA . GLN B 1 544 ? 3.469 20.812 -0.983 1 92.31 544 GLN B CA 1
ATOM 11109 C C . GLN B 1 544 ? 3.986 22.172 -1.469 1 92.31 544 GLN B C 1
ATOM 11111 O O . GLN B 1 544 ? 3.83 23.172 -0.784 1 92.31 544 GLN B O 1
ATOM 11116 N N . LEU B 1 545 ? 4.523 22.188 -2.66 1 93.5 545 LEU B N 1
ATOM 11117 C CA . LEU B 1 545 ? 5.18 23.406 -3.129 1 93.5 545 LEU B CA 1
ATOM 11118 C C . LEU B 1 545 ? 4.227 24.25 -3.963 1 93.5 545 LEU B C 1
ATOM 11120 O O . LEU B 1 545 ? 4.324 25.484 -3.967 1 93.5 545 LEU B O 1
ATOM 11124 N N . MET B 1 546 ? 3.344 23.594 -4.664 1 94.12 546 MET B N 1
ATOM 11125 C CA . MET B 1 546 ? 2.428 24.281 -5.57 1 94.12 546 MET B CA 1
ATOM 11126 C C . MET B 1 546 ? 1.004 23.766 -5.402 1 94.12 546 MET B C 1
ATOM 11128 O O . MET B 1 546 ? 0.316 23.5 -6.391 1 94.12 546 MET B O 1
ATOM 11132 N N . GLY B 1 547 ? 0.64 23.641 -4.156 1 93.25 547 GLY B N 1
ATOM 11133 C CA . GLY B 1 547 ? -0.619 23 -3.803 1 93.25 547 GLY B CA 1
ATOM 11134 C C . GLY B 1 547 ? -1.831 23.734 -4.348 1 93.25 547 GLY B C 1
ATOM 11135 O O . GLY B 1 547 ? -2.84 23.109 -4.684 1 93.25 547 GLY B O 1
ATOM 11136 N N . MET B 1 548 ? -1.818 25.109 -4.48 1 92.5 548 MET B N 1
ATOM 11137 C CA . MET B 1 548 ? -2.943 25.859 -5.016 1 92.5 548 MET B CA 1
ATOM 11138 C C . MET B 1 548 ? -3.152 25.547 -6.496 1 92.5 548 MET B C 1
ATOM 11140 O O . MET B 1 548 ? -4.289 25.484 -6.965 1 92.5 548 MET B O 1
ATOM 11144 N N . ALA B 1 549 ? -2.064 25.375 -7.215 1 93.31 549 ALA B N 1
ATOM 11145 C CA . ALA B 1 549 ? -2.154 25.016 -8.625 1 93.31 549 ALA B CA 1
ATOM 11146 C C . ALA B 1 549 ? -2.727 23.609 -8.797 1 93.31 549 ALA B C 1
ATOM 11148 O O . ALA B 1 549 ? -3.529 23.359 -9.695 1 93.31 549 ALA B O 1
ATOM 11149 N N . VAL B 1 550 ? -2.312 22.688 -7.883 1 93 550 VAL B N 1
ATOM 11150 C CA . VAL B 1 550 ? -2.801 21.312 -7.895 1 93 550 VAL B CA 1
ATOM 11151 C C . VAL B 1 550 ? -4.301 21.297 -7.605 1 93 550 VAL B C 1
ATOM 11153 O O . VAL B 1 550 ? -5.059 20.594 -8.281 1 93 550 VAL B O 1
ATOM 11156 N N . ALA B 1 551 ? -4.695 22.094 -6.637 1 91.44 551 ALA B N 1
ATOM 11157 C CA . ALA B 1 551 ? -6.094 22.125 -6.207 1 91.44 551 ALA B CA 1
ATOM 11158 C C . ALA B 1 551 ? -6.996 22.672 -7.309 1 91.44 551 ALA B C 1
ATOM 11160 O O . ALA B 1 551 ? -8.164 22.297 -7.402 1 91.44 551 ALA B O 1
ATOM 11161 N N . TYR B 1 552 ? -6.527 23.469 -8.188 1 89.25 552 TYR B N 1
ATOM 11162 C CA . TYR B 1 552 ? -7.297 24.078 -9.266 1 89.25 552 TYR B CA 1
ATOM 11163 C C . TYR B 1 552 ? -7.91 23.016 -10.172 1 89.25 552 TYR B C 1
ATOM 11165 O O . TYR B 1 552 ? -9.039 23.172 -10.648 1 89.25 552 TYR B O 1
ATOM 11173 N N . PHE B 1 553 ? -7.266 21.953 -10.336 1 77.81 553 PHE B N 1
ATOM 11174 C CA . PHE B 1 553 ? -7.73 20.938 -11.266 1 77.81 553 PHE B CA 1
ATOM 11175 C C . PHE B 1 553 ? -8.867 20.109 -10.664 1 77.81 553 PHE B C 1
ATOM 11177 O O . PHE B 1 553 ? -9.68 19.547 -11.383 1 77.81 553 PHE B O 1
ATOM 11184 N N . PHE B 1 554 ? -8.844 20.016 -9.414 1 77.38 554 PHE B N 1
ATOM 11185 C CA . PHE B 1 554 ? -9.844 19.188 -8.742 1 77.38 554 PHE B CA 1
ATOM 11186 C C . PHE B 1 554 ? -11.086 20.016 -8.422 1 77.38 554 PHE B C 1
ATOM 11188 O O . PHE B 1 554 ? -12.016 19.516 -7.777 1 77.38 554 PHE B O 1
ATOM 11195 N N . TYR B 1 555 ? -10.898 21.203 -8.906 1 68.75 555 TYR B N 1
ATOM 11196 C CA . TYR B 1 555 ? -11.984 22.141 -8.609 1 68.75 555 TYR B CA 1
ATOM 11197 C C . TYR B 1 555 ? -13.141 21.969 -9.586 1 68.75 555 TYR B C 1
ATOM 11199 O O . TYR B 1 555 ? -12.984 22.219 -10.789 1 68.75 555 TYR B O 1
ATOM 11207 N N . ASP B 1 556 ? -14.055 21.078 -9.172 1 71.94 556 ASP B N 1
ATOM 11208 C CA . ASP B 1 556 ? -15.359 21.172 -9.812 1 71.94 556 ASP B CA 1
ATOM 11209 C C . ASP B 1 556 ? -16.266 22.141 -9.078 1 71.94 556 ASP B C 1
ATOM 11211 O O . ASP B 1 556 ? -16.812 21.812 -8.016 1 71.94 556 ASP B O 1
ATOM 11215 N N . ALA B 1 557 ? -16.406 23.234 -9.719 1 65.75 557 ALA B N 1
ATOM 11216 C CA . ALA B 1 557 ? -17.016 24.375 -9.039 1 65.75 557 ALA B CA 1
ATOM 11217 C C . ALA B 1 557 ? -18.406 24.016 -8.531 1 65.75 557 ALA B C 1
ATOM 11219 O O . ALA B 1 557 ? -18.766 24.344 -7.398 1 65.75 557 ALA B O 1
ATOM 11220 N N . ALA B 1 558 ? -19.109 23.344 -9.336 1 67.25 558 ALA B N 1
ATOM 11221 C CA . ALA B 1 558 ? -20.5 23.062 -8.953 1 67.25 558 ALA B CA 1
ATOM 11222 C C . ALA B 1 558 ? -20.562 22.062 -7.809 1 67.25 558 ALA B C 1
ATOM 11224 O O . ALA B 1 558 ? -21.266 22.266 -6.824 1 67.25 558 ALA B O 1
ATOM 11225 N N . GLN B 1 559 ? -19.797 21.047 -7.918 1 74.5 559 GLN B N 1
ATOM 11226 C CA . GLN B 1 559 ? -19.797 20.016 -6.891 1 74.5 559 GLN B CA 1
ATOM 11227 C C . GLN B 1 559 ? -19.203 20.516 -5.586 1 74.5 559 GLN B C 1
ATOM 11229 O O . GLN B 1 559 ? -19.719 20.25 -4.504 1 74.5 559 GLN B O 1
ATOM 11234 N N . LEU B 1 560 ? -18.266 21.219 -5.766 1 76.5 560 LEU B N 1
ATOM 11235 C CA . LEU B 1 560 ? -17.594 21.75 -4.586 1 76.5 560 LEU B CA 1
ATOM 11236 C C . LEU B 1 560 ? -18.453 22.797 -3.883 1 76.5 560 LEU B C 1
ATOM 11238 O O . LEU B 1 560 ? -18.531 22.812 -2.652 1 76.5 560 LEU B O 1
ATOM 11242 N N . ASN B 1 561 ? -19.125 23.562 -4.703 1 77.19 561 ASN B N 1
ATOM 11243 C CA . ASN B 1 561 ? -19.984 24.578 -4.098 1 77.19 561 ASN B CA 1
ATOM 11244 C C . ASN B 1 561 ? -21.141 23.938 -3.326 1 77.19 561 ASN B C 1
ATOM 11246 O O . ASN B 1 561 ? -21.516 24.422 -2.252 1 77.19 561 ASN B O 1
ATOM 11250 N N . ALA B 1 562 ? -21.562 22.938 -3.902 1 81.62 562 ALA B N 1
ATOM 11251 C CA . ALA B 1 562 ? -22.641 22.234 -3.201 1 81.62 562 ALA B CA 1
ATOM 11252 C C . ALA B 1 562 ? -22.141 21.609 -1.905 1 81.62 562 ALA B C 1
ATOM 11254 O O . ALA B 1 562 ? -22.812 21.672 -0.875 1 81.62 562 ALA B O 1
ATOM 11255 N N . THR B 1 563 ? -21.031 21.031 -1.988 1 88.06 563 THR B N 1
ATOM 11256 C CA . THR B 1 563 ? -20.422 20.406 -0.819 1 88.06 563 THR B CA 1
ATOM 11257 C C . THR B 1 563 ? -20.047 21.438 0.228 1 88.06 563 THR B C 1
ATOM 11259 O O . THR B 1 563 ? -20.25 21.234 1.425 1 88.06 563 THR B O 1
ATOM 11262 N N . ARG B 1 564 ? -19.562 22.547 -0.238 1 88.5 564 ARG B N 1
ATOM 11263 C CA . ARG B 1 564 ? -19.188 23.641 0.65 1 88.5 564 ARG B CA 1
ATOM 11264 C C . ARG B 1 564 ? -20.406 24.188 1.39 1 88.5 564 ARG B C 1
ATOM 11266 O O . ARG B 1 564 ? -20.328 24.5 2.582 1 88.5 564 ARG B O 1
ATOM 11273 N N . ALA B 1 565 ? -21.484 24.312 0.703 1 89.75 565 ALA B N 1
ATOM 11274 C CA . ALA B 1 565 ? -22.703 24.844 1.315 1 89.75 565 ALA B CA 1
ATOM 11275 C C . ALA B 1 565 ? -23.188 23.938 2.436 1 89.75 565 ALA B C 1
ATOM 11277 O O . ALA B 1 565 ? -23.625 24.406 3.486 1 89.75 565 ALA B O 1
ATOM 11278 N N . LYS B 1 566 ? -23.078 22.672 2.158 1 92.81 566 LYS B N 1
ATOM 11279 C CA . LYS B 1 566 ? -23.484 21.703 3.176 1 92.81 566 LYS B CA 1
ATOM 11280 C C . LYS B 1 566 ? -22.594 21.797 4.41 1 92.81 566 LYS B C 1
ATOM 11282 O O . LYS B 1 566 ? -23.078 21.703 5.539 1 92.81 566 LYS B O 1
ATOM 11287 N N . MET B 1 567 ? -21.375 21.984 4.219 1 95 567 MET B N 1
ATOM 11288 C CA . MET B 1 567 ? -20.422 22.078 5.324 1 95 567 MET B CA 1
ATOM 11289 C C . MET B 1 567 ? -20.625 23.375 6.102 1 95 567 MET B C 1
ATOM 11291 O O . MET B 1 567 ? -20.469 23.406 7.324 1 95 567 MET B O 1
ATOM 11295 N N . GLN B 1 568 ? -20.969 24.422 5.379 1 94.38 568 GLN B N 1
ATOM 11296 C CA . GLN B 1 568 ? -21.234 25.703 6.031 1 94.38 568 GLN B CA 1
ATOM 11297 C C . GLN B 1 568 ? -22.469 25.609 6.93 1 94.38 568 GLN B C 1
ATOM 11299 O O . GLN B 1 568 ? -22.484 26.172 8.031 1 94.38 568 GLN B O 1
ATOM 11304 N N . GLU B 1 569 ? -23.422 24.922 6.422 1 95.94 569 GLU B N 1
ATOM 11305 C CA . GLU B 1 569 ? -24.609 24.703 7.238 1 95.94 569 GLU B CA 1
ATOM 11306 C C . GLU B 1 569 ? -24.281 23.891 8.484 1 95.94 569 GLU B C 1
ATOM 11308 O O . GLU B 1 569 ? -24.75 24.203 9.578 1 95.94 569 GLU B O 1
ATOM 11313 N N . MET B 1 570 ? -23.547 22.891 8.297 1 97.94 570 MET B N 1
ATOM 11314 C CA . MET B 1 570 ? -23.125 22.047 9.422 1 97.94 570 MET B CA 1
ATOM 11315 C C . MET B 1 570 ? -22.328 22.859 10.438 1 97.94 570 MET B C 1
ATOM 11317 O O . MET B 1 570 ? -22.562 22.75 11.641 1 97.94 570 MET B O 1
ATOM 11321 N N . PHE B 1 571 ? -21.438 23.703 9.938 1 98.06 571 PHE B N 1
ATOM 11322 C CA . PHE B 1 571 ? -20.656 24.547 10.828 1 98.06 571 PHE B CA 1
ATOM 11323 C C . PHE B 1 571 ? -21.547 25.5 11.602 1 98.06 571 PHE B C 1
ATOM 11325 O O . PHE B 1 571 ? -21.328 25.75 12.789 1 98.06 571 PHE B O 1
ATOM 11332 N N . ALA B 1 572 ? -22.469 26.094 10.945 1 97.81 572 ALA B N 1
ATOM 11333 C CA . ALA B 1 572 ? -23.406 26.984 11.609 1 97.81 572 ALA B CA 1
ATOM 11334 C C . ALA B 1 572 ? -24.141 26.281 12.742 1 97.81 572 ALA B C 1
ATOM 11336 O O . ALA B 1 572 ? -24.344 26.859 13.812 1 97.81 572 ALA B O 1
ATOM 11337 N N . ASP B 1 573 ? -24.547 25.047 12.477 1 98.38 573 ASP B N 1
ATOM 11338 C CA . ASP B 1 573 ? -25.219 24.266 13.508 1 98.38 573 ASP B CA 1
ATOM 11339 C C . ASP B 1 573 ? -24.281 23.984 14.68 1 98.38 573 ASP B C 1
ATOM 11341 O O . ASP B 1 573 ? -24.703 24.047 15.844 1 98.38 573 ASP B O 1
ATOM 11345 N N . ILE B 1 574 ? -23.094 23.656 14.406 1 98.75 574 ILE B N 1
ATOM 11346 C CA . ILE B 1 574 ? -22.109 23.312 15.43 1 98.75 574 ILE B CA 1
ATOM 11347 C C . ILE B 1 574 ? -21.781 24.547 16.25 1 98.75 574 ILE B C 1
ATOM 11349 O O . ILE B 1 574 ? -21.688 24.484 17.484 1 98.75 574 ILE B O 1
ATOM 11353 N N . ARG B 1 575 ? -21.547 25.672 15.586 1 98.44 575 ARG B N 1
ATOM 11354 C CA . ARG B 1 575 ? -21.312 26.938 16.297 1 98.44 575 ARG B CA 1
ATOM 11355 C C . ARG B 1 575 ? -22.484 27.297 17.188 1 98.44 575 ARG B C 1
ATOM 11357 O O . ARG B 1 575 ? -22.281 27.719 18.328 1 98.44 575 ARG B O 1
ATOM 11364 N N . TRP B 1 576 ? -23.688 27.141 16.672 1 97.94 576 TRP B N 1
ATOM 11365 C CA . TRP B 1 576 ? -24.891 27.375 17.469 1 97.94 576 TRP B CA 1
ATOM 11366 C C . TRP B 1 576 ? -24.891 26.5 18.719 1 97.94 576 TRP B C 1
ATOM 11368 O O . TRP B 1 576 ? -25.188 26.969 19.812 1 97.94 576 TRP B O 1
ATOM 11378 N N . ALA B 1 577 ? -24.578 25.234 18.5 1 98.31 577 ALA B N 1
ATOM 11379 C CA . ALA B 1 577 ? -24.547 24.297 19.609 1 98.31 577 ALA B CA 1
ATOM 11380 C C . ALA B 1 577 ? -23.547 24.75 20.672 1 98.31 577 ALA B C 1
ATOM 11382 O O . ALA B 1 577 ? -23.828 24.688 21.875 1 98.31 577 ALA B O 1
ATOM 11383 N N . PHE B 1 578 ? -22.391 25.188 20.266 1 98.25 578 PHE B N 1
ATOM 11384 C CA . PHE B 1 578 ? -21.375 25.688 21.188 1 98.25 578 PHE B CA 1
ATOM 11385 C C . PHE B 1 578 ? -21.906 26.891 21.953 1 98.25 578 PHE B C 1
ATOM 11387 O O . PHE B 1 578 ? -21.766 26.953 23.188 1 98.25 578 PHE B O 1
ATOM 11394 N N . GLU B 1 579 ? -22.484 27.828 21.281 1 97.38 579 GLU B N 1
ATOM 11395 C CA . GLU B 1 579 ? -23 29.047 21.891 1 97.38 579 GLU B CA 1
ATOM 11396 C C . GLU B 1 579 ? -24.094 28.734 22.906 1 97.38 579 GLU B C 1
ATOM 11398 O O . GLU B 1 579 ? -24.141 29.344 23.984 1 97.38 579 GLU B O 1
ATOM 11403 N N . GLU B 1 580 ? -24.922 27.828 22.547 1 96.44 580 GLU B N 1
ATOM 11404 C CA . GLU B 1 580 ? -25.984 27.406 23.469 1 96.44 580 GLU B CA 1
ATOM 11405 C C . GLU B 1 580 ? -25.406 26.797 24.75 1 96.44 580 GLU B C 1
ATOM 11407 O O . GLU B 1 580 ? -25.906 27.062 25.844 1 96.44 580 GLU B O 1
ATOM 11412 N N . ARG B 1 581 ? -24.453 26.062 24.609 1 95.88 581 ARG B N 1
ATOM 11413 C CA . ARG B 1 581 ? -23.828 25.406 25.766 1 95.88 581 ARG B CA 1
ATOM 11414 C C . ARG B 1 581 ? -23.125 26.438 26.656 1 95.88 581 ARG B C 1
ATOM 11416 O O . ARG B 1 581 ? -23.203 26.359 27.875 1 95.88 581 ARG B O 1
ATOM 11423 N N . VAL B 1 582 ? -22.438 27.375 26.047 1 97.31 582 VAL B N 1
ATOM 11424 C CA . VAL B 1 582 ? -21.781 28.438 26.797 1 97.31 582 VAL B CA 1
ATOM 11425 C C . VAL B 1 582 ? -22.828 29.188 27.625 1 97.31 582 VAL B C 1
ATOM 11427 O O . VAL B 1 582 ? -22.578 29.516 28.797 1 97.31 582 VAL B O 1
ATOM 11430 N N . GLY B 1 583 ? -23.938 29.422 27.016 1 95.31 583 GLY B N 1
ATOM 11431 C CA . GLY B 1 583 ? -25 30.141 27.703 1 95.31 583 GLY B CA 1
ATOM 11432 C C . GLY B 1 583 ? -25.516 29.406 28.922 1 95.31 583 GLY B C 1
ATOM 11433 O O . GLY B 1 583 ? -25.984 30.047 29.891 1 95.31 583 GLY B O 1
ATOM 11434 N N . GLN B 1 584 ? -25.328 28.141 29 1 93.69 584 GLN B N 1
ATOM 11435 C CA . GLN B 1 584 ? -25.922 27.328 30.062 1 93.69 584 GLN B CA 1
ATOM 11436 C C . GLN B 1 584 ? -24.906 27.031 31.156 1 93.69 584 GLN B C 1
ATOM 11438 O O . GLN B 1 584 ? -25.234 26.438 32.188 1 93.69 584 GLN B O 1
ATOM 11443 N N . LEU B 1 585 ? -23.719 27.516 30.969 1 95.69 585 LEU B N 1
ATOM 11444 C CA . LEU B 1 585 ? -22.672 27.203 31.938 1 95.69 585 LEU B CA 1
ATOM 11445 C C . LEU B 1 585 ? -22.891 27.969 33.25 1 95.69 585 LEU B C 1
ATOM 11447 O O . LEU B 1 585 ? -23.125 29.188 33.219 1 95.69 585 LEU B O 1
ATOM 11451 N N . GLU B 1 586 ? -22.734 27.312 34.344 1 94.06 586 GLU B N 1
ATOM 11452 C CA . GLU B 1 586 ? -22.922 27.953 35.656 1 94.06 586 GLU B CA 1
ATOM 11453 C C . GLU B 1 586 ? -21.609 28.453 36.219 1 94.06 586 GLU B C 1
ATOM 11455 O O . GLU B 1 586 ? -21.578 29.406 37 1 94.06 586 GLU B O 1
ATOM 11460 N N . TRP B 1 587 ? -20.516 27.906 35.812 1 95.31 587 TRP B N 1
ATOM 11461 C CA . TRP B 1 587 ? -19.234 28.203 36.406 1 95.31 587 TRP B CA 1
ATOM 11462 C C . TRP B 1 587 ? -18.578 29.422 35.75 1 95.31 587 TRP B C 1
ATOM 11464 O O . TRP B 1 587 ? -17.609 29.969 36.281 1 95.31 587 TRP B O 1
ATOM 11474 N N . MET B 1 588 ? -19.094 29.938 34.656 1 96.94 588 MET B N 1
ATOM 11475 C CA . MET B 1 588 ? -18.578 31.078 33.906 1 96.94 588 MET B CA 1
ATOM 11476 C C . MET B 1 588 ? -19.391 32.344 34.188 1 96.94 588 MET B C 1
ATOM 11478 O O . MET B 1 588 ? -20.625 32.281 34.156 1 96.94 588 MET B O 1
ATOM 11482 N N . ASP B 1 589 ? -18.766 33.438 34.438 1 96.62 589 ASP B N 1
ATOM 11483 C CA . ASP B 1 589 ? -19.469 34.688 34.75 1 96.62 589 ASP B CA 1
ATOM 11484 C C . ASP B 1 589 ? -20.094 35.281 33.5 1 96.62 589 ASP B C 1
ATOM 11486 O O . ASP B 1 589 ? -19.719 34.906 32.375 1 96.62 589 ASP B O 1
ATOM 11490 N N . ALA B 1 590 ? -21 36.188 33.594 1 96.31 590 ALA B N 1
ATOM 11491 C CA . ALA B 1 590 ? -21.828 36.719 32.531 1 96.31 590 ALA B CA 1
ATOM 11492 C C . ALA B 1 590 ? -20.984 37.438 31.469 1 96.31 590 ALA B C 1
ATOM 11494 O O . ALA B 1 590 ? -21.219 37.312 30.266 1 96.31 590 ALA B O 1
ATOM 11495 N N . ASP B 1 591 ? -20.031 38.188 31.906 1 95.88 591 ASP B N 1
ATOM 11496 C CA . ASP B 1 591 ? -19.203 38.938 30.969 1 95.88 591 ASP B CA 1
ATOM 11497 C C . ASP B 1 591 ? -18.344 38.031 30.109 1 95.88 591 ASP B C 1
ATOM 11499 O O . ASP B 1 591 ? -18.219 38.219 28.906 1 95.88 591 ASP B O 1
ATOM 11503 N N . THR B 1 592 ? -17.766 37.062 30.766 1 97.12 592 THR B N 1
ATOM 11504 C CA . THR B 1 592 ? -16.938 36.094 30.047 1 97.12 592 THR B CA 1
ATOM 11505 C C . THR B 1 592 ? -17.797 35.281 29.078 1 97.12 592 THR B C 1
ATOM 11507 O O . THR B 1 592 ? -17.344 34.969 27.969 1 97.12 592 THR B O 1
ATOM 11510 N N . LYS B 1 593 ? -18.984 34.938 29.422 1 97.5 593 LYS B N 1
ATOM 11511 C CA . LYS B 1 593 ? -19.906 34.25 28.531 1 97.5 593 LYS B CA 1
ATOM 11512 C C . LYS B 1 593 ? -20.156 35.062 27.266 1 97.5 593 LYS B C 1
ATOM 11514 O O . LYS B 1 593 ? -20.078 34.531 26.156 1 97.5 593 LYS B O 1
ATOM 11519 N N . ALA B 1 594 ? -20.469 36.281 27.484 1 96.94 594 ALA B N 1
ATOM 11520 C CA . ALA B 1 594 ? -20.75 37.156 26.344 1 96.94 594 ALA B CA 1
ATOM 11521 C C . ALA B 1 594 ? -19.547 37.25 25.422 1 96.94 594 ALA B C 1
ATOM 11523 O O . ALA B 1 594 ? -19.688 37.188 24.203 1 96.94 594 ALA B O 1
ATOM 11524 N N . ALA B 1 595 ? -18.375 37.438 26 1 96.88 595 ALA B N 1
ATOM 11525 C CA . ALA B 1 595 ? -17.141 37.531 25.219 1 96.88 595 ALA B CA 1
ATOM 11526 C C . ALA B 1 595 ? -16.844 36.219 24.484 1 96.88 595 ALA B C 1
ATOM 11528 O O . ALA B 1 595 ? -16.359 36.25 23.344 1 96.88 595 ALA B O 1
ATOM 11529 N N . THR B 1 596 ? -17.094 35.156 25.156 1 97.75 596 THR B N 1
ATOM 11530 C CA . THR B 1 596 ? -16.875 33.844 24.562 1 97.75 596 THR B CA 1
ATOM 11531 C C . THR B 1 596 ? -17.812 33.625 23.375 1 97.75 596 THR B C 1
ATOM 11533 O O . THR B 1 596 ? -17.391 33.094 22.344 1 97.75 596 THR B O 1
ATOM 11536 N N . ARG B 1 597 ? -19.016 33.969 23.5 1 97.5 597 ARG B N 1
ATOM 11537 C CA . ARG B 1 597 ? -19.984 33.844 22.406 1 97.5 597 ARG B CA 1
ATOM 11538 C C . ARG B 1 597 ? -19.609 34.75 21.25 1 97.5 597 ARG B C 1
ATOM 11540 O O . ARG B 1 597 ? -19.75 34.375 20.078 1 97.5 597 ARG B O 1
ATOM 11547 N N . ASP B 1 598 ? -19.141 35.938 21.609 1 97 598 ASP B N 1
ATOM 11548 C CA . ASP B 1 598 ? -18.688 36.875 20.578 1 97 598 ASP B CA 1
ATOM 11549 C C . ASP B 1 598 ? -17.547 36.281 19.75 1 97 598 ASP B C 1
ATOM 11551 O O . ASP B 1 598 ? -17.516 36.406 18.531 1 97 598 ASP B O 1
ATOM 11555 N N . LYS B 1 599 ? -16.594 35.656 20.406 1 97.06 599 LYS B N 1
ATOM 11556 C CA . LYS B 1 599 ? -15.469 35.031 19.688 1 97.06 599 LYS B CA 1
ATOM 11557 C C . LYS B 1 599 ? -15.945 33.875 18.812 1 97.06 599 LYS B C 1
ATOM 11559 O O . LYS B 1 599 ? -15.484 33.75 17.672 1 97.06 599 LYS B O 1
ATOM 11564 N N . ALA B 1 600 ? -16.797 33.094 19.344 1 97.75 600 ALA B N 1
ATOM 11565 C CA . ALA B 1 600 ? -17.328 31.984 18.547 1 97.75 600 ALA B CA 1
ATOM 11566 C C . ALA B 1 600 ? -18.047 32.5 17.312 1 97.75 600 ALA B C 1
ATOM 11568 O O . ALA B 1 600 ? -17.875 31.953 16.219 1 97.75 600 ALA B O 1
ATOM 11569 N N . ALA B 1 601 ? -18.812 33.562 17.438 1 96.31 601 ALA B N 1
ATOM 11570 C CA . ALA B 1 601 ? -19.562 34.156 16.344 1 96.31 601 ALA B CA 1
ATOM 11571 C C . ALA B 1 601 ? -18.641 34.75 15.289 1 96.31 601 ALA B C 1
ATOM 11573 O O . ALA B 1 601 ? -18.984 34.781 14.102 1 96.31 601 ALA B O 1
ATOM 11574 N N . ALA B 1 602 ? -17.5 35.125 15.727 1 94.75 602 ALA B N 1
ATOM 11575 C CA . ALA B 1 602 ? -16.547 35.781 14.844 1 94.75 602 ALA B CA 1
ATOM 11576 C C . ALA B 1 602 ? -15.625 34.781 14.156 1 94.75 602 ALA B C 1
ATOM 11578 O O . ALA B 1 602 ? -14.812 35.156 13.312 1 94.75 602 ALA B O 1
ATOM 11579 N N . THR B 1 603 ? -15.75 33.5 14.43 1 95.44 603 THR B N 1
ATOM 11580 C CA . THR B 1 603 ? -14.875 32.469 13.859 1 95.44 603 THR B CA 1
ATOM 11581 C C . THR B 1 603 ? -15.055 32.406 12.352 1 95.44 603 THR B C 1
ATOM 11583 O O . THR B 1 603 ? -16.172 32.25 11.859 1 95.44 603 THR B O 1
ATOM 11586 N N . HIS B 1 604 ? -13.914 32.5 11.633 1 92.62 604 HIS B N 1
ATOM 11587 C CA . HIS B 1 604 ? -13.938 32.312 10.18 1 92.62 604 HIS B CA 1
ATOM 11588 C C . HIS B 1 604 ? -13.906 30.828 9.82 1 92.62 604 HIS B C 1
ATOM 11590 O O . HIS B 1 604 ? -13.109 30.062 10.375 1 92.62 604 HIS B O 1
ATOM 11596 N N . PHE B 1 605 ? -14.828 30.422 8.969 1 94.31 605 PHE B N 1
ATOM 11597 C CA . PHE B 1 605 ? -14.859 29.047 8.508 1 94.31 605 PHE B CA 1
ATOM 11598 C C . PHE B 1 605 ? -14.414 28.938 7.055 1 94.31 605 PHE B C 1
ATOM 11600 O O . PHE B 1 605 ? -15.133 29.359 6.145 1 94.31 605 PHE B O 1
ATOM 11607 N N . LEU B 1 606 ? -13.195 28.469 6.844 1 91.88 606 LEU B N 1
ATOM 11608 C CA . LEU B 1 606 ? -12.617 28.297 5.52 1 91.88 606 LEU B CA 1
ATOM 11609 C C . LEU B 1 606 ? -12.711 26.844 5.078 1 91.88 606 LEU B C 1
ATOM 11611 O O . LEU B 1 606 ? -12.156 25.953 5.73 1 91.88 606 LEU B O 1
ATOM 11615 N N . VAL B 1 607 ? -13.352 26.578 3.965 1 91.75 607 VAL B N 1
ATOM 11616 C CA . VAL B 1 607 ? -13.648 25.188 3.588 1 91.75 607 VAL B CA 1
ATOM 11617 C C . VAL B 1 607 ? -13.227 24.953 2.141 1 91.75 607 VAL B C 1
ATOM 11619 O O . VAL B 1 607 ? -13.594 25.719 1.244 1 91.75 607 VAL B O 1
ATOM 11622 N N . GLY B 1 608 ? -12.539 23.875 1.939 1 89.31 608 GLY B N 1
ATOM 11623 C CA . GLY B 1 608 ? -12.164 23.422 0.606 1 89.31 608 GLY B CA 1
ATOM 11624 C C . GLY B 1 608 ? -10.938 24.141 0.064 1 89.31 608 GLY B C 1
ATOM 11625 O O . GLY B 1 608 ? -9.82 23.641 0.187 1 89.31 608 GLY B O 1
ATOM 11626 N N . PHE B 1 609 ? -11.258 25.422 -0.549 1 86.12 609 PHE B N 1
ATOM 11627 C CA . PHE B 1 609 ? -10.258 26.281 -1.188 1 86.12 609 PHE B CA 1
ATOM 11628 C C . PHE B 1 609 ? -10.625 27.75 -1.039 1 86.12 609 PHE B C 1
ATOM 11630 O O . PHE B 1 609 ? -11.773 28.078 -0.762 1 86.12 609 PHE B O 1
ATOM 11637 N N . PRO B 1 610 ? -9.523 28.516 -1.18 1 85.88 610 PRO B N 1
ATOM 11638 C CA . PRO B 1 610 ? -9.891 29.938 -1.211 1 85.88 610 PRO B CA 1
ATOM 11639 C C . PRO B 1 610 ? -10.781 30.297 -2.4 1 85.88 610 PRO B C 1
ATOM 11641 O O . PRO B 1 610 ? -10.648 29.703 -3.475 1 85.88 610 PRO B O 1
ATOM 11644 N N . ASP B 1 611 ? -11.602 31.266 -2.291 1 81.12 611 ASP B N 1
ATOM 11645 C CA . ASP B 1 611 ? -12.594 31.656 -3.299 1 81.12 611 ASP B CA 1
ATOM 11646 C C . ASP B 1 611 ? -11.914 32.094 -4.594 1 81.12 611 ASP B C 1
ATOM 11648 O O . ASP B 1 611 ? -12.453 31.891 -5.684 1 81.12 611 ASP B O 1
ATOM 11652 N N . TRP B 1 612 ? -10.758 32.625 -4.5 1 85.19 612 TRP B N 1
ATOM 11653 C CA . TRP B 1 612 ? -10.078 33.188 -5.668 1 85.19 612 TRP B CA 1
ATOM 11654 C C . TRP B 1 612 ? -9.461 32.094 -6.52 1 85.19 612 TRP B C 1
ATOM 11656 O O . TRP B 1 612 ? -9.047 32.344 -7.656 1 85.19 612 TRP B O 1
ATOM 11666 N N . LEU B 1 613 ? -9.438 30.844 -6.059 1 87.5 613 LEU B N 1
ATOM 11667 C CA . LEU B 1 613 ? -8.711 29.766 -6.719 1 87.5 613 LEU B CA 1
ATOM 11668 C C . LEU B 1 613 ? -9.312 29.469 -8.086 1 87.5 613 LEU B C 1
ATOM 11670 O O . LEU B 1 613 ? -8.617 29 -8.992 1 87.5 613 LEU B O 1
ATOM 11674 N N . ASP B 1 614 ? -10.578 29.75 -8.281 1 82.19 614 ASP B N 1
ATOM 11675 C CA . ASP B 1 614 ? -11.25 29.406 -9.531 1 82.19 614 ASP B CA 1
ATOM 11676 C C . ASP B 1 614 ? -10.961 30.438 -10.609 1 82.19 614 ASP B C 1
ATOM 11678 O O . ASP B 1 614 ? -11.328 30.25 -11.773 1 82.19 614 ASP B O 1
ATOM 11682 N N . ASP B 1 615 ? -10.281 31.469 -10.234 1 88.62 615 ASP B N 1
ATOM 11683 C CA . ASP B 1 615 ? -9.859 32.5 -11.195 1 88.62 615 ASP B CA 1
ATOM 11684 C C . ASP B 1 615 ? -8.43 32.25 -11.672 1 88.62 615 ASP B C 1
ATOM 11686 O O . ASP B 1 615 ? -7.48 32.438 -10.914 1 88.62 615 ASP B O 1
ATOM 11690 N N . PRO B 1 616 ? -8.336 31.891 -12.953 1 90.38 616 PRO B N 1
ATOM 11691 C CA . PRO B 1 616 ? -7.008 31.562 -13.453 1 90.38 616 PRO B CA 1
ATOM 11692 C C . PRO B 1 616 ? -6.012 32.719 -13.312 1 90.38 616 PRO B C 1
ATOM 11694 O O . PRO B 1 616 ? -4.824 32.469 -13.078 1 90.38 616 PRO B O 1
ATOM 11697 N N . ALA B 1 617 ? -6.539 33.906 -13.469 1 93.44 617 ALA B N 1
ATOM 11698 C CA . ALA B 1 617 ? -5.648 35.062 -13.359 1 93.44 617 ALA B CA 1
ATOM 11699 C C . ALA B 1 617 ? -5.164 35.25 -11.93 1 93.44 617 ALA B C 1
ATOM 11701 O O . ALA B 1 617 ? -4 35.562 -11.695 1 93.44 617 ALA B O 1
ATOM 11702 N N . GLU B 1 618 ? -6.02 35.062 -10.984 1 91.94 618 GLU B N 1
ATOM 11703 C CA . GLU B 1 618 ? -5.648 35.156 -9.578 1 91.94 618 GLU B CA 1
ATOM 11704 C C . GLU B 1 618 ? -4.672 34.031 -9.188 1 91.94 618 GLU B C 1
ATOM 11706 O O . GLU B 1 618 ? -3.738 34.281 -8.414 1 91.94 618 GLU B O 1
ATOM 11711 N N . LEU B 1 619 ? -4.891 32.875 -9.734 1 92.44 619 LEU B N 1
ATOM 11712 C CA . LEU B 1 619 ? -3.986 31.75 -9.461 1 92.44 619 LEU B CA 1
ATOM 11713 C C . LEU B 1 619 ? -2.586 32.062 -9.984 1 92.44 619 LEU B C 1
ATOM 11715 O O . LEU B 1 619 ? -1.598 31.859 -9.273 1 92.44 619 LEU B O 1
ATOM 11719 N N . ASP B 1 620 ? -2.502 32.562 -11.195 1 94.56 620 ASP B N 1
ATOM 11720 C CA . ASP B 1 620 ? -1.205 32.875 -11.789 1 94.56 620 ASP B CA 1
ATOM 11721 C C . ASP B 1 620 ? -0.518 34 -11.031 1 94.56 620 ASP B C 1
ATOM 11723 O O . ASP B 1 620 ? 0.706 34.031 -10.883 1 94.56 620 ASP B O 1
ATOM 11727 N N . ASN B 1 621 ? -1.326 34.906 -10.562 1 93.06 621 ASN B N 1
ATOM 11728 C CA . ASN B 1 621 ? -0.771 36 -9.766 1 93.06 621 ASN B CA 1
ATOM 11729 C C . ASN B 1 621 ? -0.214 35.5 -8.438 1 93.06 621 ASN B C 1
ATOM 11731 O O . ASN B 1 621 ? 0.806 36 -7.953 1 93.06 621 ASN B O 1
ATOM 11735 N N . TYR B 1 622 ? -0.906 34.531 -7.879 1 89.75 622 TYR B N 1
ATOM 11736 C CA . TYR B 1 622 ? -0.468 33.938 -6.625 1 89.75 622 TYR B CA 1
ATOM 11737 C C . TYR B 1 622 ? 0.922 33.344 -6.77 1 89.75 622 TYR B C 1
ATOM 11739 O O . TYR B 1 622 ? 1.726 33.375 -5.836 1 89.75 622 TYR B O 1
ATOM 11747 N N . PHE B 1 623 ? 1.231 32.844 -7.941 1 92.12 623 PHE B N 1
ATOM 11748 C CA . PHE B 1 623 ? 2.514 32.188 -8.172 1 92.12 623 PHE B CA 1
ATOM 11749 C C . PHE B 1 623 ? 3.443 33.094 -8.977 1 92.12 623 PHE B C 1
ATOM 11751 O O . PHE B 1 623 ? 4.418 32.594 -9.562 1 92.12 623 PHE B O 1
ATOM 11758 N N . GLN B 1 624 ? 3.113 34.312 -8.969 1 92.56 624 GLN B N 1
ATOM 11759 C CA . GLN B 1 624 ? 3.982 35.219 -9.688 1 92.56 624 GLN B CA 1
ATOM 11760 C C . GLN B 1 624 ? 5.414 35.156 -9.164 1 92.56 624 GLN B C 1
ATOM 11762 O O . GLN B 1 624 ? 5.633 35.062 -7.949 1 92.56 624 GLN B O 1
ATOM 11767 N N . GLY B 1 625 ? 6.465 35.125 -10.039 1 89.75 625 GLY B N 1
ATOM 11768 C CA . GLY B 1 625 ? 7.867 35.062 -9.664 1 89.75 625 GLY B CA 1
ATOM 11769 C C . GLY B 1 625 ? 8.438 33.656 -9.695 1 89.75 625 GLY B C 1
ATOM 11770 O O . GLY B 1 625 ? 9.656 33.5 -9.641 1 89.75 625 GLY B O 1
ATOM 11771 N N . ILE B 1 626 ? 7.566 32.688 -9.789 1 91.81 626 ILE B N 1
ATOM 11772 C CA . ILE B 1 626 ? 8.016 31.297 -9.875 1 91.81 626 ILE B CA 1
ATOM 11773 C C . ILE B 1 626 ? 8.094 30.875 -11.344 1 91.81 626 ILE B C 1
ATOM 11775 O O . ILE B 1 626 ? 7.148 31.062 -12.102 1 91.81 626 ILE B O 1
ATOM 11779 N N . THR B 1 627 ? 9.227 30.422 -11.734 1 94.38 627 THR B N 1
ATOM 11780 C CA . THR B 1 627 ? 9.422 29.812 -13.047 1 94.38 627 THR B CA 1
ATOM 11781 C C . THR B 1 627 ? 10.039 28.422 -12.898 1 94.38 627 THR B C 1
ATOM 11783 O O . THR B 1 627 ? 11.109 28.281 -12.297 1 94.38 627 THR B O 1
ATOM 11786 N N . VAL B 1 628 ? 9.312 27.453 -13.438 1 96.44 628 VAL B N 1
ATOM 11787 C CA . VAL B 1 628 ? 9.773 26.078 -13.328 1 96.44 628 VAL B CA 1
ATOM 11788 C C . VAL B 1 628 ? 10.328 25.609 -14.672 1 96.44 628 VAL B C 1
ATOM 11790 O O . VAL B 1 628 ? 9.664 25.75 -15.703 1 96.44 628 VAL B O 1
ATOM 11793 N N . GLU B 1 629 ? 11.531 25.156 -14.633 1 95.75 629 GLU B N 1
ATOM 11794 C CA . GLU B 1 629 ? 12.164 24.547 -15.805 1 95.75 629 GLU B CA 1
ATOM 11795 C C . GLU B 1 629 ? 12.234 23.031 -15.672 1 95.75 629 GLU B C 1
ATOM 11797 O O . GLU B 1 629 ? 12.68 22.516 -14.648 1 95.75 629 GLU B O 1
ATOM 11802 N N . GLU B 1 630 ? 11.836 22.281 -16.703 1 93.31 630 GLU B N 1
ATOM 11803 C CA . GLU B 1 630 ? 11.68 20.828 -16.656 1 93.31 630 GLU B CA 1
ATOM 11804 C C . GLU B 1 630 ? 13.023 20.141 -16.453 1 93.31 630 GLU B C 1
ATOM 11806 O O . GLU B 1 630 ? 13.086 19.062 -15.844 1 93.31 630 GLU B O 1
ATOM 11811 N N . ASP B 1 631 ? 14.148 20.797 -16.766 1 95.12 631 ASP B N 1
ATOM 11812 C CA . ASP B 1 631 ? 15.445 20.125 -16.734 1 95.12 631 ASP B CA 1
ATOM 11813 C C . ASP B 1 631 ? 16.281 20.578 -15.547 1 95.12 631 ASP B C 1
ATOM 11815 O O . ASP B 1 631 ? 17.484 20.312 -15.484 1 95.12 631 ASP B O 1
ATOM 11819 N N . SER B 1 632 ? 15.703 21.312 -14.656 1 95.69 632 SER B N 1
ATOM 11820 C CA . SER B 1 632 ? 16.453 21.891 -13.547 1 95.69 632 SER B CA 1
ATOM 11821 C C . SER B 1 632 ? 15.734 21.656 -12.219 1 95.69 632 SER B C 1
ATOM 11823 O O . SER B 1 632 ? 15.43 22.609 -11.5 1 95.69 632 SER B O 1
ATOM 11825 N N . PHE B 1 633 ? 15.656 20.438 -11.828 1 97 633 PHE B N 1
ATOM 11826 C CA . PHE B 1 633 ? 14.828 20.047 -10.688 1 97 633 PHE B CA 1
ATOM 11827 C C . PHE B 1 633 ? 15.305 20.719 -9.414 1 97 633 PHE B C 1
ATOM 11829 O O . PHE B 1 633 ? 14.531 21.391 -8.734 1 97 633 PHE B O 1
ATOM 11836 N N . LEU B 1 634 ? 16.594 20.609 -9.039 1 97.12 634 LEU B N 1
ATOM 11837 C CA . LEU B 1 634 ? 17.109 21.172 -7.797 1 97.12 634 LEU B CA 1
ATOM 11838 C C . LEU B 1 634 ? 16.969 22.688 -7.797 1 97.12 634 LEU B C 1
ATOM 11840 O O . LEU B 1 634 ? 16.594 23.281 -6.785 1 97.12 634 LEU B O 1
ATOM 11844 N N . ASP B 1 635 ? 17.266 23.344 -8.914 1 95.94 635 ASP B N 1
ATOM 11845 C CA . ASP B 1 635 ? 17.156 24.797 -9.016 1 95.94 635 ASP B CA 1
ATOM 11846 C C . ASP B 1 635 ? 15.711 25.25 -8.867 1 95.94 635 ASP B C 1
ATOM 11848 O O . ASP B 1 635 ? 15.445 26.328 -8.328 1 95.94 635 ASP B O 1
ATOM 11852 N N . ASN B 1 636 ? 14.789 24.484 -9.438 1 97.56 636 ASN B N 1
ATOM 11853 C CA . ASN B 1 636 ? 13.383 24.797 -9.242 1 97.56 636 ASN B CA 1
ATOM 11854 C C . ASN B 1 636 ? 13.023 24.844 -7.762 1 97.56 636 ASN B C 1
ATOM 11856 O O . ASN B 1 636 ? 12.328 25.75 -7.316 1 97.56 636 ASN B O 1
ATOM 11860 N N . LEU B 1 637 ? 13.508 23.812 -7 1 96.75 637 LEU B N 1
ATOM 11861 C CA . LEU B 1 637 ? 13.203 23.719 -5.578 1 96.75 637 LEU B CA 1
ATOM 11862 C C . LEU B 1 637 ? 13.773 24.922 -4.828 1 96.75 637 LEU B C 1
ATOM 11864 O O . LEU B 1 637 ? 13.086 25.531 -4 1 96.75 637 LEU B O 1
ATOM 11868 N N . ILE B 1 638 ? 15 25.281 -5.125 1 95.06 638 ILE B N 1
ATOM 11869 C CA . ILE B 1 638 ? 15.656 26.391 -4.465 1 95.06 638 ILE B CA 1
ATOM 11870 C C . ILE B 1 638 ? 14.938 27.703 -4.812 1 95.06 638 ILE B C 1
ATOM 11872 O O . ILE B 1 638 ? 14.672 28.516 -3.936 1 95.06 638 ILE B O 1
ATOM 11876 N N . SER B 1 639 ? 14.57 27.828 -6.074 1 94.31 639 SER B N 1
ATOM 11877 C CA . SER B 1 639 ? 13.898 29.047 -6.531 1 94.31 639 SER B CA 1
ATOM 11878 C C . SER B 1 639 ? 12.539 29.203 -5.867 1 94.31 639 SER B C 1
ATOM 11880 O O . SER B 1 639 ? 12.156 30.312 -5.484 1 94.31 639 SER B O 1
ATOM 11882 N N . ILE B 1 640 ? 11.805 28.156 -5.777 1 94.75 640 ILE B N 1
ATOM 11883 C CA . ILE B 1 640 ? 10.492 28.203 -5.145 1 94.75 640 ILE B CA 1
ATOM 11884 C C . ILE B 1 640 ? 10.641 28.531 -3.662 1 94.75 640 ILE B C 1
ATOM 11886 O O . ILE B 1 640 ? 9.883 29.328 -3.119 1 94.75 640 ILE B O 1
ATOM 11890 N N . SER B 1 641 ? 11.617 27.938 -3.002 1 92.56 641 SER B N 1
ATOM 11891 C CA . SER B 1 641 ? 11.891 28.219 -1.596 1 92.56 641 SER B CA 1
ATOM 11892 C C . SER B 1 641 ? 12.281 29.672 -1.389 1 92.56 641 SER B C 1
ATOM 11894 O O . SER B 1 641 ? 11.812 30.312 -0.447 1 92.56 641 SER B O 1
ATOM 11896 N N . GLU B 1 642 ? 13.125 30.156 -2.266 1 91.88 642 GLU B N 1
ATOM 11897 C CA . GLU B 1 642 ? 13.578 31.531 -2.191 1 91.88 642 GLU B CA 1
ATOM 11898 C C . GLU B 1 642 ? 12.406 32.5 -2.344 1 91.88 642 GLU B C 1
ATOM 11900 O O . GLU B 1 642 ? 12.32 33.5 -1.625 1 91.88 642 GLU B O 1
ATOM 11905 N N . ARG B 1 643 ? 11.586 32.219 -3.221 1 91.06 643 ARG B N 1
ATOM 11906 C CA . ARG B 1 643 ? 10.406 33.062 -3.414 1 91.06 643 ARG B CA 1
ATOM 11907 C C . ARG B 1 643 ? 9.531 33.062 -2.166 1 91.06 643 ARG B C 1
ATOM 11909 O O . ARG B 1 643 ? 8.992 34.094 -1.785 1 91.06 643 ARG B O 1
ATOM 11916 N N . GLY B 1 644 ? 9.336 31.906 -1.59 1 88.88 644 GLY B N 1
ATOM 11917 C CA . GLY B 1 644 ? 8.586 31.812 -0.349 1 88.88 644 GLY B CA 1
ATOM 11918 C C . GLY B 1 644 ? 9.195 32.625 0.776 1 88.88 644 GLY B C 1
ATOM 11919 O O . GLY B 1 644 ? 8.492 33.312 1.504 1 88.88 644 GLY B O 1
ATOM 11920 N N . MET B 1 645 ? 10.469 32.562 0.892 1 89.56 645 MET B N 1
ATOM 11921 C CA . MET B 1 645 ? 11.172 33.312 1.929 1 89.56 645 MET B CA 1
ATOM 11922 C C . MET B 1 645 ? 11.062 34.812 1.691 1 89.56 645 MET B C 1
ATOM 11924 O O . MET B 1 645 ? 10.844 35.594 2.631 1 89.56 645 MET B O 1
ATOM 11928 N N . ASN B 1 646 ? 11.234 35.25 0.443 1 90.38 646 ASN B N 1
ATOM 11929 C CA . ASN B 1 646 ? 11.102 36.656 0.118 1 90.38 646 ASN B CA 1
ATOM 11930 C C . ASN B 1 646 ? 9.719 37.188 0.477 1 90.38 646 ASN B C 1
ATOM 11932 O O . ASN B 1 646 ? 9.586 38.281 1 1 90.38 646 ASN B O 1
ATOM 11936 N N . SER B 1 647 ? 8.773 36.375 0.192 1 87.38 647 SER B N 1
ATOM 11937 C CA . SER B 1 647 ? 7.41 36.75 0.55 1 87.38 647 SER B CA 1
ATOM 11938 C C . SER B 1 647 ? 7.254 36.906 2.059 1 87.38 647 SER B C 1
ATOM 11940 O O . SER B 1 647 ? 6.586 37.812 2.533 1 87.38 647 SER B O 1
ATOM 11942 N N . THR B 1 648 ? 7.805 36.031 2.816 1 88.69 648 THR B N 1
ATOM 11943 C CA . THR B 1 648 ? 7.758 36.094 4.273 1 88.69 648 THR B CA 1
ATOM 11944 C C . THR B 1 648 ? 8.43 37.375 4.789 1 88.69 648 THR B C 1
ATOM 11946 O O . THR B 1 648 ? 7.895 38.031 5.664 1 88.69 648 THR B O 1
ATOM 11949 N N . LEU B 1 649 ? 9.562 37.719 4.223 1 92.5 649 LEU B N 1
ATOM 11950 C CA . LEU B 1 649 ? 10.281 38.906 4.66 1 92.5 649 LEU B CA 1
ATOM 11951 C C . LEU B 1 649 ? 9.5 40.188 4.324 1 92.5 649 LEU B C 1
ATOM 11953 O O . LEU B 1 649 ? 9.414 41.094 5.141 1 92.5 649 LEU B O 1
ATOM 11957 N N . ARG B 1 650 ? 8.844 40.188 3.191 1 90 650 ARG B N 1
ATOM 11958 C CA . ARG B 1 650 ? 8.062 41.344 2.77 1 90 650 ARG B CA 1
ATOM 11959 C C . ARG B 1 650 ? 6.836 41.531 3.652 1 90 650 ARG B C 1
ATOM 11961 O O . ARG B 1 650 ? 6.387 42.656 3.879 1 90 650 ARG B O 1
ATOM 11968 N N . SER B 1 651 ? 6.387 40.5 4.227 1 88 651 SER B N 1
ATOM 11969 C CA . SER B 1 651 ? 5.172 40.531 5.031 1 88 651 SER B CA 1
ATOM 11970 C C . SER B 1 651 ? 5.383 41.312 6.32 1 88 651 SER B C 1
ATOM 11972 O O . SER B 1 651 ? 4.418 41.688 6.992 1 88 651 SER B O 1
ATOM 11974 N N . LEU B 1 652 ? 6.637 41.594 6.66 1 91.75 652 LEU B N 1
ATOM 11975 C CA . LEU B 1 652 ? 6.934 42.344 7.859 1 91.75 652 LEU B CA 1
ATOM 11976 C C . LEU B 1 652 ? 6.211 43.688 7.836 1 91.75 652 LEU B C 1
ATOM 11978 O O . LEU B 1 652 ? 5.797 44.188 8.883 1 91.75 652 LEU B O 1
ATOM 11982 N N . ARG B 1 653 ? 6.02 44.25 6.641 1 91.5 653 ARG B N 1
ATOM 11983 C CA . ARG B 1 653 ? 5.438 45.594 6.531 1 91.5 653 ARG B CA 1
ATOM 11984 C C . ARG B 1 653 ? 4.023 45.531 5.969 1 91.5 653 ARG B C 1
ATOM 11986 O O . ARG B 1 653 ? 3.365 46.562 5.809 1 91.5 653 ARG B O 1
ATOM 11993 N N . GLU B 1 654 ? 3.6 44.375 5.703 1 85.44 654 GLU B N 1
ATOM 11994 C CA . GLU B 1 654 ? 2.25 44.219 5.172 1 85.44 654 GLU B CA 1
ATOM 11995 C C . GLU B 1 654 ? 1.229 44.062 6.297 1 85.44 654 GLU B C 1
ATOM 11997 O O . GLU B 1 654 ? 1.56 43.562 7.379 1 85.44 654 GLU B O 1
ATOM 12002 N N . ILE B 1 655 ? 0.019 44.594 6.016 1 84.94 655 ILE B N 1
ATOM 12003 C CA . ILE B 1 655 ? -1.075 44.406 6.961 1 84.94 655 ILE B CA 1
ATOM 12004 C C . ILE B 1 655 ? -1.652 43 6.809 1 84.94 655 ILE B C 1
ATOM 12006 O O . ILE B 1 655 ? -1.927 42.531 5.695 1 84.94 655 ILE B O 1
ATOM 12010 N N . ASN B 1 656 ? -1.627 42.406 7.945 1 78.56 656 ASN B N 1
ATOM 12011 C CA . ASN B 1 656 ? -2.172 41.062 7.918 1 78.56 656 ASN B CA 1
ATOM 12012 C C . ASN B 1 656 ? -3.691 41.062 7.777 1 78.56 656 ASN B C 1
ATOM 12014 O O . ASN B 1 656 ? -4.395 41.625 8.625 1 78.56 656 ASN B O 1
ATOM 12018 N N . ASP B 1 657 ? -4.18 40.844 6.531 1 69.56 657 ASP B N 1
ATOM 12019 C CA . ASP B 1 657 ? -5.613 40.625 6.379 1 69.56 657 ASP B CA 1
ATOM 12020 C C . ASP B 1 657 ? -5.988 39.188 6.781 1 69.56 657 ASP B C 1
ATOM 12022 O O . ASP B 1 657 ? -5.566 38.219 6.141 1 69.56 657 ASP B O 1
ATOM 12026 N N . GLN B 1 658 ? -6.59 39.188 7.832 1 61.53 658 GLN B N 1
ATOM 12027 C CA . GLN B 1 658 ? -6.777 37.906 8.523 1 61.53 658 GLN B CA 1
ATOM 12028 C C . GLN B 1 658 ? -7.969 37.156 7.953 1 61.53 658 GLN B C 1
ATOM 12030 O O . GLN B 1 658 ? -8 35.906 8.008 1 61.53 658 GLN B O 1
ATOM 12035 N N . SER B 1 659 ? -8.734 37.969 7.254 1 63.5 659 SER B N 1
ATOM 12036 C CA . SER B 1 659 ? -9.977 37.312 6.891 1 63.5 659 SER B CA 1
ATOM 12037 C C . SER B 1 659 ? -9.797 36.469 5.637 1 63.5 659 SER B C 1
ATOM 12039 O O . SER B 1 659 ? -9.242 36.906 4.641 1 63.5 659 SER B O 1
ATOM 12041 N N . GLY B 1 660 ? -9.727 35.156 5.766 1 64.31 660 GLY B N 1
ATOM 12042 C CA . GLY B 1 660 ? -9.711 34.281 4.605 1 64.31 660 GLY B CA 1
ATOM 12043 C C . GLY B 1 660 ? -8.336 33.719 4.301 1 64.31 660 GLY B C 1
ATOM 12044 O O . GLY B 1 660 ? -8.148 33.062 3.283 1 64.31 660 GLY B O 1
ATOM 12045 N N . SER B 1 661 ? -7.422 34.094 5.023 1 66.44 661 SER B N 1
ATOM 12046 C CA . SER B 1 661 ? -6.074 33.562 4.785 1 66.44 661 SER B CA 1
ATOM 12047 C C . SER B 1 661 ? -6.016 32.062 4.953 1 66.44 661 SER B C 1
ATOM 12049 O O . SER B 1 661 ? -6.59 31.516 5.895 1 66.44 661 SER B O 1
ATOM 12051 N N . TRP B 1 662 ? -5.523 31.438 3.791 1 68.19 662 TRP B N 1
ATOM 12052 C CA . TRP B 1 662 ? -5.348 29.984 3.787 1 68.19 662 TRP B CA 1
ATOM 12053 C C . TRP B 1 662 ? -3.936 29.609 4.215 1 68.19 662 TRP B C 1
ATOM 12055 O O . TRP B 1 662 ? -3.098 29.266 3.381 1 68.19 662 TRP B O 1
ATOM 12065 N N . GLU B 1 663 ? -3.623 29.656 5.449 1 63.41 663 GLU B N 1
ATOM 12066 C CA . GLU B 1 663 ? -2.275 29.469 5.98 1 63.41 663 GLU B CA 1
ATOM 12067 C C . GLU B 1 663 ? -2.064 28.031 6.449 1 63.41 663 GLU B C 1
ATOM 12069 O O . GLU B 1 663 ? -1.289 27.781 7.375 1 63.41 663 GLU B O 1
ATOM 12074 N N . ILE B 1 664 ? -2.807 27.031 6.055 1 64.38 664 ILE B N 1
ATOM 12075 C CA . ILE B 1 664 ? -2.705 25.688 6.629 1 64.38 664 ILE B CA 1
ATOM 12076 C C . ILE B 1 664 ? -2.158 24.719 5.582 1 64.38 664 ILE B C 1
ATOM 12078 O O . ILE B 1 664 ? -2.33 23.516 5.707 1 64.38 664 ILE B O 1
ATOM 12082 N N . GLY B 1 665 ? -1.563 25.109 4.637 1 78.12 665 GLY B N 1
ATOM 12083 C CA . GLY B 1 665 ? -1.022 24.172 3.67 1 78.12 665 GLY B CA 1
ATOM 12084 C C . GLY B 1 665 ? -1.893 24.016 2.436 1 78.12 665 GLY B C 1
ATOM 12085 O O . GLY B 1 665 ? -2.869 24.75 2.264 1 78.12 665 GLY B O 1
ATOM 12086 N N . PRO B 1 666 ? -1.526 22.922 1.646 1 89.38 666 PRO B N 1
ATOM 12087 C CA . PRO B 1 666 ? -2.26 22.75 0.389 1 89.38 666 PRO B CA 1
ATOM 12088 C C . PRO B 1 666 ? -3.699 22.281 0.604 1 89.38 666 PRO B C 1
ATOM 12090 O O . PRO B 1 666 ? -3.965 21.484 1.496 1 89.38 666 PRO B O 1
ATOM 12093 N N . PRO B 1 667 ? -4.609 22.75 -0.201 1 91 667 PRO B N 1
ATOM 12094 C CA . PRO B 1 667 ? -6.027 22.406 -0.059 1 91 667 PRO B CA 1
ATOM 12095 C C . PRO B 1 667 ? -6.293 20.906 -0.167 1 91 667 PRO B C 1
ATOM 12097 O O . PRO B 1 667 ? -7.234 20.391 0.444 1 91 667 PRO B O 1
ATOM 12100 N N . MET B 1 668 ? -5.477 20.172 -0.837 1 92.62 668 MET B N 1
ATOM 12101 C CA . MET B 1 668 ? -5.789 18.781 -1.108 1 92.62 668 MET B CA 1
ATOM 12102 C C . MET B 1 668 ? -5.289 17.875 0.022 1 92.62 668 MET B C 1
ATOM 12104 O O . MET B 1 668 ? -5.457 16.656 -0.029 1 92.62 668 MET B O 1
ATOM 12108 N N . GLU B 1 669 ? -4.766 18.422 1.064 1 92.5 669 GLU B N 1
ATOM 12109 C CA . GLU B 1 669 ? -4.391 17.625 2.227 1 92.5 669 GLU B CA 1
ATOM 12110 C C . GLU B 1 669 ? -5.625 17.094 2.953 1 92.5 669 GLU B C 1
ATOM 12112 O O . GLU B 1 669 ? -6.664 17.75 2.979 1 92.5 669 GLU B O 1
ATOM 12117 N N . THR B 1 670 ? -5.527 15.898 3.471 1 92.44 670 THR B N 1
ATOM 12118 C CA . THR B 1 670 ? -6.578 15.32 4.297 1 92.44 670 THR B CA 1
ATOM 12119 C C . THR B 1 670 ? -6.43 15.758 5.75 1 92.44 670 THR B C 1
ATOM 12121 O O . THR B 1 670 ? -5.867 15.031 6.57 1 92.44 670 THR B O 1
ATOM 12124 N N . ASN B 1 671 ? -6.996 16.969 5.953 1 91.38 671 ASN B N 1
ATOM 12125 C CA . ASN B 1 671 ? -6.777 17.562 7.27 1 91.38 671 ASN B CA 1
ATOM 12126 C C . ASN B 1 671 ? -7.797 18.656 7.57 1 91.38 671 ASN B C 1
ATOM 12128 O O . ASN B 1 671 ? -8.539 19.078 6.684 1 91.38 671 ASN B O 1
ATOM 12132 N N . ALA B 1 672 ? -7.91 18.969 8.773 1 94.25 672 ALA B N 1
ATOM 12133 C CA . ALA B 1 672 ? -8.602 20.141 9.312 1 94.25 672 ALA B CA 1
ATOM 12134 C C . ALA B 1 672 ? -7.824 20.75 10.469 1 94.25 672 ALA B C 1
ATOM 12136 O O . ALA B 1 672 ? -7.043 20.078 11.133 1 94.25 672 ALA B O 1
ATOM 12137 N N . ALA B 1 673 ? -7.996 22.109 10.633 1 92.81 673 ALA B N 1
ATOM 12138 C CA . ALA B 1 673 ? -7.203 22.75 11.68 1 92.81 673 ALA B CA 1
ATOM 12139 C C . ALA B 1 673 ? -7.887 24.016 12.18 1 92.81 673 ALA B C 1
ATOM 12141 O O . ALA B 1 673 ? -8.734 24.594 11.492 1 92.81 673 ALA B O 1
ATOM 12142 N N . HIS B 1 674 ? -7.605 24.344 13.398 1 93.44 674 HIS B N 1
ATOM 12143 C CA . HIS B 1 674 ? -7.887 25.656 13.945 1 93.44 674 HIS B CA 1
ATOM 12144 C C . HIS B 1 674 ? -6.629 26.531 13.961 1 93.44 674 HIS B C 1
ATOM 12146 O O . HIS B 1 674 ? -5.57 26.094 14.398 1 93.44 674 HIS B O 1
ATOM 12152 N N . VAL B 1 675 ? -6.75 27.703 13.445 1 89.94 675 VAL B N 1
ATOM 12153 C CA . VAL B 1 675 ? -5.652 28.656 13.492 1 89.94 675 VAL B CA 1
ATOM 12154 C C . VAL B 1 675 ? -5.961 29.75 14.516 1 89.94 675 VAL B C 1
ATOM 12156 O O . VAL B 1 675 ? -6.645 30.734 14.203 1 89.94 675 VAL B O 1
ATOM 12159 N N . PRO B 1 676 ? -5.371 29.703 15.609 1 88.44 676 PRO B N 1
ATOM 12160 C CA . PRO B 1 676 ? -5.766 30.562 16.734 1 88.44 676 PRO B CA 1
ATOM 12161 C C . PRO B 1 676 ? -5.609 32.062 16.422 1 88.44 676 PRO B C 1
ATOM 12163 O O . PRO B 1 676 ? -6.5 32.844 16.719 1 88.44 676 PRO B O 1
ATOM 12166 N N . TYR B 1 677 ? -4.508 32.469 15.812 1 83.69 677 TYR B N 1
ATOM 12167 C CA . TYR B 1 677 ? -4.238 33.906 15.625 1 83.69 677 TYR B CA 1
ATOM 12168 C C . TYR B 1 677 ? -5.086 34.469 14.492 1 83.69 677 TYR B C 1
ATOM 12170 O O . TYR B 1 677 ? -5.137 35.688 14.297 1 83.69 677 TYR B O 1
ATOM 12178 N N . LEU B 1 678 ? -5.809 33.594 13.781 1 88 678 LEU B N 1
ATOM 12179 C CA . LEU B 1 678 ? -6.766 34.031 12.773 1 88 678 LEU B CA 1
ATOM 12180 C C . LEU B 1 678 ? -8.195 33.781 13.227 1 88 678 LEU B C 1
ATOM 12182 O O . LEU B 1 678 ? -9.148 34.156 12.531 1 88 678 LEU B O 1
ATOM 12186 N N . ASN B 1 679 ? -8.344 33.156 14.359 1 91.56 679 ASN B N 1
ATOM 12187 C CA . ASN B 1 679 ? -9.648 32.688 14.836 1 91.56 679 ASN B CA 1
ATOM 12188 C C . ASN B 1 679 ? -10.453 32.031 13.727 1 91.56 679 ASN B C 1
ATOM 12190 O O . ASN B 1 679 ? -11.578 32.438 13.438 1 91.56 679 ASN B O 1
ATOM 12194 N N . SER B 1 680 ? -9.812 31 13.141 1 92.56 680 SER B N 1
ATOM 12195 C CA . SER B 1 680 ? -10.438 30.375 11.977 1 92.56 680 SER B CA 1
ATOM 12196 C C . SER B 1 680 ? -10.406 28.859 12.102 1 92.56 680 SER B C 1
ATOM 12198 O O . SER B 1 680 ? -9.508 28.297 12.727 1 92.56 680 SER B O 1
ATOM 12200 N N . VAL B 1 681 ? -11.445 28.234 11.57 1 95.12 681 VAL B N 1
ATOM 12201 C CA . VAL B 1 681 ? -11.516 26.797 11.328 1 95.12 681 VAL B CA 1
ATOM 12202 C C . VAL B 1 681 ? -11.352 26.516 9.836 1 95.12 681 VAL B C 1
ATOM 12204 O O . VAL B 1 681 ? -12.086 27.062 9.016 1 95.12 681 VAL B O 1
ATOM 12207 N N . VAL B 1 682 ? -10.359 25.719 9.547 1 93.19 682 VAL B N 1
ATOM 12208 C CA . VAL B 1 682 ? -10.078 25.422 8.148 1 93.19 682 VAL B CA 1
ATOM 12209 C C . VAL B 1 682 ? -10.297 23.938 7.887 1 93.19 682 VAL B C 1
ATOM 12211 O O . VAL B 1 682 ? -9.797 23.078 8.633 1 93.19 682 VAL B O 1
ATOM 12214 N N . VAL B 1 683 ? -11.086 23.594 6.898 1 94.56 683 VAL B N 1
ATOM 12215 C CA . VAL B 1 683 ? -11.273 22.234 6.414 1 94.56 683 VAL B CA 1
ATOM 12216 C C . VAL B 1 683 ? -10.758 22.109 4.98 1 94.56 683 VAL B C 1
ATOM 12218 O O . VAL B 1 683 ? -11.297 22.734 4.066 1 94.56 683 VAL B O 1
ATOM 12221 N N . GLN B 1 684 ? -9.797 21.344 4.758 1 92.19 684 GLN B N 1
ATOM 12222 C CA . GLN B 1 684 ? -9.18 21.219 3.441 1 92.19 684 GLN B CA 1
ATOM 12223 C C . GLN B 1 684 ? -9.977 20.266 2.545 1 92.19 684 GLN B C 1
ATOM 12225 O O . GLN B 1 684 ? -10.719 19.422 3.037 1 92.19 684 GLN B O 1
ATOM 12230 N N . ALA B 1 685 ? -9.797 20.391 1.313 1 91.31 685 ALA B N 1
ATOM 12231 C CA . ALA B 1 685 ? -10.609 19.688 0.329 1 91.31 685 ALA B CA 1
ATOM 12232 C C . ALA B 1 685 ? -10.375 18.172 0.409 1 91.31 685 ALA B C 1
ATOM 12234 O O . ALA B 1 685 ? -11.289 17.391 0.178 1 91.31 685 ALA B O 1
ATOM 12235 N N . GLY B 1 686 ? -9.18 17.766 0.769 1 91.88 686 GLY B N 1
ATOM 12236 C CA . GLY B 1 686 ? -8.828 16.359 0.782 1 91.88 686 GLY B CA 1
ATOM 12237 C C . GLY B 1 686 ? -9.656 15.547 1.76 1 91.88 686 GLY B C 1
ATOM 12238 O O . GLY B 1 686 ? -9.883 14.352 1.552 1 91.88 686 GLY B O 1
ATOM 12239 N N . ILE B 1 687 ? -10.172 16.172 2.84 1 94.38 687 ILE B N 1
ATOM 12240 C CA . ILE B 1 687 ? -10.883 15.43 3.875 1 94.38 687 ILE B CA 1
ATOM 12241 C C . ILE B 1 687 ? -12.383 15.445 3.582 1 94.38 687 ILE B C 1
ATOM 12243 O O . ILE B 1 687 ? -13.156 14.727 4.219 1 94.38 687 ILE B O 1
ATOM 12247 N N . MET B 1 688 ? -12.875 16.188 2.557 1 93.62 688 MET B N 1
ATOM 12248 C CA . MET B 1 688 ? -14.289 16.375 2.266 1 93.62 688 MET B CA 1
ATOM 12249 C C . MET B 1 688 ? -14.82 15.25 1.388 1 93.62 688 MET B C 1
ATOM 12251 O O . MET B 1 688 ? -15.469 15.5 0.369 1 93.62 688 MET B O 1
ATOM 12255 N N . GLN B 1 689 ? -14.508 14.117 1.677 1 93 689 GLN B N 1
ATOM 12256 C CA . GLN B 1 689 ? -14.891 12.922 0.939 1 93 689 GLN B CA 1
ATOM 12257 C C . GLN B 1 689 ? -14.961 11.711 1.861 1 93 689 GLN B C 1
ATOM 12259 O O . GLN B 1 689 ? -14.633 11.805 3.045 1 93 689 GLN B O 1
ATOM 12264 N N . PHE B 1 690 ? -15.555 10.555 1.318 1 94.88 690 PHE B N 1
ATOM 12265 C CA . PHE B 1 690 ? -15.539 9.297 2.053 1 94.88 690 PHE B CA 1
ATOM 12266 C C . PHE B 1 690 ? -14.125 8.961 2.516 1 94.88 690 PHE B C 1
ATOM 12268 O O . PHE B 1 690 ? -13.156 9.18 1.784 1 94.88 690 PHE B O 1
ATOM 12275 N N . PRO B 1 691 ? -14.008 8.664 3.77 1 96.94 691 PRO B N 1
ATOM 12276 C CA . PRO B 1 691 ? -15.055 8.25 4.707 1 96.94 691 PRO B CA 1
ATOM 12277 C C . PRO B 1 691 ? -15.383 9.328 5.738 1 96.94 691 PRO B C 1
ATOM 12279 O O . PRO B 1 691 ? -15.992 9.031 6.77 1 96.94 691 PRO B O 1
ATOM 12282 N N . PHE B 1 692 ? -14.961 10.531 5.477 1 97.88 692 PHE B N 1
ATOM 12283 C CA . PHE B 1 692 ? -15.148 11.586 6.465 1 97.88 692 PHE B CA 1
ATOM 12284 C C . PHE B 1 692 ? -16.438 12.352 6.203 1 97.88 692 PHE B C 1
ATOM 12286 O O . PHE B 1 692 ? -17.031 12.914 7.129 1 97.88 692 PHE B O 1
ATOM 12293 N N . PHE B 1 693 ? -16.797 12.406 4.992 1 96.62 693 PHE B N 1
ATOM 12294 C CA . PHE B 1 693 ? -17.969 13.164 4.555 1 96.62 693 PHE B CA 1
ATOM 12295 C C . PHE B 1 693 ? -18.609 12.516 3.336 1 96.62 693 PHE B C 1
ATOM 12297 O O . PHE B 1 693 ? -18.078 11.547 2.787 1 96.62 693 PHE B O 1
ATOM 12304 N N . LEU B 1 694 ? -19.844 13.016 2.996 1 95.12 694 LEU B N 1
ATOM 12305 C CA . LEU B 1 694 ? -20.625 12.445 1.902 1 95.12 694 LEU B CA 1
ATOM 12306 C C . LEU B 1 694 ? -20.969 10.984 2.182 1 95.12 694 LEU B C 1
ATOM 12308 O O . LEU B 1 694 ? -20.703 10.109 1.354 1 95.12 694 LEU B O 1
ATOM 12312 N N . LEU B 1 695 ? -21.547 10.773 3.336 1 97.75 695 LEU B N 1
ATOM 12313 C CA . LEU B 1 695 ? -21.75 9.414 3.842 1 97.75 695 LEU B CA 1
ATOM 12314 C C . LEU B 1 695 ? -23.203 8.969 3.639 1 97.75 695 LEU B C 1
ATOM 12316 O O . LEU B 1 695 ? -23.578 7.863 4.031 1 97.75 695 LEU B O 1
ATOM 12320 N N . GLY B 1 696 ? -24.047 9.812 3.076 1 96.38 696 GLY B N 1
ATOM 12321 C CA . GLY B 1 696 ? -25.406 9.453 2.73 1 96.38 696 GLY B CA 1
ATOM 12322 C C . GLY B 1 696 ? -26.438 9.953 3.729 1 96.38 696 GLY B C 1
ATOM 12323 O O . GLY B 1 696 ? -27.438 10.562 3.346 1 96.38 696 GLY B O 1
ATOM 12324 N N . LEU B 1 697 ? -26.125 9.742 5.023 1 97.5 697 LEU B N 1
ATOM 12325 C CA . LEU B 1 697 ? -26.984 10.227 6.098 1 97.5 697 LEU B CA 1
ATOM 12326 C C . LEU B 1 697 ? -26.312 11.336 6.883 1 97.5 697 LEU B C 1
ATOM 12328 O O . LEU B 1 697 ? -25.094 11.281 7.121 1 97.5 697 LEU B O 1
ATOM 12332 N N . GLU B 1 698 ? -27.078 12.328 7.289 1 97.81 698 GLU B N 1
ATOM 12333 C CA . GLU B 1 698 ? -26.5 13.422 8.062 1 97.81 698 GLU B CA 1
ATOM 12334 C C . GLU B 1 698 ? -26.062 12.953 9.445 1 97.81 698 GLU B C 1
ATOM 12336 O O . GLU B 1 698 ? -25.078 13.461 9.992 1 97.81 698 GLU B O 1
ATOM 12341 N N . ALA B 1 699 ? -26.719 11.867 9.969 1 98.5 699 ALA B N 1
ATOM 12342 C CA . ALA B 1 699 ? -26.25 11.266 11.211 1 98.5 699 ALA B CA 1
ATOM 12343 C C . ALA B 1 699 ? -24.781 10.875 11.109 1 98.5 699 ALA B C 1
ATOM 12345 O O . ALA B 1 699 ? -24 11.133 12.031 1 98.5 699 ALA B O 1
ATOM 12346 N N . LEU B 1 700 ? -24.453 10.281 9.969 1 98.75 700 LEU B N 1
ATOM 12347 C CA . LEU B 1 700 ? -23.094 9.828 9.742 1 98.75 700 LEU B CA 1
ATOM 12348 C C . LEU B 1 700 ? -22.156 11.016 9.5 1 98.75 700 LEU B C 1
ATOM 12350 O O . LEU B 1 700 ? -21.047 11.055 10.023 1 98.75 700 LEU B O 1
ATOM 12354 N N . ASN B 1 701 ? -22.594 12.008 8.742 1 98.56 701 ASN B N 1
ATOM 12355 C CA . ASN B 1 701 ? -21.781 13.18 8.438 1 98.56 701 ASN B CA 1
ATOM 12356 C C . ASN B 1 701 ? -21.453 13.977 9.703 1 98.56 701 ASN B C 1
ATOM 12358 O O . ASN B 1 701 ? -20.297 14.375 9.906 1 98.56 701 ASN B O 1
ATOM 12362 N N . TYR B 1 702 ? -22.453 14.203 10.547 1 98.81 702 TYR B N 1
ATOM 12363 C CA . TYR B 1 702 ? -22.219 14.945 11.781 1 98.81 702 TYR B CA 1
ATOM 12364 C C . TYR B 1 702 ? -21.312 14.156 12.719 1 98.81 702 TYR B C 1
ATOM 12366 O O . TYR B 1 702 ? -20.5 14.742 13.445 1 98.81 702 TYR B O 1
ATOM 12374 N N . GLY B 1 703 ? -21.469 12.836 12.742 1 98.81 703 GLY B N 1
ATOM 12375 C CA . GLY B 1 703 ? -20.625 12 13.578 1 98.81 703 GLY B CA 1
ATOM 12376 C C . GLY B 1 703 ? -19.172 11.984 13.125 1 98.81 703 GLY B C 1
ATOM 12377 O O . GLY B 1 703 ? -18.25 11.906 13.945 1 98.81 703 GLY B O 1
ATOM 12378 N N . ALA B 1 704 ? -19 12.062 11.82 1 98.62 704 ALA B N 1
ATOM 12379 C CA . ALA B 1 704 ? -17.656 12.008 11.25 1 98.62 704 ALA B CA 1
ATOM 12380 C C . ALA B 1 704 ? -17.047 13.406 11.125 1 98.62 704 ALA B C 1
ATOM 12382 O O . ALA B 1 704 ? -16.562 13.961 12.109 1 98.62 704 ALA B O 1
ATOM 12383 N N . ILE B 1 705 ? -17.266 14.086 10 1 98.56 705 ILE B N 1
ATOM 12384 C CA . ILE B 1 705 ? -16.641 15.383 9.758 1 98.56 705 ILE B CA 1
ATOM 12385 C C . ILE B 1 705 ? -17.203 16.422 10.727 1 98.56 705 ILE B C 1
ATOM 12387 O O . ILE B 1 705 ? -16.5 17.359 11.117 1 98.56 705 ILE B O 1
ATOM 12391 N N . GLY B 1 706 ? -18.453 16.234 11.18 1 98.75 706 GLY B N 1
ATOM 12392 C CA . GLY B 1 706 ? -19.031 17.156 12.141 1 98.75 706 GLY B CA 1
ATOM 12393 C C . GLY B 1 706 ? -18.281 17.188 13.453 1 98.75 706 GLY B C 1
ATOM 12394 O O . GLY B 1 706 ? -18.062 18.266 14.016 1 98.75 706 GLY B O 1
ATOM 12395 N N . SER B 1 707 ? -17.938 16.016 13.961 1 98.69 707 SER B N 1
ATOM 12396 C CA . SER B 1 707 ? -17.172 15.969 15.211 1 98.69 707 SER B CA 1
ATOM 12397 C C . SER B 1 707 ? -15.789 16.578 15.031 1 98.69 707 SER B C 1
ATOM 12399 O O . SER B 1 707 ? -15.242 17.188 15.961 1 98.69 707 SER B O 1
ATOM 12401 N N . ILE B 1 708 ? -15.195 16.422 13.828 1 98.5 708 ILE B N 1
ATOM 12402 C CA . ILE B 1 708 ? -13.891 17.016 13.539 1 98.5 708 ILE B CA 1
ATOM 12403 C C . ILE B 1 708 ? -14.008 18.531 13.477 1 98.5 708 ILE B C 1
ATOM 12405 O O . ILE B 1 708 ? -13.148 19.25 13.992 1 98.5 708 ILE B O 1
ATOM 12409 N N . ILE B 1 709 ? -15.062 19.016 12.844 1 98.5 709 ILE B N 1
ATOM 12410 C CA . ILE B 1 709 ? -15.297 20.453 12.781 1 98.5 709 ILE B CA 1
ATOM 12411 C C . ILE B 1 709 ? -15.539 21 14.188 1 98.5 709 ILE B C 1
ATOM 12413 O O . ILE B 1 709 ? -15.008 22.062 14.547 1 98.5 709 ILE B O 1
ATOM 12417 N N . GLY B 1 710 ? -16.375 20.312 14.961 1 98.62 710 GLY B N 1
ATOM 12418 C CA . GLY B 1 710 ? -16.547 20.688 16.359 1 98.62 710 GLY B CA 1
ATOM 12419 C C . GLY B 1 710 ? -15.242 20.703 17.125 1 98.62 710 GLY B C 1
ATOM 12420 O O . GLY B 1 710 ? -15.008 21.609 17.938 1 98.62 710 GLY B O 1
ATOM 12421 N N . HIS B 1 711 ? -14.398 19.688 16.922 1 98.31 711 HIS B N 1
ATOM 12422 C CA . HIS B 1 711 ? -13.062 19.594 17.5 1 98.31 711 HIS B CA 1
ATOM 12423 C C . HIS B 1 711 ? -12.242 20.844 17.188 1 98.31 711 HIS B C 1
ATOM 12425 O O . HIS B 1 711 ? -11.664 21.453 18.094 1 98.31 711 HIS B O 1
ATOM 12431 N N . GLU B 1 712 ? -12.266 21.25 15.914 1 97.75 712 GLU B N 1
ATOM 12432 C CA . GLU B 1 712 ? -11.484 22.406 15.492 1 97.75 712 GLU B CA 1
ATOM 12433 C C . GLU B 1 712 ? -12.055 23.703 16.078 1 97.75 712 GLU B C 1
ATOM 12435 O O . GLU B 1 712 ? -11.297 24.609 16.438 1 97.75 712 GLU B O 1
ATOM 12440 N N . LEU B 1 713 ? -13.352 23.797 16.156 1 98.44 713 LEU B N 1
ATOM 12441 C CA . LEU B 1 713 ? -13.953 24.969 16.781 1 98.44 713 LEU B CA 1
ATOM 12442 C C . LEU B 1 713 ? -13.547 25.062 18.25 1 98.44 713 LEU B C 1
ATOM 12444 O O . LEU B 1 713 ? -13.203 26.141 18.75 1 98.44 713 LEU B O 1
ATOM 12448 N N . THR B 1 714 ? -13.602 23.938 18.922 1 98.25 714 THR B N 1
ATOM 12449 C CA . THR B 1 714 ? -13.312 23.891 20.359 1 98.25 714 THR B CA 1
ATOM 12450 C C . THR B 1 714 ? -11.859 24.266 20.625 1 98.25 714 THR B C 1
ATOM 12452 O O . THR B 1 714 ? -11.539 24.812 21.672 1 98.25 714 THR B O 1
ATOM 12455 N N . HIS B 1 715 ? -10.984 24.016 19.703 1 97.12 715 HIS B N 1
ATOM 12456 C CA . HIS B 1 715 ? -9.602 24.438 19.844 1 97.12 715 HIS B CA 1
ATOM 12457 C C . HIS B 1 715 ? -9.5 25.953 20.062 1 97.12 715 HIS B C 1
ATOM 12459 O O . HIS B 1 715 ? -8.539 26.422 20.672 1 97.12 715 HIS B O 1
ATOM 12465 N N . GLY B 1 716 ? -10.445 26.719 19.594 1 96.69 716 GLY B N 1
ATOM 12466 C CA . GLY B 1 716 ? -10.477 28.141 19.875 1 96.69 716 GLY B CA 1
ATOM 12467 C C . GLY B 1 716 ? -10.727 28.469 21.328 1 96.69 716 GLY B C 1
ATOM 12468 O O . GLY B 1 716 ? -10.5 29.594 21.766 1 96.69 716 GLY B O 1
ATOM 12469 N N . PHE B 1 717 ? -11.102 27.469 22.141 1 97.38 717 PHE B N 1
ATOM 12470 C CA . PHE B 1 717 ? -11.516 27.703 23.516 1 97.38 717 PHE B CA 1
ATOM 12471 C C . PHE B 1 717 ? -10.898 26.672 24.453 1 97.38 717 PHE B C 1
ATOM 12473 O O . PHE B 1 717 ? -11.375 26.484 25.578 1 97.38 717 PHE B O 1
ATOM 12480 N N . ASP B 1 718 ? -9.93 25.922 23.984 1 95.19 718 ASP B N 1
ATOM 12481 C CA . ASP B 1 718 ? -9.242 24.953 24.828 1 95.19 718 ASP B CA 1
ATOM 12482 C C . ASP B 1 718 ? -8.203 25.656 25.719 1 95.19 718 ASP B C 1
ATOM 12484 O O . ASP B 1 718 ? -8.312 26.844 25.984 1 95.19 718 ASP B O 1
ATOM 12488 N N . ASP B 1 719 ? -7.258 24.844 26.266 1 92.12 719 ASP B N 1
ATOM 12489 C CA . ASP B 1 719 ? -6.336 25.391 27.266 1 92.12 719 ASP B CA 1
ATOM 12490 C C . ASP B 1 719 ? -5.43 26.453 26.656 1 92.12 719 ASP B C 1
ATOM 12492 O O . ASP B 1 719 ? -4.969 27.359 27.359 1 92.12 719 ASP B O 1
ATOM 12496 N N . GLN B 1 720 ? -5.238 26.375 25.297 1 90.06 720 GLN B N 1
ATOM 12497 C CA . GLN B 1 720 ? -4.391 27.359 24.641 1 90.06 720 GLN B CA 1
ATOM 12498 C C . GLN B 1 720 ? -5.227 28.359 23.828 1 90.06 720 GLN B C 1
ATOM 12500 O O . GLN B 1 720 ? -4.988 29.562 23.875 1 90.06 720 GLN B O 1
ATOM 12505 N N . GLY B 1 721 ? -6.285 27.922 23.188 1 93.19 721 GLY B N 1
ATOM 12506 C CA . GLY B 1 721 ? -7.082 28.75 22.297 1 93.19 721 GLY B CA 1
ATOM 12507 C C . GLY B 1 721 ? -7.836 29.859 23.016 1 93.19 721 GLY B C 1
ATOM 12508 O O . GLY B 1 721 ? -8.078 30.922 22.453 1 93.19 721 GLY B O 1
ATOM 12509 N N . ARG B 1 722 ? -8.141 29.625 24.219 1 93.94 722 ARG B N 1
ATOM 12510 C CA . ARG B 1 722 ? -8.906 30.594 24.984 1 93.94 722 ARG B CA 1
ATOM 12511 C C . ARG B 1 722 ? -8.078 31.844 25.281 1 93.94 722 ARG B C 1
ATOM 12513 O O . ARG B 1 722 ? -8.617 32.875 25.672 1 93.94 722 ARG B O 1
ATOM 12520 N N . LYS B 1 723 ? -6.797 31.719 25.109 1 91.12 723 LYS B N 1
ATOM 12521 C CA . LYS B 1 723 ? -5.902 32.844 25.406 1 91.12 723 LYS B CA 1
ATOM 12522 C C . LYS B 1 723 ? -5.898 33.844 24.266 1 91.12 723 LYS B C 1
ATOM 12524 O O . LYS B 1 723 ? -5.363 34.938 24.406 1 91.12 723 LYS B O 1
ATOM 12529 N N . TYR B 1 724 ? -6.496 33.5 23.172 1 92.06 724 TYR B N 1
ATOM 12530 C CA . TYR B 1 724 ? -6.645 34.406 22.047 1 92.06 724 TYR B CA 1
ATOM 12531 C C . TYR B 1 724 ? -8.047 35 22 1 92.06 724 TYR B C 1
ATOM 12533 O O . TYR B 1 724 ? -9.031 34.312 22.219 1 92.06 724 TYR B O 1
ATOM 12541 N N . ASP B 1 725 ? -8.172 36.281 21.75 1 93.12 725 ASP B N 1
ATOM 12542 C CA . ASP B 1 725 ? -9.477 36.938 21.672 1 93.12 725 ASP B CA 1
ATOM 12543 C C . ASP B 1 725 ? -10.094 36.781 20.297 1 93.12 725 ASP B C 1
ATOM 12545 O O . ASP B 1 725 ? -9.586 36.031 19.469 1 93.12 725 ASP B O 1
ATOM 12549 N N . LYS B 1 726 ? -11.25 37.375 20.047 1 93.56 726 LYS B N 1
ATOM 12550 C CA . LYS B 1 726 ? -12.031 37.156 18.828 1 93.56 726 LYS B CA 1
ATOM 12551 C C . LYS B 1 726 ? -11.273 37.656 17.609 1 93.56 726 LYS B C 1
ATOM 12553 O O . LYS B 1 726 ? -11.539 37.219 16.484 1 93.56 726 LYS B O 1
ATOM 12558 N N . GLU B 1 727 ? -10.305 38.562 17.828 1 90.62 727 GLU B N 1
ATOM 12559 C CA . GLU B 1 727 ? -9.516 39.125 16.719 1 90.62 727 GLU B CA 1
ATOM 12560 C C . GLU B 1 727 ? -8.227 38.344 16.531 1 90.62 727 GLU B C 1
ATOM 12562 O O . GLU B 1 727 ? -7.445 38.625 15.617 1 90.62 727 GLU B O 1
ATOM 12567 N N . GLY B 1 728 ? -7.953 37.344 17.375 1 89 728 GLY B N 1
ATOM 12568 C CA . GLY B 1 728 ? -6.762 36.5 17.281 1 89 728 GLY B CA 1
ATOM 12569 C C . GLY B 1 728 ? -5.594 37.031 18.078 1 89 728 GLY B C 1
ATOM 12570 O O . GLY B 1 728 ? -4.461 36.594 17.922 1 89 728 GLY B O 1
ATOM 12571 N N . ASN B 1 729 ? -5.863 38.031 18.969 1 88.5 729 ASN B N 1
ATOM 12572 C CA . ASN B 1 729 ? -4.805 38.562 19.812 1 88.5 729 ASN B CA 1
ATOM 12573 C C . ASN B 1 729 ? -4.594 37.719 21.062 1 88.5 729 ASN B C 1
ATOM 12575 O O . ASN B 1 729 ? -5.559 37.25 21.656 1 88.5 729 ASN B O 1
ATOM 12579 N N . LEU B 1 730 ? -3.377 37.5 21.375 1 88.81 730 LEU B N 1
ATOM 12580 C CA . LEU B 1 730 ? -3.047 36.844 22.656 1 88.81 730 LEU B CA 1
ATOM 12581 C C . LEU B 1 730 ? -3.24 37.812 23.812 1 88.81 730 LEU B C 1
ATOM 12583 O O . LEU B 1 730 ? -2.361 38.656 24.094 1 88.81 730 LEU B O 1
ATOM 12587 N N . LEU B 1 731 ? -4.383 37.719 24.438 1 87.12 731 LEU B N 1
ATOM 12588 C CA . LEU B 1 731 ? -4.812 38.625 25.5 1 87.12 731 LEU B CA 1
ATOM 12589 C C . LEU B 1 731 ? -5.652 37.875 26.531 1 87.12 731 LEU B C 1
ATOM 12591 O O . LEU B 1 731 ? -6.391 36.969 26.188 1 87.12 731 LEU B O 1
ATOM 12595 N N . GLN B 1 732 ? -5.434 38.312 27.797 1 88.44 732 GLN B N 1
ATOM 12596 C CA . GLN B 1 732 ? -6.359 37.781 28.797 1 88.44 732 GLN B CA 1
ATOM 12597 C C . GLN B 1 732 ? -7.699 38.5 28.75 1 88.44 732 GLN B C 1
ATOM 12599 O O . GLN B 1 732 ? -7.797 39.656 29.156 1 88.44 732 GLN B O 1
ATOM 12604 N N . TRP B 1 733 ? -8.68 37.906 28.297 1 92.38 733 TRP B N 1
ATOM 12605 C CA . TRP B 1 733 ? -9.977 38.531 28.094 1 92.38 733 TRP B CA 1
ATOM 12606 C C . TRP B 1 733 ? -11.062 37.844 28.891 1 92.38 733 TRP B C 1
ATOM 12608 O O . TRP B 1 733 ? -12.227 38.25 28.859 1 92.38 733 TRP B O 1
ATOM 12618 N N . TRP B 1 734 ? -10.711 36.781 29.562 1 95.31 734 TRP B N 1
ATOM 12619 C CA . TRP B 1 734 ? -11.57 36.125 30.547 1 95.31 734 TRP B CA 1
ATOM 12620 C C . TRP B 1 734 ? -11.312 36.688 31.953 1 95.31 734 TRP B C 1
ATOM 12622 O O . TRP B 1 734 ? -10.188 37.094 32.25 1 95.31 734 TRP B O 1
ATOM 12632 N N . SER B 1 735 ? -12.344 36.594 32.812 1 95.88 735 SER B N 1
ATOM 12633 C CA . SER B 1 735 ? -12.125 36.969 34.219 1 95.88 735 SER B CA 1
ATOM 12634 C C . SER B 1 735 ? -11.242 35.969 34.938 1 95.88 735 SER B C 1
ATOM 12636 O O . SER B 1 735 ? -11.203 34.781 34.562 1 95.88 735 SER B O 1
ATOM 12638 N N . ASN B 1 736 ? -10.539 36.438 36 1 94.88 736 ASN B N 1
ATOM 12639 C CA . ASN B 1 736 ? -9.672 35.562 36.75 1 94.88 736 ASN B CA 1
ATOM 12640 C C . ASN B 1 736 ? -10.461 34.438 37.438 1 94.88 736 ASN B C 1
ATOM 12642 O O . ASN B 1 736 ? -9.969 33.312 37.531 1 94.88 736 ASN B O 1
ATOM 12646 N N . LYS B 1 737 ? -11.602 34.75 37.844 1 95.62 737 LYS B N 1
ATOM 12647 C CA . LYS B 1 737 ? -12.453 33.75 38.469 1 95.62 737 LYS B CA 1
ATOM 12648 C C . LYS B 1 737 ? -12.828 32.656 37.5 1 95.62 737 LYS B C 1
ATOM 12650 O O . LYS B 1 737 ? -12.781 31.469 37.812 1 95.62 737 LYS B O 1
ATOM 12655 N N . THR B 1 738 ? -13.242 33.125 36.344 1 96.75 738 THR B N 1
ATOM 12656 C CA . THR B 1 738 ? -13.594 32.156 35.312 1 96.75 738 THR B CA 1
ATOM 12657 C C . THR B 1 738 ? -12.391 31.312 34.938 1 96.75 738 THR B C 1
ATOM 12659 O O . THR B 1 738 ? -12.516 30.094 34.719 1 96.75 738 THR B O 1
ATOM 12662 N N . VAL B 1 739 ? -11.203 31.844 34.781 1 95.75 739 VAL B N 1
ATOM 12663 C CA . VAL B 1 739 ? -9.984 31.125 34.438 1 95.75 739 VAL B CA 1
ATOM 12664 C C . VAL B 1 739 ? -9.688 30.062 35.5 1 95.75 739 VAL B C 1
ATOM 12666 O O . VAL B 1 739 ? -9.312 28.938 35.156 1 95.75 739 VAL B O 1
ATOM 12669 N N . ALA B 1 740 ? -9.836 30.391 36.719 1 96 740 ALA B N 1
ATOM 12670 C CA . ALA B 1 740 ? -9.586 29.453 37.812 1 96 740 ALA B CA 1
ATOM 12671 C C . ALA B 1 740 ? -10.531 28.25 37.719 1 96 740 ALA B C 1
ATOM 12673 O O . ALA B 1 740 ? -10.133 27.109 37.938 1 96 740 ALA B O 1
ATOM 12674 N N . GLU B 1 741 ? -11.82 28.531 37.469 1 96.62 741 GLU B N 1
ATOM 12675 C CA . GLU B 1 741 ? -12.805 27.469 37.312 1 96.62 741 GLU B CA 1
ATOM 12676 C C . GLU B 1 741 ? -12.484 26.578 36.125 1 96.62 741 GLU B C 1
ATOM 12678 O O . GLU B 1 741 ? -12.656 25.359 36.156 1 96.62 741 GLU B O 1
ATOM 12683 N N . TYR B 1 742 ? -12.094 27.25 35.031 1 96.88 742 TYR B N 1
ATOM 12684 C CA . TYR B 1 742 ? -11.703 26.516 33.844 1 96.88 742 TYR B CA 1
ATOM 12685 C C . TYR B 1 742 ? -10.539 25.578 34.125 1 96.88 742 TYR B C 1
ATOM 12687 O O . TYR B 1 742 ? -10.562 24.406 33.719 1 96.88 742 TYR B O 1
ATOM 12695 N N . GLU B 1 743 ? -9.5 26.031 34.781 1 96.06 743 GLU B N 1
ATOM 12696 C CA . GLU B 1 743 ? -8.297 25.25 35.094 1 96.06 743 GLU B CA 1
ATOM 12697 C C . GLU B 1 743 ? -8.625 24.062 35.969 1 96.06 743 GLU B C 1
ATOM 12699 O O . GLU B 1 743 ? -8.031 22.984 35.812 1 96.06 743 GLU B O 1
ATOM 12704 N N . LYS B 1 744 ? -9.531 24.281 36.844 1 96.06 744 LYS B N 1
ATOM 12705 C CA . LYS B 1 744 ? -9.977 23.188 37.688 1 96.06 744 LYS B CA 1
ATOM 12706 C C . LYS B 1 744 ? -10.617 22.078 36.875 1 96.06 744 LYS B C 1
ATOM 12708 O O . LYS B 1 744 ? -10.344 20.891 37.094 1 96.06 744 LYS B O 1
ATOM 12713 N N . ARG B 1 745 ? -11.438 22.453 35.969 1 96.62 745 ARG B N 1
ATOM 12714 C CA . ARG B 1 745 ? -12.117 21.484 35.125 1 96.62 745 ARG B CA 1
ATOM 12715 C C . ARG B 1 745 ? -11.133 20.844 34.125 1 96.62 745 ARG B C 1
ATOM 12717 O O . ARG B 1 745 ? -11.273 19.656 33.812 1 96.62 745 ARG B O 1
ATOM 12724 N N . ALA B 1 746 ? -10.172 21.641 33.625 1 97.06 746 ALA B N 1
ATOM 12725 C CA . ALA B 1 746 ? -9.125 21.109 32.75 1 97.06 746 ALA B CA 1
ATOM 12726 C C . ALA B 1 746 ? -8.305 20.047 33.5 1 97.06 746 ALA B C 1
ATOM 12728 O O . ALA B 1 746 ? -7.867 19.062 32.875 1 97.06 746 ALA B O 1
ATOM 12729 N N . GLN B 1 747 ? -8.102 20.219 34.781 1 96.44 747 GLN B N 1
ATOM 12730 C CA . GLN B 1 747 ? -7.336 19.281 35.594 1 96.44 747 GLN B CA 1
ATOM 12731 C C . GLN B 1 747 ? -8.016 17.906 35.625 1 96.44 747 GLN B C 1
ATOM 12733 O O . GLN B 1 747 ? -7.352 16.875 35.719 1 96.44 747 GLN B O 1
ATOM 12738 N N . CYS B 1 748 ? -9.297 17.938 35.594 1 96.62 748 CYS B N 1
ATOM 12739 C CA . CYS B 1 748 ? -10.047 16.688 35.531 1 96.62 748 CYS B CA 1
ATOM 12740 C C . CYS B 1 748 ? -9.609 15.844 34.344 1 96.62 748 CYS B C 1
ATOM 12742 O O . CYS B 1 748 ? -9.422 14.633 34.469 1 96.62 748 CYS B O 1
ATOM 12744 N N . PHE B 1 749 ? -9.445 16.438 33.156 1 97.25 749 PHE B N 1
ATOM 12745 C CA . PHE B 1 749 ? -9 15.742 31.953 1 97.25 749 PHE B CA 1
ATOM 12746 C C . PHE B 1 749 ? -7.59 15.203 32.125 1 97.25 749 PHE B C 1
ATOM 12748 O O . PHE B 1 749 ? -7.293 14.078 31.734 1 97.25 749 PHE B O 1
ATOM 12755 N N . VAL B 1 750 ? -6.68 16.016 32.688 1 96.75 750 VAL B N 1
ATOM 12756 C CA . VAL B 1 750 ? -5.301 15.602 32.906 1 96.75 750 VAL B CA 1
ATOM 12757 C C . VAL B 1 750 ? -5.277 14.328 33.75 1 96.75 750 VAL B C 1
ATOM 12759 O O . VAL B 1 750 ? -4.605 13.352 33.406 1 96.75 750 VAL B O 1
ATOM 12762 N N . GLU B 1 751 ? -6.059 14.297 34.812 1 95.44 751 GLU B N 1
ATOM 12763 C CA . GLU B 1 751 ? -6.09 13.164 35.719 1 95.44 751 GLU B CA 1
ATOM 12764 C C . GLU B 1 751 ? -6.711 11.938 35.062 1 95.44 751 GLU B C 1
ATOM 12766 O O . GLU B 1 751 ? -6.199 10.82 35.219 1 95.44 751 GLU B O 1
ATOM 12771 N N . GLN B 1 752 ? -7.766 12.148 34.406 1 96 752 GLN B N 1
ATOM 12772 C CA . GLN B 1 752 ? -8.445 11.039 33.719 1 96 752 GLN B CA 1
ATOM 12773 C C . GLN B 1 752 ? -7.539 10.359 32.719 1 96 752 GLN B C 1
ATOM 12775 O O . GLN B 1 752 ? -7.418 9.133 32.688 1 96 752 GLN B O 1
ATOM 12780 N N . TYR B 1 753 ? -6.938 11.133 31.875 1 96.25 753 TYR B N 1
ATOM 12781 C CA . TYR B 1 753 ? -6.176 10.562 30.766 1 96.25 753 TYR B CA 1
ATOM 12782 C C . TYR B 1 753 ? -4.844 10.008 31.25 1 96.25 753 TYR B C 1
ATOM 12784 O O . TYR B 1 753 ? -4.27 9.117 30.609 1 96.25 753 TYR B O 1
ATOM 12792 N N . ASN B 1 754 ? -4.32 10.5 32.375 1 94.25 754 ASN B N 1
ATOM 12793 C CA . ASN B 1 754 ? -3.152 9.898 33 1 94.25 754 ASN B CA 1
ATOM 12794 C C . ASN B 1 754 ? -3.426 8.461 33.438 1 94.25 754 ASN B C 1
ATOM 12796 O O . ASN B 1 754 ? -2.494 7.684 33.656 1 94.25 754 ASN B O 1
ATOM 12800 N N . HIS B 1 755 ? -4.664 8.133 33.531 1 92.44 755 HIS B N 1
ATOM 12801 C CA . HIS B 1 755 ? -5.023 6.809 34 1 92.44 755 HIS B CA 1
ATOM 12802 C C . HIS B 1 755 ? -5.176 5.816 32.875 1 92.44 755 HIS B C 1
ATOM 12804 O O . HIS B 1 755 ? -5.25 4.609 33.094 1 92.44 755 HIS B O 1
ATOM 12810 N N . TYR B 1 756 ? -5.281 6.316 31.703 1 94.19 756 TYR B N 1
ATOM 12811 C CA . TYR B 1 756 ? -5.43 5.414 30.562 1 94.19 756 TYR B CA 1
ATOM 12812 C C . TYR B 1 756 ? -4.094 4.77 30.203 1 94.19 756 TYR B C 1
ATOM 12814 O O . TYR B 1 756 ? -3.062 5.445 30.172 1 94.19 756 TYR B O 1
ATOM 12822 N N . ARG B 1 757 ? -4.156 3.465 29.938 1 91.88 757 ARG B N 1
ATOM 12823 C CA . ARG B 1 757 ? -2.994 2.67 29.547 1 91.88 757 ARG B CA 1
ATOM 12824 C C . ARG B 1 757 ? -3.281 1.859 28.297 1 91.88 757 ARG B C 1
ATOM 12826 O O . ARG B 1 757 ? -4.418 1.452 28.062 1 91.88 757 ARG B O 1
ATOM 12833 N N . LEU B 1 758 ? -2.256 1.753 27.531 1 91.38 758 LEU B N 1
ATOM 12834 C CA . LEU B 1 758 ? -2.336 0.84 26.406 1 91.38 758 LEU B CA 1
ATOM 12835 C C . LEU B 1 758 ? -1.889 -0.562 26.797 1 91.38 758 LEU B C 1
ATOM 12837 O O . LEU B 1 758 ? -0.734 -0.765 27.188 1 91.38 758 LEU B O 1
ATOM 12841 N N . LYS B 1 759 ? -2.717 -1.487 26.625 1 85.56 759 LYS B N 1
ATOM 12842 C CA . LYS B 1 759 ? -2.475 -2.846 27.109 1 85.56 759 LYS B CA 1
ATOM 12843 C C . LYS B 1 759 ? -1.339 -3.508 26.328 1 85.56 759 LYS B C 1
ATOM 12845 O O . LYS B 1 759 ? -0.603 -4.332 26.875 1 85.56 759 LYS B O 1
ATOM 12850 N N . GLU B 1 760 ? -1.183 -3.137 25.109 1 84.62 760 GLU B N 1
ATOM 12851 C CA . GLU B 1 760 ? -0.225 -3.789 24.219 1 84.62 760 GLU B CA 1
ATOM 12852 C C . GLU B 1 760 ? 1.209 -3.416 24.594 1 84.62 760 GLU B C 1
ATOM 12854 O O . GLU B 1 760 ? 2.139 -4.191 24.344 1 84.62 760 GLU B O 1
ATOM 12859 N N . ILE B 1 761 ? 1.498 -2.205 25.125 1 86.19 761 ILE B N 1
ATOM 12860 C CA . ILE B 1 761 ? 2.852 -1.749 25.406 1 86.19 761 ILE B CA 1
ATOM 12861 C C . ILE B 1 761 ? 2.955 -1.346 26.875 1 86.19 761 ILE B C 1
ATOM 12863 O O . ILE B 1 761 ? 4.027 -0.957 27.344 1 86.19 761 ILE B O 1
ATOM 12867 N N . THR B 1 762 ? 1.982 -1.387 27.641 1 82.5 762 THR B N 1
ATOM 12868 C CA . THR B 1 762 ? 1.89 -1.164 29.078 1 82.5 762 THR B CA 1
ATOM 12869 C C . THR B 1 762 ? 2.266 0.273 29.422 1 82.5 762 THR B C 1
ATOM 12871 O O . THR B 1 762 ?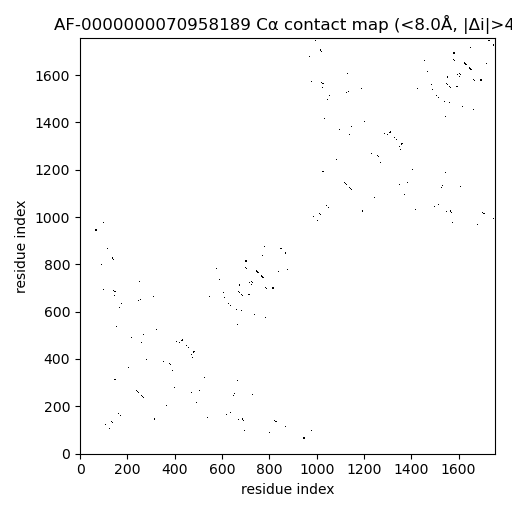 2.582 0.574 30.578 1 82.5 762 THR B O 1
ATOM 12874 N N . ASP B 1 763 ? 2.287 1.199 28.5 1 86.25 763 ASP B N 1
ATOM 12875 C CA . ASP B 1 763 ? 2.568 2.611 28.734 1 86.25 763 ASP B CA 1
ATOM 12876 C C . ASP B 1 763 ? 1.277 3.41 28.891 1 86.25 763 ASP B C 1
ATOM 12878 O O . ASP B 1 763 ? 0.196 2.924 28.547 1 86.25 763 ASP B O 1
ATOM 12882 N N . GLN B 1 764 ? 1.49 4.605 29.5 1 89.81 764 GLN B N 1
ATOM 12883 C CA . GLN B 1 764 ? 0.311 5.406 29.812 1 89.81 764 GLN B CA 1
ATOM 12884 C C . GLN B 1 764 ? 0.299 6.703 29 1 89.81 764 GLN B C 1
ATOM 12886 O O . GLN B 1 764 ? 1.351 7.188 28.578 1 89.81 764 GLN B O 1
ATOM 12891 N N . VAL B 1 765 ? -0.908 7.219 28.797 1 93.88 765 VAL B N 1
ATOM 12892 C CA . VAL B 1 765 ? -1.102 8.516 28.156 1 93.88 765 VAL B CA 1
ATOM 12893 C C . VAL B 1 765 ? -0.647 9.625 29.094 1 93.88 765 VAL B C 1
ATOM 12895 O O . VAL B 1 765 ? -0.791 9.516 30.312 1 93.88 765 VAL B O 1
ATOM 12898 N N . ASP B 1 766 ? 0.02 10.633 28.578 1 92.56 766 ASP B N 1
ATOM 12899 C CA . ASP B 1 766 ? 0.329 11.859 29.312 1 92.56 766 ASP B CA 1
ATOM 12900 C C . ASP B 1 766 ? -0.805 12.875 29.188 1 92.56 766 ASP B C 1
ATOM 12902 O O . ASP B 1 766 ? -0.91 13.578 28.188 1 92.56 766 ASP B O 1
ATOM 12906 N N . GLY B 1 767 ? -1.559 12.953 30.281 1 94.12 767 GLY B N 1
ATOM 12907 C CA . GLY B 1 767 ? -2.754 13.781 30.266 1 94.12 767 GLY B CA 1
ATOM 12908 C C . GLY B 1 767 ? -2.455 15.258 30.047 1 94.12 767 GLY B C 1
ATOM 12909 O O . GLY B 1 767 ? -3.301 16 29.531 1 94.12 767 GLY B O 1
ATOM 12910 N N . GLU B 1 768 ? -1.296 15.711 30.438 1 91.69 768 GLU B N 1
ATOM 12911 C CA . GLU B 1 768 ? -0.911 17.094 30.203 1 91.69 768 GLU B CA 1
ATOM 12912 C C . GLU B 1 768 ? -0.552 17.344 28.75 1 91.69 768 GLU B C 1
ATOM 12914 O O . GLU B 1 768 ? -0.895 18.375 28.188 1 91.69 768 GLU B O 1
ATOM 12919 N N . GLN B 1 769 ? 0.086 16.375 28.156 1 88.94 769 GLN B N 1
ATOM 12920 C CA . GLN B 1 769 ? 0.484 16.469 26.75 1 88.94 769 GLN B CA 1
ATOM 12921 C C . GLN B 1 769 ? -0.734 16.469 25.828 1 88.94 769 GLN B C 1
ATOM 12923 O O . GLN B 1 769 ? -0.763 17.172 24.828 1 88.94 769 GLN B O 1
ATOM 12928 N N . THR B 1 770 ? -1.705 15.711 26.25 1 94.62 770 THR B N 1
ATOM 12929 C CA . THR B 1 770 ? -2.844 15.516 25.359 1 94.62 770 THR B CA 1
ATOM 12930 C C . THR B 1 770 ? -4.008 16.422 25.766 1 94.62 770 THR B C 1
ATOM 12932 O O . THR B 1 770 ? -5.113 16.281 25.234 1 94.62 770 THR B O 1
ATOM 12935 N N . LEU B 1 771 ? -3.836 17.3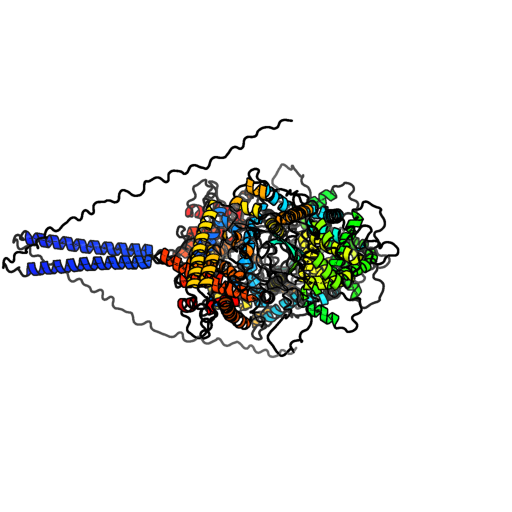59 26.688 1 95.69 771 LEU B N 1
ATOM 12936 C CA . LEU B 1 771 ? -4.918 18.094 27.328 1 95.69 771 LEU B CA 1
ATOM 12937 C C . LEU B 1 771 ? -5.742 18.859 26.297 1 95.69 771 LEU B C 1
ATOM 12939 O O . LEU B 1 771 ? -6.961 18.703 26.234 1 95.69 771 LEU B O 1
ATOM 12943 N N . GLY B 1 772 ? -5.027 19.719 25.438 1 95.38 772 GLY B N 1
ATOM 12944 C CA . GLY B 1 772 ? -5.742 20.5 24.438 1 95.38 772 GLY B CA 1
ATOM 12945 C C . GLY B 1 772 ? -6.59 19.656 23.5 1 95.38 772 GLY B C 1
ATOM 12946 O O . GLY B 1 772 ? -7.75 19.984 23.234 1 95.38 772 GLY B O 1
ATOM 12947 N N . GLU B 1 773 ? -6.055 18.516 23.078 1 96.25 773 GLU B N 1
ATOM 12948 C CA . GLU B 1 773 ? -6.734 17.609 22.156 1 96.25 773 GLU B CA 1
ATOM 12949 C C . GLU B 1 773 ? -7.914 16.922 22.828 1 96.25 773 GLU B C 1
ATOM 12951 O O . GLU B 1 773 ? -8.969 16.734 22.219 1 96.25 773 GLU B O 1
ATOM 12956 N N . ASN B 1 774 ? -7.723 16.578 24.094 1 97.62 774 ASN B N 1
ATOM 12957 C CA . ASN B 1 774 ? -8.789 15.914 24.828 1 97.62 774 ASN B CA 1
ATOM 12958 C C . ASN B 1 774 ? -9.977 16.844 25.062 1 97.62 774 ASN B C 1
ATOM 12960 O O . ASN B 1 774 ? -11.133 16.438 24.969 1 97.62 774 ASN B O 1
ATOM 12964 N N . ILE B 1 775 ? -9.641 18.078 25.391 1 98 775 ILE B N 1
ATOM 12965 C CA . ILE B 1 775 ? -10.688 19.078 25.562 1 98 775 ILE B CA 1
ATOM 12966 C C . ILE B 1 775 ? -11.438 19.281 24.25 1 98 775 ILE B C 1
ATOM 12968 O O . ILE B 1 775 ? -12.672 19.312 24.234 1 98 775 ILE B O 1
ATOM 12972 N N . ALA B 1 776 ? -10.68 19.359 23.172 1 98.19 776 ALA B N 1
ATOM 12973 C CA . ALA B 1 776 ? -11.258 19.609 21.844 1 98.19 776 ALA B CA 1
ATOM 12974 C C . ALA B 1 776 ? -12.102 18.422 21.391 1 98.19 776 ALA B C 1
ATOM 12976 O O . ALA B 1 776 ? -13.188 18.594 20.828 1 98.19 776 ALA B O 1
ATOM 12977 N N . ASP B 1 777 ? -11.648 17.219 21.641 1 98.06 777 ASP B N 1
ATOM 12978 C CA . ASP B 1 777 ? -12.398 16.016 21.266 1 98.06 777 ASP B CA 1
ATOM 12979 C C . ASP B 1 777 ? -13.734 15.953 22 1 98.06 777 ASP B C 1
ATOM 12981 O O . ASP B 1 777 ? -14.766 15.672 21.391 1 98.06 777 ASP B O 1
ATOM 12985 N N . ASN B 1 778 ? -13.68 16.156 23.328 1 98.12 778 ASN B N 1
ATOM 12986 C CA . ASN B 1 778 ? -14.883 16.062 24.156 1 98.12 778 ASN B CA 1
ATOM 12987 C C . ASN B 1 778 ? -15.891 17.156 23.797 1 98.12 778 ASN B C 1
ATOM 12989 O O . ASN B 1 778 ? -17.078 16.875 23.656 1 98.12 778 ASN B O 1
ATOM 12993 N N . GLY B 1 779 ? -15.391 18.391 23.719 1 97.88 779 GLY B N 1
ATOM 12994 C CA . GLY B 1 779 ? -16.266 19.469 23.297 1 97.88 779 GLY B CA 1
ATOM 12995 C C . GLY B 1 779 ? -16.812 19.297 21.891 1 97.88 779 GLY B C 1
ATOM 12996 O O . GLY B 1 779 ? -18 19.5 21.656 1 97.88 779 GLY B O 1
ATOM 12997 N N . GLY B 1 780 ? -15.945 18.906 20.938 1 98.31 780 GLY B N 1
ATOM 12998 C CA . GLY B 1 780 ? -16.312 18.734 19.547 1 98.31 780 GLY B CA 1
ATOM 12999 C C . GLY B 1 780 ? -17.422 17.703 19.344 1 98.31 780 GLY B C 1
ATOM 13000 O O . GLY B 1 780 ? -18.359 17.938 18.578 1 98.31 780 GLY B O 1
ATOM 13001 N N . LEU B 1 781 ? -17.312 16.547 20.047 1 98.44 781 LEU B N 1
ATOM 13002 C CA . LEU B 1 781 ? -18.344 15.516 19.938 1 98.44 781 LEU B CA 1
ATOM 13003 C C . LEU B 1 781 ? -19.688 16.016 20.453 1 98.44 781 LEU B C 1
ATOM 13005 O O . LEU B 1 781 ? -20.719 15.781 19.844 1 98.44 781 LEU B O 1
ATOM 13009 N N . ARG B 1 782 ? -19.672 16.656 21.578 1 97.44 782 ARG B N 1
ATOM 13010 C CA . ARG B 1 782 ? -20.906 17.141 22.203 1 97.44 782 ARG B CA 1
ATOM 13011 C C . ARG B 1 782 ? -21.594 18.172 21.312 1 97.44 782 ARG B C 1
ATOM 13013 O O . ARG B 1 782 ? -22.812 18.141 21.141 1 97.44 782 ARG B O 1
ATOM 13020 N N . GLU B 1 783 ? -20.797 19.094 20.797 1 98.19 783 GLU B N 1
ATOM 13021 C CA . GLU B 1 783 ? -21.328 20.125 19.922 1 98.19 783 GLU B CA 1
ATOM 13022 C C . GLU B 1 783 ? -21.891 19.531 18.641 1 98.19 783 GLU B C 1
ATOM 13024 O O . GLU B 1 783 ? -22.969 19.906 18.188 1 98.19 783 GLU B O 1
ATOM 13029 N N . ALA B 1 784 ? -21.156 18.578 18.062 1 98.75 784 ALA B N 1
ATOM 13030 C CA . ALA B 1 784 ? -21.609 17.938 16.844 1 98.75 784 ALA B CA 1
ATOM 13031 C C . ALA B 1 784 ? -22.922 17.172 17.078 1 98.75 784 ALA B C 1
ATOM 13033 O O . ALA B 1 784 ? -23.797 17.156 16.203 1 98.75 784 ALA B O 1
ATOM 13034 N N . PHE B 1 785 ? -23.016 16.5 18.234 1 98.81 785 PHE B N 1
ATOM 13035 C CA . PHE B 1 785 ? -24.234 15.742 18.531 1 98.81 785 PHE B CA 1
ATOM 13036 C C . PHE B 1 785 ? -25.422 16.672 18.688 1 98.81 785 PHE B C 1
ATOM 13038 O O . PHE B 1 785 ? -26.5 16.406 18.172 1 98.81 785 PHE B O 1
ATOM 13045 N N . GLN B 1 786 ? -25.266 17.734 19.453 1 98.31 786 GLN B N 1
ATOM 13046 C CA . GLN B 1 786 ? -26.328 18.719 19.609 1 98.31 786 GLN B CA 1
ATOM 13047 C C . GLN B 1 786 ? -26.703 19.344 18.266 1 98.31 786 GLN B C 1
ATOM 13049 O O . GLN B 1 786 ? -27.891 19.625 18.016 1 98.31 786 GLN B O 1
ATOM 13054 N N . ALA B 1 787 ? -25.672 19.641 17.469 1 98.75 787 ALA B N 1
ATOM 13055 C CA . ALA B 1 787 ? -25.922 20.156 16.125 1 98.75 787 ALA B CA 1
ATOM 13056 C C . ALA B 1 787 ? -26.75 19.172 15.305 1 98.75 787 ALA B C 1
ATOM 13058 O O . ALA B 1 787 ? -27.656 19.578 14.57 1 98.75 787 ALA B O 1
ATOM 13059 N N . TYR B 1 788 ? -26.484 17.906 15.383 1 98.62 788 TYR B N 1
ATOM 13060 C CA . TYR B 1 788 ? -27.25 16.891 14.672 1 98.62 788 TYR B CA 1
ATOM 13061 C C . TYR B 1 788 ? -28.688 16.859 15.148 1 98.62 788 TYR B C 1
ATOM 13063 O O . TYR B 1 788 ? -29.609 16.719 14.336 1 98.62 788 TYR B O 1
ATOM 13071 N N . LYS B 1 789 ? -28.891 16.953 16.438 1 97.81 789 LYS B N 1
ATOM 13072 C CA . LYS B 1 789 ? -30.25 17.016 16.953 1 97.81 789 LYS B CA 1
ATOM 13073 C C . LYS B 1 789 ? -31.016 18.203 16.391 1 97.81 789 LYS B C 1
ATOM 13075 O O . LYS B 1 789 ? -32.188 18.094 16.094 1 97.81 789 LYS B O 1
ATOM 13080 N N . ARG B 1 790 ? -30.312 19.312 16.312 1 97.5 790 ARG B N 1
ATOM 13081 C CA . ARG B 1 790 ? -30.922 20.5 15.703 1 97.5 790 ARG B CA 1
ATOM 13082 C C . ARG B 1 790 ? -31.312 20.234 14.258 1 97.5 790 ARG B C 1
ATOM 13084 O O . ARG B 1 790 ? -32.406 20.594 13.82 1 97.5 790 ARG B O 1
ATOM 13091 N N . TYR B 1 791 ? -30.422 19.656 13.523 1 97.31 791 TYR B N 1
ATOM 13092 C CA . TYR B 1 791 ? -30.688 19.266 12.148 1 97.31 791 TYR B CA 1
ATOM 13093 C C . TYR B 1 791 ? -31.922 18.359 12.062 1 97.31 791 TYR B C 1
ATOM 13095 O O . TYR B 1 791 ? -32.781 18.562 11.211 1 97.31 791 TYR B O 1
ATOM 13103 N N . LYS B 1 792 ? -31.938 17.391 12.938 1 95.88 792 LYS B N 1
ATOM 13104 C CA . LYS B 1 792 ? -33.062 16.438 12.969 1 95.88 792 LYS B CA 1
ATOM 13105 C C . LYS B 1 792 ? -34.375 17.156 13.203 1 95.88 792 LYS B C 1
ATOM 13107 O O . LYS B 1 792 ? -35.375 16.828 12.586 1 95.88 792 LYS B O 1
ATOM 13112 N N . THR B 1 793 ? -34.375 18.094 14.117 1 95.44 793 THR B N 1
ATOM 13113 C CA . THR B 1 793 ? -35.562 18.891 14.406 1 95.44 793 THR B CA 1
ATOM 13114 C C . THR B 1 793 ? -36 19.703 13.172 1 95.44 793 THR B C 1
ATOM 13116 O O . THR B 1 793 ? -37.188 19.781 12.859 1 95.44 793 THR B O 1
ATOM 13119 N N . ARG B 1 794 ? -35.031 20.25 12.477 1 95.38 794 ARG B N 1
ATOM 13120 C CA . ARG B 1 794 ? -35.312 21.016 11.266 1 95.38 794 ARG B CA 1
ATOM 13121 C C . ARG B 1 794 ? -35.844 20.109 10.164 1 95.38 794 ARG B C 1
ATOM 13123 O O . ARG B 1 794 ? -36.719 20.516 9.398 1 95.38 794 ARG B O 1
ATOM 13130 N N . LEU B 1 795 ? -35.25 18.953 10.117 1 91.56 795 LEU B N 1
ATOM 13131 C CA . LEU B 1 795 ? -35.719 17.984 9.125 1 91.56 795 LEU B CA 1
ATOM 13132 C C . LEU B 1 795 ? -37.156 17.594 9.359 1 91.56 795 LEU B C 1
ATOM 13134 O O . LEU B 1 795 ? -37.938 17.453 8.414 1 91.56 795 LEU B O 1
ATOM 13138 N N . GLY B 1 796 ? -37.625 17.359 10.508 1 91.94 796 GLY B N 1
ATOM 13139 C CA . GLY B 1 796 ? -39 17.125 10.883 1 91.94 796 GLY B CA 1
ATOM 13140 C C . GLY B 1 796 ? -39.406 15.664 10.805 1 91.94 796 GLY B C 1
ATOM 13141 O O . GLY B 1 796 ? -40.531 15.297 11.148 1 91.94 796 GLY B O 1
ATOM 13142 N N . HIS B 1 797 ? -38.531 14.836 10.258 1 88.69 797 HIS B N 1
ATOM 13143 C CA . HIS B 1 797 ? -38.75 13.398 10.219 1 88.69 797 HIS B CA 1
ATOM 13144 C C . HIS B 1 797 ? -37.438 12.633 10.375 1 88.69 797 HIS B C 1
ATOM 13146 O O . HIS B 1 797 ? -36.375 13.227 10.336 1 88.69 797 HIS B O 1
ATOM 13152 N N . ASN B 1 798 ? -37.562 11.375 10.68 1 90.25 798 ASN B N 1
ATOM 13153 C CA . ASN B 1 798 ? -36.375 10.555 10.812 1 90.25 798 ASN B CA 1
ATOM 13154 C C . ASN B 1 798 ? -35.719 10.297 9.461 1 90.25 798 ASN B C 1
ATOM 13156 O O . ASN B 1 798 ? -36.406 10.133 8.453 1 90.25 798 ASN B O 1
ATOM 13160 N N . GLU B 1 799 ? -34.375 10.25 9.461 1 93.94 799 GLU B N 1
ATOM 13161 C CA . GLU B 1 799 ? -33.625 9.805 8.281 1 93.94 799 GLU B CA 1
ATOM 13162 C C . GLU B 1 799 ? -33.906 8.328 7.996 1 93.94 799 GLU B C 1
ATOM 13164 O O . GLU B 1 799 ? -34.312 7.586 8.883 1 93.94 799 GLU B O 1
ATOM 13169 N N . PRO B 1 800 ? -33.719 7.973 6.715 1 93.12 800 PRO B N 1
ATOM 13170 C CA . PRO B 1 800 ? -33.844 6.547 6.395 1 93.12 800 PRO B CA 1
ATOM 13171 C C . PRO B 1 800 ? -32.875 5.672 7.168 1 93.12 800 PRO B C 1
ATOM 13173 O O . PRO B 1 800 ? -31.875 6.176 7.707 1 93.12 800 PRO B O 1
ATOM 13176 N N . LYS B 1 801 ? -33.219 4.434 7.246 1 93.25 801 LYS B N 1
ATOM 13177 C CA . LYS B 1 801 ? -32.312 3.471 7.867 1 93.25 801 LYS B CA 1
ATOM 13178 C C . LYS B 1 801 ? -31.188 3.088 6.922 1 93.25 801 LYS B C 1
ATOM 13180 O O . LYS B 1 801 ? -31.312 3.229 5.707 1 93.25 801 LYS B O 1
ATOM 13185 N N . LEU B 1 802 ? -30.078 2.703 7.5 1 94.25 802 LEU B N 1
ATOM 13186 C CA . LEU B 1 802 ? -28.938 2.244 6.715 1 94.25 802 LEU B CA 1
ATOM 13187 C C . LEU B 1 802 ? -29.047 0.752 6.418 1 94.25 802 LEU B C 1
ATOM 13189 O O . LEU B 1 802 ? -29.359 -0.043 7.309 1 94.25 802 LEU B O 1
ATOM 13193 N N . PRO B 1 803 ? -28.844 0.318 5.156 1 92.88 803 PRO B N 1
ATOM 13194 C CA . PRO B 1 803 ? -29 -1.103 4.828 1 92.88 803 PRO B CA 1
ATOM 13195 C C . PRO B 1 803 ? -28.062 -1.994 5.648 1 92.88 803 PRO B C 1
ATOM 13197 O O . PRO B 1 803 ? -26.859 -1.737 5.715 1 92.88 803 PRO B O 1
ATOM 13200 N N . GLY B 1 804 ? -28.562 -3.059 6.242 1 93.31 804 GLY B N 1
ATOM 13201 C CA . GLY B 1 804 ? -27.781 -3.992 7.043 1 93.31 804 GLY B CA 1
ATOM 13202 C C . GLY B 1 804 ? -27.594 -3.535 8.477 1 93.31 804 GLY B C 1
ATOM 13203 O O . GLY B 1 804 ? -27.109 -4.297 9.32 1 93.31 804 GLY B O 1
ATOM 13204 N N . LEU B 1 805 ? -27.969 -2.291 8.734 1 96.38 805 LEU B N 1
ATOM 13205 C CA . LEU B 1 805 ? -27.828 -1.715 10.07 1 96.38 805 LEU B CA 1
ATOM 13206 C C . LEU B 1 805 ? -29.141 -1.098 10.539 1 96.38 805 LEU B C 1
ATOM 13208 O O . LEU B 1 805 ? -29.141 -0.074 11.227 1 96.38 805 LEU B O 1
ATOM 13212 N N . GLU B 1 806 ? -30.203 -1.717 10.203 1 92.31 806 GLU B N 1
ATOM 13213 C CA . GLU B 1 806 ? -31.547 -1.188 10.445 1 92.31 806 GLU B CA 1
ATOM 13214 C C . GLU B 1 806 ? -31.844 -1.131 11.945 1 92.31 806 GLU B C 1
ATOM 13216 O O . GLU B 1 806 ? -32.688 -0.347 12.383 1 92.31 806 GLU B O 1
ATOM 13221 N N . ARG B 1 807 ? -31.141 -1.936 12.664 1 94 807 ARG B N 1
ATOM 13222 C CA . ARG B 1 807 ? -31.406 -2.008 14.102 1 94 807 ARG B CA 1
ATOM 13223 C C . ARG B 1 807 ? -30.906 -0.753 14.812 1 94 807 ARG B C 1
ATOM 13225 O O . ARG B 1 807 ? -31.281 -0.487 15.953 1 94 807 ARG B O 1
ATOM 13232 N N . TYR B 1 808 ? -30.094 0.072 14.203 1 97 808 TYR B N 1
ATOM 13233 C CA . TYR B 1 808 ? -29.531 1.27 14.828 1 97 808 TYR B CA 1
ATOM 13234 C C . TYR B 1 808 ? -30.25 2.521 14.336 1 97 808 TYR B C 1
ATOM 13236 O O . TYR B 1 808 ? -30.5 2.674 13.133 1 97 808 TYR B O 1
ATOM 13244 N N . ASN B 1 809 ? -30.625 3.377 15.242 1 95.88 809 ASN B N 1
ATOM 13245 C CA . ASN B 1 809 ? -31.234 4.645 14.867 1 95.88 809 ASN B CA 1
ATOM 13246 C C . ASN B 1 809 ? -30.188 5.699 14.531 1 95.88 809 ASN B C 1
ATOM 13248 O O . ASN B 1 809 ? -28.984 5.441 14.633 1 95.88 809 ASN B O 1
ATOM 13252 N N . GLY B 1 810 ? -30.625 6.879 14.133 1 97.31 810 GLY B N 1
ATOM 13253 C CA . GLY B 1 810 ? -29.734 7.938 13.695 1 97.31 810 GLY B CA 1
ATOM 13254 C C . GLY B 1 810 ? -28.734 8.352 14.758 1 97.31 810 GLY B C 1
ATOM 13255 O O . GLY B 1 810 ? -27.562 8.586 14.453 1 97.31 810 GLY B O 1
ATOM 13256 N N . GLU B 1 811 ? -29.141 8.477 15.984 1 98.44 811 GLU B N 1
ATOM 13257 C CA . GLU B 1 811 ? -28.25 8.891 17.062 1 98.44 811 GLU B CA 1
ATOM 13258 C C . GLU B 1 811 ? -27.188 7.828 17.344 1 98.44 811 GLU B C 1
ATOM 13260 O O . GLU B 1 811 ? -26.047 8.156 17.625 1 98.44 811 GLU B O 1
ATOM 13265 N N . GLN B 1 812 ? -27.594 6.535 17.281 1 98.56 812 GLN B N 1
ATOM 13266 C CA . GLN B 1 812 ? -26.625 5.465 17.422 1 98.56 812 GLN B CA 1
ATOM 13267 C C . GLN B 1 812 ? -25.625 5.473 16.25 1 98.56 812 GLN B C 1
ATOM 13269 O O . GLN B 1 812 ? -24.422 5.277 16.453 1 98.56 812 GLN B O 1
ATOM 13274 N N . LEU B 1 813 ? -26.141 5.715 15.023 1 98.75 813 LEU B N 1
ATOM 13275 C CA . LEU B 1 813 ? -25.281 5.777 13.844 1 98.75 813 LEU B CA 1
ATOM 13276 C C . LEU B 1 813 ? -24.297 6.938 13.953 1 98.75 813 LEU B C 1
ATOM 13278 O O . LEU B 1 813 ? -23.172 6.84 13.469 1 98.75 813 LEU B O 1
ATOM 13282 N N . PHE B 1 814 ? -24.719 8.047 14.602 1 98.81 814 PHE B N 1
ATOM 13283 C CA . PHE B 1 814 ? -23.844 9.18 14.852 1 98.81 814 PHE B CA 1
ATOM 13284 C C . PHE B 1 814 ? -22.594 8.734 15.625 1 98.81 814 PHE B C 1
ATOM 13286 O O . PHE B 1 814 ? -21.469 9.031 15.219 1 98.81 814 PHE B O 1
ATOM 13293 N N . PHE B 1 815 ? -22.781 7.973 16.672 1 98.94 815 PHE B N 1
ATOM 13294 C CA . PHE B 1 815 ? -21.672 7.559 17.516 1 98.94 815 PHE B CA 1
ATOM 13295 C C . PHE B 1 815 ? -20.828 6.5 16.828 1 98.94 815 PHE B C 1
ATOM 13297 O O . PHE B 1 815 ? -19.609 6.453 17.031 1 98.94 815 PHE B O 1
ATOM 13304 N N . LEU B 1 816 ? -21.453 5.621 16.016 1 98.88 816 LEU B N 1
ATOM 13305 C CA . LEU B 1 816 ? -20.703 4.656 15.219 1 98.88 816 LEU B CA 1
ATOM 13306 C C . LEU B 1 816 ? -19.812 5.359 14.211 1 98.88 816 LEU B C 1
ATOM 13308 O O . LEU B 1 816 ? -18.656 4.957 14.016 1 98.88 816 LEU B O 1
ATOM 13312 N N . SER B 1 817 ? -20.344 6.387 13.602 1 98.75 817 SER B N 1
ATOM 13313 C CA . SER B 1 817 ? -19.594 7.148 12.617 1 98.75 817 SER B CA 1
ATOM 13314 C C . SER B 1 817 ? -18.422 7.887 13.266 1 98.75 817 SER B C 1
ATOM 13316 O O . SER B 1 817 ? -17.328 7.93 12.711 1 98.75 817 SER B O 1
ATOM 13318 N N . PHE B 1 818 ? -18.672 8.414 14.5 1 98.62 818 PHE B N 1
ATOM 13319 C CA . PHE B 1 818 ? -17.609 9.078 15.25 1 98.62 818 PHE B CA 1
ATOM 13320 C C . PHE B 1 818 ? -16.469 8.117 15.523 1 98.62 818 PHE B C 1
ATOM 13322 O O . PHE B 1 818 ? -15.297 8.453 15.305 1 98.62 818 PHE B O 1
ATOM 13329 N N . ALA B 1 819 ? -16.781 6.965 15.953 1 98.81 819 ALA B N 1
ATOM 13330 C CA . ALA B 1 819 ? -15.75 5.984 16.297 1 98.81 819 ALA B CA 1
ATOM 13331 C C . ALA B 1 819 ? -15.016 5.5 15.047 1 98.81 819 ALA B C 1
ATOM 13333 O O . ALA B 1 819 ? -13.797 5.352 15.055 1 98.81 819 ALA B O 1
ATOM 13334 N N . ASN B 1 820 ? -15.766 5.273 13.969 1 98.56 820 ASN B N 1
ATOM 13335 C CA . ASN B 1 820 ? -15.219 4.672 12.758 1 98.56 820 ASN B CA 1
ATOM 13336 C C . ASN B 1 820 ? -14.109 5.527 12.156 1 98.56 820 ASN B C 1
ATOM 13338 O O . ASN B 1 820 ? -13.141 5.004 11.602 1 98.56 820 ASN B O 1
ATOM 13342 N N . VAL B 1 821 ? -14.211 6.848 12.273 1 97.31 821 VAL B N 1
ATOM 13343 C CA . VAL B 1 821 ? -13.234 7.766 11.695 1 97.31 821 VAL B CA 1
ATOM 13344 C C . VAL B 1 821 ? -11.859 7.516 12.312 1 97.31 821 VAL B C 1
ATOM 13346 O O . VAL B 1 821 ? -10.828 7.793 11.68 1 97.31 821 VAL B O 1
ATOM 13349 N N . TRP B 1 822 ? -11.836 6.91 13.461 1 97.88 822 TRP B N 1
ATOM 13350 C CA . TRP B 1 822 ? -10.578 6.762 14.195 1 97.88 822 TRP B CA 1
ATOM 13351 C C . TRP B 1 822 ? -10.117 5.309 14.188 1 97.88 822 TRP B C 1
ATOM 13353 O O . TRP B 1 822 ? -9.211 4.938 14.945 1 97.88 822 TRP B O 1
ATOM 13363 N N . CYS B 1 823 ? -10.812 4.422 13.375 1 98.06 823 CYS B N 1
ATOM 13364 C CA . CYS B 1 823 ? -10.352 3.039 13.258 1 98.06 823 CYS B CA 1
ATOM 13365 C C . CYS B 1 823 ? -8.945 2.977 12.688 1 98.06 823 CYS B C 1
ATOM 13367 O O . CYS B 1 823 ? -8.594 3.754 11.797 1 98.06 823 CYS B O 1
ATOM 13369 N N . GLU B 1 824 ? -8.148 2.045 13.25 1 95.94 824 GLU B N 1
ATOM 13370 C CA . GLU B 1 824 ? -6.742 1.992 12.844 1 95.94 824 GLU B CA 1
ATOM 13371 C C . GLU B 1 824 ? -6.184 0.58 12.984 1 95.94 824 GLU B C 1
ATOM 13373 O O . GLU B 1 824 ? -6.723 -0.237 13.734 1 95.94 824 GLU B O 1
ATOM 13378 N N . LYS B 1 825 ? -5.262 0.291 12.156 1 94 825 LYS B N 1
ATOM 13379 C CA . LYS B 1 825 ? -4.336 -0.816 12.375 1 94 825 LYS B CA 1
ATOM 13380 C C . LYS B 1 825 ? -3.01 -0.32 12.945 1 94 825 LYS B C 1
ATOM 13382 O O . LYS B 1 825 ? -2.391 0.59 12.391 1 94 825 LYS B O 1
ATOM 13387 N N . TRP B 1 826 ? -2.604 -0.859 14.133 1 90.81 826 TRP B N 1
ATOM 13388 C CA . TRP B 1 826 ? -1.413 -0.365 14.82 1 90.81 826 TRP B CA 1
ATOM 13389 C C . TRP B 1 826 ? -0.387 -1.479 15 1 90.81 826 TRP B C 1
ATOM 13391 O O . TRP B 1 826 ? -0.723 -2.662 14.906 1 90.81 826 TRP B O 1
ATOM 13401 N N . THR B 1 827 ? 0.876 -1.129 15.102 1 82.75 827 THR B N 1
ATOM 13402 C CA . THR B 1 827 ? 1.974 -1.949 15.602 1 82.75 827 THR B CA 1
ATOM 13403 C C . THR B 1 827 ? 2.434 -1.462 16.969 1 82.75 827 THR B C 1
ATOM 13405 O O . THR B 1 827 ? 2.049 -0.377 17.406 1 82.75 827 THR B O 1
ATOM 13408 N N . LYS B 1 828 ? 3.156 -2.266 17.672 1 82.5 828 LYS B N 1
ATOM 13409 C CA . LYS B 1 828 ? 3.686 -1.818 18.953 1 82.5 828 LYS B CA 1
ATOM 13410 C C . LYS B 1 828 ? 4.508 -0.542 18.797 1 82.5 828 LYS B C 1
ATOM 13412 O O . LYS B 1 828 ? 4.434 0.357 19.641 1 82.5 828 LYS B O 1
ATOM 13417 N N . GLN B 1 829 ? 5.188 -0.466 17.719 1 77.06 829 GLN B N 1
ATOM 13418 C CA . GLN B 1 829 ? 5.996 0.719 17.438 1 77.06 829 GLN B CA 1
ATOM 13419 C C . GLN B 1 829 ? 5.117 1.942 17.203 1 77.06 829 GLN B C 1
ATOM 13421 O O . GLN B 1 829 ? 5.406 3.031 17.703 1 77.06 829 GLN B O 1
ATOM 13426 N N . SER B 1 830 ? 4.094 1.725 16.422 1 84.38 830 SER B N 1
ATOM 13427 C CA . SER B 1 830 ? 3.219 2.859 16.141 1 84.38 830 SER B CA 1
ATOM 13428 C C . SER B 1 830 ? 2.521 3.342 17.406 1 84.38 830 SER B C 1
ATOM 13430 O O . SER B 1 830 ? 2.281 4.539 17.578 1 84.38 830 SER B O 1
ATOM 13432 N N . LEU B 1 831 ? 2.189 2.471 18.344 1 88.19 831 LEU B N 1
ATOM 13433 C CA . LEU B 1 831 ? 1.551 2.846 19.609 1 88.19 831 LEU B CA 1
ATOM 13434 C C . LEU B 1 831 ? 2.5 3.664 20.469 1 88.19 831 LEU B C 1
ATOM 13436 O O . LEU B 1 831 ? 2.08 4.625 21.125 1 88.19 831 LEU B O 1
ATOM 13440 N N . ARG B 1 832 ? 3.709 3.281 20.5 1 84.12 832 ARG B N 1
ATOM 13441 C CA . ARG B 1 832 ? 4.703 4.047 21.234 1 84.12 832 ARG B CA 1
ATOM 13442 C C . ARG B 1 832 ? 4.844 5.457 20.672 1 84.12 832 ARG B C 1
ATOM 13444 O O . ARG B 1 832 ? 4.949 6.426 21.422 1 84.12 832 ARG B O 1
ATOM 13451 N N . ASN B 1 833 ? 4.777 5.461 19.375 1 80 833 ASN B N 1
ATOM 13452 C CA . ASN B 1 833 ? 4.832 6.766 18.719 1 80 833 ASN B CA 1
ATOM 13453 C C . ASN B 1 833 ? 3.596 7.602 19.031 1 80 833 ASN B C 1
ATOM 13455 O O . ASN B 1 833 ? 3.689 8.82 19.203 1 80 833 ASN B O 1
ATOM 13459 N N . ASP B 1 834 ? 2.51 6.961 19.078 1 86.31 834 ASP B N 1
ATOM 13460 C CA . ASP B 1 834 ? 1.248 7.645 19.359 1 86.31 834 ASP B CA 1
ATOM 13461 C C . ASP B 1 834 ? 1.256 8.281 20.75 1 86.31 834 ASP B C 1
ATOM 13463 O O . ASP B 1 834 ? 0.642 9.328 20.953 1 86.31 834 ASP B O 1
ATOM 13467 N N . LEU B 1 835 ? 1.971 7.684 21.641 1 87.25 835 LEU B N 1
ATOM 13468 C CA . LEU B 1 835 ? 1.999 8.188 23.016 1 87.25 835 LEU B CA 1
ATOM 13469 C C . LEU B 1 835 ? 2.811 9.477 23.109 1 87.25 835 LEU B C 1
ATOM 13471 O O . LEU B 1 835 ? 2.678 10.234 24.062 1 87.25 835 LEU B O 1
ATOM 13475 N N . LEU B 1 836 ? 3.623 9.734 22.031 1 78.31 836 LEU B N 1
ATOM 13476 C CA . LEU B 1 836 ? 4.418 10.961 22 1 78.31 836 LEU B CA 1
ATOM 13477 C C . LEU B 1 836 ? 3.662 12.078 21.281 1 78.31 836 LEU B C 1
ATOM 13479 O O . LEU B 1 836 ? 4.059 13.242 21.344 1 78.31 836 LEU B O 1
ATOM 13483 N N . ASP B 1 837 ? 2.545 11.719 20.75 1 83.81 837 ASP B N 1
ATOM 13484 C CA . ASP B 1 837 ? 1.704 12.664 20.016 1 83.81 837 ASP B CA 1
ATOM 13485 C C . ASP B 1 837 ? 0.816 13.461 20.969 1 83.81 837 ASP B C 1
ATOM 13487 O O . ASP B 1 837 ? 0.553 13.016 22.094 1 83.81 837 ASP B O 1
ATOM 13491 N N . GLU B 1 838 ? 0.404 14.664 20.516 1 88.94 838 GLU B N 1
ATOM 13492 C CA . GLU B 1 838 ? -0.529 15.461 21.297 1 88.94 838 GLU B CA 1
ATOM 13493 C C . GLU B 1 838 ? -1.917 14.82 21.328 1 88.94 838 GLU B C 1
ATOM 13495 O O . GLU B 1 838 ? -2.73 15.125 22.203 1 88.94 838 GLU B O 1
ATOM 13500 N N . HIS B 1 839 ? -2.164 13.984 20.406 1 92.19 839 HIS B N 1
ATOM 13501 C CA . HIS B 1 839 ? -3.438 13.273 20.391 1 92.19 839 HIS B CA 1
ATOM 13502 C C . HIS B 1 839 ? -3.334 11.938 21.125 1 92.19 839 HIS B C 1
ATOM 13504 O O . HIS B 1 839 ? -2.316 11.25 21.031 1 92.19 839 HIS B O 1
ATOM 13510 N N . SER B 1 840 ? -4.297 11.656 21.828 1 94.81 840 SER B N 1
ATOM 13511 C CA . SER B 1 840 ? -4.367 10.328 22.422 1 94.81 840 SER B CA 1
ATOM 13512 C C . SER B 1 840 ? -4.5 9.25 21.359 1 94.81 840 SER B C 1
ATOM 13514 O O . SER B 1 840 ? -5.113 9.477 20.312 1 94.81 840 SER B O 1
ATOM 13516 N N . PRO B 1 841 ? -3.951 8.008 21.656 1 94.44 841 PRO B N 1
ATOM 13517 C CA . PRO B 1 841 ? -4.148 6.91 20.703 1 94.44 841 PRO B CA 1
ATOM 13518 C C . PRO B 1 841 ? -5.621 6.594 20.469 1 94.44 841 PRO B C 1
ATOM 13520 O O . PRO B 1 841 ? -6.438 6.695 21.391 1 94.44 841 PRO B O 1
ATOM 13523 N N . SER B 1 842 ? -5.977 6.102 19.281 1 94.56 842 SER B N 1
ATOM 13524 C CA . SER B 1 842 ? -7.359 5.926 18.859 1 94.56 842 SER B CA 1
ATOM 13525 C C . SER B 1 842 ? -8.125 5.02 19.812 1 94.56 842 SER B C 1
ATOM 13527 O O . SER B 1 842 ? -9.305 5.25 20.078 1 94.56 842 SER B O 1
ATOM 13529 N N . GLN B 1 843 ? -7.484 4.055 20.391 1 94.12 843 GLN B N 1
ATOM 13530 C CA . GLN B 1 843 ? -8.117 3.107 21.297 1 94.12 843 GLN B CA 1
ATOM 13531 C C . GLN B 1 843 ? -8.547 3.793 22.594 1 94.12 843 GLN B C 1
ATOM 13533 O O . GLN B 1 843 ? -9.375 3.266 23.328 1 94.12 843 GLN B O 1
ATOM 13538 N N . ILE B 1 844 ? -7.918 4.922 22.828 1 96 844 ILE B N 1
ATOM 13539 C CA . ILE B 1 844 ? -8.25 5.711 24.016 1 96 844 ILE B CA 1
ATOM 13540 C C . ILE B 1 844 ? -9.055 6.941 23.609 1 96 844 ILE B C 1
ATOM 13542 O O . ILE B 1 844 ? -9.992 7.34 24.312 1 96 844 ILE B O 1
ATOM 13546 N N . ARG B 1 845 ? -8.695 7.496 22.438 1 96.94 845 ARG B N 1
ATOM 13547 C CA . ARG B 1 845 ? -9.297 8.734 21.938 1 96.94 845 ARG B CA 1
ATOM 13548 C C . ARG B 1 845 ? -10.812 8.602 21.828 1 96.94 845 ARG B C 1
ATOM 13550 O O . ARG B 1 845 ? -11.547 9.531 22.172 1 96.94 845 ARG B O 1
ATOM 13557 N N . VAL B 1 846 ? -11.336 7.41 21.422 1 97.94 846 VAL B N 1
ATOM 13558 C CA . VAL B 1 846 ? -12.766 7.203 21.219 1 97.94 846 VAL B CA 1
ATOM 13559 C C . VAL B 1 846 ? -13.453 6.961 22.562 1 97.94 846 VAL B C 1
ATOM 13561 O O . VAL B 1 846 ? -14.312 7.738 22.984 1 97.94 846 VAL B O 1
ATOM 13564 N N . PRO B 1 847 ? -13.047 5.969 23.328 1 97.06 847 PRO B N 1
ATOM 13565 C CA . PRO B 1 847 ? -13.734 5.738 24.609 1 97.06 847 PRO B CA 1
ATOM 13566 C C . PRO B 1 847 ? -13.523 6.875 25.609 1 97.06 847 PRO B C 1
ATOM 13568 O O . PRO B 1 847 ? -14.414 7.164 26.406 1 97.06 847 PRO B O 1
ATOM 13571 N N . GLY B 1 848 ? -12.344 7.484 25.594 1 96.69 848 GLY B N 1
ATOM 13572 C CA . GLY B 1 848 ? -12.086 8.594 26.5 1 96.69 848 GLY B CA 1
ATOM 13573 C C . GLY B 1 848 ? -13.078 9.727 26.359 1 96.69 848 GLY B C 1
ATOM 13574 O O . GLY B 1 848 ? -13.414 10.406 27.328 1 96.69 848 GLY B O 1
ATOM 13575 N N . VAL B 1 849 ? -13.578 9.961 25.172 1 98 849 VAL B N 1
ATOM 13576 C CA . VAL B 1 849 ? -14.562 11 24.875 1 98 849 VAL B CA 1
ATOM 13577 C C . VAL B 1 849 ? -15.961 10.508 25.25 1 98 849 VAL B C 1
ATOM 13579 O O . VAL B 1 849 ? -16.734 11.227 25.875 1 98 849 VAL B O 1
ATOM 13582 N N . LEU B 1 850 ? -16.25 9.242 24.953 1 98.25 850 LEU B N 1
ATOM 13583 C CA . LEU B 1 850 ? -17.594 8.711 25.062 1 98.25 850 LEU B CA 1
ATOM 13584 C C . LEU B 1 850 ? -17.969 8.5 26.531 1 98.25 850 LEU B C 1
ATOM 13586 O O . LEU B 1 850 ? -19.125 8.664 26.906 1 98.25 850 LEU B O 1
ATOM 13590 N N . VAL B 1 851 ? -17.016 8.172 27.391 1 97.25 851 VAL B N 1
ATOM 13591 C CA . VAL B 1 851 ? -17.297 7.945 28.797 1 97.25 851 VAL B CA 1
ATOM 13592 C C . VAL B 1 851 ? -17.688 9.258 29.469 1 97.25 851 VAL B C 1
ATOM 13594 O O . VAL B 1 851 ? -18.391 9.258 30.484 1 97.25 851 VAL B O 1
ATOM 13597 N N . ASN B 1 852 ? -17.281 10.367 28.859 1 97.31 852 ASN B N 1
ATOM 13598 C CA . ASN B 1 852 ? -17.594 11.688 29.391 1 97.31 852 ASN B CA 1
ATOM 13599 C C . ASN B 1 852 ? -18.891 12.234 28.812 1 97.31 852 ASN B C 1
ATOM 13601 O O . ASN B 1 852 ? -19.312 13.336 29.156 1 97.31 852 ASN B O 1
ATOM 13605 N N . SER B 1 853 ? -19.594 11.516 27.953 1 96.56 853 SER B N 1
ATOM 13606 C CA . SER B 1 853 ? -20.797 11.977 27.266 1 96.56 853 SER B CA 1
ATOM 13607 C C . SER B 1 853 ? -22.047 11.328 27.859 1 96.56 853 SER B C 1
ATOM 13609 O O . SER B 1 853 ? -22.328 10.164 27.578 1 96.56 853 SER B O 1
ATOM 13611 N N . PRO B 1 854 ? -22.812 12.055 28.641 1 95.62 854 PRO B N 1
ATOM 13612 C CA . PRO B 1 854 ? -24.078 11.5 29.109 1 95.62 854 PRO B CA 1
ATOM 13613 C C . PRO B 1 854 ? -25.031 11.133 27.969 1 95.62 854 PRO B C 1
ATOM 13615 O O . PRO B 1 854 ? -25.797 10.18 28.094 1 95.62 854 PRO B O 1
ATOM 13618 N N . GLU B 1 855 ? -24.922 11.891 26.891 1 96.75 855 GLU B N 1
ATOM 13619 C CA . GLU B 1 855 ? -25.734 11.609 25.719 1 96.75 855 GLU B CA 1
ATOM 13620 C C . GLU B 1 855 ? -25.438 10.227 25.156 1 96.75 855 GLU B C 1
ATOM 13622 O O . GLU B 1 855 ? -26.359 9.492 24.781 1 96.75 855 GLU B O 1
ATOM 13627 N N . PHE B 1 856 ? -24.172 9.852 25.125 1 98.31 856 PHE B N 1
ATOM 13628 C CA . PHE B 1 856 ? -23.781 8.523 24.656 1 98.31 856 PHE B CA 1
ATOM 13629 C C . PHE B 1 856 ? -24.406 7.434 25.516 1 98.31 856 PHE B C 1
ATOM 13631 O O . PHE B 1 856 ? -24.984 6.48 24.984 1 98.31 856 PHE B O 1
ATOM 13638 N N . SER B 1 857 ? -24.25 7.582 26.828 1 97.44 857 SER B N 1
ATOM 13639 C CA . SER B 1 857 ? -24.766 6.574 27.75 1 97.44 857 SER B CA 1
ATOM 13640 C C . SER B 1 857 ? -26.281 6.418 27.594 1 97.44 857 SER B C 1
ATOM 13642 O O . SER B 1 857 ? -26.812 5.312 27.703 1 97.44 857 SER B O 1
ATOM 13644 N N . GLN B 1 858 ? -26.938 7.488 27.297 1 97.44 858 GLN B N 1
ATOM 13645 C CA . GLN B 1 858 ? -28.391 7.465 27.109 1 97.44 858 GLN B CA 1
ATOM 13646 C C . GLN B 1 858 ? -28.766 6.781 25.797 1 97.44 858 GLN B C 1
ATOM 13648 O O . GLN B 1 858 ? -29.641 5.918 25.781 1 97.44 858 GLN B O 1
ATOM 13653 N N . VAL B 1 859 ? -28.078 7.168 24.734 1 98.25 859 VAL B N 1
ATOM 13654 C CA . VAL B 1 859 ? -28.391 6.68 23.391 1 98.25 859 VAL B CA 1
ATOM 13655 C C . VAL B 1 859 ? -28.141 5.176 23.312 1 98.25 859 VAL B C 1
ATOM 13657 O O . VAL B 1 859 ? -28.922 4.434 22.719 1 98.25 859 VAL B O 1
ATOM 13660 N N . TRP B 1 860 ? -27.094 4.672 23.953 1 98.38 860 TRP B N 1
ATOM 13661 C CA . TRP B 1 860 ? -26.703 3.266 23.875 1 98.38 860 TRP B CA 1
ATOM 13662 C C . TRP B 1 860 ? -27.188 2.5 25.094 1 98.38 860 TRP B C 1
ATOM 13664 O O . TRP B 1 860 ? -26.922 1.305 25.234 1 98.38 860 TRP B O 1
ATOM 13674 N N . LYS B 1 861 ? -27.828 3.191 25.984 1 97.56 861 LYS B N 1
ATOM 13675 C CA . LYS B 1 861 ? -28.453 2.604 27.172 1 97.56 861 LYS B CA 1
ATOM 13676 C C . LYS B 1 861 ? -27.422 1.858 28.016 1 97.56 861 LYS B C 1
ATOM 13678 O O . LYS B 1 861 ? -27.656 0.71 28.406 1 97.56 861 LYS B O 1
ATOM 13683 N N . CYS B 1 862 ? -26.375 2.494 28.25 1 98 862 CYS B N 1
ATOM 13684 C CA . CYS B 1 862 ? -25.328 1.891 29.062 1 98 862 CYS B CA 1
ATOM 13685 C C . CYS B 1 862 ? -25.672 1.986 30.547 1 98 862 CYS B C 1
ATOM 13687 O O . CYS B 1 862 ? -25.875 3.082 31.078 1 98 862 CYS B O 1
ATOM 13689 N N . PRO B 1 863 ? -25.625 0.872 31.25 1 96.38 863 PRO B N 1
ATOM 13690 C CA . PRO B 1 863 ? -25.922 0.925 32.688 1 96.38 863 PRO B CA 1
ATOM 13691 C C . PRO B 1 863 ? -24.859 1.679 33.5 1 96.38 863 PRO B C 1
ATOM 13693 O O . PRO B 1 863 ? -23.672 1.637 33.156 1 96.38 863 PRO B O 1
ATOM 13696 N N . ALA B 1 864 ? -25.344 2.299 34.562 1 94.81 864 ALA B N 1
ATOM 13697 C CA . ALA B 1 864 ? -24.391 2.969 35.469 1 94.81 864 ALA B CA 1
ATOM 13698 C C . ALA B 1 864 ? -23.375 1.982 36.031 1 94.81 864 ALA B C 1
ATOM 13700 O O . ALA B 1 864 ? -23.75 0.882 36.469 1 94.81 864 ALA B O 1
ATOM 13701 N N . GLY B 1 865 ? -22.172 2.291 35.938 1 94 865 GLY B N 1
ATOM 13702 C CA . GLY B 1 865 ? -21.125 1.424 36.469 1 94 865 GLY B CA 1
ATOM 13703 C C . GLY B 1 865 ? -20.422 0.626 35.375 1 94 865 GLY B C 1
ATOM 13704 O O . GLY B 1 865 ? -19.344 0.053 35.594 1 94 865 GLY B O 1
ATOM 13705 N N . SER B 1 866 ? -21.078 0.586 34.188 1 95.25 866 SER B N 1
ATOM 13706 C CA . SER B 1 866 ? -20.375 -0.065 33.094 1 95.25 866 SER B CA 1
ATOM 13707 C C . SER B 1 866 ? -19.109 0.695 32.719 1 95.25 866 SER B C 1
ATOM 13709 O O . SER B 1 866 ? -18.922 1.84 33.125 1 95.25 866 SER B O 1
ATOM 13711 N N . HIS B 1 867 ? -18.312 0.03 31.938 1 94.62 867 HIS B N 1
ATOM 13712 C CA . HIS B 1 867 ? -17.031 0.631 31.547 1 94.62 867 HIS B CA 1
ATOM 13713 C C . HIS B 1 867 ? -17.25 1.93 30.781 1 94.62 867 HIS B C 1
ATOM 13715 O O . HIS B 1 867 ? -16.5 2.887 30.938 1 94.62 867 HIS B O 1
ATOM 13721 N N . MET B 1 868 ? -18.312 1.997 29.953 1 97.06 868 MET B N 1
ATOM 13722 C CA . MET B 1 868 ? -18.562 3.166 29.109 1 97.06 868 MET B CA 1
ATOM 13723 C C . MET B 1 868 ? -19.469 4.164 29.828 1 97.06 868 MET B C 1
ATOM 13725 O O . MET B 1 868 ? -19.781 5.223 29.281 1 97.06 868 MET B O 1
ATOM 13729 N N . ASN B 1 869 ? -19.922 3.857 30.984 1 96.94 869 ASN B N 1
ATOM 13730 C CA . ASN B 1 869 ? -20.719 4.742 31.828 1 96.94 869 ASN B CA 1
ATOM 13731 C C . ASN B 1 869 ? -20.297 4.637 33.312 1 96.94 869 ASN B C 1
ATOM 13733 O O . ASN B 1 869 ? -21.109 4.254 34.156 1 96.94 869 ASN B O 1
ATOM 13737 N N . PRO B 1 870 ? -19.141 5.066 33.562 1 92.25 870 PRO B N 1
ATOM 13738 C CA . PRO B 1 870 ? -18.656 4.938 34.938 1 92.25 870 PRO B CA 1
ATOM 13739 C C . PRO B 1 870 ? -19.406 5.844 35.938 1 92.25 870 PRO B C 1
ATOM 13741 O O . PRO B 1 870 ? -19.938 6.883 35.531 1 92.25 870 PRO B O 1
ATOM 13744 N N . LYS B 1 871 ? -19.422 5.438 37.219 1 86.19 871 LYS B N 1
ATOM 13745 C CA . LYS B 1 871 ? -20.125 6.191 38.281 1 86.19 871 LYS B CA 1
ATOM 13746 C C . LYS B 1 871 ? -19.344 7.438 38.656 1 86.19 871 LYS B C 1
ATOM 13748 O O . LYS B 1 871 ? -19.891 8.375 39.25 1 86.19 871 LYS B O 1
ATOM 13753 N N . ARG B 1 872 ? -18.25 7.629 38.188 1 79 872 ARG B N 1
ATOM 13754 C CA . ARG B 1 872 ? -17.438 8.789 38.531 1 79 872 ARG B CA 1
ATOM 13755 C C . ARG B 1 872 ? -17.922 10.031 37.781 1 79 872 ARG B C 1
ATOM 13757 O O . ARG B 1 872 ? -18.672 9.93 36.812 1 79 872 ARG B O 1
ATOM 13764 N N . ASP B 1 873 ? -17.438 11.109 38.312 1 81.38 873 ASP B N 1
ATOM 13765 C CA . ASP B 1 873 ? -17.766 12.383 37.688 1 81.38 873 ASP B CA 1
ATOM 13766 C C . ASP B 1 873 ? -17.141 12.477 36.281 1 81.38 873 ASP B C 1
ATOM 13768 O O . ASP B 1 873 ? -15.992 12.055 36.094 1 81.38 873 ASP B O 1
ATOM 13772 N N . ARG B 1 874 ? -17.891 12.898 35.406 1 93.56 874 ARG B N 1
ATOM 13773 C CA . ARG B 1 874 ? -17.453 13.109 34.031 1 93.56 874 ARG B CA 1
ATOM 13774 C C . ARG B 1 874 ? -16.672 14.406 33.906 1 93.56 874 ARG B C 1
ATOM 13776 O O . ARG B 1 874 ? -16.969 15.398 34.562 1 93.56 874 ARG B O 1
ATOM 13783 N N . CYS B 1 875 ? -15.617 14.305 33.188 1 95.69 875 CYS B N 1
ATOM 13784 C CA . CYS B 1 875 ? -14.867 15.516 32.875 1 95.69 875 CYS B CA 1
ATOM 13785 C C . CYS B 1 875 ? -15.539 16.312 31.766 1 95.69 875 CYS B C 1
ATOM 13787 O O . CYS B 1 875 ? -15.672 15.82 30.641 1 95.69 875 CYS B O 1
ATOM 13789 N N . MET B 1 876 ? -15.984 17.469 32.094 1 93.62 876 MET B N 1
ATOM 13790 C CA . MET B 1 876 ? -16.719 18.281 31.125 1 93.62 876 MET B CA 1
ATOM 13791 C C . MET B 1 876 ? -16.438 19.766 31.359 1 93.62 876 MET B C 1
ATOM 13793 O O . MET B 1 876 ? -16.531 20.266 32.469 1 93.62 876 MET B O 1
ATOM 13797 N N . ILE B 1 877 ? -16.094 20.375 30.266 1 94.31 877 ILE B N 1
ATOM 13798 C CA . ILE B 1 877 ? -15.93 21.828 30.328 1 94.31 877 ILE B CA 1
ATOM 13799 C C . ILE B 1 877 ? -17.125 22.516 29.672 1 94.31 877 ILE B C 1
ATOM 13801 O O . ILE B 1 877 ? -17.75 23.391 30.281 1 94.31 877 ILE B O 1
ATOM 13805 N N . TRP B 1 878 ? -17.438 22.062 28.516 1 88.44 878 TRP B N 1
ATOM 13806 C CA . TRP B 1 878 ? -18.516 22.703 27.766 1 88.44 878 TRP B CA 1
ATOM 13807 C C . TRP B 1 878 ? -19.781 21.875 27.828 1 88.44 878 TRP B C 1
ATOM 13809 O O . TRP B 1 878 ? -19.781 20.688 27.5 1 88.44 878 TRP B O 1
#

Nearest PDB structures (foldseek):
  6sh2-assembly1_AAA  TM=9.105E-01  e=9.496E-45  Homo sapiens
  6svy-assembly1_A  TM=9.155E-01  e=7.778E-43  Homo sapiens
  5v48-assembly1_B  TM=9.088E-01  e=3.090E-42  Oryctolagus cuniculus
  3dwb-assembly1_A  TM=9.119E-01  e=1.271E-38  Homo sapiens
  3zuk-assembly2_B  TM=8.298E-01  e=4.734E-32  Mycobacterium tuberculosis H37Rv

Radius of gyration: 40.65 Å; Cα contacts (8 Å, |Δi|>4): 2724; chains: 2; bounding box: 149×116×100 Å

Organism: NCBI:txid2509291

pLDDT: mean 78.22, std 24.67, range [17.06, 98.94]

InterPro domains:
  IPR000718 Peptidase M13 [PS51885] (92-878)
  IPR000718 Peptidase M13 [PTHR11733] (66-875)
  IPR000718 Peptidase M13 [cd08662] (113-875)
  IPR008753 Peptidase M13, N-terminal domain [PF05649] (115-265)
  IPR008753 Peptidase M13, N-terminal domain [PF05649] (353-610)
  IPR018497 Peptidase M13, C-terminal domain [PF01431] (671-873)
  IPR018497 Peptidase M13, C-terminal domain [PR00786] (612-624)
  IPR018497 Peptidase M13, C-terminal domain [PR00786] (681-693)
  IPR018497 Peptidase M13, C-terminal domain [PR00786] (701-717)
  IPR018497 Peptidase M13, C-terminal domain [PR00786] (773-784)
  IPR024079 Metallopeptidase, catalytic domain superfamily [G3DSA:3.40.390.10] (93-140)
  IPR024079 Metallopeptidase, catalytic domain superfamily [G3DSA:3.40.390.10] (559-878)
  IPR042089 Peptidase M13, domain 2 [G3DSA:1.10.1380.10] (141-265)
  IPR042089 Peptidase M13, domain 2 [G3DSA:1.10.1380.10] (382-656)

Secondary structure (DSSP, 8-state):
---------------------TTSTTTT---------S---------------HHHHHHHHHHHHHHHHHHHHHHHHHHHHHHHHHHHT--B--SHHHHHHHHHHHHH--TTS-TTT-HHHHHHTTGGGGSPPPTT-S-EEHHHHHHHHHHHHHHHHHTSPP-TTS-HHHHHHHHHHHHHH-HHHHHHHTTHHHHHHHHHTT--S-GGG----TT-TTPPPTT--HHHHHHHHHHHH---SSSEEEEEE-SS-TTSEEEEEESPP-S-SSSSS-----GGG---S--------S------------------SS---------S--THHHHHHHHH-SS---TTS-S-HHHHHHHHHHHHHHHHHHHHHS---------HHHHHHHHHHHHHHHHHHHHHHHHHHHHT---S--SS--EEE-HHHHHHHHHHHHTS--SS-HHHHHHHHTTT-TT-----STT--S----EEES-HHHHHHHHHHHHHS-HHHHHHHHHHHHHHHHGGGS-HHHHHHHHHHHHHHHS---PPPHHHHHHHHHHHHSHHHHHHHT--HHHHHHHHHHHHHHHHHHHHHHHHHHHH-SSS-HHHHHHHHHHHHT-EEEEES-GGGG-HHHHHHHTTT----TT-HHHHHHHHHHHHHHHHHHGGGS----TT---SS-TTSS-EEEEGGGTEEEEEGGGSSTTTS--SSHHHHIIIIIHHHHHHHHGGGSTTGGGB-TTS-B---S-HHHHHHHHHHHHHHHHHHHT-B-TTT--B--TTTTHHHHHHHHHHHHHHHHHHHHHHHHH-SPPPBPTT-TTS-HHHHHHHHHHHTT-EE--HHHHHHHTTSSSPPHHHHHHHHHTT-HHHHHHTTPPTTSTTS-SSPP----/-------------------------------------S---------------HHHHHHHHHHHHHHHHHHHHHHHHHHHHHHHHHHHT--B--SHHHHHHHHHHHHH--TTS-TTT-HHHHHHTTGGGG-PPPTT-S-EEHHHHHHHHHHHHHHHHHTSPP-TTS-HHHHHHHHHHHHHH-HHHHHHHTTHHHHHHHHHTT--S-GGG----TT-TTPPPTT--HHHHHHHHHHHH---SSSEEEEEEETTEEEEEEEEEESPP-S-SSSSS-----STT---S---------------------------SS---------S--THHHHHHHHH-SS---TTS-S-HHHHHHHHHHHHHHHHHHHHHS---------HHHHHHHHHHHHHHHHHHHHHHHHHHHHT---S--SS--EEE-HHHHHHHHHHHHTS--SS-HHHHHHHHTTT-TT-----STT--S----EEES-HHHHHHHHHHHHHS-HHHHHHHHHHHHHHHHGGGS-HHHHHHHHHHHHHHHS---PPPHHHHHHHHHHHHSHHHHHHHT--HHHHHHHHHHHHHHHHHHHHHHHHHHHH-SSS-HHHHHHHHHHHHT-EEEEES-GGGG-HHHHHHHTTT----TT-HHHHHHHHHHHHHHHHHHGGGS----TT---SS-TTSS-EEEEGGGTEEEEEGGGSSTTTS--SSHHHHIIIIIHHHHHHHHGGGSTTGGGB-TTS-B---S-HHHHHHHHHHHHHHHHHHHT-B-TTT--B--TTTTHHHHHHHHHHHHHHHHHHHHHHHHH-SPPPBPTT-TTS-HHHHHHHHHHHTT-EE--HHHHHHHHHSSSPPHHHHHHHHHTT-HHHHHHTTPPTTSTTS-SSPP----

Foldseek 3Di:
DDPDDPDPPPPDDDDPPPPDPPPDP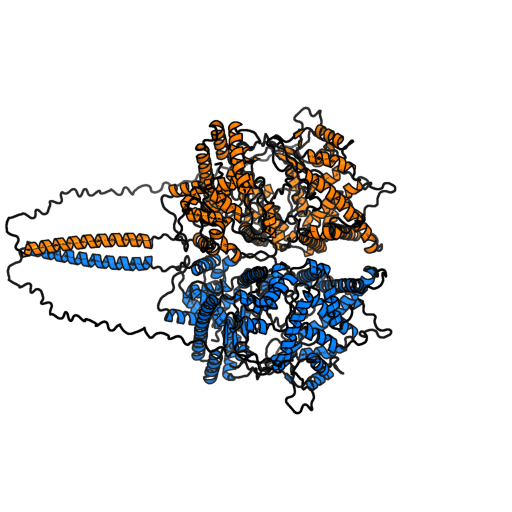DPPPPPCPVCVVPVPPPPCPPPPVPDDDPVNVVVVVVVVVVVVVVVVVVVVVVVCCVVCCVVVPLPAFPDPLLQVLLVLQVQQADCVDACLFAVLCRRGVRVCVVPDDDPFAQWDAPLQVLLQVLLVVLLVQLPDDDDPPAFPLLVLLSLLLLLLVPQVLLQVCACVLVVVLCVVLVLDAALLPDDDDPPDPLADPPPDDLLSLQLSCCLLQVFHFQKHWFWAQAQFGRQFIAIAIEGTDLAQSAAFAHDFQQPPQPDDDDPPPDDDDDDDDPQPLLPPCVVQQSQAFTRSDSRLQFNLPPCVVVVLVVVVPPPPPDPPDASDVLQLVLQLVLSVSRNVVVVVPPPDDPDDPPPPVVCSVVSSVLSRLLVVLSVLLSNLSSRFDDNADPLDFADKAALVVLQVLLCVLLVHGQSDRSVVSVCSNCPPQPPDDAARDPVSVPDHRIYRYDGSSSSSSSRNVVVPHGNSSSSNNSSSSSCLSQQLSGHPVSVVSSQVSSCNSRVSGDDDDSSRRSSSSSCQLSQLSSLLVVDPPVVVVVLVVVVVLLLVLLLVLLLVVLVVDDQADPQQSVQVNVLSVLAAEAEADQPCSNPSVVSCVVCPQQDRHSSSNSVSSSSSSSVVSSVRSNSNPGGDPLHRDPPSGRLLHQDWAADQLSNYTYYGNSVCDPPQHPSSDVLLNLLHVQLVSQLRNCLCVFPRNVCAGSNSHRHDPGDPSSNVVLVVLLVVQQVVQQPDADPVQRDGARSVLQSSSLQSNLRSLSSSLSSVVVVCVVVVDFDNARPPGNVAGSNRSSLSSNLSSLRMGRDPSSQVSQSSHNHHRSSCSSLVNQCLDPSNCVRSVNDECHPSPDPDHHRHDD/DDDDDPDPPPPDDDDPDDPDDDDPDDPVVDCCVVCVVPPPPPPCPPPPVPPCPPVNVVVVVVVVVVVVVVVVVVVVVVVCCVVCCVVVPLPAFPDPLLQVLLVLQVQQADCVDACLFAVLCRRGVRVCVVPDDDPFAQWDAPLQVLLQVLLVVLLVQLPDDDDPPAFVLLVLLSLLLLLLVPQVLLQVCACVLVVVLCVVLVLDAALLPDDDDPPDPLADPPPDDLLSLQLSCCLLQVWHFQKHWFWAQAQFGRQFIAIAIEGTDLAFSAAFAHDFQQPPQPDDDDPDDDDDDDDDDDCPLLPPCVLQQSLFFTRSDSRLQFNLPPCVVVVLVVVVPPPPPPPPDASDVLQLVLQLVLSVSRNVVVVVPPPDDPDDPPPPVVCSVVSSVLSRLLVVLSVLLSNLCSRFDDNADPLDFADKAALVVLQVLLCVLQVHGQSDRSVVSVCSNCPPQPPDDAARDPVSVPDHRIYRYDTSSSSSSSRNVVVPRGPSSSSNNSSSSSCLSQQCSGHPVSVVSSQVSSCNSRVSGDHDDSSRRSSSSSCQLSQLSSLLVVDPPVVVVVLVVVVVLLLVLLLVLLLVVLVPDPQADPQQSVQVNVLSVLAAEAEADQPCSNPSVVSCVVCPQQDRHSSSNSVSSSSSSSVVSSVRSNSNPGGDPLHRDPPSGRLLNQDWAADQLSNYTYYGNSVCDPPQHPSSDVLLNLLHVQLVSQLRNCLCVFPRNVCAGSNSHRHDPGDPSSVVVLVVLLVVQQVLQQPDADPVQRDGARSVLQSSSLQSNLRSLSSSLSSVVVVCVVVVDFDNARPPGNVAGSNRSSLSSNLSSLRMGRDPSSQVSQSSHNHHRSSCSSLVNQCLDPSNCVRSVNDECHPSPDPDHHRHDD

Solvent-accessible surface area (backbone atoms only — not comparable to full-atom values): 95221 Å² total; per-residue (Å²): 141,82,81,75,72,84,72,79,76,72,78,75,77,80,76,80,71,73,75,74,77,72,73,68,74,75,64,68,68,72,76,73,67,72,72,70,64,62,70,74,65,66,81,69,72,66,78,62,80,69,73,67,50,75,64,56,52,48,50,51,50,50,41,50,51,48,51,50,48,40,54,49,52,51,49,49,39,50,48,47,48,49,48,44,44,50,62,49,44,61,46,56,40,53,46,73,35,20,35,42,43,29,31,54,49,60,57,11,32,26,84,89,42,55,56,41,66,39,46,51,47,18,34,28,56,32,36,40,75,80,40,56,63,49,64,49,40,61,43,30,35,54,48,34,54,45,12,40,41,47,32,44,51,49,34,58,57,46,70,48,78,85,52,91,85,49,43,66,46,41,49,34,45,31,31,49,33,50,19,57,67,39,52,66,59,28,46,72,50,32,59,50,66,56,54,52,49,36,47,72,48,65,60,57,73,54,65,89,69,57,69,62,53,86,96,37,90,48,44,43,61,90,89,68,48,72,54,58,46,51,34,36,39,26,48,37,42,57,41,41,79,85,50,17,73,47,60,39,61,28,55,74,45,35,48,36,37,30,42,32,40,34,65,39,62,74,68,58,67,55,59,57,59,80,69,84,78,84,74,82,63,76,80,84,91,69,83,62,76,89,80,91,92,89,84,88,76,82,73,59,53,30,69,62,66,72,70,64,73,74,52,9,32,35,41,54,26,82,66,65,63,50,65,49,78,44,72,56,57,53,54,53,42,60,67,52,61,53,79,82,69,57,98,78,68,69,99,46,55,68,59,35,50,50,44,24,48,53,51,48,53,51,43,53,44,55,55,65,66,52,78,63,79,83,64,72,71,74,56,68,73,75,43,44,62,57,38,46,49,50,21,47,53,45,49,52,53,51,50,53,53,49,41,47,47,43,64,36,30,75,64,70,84,79,81,60,79,58,50,74,39,44,55,61,56,52,49,51,54,24,15,59,50,30,76,44,79,36,75,68,55,65,66,60,34,53,51,58,60,44,55,88,44,77,94,50,81,87,36,64,54,89,78,43,80,66,88,56,50,47,32,40,36,76,27,62,64,31,49,40,54,44,18,41,53,52,64,71,48,40,51,28,57,50,52,41,42,56,45,45,56,54,45,68,68,50,42,50,58,42,18,63,67,42,30,51,52,48,47,48,46,41,21,68,55,37,76,54,52,40,79,70,30,68,66,47,36,30,33,13,32,37,34,54,76,40,13,68,41,55,39,45,73,71,55,46,66,67,62,47,50,53,52,44,51,54,50,50,51,50,48,52,34,23,52,49,31,45,44,54,43,53,70,65,45,81,75,51,51,72,67,39,41,53,53,51,42,50,28,60,71,53,45,41,78,46,58,39,61,64,84,57,52,82,34,53,68,54,44,36,57,73,46,59,92,64,73,61,50,52,90,37,44,56,58,32,54,40,50,49,33,24,50,52,36,52,52,47,60,49,39,44,76,38,72,50,67,56,81,76,63,77,84,80,65,38,28,56,38,41,46,68,44,52,40,52,58,53,26,28,33,37,37,25,40,43,38,68,31,74,87,32,20,77,37,67,42,66,38,35,24,27,19,22,43,30,20,52,50,22,20,25,54,29,38,47,59,25,86,65,21,50,42,30,43,56,75,10,21,55,40,89,77,62,49,70,68,35,50,53,50,48,50,56,41,52,45,43,46,26,56,54,36,46,66,40,63,41,83,90,77,70,45,60,41,52,15,74,64,20,36,49,48,51,49,7,48,40,39,1,42,52,18,13,50,49,19,44,52,51,50,43,61,71,64,70,56,82,76,59,32,40,56,72,43,64,89,47,52,57,71,49,40,15,54,44,28,39,41,43,60,50,30,58,31,76,35,76,64,41,51,58,24,30,56,71,40,48,49,63,46,50,83,46,47,44,48,63,34,42,44,40,30,69,65,50,26,60,70,70,62,36,54,83,60,31,71,37,21,50,78,61,85,59,55,64,87,109,133,81,79,72,78,83,72,77,72,71,78,74,76,78,80,81,71,76,78,77,80,72,81,75,72,70,79,63,74,72,77,72,67,72,73,73,64,64,71,74,65,68,79,70,72,68,77,62,82,68,73,65,49,76,61,55,52,49,49,52,49,50,41,51,51,48,52,50,46,40,54,50,50,51,50,49,38,51,48,48,48,49,47,43,45,50,62,47,46,60,45,54,40,56,47,73,36,21,35,42,42,28,32,53,48,60,57,11,33,26,85,87,42,55,55,40,65,38,47,51,47,17,36,28,55,32,34,41,74,79,40,57,64,48,65,51,40,61,44,30,35,52,49,33,55,44,12,40,40,46,32,43,51,49,34,57,57,47,70,46,80,84,54,90,83,49,43,66,45,42,49,34,44,31,32,46,34,52,18,58,67,37,54,66,59,29,46,72,49,33,59,50,66,57,54,53,49,36,45,74,49,65,60,57,71,52,65,89,68,56,69,63,52,87,95,37,88,49,44,44,58,89,89,69,47,70,53,59,45,51,34,37,40,25,49,38,42,57,41,42,79,86,50,18,72,49,60,41,61,29,54,74,45,36,47,36,36,30,41,32,40,35,66,39,61,75,68,57,67,54,59,56,59,81,70,84,78,84,73,82,67,74,82,85,90,67,95,82,75,95,77,86,90,86,87,83,75,81,81,63,62,30,70,65,69,72,70,64,72,72,52,8,34,33,42,53,25,82,66,67,65,50,65,50,76,44,74,57,57,55,54,52,43,60,67,51,61,54,80,84,74,57,98,82,68,70,96,47,57,67,60,35,50,50,43,26,48,53,51,49,54,51,44,53,45,55,55,65,67,51,78,66,80,84,65,71,70,74,56,68,74,75,44,45,63,55,39,48,50,50,21,47,52,48,49,51,53,52,49,54,54,49,43,48,47,48,75,36,34,75,61,72,84,80,80,61,80,58,51,73,38,45,57,61,57,51,50,50,54,25,14,60,48,29,76,45,77,36,76,68,54,63,66,60,34,53,51,59,59,42,56,87,44,78,94,51,79,87,37,64,54,88,76,43,80,67,89,55,51,45,32,39,36,76,27,62,63,32,50,39,54,44,19,40,53,53,64,71,50,41,52,27,56,51,52,40,43,55,44,45,56,54,46,68,67,49,43,50,59,42,18,64,67,43,30,50,53,48,47,48,46,41,21,68,56,37,76,53,54,38,78,72,30,68,65,46,34,31,32,14,32,37,34,56,75,39,12,68,40,56,39,47,73,72,56,45,65,70,62,48,49,54,54,46,51,53,50,50,52,50,47,52,35,24,53,48,32,46,45,54,42,52,71,66,46,80,74,50,51,70,68,39,41,53,53,51,41,52,27,61,71,54,46,42,78,46,59,38,61,64,83,57,53,84,35,54,68,54,43,37,56,72,48,60,93,64,74,60,49,52,88,36,44,55,58,33,55,40,50,49,33,24,50,53,35,51,52,47,62,49,39,43,76,38,71,51,65,55,80,76,63,78,86,79,64,40,29,56,38,42,45,68,43,52,42,53,60,52,25,27,33,38,36,24,41,42,38,69,32,74,87,32,19,76,36,66,42,66,39,35,25,28,21,23,43,28,19,52,52,23,20,26,52,30,38,48,61,26,85,65,22,49,40,30,43,55,77,11,21,56,40,89,75,62,49,69,67,35,52,52,50,48,51,56,40,53,47,44,47,25,57,56,37,46,67,40,63,42,84,91,75,72,44,59,41,51,14,74,64,20,36,50,47,52,49,8,47,41,38,0,41,53,19,12,50,50,20,43,52,50,49,43,61,71,64,69,56,84,78,59,33,41,56,73,43,64,89,46,51,57,71,51,38,16,54,44,28,39,42,42,60,50,30,58,29,77,36,74,64,41,51,58,24,28,54,73,39,50,48,63,47,50,82,46,46,45,47,64,34,42,41,42,30,69,66,51,27,60,71,70,62,36,53,83,60,32,69,36,22,49,79,62,85,59,55,63,86,109

Sequence (1756 aa):
MNGHAVEDKQPTAPAEEKLPKYVEERASRGSFVMDMKGPIRPLDLGEDGDSKTPRQRRLLLALGLLVLLVVALVICLVVVVIRLEDKITENICETEECIRSADNLIQSMDTSVEPCNDFYKFACGRWAEDHPLPDAAYSNDWFIETSTLVNQQIQDYLETNDSESDPESVNQARRLYRSCMDTELLDELGLGPLLAAVERLGLGPPPTSWASPEGREGAASDGWRLEAALVAAQRSLGLDVLVGVGVWPAPTDRRRSRLTVATPSSAPVLPGYPEVVSRSSSADESSAPAHGHHGTGGSHQRRVYGRERLLGGAGGAEGAWPEAGGPWRRRARRHAGAAGVDERVSSDPVTEAYMGRVLELSERWARTGEGGGAGEPEPAAAREPHLRATARALLRVEEALERIQDGNQSSKLTGVEPDLMSVDELQAILDKAANGTFRLNLTQYLQLLFDGEPDVTLQLGPDASHERDLLQVYDLKYLKSLAPLLNQLSDRELQNYVWWKVVSTLAPYTDSEMRILKERYLEDATESFSPESRPHFCANLVNQLMGMAVAYFFYDAAQLNATRAKMQEMFADIRWAFEERVGQLEWMDADTKAATRDKAAATHFLVGFPDWLDDPAELDNYFQGITVEEDSFLDNLISISERGMNSTLRSLREINDQSGSWEIGPPMETNAAHVPYLNSVVVQAGIMQFPFFLLGLEALNYGAIGSIIGHELTHGFDDQGRKYDKEGNLLQWWSNKTVAEYEKRAQCFVEQYNHYRLKEITDQVDGEQTLGENIADNGGLREAFQAYKRYKTRLGHNEPKLPGLERYNGEQLFFLSFANVWCEKWTKQSLRNDLLDEHSPSQIRVPGVLVNSPEFSQVWKCPAGSHMNPKRDRCMIWMNGHAVEDKQPTAPAEEKLPKYVEERASRGSFVMDMKGPIRPLDLGEDGDSKTPRQRRLLLALGLLVLLVVALVICLVVVVIRLEDKITENICETEECIRSADNLIQSMDTSVEPCNDFYKFACGRWAEDHPLPDAAYSNDWFIETSTLVNQQIQDYLETNDSESDPESVNQARRLYRSCMDTELLDELGLGPLLAAVERLGLGPPPTSWASPEGREGAASDGWRLEAALVAAQRSLGLDVLVGVGVWPAPTDRRRSRLTVATPSSAPVLPGYPEVVSRSSSADESSAPAHGHHGTGGSHQRRVYGRERLLGGAGGAEGAWPEAGGPWRRRARRHAGAAGVDERVSSDPVTEAYMGRVLELSERWARTGEGGGAGEPEPAAAREPHLRATARALLRVEEALERIQDGNQSSKLTGVEPDLMSVDELQAILDKAANGTFRLNLTQYLQLLFDGEPDVTLQLGPDASHERDLLQVYDLKYLKSLAPLLNQLSDRELQNYVWWKVVSTLAPYTDSEMRILKERYLEDATESFSPESRPHFCANLVNQLMGMAVAYFFYDAAQLNATRAKMQEMFADIRWAFEERVGQLEWMDADTKAATRDKAAATHFLVGFPDWLDDPAELDNYFQGITVEEDSFLDNLISISERGMNSTLRSLREINDQSGSWEIGPPMETNAAHVPYLNSVVVQAGIMQFPFFLLGLEALNYGAIGSIIGHELTHGFDDQGRKYDKEGNLLQWWSNKTVAEYEKRAQCFVEQYNHYRLKEITDQVDGEQTLGENIADNGGLREAFQAYKRYKTRLGHNEPKLPGLERYNGEQLFFLSFANVWCEKWTKQSLRNDLLDEHSPSQIRVPGVLVNSPEFSQVWKCPAGSHMNPKRDRCMIW